Protein 2KK4 (pdb70)

InterPro domains:
  IPR043961 Protein of unknown function DUF5749 [PF19023] (4-81)

Structure (mmCIF, N/CA/C/O backbone):
data_2KK4
#
_entry.id   2KK4
#
loop_
_atom_site.group_PDB
_atom_site.id
_atom_site.type_symbol
_atom_site.label_atom_id
_atom_site.label_alt_id
_atom_site.label_comp_id
_atom_site.label_asym_id
_atom_site.label_entity_id
_atom_site.label_seq_id
_atom_site.pdbx_PDB_ins_code
_atom_site.Cartn_x
_atom_site.Cartn_y
_atom_site.Cartn_z
_atom_site.occupancy
_atom_site.B_iso_or_equiv
_atom_site.auth_seq_id
_atom_site.auth_comp_id
_atom_site.auth_asym_id
_atom_site.auth_atom_id
_atom_site.pdbx_PDB_model_num
ATOM 1 N N . GLN A 1 1 ? 9.341 -7.485 -11.308 1.00 0.00 1 GLN A N 1
ATOM 2 C CA . GLN A 1 1 ? 10.822 -7.416 -11.366 1.00 0.00 1 GLN A CA 1
ATOM 3 C C . GLN A 1 1 ? 11.407 -7.313 -9.944 1.00 0.00 1 GLN A C 1
ATOM 4 O O . GLN A 1 1 ? 10.784 -6.721 -9.052 1.00 0.00 1 GLN A O 1
ATOM 20 N N . GLY A 1 2 ? 12.604 -7.898 -9.751 1.00 0.00 2 GLY A N 1
ATOM 21 C CA . GLY A 1 2 ? 13.260 -7.970 -8.438 1.00 0.00 2 GLY A CA 1
ATOM 22 C C . GLY A 1 2 ? 13.206 -9.381 -7.850 1.00 0.00 2 GLY A C 1
ATOM 23 O O . GLY A 1 2 ? 13.133 -10.362 -8.600 1.00 0.00 2 GLY A O 1
ATOM 27 N N . HIS A 1 3 ? 13.250 -9.480 -6.504 1.00 0.00 3 HIS A N 1
ATOM 28 C CA . HIS A 1 3 ? 13.185 -10.766 -5.761 1.00 0.00 3 HIS A CA 1
ATOM 29 C C . HIS A 1 3 ? 12.418 -10.595 -4.437 1.00 0.00 3 HIS A C 1
ATOM 30 O O . HIS A 1 3 ? 11.989 -9.489 -4.095 1.00 0.00 3 HIS A O 1
ATOM 45 N N . MET A 1 4 ? 12.231 -11.722 -3.716 1.00 0.00 4 MET A N 1
ATOM 46 C CA . MET A 1 4 ? 11.624 -11.747 -2.363 1.00 0.00 4 MET A CA 1
ATOM 47 C C . MET A 1 4 ? 12.724 -11.705 -1.279 1.00 0.00 4 MET A C 1
ATOM 48 O O . MET A 1 4 ? 13.921 -11.694 -1.604 1.00 0.00 4 MET A O 1
ATOM 62 N N . ASP A 1 5 ? 12.288 -11.665 0.008 1.00 0.00 5 ASP A N 1
ATOM 63 C CA . ASP A 1 5 ? 13.169 -11.650 1.212 1.00 0.00 5 ASP A CA 1
ATOM 64 C C . ASP A 1 5 ? 14.181 -10.485 1.166 1.00 0.00 5 ASP A C 1
ATOM 65 O O . ASP A 1 5 ? 15.377 -10.652 1.435 1.00 0.00 5 ASP A O 1
ATOM 74 N N . LEU A 1 6 ? 13.649 -9.295 0.855 1.00 0.00 6 LEU A N 1
ATOM 75 C CA . LEU A 1 6 ? 14.418 -8.038 0.772 1.00 0.00 6 LEU A CA 1
ATOM 76 C C . LEU A 1 6 ? 14.848 -7.551 2.183 1.00 0.00 6 LEU A C 1
ATOM 77 O O . LEU A 1 6 ? 15.732 -6.698 2.312 1.00 0.00 6 LEU A O 1
ATOM 93 N N . ILE A 1 7 ? 14.195 -8.113 3.225 1.00 0.00 7 ILE A N 1
ATOM 94 C CA . ILE A 1 7 ? 14.447 -7.785 4.644 1.00 0.00 7 ILE A CA 1
ATOM 95 C C . ILE A 1 7 ? 15.877 -8.216 5.082 1.00 0.00 7 ILE A C 1
ATOM 96 O O . ILE A 1 7 ? 16.553 -7.488 5.826 1.00 0.00 7 ILE A O 1
ATOM 112 N N . CYS A 1 8 ? 16.331 -9.385 4.580 1.00 0.00 8 CYS A N 1
ATOM 113 C CA . CYS A 1 8 ? 17.660 -9.947 4.883 1.00 0.00 8 CYS A CA 1
ATOM 114 C C . CYS A 1 8 ? 17.962 -11.098 3.904 1.00 0.00 8 CYS A C 1
ATOM 115 O O . CYS A 1 8 ? 17.410 -12.198 4.033 1.00 0.00 8 CYS A O 1
ATOM 123 N N . MET A 1 9 ? 18.797 -10.810 2.892 1.00 0.00 9 MET A N 1
ATOM 124 C CA . MET A 1 9 ? 19.267 -11.810 1.925 1.00 0.00 9 MET A CA 1
ATOM 125 C C . MET A 1 9 ? 20.456 -12.583 2.523 1.00 0.00 9 MET A C 1
ATOM 126 O O . MET A 1 9 ? 21.441 -11.979 2.973 1.00 0.00 9 MET A O 1
ATOM 140 N N . TYR A 1 10 ? 20.353 -13.916 2.523 1.00 0.00 10 TYR A N 1
ATOM 141 C CA . TYR A 1 10 ? 21.362 -14.806 3.121 1.00 0.00 10 TYR A CA 1
ATOM 142 C C . TYR A 1 10 ? 22.589 -14.910 2.199 1.00 0.00 10 TYR A C 1
ATOM 143 O O . TYR A 1 10 ? 22.499 -15.456 1.096 1.00 0.00 10 TYR A O 1
ATOM 161 N N . VAL A 1 11 ? 23.720 -14.355 2.653 1.00 0.00 11 VAL A N 1
ATOM 162 C CA . VAL A 1 11 ? 24.962 -14.318 1.875 1.00 0.00 11 VAL A CA 1
ATOM 163 C C . VAL A 1 11 ? 25.685 -15.680 1.973 1.00 0.00 11 VAL A C 1
ATOM 164 O O . VAL A 1 11 ? 26.131 -16.078 3.050 1.00 0.00 11 VAL A O 1
ATOM 177 N N . PHE A 1 12 ? 25.734 -16.410 0.849 1.00 0.00 12 PHE A N 1
ATOM 178 C CA . PHE A 1 12 ? 26.467 -17.683 0.729 1.00 0.00 12 PHE A CA 1
ATOM 179 C C . PHE A 1 12 ? 27.789 -17.464 -0.030 1.00 0.00 12 PHE A C 1
ATOM 180 O O . PHE A 1 12 ? 27.784 -16.955 -1.150 1.00 0.00 12 PHE A O 1
ATOM 197 N N . LYS A 1 13 ? 28.914 -17.856 0.591 1.00 0.00 13 LYS A N 1
ATOM 198 C CA . LYS A 1 13 ? 30.229 -17.892 -0.060 1.00 0.00 13 LYS A CA 1
ATOM 199 C C . LYS A 1 13 ? 30.289 -19.148 -0.952 1.00 0.00 13 LYS A C 1
ATOM 200 O O . LYS A 1 13 ? 30.700 -20.238 -0.523 1.00 0.00 13 LYS A O 1
ATOM 219 N N . GLY A 1 14 ? 29.776 -18.985 -2.181 1.00 0.00 14 GLY A N 1
ATOM 220 C CA . GLY A 1 14 ? 29.615 -20.083 -3.120 1.00 0.00 14 GLY A CA 1
ATOM 221 C C . GLY A 1 14 ? 28.438 -20.949 -2.709 1.00 0.00 14 GLY A C 1
ATOM 222 O O . GLY A 1 14 ? 27.285 -20.630 -3.023 1.00 0.00 14 GLY A O 1
ATOM 226 N N . GLU A 1 15 ? 28.737 -22.025 -1.964 1.00 0.00 15 GLU A N 1
ATOM 227 C CA . GLU A 1 15 ? 27.732 -22.972 -1.442 1.00 0.00 15 GLU A CA 1
ATOM 228 C C . GLU A 1 15 ? 27.613 -22.849 0.092 1.00 0.00 15 GLU A C 1
ATOM 229 O O . GLU A 1 15 ? 26.540 -23.090 0.653 1.00 0.00 15 GLU A O 1
ATOM 241 N N . GLU A 1 16 ? 28.725 -22.474 0.768 1.00 0.00 16 GLU A N 1
ATOM 242 C CA . GLU A 1 16 ? 28.772 -22.419 2.249 1.00 0.00 16 GLU A CA 1
ATOM 243 C C . GLU A 1 16 ? 28.059 -21.146 2.747 1.00 0.00 16 GLU A C 1
ATOM 244 O O . GLU A 1 16 ? 28.160 -20.087 2.119 1.00 0.00 16 GLU A O 1
ATOM 256 N N . SER A 1 17 ? 27.315 -21.270 3.859 1.00 0.00 17 SER A N 1
ATOM 257 C CA . SER A 1 17 ? 26.623 -20.134 4.484 1.00 0.00 17 SER A CA 1
ATOM 258 C C . SER A 1 17 ? 27.666 -19.199 5.127 1.00 0.00 17 SER A C 1
ATOM 259 O O . SER A 1 17 ? 28.316 -19.574 6.107 1.00 0.00 17 SER A O 1
ATOM 267 N N . PHE A 1 18 ? 27.867 -18.015 4.521 1.00 0.00 18 PHE A N 1
ATOM 268 C CA . PHE A 1 18 ? 28.874 -17.044 4.979 1.00 0.00 18 PHE A CA 1
ATOM 269 C C . PHE A 1 18 ? 28.295 -16.155 6.098 1.00 0.00 18 PHE A C 1
ATOM 270 O O . PHE A 1 18 ? 28.854 -16.091 7.202 1.00 0.00 18 PHE A O 1
ATOM 287 N N . GLY A 1 19 ? 27.161 -15.497 5.802 1.00 0.00 19 GLY A N 1
ATOM 288 C CA . GLY A 1 19 ? 26.526 -14.568 6.734 1.00 0.00 19 GLY A CA 1
ATOM 289 C C . GLY A 1 19 ? 25.195 -14.042 6.209 1.00 0.00 19 GLY A C 1
ATOM 290 O O . GLY A 1 19 ? 24.482 -14.746 5.481 1.00 0.00 19 GLY A O 1
ATOM 294 N N . GLU A 1 20 ? 24.876 -12.782 6.555 1.00 0.00 20 GLU A N 1
ATOM 295 C CA . GLU A 1 20 ? 23.587 -12.141 6.223 1.00 0.00 20 GLU A CA 1
ATOM 296 C C . GLU A 1 20 ? 23.809 -10.669 5.815 1.00 0.00 20 GLU A C 1
ATOM 297 O O . GLU A 1 20 ? 24.711 -10.006 6.342 1.00 0.00 20 GLU A O 1
ATOM 309 N N . SER A 1 21 ? 22.997 -10.171 4.862 1.00 0.00 21 SER A N 1
ATOM 310 C CA . SER A 1 21 ? 23.068 -8.770 4.403 1.00 0.00 21 SER A CA 1
ATOM 311 C C . SER A 1 21 ? 22.401 -7.844 5.442 1.00 0.00 21 SER A C 1
ATOM 312 O O . SER A 1 21 ? 21.183 -7.912 5.661 1.00 0.00 21 SER A O 1
ATOM 320 N N . ILE A 1 22 ? 23.216 -7.014 6.103 1.00 0.00 22 ILE A N 1
ATOM 321 C CA . ILE A 1 22 ? 22.754 -6.087 7.159 1.00 0.00 22 ILE A CA 1
ATOM 322 C C . ILE A 1 22 ? 22.778 -4.629 6.640 1.00 0.00 22 ILE A C 1
ATOM 323 O O . ILE A 1 22 ? 21.840 -3.863 6.898 1.00 0.00 22 ILE A O 1
ATOM 339 N N . ASP A 1 23 ? 23.833 -4.265 5.874 1.00 0.00 23 ASP A N 1
ATOM 340 C CA . ASP A 1 23 ? 24.036 -2.875 5.386 1.00 0.00 23 ASP A CA 1
ATOM 341 C C . ASP A 1 23 ? 24.748 -2.900 4.012 1.00 0.00 23 ASP A C 1
ATOM 342 O O . ASP A 1 23 ? 25.334 -3.923 3.639 1.00 0.00 23 ASP A O 1
ATOM 351 N N . VAL A 1 24 ? 24.655 -1.787 3.247 1.00 0.00 24 VAL A N 1
ATOM 352 C CA . VAL A 1 24 ? 25.352 -1.615 1.949 1.00 0.00 24 VAL A CA 1
ATOM 353 C C . VAL A 1 24 ? 25.883 -0.166 1.875 1.00 0.00 24 VAL A C 1
ATOM 354 O O . VAL A 1 24 ? 25.078 0.774 1.912 1.00 0.00 24 VAL A O 1
ATOM 367 N N . TYR A 1 25 ? 27.210 0.030 1.766 1.00 0.00 25 TYR A N 1
ATOM 368 C CA . TYR A 1 25 ? 27.796 1.387 1.594 1.00 0.00 25 TYR A CA 1
ATOM 369 C C . TYR A 1 25 ? 28.830 1.361 0.444 1.00 0.00 25 TYR A C 1
ATOM 370 O O . TYR A 1 25 ? 29.723 0.502 0.420 1.00 0.00 25 TYR A O 1
ATOM 388 N N . GLY A 1 26 ? 28.664 2.281 -0.530 1.00 0.00 26 GLY A N 1
ATOM 389 C CA . GLY A 1 26 ? 29.602 2.430 -1.650 1.00 0.00 26 GLY A CA 1
ATOM 390 C C . GLY A 1 26 ? 29.736 1.171 -2.503 1.00 0.00 26 GLY A C 1
ATOM 391 O O . GLY A 1 26 ? 28.745 0.671 -3.055 1.00 0.00 26 GLY A O 1
ATOM 395 N N . ASP A 1 27 ? 30.970 0.636 -2.571 1.00 0.00 27 ASP A N 1
ATOM 396 C CA . ASP A 1 27 ? 31.293 -0.578 -3.349 1.00 0.00 27 ASP A CA 1
ATOM 397 C C . ASP A 1 27 ? 31.424 -1.813 -2.434 1.00 0.00 27 ASP A C 1
ATOM 398 O O . ASP A 1 27 ? 32.049 -2.812 -2.822 1.00 0.00 27 ASP A O 1
ATOM 407 N N . TYR A 1 28 ? 30.799 -1.765 -1.237 1.00 0.00 28 TYR A N 1
ATOM 408 C CA . TYR A 1 28 ? 30.905 -2.846 -0.233 1.00 0.00 28 TYR A CA 1
ATOM 409 C C . TYR A 1 28 ? 29.526 -3.219 0.336 1.00 0.00 28 TYR A C 1
ATOM 410 O O . TYR A 1 28 ? 28.790 -2.361 0.834 1.00 0.00 28 TYR A O 1
ATOM 428 N N . LEU A 1 29 ? 29.195 -4.512 0.235 1.00 0.00 29 LEU A N 1
ATOM 429 C CA . LEU A 1 29 ? 28.064 -5.121 0.934 1.00 0.00 29 LEU A CA 1
ATOM 430 C C . LEU A 1 29 ? 28.530 -5.524 2.347 1.00 0.00 29 LEU A C 1
ATOM 431 O O . LEU A 1 29 ? 29.355 -6.435 2.493 1.00 0.00 29 LEU A O 1
ATOM 447 N N . ILE A 1 30 ? 28.040 -4.809 3.372 1.00 0.00 30 ILE A N 1
ATOM 448 C CA . ILE A 1 30 ? 28.309 -5.145 4.778 1.00 0.00 30 ILE A CA 1
ATOM 449 C C . ILE A 1 30 ? 27.543 -6.432 5.133 1.00 0.00 30 ILE A C 1
ATOM 450 O O . ILE A 1 30 ? 26.297 -6.434 5.216 1.00 0.00 30 ILE A O 1
ATOM 466 N N . VAL A 1 31 ? 28.298 -7.529 5.271 1.00 0.00 31 VAL A N 1
ATOM 467 C CA . VAL A 1 31 ? 27.770 -8.834 5.664 1.00 0.00 31 VAL A CA 1
ATOM 468 C C . VAL A 1 31 ? 28.075 -9.080 7.153 1.00 0.00 31 VAL A C 1
ATOM 469 O O . VAL A 1 31 ? 29.242 -9.089 7.560 1.00 0.00 31 VAL A O 1
ATOM 482 N N . LYS A 1 32 ? 27.019 -9.251 7.954 1.00 0.00 32 LYS A N 1
ATOM 483 C CA . LYS A 1 32 ? 27.137 -9.595 9.376 1.00 0.00 32 LYS A CA 1
ATOM 484 C C . LYS A 1 32 ? 27.501 -11.086 9.516 1.00 0.00 32 LYS A C 1
ATOM 485 O O . LYS A 1 32 ? 26.717 -11.963 9.131 1.00 0.00 32 LYS A O 1
ATOM 504 N N . VAL A 1 33 ? 28.719 -11.344 10.027 1.00 0.00 33 VAL A N 1
ATOM 505 C CA . VAL A 1 33 ? 29.253 -12.698 10.245 1.00 0.00 33 VAL A CA 1
ATOM 506 C C . VAL A 1 33 ? 29.693 -12.847 11.717 1.00 0.00 33 VAL A C 1
ATOM 507 O O . VAL A 1 33 ? 30.446 -12.013 12.234 1.00 0.00 33 VAL A O 1
ATOM 520 N N . GLY A 1 34 ? 29.183 -13.892 12.395 1.00 0.00 34 GLY A N 1
ATOM 521 C CA . GLY A 1 34 ? 29.543 -14.192 13.789 1.00 0.00 34 GLY A CA 1
ATOM 522 C C . GLY A 1 34 ? 29.203 -13.057 14.765 1.00 0.00 34 GLY A C 1
ATOM 523 O O . GLY A 1 34 ? 28.085 -12.984 15.283 1.00 0.00 34 GLY A O 1
ATOM 527 N N . THR A 1 35 ? 30.178 -12.157 14.983 1.00 0.00 35 THR A N 1
ATOM 528 C CA . THR A 1 35 ? 30.054 -10.994 15.886 1.00 0.00 35 THR A CA 1
ATOM 529 C C . THR A 1 35 ? 30.387 -9.675 15.135 1.00 0.00 35 THR A C 1
ATOM 530 O O . THR A 1 35 ? 29.897 -8.597 15.498 1.00 0.00 35 THR A O 1
ATOM 541 N N . GLU A 1 36 ? 31.173 -9.791 14.047 1.00 0.00 36 GLU A N 1
ATOM 542 C CA . GLU A 1 36 ? 31.748 -8.633 13.319 1.00 0.00 36 GLU A CA 1
ATOM 543 C C . GLU A 1 36 ? 31.105 -8.471 11.925 1.00 0.00 36 GLU A C 1
ATOM 544 O O . GLU A 1 36 ? 30.226 -9.242 11.534 1.00 0.00 36 GLU A O 1
ATOM 556 N N . PHE A 1 37 ? 31.548 -7.436 11.193 1.00 0.00 37 PHE A N 1
ATOM 557 C CA . PHE A 1 37 ? 30.989 -7.070 9.879 1.00 0.00 37 PHE A CA 1
ATOM 558 C C . PHE A 1 37 ? 32.089 -7.162 8.795 1.00 0.00 37 PHE A C 1
ATOM 559 O O . PHE A 1 37 ? 33.039 -6.372 8.790 1.00 0.00 37 PHE A O 1
ATOM 576 N N . LEU A 1 38 ? 31.953 -8.162 7.907 1.00 0.00 38 LEU A N 1
ATOM 577 C CA . LEU A 1 38 ? 32.834 -8.363 6.738 1.00 0.00 38 LEU A CA 1
ATOM 578 C C . LEU A 1 38 ? 32.238 -7.631 5.526 1.00 0.00 38 LEU A C 1
ATOM 579 O O . LEU A 1 38 ? 31.230 -8.072 4.954 1.00 0.00 38 LEU A O 1
ATOM 595 N N . ALA A 1 39 ? 32.856 -6.497 5.157 1.00 0.00 39 ALA A N 1
ATOM 596 C CA . ALA A 1 39 ? 32.412 -5.670 4.026 1.00 0.00 39 ALA A CA 1
ATOM 597 C C . ALA A 1 39 ? 32.975 -6.234 2.717 1.00 0.00 39 ALA A C 1
ATOM 598 O O . ALA A 1 39 ? 34.094 -5.891 2.312 1.00 0.00 39 ALA A O 1
ATOM 605 N N . VAL A 1 40 ? 32.195 -7.105 2.060 1.00 0.00 40 VAL A N 1
ATOM 606 C CA . VAL A 1 40 ? 32.634 -7.793 0.836 1.00 0.00 40 VAL A CA 1
ATOM 607 C C . VAL A 1 40 ? 32.480 -6.849 -0.384 1.00 0.00 40 VAL A C 1
ATOM 608 O O . VAL A 1 40 ? 31.458 -6.166 -0.505 1.00 0.00 40 VAL A O 1
ATOM 621 N N . PRO A 1 41 ? 33.506 -6.761 -1.291 1.00 0.00 41 PRO A N 1
ATOM 622 C CA . PRO A 1 41 ? 33.416 -5.936 -2.527 1.00 0.00 41 PRO A CA 1
ATOM 623 C C . PRO A 1 41 ? 32.342 -6.482 -3.503 1.00 0.00 41 PRO A C 1
ATOM 624 O O . PRO A 1 41 ? 32.040 -7.679 -3.484 1.00 0.00 41 PRO A O 1
ATOM 635 N N . LYS A 1 42 ? 31.790 -5.595 -4.359 1.00 0.00 42 LYS A N 1
ATOM 636 C CA . LYS A 1 42 ? 30.698 -5.940 -5.314 1.00 0.00 42 LYS A CA 1
ATOM 637 C C . LYS A 1 42 ? 31.155 -6.992 -6.345 1.00 0.00 42 LYS A C 1
ATOM 638 O O . LYS A 1 42 ? 30.340 -7.778 -6.839 1.00 0.00 42 LYS A O 1
ATOM 657 N N . LYS A 1 43 ? 32.473 -7.003 -6.638 1.00 0.00 43 LYS A N 1
ATOM 658 C CA . LYS A 1 43 ? 33.094 -7.975 -7.568 1.00 0.00 43 LYS A CA 1
ATOM 659 C C . LYS A 1 43 ? 33.020 -9.415 -7.017 1.00 0.00 43 LYS A C 1
ATOM 660 O O . LYS A 1 43 ? 33.124 -10.383 -7.782 1.00 0.00 43 LYS A O 1
ATOM 679 N N . SER A 1 44 ? 32.862 -9.544 -5.686 1.00 0.00 44 SER A N 1
ATOM 680 C CA . SER A 1 44 ? 32.680 -10.847 -5.040 1.00 0.00 44 SER A CA 1
ATOM 681 C C . SER A 1 44 ? 31.253 -11.366 -5.315 1.00 0.00 44 SER A C 1
ATOM 682 O O . SER A 1 44 ? 31.090 -12.538 -5.664 1.00 0.00 44 SER A O 1
ATOM 690 N N . ILE A 1 45 ? 30.225 -10.469 -5.200 1.00 0.00 45 ILE A N 1
ATOM 691 C CA . ILE A 1 45 ? 28.807 -10.854 -5.412 1.00 0.00 45 ILE A CA 1
ATOM 692 C C . ILE A 1 45 ? 28.631 -11.349 -6.863 1.00 0.00 45 ILE A C 1
ATOM 693 O O . ILE A 1 45 ? 28.769 -10.573 -7.813 1.00 0.00 45 ILE A O 1
ATOM 709 N N . LYS A 1 46 ? 28.351 -12.649 -6.999 1.00 0.00 46 LYS A N 1
ATOM 710 C CA . LYS A 1 46 ? 28.145 -13.308 -8.288 1.00 0.00 46 LYS A CA 1
ATOM 711 C C . LYS A 1 46 ? 26.734 -13.007 -8.817 1.00 0.00 46 LYS A C 1
ATOM 712 O O . LYS A 1 46 ? 26.572 -12.342 -9.852 1.00 0.00 46 LYS A O 1
ATOM 731 N N . SER A 1 47 ? 25.712 -13.461 -8.074 1.00 0.00 47 SER A N 1
ATOM 732 C CA . SER A 1 47 ? 24.311 -13.333 -8.484 1.00 0.00 47 SER A CA 1
ATOM 733 C C . SER A 1 47 ? 23.419 -13.124 -7.254 1.00 0.00 47 SER A C 1
ATOM 734 O O . SER A 1 47 ? 23.567 -13.824 -6.239 1.00 0.00 47 SER A O 1
ATOM 742 N N . VAL A 1 48 ? 22.516 -12.128 -7.346 1.00 0.00 48 VAL A N 1
ATOM 743 C CA . VAL A 1 48 ? 21.446 -11.938 -6.362 1.00 0.00 48 VAL A CA 1
ATOM 744 C C . VAL A 1 48 ? 20.332 -12.973 -6.643 1.00 0.00 48 VAL A C 1
ATOM 745 O O . VAL A 1 48 ? 19.643 -12.928 -7.677 1.00 0.00 48 VAL A O 1
ATOM 758 N N . GLU A 1 49 ? 20.230 -13.939 -5.731 1.00 0.00 49 GLU A N 1
ATOM 759 C CA . GLU A 1 49 ? 19.228 -15.013 -5.772 1.00 0.00 49 GLU A CA 1
ATOM 760 C C . GLU A 1 49 ? 17.934 -14.527 -5.101 1.00 0.00 49 GLU A C 1
ATOM 761 O O . GLU A 1 49 ? 17.906 -13.428 -4.518 1.00 0.00 49 GLU A O 1
ATOM 773 N N . ASP A 1 50 ? 16.868 -15.343 -5.153 1.00 0.00 50 ASP A N 1
ATOM 774 C CA . ASP A 1 50 ? 15.573 -14.955 -4.572 1.00 0.00 50 ASP A CA 1
ATOM 775 C C . ASP A 1 50 ? 15.643 -15.050 -3.037 1.00 0.00 50 ASP A C 1
ATOM 776 O O . ASP A 1 50 ? 15.356 -16.098 -2.447 1.00 0.00 50 ASP A O 1
ATOM 785 N N . GLY A 1 51 ? 16.110 -13.952 -2.425 1.00 0.00 51 GLY A N 1
ATOM 786 C CA . GLY A 1 51 ? 16.300 -13.863 -0.986 1.00 0.00 51 GLY A CA 1
ATOM 787 C C . GLY A 1 51 ? 17.662 -14.338 -0.513 1.00 0.00 51 GLY A C 1
ATOM 788 O O . GLY A 1 51 ? 17.854 -14.558 0.691 1.00 0.00 51 GLY A O 1
ATOM 792 N N . ARG A 1 52 ? 18.620 -14.515 -1.450 1.00 0.00 52 ARG A N 1
ATOM 793 C CA . ARG A 1 52 ? 20.010 -14.898 -1.116 1.00 0.00 52 ARG A CA 1
ATOM 794 C C . ARG A 1 52 ? 20.995 -14.039 -1.934 1.00 0.00 52 ARG A C 1
ATOM 795 O O . ARG A 1 52 ? 20.620 -13.452 -2.952 1.00 0.00 52 ARG A O 1
ATOM 816 N N . ILE A 1 53 ? 22.247 -13.961 -1.454 1.00 0.00 53 ILE A N 1
ATOM 817 C CA . ILE A 1 53 ? 23.372 -13.343 -2.181 1.00 0.00 53 ILE A CA 1
ATOM 818 C C . ILE A 1 53 ? 24.501 -14.377 -2.297 1.00 0.00 53 ILE A C 1
ATOM 819 O O . ILE A 1 53 ? 25.193 -14.648 -1.312 1.00 0.00 53 ILE A O 1
ATOM 835 N N . VAL A 1 54 ? 24.679 -14.977 -3.483 1.00 0.00 54 VAL A N 1
ATOM 836 C CA . VAL A 1 54 ? 25.858 -15.809 -3.747 1.00 0.00 54 VAL A CA 1
ATOM 837 C C . VAL A 1 54 ? 27.039 -14.881 -4.055 1.00 0.00 54 VAL A C 1
ATOM 838 O O . VAL A 1 54 ? 26.993 -14.111 -5.013 1.00 0.00 54 VAL A O 1
ATOM 851 N N . ILE A 1 55 ? 28.063 -14.924 -3.194 1.00 0.00 55 ILE A N 1
ATOM 852 C CA . ILE A 1 55 ? 29.360 -14.283 -3.441 1.00 0.00 55 ILE A CA 1
ATOM 853 C C . ILE A 1 55 ? 30.377 -15.380 -3.779 1.00 0.00 55 ILE A C 1
ATOM 854 O O . ILE A 1 55 ? 30.124 -16.564 -3.543 1.00 0.00 55 ILE A O 1
ATOM 870 N N . GLY A 1 56 ? 31.510 -14.986 -4.347 1.00 0.00 56 GLY A N 1
ATOM 871 C CA . GLY A 1 56 ? 32.550 -15.925 -4.741 1.00 0.00 56 GLY A CA 1
ATOM 872 C C . GLY A 1 56 ? 33.702 -15.880 -3.768 1.00 0.00 56 GLY A C 1
ATOM 873 O O . GLY A 1 56 ? 33.581 -16.352 -2.628 1.00 0.00 56 GLY A O 1
ATOM 877 N N . GLU A 1 57 ? 34.817 -15.288 -4.212 1.00 0.00 57 GLU A N 1
ATOM 878 C CA . GLU A 1 57 ? 36.028 -15.123 -3.407 1.00 0.00 57 GLU A CA 1
ATOM 879 C C . GLU A 1 57 ? 36.397 -13.637 -3.322 1.00 0.00 57 GLU A C 1
ATOM 880 O O . GLU A 1 57 ? 36.000 -12.834 -4.178 1.00 0.00 57 GLU A O 1
ATOM 892 N N . PHE A 1 58 ? 37.149 -13.301 -2.269 1.00 0.00 58 PHE A N 1
ATOM 893 C CA . PHE A 1 58 ? 37.540 -11.925 -1.923 1.00 0.00 58 PHE A CA 1
ATOM 894 C C . PHE A 1 58 ? 38.651 -11.980 -0.858 1.00 0.00 58 PHE A C 1
ATOM 895 O O . PHE A 1 58 ? 38.825 -13.010 -0.186 1.00 0.00 58 PHE A O 1
ATOM 912 N N . ASP A 1 59 ? 39.405 -10.882 -0.721 1.00 0.00 59 ASP A N 1
ATOM 913 C CA . ASP A 1 59 ? 40.413 -10.735 0.339 1.00 0.00 59 ASP A CA 1
ATOM 914 C C . ASP A 1 59 ? 39.701 -10.463 1.670 1.00 0.00 59 ASP A C 1
ATOM 915 O O . ASP A 1 59 ? 39.274 -9.340 1.937 1.00 0.00 59 ASP A O 1
ATOM 924 N N . GLU A 1 60 ? 39.540 -11.532 2.453 1.00 0.00 60 GLU A N 1
ATOM 925 C CA . GLU A 1 60 ? 38.796 -11.527 3.726 1.00 0.00 60 GLU A CA 1
ATOM 926 C C . GLU A 1 60 ? 39.386 -10.556 4.759 1.00 0.00 60 GLU A C 1
ATOM 927 O O . GLU A 1 60 ? 38.634 -9.830 5.405 1.00 0.00 60 GLU A O 1
ATOM 939 N N . GLU A 1 61 ? 40.728 -10.536 4.889 1.00 0.00 61 GLU A N 1
ATOM 940 C CA . GLU A 1 61 ? 41.418 -9.687 5.883 1.00 0.00 61 GLU A CA 1
ATOM 941 C C . GLU A 1 61 ? 41.266 -8.191 5.525 1.00 0.00 61 GLU A C 1
ATOM 942 O O . GLU A 1 61 ? 41.169 -7.333 6.412 1.00 0.00 61 GLU A O 1
ATOM 954 N N . GLU A 1 62 ? 41.234 -7.896 4.209 1.00 0.00 62 GLU A N 1
ATOM 955 C CA . GLU A 1 62 ? 40.986 -6.533 3.703 1.00 0.00 62 GLU A CA 1
ATOM 956 C C . GLU A 1 62 ? 39.530 -6.122 3.966 1.00 0.00 62 GLU A C 1
ATOM 957 O O . GLU A 1 62 ? 39.282 -5.079 4.554 1.00 0.00 62 GLU A O 1
ATOM 969 N N . ALA A 1 63 ? 38.579 -7.001 3.594 1.00 0.00 63 ALA A N 1
ATOM 970 C CA . ALA A 1 63 ? 37.124 -6.777 3.804 1.00 0.00 63 ALA A CA 1
ATOM 971 C C . ALA A 1 63 ? 36.793 -6.585 5.305 1.00 0.00 63 ALA A C 1
ATOM 972 O O . ALA A 1 63 ? 35.841 -5.889 5.671 1.00 0.00 63 ALA A O 1
ATOM 979 N N . ARG A 1 64 ? 37.627 -7.209 6.147 1.00 0.00 64 ARG A N 1
ATOM 980 C CA . ARG A 1 64 ? 37.524 -7.168 7.611 1.00 0.00 64 ARG A CA 1
ATOM 981 C C . ARG A 1 64 ? 37.993 -5.800 8.158 1.00 0.00 64 ARG A C 1
ATOM 982 O O . ARG A 1 64 ? 37.324 -5.214 9.021 1.00 0.00 64 ARG A O 1
ATOM 1003 N N . GLU A 1 65 ? 39.142 -5.289 7.652 1.00 0.00 65 GLU A N 1
ATOM 1004 C CA . GLU A 1 65 ? 39.745 -4.033 8.167 1.00 0.00 65 GLU A CA 1
ATOM 1005 C C . GLU A 1 65 ? 38.980 -2.794 7.683 1.00 0.00 65 GLU A C 1
ATOM 1006 O O . GLU A 1 65 ? 38.854 -1.817 8.426 1.00 0.00 65 GLU A O 1
ATOM 1018 N N . LEU A 1 66 ? 38.486 -2.820 6.432 1.00 0.00 66 LEU A N 1
ATOM 1019 C CA . LEU A 1 66 ? 37.636 -1.737 5.903 1.00 0.00 66 LEU A CA 1
ATOM 1020 C C . LEU A 1 66 ? 36.182 -1.924 6.361 1.00 0.00 66 LEU A C 1
ATOM 1021 O O . LEU A 1 66 ? 35.367 -1.003 6.270 1.00 0.00 66 LEU A O 1
ATOM 1037 N N . GLY A 1 67 ? 35.885 -3.143 6.854 1.00 0.00 67 GLY A N 1
ATOM 1038 C CA . GLY A 1 67 ? 34.666 -3.414 7.599 1.00 0.00 67 GLY A CA 1
ATOM 1039 C C . GLY A 1 67 ? 34.646 -2.679 8.939 1.00 0.00 67 GLY A C 1
ATOM 1040 O O . GLY A 1 67 ? 33.659 -2.027 9.264 1.00 0.00 67 GLY A O 1
ATOM 1044 N N . ARG A 1 68 ? 35.758 -2.762 9.712 1.00 0.00 68 ARG A N 1
ATOM 1045 C CA . ARG A 1 68 ? 35.877 -2.051 11.018 1.00 0.00 68 ARG A CA 1
ATOM 1046 C C . ARG A 1 68 ? 36.147 -0.543 10.818 1.00 0.00 68 ARG A C 1
ATOM 1047 O O . ARG A 1 68 ? 35.895 0.264 11.720 1.00 0.00 68 ARG A O 1
ATOM 1068 N N . LYS A 1 69 ? 36.666 -0.180 9.634 1.00 0.00 69 LYS A N 1
ATOM 1069 C CA . LYS A 1 69 ? 36.786 1.227 9.203 1.00 0.00 69 LYS A CA 1
ATOM 1070 C C . LYS A 1 69 ? 35.373 1.794 8.966 1.00 0.00 69 LYS A C 1
ATOM 1071 O O . LYS A 1 69 ? 35.117 2.980 9.212 1.00 0.00 69 LYS A O 1
ATOM 1090 N N . TRP A 1 70 ? 34.445 0.917 8.505 1.00 0.00 70 TRP A N 1
ATOM 1091 C CA . TRP A 1 70 ? 33.012 1.246 8.443 1.00 0.00 70 TRP A CA 1
ATOM 1092 C C . TRP A 1 70 ? 32.439 1.399 9.866 1.00 0.00 70 TRP A C 1
ATOM 1093 O O . TRP A 1 70 ? 31.648 2.306 10.112 1.00 0.00 70 TRP A O 1
ATOM 1114 N N . LEU A 1 71 ? 32.859 0.511 10.806 1.00 0.00 71 LEU A N 1
ATOM 1115 C CA . LEU A 1 71 ? 32.463 0.614 12.237 1.00 0.00 71 LEU A CA 1
ATOM 1116 C C . LEU A 1 71 ? 32.883 1.980 12.839 1.00 0.00 71 LEU A C 1
ATOM 1117 O O . LEU A 1 71 ? 32.285 2.425 13.822 1.00 0.00 71 LEU A O 1
ATOM 1133 N N . GLU A 1 72 ? 33.917 2.621 12.262 1.00 0.00 72 GLU A N 1
ATOM 1134 C CA . GLU A 1 72 ? 34.316 3.991 12.647 1.00 0.00 72 GLU A CA 1
ATOM 1135 C C . GLU A 1 72 ? 33.392 5.049 11.991 1.00 0.00 72 GLU A C 1
ATOM 1136 O O . GLU A 1 72 ? 32.857 5.923 12.684 1.00 0.00 72 GLU A O 1
ATOM 1148 N N . GLU A 1 73 ? 33.197 4.949 10.657 1.00 0.00 73 GLU A N 1
ATOM 1149 C CA . GLU A 1 73 ? 32.512 6.003 9.856 1.00 0.00 73 GLU A CA 1
ATOM 1150 C C . GLU A 1 73 ? 30.975 5.994 10.052 1.00 0.00 73 GLU A C 1
ATOM 1151 O O . GLU A 1 73 ? 30.306 6.991 9.759 1.00 0.00 73 GLU A O 1
ATOM 1163 N N . LYS A 1 74 ? 30.424 4.866 10.550 1.00 0.00 74 LYS A N 1
ATOM 1164 C CA . LYS A 1 74 ? 28.957 4.680 10.727 1.00 0.00 74 LYS A CA 1
ATOM 1165 C C . LYS A 1 74 ? 28.372 5.625 11.804 1.00 0.00 74 LYS A C 1
ATOM 1166 O O . LYS A 1 74 ? 27.150 5.751 11.929 1.00 0.00 74 LYS A O 1
ATOM 1185 N N . SER A 1 75 ? 29.273 6.257 12.590 1.00 0.00 75 SER A N 1
ATOM 1186 C CA . SER A 1 75 ? 28.928 7.200 13.670 1.00 0.00 75 SER A CA 1
ATOM 1187 C C . SER A 1 75 ? 28.148 8.440 13.154 1.00 0.00 75 SER A C 1
ATOM 1188 O O . SER A 1 75 ? 27.478 9.136 13.931 1.00 0.00 75 SER A O 1
ATOM 1196 N N . LYS A 1 76 ? 28.277 8.704 11.844 1.00 0.00 76 LYS A N 1
ATOM 1197 C CA . LYS A 1 76 ? 27.530 9.759 11.133 1.00 0.00 76 LYS A CA 1
ATOM 1198 C C . LYS A 1 76 ? 26.009 9.436 11.131 1.00 0.00 76 LYS A C 1
ATOM 1199 O O . LYS A 1 76 ? 25.642 8.255 11.074 1.00 0.00 76 LYS A O 1
ATOM 1218 N N . PRO A 1 77 ? 25.100 10.468 11.193 1.00 0.00 77 PRO A N 1
ATOM 1219 C CA . PRO A 1 77 ? 23.623 10.244 11.205 1.00 0.00 77 PRO A CA 1
ATOM 1220 C C . PRO A 1 77 ? 23.117 9.632 9.879 1.00 0.00 77 PRO A C 1
ATOM 1221 O O . PRO A 1 77 ? 23.717 9.858 8.816 1.00 0.00 77 PRO A O 1
ATOM 1232 N N . VAL A 1 78 ? 22.006 8.874 9.958 1.00 0.00 78 VAL A N 1
ATOM 1233 C CA . VAL A 1 78 ? 21.495 8.074 8.833 1.00 0.00 78 VAL A CA 1
ATOM 1234 C C . VAL A 1 78 ? 20.932 8.965 7.692 1.00 0.00 78 VAL A C 1
ATOM 1235 O O . VAL A 1 78 ? 19.807 9.470 7.749 1.00 0.00 78 VAL A O 1
ATOM 1248 N N . THR A 1 79 ? 21.777 9.202 6.675 1.00 0.00 79 THR A N 1
ATOM 1249 C CA . THR A 1 79 ? 21.388 9.891 5.430 1.00 0.00 79 THR A CA 1
ATOM 1250 C C . THR A 1 79 ? 22.007 9.153 4.207 1.00 0.00 79 THR A C 1
ATOM 1251 O O . THR A 1 79 ? 21.901 9.612 3.061 1.00 0.00 79 THR A O 1
ATOM 1262 N N . LEU A 1 80 ? 22.638 7.978 4.462 1.00 0.00 80 LEU A N 1
ATOM 1263 C CA . LEU A 1 80 ? 23.234 7.128 3.411 1.00 0.00 80 LEU A CA 1
ATOM 1264 C C . LEU A 1 80 ? 22.092 6.513 2.571 1.00 0.00 80 LEU A C 1
ATOM 1265 O O . LEU A 1 80 ? 21.350 5.641 3.043 1.00 0.00 80 LEU A O 1
ATOM 1281 N N . GLU A 1 81 ? 21.964 6.993 1.332 1.00 0.00 81 GLU A N 1
ATOM 1282 C CA . GLU A 1 81 ? 20.842 6.651 0.432 1.00 0.00 81 GLU A CA 1
ATOM 1283 C C . GLU A 1 81 ? 21.238 5.505 -0.520 1.00 0.00 81 GLU A C 1
ATOM 1284 O O . GLU A 1 81 ? 20.385 4.806 -1.069 1.00 0.00 81 GLU A O 1
ATOM 1296 N N . GLU A 1 82 ? 22.556 5.310 -0.656 1.00 0.00 82 GLU A N 1
ATOM 1297 C CA . GLU A 1 82 ? 23.178 4.374 -1.620 1.00 0.00 82 GLU A CA 1
ATOM 1298 C C . GLU A 1 82 ? 22.897 2.899 -1.235 1.00 0.00 82 GLU A C 1
ATOM 1299 O O . GLU A 1 82 ? 23.040 1.993 -2.063 1.00 0.00 82 GLU A O 1
ATOM 1311 N N . LEU A 1 83 ? 22.531 2.689 0.051 1.00 0.00 83 LEU A N 1
ATOM 1312 C CA . LEU A 1 83 ? 22.060 1.385 0.581 1.00 0.00 83 LEU A CA 1
ATOM 1313 C C . LEU A 1 83 ? 20.812 0.939 -0.205 1.00 0.00 83 LEU A C 1
ATOM 1314 O O . LEU A 1 83 ? 20.723 -0.215 -0.651 1.00 0.00 83 LEU A O 1
ATOM 1330 N N . LYS A 1 84 ? 19.866 1.887 -0.370 1.00 0.00 84 LYS A N 1
ATOM 1331 C CA . LYS A 1 84 ? 18.592 1.654 -1.065 1.00 0.00 84 LYS A CA 1
ATOM 1332 C C . LYS A 1 84 ? 18.847 1.340 -2.551 1.00 0.00 84 LYS A C 1
ATOM 1333 O O . LYS A 1 84 ? 19.049 2.238 -3.377 1.00 0.00 84 LYS A O 1
ATOM 1352 N N . SER A 1 85 ? 18.914 0.040 -2.845 1.00 0.00 85 SER A N 1
ATOM 1353 C CA . SER A 1 85 ? 19.014 -0.494 -4.201 1.00 0.00 85 SER A CA 1
ATOM 1354 C C . SER A 1 85 ? 17.778 -1.366 -4.458 1.00 0.00 85 SER A C 1
ATOM 1355 O O . SER A 1 85 ? 17.312 -2.062 -3.544 1.00 0.00 85 SER A O 1
ATOM 1363 N N . TYR A 1 86 ? 17.241 -1.311 -5.685 1.00 0.00 86 TYR A N 1
ATOM 1364 C CA . TYR A 1 86 ? 15.991 -2.014 -6.035 1.00 0.00 86 TYR A CA 1
ATOM 1365 C C . TYR A 1 86 ? 16.187 -3.549 -6.030 1.00 0.00 86 TYR A C 1
ATOM 1366 O O . TYR A 1 86 ? 15.264 -4.302 -5.681 1.00 0.00 86 TYR A O 1
ATOM 1384 N N . GLY A 1 87 ? 17.401 -3.989 -6.390 1.00 0.00 87 GLY A N 1
ATOM 1385 C CA . GLY A 1 87 ? 17.660 -5.396 -6.679 1.00 0.00 87 GLY A CA 1
ATOM 1386 C C . GLY A 1 87 ? 17.169 -5.736 -8.076 1.00 0.00 87 GLY A C 1
ATOM 1387 O O . GLY A 1 87 ? 16.320 -6.615 -8.262 1.00 0.00 87 GLY A O 1
ATOM 1391 N N . PHE A 1 88 ? 17.736 -5.017 -9.069 1.00 0.00 88 PHE A N 1
ATOM 1392 C CA . PHE A 1 88 ? 17.333 -5.103 -10.492 1.00 0.00 88 PHE A CA 1
ATOM 1393 C C . PHE A 1 88 ? 17.801 -6.430 -11.150 1.00 0.00 88 PHE A C 1
ATOM 1394 O O . PHE A 1 88 ? 17.508 -6.683 -12.325 1.00 0.00 88 PHE A O 1
ATOM 1411 N N . GLY A 1 89 ? 18.501 -7.282 -10.368 1.00 0.00 89 GLY A N 1
ATOM 1412 C CA . GLY A 1 89 ? 18.957 -8.588 -10.827 1.00 0.00 89 GLY A CA 1
ATOM 1413 C C . GLY A 1 89 ? 17.790 -9.536 -11.034 1.00 0.00 89 GLY A C 1
ATOM 1414 O O . GLY A 1 89 ? 17.412 -10.278 -10.126 1.00 0.00 89 GLY A O 1
ATOM 1418 N N . GLU A 1 90 ? 17.208 -9.464 -12.242 1.00 0.00 90 GLU A N 1
ATOM 1419 C CA . GLU A 1 90 ? 16.031 -10.251 -12.637 1.00 0.00 90 GLU A CA 1
ATOM 1420 C C . GLU A 1 90 ? 16.392 -11.745 -12.791 1.00 0.00 90 GLU A C 1
ATOM 1421 O O . GLU A 1 90 ? 15.528 -12.624 -12.685 1.00 0.00 90 GLU A O 1
ATOM 1433 N N . GLU A 1 91 ? 17.686 -11.993 -13.050 1.00 0.00 91 GLU A N 1
ATOM 1434 C CA . GLU A 1 91 ? 18.276 -13.335 -13.127 1.00 0.00 91 GLU A CA 1
ATOM 1435 C C . GLU A 1 91 ? 18.539 -13.897 -11.713 1.00 0.00 91 GLU A C 1
ATOM 1436 O O . GLU A 1 91 ? 18.375 -13.194 -10.703 1.00 0.00 91 GLU A O 1
ATOM 1448 N N . GLY A 1 92 ? 18.962 -15.162 -11.659 1.00 0.00 92 GLY A N 1
ATOM 1449 C CA . GLY A 1 92 ? 19.339 -15.802 -10.405 1.00 0.00 92 GLY A CA 1
ATOM 1450 C C . GLY A 1 92 ? 19.156 -17.309 -10.470 1.00 0.00 92 GLY A C 1
ATOM 1451 O O . GLY A 1 92 ? 19.338 -17.911 -11.531 1.00 0.00 92 GLY A O 1
ATOM 1455 N N . GLU A 1 93 ? 18.788 -17.904 -9.323 1.00 0.00 93 GLU A N 1
ATOM 1456 C CA . GLU A 1 93 ? 18.452 -19.345 -9.190 1.00 0.00 93 GLU A CA 1
ATOM 1457 C C . GLU A 1 93 ? 17.300 -19.780 -10.129 1.00 0.00 93 GLU A C 1
ATOM 1458 O O . GLU A 1 93 ? 17.177 -20.965 -10.467 1.00 0.00 93 GLU A O 1
ATOM 1470 N N . GLY A 1 94 ? 16.466 -18.809 -10.521 1.00 0.00 94 GLY A N 1
ATOM 1471 C CA . GLY A 1 94 ? 15.368 -19.032 -11.454 1.00 0.00 94 GLY A CA 1
ATOM 1472 C C . GLY A 1 94 ? 14.873 -17.729 -12.060 1.00 0.00 94 GLY A C 1
ATOM 1473 O O . GLY A 1 94 ? 15.322 -16.646 -11.662 1.00 0.00 94 GLY A O 1
ATOM 1477 N N . SER A 1 95 ? 13.947 -17.835 -13.024 1.00 0.00 95 SER A N 1
ATOM 1478 C CA . SER A 1 95 ? 13.366 -16.673 -13.714 1.00 0.00 95 SER A CA 1
ATOM 1479 C C . SER A 1 95 ? 11.868 -16.960 -13.981 1.00 0.00 95 SER A C 1
ATOM 1480 O O . SER A 1 95 ? 11.544 -17.656 -14.970 1.00 0.00 95 SER A O 1
ATOM 1489 N N . GLN A 1 1 ? 7.263 3.162 11.478 1.00 0.00 1 GLN A N 2
ATOM 1490 C CA . GLN A 1 1 ? 8.722 3.014 11.665 1.00 0.00 1 GLN A CA 2
ATOM 1491 C C . GLN A 1 1 ? 9.035 1.545 11.964 1.00 0.00 1 GLN A C 2
ATOM 1492 O O . GLN A 1 1 ? 8.603 1.016 12.997 1.00 0.00 1 GLN A O 2
ATOM 1508 N N . GLY A 1 2 ? 9.768 0.893 11.046 1.00 0.00 2 GLY A N 2
ATOM 1509 C CA . GLY A 1 2 ? 10.117 -0.516 11.182 1.00 0.00 2 GLY A CA 2
ATOM 1510 C C . GLY A 1 2 ? 11.261 -0.910 10.261 1.00 0.00 2 GLY A C 2
ATOM 1511 O O . GLY A 1 2 ? 11.448 -0.310 9.192 1.00 0.00 2 GLY A O 2
ATOM 1515 N N . HIS A 1 3 ? 12.031 -1.926 10.679 1.00 0.00 3 HIS A N 2
ATOM 1516 C CA . HIS A 1 3 ? 13.165 -2.462 9.911 1.00 0.00 3 HIS A CA 2
ATOM 1517 C C . HIS A 1 3 ? 13.076 -3.999 9.867 1.00 0.00 3 HIS A C 2
ATOM 1518 O O . HIS A 1 3 ? 13.445 -4.697 10.816 1.00 0.00 3 HIS A O 2
ATOM 1533 N N . MET A 1 4 ? 12.489 -4.510 8.774 1.00 0.00 4 MET A N 2
ATOM 1534 C CA . MET A 1 4 ? 12.524 -5.942 8.442 1.00 0.00 4 MET A CA 2
ATOM 1535 C C . MET A 1 4 ? 13.922 -6.247 7.884 1.00 0.00 4 MET A C 2
ATOM 1536 O O . MET A 1 4 ? 14.182 -6.013 6.709 1.00 0.00 4 MET A O 2
ATOM 1550 N N . ASP A 1 5 ? 14.826 -6.722 8.767 1.00 0.00 5 ASP A N 2
ATOM 1551 C CA . ASP A 1 5 ? 16.270 -6.915 8.452 1.00 0.00 5 ASP A CA 2
ATOM 1552 C C . ASP A 1 5 ? 16.514 -8.037 7.425 1.00 0.00 5 ASP A C 2
ATOM 1553 O O . ASP A 1 5 ? 17.633 -8.196 6.931 1.00 0.00 5 ASP A O 2
ATOM 1562 N N . LEU A 1 6 ? 15.452 -8.799 7.109 1.00 0.00 6 LEU A N 2
ATOM 1563 C CA . LEU A 1 6 ? 15.456 -9.810 6.032 1.00 0.00 6 LEU A CA 2
ATOM 1564 C C . LEU A 1 6 ? 15.652 -9.146 4.644 1.00 0.00 6 LEU A C 2
ATOM 1565 O O . LEU A 1 6 ? 16.046 -9.831 3.698 1.00 0.00 6 LEU A O 2
ATOM 1581 N N . ILE A 1 7 ? 15.381 -7.811 4.553 1.00 0.00 7 ILE A N 2
ATOM 1582 C CA . ILE A 1 7 ? 15.665 -6.981 3.343 1.00 0.00 7 ILE A CA 2
ATOM 1583 C C . ILE A 1 7 ? 17.134 -7.157 2.895 1.00 0.00 7 ILE A C 2
ATOM 1584 O O . ILE A 1 7 ? 17.444 -7.130 1.700 1.00 0.00 7 ILE A O 2
ATOM 1600 N N . CYS A 1 8 ? 18.010 -7.334 3.893 1.00 0.00 8 CYS A N 2
ATOM 1601 C CA . CYS A 1 8 ? 19.414 -7.645 3.700 1.00 0.00 8 CYS A CA 2
ATOM 1602 C C . CYS A 1 8 ? 19.553 -9.177 3.568 1.00 0.00 8 CYS A C 2
ATOM 1603 O O . CYS A 1 8 ? 19.511 -9.905 4.568 1.00 0.00 8 CYS A O 2
ATOM 1611 N N . MET A 1 9 ? 19.668 -9.644 2.308 1.00 0.00 9 MET A N 2
ATOM 1612 C CA . MET A 1 9 ? 19.617 -11.077 1.950 1.00 0.00 9 MET A CA 2
ATOM 1613 C C . MET A 1 9 ? 20.756 -11.903 2.609 1.00 0.00 9 MET A C 2
ATOM 1614 O O . MET A 1 9 ? 21.842 -11.383 2.902 1.00 0.00 9 MET A O 2
ATOM 1628 N N . TYR A 1 10 ? 20.481 -13.205 2.798 1.00 0.00 10 TYR A N 2
ATOM 1629 C CA . TYR A 1 10 ? 21.390 -14.160 3.466 1.00 0.00 10 TYR A CA 2
ATOM 1630 C C . TYR A 1 10 ? 22.549 -14.530 2.520 1.00 0.00 10 TYR A C 2
ATOM 1631 O O . TYR A 1 10 ? 22.335 -15.203 1.512 1.00 0.00 10 TYR A O 2
ATOM 1649 N N . VAL A 1 11 ? 23.763 -14.074 2.842 1.00 0.00 11 VAL A N 2
ATOM 1650 C CA . VAL A 1 11 ? 24.937 -14.238 1.967 1.00 0.00 11 VAL A CA 2
ATOM 1651 C C . VAL A 1 11 ? 25.519 -15.663 2.091 1.00 0.00 11 VAL A C 2
ATOM 1652 O O . VAL A 1 11 ? 25.755 -16.143 3.194 1.00 0.00 11 VAL A O 2
ATOM 1665 N N . PHE A 1 12 ? 25.693 -16.334 0.943 1.00 0.00 12 PHE A N 2
ATOM 1666 C CA . PHE A 1 12 ? 26.312 -17.666 0.838 1.00 0.00 12 PHE A CA 2
ATOM 1667 C C . PHE A 1 12 ? 27.682 -17.558 0.144 1.00 0.00 12 PHE A C 2
ATOM 1668 O O . PHE A 1 12 ? 27.800 -16.949 -0.925 1.00 0.00 12 PHE A O 2
ATOM 1685 N N . LYS A 1 13 ? 28.704 -18.156 0.776 1.00 0.00 13 LYS A N 2
ATOM 1686 C CA . LYS A 1 13 ? 30.053 -18.311 0.217 1.00 0.00 13 LYS A CA 2
ATOM 1687 C C . LYS A 1 13 ? 30.020 -19.481 -0.795 1.00 0.00 13 LYS A C 2
ATOM 1688 O O . LYS A 1 13 ? 30.268 -20.645 -0.440 1.00 0.00 13 LYS A O 2
ATOM 1707 N N . GLY A 1 14 ? 29.626 -19.156 -2.041 1.00 0.00 14 GLY A N 2
ATOM 1708 C CA . GLY A 1 14 ? 29.428 -20.154 -3.090 1.00 0.00 14 GLY A CA 2
ATOM 1709 C C . GLY A 1 14 ? 28.241 -21.069 -2.781 1.00 0.00 14 GLY A C 2
ATOM 1710 O O . GLY A 1 14 ? 27.094 -20.692 -3.023 1.00 0.00 14 GLY A O 2
ATOM 1714 N N . GLU A 1 15 ? 28.523 -22.252 -2.200 1.00 0.00 15 GLU A N 2
ATOM 1715 C CA . GLU A 1 15 ? 27.492 -23.241 -1.821 1.00 0.00 15 GLU A CA 2
ATOM 1716 C C . GLU A 1 15 ? 27.095 -23.066 -0.343 1.00 0.00 15 GLU A C 2
ATOM 1717 O O . GLU A 1 15 ? 25.918 -23.151 0.017 1.00 0.00 15 GLU A O 2
ATOM 1729 N N . GLU A 1 16 ? 28.107 -22.814 0.504 1.00 0.00 16 GLU A N 2
ATOM 1730 C CA . GLU A 1 16 ? 27.947 -22.814 1.974 1.00 0.00 16 GLU A CA 2
ATOM 1731 C C . GLU A 1 16 ? 27.417 -21.452 2.443 1.00 0.00 16 GLU A C 2
ATOM 1732 O O . GLU A 1 16 ? 27.660 -20.442 1.793 1.00 0.00 16 GLU A O 2
ATOM 1744 N N . SER A 1 17 ? 26.687 -21.438 3.563 1.00 0.00 17 SER A N 2
ATOM 1745 C CA . SER A 1 17 ? 26.136 -20.205 4.140 1.00 0.00 17 SER A CA 2
ATOM 1746 C C . SER A 1 17 ? 27.261 -19.417 4.837 1.00 0.00 17 SER A C 2
ATOM 1747 O O . SER A 1 17 ? 27.903 -19.927 5.763 1.00 0.00 17 SER A O 2
ATOM 1755 N N . PHE A 1 18 ? 27.508 -18.187 4.354 1.00 0.00 18 PHE A N 2
ATOM 1756 C CA . PHE A 1 18 ? 28.597 -17.324 4.844 1.00 0.00 18 PHE A CA 2
ATOM 1757 C C . PHE A 1 18 ? 28.122 -16.489 6.046 1.00 0.00 18 PHE A C 2
ATOM 1758 O O . PHE A 1 18 ? 28.784 -16.436 7.084 1.00 0.00 18 PHE A O 2
ATOM 1775 N N . GLY A 1 19 ? 26.958 -15.854 5.876 1.00 0.00 19 GLY A N 2
ATOM 1776 C CA . GLY A 1 19 ? 26.371 -14.948 6.862 1.00 0.00 19 GLY A CA 2
ATOM 1777 C C . GLY A 1 19 ? 25.136 -14.276 6.297 1.00 0.00 19 GLY A C 2
ATOM 1778 O O . GLY A 1 19 ? 24.417 -14.869 5.487 1.00 0.00 19 GLY A O 2
ATOM 1782 N N . GLU A 1 20 ? 24.852 -13.054 6.764 1.00 0.00 20 GLU A N 2
ATOM 1783 C CA . GLU A 1 20 ? 23.796 -12.186 6.208 1.00 0.00 20 GLU A CA 2
ATOM 1784 C C . GLU A 1 20 ? 24.424 -10.833 5.893 1.00 0.00 20 GLU A C 2
ATOM 1785 O O . GLU A 1 20 ? 25.317 -10.403 6.625 1.00 0.00 20 GLU A O 2
ATOM 1797 N N . SER A 1 21 ? 23.961 -10.155 4.835 1.00 0.00 21 SER A N 2
ATOM 1798 C CA . SER A 1 21 ? 24.322 -8.743 4.610 1.00 0.00 21 SER A CA 2
ATOM 1799 C C . SER A 1 21 ? 23.615 -7.881 5.675 1.00 0.00 21 SER A C 2
ATOM 1800 O O . SER A 1 21 ? 22.668 -8.349 6.328 1.00 0.00 21 SER A O 2
ATOM 1808 N N . ILE A 1 22 ? 24.072 -6.644 5.871 1.00 0.00 22 ILE A N 2
ATOM 1809 C CA . ILE A 1 22 ? 23.510 -5.744 6.897 1.00 0.00 22 ILE A CA 2
ATOM 1810 C C . ILE A 1 22 ? 23.417 -4.326 6.306 1.00 0.00 22 ILE A C 2
ATOM 1811 O O . ILE A 1 22 ? 22.425 -3.615 6.517 1.00 0.00 22 ILE A O 2
ATOM 1827 N N . ASP A 1 23 ? 24.447 -3.943 5.532 1.00 0.00 23 ASP A N 2
ATOM 1828 C CA . ASP A 1 23 ? 24.517 -2.619 4.894 1.00 0.00 23 ASP A CA 2
ATOM 1829 C C . ASP A 1 23 ? 25.372 -2.704 3.626 1.00 0.00 23 ASP A C 2
ATOM 1830 O O . ASP A 1 23 ? 25.939 -3.758 3.322 1.00 0.00 23 ASP A O 2
ATOM 1839 N N . VAL A 1 24 ? 25.386 -1.618 2.855 1.00 0.00 24 VAL A N 2
ATOM 1840 C CA . VAL A 1 24 ? 26.260 -1.451 1.694 1.00 0.00 24 VAL A CA 2
ATOM 1841 C C . VAL A 1 24 ? 26.530 0.053 1.509 1.00 0.00 24 VAL A C 2
ATOM 1842 O O . VAL A 1 24 ? 25.610 0.872 1.625 1.00 0.00 24 VAL A O 2
ATOM 1855 N N . TYR A 1 25 ? 27.804 0.410 1.291 1.00 0.00 25 TYR A N 2
ATOM 1856 C CA . TYR A 1 25 ? 28.216 1.778 0.939 1.00 0.00 25 TYR A CA 2
ATOM 1857 C C . TYR A 1 25 ? 29.244 1.704 -0.202 1.00 0.00 25 TYR A C 2
ATOM 1858 O O . TYR A 1 25 ? 30.160 0.865 -0.163 1.00 0.00 25 TYR A O 2
ATOM 1876 N N . GLY A 1 26 ? 29.068 2.572 -1.208 1.00 0.00 26 GLY A N 2
ATOM 1877 C CA . GLY A 1 26 ? 29.948 2.625 -2.369 1.00 0.00 26 GLY A CA 2
ATOM 1878 C C . GLY A 1 26 ? 29.970 1.313 -3.153 1.00 0.00 26 GLY A C 2
ATOM 1879 O O . GLY A 1 26 ? 28.988 0.949 -3.800 1.00 0.00 26 GLY A O 2
ATOM 1883 N N . ASP A 1 27 ? 31.086 0.577 -3.040 1.00 0.00 27 ASP A N 2
ATOM 1884 C CA . ASP A 1 27 ? 31.320 -0.683 -3.783 1.00 0.00 27 ASP A CA 2
ATOM 1885 C C . ASP A 1 27 ? 31.435 -1.879 -2.819 1.00 0.00 27 ASP A C 2
ATOM 1886 O O . ASP A 1 27 ? 31.835 -2.970 -3.228 1.00 0.00 27 ASP A O 2
ATOM 1895 N N . TYR A 1 28 ? 31.054 -1.680 -1.542 1.00 0.00 28 TYR A N 2
ATOM 1896 C CA . TYR A 1 28 ? 31.251 -2.682 -0.473 1.00 0.00 28 TYR A CA 2
ATOM 1897 C C . TYR A 1 28 ? 29.923 -3.050 0.202 1.00 0.00 28 TYR A C 2
ATOM 1898 O O . TYR A 1 28 ? 29.335 -2.232 0.921 1.00 0.00 28 TYR A O 2
ATOM 1916 N N . LEU A 1 29 ? 29.455 -4.282 -0.055 1.00 0.00 29 LEU A N 2
ATOM 1917 C CA . LEU A 1 29 ? 28.334 -4.894 0.666 1.00 0.00 29 LEU A CA 2
ATOM 1918 C C . LEU A 1 29 ? 28.852 -5.450 2.010 1.00 0.00 29 LEU A C 2
ATOM 1919 O O . LEU A 1 29 ? 29.580 -6.452 2.040 1.00 0.00 29 LEU A O 2
ATOM 1935 N N . ILE A 1 30 ? 28.500 -4.762 3.102 1.00 0.00 30 ILE A N 2
ATOM 1936 C CA . ILE A 1 30 ? 28.865 -5.159 4.468 1.00 0.00 30 ILE A CA 2
ATOM 1937 C C . ILE A 1 30 ? 28.072 -6.406 4.883 1.00 0.00 30 ILE A C 2
ATOM 1938 O O . ILE A 1 30 ? 26.846 -6.334 5.092 1.00 0.00 30 ILE A O 2
ATOM 1954 N N . VAL A 1 31 ? 28.788 -7.538 4.969 1.00 0.00 31 VAL A N 2
ATOM 1955 C CA . VAL A 1 31 ? 28.233 -8.829 5.369 1.00 0.00 31 VAL A CA 2
ATOM 1956 C C . VAL A 1 31 ? 28.621 -9.127 6.823 1.00 0.00 31 VAL A C 2
ATOM 1957 O O . VAL A 1 31 ? 29.812 -9.207 7.159 1.00 0.00 31 VAL A O 2
ATOM 1970 N N . LYS A 1 32 ? 27.602 -9.275 7.671 1.00 0.00 32 LYS A N 2
ATOM 1971 C CA . LYS A 1 32 ? 27.754 -9.712 9.060 1.00 0.00 32 LYS A CA 2
ATOM 1972 C C . LYS A 1 32 ? 28.022 -11.225 9.047 1.00 0.00 32 LYS A C 2
ATOM 1973 O O . LYS A 1 32 ? 27.194 -11.999 8.557 1.00 0.00 32 LYS A O 2
ATOM 1992 N N . VAL A 1 33 ? 29.191 -11.624 9.561 1.00 0.00 33 VAL A N 2
ATOM 1993 C CA . VAL A 1 33 ? 29.546 -13.032 9.781 1.00 0.00 33 VAL A CA 2
ATOM 1994 C C . VAL A 1 33 ? 29.979 -13.216 11.245 1.00 0.00 33 VAL A C 2
ATOM 1995 O O . VAL A 1 33 ? 30.850 -12.491 11.732 1.00 0.00 33 VAL A O 2
ATOM 2008 N N . GLY A 1 34 ? 29.307 -14.141 11.948 1.00 0.00 34 GLY A N 2
ATOM 2009 C CA . GLY A 1 34 ? 29.656 -14.518 13.321 1.00 0.00 34 GLY A CA 2
ATOM 2010 C C . GLY A 1 34 ? 29.576 -13.371 14.329 1.00 0.00 34 GLY A C 2
ATOM 2011 O O . GLY A 1 34 ? 28.521 -13.126 14.918 1.00 0.00 34 GLY A O 2
ATOM 2015 N N . THR A 1 35 ? 30.706 -12.660 14.506 1.00 0.00 35 THR A N 2
ATOM 2016 C CA . THR A 1 35 ? 30.841 -11.538 15.460 1.00 0.00 35 THR A CA 2
ATOM 2017 C C . THR A 1 35 ? 31.300 -10.242 14.750 1.00 0.00 35 THR A C 2
ATOM 2018 O O . THR A 1 35 ? 31.078 -9.130 15.257 1.00 0.00 35 THR A O 2
ATOM 2029 N N . GLU A 1 36 ? 31.924 -10.391 13.569 1.00 0.00 36 GLU A N 2
ATOM 2030 C CA . GLU A 1 36 ? 32.533 -9.271 12.816 1.00 0.00 36 GLU A CA 2
ATOM 2031 C C . GLU A 1 36 ? 31.745 -8.957 11.530 1.00 0.00 36 GLU A C 2
ATOM 2032 O O . GLU A 1 36 ? 30.810 -9.676 11.152 1.00 0.00 36 GLU A O 2
ATOM 2044 N N . PHE A 1 37 ? 32.130 -7.843 10.884 1.00 0.00 37 PHE A N 2
ATOM 2045 C CA . PHE A 1 37 ? 31.532 -7.366 9.629 1.00 0.00 37 PHE A CA 2
ATOM 2046 C C . PHE A 1 37 ? 32.623 -7.305 8.548 1.00 0.00 37 PHE A C 2
ATOM 2047 O O . PHE A 1 37 ? 33.542 -6.480 8.625 1.00 0.00 37 PHE A O 2
ATOM 2064 N N . LEU A 1 38 ? 32.522 -8.216 7.566 1.00 0.00 38 LEU A N 2
ATOM 2065 C CA . LEU A 1 38 ? 33.460 -8.328 6.436 1.00 0.00 38 LEU A CA 2
ATOM 2066 C C . LEU A 1 38 ? 32.762 -7.804 5.174 1.00 0.00 38 LEU A C 2
ATOM 2067 O O . LEU A 1 38 ? 31.754 -8.369 4.728 1.00 0.00 38 LEU A O 2
ATOM 2083 N N . ALA A 1 39 ? 33.295 -6.701 4.634 1.00 0.00 39 ALA A N 2
ATOM 2084 C CA . ALA A 1 39 ? 32.756 -6.039 3.445 1.00 0.00 39 ALA A CA 2
ATOM 2085 C C . ALA A 1 39 ? 33.196 -6.760 2.168 1.00 0.00 39 ALA A C 2
ATOM 2086 O O . ALA A 1 39 ? 34.360 -6.645 1.757 1.00 0.00 39 ALA A O 2
ATOM 2093 N N . VAL A 1 40 ? 32.279 -7.524 1.566 1.00 0.00 40 VAL A N 2
ATOM 2094 C CA . VAL A 1 40 ? 32.509 -8.130 0.252 1.00 0.00 40 VAL A CA 2
ATOM 2095 C C . VAL A 1 40 ? 32.307 -7.043 -0.839 1.00 0.00 40 VAL A C 2
ATOM 2096 O O . VAL A 1 40 ? 31.339 -6.270 -0.764 1.00 0.00 40 VAL A O 2
ATOM 2109 N N . PRO A 1 41 ? 33.241 -6.906 -1.832 1.00 0.00 41 PRO A N 2
ATOM 2110 C CA . PRO A 1 41 ? 33.028 -5.999 -2.979 1.00 0.00 41 PRO A CA 2
ATOM 2111 C C . PRO A 1 41 ? 31.848 -6.497 -3.844 1.00 0.00 41 PRO A C 2
ATOM 2112 O O . PRO A 1 41 ? 31.578 -7.700 -3.884 1.00 0.00 41 PRO A O 2
ATOM 2123 N N . LYS A 1 42 ? 31.139 -5.568 -4.504 1.00 0.00 42 LYS A N 2
ATOM 2124 C CA . LYS A 1 42 ? 29.937 -5.890 -5.318 1.00 0.00 42 LYS A CA 2
ATOM 2125 C C . LYS A 1 42 ? 30.284 -6.850 -6.484 1.00 0.00 42 LYS A C 2
ATOM 2126 O O . LYS A 1 42 ? 29.455 -7.671 -6.889 1.00 0.00 42 LYS A O 2
ATOM 2145 N N . LYS A 1 43 ? 31.533 -6.747 -6.973 1.00 0.00 43 LYS A N 2
ATOM 2146 C CA . LYS A 1 43 ? 32.076 -7.608 -8.048 1.00 0.00 43 LYS A CA 2
ATOM 2147 C C . LYS A 1 43 ? 32.270 -9.069 -7.575 1.00 0.00 43 LYS A C 2
ATOM 2148 O O . LYS A 1 43 ? 32.298 -9.984 -8.403 1.00 0.00 43 LYS A O 2
ATOM 2167 N N . SER A 1 44 ? 32.405 -9.276 -6.242 1.00 0.00 44 SER A N 2
ATOM 2168 C CA . SER A 1 44 ? 32.542 -10.626 -5.651 1.00 0.00 44 SER A CA 2
ATOM 2169 C C . SER A 1 44 ? 31.226 -11.415 -5.784 1.00 0.00 44 SER A C 2
ATOM 2170 O O . SER A 1 44 ? 31.253 -12.642 -5.901 1.00 0.00 44 SER A O 2
ATOM 2178 N N . ILE A 1 45 ? 30.082 -10.690 -5.789 1.00 0.00 45 ILE A N 2
ATOM 2179 C CA . ILE A 1 45 ? 28.749 -11.308 -5.904 1.00 0.00 45 ILE A CA 2
ATOM 2180 C C . ILE A 1 45 ? 28.631 -12.001 -7.283 1.00 0.00 45 ILE A C 2
ATOM 2181 O O . ILE A 1 45 ? 28.678 -11.343 -8.330 1.00 0.00 45 ILE A O 2
ATOM 2197 N N . LYS A 1 46 ? 28.513 -13.337 -7.246 1.00 0.00 46 LYS A N 2
ATOM 2198 C CA . LYS A 1 46 ? 28.320 -14.186 -8.429 1.00 0.00 46 LYS A CA 2
ATOM 2199 C C . LYS A 1 46 ? 26.899 -13.998 -8.985 1.00 0.00 46 LYS A C 2
ATOM 2200 O O . LYS A 1 46 ? 26.716 -13.810 -10.192 1.00 0.00 46 LYS A O 2
ATOM 2219 N N . SER A 1 47 ? 25.910 -14.018 -8.070 1.00 0.00 47 SER A N 2
ATOM 2220 C CA . SER A 1 47 ? 24.486 -13.906 -8.417 1.00 0.00 47 SER A CA 2
ATOM 2221 C C . SER A 1 47 ? 23.663 -13.397 -7.214 1.00 0.00 47 SER A C 2
ATOM 2222 O O . SER A 1 47 ? 24.072 -13.543 -6.051 1.00 0.00 47 SER A O 2
ATOM 2230 N N . VAL A 1 48 ? 22.510 -12.773 -7.516 1.00 0.00 48 VAL A N 2
ATOM 2231 C CA . VAL A 1 48 ? 21.585 -12.216 -6.507 1.00 0.00 48 VAL A CA 2
ATOM 2232 C C . VAL A 1 48 ? 20.254 -13.010 -6.506 1.00 0.00 48 VAL A C 2
ATOM 2233 O O . VAL A 1 48 ? 19.506 -13.023 -7.492 1.00 0.00 48 VAL A O 2
ATOM 2246 N N . GLU A 1 49 ? 19.992 -13.702 -5.392 1.00 0.00 49 GLU A N 2
ATOM 2247 C CA . GLU A 1 49 ? 18.759 -14.485 -5.184 1.00 0.00 49 GLU A CA 2
ATOM 2248 C C . GLU A 1 49 ? 17.757 -13.642 -4.362 1.00 0.00 49 GLU A C 2
ATOM 2249 O O . GLU A 1 49 ? 18.156 -12.662 -3.708 1.00 0.00 49 GLU A O 2
ATOM 2261 N N . ASP A 1 50 ? 16.474 -14.055 -4.369 1.00 0.00 50 ASP A N 2
ATOM 2262 C CA . ASP A 1 50 ? 15.350 -13.268 -3.794 1.00 0.00 50 ASP A CA 2
ATOM 2263 C C . ASP A 1 50 ? 15.563 -13.004 -2.288 1.00 0.00 50 ASP A C 2
ATOM 2264 O O . ASP A 1 50 ? 15.206 -11.936 -1.770 1.00 0.00 50 ASP A O 2
ATOM 2273 N N . GLY A 1 51 ? 16.160 -14.001 -1.613 1.00 0.00 51 GLY A N 2
ATOM 2274 C CA . GLY A 1 51 ? 16.473 -13.935 -0.186 1.00 0.00 51 GLY A CA 2
ATOM 2275 C C . GLY A 1 51 ? 17.892 -14.390 0.120 1.00 0.00 51 GLY A C 2
ATOM 2276 O O . GLY A 1 51 ? 18.199 -14.714 1.265 1.00 0.00 51 GLY A O 2
ATOM 2280 N N . ARG A 1 52 ? 18.780 -14.399 -0.903 1.00 0.00 52 ARG A N 2
ATOM 2281 C CA . ARG A 1 52 ? 20.195 -14.839 -0.749 1.00 0.00 52 ARG A CA 2
ATOM 2282 C C . ARG A 1 52 ? 21.132 -13.987 -1.624 1.00 0.00 52 ARG A C 2
ATOM 2283 O O . ARG A 1 52 ? 20.703 -13.392 -2.612 1.00 0.00 52 ARG A O 2
ATOM 2304 N N . ILE A 1 53 ? 22.419 -13.923 -1.232 1.00 0.00 53 ILE A N 2
ATOM 2305 C CA . ILE A 1 53 ? 23.486 -13.267 -2.011 1.00 0.00 53 ILE A CA 2
ATOM 2306 C C . ILE A 1 53 ? 24.627 -14.272 -2.206 1.00 0.00 53 ILE A C 2
ATOM 2307 O O . ILE A 1 53 ? 25.377 -14.549 -1.266 1.00 0.00 53 ILE A O 2
ATOM 2323 N N . VAL A 1 54 ? 24.748 -14.838 -3.413 1.00 0.00 54 VAL A N 2
ATOM 2324 C CA . VAL A 1 54 ? 25.819 -15.785 -3.732 1.00 0.00 54 VAL A CA 2
ATOM 2325 C C . VAL A 1 54 ? 27.070 -14.986 -4.106 1.00 0.00 54 VAL A C 2
ATOM 2326 O O . VAL A 1 54 ? 27.052 -14.245 -5.088 1.00 0.00 54 VAL A O 2
ATOM 2339 N N . ILE A 1 55 ? 28.122 -15.103 -3.286 1.00 0.00 55 ILE A N 2
ATOM 2340 C CA . ILE A 1 55 ? 29.432 -14.478 -3.547 1.00 0.00 55 ILE A CA 2
ATOM 2341 C C . ILE A 1 55 ? 30.449 -15.561 -3.929 1.00 0.00 55 ILE A C 2
ATOM 2342 O O . ILE A 1 55 ? 30.219 -16.760 -3.709 1.00 0.00 55 ILE A O 2
ATOM 2358 N N . GLY A 1 56 ? 31.571 -15.118 -4.509 1.00 0.00 56 GLY A N 2
ATOM 2359 C CA . GLY A 1 56 ? 32.675 -15.997 -4.847 1.00 0.00 56 GLY A CA 2
ATOM 2360 C C . GLY A 1 56 ? 33.667 -16.026 -3.721 1.00 0.00 56 GLY A C 2
ATOM 2361 O O . GLY A 1 56 ? 33.558 -16.861 -2.824 1.00 0.00 56 GLY A O 2
ATOM 2365 N N . GLU A 1 57 ? 34.597 -15.065 -3.738 1.00 0.00 57 GLU A N 2
ATOM 2366 C CA . GLU A 1 57 ? 35.627 -14.914 -2.7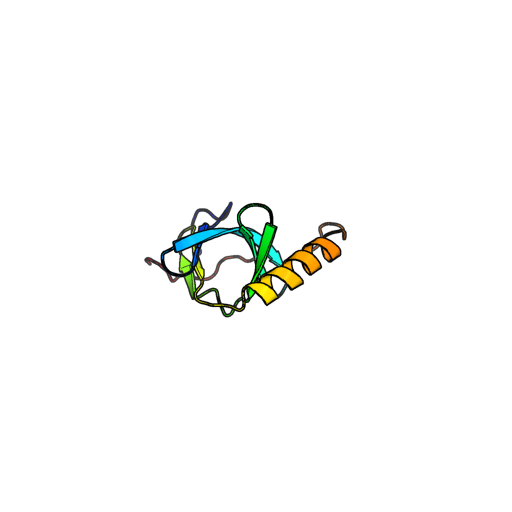03 1.00 0.00 57 GLU A CA 2
ATOM 2367 C C . GLU A 1 57 ? 36.212 -13.493 -2.730 1.00 0.00 57 GLU A C 2
ATOM 2368 O O . GLU A 1 57 ? 35.986 -12.721 -3.677 1.00 0.00 57 GLU A O 2
ATOM 2380 N N . PHE A 1 58 ? 36.975 -13.190 -1.677 1.00 0.00 58 PHE A N 2
ATOM 2381 C CA . PHE A 1 58 ? 37.537 -11.859 -1.400 1.00 0.00 58 PHE A CA 2
ATOM 2382 C C . PHE A 1 58 ? 38.645 -11.996 -0.336 1.00 0.00 58 PHE A C 2
ATOM 2383 O O . PHE A 1 58 ? 38.932 -13.112 0.134 1.00 0.00 58 PHE A O 2
ATOM 2400 N N . ASP A 1 59 ? 39.253 -10.867 0.050 1.00 0.00 59 ASP A N 2
ATOM 2401 C CA . ASP A 1 59 ? 40.264 -10.820 1.114 1.00 0.00 59 ASP A CA 2
ATOM 2402 C C . ASP A 1 59 ? 39.582 -10.491 2.445 1.00 0.00 59 ASP A C 2
ATOM 2403 O O . ASP A 1 59 ? 39.100 -9.372 2.642 1.00 0.00 59 ASP A O 2
ATOM 2412 N N . GLU A 1 60 ? 39.545 -11.497 3.340 1.00 0.00 60 GLU A N 2
ATOM 2413 C CA . GLU A 1 60 ? 38.847 -11.425 4.637 1.00 0.00 60 GLU A CA 2
ATOM 2414 C C . GLU A 1 60 ? 39.477 -10.366 5.562 1.00 0.00 60 GLU A C 2
ATOM 2415 O O . GLU A 1 60 ? 38.757 -9.662 6.275 1.00 0.00 60 GLU A O 2
ATOM 2427 N N . GLU A 1 61 ? 40.820 -10.257 5.504 1.00 0.00 61 GLU A N 2
ATOM 2428 C CA . GLU A 1 61 ? 41.604 -9.332 6.344 1.00 0.00 61 GLU A CA 2
ATOM 2429 C C . GLU A 1 61 ? 41.301 -7.882 5.957 1.00 0.00 61 GLU A C 2
ATOM 2430 O O . GLU A 1 61 ? 40.970 -7.054 6.813 1.00 0.00 61 GLU A O 2
ATOM 2442 N N . GLU A 1 62 ? 41.387 -7.605 4.649 1.00 0.00 62 GLU A N 2
ATOM 2443 C CA . GLU A 1 62 ? 41.129 -6.270 4.103 1.00 0.00 62 GLU A CA 2
ATOM 2444 C C . GLU A 1 62 ? 39.661 -5.853 4.328 1.00 0.00 62 GLU A C 2
ATOM 2445 O O . GLU A 1 62 ? 39.393 -4.706 4.691 1.00 0.00 62 GLU A O 2
ATOM 2457 N N . ALA A 1 63 ? 38.740 -6.818 4.178 1.00 0.00 63 ALA A N 2
ATOM 2458 C CA . ALA A 1 63 ? 37.292 -6.580 4.286 1.00 0.00 63 ALA A CA 2
ATOM 2459 C C . ALA A 1 63 ? 36.877 -6.205 5.718 1.00 0.00 63 ALA A C 2
ATOM 2460 O O . ALA A 1 63 ? 36.016 -5.342 5.909 1.00 0.00 63 ALA A O 2
ATOM 2467 N N . ARG A 1 64 ? 37.474 -6.894 6.717 1.00 0.00 64 ARG A N 2
ATOM 2468 C CA . ARG A 1 64 ? 37.127 -6.688 8.142 1.00 0.00 64 ARG A CA 2
ATOM 2469 C C . ARG A 1 64 ? 37.715 -5.382 8.702 1.00 0.00 64 ARG A C 2
ATOM 2470 O O . ARG A 1 64 ? 37.114 -4.795 9.591 1.00 0.00 64 ARG A O 2
ATOM 2491 N N . GLU A 1 65 ? 38.894 -4.939 8.201 1.00 0.00 65 GLU A N 2
ATOM 2492 C CA . GLU A 1 65 ? 39.562 -3.711 8.724 1.00 0.00 65 GLU A CA 2
ATOM 2493 C C . GLU A 1 65 ? 38.867 -2.434 8.214 1.00 0.00 65 GLU A C 2
ATOM 2494 O O . GLU A 1 65 ? 38.708 -1.465 8.972 1.00 0.00 65 GLU A O 2
ATOM 2506 N N . LEU A 1 66 ? 38.428 -2.436 6.938 1.00 0.00 66 LEU A N 2
ATOM 2507 C CA . LEU A 1 66 ? 37.568 -1.354 6.409 1.00 0.00 66 LEU A CA 2
ATOM 2508 C C . LEU A 1 66 ? 36.098 -1.609 6.811 1.00 0.00 66 LEU A C 2
ATOM 2509 O O . LEU A 1 66 ? 35.233 -0.737 6.667 1.00 0.00 66 LEU A O 2
ATOM 2525 N N . GLY A 1 67 ? 35.839 -2.842 7.287 1.00 0.00 67 GLY A N 2
ATOM 2526 C CA . GLY A 1 67 ? 34.604 -3.181 7.988 1.00 0.00 67 GLY A CA 2
ATOM 2527 C C . GLY A 1 67 ? 34.561 -2.536 9.375 1.00 0.00 67 GLY A C 2
ATOM 2528 O O . GLY A 1 67 ? 33.495 -2.158 9.836 1.00 0.00 67 GLY A O 2
ATOM 2532 N N . ARG A 1 68 ? 35.747 -2.409 10.031 1.00 0.00 68 ARG A N 2
ATOM 2533 C CA . ARG A 1 68 ? 35.900 -1.654 11.312 1.00 0.00 68 ARG A CA 2
ATOM 2534 C C . ARG A 1 68 ? 35.610 -0.167 11.073 1.00 0.00 68 ARG A C 2
ATOM 2535 O O . ARG A 1 68 ? 34.988 0.516 11.910 1.00 0.00 68 ARG A O 2
ATOM 2556 N N . LYS A 1 69 ? 36.101 0.333 9.922 1.00 0.00 69 LYS A N 2
ATOM 2557 C CA . LYS A 1 69 ? 35.747 1.670 9.435 1.00 0.00 69 LYS A CA 2
ATOM 2558 C C . LYS A 1 69 ? 34.218 1.799 9.333 1.00 0.00 69 LYS A C 2
ATOM 2559 O O . LYS A 1 69 ? 33.678 2.824 9.712 1.00 0.00 69 LYS A O 2
ATOM 2578 N N . TRP A 1 70 ? 33.528 0.721 8.869 1.00 0.00 70 TRP A N 2
ATOM 2579 C CA . TRP A 1 70 ? 32.055 0.677 8.832 1.00 0.00 70 TRP A CA 2
ATOM 2580 C C . TRP A 1 70 ? 31.448 0.700 10.251 1.00 0.00 70 TRP A C 2
ATOM 2581 O O . TRP A 1 70 ? 30.374 1.268 10.437 1.00 0.00 70 TRP A O 2
ATOM 2602 N N . LEU A 1 71 ? 32.103 0.070 11.250 1.00 0.00 71 LEU A N 2
ATOM 2603 C CA . LEU A 1 71 ? 31.645 0.166 12.666 1.00 0.00 71 LEU A CA 2
ATOM 2604 C C . LEU A 1 71 ? 31.584 1.649 13.122 1.00 0.00 71 LEU A C 2
ATOM 2605 O O . LEU A 1 71 ? 30.894 1.975 14.085 1.00 0.00 71 LEU A O 2
ATOM 2621 N N . GLU A 1 72 ? 32.339 2.522 12.433 1.00 0.00 72 GLU A N 2
ATOM 2622 C CA . GLU A 1 72 ? 32.160 3.991 12.507 1.00 0.00 72 GLU A CA 2
ATOM 2623 C C . GLU A 1 72 ? 31.064 4.501 11.499 1.00 0.00 72 GLU A C 2
ATOM 2624 O O . GLU A 1 72 ? 30.169 5.263 11.889 1.00 0.00 72 GLU A O 2
ATOM 2636 N N . GLU A 1 73 ? 31.134 4.038 10.217 1.00 0.00 73 GLU A N 2
ATOM 2637 C CA . GLU A 1 73 ? 30.274 4.532 9.082 1.00 0.00 73 GLU A CA 2
ATOM 2638 C C . GLU A 1 73 ? 28.774 4.263 9.285 1.00 0.00 73 GLU A C 2
ATOM 2639 O O . GLU A 1 73 ? 27.947 4.893 8.646 1.00 0.00 73 GLU A O 2
ATOM 2651 N N . LYS A 1 74 ? 28.451 3.297 10.144 1.00 0.00 74 LYS A N 2
ATOM 2652 C CA . LYS A 1 74 ? 27.054 2.909 10.472 1.00 0.00 74 LYS A CA 2
ATOM 2653 C C . LYS A 1 74 ? 26.265 4.084 11.101 1.00 0.00 74 LYS A C 2
ATOM 2654 O O . LYS A 1 74 ? 25.035 4.086 11.103 1.00 0.00 74 LYS A O 2
ATOM 2673 N N . SER A 1 75 ? 27.007 5.070 11.646 1.00 0.00 75 SER A N 2
ATOM 2674 C CA . SER A 1 75 ? 26.443 6.291 12.255 1.00 0.00 75 SER A CA 2
ATOM 2675 C C . SER A 1 75 ? 26.173 7.385 11.184 1.00 0.00 75 SER A C 2
ATOM 2676 O O . SER A 1 75 ? 25.899 8.541 11.535 1.00 0.00 75 SER A O 2
ATOM 2684 N N . LYS A 1 76 ? 26.231 7.000 9.882 1.00 0.00 76 LYS A N 2
ATOM 2685 C CA . LYS A 1 76 ? 25.982 7.915 8.742 1.00 0.00 76 LYS A CA 2
ATOM 2686 C C . LYS A 1 76 ? 24.548 8.500 8.803 1.00 0.00 76 LYS A C 2
ATOM 2687 O O . LYS A 1 76 ? 23.628 7.814 9.272 1.00 0.00 76 LYS A O 2
ATOM 2706 N N . PRO A 1 77 ? 24.332 9.777 8.340 1.00 0.00 77 PRO A N 2
ATOM 2707 C CA . PRO A 1 77 ? 22.989 10.417 8.358 1.00 0.00 77 PRO A CA 2
ATOM 2708 C C . PRO A 1 77 ? 22.003 9.748 7.367 1.00 0.00 77 PRO A C 2
ATOM 2709 O O . PRO A 1 77 ? 22.416 9.016 6.448 1.00 0.00 77 PRO A O 2
ATOM 2720 N N . VAL A 1 78 ? 20.697 10.003 7.587 1.00 0.00 78 VAL A N 2
ATOM 2721 C CA . VAL A 1 78 ? 19.608 9.483 6.739 1.00 0.00 78 VAL A CA 2
ATOM 2722 C C . VAL A 1 78 ? 19.631 10.223 5.383 1.00 0.00 78 VAL A C 2
ATOM 2723 O O . VAL A 1 78 ? 19.014 11.282 5.213 1.00 0.00 78 VAL A O 2
ATOM 2736 N N . THR A 1 79 ? 20.430 9.678 4.453 1.00 0.00 79 THR A N 2
ATOM 2737 C CA . THR A 1 79 ? 20.660 10.254 3.117 1.00 0.00 79 THR A CA 2
ATOM 2738 C C . THR A 1 79 ? 20.855 9.120 2.088 1.00 0.00 79 THR A C 2
ATOM 2739 O O . THR A 1 79 ? 20.340 9.183 0.962 1.00 0.00 79 THR A O 2
ATOM 2750 N N . LEU A 1 80 ? 21.590 8.072 2.508 1.00 0.00 80 LEU A N 2
ATOM 2751 C CA . LEU A 1 80 ? 21.946 6.934 1.646 1.00 0.00 80 LEU A CA 2
ATOM 2752 C C . LEU A 1 80 ? 20.721 6.034 1.387 1.00 0.00 80 LEU A C 2
ATOM 2753 O O . LEU A 1 80 ? 20.030 5.613 2.320 1.00 0.00 80 LEU A O 2
ATOM 2769 N N . GLU A 1 81 ? 20.482 5.760 0.104 1.00 0.00 81 GLU A N 2
ATOM 2770 C CA . GLU A 1 81 ? 19.420 4.852 -0.380 1.00 0.00 81 GLU A CA 2
ATOM 2771 C C . GLU A 1 81 ? 20.068 3.553 -0.932 1.00 0.00 81 GLU A C 2
ATOM 2772 O O . GLU A 1 81 ? 19.372 2.631 -1.373 1.00 0.00 81 GLU A O 2
ATOM 2784 N N . GLU A 1 82 ? 21.415 3.492 -0.845 1.00 0.00 82 GLU A N 2
ATOM 2785 C CA . GLU A 1 82 ? 22.249 2.387 -1.363 1.00 0.00 82 GLU A CA 2
ATOM 2786 C C . GLU A 1 82 ? 21.795 1.009 -0.825 1.00 0.00 82 GLU A C 2
ATOM 2787 O O . GLU A 1 82 ? 21.817 0.010 -1.557 1.00 0.00 82 GLU A O 2
ATOM 2799 N N . LEU A 1 83 ? 21.387 0.973 0.459 1.00 0.00 83 LEU A N 2
ATOM 2800 C CA . LEU A 1 83 ? 20.889 -0.258 1.111 1.00 0.00 83 LEU A CA 2
ATOM 2801 C C . LEU A 1 83 ? 19.483 -0.654 0.598 1.00 0.00 83 LEU A C 2
ATOM 2802 O O . LEU A 1 83 ? 19.202 -1.844 0.398 1.00 0.00 83 LEU A O 2
ATOM 2818 N N . LYS A 1 84 ? 18.618 0.343 0.368 1.00 0.00 84 LYS A N 2
ATOM 2819 C CA . LYS A 1 84 ? 17.210 0.105 -0.006 1.00 0.00 84 LYS A CA 2
ATOM 2820 C C . LYS A 1 84 ? 17.094 -0.282 -1.494 1.00 0.00 84 LYS A C 2
ATOM 2821 O O . LYS A 1 84 ? 17.593 0.430 -2.372 1.00 0.00 84 LYS A O 2
ATOM 2840 N N . SER A 1 85 ? 16.432 -1.419 -1.750 1.00 0.00 85 SER A N 2
ATOM 2841 C CA . SER A 1 85 ? 16.146 -1.937 -3.103 1.00 0.00 85 SER A CA 2
ATOM 2842 C C . SER A 1 85 ? 14.658 -1.664 -3.465 1.00 0.00 85 SER A C 2
ATOM 2843 O O . SER A 1 85 ? 14.026 -0.779 -2.869 1.00 0.00 85 SER A O 2
ATOM 2851 N N . TYR A 1 86 ? 14.104 -2.429 -4.443 1.00 0.00 86 TYR A N 2
ATOM 2852 C CA . TYR A 1 86 ? 12.655 -2.397 -4.779 1.00 0.00 86 TYR A CA 2
ATOM 2853 C C . TYR A 1 86 ? 11.832 -2.987 -3.617 1.00 0.00 86 TYR A C 2
ATOM 2854 O O . TYR A 1 86 ? 10.674 -2.614 -3.400 1.00 0.00 86 TYR A O 2
ATOM 2872 N N . GLY A 1 87 ? 12.459 -3.924 -2.892 1.00 0.00 87 GLY A N 2
ATOM 2873 C CA . GLY A 1 87 ? 11.853 -4.592 -1.741 1.00 0.00 87 GLY A CA 2
ATOM 2874 C C . GLY A 1 87 ? 12.358 -6.021 -1.615 1.00 0.00 87 GLY A C 2
ATOM 2875 O O . GLY A 1 87 ? 12.926 -6.568 -2.573 1.00 0.00 87 GLY A O 2
ATOM 2879 N N . PHE A 1 88 ? 12.172 -6.625 -0.436 1.00 0.00 88 PHE A N 2
ATOM 2880 C CA . PHE A 1 88 ? 12.571 -8.014 -0.179 1.00 0.00 88 PHE A CA 2
ATOM 2881 C C . PHE A 1 88 ? 11.666 -8.982 -0.962 1.00 0.00 88 PHE A C 2
ATOM 2882 O O . PHE A 1 88 ? 10.437 -8.863 -0.917 1.00 0.00 88 PHE A O 2
ATOM 2899 N N . GLY A 1 89 ? 12.294 -9.925 -1.677 1.00 0.00 89 GLY A N 2
ATOM 2900 C CA . GLY A 1 89 ? 11.579 -10.936 -2.431 1.00 0.00 89 GLY A CA 2
ATOM 2901 C C . GLY A 1 89 ? 11.222 -12.085 -1.512 1.00 0.00 89 GLY A C 2
ATOM 2902 O O . GLY A 1 89 ? 12.118 -12.630 -0.849 1.00 0.00 89 GLY A O 2
ATOM 2906 N N . GLU A 1 90 ? 9.918 -12.417 -1.423 1.00 0.00 90 GLU A N 2
ATOM 2907 C CA . GLU A 1 90 ? 9.421 -13.482 -0.536 1.00 0.00 90 GLU A CA 2
ATOM 2908 C C . GLU A 1 90 ? 9.843 -14.854 -1.090 1.00 0.00 90 GLU A C 2
ATOM 2909 O O . GLU A 1 90 ? 9.095 -15.507 -1.828 1.00 0.00 90 GLU A O 2
ATOM 2921 N N . GLU A 1 91 ? 11.089 -15.225 -0.779 1.00 0.00 91 GLU A N 2
ATOM 2922 C CA . GLU A 1 91 ? 11.717 -16.462 -1.251 1.00 0.00 91 GLU A CA 2
ATOM 2923 C C . GLU A 1 91 ? 11.273 -17.643 -0.378 1.00 0.00 91 GLU A C 2
ATOM 2924 O O . GLU A 1 91 ? 11.083 -18.762 -0.865 1.00 0.00 91 GLU A O 2
ATOM 2936 N N . GLY A 1 92 ? 11.112 -17.362 0.924 1.00 0.00 92 GLY A N 2
ATOM 2937 C CA . GLY A 1 92 ? 10.724 -18.360 1.918 1.00 0.00 92 GLY A CA 2
ATOM 2938 C C . GLY A 1 92 ? 11.483 -18.168 3.222 1.00 0.00 92 GLY A C 2
ATOM 2939 O O . GLY A 1 92 ? 11.978 -17.066 3.509 1.00 0.00 92 GLY A O 2
ATOM 2943 N N . GLU A 1 93 ? 11.573 -19.246 4.009 1.00 0.00 93 GLU A N 2
ATOM 2944 C CA . GLU A 1 93 ? 12.308 -19.283 5.271 1.00 0.00 93 GLU A CA 2
ATOM 2945 C C . GLU A 1 93 ? 12.747 -20.733 5.522 1.00 0.00 93 GLU A C 2
ATOM 2946 O O . GLU A 1 93 ? 13.946 -21.023 5.591 1.00 0.00 93 GLU A O 2
ATOM 2958 N N . GLY A 1 94 ? 11.740 -21.632 5.640 1.00 0.00 94 GLY A N 2
ATOM 2959 C CA . GLY A 1 94 ? 11.960 -23.080 5.747 1.00 0.00 94 GLY A CA 2
ATOM 2960 C C . GLY A 1 94 ? 12.681 -23.510 7.022 1.00 0.00 94 GLY A C 2
ATOM 2961 O O . GLY A 1 94 ? 13.352 -24.551 7.038 1.00 0.00 94 GLY A O 2
ATOM 2965 N N . SER A 1 95 ? 12.546 -22.701 8.087 1.00 0.00 95 SER A N 2
ATOM 2966 C CA . SER A 1 95 ? 13.143 -22.988 9.397 1.00 0.00 95 SER A CA 2
ATOM 2967 C C . SER A 1 95 ? 12.174 -23.900 10.203 1.00 0.00 95 SER A C 2
ATOM 2968 O O . SER A 1 95 ? 12.257 -25.143 10.061 1.00 0.00 95 SER A O 2
ATOM 2977 N N . GLN A 1 1 ? 10.509 11.020 5.769 1.00 0.00 1 GLN A N 3
ATOM 2978 C CA . GLN A 1 1 ? 10.862 9.718 5.145 1.00 0.00 1 GLN A CA 3
ATOM 2979 C C . GLN A 1 1 ? 11.947 9.006 5.968 1.00 0.00 1 GLN A C 3
ATOM 2980 O O . GLN A 1 1 ? 12.403 9.523 6.995 1.00 0.00 1 GLN A O 3
ATOM 2996 N N . GLY A 1 2 ? 12.337 7.809 5.506 1.00 0.00 2 GLY A N 3
ATOM 2997 C CA . GLY A 1 2 ? 13.398 7.023 6.132 1.00 0.00 2 GLY A CA 3
ATOM 2998 C C . GLY A 1 2 ? 13.944 5.972 5.176 1.00 0.00 2 GLY A C 3
ATOM 2999 O O . GLY A 1 2 ? 13.416 5.808 4.064 1.00 0.00 2 GLY A O 3
ATOM 3003 N N . HIS A 1 3 ? 15.000 5.252 5.599 1.00 0.00 3 HIS A N 3
ATOM 3004 C CA . HIS A 1 3 ? 15.627 4.198 4.782 1.00 0.00 3 HIS A CA 3
ATOM 3005 C C . HIS A 1 3 ? 14.788 2.906 4.880 1.00 0.00 3 HIS A C 3
ATOM 3006 O O . HIS A 1 3 ? 15.135 1.963 5.603 1.00 0.00 3 HIS A O 3
ATOM 3021 N N . MET A 1 4 ? 13.635 2.919 4.178 1.00 0.00 4 MET A N 3
ATOM 3022 C CA . MET A 1 4 ? 12.688 1.784 4.124 1.00 0.00 4 MET A CA 3
ATOM 3023 C C . MET A 1 4 ? 13.262 0.638 3.284 1.00 0.00 4 MET A C 3
ATOM 3024 O O . MET A 1 4 ? 12.802 -0.507 3.379 1.00 0.00 4 MET A O 3
ATOM 3038 N N . ASP A 1 5 ? 14.254 0.978 2.444 1.00 0.00 5 ASP A N 3
ATOM 3039 C CA . ASP A 1 5 ? 15.122 -0.003 1.791 1.00 0.00 5 ASP A CA 3
ATOM 3040 C C . ASP A 1 5 ? 15.904 -0.777 2.867 1.00 0.00 5 ASP A C 3
ATOM 3041 O O . ASP A 1 5 ? 16.909 -0.299 3.389 1.00 0.00 5 ASP A O 3
ATOM 3050 N N . LEU A 1 6 ? 15.366 -1.933 3.254 1.00 0.00 6 LEU A N 3
ATOM 3051 C CA . LEU A 1 6 ? 16.025 -2.853 4.176 1.00 0.00 6 LEU A CA 3
ATOM 3052 C C . LEU A 1 6 ? 16.818 -3.859 3.341 1.00 0.00 6 LEU A C 3
ATOM 3053 O O . LEU A 1 6 ? 16.312 -4.935 2.983 1.00 0.00 6 LEU A O 3
ATOM 3069 N N . ILE A 1 7 ? 18.025 -3.429 2.931 1.00 0.00 7 ILE A N 3
ATOM 3070 C CA . ILE A 1 7 ? 18.993 -4.273 2.223 1.00 0.00 7 ILE A CA 3
ATOM 3071 C C . ILE A 1 7 ? 19.477 -5.398 3.176 1.00 0.00 7 ILE A C 3
ATOM 3072 O O . ILE A 1 7 ? 20.490 -5.281 3.872 1.00 0.00 7 ILE A O 3
ATOM 3088 N N . CYS A 1 8 ? 18.657 -6.467 3.229 1.00 0.00 8 CYS A N 3
ATOM 3089 C CA . CYS A 1 8 ? 18.843 -7.611 4.122 1.00 0.00 8 CYS A CA 3
ATOM 3090 C C . CYS A 1 8 ? 18.472 -8.899 3.386 1.00 0.00 8 CYS A C 3
ATOM 3091 O O . CYS A 1 8 ? 17.322 -9.079 2.976 1.00 0.00 8 CYS A O 3
ATOM 3099 N N . MET A 1 9 ? 19.470 -9.772 3.190 1.00 0.00 9 MET A N 3
ATOM 3100 C CA . MET A 1 9 ? 19.299 -11.061 2.503 1.00 0.00 9 MET A CA 3
ATOM 3101 C C . MET A 1 9 ? 20.391 -12.032 2.970 1.00 0.00 9 MET A C 3
ATOM 3102 O O . MET A 1 9 ? 21.498 -11.605 3.330 1.00 0.00 9 MET A O 3
ATOM 3116 N N . TYR A 1 10 ? 20.059 -13.337 2.979 1.00 0.00 10 TYR A N 3
ATOM 3117 C CA . TYR A 1 10 ? 20.965 -14.400 3.440 1.00 0.00 10 TYR A CA 3
ATOM 3118 C C . TYR A 1 10 ? 22.130 -14.563 2.443 1.00 0.00 10 TYR A C 3
ATOM 3119 O O . TYR A 1 10 ? 21.940 -15.070 1.336 1.00 0.00 10 TYR A O 3
ATOM 3137 N N . VAL A 1 11 ? 23.322 -14.098 2.835 1.00 0.00 11 VAL A N 3
ATOM 3138 C CA . VAL A 1 11 ? 24.528 -14.173 1.995 1.00 0.00 11 VAL A CA 3
ATOM 3139 C C . VAL A 1 11 ? 25.190 -15.550 2.157 1.00 0.00 11 VAL A C 3
ATOM 3140 O O . VAL A 1 11 ? 25.327 -16.053 3.274 1.00 0.00 11 VAL A O 3
ATOM 3153 N N . PHE A 1 12 ? 25.541 -16.163 1.020 1.00 0.00 12 PHE A N 3
ATOM 3154 C CA . PHE A 1 12 ? 26.217 -17.461 0.944 1.00 0.00 12 PHE A CA 3
ATOM 3155 C C . PHE A 1 12 ? 27.634 -17.293 0.369 1.00 0.00 12 PHE A C 3
ATOM 3156 O O . PHE A 1 12 ? 27.812 -16.692 -0.695 1.00 0.00 12 PHE A O 3
ATOM 3173 N N . LYS A 1 13 ? 28.628 -17.826 1.097 1.00 0.00 13 LYS A N 3
ATOM 3174 C CA . LYS A 1 13 ? 30.014 -17.938 0.633 1.00 0.00 13 LYS A CA 3
ATOM 3175 C C . LYS A 1 13 ? 30.089 -19.117 -0.350 1.00 0.00 13 LYS A C 3
ATOM 3176 O O . LYS A 1 13 ? 30.300 -20.272 0.047 1.00 0.00 13 LYS A O 3
ATOM 3195 N N . GLY A 1 14 ? 29.838 -18.808 -1.632 1.00 0.00 14 GLY A N 3
ATOM 3196 C CA . GLY A 1 14 ? 29.724 -19.825 -2.666 1.00 0.00 14 GLY A CA 3
ATOM 3197 C C . GLY A 1 14 ? 28.431 -20.616 -2.498 1.00 0.00 14 GLY A C 3
ATOM 3198 O O . GLY A 1 14 ? 27.371 -20.159 -2.923 1.00 0.00 14 GLY A O 3
ATOM 3202 N N . GLU A 1 15 ? 28.526 -21.773 -1.816 1.00 0.00 15 GLU A N 3
ATOM 3203 C CA . GLU A 1 15 ? 27.404 -22.718 -1.627 1.00 0.00 15 GLU A CA 3
ATOM 3204 C C . GLU A 1 15 ? 27.089 -22.960 -0.131 1.00 0.00 15 GLU A C 3
ATOM 3205 O O . GLU A 1 15 ? 26.190 -23.741 0.188 1.00 0.00 15 GLU A O 3
ATOM 3217 N N . GLU A 1 16 ? 27.826 -22.287 0.781 1.00 0.00 16 GLU A N 3
ATOM 3218 C CA . GLU A 1 16 ? 27.610 -22.401 2.251 1.00 0.00 16 GLU A CA 3
ATOM 3219 C C . GLU A 1 16 ? 27.188 -21.042 2.840 1.00 0.00 16 GLU A C 3
ATOM 3220 O O . GLU A 1 16 ? 27.556 -20.003 2.310 1.00 0.00 16 GLU A O 3
ATOM 3232 N N . SER A 1 17 ? 26.420 -21.070 3.944 1.00 0.00 17 SER A N 3
ATOM 3233 C CA . SER A 1 17 ? 25.863 -19.863 4.586 1.00 0.00 17 SER A CA 3
ATOM 3234 C C . SER A 1 17 ? 26.979 -18.989 5.205 1.00 0.00 17 SER A C 3
ATOM 3235 O O . SER A 1 17 ? 27.638 -19.399 6.168 1.00 0.00 17 SER A O 3
ATOM 3243 N N . PHE A 1 18 ? 27.183 -17.791 4.628 1.00 0.00 18 PHE A N 3
ATOM 3244 C CA . PHE A 1 18 ? 28.212 -16.837 5.079 1.00 0.00 18 PHE A CA 3
ATOM 3245 C C . PHE A 1 18 ? 27.669 -15.977 6.243 1.00 0.00 18 PHE A C 3
ATOM 3246 O O . PHE A 1 18 ? 28.267 -15.920 7.323 1.00 0.00 18 PHE A O 3
ATOM 3263 N N . GLY A 1 19 ? 26.519 -15.327 5.998 1.00 0.00 19 GLY A N 3
ATOM 3264 C CA . GLY A 1 19 ? 25.871 -14.463 6.987 1.00 0.00 19 GLY A CA 3
ATOM 3265 C C . GLY A 1 19 ? 24.645 -13.761 6.412 1.00 0.00 19 GLY A C 3
ATOM 3266 O O . GLY A 1 19 ? 23.858 -14.375 5.678 1.00 0.00 19 GLY A O 3
ATOM 3270 N N . GLU A 1 20 ? 24.497 -12.469 6.738 1.00 0.00 20 GLU A N 3
ATOM 3271 C CA . GLU A 1 20 ? 23.369 -11.626 6.296 1.00 0.00 20 GLU A CA 3
ATOM 3272 C C . GLU A 1 20 ? 23.889 -10.232 5.893 1.00 0.00 20 GLU A C 3
ATOM 3273 O O . GLU A 1 20 ? 24.742 -9.666 6.584 1.00 0.00 20 GLU A O 3
ATOM 3285 N N . SER A 1 21 ? 23.400 -9.688 4.768 1.00 0.00 21 SER A N 3
ATOM 3286 C CA . SER A 1 21 ? 23.711 -8.313 4.364 1.00 0.00 21 SER A CA 3
ATOM 3287 C C . SER A 1 21 ? 22.959 -7.347 5.301 1.00 0.00 21 SER A C 3
ATOM 3288 O O . SER A 1 21 ? 21.738 -7.329 5.313 1.00 0.00 21 SER A O 3
ATOM 3296 N N . ILE A 1 22 ? 23.699 -6.606 6.136 1.00 0.00 22 ILE A N 3
ATOM 3297 C CA . ILE A 1 22 ? 23.110 -5.693 7.145 1.00 0.00 22 ILE A CA 3
ATOM 3298 C C . ILE A 1 22 ? 23.074 -4.251 6.590 1.00 0.00 22 ILE A C 3
ATOM 3299 O O . ILE A 1 22 ? 22.105 -3.508 6.816 1.00 0.00 22 ILE A O 3
ATOM 3315 N N . ASP A 1 23 ? 24.114 -3.887 5.821 1.00 0.00 23 ASP A N 3
ATOM 3316 C CA . ASP A 1 23 ? 24.316 -2.507 5.330 1.00 0.00 23 ASP A CA 3
ATOM 3317 C C . ASP A 1 23 ? 25.132 -2.545 4.016 1.00 0.00 23 ASP A C 3
ATOM 3318 O O . ASP A 1 23 ? 25.525 -3.625 3.562 1.00 0.00 23 ASP A O 3
ATOM 3327 N N . VAL A 1 24 ? 25.347 -1.373 3.396 1.00 0.00 24 VAL A N 3
ATOM 3328 C CA . VAL A 1 24 ? 26.193 -1.217 2.202 1.00 0.00 24 VAL A CA 3
ATOM 3329 C C . VAL A 1 24 ? 26.692 0.251 2.126 1.00 0.00 24 VAL A C 3
ATOM 3330 O O . VAL A 1 24 ? 25.925 1.180 2.412 1.00 0.00 24 VAL A O 3
ATOM 3343 N N . TYR A 1 25 ? 27.987 0.455 1.802 1.00 0.00 25 TYR A N 3
ATOM 3344 C CA . TYR A 1 25 ? 28.560 1.799 1.559 1.00 0.00 25 TYR A CA 3
ATOM 3345 C C . TYR A 1 25 ? 29.483 1.743 0.320 1.00 0.00 25 TYR A C 3
ATOM 3346 O O . TYR A 1 25 ? 30.355 0.868 0.233 1.00 0.00 25 TYR A O 3
ATOM 3364 N N . GLY A 1 26 ? 29.245 2.654 -0.642 1.00 0.00 26 GLY A N 3
ATOM 3365 C CA . GLY A 1 26 ? 30.079 2.778 -1.839 1.00 0.00 26 GLY A CA 3
ATOM 3366 C C . GLY A 1 26 ? 30.112 1.509 -2.694 1.00 0.00 26 GLY A C 3
ATOM 3367 O O . GLY A 1 26 ? 29.103 1.127 -3.298 1.00 0.00 26 GLY A O 3
ATOM 3371 N N . ASP A 1 27 ? 31.277 0.836 -2.693 1.00 0.00 27 ASP A N 3
ATOM 3372 C CA . ASP A 1 27 ? 31.521 -0.397 -3.471 1.00 0.00 27 ASP A CA 3
ATOM 3373 C C . ASP A 1 27 ? 31.641 -1.631 -2.552 1.00 0.00 27 ASP A C 3
ATOM 3374 O O . ASP A 1 27 ? 32.155 -2.664 -2.980 1.00 0.00 27 ASP A O 3
ATOM 3383 N N . TYR A 1 28 ? 31.137 -1.539 -1.301 1.00 0.00 28 TYR A N 3
ATOM 3384 C CA . TYR A 1 28 ? 31.254 -2.630 -0.304 1.00 0.00 28 TYR A CA 3
ATOM 3385 C C . TYR A 1 28 ? 29.908 -2.926 0.373 1.00 0.00 28 TYR A C 3
ATOM 3386 O O . TYR A 1 28 ? 29.359 -2.075 1.080 1.00 0.00 28 TYR A O 3
ATOM 3404 N N . LEU A 1 29 ? 29.388 -4.140 0.143 1.00 0.00 29 LEU A N 3
ATOM 3405 C CA . LEU A 1 29 ? 28.233 -4.689 0.859 1.00 0.00 29 LEU A CA 3
ATOM 3406 C C . LEU A 1 29 ? 28.684 -5.215 2.241 1.00 0.00 29 LEU A C 3
ATOM 3407 O O . LEU A 1 29 ? 29.463 -6.180 2.319 1.00 0.00 29 LEU A O 3
ATOM 3423 N N . ILE A 1 30 ? 28.206 -4.566 3.318 1.00 0.00 30 ILE A N 3
ATOM 3424 C CA . ILE A 1 30 ? 28.496 -4.978 4.702 1.00 0.00 30 ILE A CA 3
ATOM 3425 C C . ILE A 1 30 ? 27.673 -6.231 5.038 1.00 0.00 30 ILE A C 3
ATOM 3426 O O . ILE A 1 30 ? 26.444 -6.151 5.188 1.00 0.00 30 ILE A O 3
ATOM 3442 N N . VAL A 1 31 ? 28.347 -7.384 5.112 1.00 0.00 31 VAL A N 3
ATOM 3443 C CA . VAL A 1 31 ? 27.722 -8.649 5.498 1.00 0.00 31 VAL A CA 3
ATOM 3444 C C . VAL A 1 31 ? 28.123 -8.998 6.938 1.00 0.00 31 VAL A C 3
ATOM 3445 O O . VAL A 1 31 ? 29.302 -9.262 7.215 1.00 0.00 31 VAL A O 3
ATOM 3458 N N . LYS A 1 32 ? 27.137 -8.984 7.851 1.00 0.00 32 LYS A N 3
ATOM 3459 C CA . LYS A 1 32 ? 27.338 -9.389 9.242 1.00 0.00 32 LYS A CA 3
ATOM 3460 C C . LYS A 1 32 ? 27.403 -10.932 9.294 1.00 0.00 32 LYS A C 3
ATOM 3461 O O . LYS A 1 32 ? 26.406 -11.611 9.043 1.00 0.00 32 LYS A O 3
ATOM 3480 N N . VAL A 1 33 ? 28.604 -11.449 9.565 1.00 0.00 33 VAL A N 3
ATOM 3481 C CA . VAL A 1 33 ? 28.847 -12.866 9.889 1.00 0.00 33 VAL A CA 3
ATOM 3482 C C . VAL A 1 33 ? 28.863 -13.029 11.419 1.00 0.00 33 VAL A C 3
ATOM 3483 O O . VAL A 1 33 ? 29.129 -12.057 12.129 1.00 0.00 33 VAL A O 3
ATOM 3496 N N . GLY A 1 34 ? 28.578 -14.248 11.906 1.00 0.00 34 GLY A N 3
ATOM 3497 C CA . GLY A 1 34 ? 28.428 -14.549 13.349 1.00 0.00 34 GLY A CA 3
ATOM 3498 C C . GLY A 1 34 ? 29.473 -13.929 14.293 1.00 0.00 34 GLY A C 3
ATOM 3499 O O . GLY A 1 34 ? 29.179 -13.685 15.467 1.00 0.00 34 GLY A O 3
ATOM 3503 N N . THR A 1 35 ? 30.688 -13.691 13.779 1.00 0.00 35 THR A N 3
ATOM 3504 C CA . THR A 1 35 ? 31.777 -13.071 14.546 1.00 0.00 35 THR A CA 3
ATOM 3505 C C . THR A 1 35 ? 31.840 -11.539 14.313 1.00 0.00 35 THR A C 3
ATOM 3506 O O . THR A 1 35 ? 31.880 -10.768 15.268 1.00 0.00 35 THR A O 3
ATOM 3517 N N . GLU A 1 36 ? 31.801 -11.109 13.030 1.00 0.00 36 GLU A N 3
ATOM 3518 C CA . GLU A 1 36 ? 32.205 -9.730 12.616 1.00 0.00 36 GLU A CA 3
ATOM 3519 C C . GLU A 1 36 ? 31.275 -9.135 11.541 1.00 0.00 36 GLU A C 3
ATOM 3520 O O . GLU A 1 36 ? 30.289 -9.748 11.135 1.00 0.00 36 GLU A O 3
ATOM 3532 N N . PHE A 1 37 ? 31.596 -7.893 11.123 1.00 0.00 37 PHE A N 3
ATOM 3533 C CA . PHE A 1 37 ? 31.060 -7.280 9.893 1.00 0.00 37 PHE A CA 3
ATOM 3534 C C . PHE A 1 37 ? 32.151 -7.373 8.807 1.00 0.00 37 PHE A C 3
ATOM 3535 O O . PHE A 1 37 ? 33.168 -6.669 8.881 1.00 0.00 37 PHE A O 3
ATOM 3552 N N . LEU A 1 38 ? 31.945 -8.255 7.817 1.00 0.00 38 LEU A N 3
ATOM 3553 C CA . LEU A 1 38 ? 32.873 -8.429 6.686 1.00 0.00 38 LEU A CA 3
ATOM 3554 C C . LEU A 1 38 ? 32.280 -7.762 5.450 1.00 0.00 38 LEU A C 3
ATOM 3555 O O . LEU A 1 38 ? 31.300 -8.248 4.870 1.00 0.00 38 LEU A O 3
ATOM 3571 N N . ALA A 1 39 ? 32.868 -6.618 5.086 1.00 0.00 39 ALA A N 3
ATOM 3572 C CA . ALA A 1 39 ? 32.434 -5.819 3.948 1.00 0.00 39 ALA A CA 3
ATOM 3573 C C . ALA A 1 39 ? 32.983 -6.409 2.645 1.00 0.00 39 ALA A C 3
ATOM 3574 O O . ALA A 1 39 ? 34.139 -6.160 2.276 1.00 0.00 39 ALA A O 3
ATOM 3581 N N . VAL A 1 40 ? 32.161 -7.238 1.986 1.00 0.00 40 VAL A N 3
ATOM 3582 C CA . VAL A 1 40 ? 32.501 -7.847 0.695 1.00 0.00 40 VAL A CA 3
ATOM 3583 C C . VAL A 1 40 ? 32.241 -6.814 -0.430 1.00 0.00 40 VAL A C 3
ATOM 3584 O O . VAL A 1 40 ? 31.215 -6.130 -0.400 1.00 0.00 40 VAL A O 3
ATOM 3597 N N . PRO A 1 41 ? 33.179 -6.633 -1.416 1.00 0.00 41 PRO A N 3
ATOM 3598 C CA . PRO A 1 41 ? 32.960 -5.707 -2.557 1.00 0.00 41 PRO A CA 3
ATOM 3599 C C . PRO A 1 41 ? 31.770 -6.150 -3.444 1.00 0.00 41 PRO A C 3
ATOM 3600 O O . PRO A 1 41 ? 31.379 -7.319 -3.413 1.00 0.00 41 PRO A O 3
ATOM 3611 N N . LYS A 1 42 ? 31.202 -5.209 -4.225 1.00 0.00 42 LYS A N 3
ATOM 3612 C CA . LYS A 1 42 ? 30.038 -5.475 -5.112 1.00 0.00 42 LYS A CA 3
ATOM 3613 C C . LYS A 1 42 ? 30.373 -6.580 -6.140 1.00 0.00 42 LYS A C 3
ATOM 3614 O O . LYS A 1 42 ? 29.518 -7.399 -6.495 1.00 0.00 42 LYS A O 3
ATOM 3633 N N . LYS A 1 43 ? 31.642 -6.584 -6.575 1.00 0.00 43 LYS A N 3
ATOM 3634 C CA . LYS A 1 43 ? 32.187 -7.556 -7.536 1.00 0.00 43 LYS A CA 3
ATOM 3635 C C . LYS A 1 43 ? 32.270 -8.978 -6.943 1.00 0.00 43 LYS A C 3
ATOM 3636 O O . LYS A 1 43 ? 32.211 -9.960 -7.688 1.00 0.00 43 LYS A O 3
ATOM 3655 N N . SER A 1 44 ? 32.403 -9.073 -5.596 1.00 0.00 44 SER A N 3
ATOM 3656 C CA . SER A 1 44 ? 32.440 -10.370 -4.883 1.00 0.00 44 SER A CA 3
ATOM 3657 C C . SER A 1 44 ? 31.143 -11.147 -5.146 1.00 0.00 44 SER A C 3
ATOM 3658 O O . SER A 1 44 ? 31.178 -12.363 -5.365 1.00 0.00 44 SER A O 3
ATOM 3666 N N . ILE A 1 45 ? 30.009 -10.409 -5.187 1.00 0.00 45 ILE A N 3
ATOM 3667 C CA . ILE A 1 45 ? 28.696 -10.993 -5.474 1.00 0.00 45 ILE A CA 3
ATOM 3668 C C . ILE A 1 45 ? 28.699 -11.534 -6.923 1.00 0.00 45 ILE A C 3
ATOM 3669 O O . ILE A 1 45 ? 28.847 -10.783 -7.884 1.00 0.00 45 ILE A O 3
ATOM 3685 N N . LYS A 1 46 ? 28.590 -12.857 -7.029 1.00 0.00 46 LYS A N 3
ATOM 3686 C CA . LYS A 1 46 ? 28.520 -13.586 -8.297 1.00 0.00 46 LYS A CA 3
ATOM 3687 C C . LYS A 1 46 ? 27.102 -13.516 -8.865 1.00 0.00 46 LYS A C 3
ATOM 3688 O O . LYS A 1 46 ? 26.887 -13.096 -10.006 1.00 0.00 46 LYS A O 3
ATOM 3707 N N . SER A 1 47 ? 26.140 -13.917 -8.027 1.00 0.00 47 SER A N 3
ATOM 3708 C CA . SER A 1 47 ? 24.746 -14.091 -8.429 1.00 0.00 47 SER A CA 3
ATOM 3709 C C . SER A 1 47 ? 23.809 -13.695 -7.282 1.00 0.00 47 SER A C 3
ATOM 3710 O O . SER A 1 47 ? 24.099 -13.957 -6.107 1.00 0.00 47 SER A O 3
ATOM 3718 N N . VAL A 1 48 ? 22.696 -13.042 -7.636 1.00 0.00 48 VAL A N 3
ATOM 3719 C CA . VAL A 1 48 ? 21.586 -12.772 -6.714 1.00 0.00 48 VAL A CA 3
ATOM 3720 C C . VAL A 1 48 ? 20.490 -13.829 -6.959 1.00 0.00 48 VAL A C 3
ATOM 3721 O O . VAL A 1 48 ? 19.868 -13.874 -8.027 1.00 0.00 48 VAL A O 3
ATOM 3734 N N . GLU A 1 49 ? 20.315 -14.721 -5.979 1.00 0.00 49 GLU A N 3
ATOM 3735 C CA . GLU A 1 49 ? 19.317 -15.807 -6.033 1.00 0.00 49 GLU A CA 3
ATOM 3736 C C . GLU A 1 49 ? 18.131 -15.471 -5.115 1.00 0.00 49 GLU A C 3
ATOM 3737 O O . GLU A 1 49 ? 18.151 -14.455 -4.398 1.00 0.00 49 GLU A O 3
ATOM 3749 N N . ASP A 1 50 ? 17.090 -16.320 -5.159 1.00 0.00 50 ASP A N 3
ATOM 3750 C CA . ASP A 1 50 ? 15.867 -16.121 -4.365 1.00 0.00 50 ASP A CA 3
ATOM 3751 C C . ASP A 1 50 ? 16.174 -16.292 -2.861 1.00 0.00 50 ASP A C 3
ATOM 3752 O O . ASP A 1 50 ? 16.348 -17.418 -2.376 1.00 0.00 50 ASP A O 3
ATOM 3761 N N . GLY A 1 51 ? 16.290 -15.145 -2.156 1.00 0.00 51 GLY A N 3
ATOM 3762 C CA . GLY A 1 51 ? 16.638 -15.119 -0.731 1.00 0.00 51 GLY A CA 3
ATOM 3763 C C . GLY A 1 51 ? 18.103 -15.465 -0.455 1.00 0.00 51 GLY A C 3
ATOM 3764 O O . GLY A 1 51 ? 18.455 -15.785 0.679 1.00 0.00 51 GLY A O 3
ATOM 3768 N N . ARG A 1 52 ? 18.962 -15.375 -1.496 1.00 0.00 52 ARG A N 3
ATOM 3769 C CA . ARG A 1 52 ? 20.400 -15.711 -1.392 1.00 0.00 52 ARG A CA 3
ATOM 3770 C C . ARG A 1 52 ? 21.250 -14.656 -2.120 1.00 0.00 52 ARG A C 3
ATOM 3771 O O . ARG A 1 52 ? 20.870 -14.178 -3.191 1.00 0.00 52 ARG A O 3
ATOM 3792 N N . ILE A 1 53 ? 22.399 -14.293 -1.522 1.00 0.00 53 ILE A N 3
ATOM 3793 C CA . ILE A 1 53 ? 23.439 -13.496 -2.190 1.00 0.00 53 ILE A CA 3
ATOM 3794 C C . ILE A 1 53 ? 24.712 -14.353 -2.292 1.00 0.00 53 ILE A C 3
ATOM 3795 O O . ILE A 1 53 ? 25.436 -14.523 -1.308 1.00 0.00 53 ILE A O 3
ATOM 3811 N N . VAL A 1 54 ? 24.965 -14.905 -3.484 1.00 0.00 54 VAL A N 3
ATOM 3812 C CA . VAL A 1 54 ? 26.142 -15.746 -3.742 1.00 0.00 54 VAL A CA 3
ATOM 3813 C C . VAL A 1 54 ? 27.361 -14.848 -3.954 1.00 0.00 54 VAL A C 3
ATOM 3814 O O . VAL A 1 54 ? 27.345 -14.006 -4.847 1.00 0.00 54 VAL A O 3
ATOM 3827 N N . ILE A 1 55 ? 28.374 -14.994 -3.091 1.00 0.00 55 ILE A N 3
ATOM 3828 C CA . ILE A 1 55 ? 29.678 -14.327 -3.241 1.00 0.00 55 ILE A CA 3
ATOM 3829 C C . ILE A 1 55 ? 30.759 -15.385 -3.543 1.00 0.00 55 ILE A C 3
ATOM 3830 O O . ILE A 1 55 ? 30.691 -16.517 -3.053 1.00 0.00 55 ILE A O 3
ATOM 3846 N N . GLY A 1 56 ? 31.757 -15.002 -4.350 1.00 0.00 56 GLY A N 3
ATOM 3847 C CA . GLY A 1 56 ? 32.744 -15.943 -4.886 1.00 0.00 56 GLY A CA 3
ATOM 3848 C C . GLY A 1 56 ? 34.079 -15.821 -4.208 1.00 0.00 56 GLY A C 3
ATOM 3849 O O . GLY A 1 56 ? 34.591 -16.791 -3.650 1.00 0.00 56 GLY A O 3
ATOM 3853 N N . GLU A 1 57 ? 34.620 -14.600 -4.245 1.00 0.00 57 GLU A N 3
ATOM 3854 C CA . GLU A 1 57 ? 35.993 -14.304 -3.804 1.00 0.00 57 GLU A CA 3
ATOM 3855 C C . GLU A 1 57 ? 36.092 -12.868 -3.271 1.00 0.00 57 GLU A C 3
ATOM 3856 O O . GLU A 1 57 ? 35.461 -11.947 -3.809 1.00 0.00 57 GLU A O 3
ATOM 3868 N N . PHE A 1 58 ? 36.879 -12.713 -2.202 1.00 0.00 58 PHE A N 3
ATOM 3869 C CA . PHE A 1 58 ? 37.183 -11.423 -1.570 1.00 0.00 58 PHE A CA 3
ATOM 3870 C C . PHE A 1 58 ? 38.314 -11.645 -0.560 1.00 0.00 58 PHE A C 3
ATOM 3871 O O . PHE A 1 58 ? 38.414 -12.730 0.044 1.00 0.00 58 PHE A O 3
ATOM 3888 N N . ASP A 1 59 ? 39.183 -10.642 -0.392 1.00 0.00 59 ASP A N 3
ATOM 3889 C CA . ASP A 1 59 ? 40.205 -10.671 0.657 1.00 0.00 59 ASP A CA 3
ATOM 3890 C C . ASP A 1 59 ? 39.538 -10.378 2.002 1.00 0.00 59 ASP A C 3
ATOM 3891 O O . ASP A 1 59 ? 39.114 -9.253 2.252 1.00 0.00 59 ASP A O 3
ATOM 3900 N N . GLU A 1 60 ? 39.402 -11.429 2.832 1.00 0.00 60 GLU A N 3
ATOM 3901 C CA . GLU A 1 60 ? 38.758 -11.356 4.163 1.00 0.00 60 GLU A CA 3
ATOM 3902 C C . GLU A 1 60 ? 39.540 -10.445 5.124 1.00 0.00 60 GLU A C 3
ATOM 3903 O O . GLU A 1 60 ? 38.948 -9.829 6.017 1.00 0.00 60 GLU A O 3
ATOM 3915 N N . GLU A 1 61 ? 40.866 -10.365 4.919 1.00 0.00 61 GLU A N 3
ATOM 3916 C CA . GLU A 1 61 ? 41.745 -9.475 5.692 1.00 0.00 61 GLU A CA 3
ATOM 3917 C C . GLU A 1 61 ? 41.431 -8.003 5.382 1.00 0.00 61 GLU A C 3
ATOM 3918 O O . GLU A 1 61 ? 41.407 -7.155 6.286 1.00 0.00 61 GLU A O 3
ATOM 3930 N N . GLU A 1 62 ? 41.176 -7.714 4.094 1.00 0.00 62 GLU A N 3
ATOM 3931 C CA . GLU A 1 62 ? 40.720 -6.390 3.668 1.00 0.00 62 GLU A CA 3
ATOM 3932 C C . GLU A 1 62 ? 39.289 -6.128 4.176 1.00 0.00 62 GLU A C 3
ATOM 3933 O O . GLU A 1 62 ? 39.031 -5.079 4.746 1.00 0.00 62 GLU A O 3
ATOM 3945 N N . ALA A 1 63 ? 38.396 -7.118 4.024 1.00 0.00 63 ALA A N 3
ATOM 3946 C CA . ALA A 1 63 ? 36.963 -6.997 4.371 1.00 0.00 63 ALA A CA 3
ATOM 3947 C C . ALA A 1 63 ? 36.760 -6.648 5.859 1.00 0.00 63 ALA A C 3
ATOM 3948 O O . ALA A 1 63 ? 35.837 -5.899 6.205 1.00 0.00 63 ALA A O 3
ATOM 3955 N N . ARG A 1 64 ? 37.628 -7.206 6.732 1.00 0.00 64 ARG A N 3
ATOM 3956 C CA . ARG A 1 64 ? 37.582 -6.942 8.183 1.00 0.00 64 ARG A CA 3
ATOM 3957 C C . ARG A 1 64 ? 38.149 -5.546 8.530 1.00 0.00 64 ARG A C 3
ATOM 3958 O O . ARG A 1 64 ? 37.579 -4.851 9.368 1.00 0.00 64 ARG A O 3
ATOM 3979 N N . GLU A 1 65 ? 39.274 -5.135 7.888 1.00 0.00 65 GLU A N 3
ATOM 3980 C CA . GLU A 1 65 ? 39.941 -3.842 8.216 1.00 0.00 65 GLU A CA 3
ATOM 3981 C C . GLU A 1 65 ? 39.143 -2.630 7.683 1.00 0.00 65 GLU A C 3
ATOM 3982 O O . GLU A 1 65 ? 39.057 -1.595 8.351 1.00 0.00 65 GLU A O 3
ATOM 3994 N N . LEU A 1 66 ? 38.577 -2.757 6.470 1.00 0.00 66 LEU A N 3
ATOM 3995 C CA . LEU A 1 66 ? 37.718 -1.718 5.879 1.00 0.00 66 LEU A CA 3
ATOM 3996 C C . LEU A 1 66 ? 36.269 -1.856 6.397 1.00 0.00 66 LEU A C 3
ATOM 3997 O O . LEU A 1 66 ? 35.468 -0.922 6.270 1.00 0.00 66 LEU A O 3
ATOM 4013 N N . GLY A 1 67 ? 35.956 -3.035 6.975 1.00 0.00 67 GLY A N 3
ATOM 4014 C CA . GLY A 1 67 ? 34.680 -3.271 7.660 1.00 0.00 67 GLY A CA 3
ATOM 4015 C C . GLY A 1 67 ? 34.625 -2.610 9.039 1.00 0.00 67 GLY A C 3
ATOM 4016 O O . GLY A 1 67 ? 33.577 -2.098 9.445 1.00 0.00 67 GLY A O 3
ATOM 4020 N N . ARG A 1 68 ? 35.759 -2.649 9.773 1.00 0.00 68 ARG A N 3
ATOM 4021 C CA . ARG A 1 68 ? 35.908 -1.931 11.060 1.00 0.00 68 ARG A CA 3
ATOM 4022 C C . ARG A 1 68 ? 36.143 -0.427 10.801 1.00 0.00 68 ARG A C 3
ATOM 4023 O O . ARG A 1 68 ? 35.856 0.409 11.668 1.00 0.00 68 ARG A O 3
ATOM 4044 N N . LYS A 1 69 ? 36.683 -0.091 9.604 1.00 0.00 69 LYS A N 3
ATOM 4045 C CA . LYS A 1 69 ? 36.747 1.305 9.122 1.00 0.00 69 LYS A CA 3
ATOM 4046 C C . LYS A 1 69 ? 35.322 1.823 8.887 1.00 0.00 69 LYS A C 3
ATOM 4047 O O . LYS A 1 69 ? 35.033 2.982 9.172 1.00 0.00 69 LYS A O 3
ATOM 4066 N N . TRP A 1 70 ? 34.437 0.937 8.365 1.00 0.00 70 TRP A N 3
ATOM 4067 C CA . TRP A 1 70 ? 33.001 1.228 8.247 1.00 0.00 70 TRP A CA 3
ATOM 4068 C C . TRP A 1 70 ? 32.402 1.485 9.643 1.00 0.00 70 TRP A C 3
ATOM 4069 O O . TRP A 1 70 ? 31.731 2.484 9.829 1.00 0.00 70 TRP A O 3
ATOM 4090 N N . LEU A 1 71 ? 32.675 0.581 10.618 1.00 0.00 71 LEU A N 3
ATOM 4091 C CA . LEU A 1 71 ? 32.203 0.708 12.029 1.00 0.00 71 LEU A CA 3
ATOM 4092 C C . LEU A 1 71 ? 32.534 2.094 12.630 1.00 0.00 71 LEU A C 3
ATOM 4093 O O . LEU A 1 71 ? 31.764 2.642 13.434 1.00 0.00 71 LEU A O 3
ATOM 4109 N N . GLU A 1 72 ? 33.685 2.641 12.223 1.00 0.00 72 GLU A N 3
ATOM 4110 C CA . GLU A 1 72 ? 34.125 3.988 12.606 1.00 0.00 72 GLU A CA 3
ATOM 4111 C C . GLU A 1 72 ? 33.334 5.076 11.829 1.00 0.00 72 GLU A C 3
ATOM 4112 O O . GLU A 1 72 ? 32.658 5.922 12.432 1.00 0.00 72 GLU A O 3
ATOM 4124 N N . GLU A 1 73 ? 33.382 5.005 10.489 1.00 0.00 73 GLU A N 3
ATOM 4125 C CA . GLU A 1 73 ? 32.929 6.100 9.595 1.00 0.00 73 GLU A CA 3
ATOM 4126 C C . GLU A 1 73 ? 31.393 6.188 9.476 1.00 0.00 73 GLU A C 3
ATOM 4127 O O . GLU A 1 73 ? 30.876 7.244 9.118 1.00 0.00 73 GLU A O 3
ATOM 4139 N N . LYS A 1 74 ? 30.673 5.085 9.804 1.00 0.00 74 LYS A N 3
ATOM 4140 C CA . LYS A 1 74 ? 29.204 4.968 9.586 1.00 0.00 74 LYS A CA 3
ATOM 4141 C C . LYS A 1 74 ? 28.408 6.024 10.377 1.00 0.00 74 LYS A C 3
ATOM 4142 O O . LYS A 1 74 ? 27.213 6.221 10.133 1.00 0.00 74 LYS A O 3
ATOM 4161 N N . SER A 1 75 ? 29.085 6.680 11.333 1.00 0.00 75 SER A N 3
ATOM 4162 C CA . SER A 1 75 ? 28.606 7.914 11.956 1.00 0.00 75 SER A CA 3
ATOM 4163 C C . SER A 1 75 ? 28.654 9.052 10.904 1.00 0.00 75 SER A C 3
ATOM 4164 O O . SER A 1 75 ? 29.624 9.819 10.830 1.00 0.00 75 SER A O 3
ATOM 4172 N N . LYS A 1 76 ? 27.627 9.073 10.035 1.00 0.00 76 LYS A N 3
ATOM 4173 C CA . LYS A 1 76 ? 27.515 10.038 8.922 1.00 0.00 76 LYS A CA 3
ATOM 4174 C C . LYS A 1 76 ? 26.706 11.269 9.373 1.00 0.00 76 LYS A C 3
ATOM 4175 O O . LYS A 1 76 ? 25.789 11.133 10.199 1.00 0.00 76 LYS A O 3
ATOM 4194 N N . PRO A 1 77 ? 27.037 12.499 8.863 1.00 0.00 77 PRO A N 3
ATOM 4195 C CA . PRO A 1 77 ? 26.246 13.710 9.156 1.00 0.00 77 PRO A CA 3
ATOM 4196 C C . PRO A 1 77 ? 24.913 13.742 8.370 1.00 0.00 77 PRO A C 3
ATOM 4197 O O . PRO A 1 77 ? 24.709 12.970 7.423 1.00 0.00 77 PRO A O 3
ATOM 4208 N N . VAL A 1 78 ? 24.019 14.650 8.791 1.00 0.00 78 VAL A N 3
ATOM 4209 C CA . VAL A 1 78 ? 22.713 14.900 8.128 1.00 0.00 78 VAL A CA 3
ATOM 4210 C C . VAL A 1 78 ? 22.906 15.454 6.685 1.00 0.00 78 VAL A C 3
ATOM 4211 O O . VAL A 1 78 ? 22.021 15.313 5.832 1.00 0.00 78 VAL A O 3
ATOM 4224 N N . THR A 1 79 ? 24.103 16.029 6.426 1.00 0.00 79 THR A N 3
ATOM 4225 C CA . THR A 1 79 ? 24.465 16.651 5.138 1.00 0.00 79 THR A CA 3
ATOM 4226 C C . THR A 1 79 ? 24.631 15.612 3.996 1.00 0.00 79 THR A C 3
ATOM 4227 O O . THR A 1 79 ? 24.781 16.002 2.831 1.00 0.00 79 THR A O 3
ATOM 4238 N N . LEU A 1 80 ? 24.613 14.298 4.349 1.00 0.00 80 LEU A N 3
ATOM 4239 C CA . LEU A 1 80 ? 24.731 13.178 3.387 1.00 0.00 80 LEU A CA 3
ATOM 4240 C C . LEU A 1 80 ? 23.580 13.263 2.343 1.00 0.00 80 LEU A C 3
ATOM 4241 O O . LEU A 1 80 ? 22.420 12.965 2.657 1.00 0.00 80 LEU A O 3
ATOM 4257 N N . GLU A 1 81 ? 23.931 13.665 1.110 1.00 0.00 81 GLU A N 3
ATOM 4258 C CA . GLU A 1 81 ? 22.948 14.016 0.053 1.00 0.00 81 GLU A CA 3
ATOM 4259 C C . GLU A 1 81 ? 22.512 12.795 -0.785 1.00 0.00 81 GLU A C 3
ATOM 4260 O O . GLU A 1 81 ? 21.416 12.790 -1.355 1.00 0.00 81 GLU A O 3
ATOM 4272 N N . GLU A 1 82 ? 23.376 11.767 -0.842 1.00 0.00 82 GLU A N 3
ATOM 4273 C CA . GLU A 1 82 ? 23.188 10.593 -1.720 1.00 0.00 82 GLU A CA 3
ATOM 4274 C C . GLU A 1 82 ? 22.047 9.686 -1.190 1.00 0.00 82 GLU A C 3
ATOM 4275 O O . GLU A 1 82 ? 21.327 9.052 -1.968 1.00 0.00 82 GLU A O 3
ATOM 4287 N N . LEU A 1 83 ? 21.871 9.675 0.145 1.00 0.00 83 LEU A N 3
ATOM 4288 C CA . LEU A 1 83 ? 20.843 8.852 0.827 1.00 0.00 83 LEU A CA 3
ATOM 4289 C C . LEU A 1 83 ? 19.410 9.378 0.541 1.00 0.00 83 LEU A C 3
ATOM 4290 O O . LEU A 1 83 ? 18.429 8.628 0.656 1.00 0.00 83 LEU A O 3
ATOM 4306 N N . LYS A 1 84 ? 19.310 10.661 0.143 1.00 0.00 84 LYS A N 3
ATOM 4307 C CA . LYS A 1 84 ? 18.018 11.316 -0.159 1.00 0.00 84 LYS A CA 3
ATOM 4308 C C . LYS A 1 84 ? 17.379 10.756 -1.452 1.00 0.00 84 LYS A C 3
ATOM 4309 O O . LYS A 1 84 ? 18.082 10.252 -2.340 1.00 0.00 84 LYS A O 3
ATOM 4328 N N . SER A 1 85 ? 16.042 10.885 -1.545 1.00 0.00 85 SER A N 3
ATOM 4329 C CA . SER A 1 85 ? 15.264 10.438 -2.710 1.00 0.00 85 SER A CA 3
ATOM 4330 C C . SER A 1 85 ? 15.463 11.420 -3.884 1.00 0.00 85 SER A C 3
ATOM 4331 O O . SER A 1 85 ? 14.873 12.509 -3.904 1.00 0.00 85 SER A O 3
ATOM 4339 N N . TYR A 1 86 ? 16.341 11.033 -4.825 1.00 0.00 86 TYR A N 3
ATOM 4340 C CA . TYR A 1 86 ? 16.653 11.828 -6.026 1.00 0.00 86 TYR A CA 3
ATOM 4341 C C . TYR A 1 86 ? 15.510 11.690 -7.054 1.00 0.00 86 TYR A C 3
ATOM 4342 O O . TYR A 1 86 ? 15.011 12.689 -7.592 1.00 0.00 86 TYR A O 3
ATOM 4360 N N . GLY A 1 87 ? 15.114 10.431 -7.313 1.00 0.00 87 GLY A N 3
ATOM 4361 C CA . GLY A 1 87 ? 14.003 10.117 -8.214 1.00 0.00 87 GLY A CA 3
ATOM 4362 C C . GLY A 1 87 ? 14.295 8.889 -9.062 1.00 0.00 87 GLY A C 3
ATOM 4363 O O . GLY A 1 87 ? 13.681 7.827 -8.874 1.00 0.00 87 GLY A O 3
ATOM 4367 N N . PHE A 1 88 ? 15.244 9.045 -10.003 1.00 0.00 88 PHE A N 3
ATOM 4368 C CA . PHE A 1 88 ? 15.664 7.971 -10.921 1.00 0.00 88 PHE A CA 3
ATOM 4369 C C . PHE A 1 88 ? 16.434 6.883 -10.145 1.00 0.00 88 PHE A C 3
ATOM 4370 O O . PHE A 1 88 ? 17.327 7.206 -9.348 1.00 0.00 88 PHE A O 3
ATOM 4387 N N . GLY A 1 89 ? 16.078 5.612 -10.386 1.00 0.00 89 GLY A N 3
ATOM 4388 C CA . GLY A 1 89 ? 16.717 4.483 -9.715 1.00 0.00 89 GLY A CA 3
ATOM 4389 C C . GLY A 1 89 ? 16.077 3.163 -10.118 1.00 0.00 89 GLY A C 3
ATOM 4390 O O . GLY A 1 89 ? 16.492 2.542 -11.099 1.00 0.00 89 GLY A O 3
ATOM 4394 N N . GLU A 1 90 ? 15.035 2.756 -9.375 1.00 0.00 90 GLU A N 3
ATOM 4395 C CA . GLU A 1 90 ? 14.342 1.476 -9.585 1.00 0.00 90 GLU A CA 3
ATOM 4396 C C . GLU A 1 90 ? 13.443 1.550 -10.835 1.00 0.00 90 GLU A C 3
ATOM 4397 O O . GLU A 1 90 ? 12.300 2.023 -10.772 1.00 0.00 90 GLU A O 3
ATOM 4409 N N . GLU A 1 91 ? 13.990 1.115 -11.982 1.00 0.00 91 GLU A N 3
ATOM 4410 C CA . GLU A 1 91 ? 13.303 1.204 -13.285 1.00 0.00 91 GLU A CA 3
ATOM 4411 C C . GLU A 1 91 ? 12.633 -0.137 -13.647 1.00 0.00 91 GLU A C 3
ATOM 4412 O O . GLU A 1 91 ? 12.796 -0.653 -14.759 1.00 0.00 91 GLU A O 3
ATOM 4424 N N . GLY A 1 92 ? 11.852 -0.682 -12.689 1.00 0.00 92 GLY A N 3
ATOM 4425 C CA . GLY A 1 92 ? 11.163 -1.972 -12.857 1.00 0.00 92 GLY A CA 3
ATOM 4426 C C . GLY A 1 92 ? 12.116 -3.168 -12.858 1.00 0.00 92 GLY A C 3
ATOM 4427 O O . GLY A 1 92 ? 11.753 -4.268 -13.295 1.00 0.00 92 GLY A O 3
ATOM 4431 N N . GLU A 1 93 ? 13.338 -2.932 -12.355 1.00 0.00 93 GLU A N 3
ATOM 4432 C CA . GLU A 1 93 ? 14.447 -3.903 -12.374 1.00 0.00 93 GLU A CA 3
ATOM 4433 C C . GLU A 1 93 ? 14.337 -4.899 -11.200 1.00 0.00 93 GLU A C 3
ATOM 4434 O O . GLU A 1 93 ? 14.574 -6.102 -11.372 1.00 0.00 93 GLU A O 3
ATOM 4446 N N . GLY A 1 94 ? 13.970 -4.390 -10.010 1.00 0.00 94 GLY A N 3
ATOM 4447 C CA . GLY A 1 94 ? 13.819 -5.218 -8.812 1.00 0.00 94 GLY A CA 3
ATOM 4448 C C . GLY A 1 94 ? 12.353 -5.534 -8.548 1.00 0.00 94 GLY A C 3
ATOM 4449 O O . GLY A 1 94 ? 11.681 -4.811 -7.806 1.00 0.00 94 GLY A O 3
ATOM 4453 N N . SER A 1 95 ? 11.847 -6.595 -9.190 1.00 0.00 95 SER A N 3
ATOM 4454 C CA . SER A 1 95 ? 10.446 -7.025 -9.062 1.00 0.00 95 SER A CA 3
ATOM 4455 C C . SER A 1 95 ? 10.407 -8.527 -8.680 1.00 0.00 95 SER A C 3
ATOM 4456 O O . SER A 1 95 ? 10.060 -8.854 -7.523 1.00 0.00 95 SER A O 3
ATOM 4465 N N . GLN A 1 1 ? 2.954 -2.141 -5.089 1.00 0.00 1 GLN A N 4
ATOM 4466 C CA . GLN A 1 1 ? 3.901 -2.918 -4.255 1.00 0.00 1 GLN A CA 4
ATOM 4467 C C . GLN A 1 1 ? 4.841 -3.738 -5.150 1.00 0.00 1 GLN A C 4
ATOM 4468 O O . GLN A 1 1 ? 4.390 -4.404 -6.094 1.00 0.00 1 GLN A O 4
ATOM 4484 N N . GLY A 1 2 ? 6.151 -3.673 -4.842 1.00 0.00 2 GLY A N 4
ATOM 4485 C CA . GLY A 1 2 ? 7.165 -4.490 -5.509 1.00 0.00 2 GLY A CA 4
ATOM 4486 C C . GLY A 1 2 ? 7.466 -5.738 -4.692 1.00 0.00 2 GLY A C 4
ATOM 4487 O O . GLY A 1 2 ? 6.540 -6.446 -4.277 1.00 0.00 2 GLY A O 4
ATOM 4491 N N . HIS A 1 3 ? 8.760 -6.004 -4.441 1.00 0.00 3 HIS A N 4
ATOM 4492 C CA . HIS A 1 3 ? 9.199 -7.142 -3.607 1.00 0.00 3 HIS A CA 4
ATOM 4493 C C . HIS A 1 3 ? 9.468 -6.662 -2.175 1.00 0.00 3 HIS A C 4
ATOM 4494 O O . HIS A 1 3 ? 9.890 -5.519 -1.961 1.00 0.00 3 HIS A O 4
ATOM 4509 N N . MET A 1 4 ? 9.217 -7.548 -1.201 1.00 0.00 4 MET A N 4
ATOM 4510 C CA . MET A 1 4 ? 9.433 -7.283 0.239 1.00 0.00 4 MET A CA 4
ATOM 4511 C C . MET A 1 4 ? 10.373 -8.355 0.823 1.00 0.00 4 MET A C 4
ATOM 4512 O O . MET A 1 4 ? 10.667 -9.358 0.155 1.00 0.00 4 MET A O 4
ATOM 4526 N N . ASP A 1 5 ? 10.891 -8.083 2.047 1.00 0.00 5 ASP A N 4
ATOM 4527 C CA . ASP A 1 5 ? 11.761 -9.001 2.849 1.00 0.00 5 ASP A CA 4
ATOM 4528 C C . ASP A 1 5 ? 13.229 -9.045 2.342 1.00 0.00 5 ASP A C 4
ATOM 4529 O O . ASP A 1 5 ? 14.163 -9.278 3.126 1.00 0.00 5 ASP A O 4
ATOM 4538 N N . LEU A 1 6 ? 13.424 -8.761 1.044 1.00 0.00 6 LEU A N 4
ATOM 4539 C CA . LEU A 1 6 ? 14.744 -8.821 0.371 1.00 0.00 6 LEU A CA 4
ATOM 4540 C C . LEU A 1 6 ? 15.688 -7.671 0.818 1.00 0.00 6 LEU A C 4
ATOM 4541 O O . LEU A 1 6 ? 16.849 -7.622 0.395 1.00 0.00 6 LEU A O 4
ATOM 4557 N N . ILE A 1 7 ? 15.152 -6.744 1.653 1.00 0.00 7 ILE A N 4
ATOM 4558 C CA . ILE A 1 7 ? 15.921 -5.639 2.276 1.00 0.00 7 ILE A CA 4
ATOM 4559 C C . ILE A 1 7 ? 17.142 -6.176 3.072 1.00 0.00 7 ILE A C 4
ATOM 4560 O O . ILE A 1 7 ? 18.196 -5.530 3.134 1.00 0.00 7 ILE A O 4
ATOM 4576 N N . CYS A 1 8 ? 16.975 -7.376 3.654 1.00 0.00 8 CYS A N 4
ATOM 4577 C CA . CYS A 1 8 ? 18.017 -8.065 4.418 1.00 0.00 8 CYS A CA 4
ATOM 4578 C C . CYS A 1 8 ? 18.052 -9.550 4.011 1.00 0.00 8 CYS A C 4
ATOM 4579 O O . CYS A 1 8 ? 17.312 -10.377 4.556 1.00 0.00 8 CYS A O 4
ATOM 4587 N N . MET A 1 9 ? 18.887 -9.865 3.008 1.00 0.00 9 MET A N 4
ATOM 4588 C CA . MET A 1 9 ? 19.065 -11.240 2.501 1.00 0.00 9 MET A CA 4
ATOM 4589 C C . MET A 1 9 ? 20.090 -12.007 3.362 1.00 0.00 9 MET A C 4
ATOM 4590 O O . MET A 1 9 ? 20.739 -11.429 4.243 1.00 0.00 9 MET A O 4
ATOM 4604 N N . TYR A 1 10 ? 20.212 -13.317 3.108 1.00 0.00 10 TYR A N 4
ATOM 4605 C CA . TYR A 1 10 ? 21.288 -14.152 3.673 1.00 0.00 10 TYR A CA 4
ATOM 4606 C C . TYR A 1 10 ? 22.357 -14.375 2.603 1.00 0.00 10 TYR A C 4
ATOM 4607 O O . TYR A 1 10 ? 22.037 -14.732 1.462 1.00 0.00 10 TYR A O 4
ATOM 4625 N N . VAL A 1 11 ? 23.620 -14.128 2.973 1.00 0.00 11 VAL A N 4
ATOM 4626 C CA . VAL A 1 11 ? 24.763 -14.234 2.060 1.00 0.00 11 VAL A CA 4
ATOM 4627 C C . VAL A 1 11 ? 25.356 -15.650 2.132 1.00 0.00 11 VAL A C 4
ATOM 4628 O O . VAL A 1 11 ? 25.640 -16.155 3.216 1.00 0.00 11 VAL A O 4
ATOM 4641 N N . PHE A 1 12 ? 25.478 -16.294 0.965 1.00 0.00 12 PHE A N 4
ATOM 4642 C CA . PHE A 1 12 ? 26.053 -17.630 0.805 1.00 0.00 12 PHE A CA 4
ATOM 4643 C C . PHE A 1 12 ? 27.336 -17.528 -0.034 1.00 0.00 12 PHE A C 4
ATOM 4644 O O . PHE A 1 12 ? 27.291 -17.085 -1.179 1.00 0.00 12 PHE A O 4
ATOM 4661 N N . LYS A 1 13 ? 28.480 -17.914 0.548 1.00 0.00 13 LYS A N 4
ATOM 4662 C CA . LYS A 1 13 ? 29.762 -17.953 -0.164 1.00 0.00 13 LYS A CA 4
ATOM 4663 C C . LYS A 1 13 ? 29.815 -19.223 -1.035 1.00 0.00 13 LYS A C 4
ATOM 4664 O O . LYS A 1 13 ? 30.211 -20.297 -0.571 1.00 0.00 13 LYS A O 4
ATOM 4683 N N . GLY A 1 14 ? 29.346 -19.089 -2.287 1.00 0.00 14 GLY A N 4
ATOM 4684 C CA . GLY A 1 14 ? 29.232 -20.216 -3.198 1.00 0.00 14 GLY A CA 4
ATOM 4685 C C . GLY A 1 14 ? 28.092 -21.139 -2.787 1.00 0.00 14 GLY A C 4
ATOM 4686 O O . GLY A 1 14 ? 26.933 -20.862 -3.112 1.00 0.00 14 GLY A O 4
ATOM 4690 N N . GLU A 1 15 ? 28.421 -22.209 -2.027 1.00 0.00 15 GLU A N 4
ATOM 4691 C CA . GLU A 1 15 ? 27.443 -23.226 -1.565 1.00 0.00 15 GLU A CA 4
ATOM 4692 C C . GLU A 1 15 ? 27.399 -23.344 -0.024 1.00 0.00 15 GLU A C 4
ATOM 4693 O O . GLU A 1 15 ? 26.680 -24.199 0.507 1.00 0.00 15 GLU A O 4
ATOM 4705 N N . GLU A 1 16 ? 28.150 -22.489 0.691 1.00 0.00 16 GLU A N 4
ATOM 4706 C CA . GLU A 1 16 ? 28.133 -22.444 2.176 1.00 0.00 16 GLU A CA 4
ATOM 4707 C C . GLU A 1 16 ? 27.499 -21.130 2.646 1.00 0.00 16 GLU A C 4
ATOM 4708 O O . GLU A 1 16 ? 27.633 -20.107 1.975 1.00 0.00 16 GLU A O 4
ATOM 4720 N N . SER A 1 17 ? 26.805 -21.169 3.794 1.00 0.00 17 SER A N 4
ATOM 4721 C CA . SER A 1 17 ? 26.202 -19.978 4.402 1.00 0.00 17 SER A CA 4
ATOM 4722 C C . SER A 1 17 ? 27.318 -19.102 4.997 1.00 0.00 17 SER A C 4
ATOM 4723 O O . SER A 1 17 ? 27.956 -19.489 5.978 1.00 0.00 17 SER A O 4
ATOM 4731 N N . PHE A 1 18 ? 27.579 -17.953 4.355 1.00 0.00 18 PHE A N 4
ATOM 4732 C CA . PHE A 1 18 ? 28.636 -17.017 4.769 1.00 0.00 18 PHE A CA 4
ATOM 4733 C C . PHE A 1 18 ? 28.163 -16.177 5.973 1.00 0.00 18 PHE A C 4
ATOM 4734 O O . PHE A 1 18 ? 28.860 -16.073 6.987 1.00 0.00 18 PHE A O 4
ATOM 4751 N N . GLY A 1 19 ? 26.956 -15.606 5.839 1.00 0.00 19 GLY A N 4
ATOM 4752 C CA . GLY A 1 19 ? 26.362 -14.761 6.870 1.00 0.00 19 GLY A CA 4
ATOM 4753 C C . GLY A 1 19 ? 25.035 -14.170 6.412 1.00 0.00 19 GLY A C 4
ATOM 4754 O O . GLY A 1 19 ? 24.219 -14.860 5.789 1.00 0.00 19 GLY A O 4
ATOM 4758 N N . GLU A 1 20 ? 24.839 -12.877 6.693 1.00 0.00 20 GLU A N 4
ATOM 4759 C CA . GLU A 1 20 ? 23.608 -12.137 6.365 1.00 0.00 20 GLU A CA 4
ATOM 4760 C C . GLU A 1 20 ? 23.971 -10.702 5.928 1.00 0.00 20 GLU A C 4
ATOM 4761 O O . GLU A 1 20 ? 24.849 -10.075 6.532 1.00 0.00 20 GLU A O 4
ATOM 4773 N N . SER A 1 21 ? 23.326 -10.199 4.859 1.00 0.00 21 SER A N 4
ATOM 4774 C CA . SER A 1 21 ? 23.518 -8.813 4.403 1.00 0.00 21 SER A CA 4
ATOM 4775 C C . SER A 1 21 ? 22.847 -7.857 5.410 1.00 0.00 21 SER A C 4
ATOM 4776 O O . SER A 1 21 ? 21.613 -7.791 5.493 1.00 0.00 21 SER A O 4
ATOM 4784 N N . ILE A 1 22 ? 23.677 -7.155 6.200 1.00 0.00 22 ILE A N 4
ATOM 4785 C CA . ILE A 1 22 ? 23.203 -6.258 7.270 1.00 0.00 22 ILE A CA 4
ATOM 4786 C C . ILE A 1 22 ? 23.061 -4.823 6.720 1.00 0.00 22 ILE A C 4
ATOM 4787 O O . ILE A 1 22 ? 22.072 -4.138 7.021 1.00 0.00 22 ILE A O 4
ATOM 4803 N N . ASP A 1 23 ? 24.029 -4.392 5.876 1.00 0.00 23 ASP A N 4
ATOM 4804 C CA . ASP A 1 23 ? 24.055 -3.017 5.336 1.00 0.00 23 ASP A CA 4
ATOM 4805 C C . ASP A 1 23 ? 24.934 -2.939 4.067 1.00 0.00 23 ASP A C 4
ATOM 4806 O O . ASP A 1 23 ? 25.625 -3.900 3.731 1.00 0.00 23 ASP A O 4
ATOM 4815 N N . VAL A 1 24 ? 24.862 -1.802 3.343 1.00 0.00 24 VAL A N 4
ATOM 4816 C CA . VAL A 1 24 ? 25.737 -1.499 2.188 1.00 0.00 24 VAL A CA 4
ATOM 4817 C C . VAL A 1 24 ? 26.619 -0.282 2.529 1.00 0.00 24 VAL A C 4
ATOM 4818 O O . VAL A 1 24 ? 26.148 0.676 3.139 1.00 0.00 24 VAL A O 4
ATOM 4831 N N . TYR A 1 25 ? 27.879 -0.324 2.097 1.00 0.00 25 TYR A N 4
ATOM 4832 C CA . TYR A 1 25 ? 28.878 0.724 2.345 1.00 0.00 25 TYR A CA 4
ATOM 4833 C C . TYR A 1 25 ? 29.694 0.932 1.056 1.00 0.00 25 TYR A C 4
ATOM 4834 O O . TYR A 1 25 ? 30.636 0.174 0.770 1.00 0.00 25 TYR A O 4
ATOM 4852 N N . GLY A 1 26 ? 29.294 1.958 0.284 1.00 0.00 26 GLY A N 4
ATOM 4853 C CA . GLY A 1 26 ? 29.902 2.270 -1.007 1.00 0.00 26 GLY A CA 4
ATOM 4854 C C . GLY A 1 26 ? 29.741 1.140 -2.026 1.00 0.00 26 GLY A C 4
ATOM 4855 O O . GLY A 1 26 ? 28.629 0.867 -2.490 1.00 0.00 26 GLY A O 4
ATOM 4859 N N . ASP A 1 27 ? 30.860 0.462 -2.330 1.00 0.00 27 ASP A N 4
ATOM 4860 C CA . ASP A 1 27 ? 30.915 -0.661 -3.297 1.00 0.00 27 ASP A CA 4
ATOM 4861 C C . ASP A 1 27 ? 31.090 -1.997 -2.556 1.00 0.00 27 ASP A C 4
ATOM 4862 O O . ASP A 1 27 ? 31.465 -3.007 -3.159 1.00 0.00 27 ASP A O 4
ATOM 4871 N N . TYR A 1 28 ? 30.817 -1.997 -1.246 1.00 0.00 28 TYR A N 4
ATOM 4872 C CA . TYR A 1 28 ? 31.037 -3.158 -0.373 1.00 0.00 28 TYR A CA 4
ATOM 4873 C C . TYR A 1 28 ? 29.762 -3.473 0.403 1.00 0.00 28 TYR A C 4
ATOM 4874 O O . TYR A 1 28 ? 29.285 -2.650 1.187 1.00 0.00 28 TYR A O 4
ATOM 4892 N N . LEU A 1 29 ? 29.214 -4.667 0.175 1.00 0.00 29 LEU A N 4
ATOM 4893 C CA . LEU A 1 29 ? 28.089 -5.185 0.943 1.00 0.00 29 LEU A CA 4
ATOM 4894 C C . LEU A 1 29 ? 28.614 -5.666 2.309 1.00 0.00 29 LEU A C 4
ATOM 4895 O O . LEU A 1 29 ? 29.390 -6.633 2.381 1.00 0.00 29 LEU A O 4
ATOM 4911 N N . ILE A 1 30 ? 28.232 -4.938 3.368 1.00 0.00 30 ILE A N 4
ATOM 4912 C CA . ILE A 1 30 ? 28.573 -5.294 4.748 1.00 0.00 30 ILE A CA 4
ATOM 4913 C C . ILE A 1 30 ? 27.764 -6.536 5.144 1.00 0.00 30 ILE A C 4
ATOM 4914 O O . ILE A 1 30 ? 26.521 -6.488 5.212 1.00 0.00 30 ILE A O 4
ATOM 4930 N N . VAL A 1 31 ? 28.472 -7.649 5.348 1.00 0.00 31 VAL A N 4
ATOM 4931 C CA . VAL A 1 31 ? 27.870 -8.918 5.744 1.00 0.00 31 VAL A CA 4
ATOM 4932 C C . VAL A 1 31 ? 28.202 -9.201 7.211 1.00 0.00 31 VAL A C 4
ATOM 4933 O O . VAL A 1 31 ? 29.382 -9.291 7.583 1.00 0.00 31 VAL A O 4
ATOM 4946 N N . LYS A 1 32 ? 27.155 -9.324 8.039 1.00 0.00 32 LYS A N 4
ATOM 4947 C CA . LYS A 1 32 ? 27.290 -9.753 9.433 1.00 0.00 32 LYS A CA 4
ATOM 4948 C C . LYS A 1 32 ? 27.554 -11.272 9.401 1.00 0.00 32 LYS A C 4
ATOM 4949 O O . LYS A 1 32 ? 26.684 -12.051 9.016 1.00 0.00 32 LYS A O 4
ATOM 4968 N N . VAL A 1 33 ? 28.787 -11.651 9.735 1.00 0.00 33 VAL A N 4
ATOM 4969 C CA . VAL A 1 33 ? 29.253 -13.041 9.757 1.00 0.00 33 VAL A CA 4
ATOM 4970 C C . VAL A 1 33 ? 29.490 -13.514 11.210 1.00 0.00 33 VAL A C 4
ATOM 4971 O O . VAL A 1 33 ? 30.579 -13.344 11.786 1.00 0.00 33 VAL A O 4
ATOM 4984 N N . GLY A 1 34 ? 28.426 -14.066 11.816 1.00 0.00 34 GLY A N 4
ATOM 4985 C CA . GLY A 1 34 ? 28.505 -14.665 13.150 1.00 0.00 34 GLY A CA 4
ATOM 4986 C C . GLY A 1 34 ? 28.534 -13.634 14.271 1.00 0.00 34 GLY A C 4
ATOM 4987 O O . GLY A 1 34 ? 27.533 -13.426 14.955 1.00 0.00 34 GLY A O 4
ATOM 4991 N N . THR A 1 35 ? 29.701 -12.992 14.451 1.00 0.00 35 THR A N 4
ATOM 4992 C CA . THR A 1 35 ? 29.931 -11.970 15.486 1.00 0.00 35 THR A CA 4
ATOM 4993 C C . THR A 1 35 ? 30.454 -10.655 14.856 1.00 0.00 35 THR A C 4
ATOM 4994 O O . THR A 1 35 ? 30.172 -9.567 15.368 1.00 0.00 35 THR A O 4
ATOM 5005 N N . GLU A 1 36 ? 31.182 -10.749 13.716 1.00 0.00 36 GLU A N 4
ATOM 5006 C CA . GLU A 1 36 ? 31.877 -9.573 13.114 1.00 0.00 36 GLU A CA 4
ATOM 5007 C C . GLU A 1 36 ? 31.194 -9.158 11.790 1.00 0.00 36 GLU A C 4
ATOM 5008 O O . GLU A 1 36 ? 30.320 -9.866 11.298 1.00 0.00 36 GLU A O 4
ATOM 5020 N N . PHE A 1 37 ? 31.566 -7.979 11.256 1.00 0.00 37 PHE A N 4
ATOM 5021 C CA . PHE A 1 37 ? 31.057 -7.453 9.975 1.00 0.00 37 PHE A CA 4
ATOM 5022 C C . PHE A 1 37 ? 32.204 -7.410 8.945 1.00 0.00 37 PHE A C 4
ATOM 5023 O O . PHE A 1 37 ? 33.126 -6.600 9.086 1.00 0.00 37 PHE A O 4
ATOM 5040 N N . LEU A 1 38 ? 32.149 -8.279 7.922 1.00 0.00 38 LEU A N 4
ATOM 5041 C CA . LEU A 1 38 ? 33.143 -8.304 6.830 1.00 0.00 38 LEU A CA 4
ATOM 5042 C C . LEU A 1 38 ? 32.513 -7.748 5.547 1.00 0.00 38 LEU A C 4
ATOM 5043 O O . LEU A 1 38 ? 31.463 -8.221 5.095 1.00 0.00 38 LEU A O 4
ATOM 5059 N N . ALA A 1 39 ? 33.174 -6.726 4.986 1.00 0.00 39 ALA A N 4
ATOM 5060 C CA . ALA A 1 39 ? 32.689 -5.971 3.827 1.00 0.00 39 ALA A CA 4
ATOM 5061 C C . ALA A 1 39 ? 33.169 -6.607 2.516 1.00 0.00 39 ALA A C 4
ATOM 5062 O O . ALA A 1 39 ? 34.324 -6.419 2.109 1.00 0.00 39 ALA A O 4
ATOM 5069 N N . VAL A 1 40 ? 32.287 -7.385 1.875 1.00 0.00 40 VAL A N 4
ATOM 5070 C CA . VAL A 1 40 ? 32.592 -8.048 0.597 1.00 0.00 40 VAL A CA 4
ATOM 5071 C C . VAL A 1 40 ? 32.281 -7.081 -0.577 1.00 0.00 40 VAL A C 4
ATOM 5072 O O . VAL A 1 40 ? 31.201 -6.481 -0.604 1.00 0.00 40 VAL A O 4
ATOM 5085 N N . PRO A 1 41 ? 33.236 -6.864 -1.542 1.00 0.00 41 PRO A N 4
ATOM 5086 C CA . PRO A 1 41 ? 33.002 -5.970 -2.706 1.00 0.00 41 PRO A CA 4
ATOM 5087 C C . PRO A 1 41 ? 31.915 -6.526 -3.648 1.00 0.00 41 PRO A C 4
ATOM 5088 O O . PRO A 1 41 ? 31.640 -7.726 -3.640 1.00 0.00 41 PRO A O 4
ATOM 5099 N N . LYS A 1 42 ? 31.303 -5.647 -4.459 1.00 0.00 42 LYS A N 4
ATOM 5100 C CA . LYS A 1 42 ? 30.200 -6.018 -5.373 1.00 0.00 42 LYS A CA 4
ATOM 5101 C C . LYS A 1 42 ? 30.658 -7.005 -6.468 1.00 0.00 42 LYS A C 4
ATOM 5102 O O . LYS A 1 42 ? 29.856 -7.818 -6.935 1.00 0.00 42 LYS A O 4
ATOM 5121 N N . LYS A 1 43 ? 31.949 -6.934 -6.864 1.00 0.00 43 LYS A N 4
ATOM 5122 C CA . LYS A 1 43 ? 32.535 -7.903 -7.822 1.00 0.00 43 LYS A CA 4
ATOM 5123 C C . LYS A 1 43 ? 32.749 -9.288 -7.159 1.00 0.00 43 LYS A C 4
ATOM 5124 O O . LYS A 1 43 ? 32.906 -10.289 -7.864 1.00 0.00 43 LYS A O 4
ATOM 5143 N N . SER A 1 44 ? 32.750 -9.346 -5.807 1.00 0.00 44 SER A N 4
ATOM 5144 C CA . SER A 1 44 ? 32.754 -10.631 -5.077 1.00 0.00 44 SER A CA 4
ATOM 5145 C C . SER A 1 44 ? 31.364 -11.287 -5.191 1.00 0.00 44 SER A C 4
ATOM 5146 O O . SER A 1 44 ? 31.277 -12.511 -5.288 1.00 0.00 44 SER A O 4
ATOM 5154 N N . ILE A 1 45 ? 30.283 -10.457 -5.206 1.00 0.00 45 ILE A N 4
ATOM 5155 C CA . ILE A 1 45 ? 28.908 -10.958 -5.439 1.00 0.00 45 ILE A CA 4
ATOM 5156 C C . ILE A 1 45 ? 28.852 -11.610 -6.843 1.00 0.00 45 ILE A C 4
ATOM 5157 O O . ILE A 1 45 ? 29.088 -10.957 -7.866 1.00 0.00 45 ILE A O 4
ATOM 5173 N N . LYS A 1 46 ? 28.607 -12.925 -6.849 1.00 0.00 46 LYS A N 4
ATOM 5174 C CA . LYS A 1 46 ? 28.496 -13.737 -8.064 1.00 0.00 46 LYS A CA 4
ATOM 5175 C C . LYS A 1 46 ? 27.082 -13.599 -8.642 1.00 0.00 46 LYS A C 4
ATOM 5176 O O . LYS A 1 46 ? 26.895 -13.088 -9.745 1.00 0.00 46 LYS A O 4
ATOM 5195 N N . SER A 1 47 ? 26.092 -14.013 -7.847 1.00 0.00 47 SER A N 4
ATOM 5196 C CA . SER A 1 47 ? 24.700 -14.114 -8.285 1.00 0.00 47 SER A CA 4
ATOM 5197 C C . SER A 1 47 ? 23.761 -13.606 -7.183 1.00 0.00 47 SER A C 4
ATOM 5198 O O . SER A 1 47 ? 23.850 -14.052 -6.039 1.00 0.00 47 SER A O 4
ATOM 5206 N N . VAL A 1 48 ? 22.878 -12.658 -7.528 1.00 0.00 48 VAL A N 4
ATOM 5207 C CA . VAL A 1 48 ? 21.802 -12.207 -6.633 1.00 0.00 48 VAL A CA 4
ATOM 5208 C C . VAL A 1 48 ? 20.531 -13.039 -6.925 1.00 0.00 48 VAL A C 4
ATOM 5209 O O . VAL A 1 48 ? 19.919 -12.936 -7.993 1.00 0.00 48 VAL A O 4
ATOM 5222 N N . GLU A 1 49 ? 20.194 -13.907 -5.972 1.00 0.00 49 GLU A N 4
ATOM 5223 C CA . GLU A 1 49 ? 19.024 -14.797 -6.030 1.00 0.00 49 GLU A CA 4
ATOM 5224 C C . GLU A 1 49 ? 17.857 -14.196 -5.223 1.00 0.00 49 GLU A C 4
ATOM 5225 O O . GLU A 1 49 ? 18.005 -13.140 -4.583 1.00 0.00 49 GLU A O 4
ATOM 5237 N N . ASP A 1 50 ? 16.707 -14.887 -5.250 1.00 0.00 50 ASP A N 4
ATOM 5238 C CA . ASP A 1 50 ? 15.487 -14.448 -4.554 1.00 0.00 50 ASP A CA 4
ATOM 5239 C C . ASP A 1 50 ? 15.681 -14.527 -3.021 1.00 0.00 50 ASP A C 4
ATOM 5240 O O . ASP A 1 50 ? 15.479 -15.580 -2.406 1.00 0.00 50 ASP A O 4
ATOM 5249 N N . GLY A 1 51 ? 16.145 -13.409 -2.434 1.00 0.00 51 GLY A N 4
ATOM 5250 C CA . GLY A 1 51 ? 16.392 -13.318 -0.989 1.00 0.00 51 GLY A CA 4
ATOM 5251 C C . GLY A 1 51 ? 17.701 -13.984 -0.555 1.00 0.00 51 GLY A C 4
ATOM 5252 O O . GLY A 1 51 ? 17.900 -14.252 0.639 1.00 0.00 51 GLY A O 4
ATOM 5256 N N . ARG A 1 52 ? 18.613 -14.223 -1.522 1.00 0.00 52 ARG A N 4
ATOM 5257 C CA . ARG A 1 52 ? 19.923 -14.862 -1.270 1.00 0.00 52 ARG A CA 4
ATOM 5258 C C . ARG A 1 52 ? 21.010 -14.122 -2.058 1.00 0.00 52 ARG A C 4
ATOM 5259 O O . ARG A 1 52 ? 20.846 -13.886 -3.247 1.00 0.00 52 ARG A O 4
ATOM 5280 N N . ILE A 1 53 ? 22.109 -13.737 -1.391 1.00 0.00 53 ILE A N 4
ATOM 5281 C CA . ILE A 1 53 ? 23.274 -13.133 -2.063 1.00 0.00 53 ILE A CA 4
ATOM 5282 C C . ILE A 1 53 ? 24.407 -14.166 -2.145 1.00 0.00 53 ILE A C 4
ATOM 5283 O O . ILE A 1 53 ? 25.084 -14.433 -1.151 1.00 0.00 53 ILE A O 4
ATOM 5299 N N . VAL A 1 54 ? 24.608 -14.750 -3.334 1.00 0.00 54 VAL A N 4
ATOM 5300 C CA . VAL A 1 54 ? 25.718 -15.675 -3.580 1.00 0.00 54 VAL A CA 4
ATOM 5301 C C . VAL A 1 54 ? 26.966 -14.853 -3.915 1.00 0.00 54 VAL A C 4
ATOM 5302 O O . VAL A 1 54 ? 26.972 -14.118 -4.903 1.00 0.00 54 VAL A O 4
ATOM 5315 N N . ILE A 1 55 ? 27.991 -14.940 -3.055 1.00 0.00 55 ILE A N 4
ATOM 5316 C CA . ILE A 1 55 ? 29.307 -14.325 -3.298 1.00 0.00 55 ILE A CA 4
ATOM 5317 C C . ILE A 1 55 ? 30.337 -15.423 -3.598 1.00 0.00 55 ILE A C 4
ATOM 5318 O O . ILE A 1 55 ? 30.029 -16.617 -3.537 1.00 0.00 55 ILE A O 4
ATOM 5334 N N . GLY A 1 56 ? 31.551 -14.989 -3.936 1.00 0.00 56 GLY A N 4
ATOM 5335 C CA . GLY A 1 56 ? 32.680 -15.874 -4.168 1.00 0.00 56 GLY A CA 4
ATOM 5336 C C . GLY A 1 56 ? 33.755 -15.599 -3.138 1.00 0.00 56 GLY A C 4
ATOM 5337 O O . GLY A 1 56 ? 33.507 -15.724 -1.938 1.00 0.00 56 GLY A O 4
ATOM 5341 N N . GLU A 1 57 ? 34.934 -15.165 -3.596 1.00 0.00 57 GLU A N 4
ATOM 5342 C CA . GLU A 1 57 ? 36.103 -14.941 -2.731 1.00 0.00 57 GLU A CA 4
ATOM 5343 C C . GLU A 1 57 ? 36.533 -13.472 -2.776 1.00 0.00 57 GLU A C 4
ATOM 5344 O O . GLU A 1 57 ? 36.173 -12.726 -3.695 1.00 0.00 57 GLU A O 4
ATOM 5356 N N . PHE A 1 58 ? 37.289 -13.088 -1.746 1.00 0.00 58 PHE A N 4
ATOM 5357 C CA . PHE A 1 58 ? 37.746 -11.714 -1.498 1.00 0.00 58 PHE A CA 4
ATOM 5358 C C . PHE A 1 58 ? 38.963 -11.767 -0.556 1.00 0.00 58 PHE A C 4
ATOM 5359 O O . PHE A 1 58 ? 39.373 -12.852 -0.131 1.00 0.00 58 PHE A O 4
ATOM 5376 N N . ASP A 1 59 ? 39.534 -10.603 -0.225 1.00 0.00 59 ASP A N 4
ATOM 5377 C CA . ASP A 1 59 ? 40.634 -10.499 0.753 1.00 0.00 59 ASP A CA 4
ATOM 5378 C C . ASP A 1 59 ? 40.053 -10.188 2.133 1.00 0.00 59 ASP A C 4
ATOM 5379 O O . ASP A 1 59 ? 39.469 -9.126 2.337 1.00 0.00 59 ASP A O 4
ATOM 5388 N N . GLU A 1 60 ? 40.208 -11.143 3.063 1.00 0.00 60 GLU A N 4
ATOM 5389 C CA . GLU A 1 60 ? 39.639 -11.067 4.420 1.00 0.00 60 GLU A CA 4
ATOM 5390 C C . GLU A 1 60 ? 40.224 -9.904 5.240 1.00 0.00 60 GLU A C 4
ATOM 5391 O O . GLU A 1 60 ? 39.501 -9.281 6.019 1.00 0.00 60 GLU A O 4
ATOM 5403 N N . GLU A 1 61 ? 41.526 -9.622 5.051 1.00 0.00 61 GLU A N 4
ATOM 5404 C CA . GLU A 1 61 ? 42.230 -8.552 5.782 1.00 0.00 61 GLU A CA 4
ATOM 5405 C C . GLU A 1 61 ? 41.721 -7.177 5.328 1.00 0.00 61 GLU A C 4
ATOM 5406 O O . GLU A 1 61 ? 41.533 -6.280 6.155 1.00 0.00 61 GLU A O 4
ATOM 5418 N N . GLU A 1 62 ? 41.500 -7.026 4.002 1.00 0.00 62 GLU A N 4
ATOM 5419 C CA . GLU A 1 62 ? 40.950 -5.785 3.431 1.00 0.00 62 GLU A CA 4
ATOM 5420 C C . GLU A 1 62 ? 39.483 -5.602 3.862 1.00 0.00 62 GLU A C 4
ATOM 5421 O O . GLU A 1 62 ? 39.108 -4.528 4.311 1.00 0.00 62 GLU A O 4
ATOM 5433 N N . ALA A 1 63 ? 38.688 -6.684 3.785 1.00 0.00 63 ALA A N 4
ATOM 5434 C CA . ALA A 1 63 ? 37.272 -6.688 4.222 1.00 0.00 63 ALA A CA 4
ATOM 5435 C C . ALA A 1 63 ? 37.152 -6.414 5.736 1.00 0.00 63 ALA A C 4
ATOM 5436 O O . ALA A 1 63 ? 36.120 -5.932 6.203 1.00 0.00 63 ALA A O 4
ATOM 5443 N N . ARG A 1 64 ? 38.222 -6.742 6.479 1.00 0.00 64 ARG A N 4
ATOM 5444 C CA . ARG A 1 64 ? 38.328 -6.484 7.923 1.00 0.00 64 ARG A CA 4
ATOM 5445 C C . ARG A 1 64 ? 38.564 -4.991 8.199 1.00 0.00 64 ARG A C 4
ATOM 5446 O O . ARG A 1 64 ? 37.857 -4.392 8.997 1.00 0.00 64 ARG A O 4
ATOM 5467 N N . GLU A 1 65 ? 39.573 -4.410 7.526 1.00 0.00 65 GLU A N 4
ATOM 5468 C CA . GLU A 1 65 ? 40.042 -3.033 7.806 1.00 0.00 65 GLU A CA 4
ATOM 5469 C C . GLU A 1 65 ? 39.066 -1.971 7.253 1.00 0.00 65 GLU A C 4
ATOM 5470 O O . GLU A 1 65 ? 38.801 -0.955 7.909 1.00 0.00 65 GLU A O 4
ATOM 5482 N N . LEU A 1 66 ? 38.532 -2.201 6.045 1.00 0.00 66 LEU A N 4
ATOM 5483 C CA . LEU A 1 66 ? 37.520 -1.309 5.453 1.00 0.00 66 LEU A CA 4
ATOM 5484 C C . LEU A 1 66 ? 36.107 -1.687 5.977 1.00 0.00 66 LEU A C 4
ATOM 5485 O O . LEU A 1 66 ? 35.178 -0.870 5.937 1.00 0.00 66 LEU A O 4
ATOM 5501 N N . GLY A 1 67 ? 35.959 -2.935 6.476 1.00 0.00 67 GLY A N 4
ATOM 5502 C CA . GLY A 1 67 ? 34.748 -3.343 7.196 1.00 0.00 67 GLY A CA 4
ATOM 5503 C C . GLY A 1 67 ? 34.610 -2.610 8.523 1.00 0.00 67 GLY A C 4
ATOM 5504 O O . GLY A 1 67 ? 33.542 -2.103 8.846 1.00 0.00 67 GLY A O 4
ATOM 5508 N N . ARG A 1 68 ? 35.725 -2.521 9.275 1.00 0.00 68 ARG A N 4
ATOM 5509 C CA . ARG A 1 68 ? 35.797 -1.762 10.539 1.00 0.00 68 ARG A CA 4
ATOM 5510 C C . ARG A 1 68 ? 35.861 -0.253 10.255 1.00 0.00 68 ARG A C 4
ATOM 5511 O O . ARG A 1 68 ? 35.732 0.546 11.175 1.00 0.00 68 ARG A O 4
ATOM 5532 N N . LYS A 1 69 ? 36.140 0.126 8.981 1.00 0.00 69 LYS A N 4
ATOM 5533 C CA . LYS A 1 69 ? 35.973 1.518 8.498 1.00 0.00 69 LYS A CA 4
ATOM 5534 C C . LYS A 1 69 ? 34.479 1.884 8.467 1.00 0.00 69 LYS A C 4
ATOM 5535 O O . LYS A 1 69 ? 34.127 3.044 8.619 1.00 0.00 69 LYS A O 4
ATOM 5554 N N . TRP A 1 70 ? 33.619 0.877 8.203 1.00 0.00 70 TRP A N 4
ATOM 5555 C CA . TRP A 1 70 ? 32.155 1.017 8.344 1.00 0.00 70 TRP A CA 4
ATOM 5556 C C . TRP A 1 70 ? 31.752 1.092 9.834 1.00 0.00 70 TRP A C 4
ATOM 5557 O O . TRP A 1 70 ? 30.846 1.849 10.201 1.00 0.00 70 TRP A O 4
ATOM 5578 N N . LEU A 1 71 ? 32.421 0.300 10.698 1.00 0.00 71 LEU A N 4
ATOM 5579 C CA . LEU A 1 71 ? 32.240 0.421 12.169 1.00 0.00 71 LEU A CA 4
ATOM 5580 C C . LEU A 1 71 ? 32.764 1.796 12.661 1.00 0.00 71 LEU A C 4
ATOM 5581 O O . LEU A 1 71 ? 32.267 2.346 13.652 1.00 0.00 71 LEU A O 4
ATOM 5597 N N . GLU A 1 72 ? 33.773 2.333 11.949 1.00 0.00 72 GLU A N 4
ATOM 5598 C CA . GLU A 1 72 ? 34.296 3.691 12.167 1.00 0.00 72 GLU A CA 4
ATOM 5599 C C . GLU A 1 72 ? 33.297 4.713 11.632 1.00 0.00 72 GLU A C 4
ATOM 5600 O O . GLU A 1 72 ? 33.126 5.772 12.214 1.00 0.00 72 GLU A O 4
ATOM 5612 N N . GLU A 1 73 ? 32.635 4.356 10.520 1.00 0.00 73 GLU A N 4
ATOM 5613 C CA . GLU A 1 73 ? 31.615 5.188 9.858 1.00 0.00 73 GLU A CA 4
ATOM 5614 C C . GLU A 1 73 ? 30.396 5.402 10.784 1.00 0.00 73 GLU A C 4
ATOM 5615 O O . GLU A 1 73 ? 29.652 6.370 10.642 1.00 0.00 73 GLU A O 4
ATOM 5627 N N . LYS A 1 74 ? 30.221 4.474 11.731 1.00 0.00 74 LYS A N 4
ATOM 5628 C CA . LYS A 1 74 ? 29.228 4.582 12.812 1.00 0.00 74 LYS A CA 4
ATOM 5629 C C . LYS A 1 74 ? 29.684 5.562 13.930 1.00 0.00 74 LYS A C 4
ATOM 5630 O O . LYS A 1 74 ? 28.849 6.264 14.507 1.00 0.00 74 LYS A O 4
ATOM 5649 N N . SER A 1 75 ? 31.001 5.603 14.230 1.00 0.00 75 SER A N 4
ATOM 5650 C CA . SER A 1 75 ? 31.561 6.471 15.307 1.00 0.00 75 SER A CA 4
ATOM 5651 C C . SER A 1 75 ? 31.834 7.917 14.829 1.00 0.00 75 SER A C 4
ATOM 5652 O O . SER A 1 75 ? 31.805 8.850 15.640 1.00 0.00 75 SER A O 4
ATOM 5660 N N . LYS A 1 76 ? 32.107 8.097 13.530 1.00 0.00 76 LYS A N 4
ATOM 5661 C CA . LYS A 1 76 ? 32.331 9.431 12.909 1.00 0.00 76 LYS A CA 4
ATOM 5662 C C . LYS A 1 76 ? 30.967 10.035 12.483 1.00 0.00 76 LYS A C 4
ATOM 5663 O O . LYS A 1 76 ? 29.946 9.336 12.537 1.00 0.00 76 LYS A O 4
ATOM 5682 N N . PRO A 1 77 ? 30.901 11.350 12.107 1.00 0.00 77 PRO A N 4
ATOM 5683 C CA . PRO A 1 77 ? 29.721 11.913 11.408 1.00 0.00 77 PRO A CA 4
ATOM 5684 C C . PRO A 1 77 ? 29.666 11.483 9.920 1.00 0.00 77 PRO A C 4
ATOM 5685 O O . PRO A 1 77 ? 30.677 11.085 9.334 1.00 0.00 77 PRO A O 4
ATOM 5696 N N . VAL A 1 78 ? 28.475 11.619 9.311 1.00 0.00 78 VAL A N 4
ATOM 5697 C CA . VAL A 1 78 ? 28.223 11.244 7.893 1.00 0.00 78 VAL A CA 4
ATOM 5698 C C . VAL A 1 78 ? 28.673 12.349 6.887 1.00 0.00 78 VAL A C 4
ATOM 5699 O O . VAL A 1 78 ? 28.146 12.427 5.764 1.00 0.00 78 VAL A O 4
ATOM 5712 N N . THR A 1 79 ? 29.681 13.159 7.279 1.00 0.00 79 THR A N 4
ATOM 5713 C CA . THR A 1 79 ? 30.227 14.242 6.446 1.00 0.00 79 THR A CA 4
ATOM 5714 C C . THR A 1 79 ? 30.976 13.658 5.215 1.00 0.00 79 THR A C 4
ATOM 5715 O O . THR A 1 79 ? 32.078 13.107 5.329 1.00 0.00 79 THR A O 4
ATOM 5726 N N . LEU A 1 80 ? 30.313 13.750 4.047 1.00 0.00 80 LEU A N 4
ATOM 5727 C CA . LEU A 1 80 ? 30.800 13.209 2.763 1.00 0.00 80 LEU A CA 4
ATOM 5728 C C . LEU A 1 80 ? 29.909 13.771 1.644 1.00 0.00 80 LEU A C 4
ATOM 5729 O O . LEU A 1 80 ? 30.397 14.238 0.609 1.00 0.00 80 LEU A O 4
ATOM 5745 N N . GLU A 1 81 ? 28.586 13.761 1.903 1.00 0.00 81 GLU A N 4
ATOM 5746 C CA . GLU A 1 81 ? 27.553 14.216 0.944 1.00 0.00 81 GLU A CA 4
ATOM 5747 C C . GLU A 1 81 ? 27.555 15.754 0.760 1.00 0.00 81 GLU A C 4
ATOM 5748 O O . GLU A 1 81 ? 26.774 16.281 -0.040 1.00 0.00 81 GLU A O 4
ATOM 5760 N N . GLU A 1 82 ? 28.431 16.453 1.517 1.00 0.00 82 GLU A N 4
ATOM 5761 C CA . GLU A 1 82 ? 28.714 17.889 1.321 1.00 0.00 82 GLU A CA 4
ATOM 5762 C C . GLU A 1 82 ? 29.291 18.132 -0.100 1.00 0.00 82 GLU A C 4
ATOM 5763 O O . GLU A 1 82 ? 29.005 19.152 -0.733 1.00 0.00 82 GLU A O 4
ATOM 5775 N N . LEU A 1 83 ? 30.101 17.154 -0.571 1.00 0.00 83 LEU A N 4
ATOM 5776 C CA . LEU A 1 83 ? 30.678 17.127 -1.935 1.00 0.00 83 LEU A CA 4
ATOM 5777 C C . LEU A 1 83 ? 29.538 17.121 -2.976 1.00 0.00 83 LEU A C 4
ATOM 5778 O O . LEU A 1 83 ? 29.590 17.834 -3.986 1.00 0.00 83 LEU A O 4
ATOM 5794 N N . LYS A 1 84 ? 28.508 16.305 -2.688 1.00 0.00 84 LYS A N 4
ATOM 5795 C CA . LYS A 1 84 ? 27.314 16.175 -3.526 1.00 0.00 84 LYS A CA 4
ATOM 5796 C C . LYS A 1 84 ? 26.462 17.468 -3.425 1.00 0.00 84 LYS A C 4
ATOM 5797 O O . LYS A 1 84 ? 25.588 17.597 -2.561 1.00 0.00 84 LYS A O 4
ATOM 5816 N N . SER A 1 85 ? 26.797 18.448 -4.283 1.00 0.00 85 SER A N 4
ATOM 5817 C CA . SER A 1 85 ? 26.088 19.738 -4.371 1.00 0.00 85 SER A CA 4
ATOM 5818 C C . SER A 1 85 ? 24.759 19.584 -5.137 1.00 0.00 85 SER A C 4
ATOM 5819 O O . SER A 1 85 ? 23.823 20.371 -4.951 1.00 0.00 85 SER A O 4
ATOM 5827 N N . TYR A 1 86 ? 24.688 18.545 -5.978 1.00 0.00 86 TYR A N 4
ATOM 5828 C CA . TYR A 1 86 ? 23.515 18.236 -6.810 1.00 0.00 86 TYR A CA 4
ATOM 5829 C C . TYR A 1 86 ? 23.259 16.719 -6.763 1.00 0.00 86 TYR A C 4
ATOM 5830 O O . TYR A 1 86 ? 24.212 15.932 -6.680 1.00 0.00 86 TYR A O 4
ATOM 5848 N N . GLY A 1 87 ? 21.981 16.321 -6.813 1.00 0.00 87 GLY A N 4
ATOM 5849 C CA . GLY A 1 87 ? 21.609 14.907 -6.757 1.00 0.00 87 GLY A CA 4
ATOM 5850 C C . GLY A 1 87 ? 20.116 14.703 -6.945 1.00 0.00 87 GLY A C 4
ATOM 5851 O O . GLY A 1 87 ? 19.377 14.513 -5.971 1.00 0.00 87 GLY A O 4
ATOM 5855 N N . PHE A 1 88 ? 19.668 14.745 -8.205 1.00 0.00 88 PHE A N 4
ATOM 5856 C CA . PHE A 1 88 ? 18.263 14.530 -8.587 1.00 0.00 88 PHE A CA 4
ATOM 5857 C C . PHE A 1 88 ? 18.152 13.294 -9.499 1.00 0.00 88 PHE A C 4
ATOM 5858 O O . PHE A 1 88 ? 18.666 13.289 -10.624 1.00 0.00 88 PHE A O 4
ATOM 5875 N N . GLY A 1 89 ? 17.476 12.263 -8.987 1.00 0.00 89 GLY A N 4
ATOM 5876 C CA . GLY A 1 89 ? 17.172 11.044 -9.733 1.00 0.00 89 GLY A CA 4
ATOM 5877 C C . GLY A 1 89 ? 16.038 10.292 -9.063 1.00 0.00 89 GLY A C 4
ATOM 5878 O O . GLY A 1 89 ? 16.072 9.063 -8.935 1.00 0.00 89 GLY A O 4
ATOM 5882 N N . GLU A 1 90 ? 15.027 11.062 -8.620 1.00 0.00 90 GLU A N 4
ATOM 5883 C CA . GLU A 1 90 ? 13.912 10.563 -7.803 1.00 0.00 90 GLU A CA 4
ATOM 5884 C C . GLU A 1 90 ? 12.627 10.526 -8.631 1.00 0.00 90 GLU A C 4
ATOM 5885 O O . GLU A 1 90 ? 11.886 11.516 -8.703 1.00 0.00 90 GLU A O 4
ATOM 5897 N N . GLU A 1 91 ? 12.409 9.395 -9.312 1.00 0.00 91 GLU A N 4
ATOM 5898 C CA . GLU A 1 91 ? 11.178 9.128 -10.069 1.00 0.00 91 GLU A CA 4
ATOM 5899 C C . GLU A 1 91 ? 10.138 8.463 -9.155 1.00 0.00 91 GLU A C 4
ATOM 5900 O O . GLU A 1 91 ? 10.461 8.010 -8.046 1.00 0.00 91 GLU A O 4
ATOM 5912 N N . GLY A 1 92 ? 8.888 8.426 -9.625 1.00 0.00 92 GLY A N 4
ATOM 5913 C CA . GLY A 1 92 ? 7.765 7.908 -8.848 1.00 0.00 92 GLY A CA 4
ATOM 5914 C C . GLY A 1 92 ? 7.283 6.564 -9.366 1.00 0.00 92 GLY A C 4
ATOM 5915 O O . GLY A 1 92 ? 6.964 6.446 -10.552 1.00 0.00 92 GLY A O 4
ATOM 5919 N N . GLU A 1 93 ? 7.269 5.553 -8.468 1.00 0.00 93 GLU A N 4
ATOM 5920 C CA . GLU A 1 93 ? 6.706 4.208 -8.720 1.00 0.00 93 GLU A CA 4
ATOM 5921 C C . GLU A 1 93 ? 7.485 3.458 -9.827 1.00 0.00 93 GLU A C 4
ATOM 5922 O O . GLU A 1 93 ? 7.144 3.529 -11.015 1.00 0.00 93 GLU A O 4
ATOM 5934 N N . GLY A 1 94 ? 8.583 2.800 -9.412 1.00 0.00 94 GLY A N 4
ATOM 5935 C CA . GLY A 1 94 ? 9.364 1.921 -10.285 1.00 0.00 94 GLY A CA 4
ATOM 5936 C C . GLY A 1 94 ? 9.198 0.464 -9.862 1.00 0.00 94 GLY A C 4
ATOM 5937 O O . GLY A 1 94 ? 9.355 0.150 -8.674 1.00 0.00 94 GLY A O 4
ATOM 5941 N N . SER A 1 95 ? 8.869 -0.416 -10.821 1.00 0.00 95 SER A N 4
ATOM 5942 C CA . SER A 1 95 ? 8.586 -1.828 -10.547 1.00 0.00 95 SER A CA 4
ATOM 5943 C C . SER A 1 95 ? 8.734 -2.634 -11.865 1.00 0.00 95 SER A C 4
ATOM 5944 O O . SER A 1 95 ? 7.748 -2.759 -12.631 1.00 0.00 95 SER A O 4
ATOM 5953 N N . GLN A 1 1 ? 3.696 0.136 0.547 1.00 0.00 1 GLN A N 5
ATOM 5954 C CA . GLN A 1 1 ? 3.195 0.118 -0.845 1.00 0.00 1 GLN A CA 5
ATOM 5955 C C . GLN A 1 1 ? 3.793 -1.104 -1.560 1.00 0.00 1 GLN A C 5
ATOM 5956 O O . GLN A 1 1 ? 3.123 -2.131 -1.717 1.00 0.00 1 GLN A O 5
ATOM 5972 N N . GLY A 1 2 ? 5.069 -0.995 -1.958 1.00 0.00 2 GLY A N 5
ATOM 5973 C CA . GLY A 1 2 ? 5.743 -2.033 -2.729 1.00 0.00 2 GLY A CA 5
ATOM 5974 C C . GLY A 1 2 ? 7.030 -2.477 -2.063 1.00 0.00 2 GLY A C 5
ATOM 5975 O O . GLY A 1 2 ? 8.110 -2.416 -2.665 1.00 0.00 2 GLY A O 5
ATOM 5979 N N . HIS A 1 3 ? 6.908 -2.904 -0.793 1.00 0.00 3 HIS A N 5
ATOM 5980 C CA . HIS A 1 3 ? 8.027 -3.445 -0.010 1.00 0.00 3 HIS A CA 5
ATOM 5981 C C . HIS A 1 3 ? 8.502 -4.774 -0.619 1.00 0.00 3 HIS A C 5
ATOM 5982 O O . HIS A 1 3 ? 7.934 -5.841 -0.336 1.00 0.00 3 HIS A O 5
ATOM 5997 N N . MET A 1 4 ? 9.505 -4.692 -1.507 1.00 0.00 4 MET A N 5
ATOM 5998 C CA . MET A 1 4 ? 10.258 -5.872 -1.939 1.00 0.00 4 MET A CA 5
ATOM 5999 C C . MET A 1 4 ? 11.210 -6.218 -0.798 1.00 0.00 4 MET A C 5
ATOM 6000 O O . MET A 1 4 ? 12.144 -5.456 -0.523 1.00 0.00 4 MET A O 5
ATOM 6014 N N . ASP A 1 5 ? 10.924 -7.319 -0.089 1.00 0.00 5 ASP A N 5
ATOM 6015 C CA . ASP A 1 5 ? 11.705 -7.717 1.090 1.00 0.00 5 ASP A CA 5
ATOM 6016 C C . ASP A 1 5 ? 13.094 -8.218 0.643 1.00 0.00 5 ASP A C 5
ATOM 6017 O O . ASP A 1 5 ? 13.269 -9.387 0.290 1.00 0.00 5 ASP A O 5
ATOM 6026 N N . LEU A 1 6 ? 14.035 -7.269 0.571 1.00 0.00 6 LEU A N 5
ATOM 6027 C CA . LEU A 1 6 ? 15.436 -7.501 0.159 1.00 0.00 6 LEU A CA 5
ATOM 6028 C C . LEU A 1 6 ? 16.403 -7.234 1.335 1.00 0.00 6 LEU A C 5
ATOM 6029 O O . LEU A 1 6 ? 17.627 -7.320 1.178 1.00 0.00 6 LEU A O 5
ATOM 6045 N N . ILE A 1 7 ? 15.835 -6.881 2.506 1.00 0.00 7 ILE A N 5
ATOM 6046 C CA . ILE A 1 7 ? 16.598 -6.684 3.748 1.00 0.00 7 ILE A CA 5
ATOM 6047 C C . ILE A 1 7 ? 17.029 -8.058 4.314 1.00 0.00 7 ILE A C 5
ATOM 6048 O O . ILE A 1 7 ? 16.266 -9.031 4.225 1.00 0.00 7 ILE A O 5
ATOM 6064 N N . CYS A 1 8 ? 18.268 -8.121 4.842 1.00 0.00 8 CYS A N 5
ATOM 6065 C CA . CYS A 1 8 ? 18.840 -9.325 5.469 1.00 0.00 8 CYS A CA 5
ATOM 6066 C C . CYS A 1 8 ? 18.906 -10.505 4.474 1.00 0.00 8 CYS A C 5
ATOM 6067 O O . CYS A 1 8 ? 18.439 -11.622 4.765 1.00 0.00 8 CYS A O 5
ATOM 6075 N N . MET A 1 9 ? 19.469 -10.235 3.276 1.00 0.00 9 MET A N 5
ATOM 6076 C CA . MET A 1 9 ? 19.732 -11.285 2.278 1.00 0.00 9 MET A CA 5
ATOM 6077 C C . MET A 1 9 ? 20.829 -12.225 2.800 1.00 0.00 9 MET A C 5
ATOM 6078 O O . MET A 1 9 ? 21.927 -11.775 3.157 1.00 0.00 9 MET A O 5
ATOM 6092 N N . TYR A 1 10 ? 20.507 -13.520 2.846 1.00 0.00 10 TYR A N 5
ATOM 6093 C CA . TYR A 1 10 ? 21.412 -14.560 3.341 1.00 0.00 10 TYR A CA 5
ATOM 6094 C C . TYR A 1 10 ? 22.542 -14.763 2.330 1.00 0.00 10 TYR A C 5
ATOM 6095 O O . TYR A 1 10 ? 22.330 -15.286 1.233 1.00 0.00 10 TYR A O 5
ATOM 6113 N N . VAL A 1 11 ? 23.728 -14.284 2.699 1.00 0.00 11 VAL A N 5
ATOM 6114 C CA . VAL A 1 11 ? 24.907 -14.327 1.846 1.00 0.00 11 VAL A CA 5
ATOM 6115 C C . VAL A 1 11 ? 25.525 -15.732 1.880 1.00 0.00 11 VAL A C 5
ATOM 6116 O O . VAL A 1 11 ? 26.019 -16.173 2.916 1.00 0.00 11 VAL A O 5
ATOM 6129 N N . PHE A 1 12 ? 25.409 -16.448 0.754 1.00 0.00 12 PHE A N 5
ATOM 6130 C CA . PHE A 1 12 ? 26.036 -17.758 0.543 1.00 0.00 12 PHE A CA 5
ATOM 6131 C C . PHE A 1 12 ? 27.346 -17.570 -0.226 1.00 0.00 12 PHE A C 5
ATOM 6132 O O . PHE A 1 12 ? 27.337 -17.034 -1.331 1.00 0.00 12 PHE A O 5
ATOM 6149 N N . LYS A 1 13 ? 28.471 -17.998 0.359 1.00 0.00 13 LYS A N 5
ATOM 6150 C CA . LYS A 1 13 ? 29.759 -18.004 -0.333 1.00 0.00 13 LYS A CA 5
ATOM 6151 C C . LYS A 1 13 ? 29.788 -19.219 -1.273 1.00 0.00 13 LYS A C 5
ATOM 6152 O O . LYS A 1 13 ? 30.174 -20.329 -0.880 1.00 0.00 13 LYS A O 5
ATOM 6171 N N . GLY A 1 14 ? 29.279 -19.007 -2.499 1.00 0.00 14 GLY A N 5
ATOM 6172 C CA . GLY A 1 14 ? 29.119 -20.080 -3.466 1.00 0.00 14 GLY A CA 5
ATOM 6173 C C . GLY A 1 14 ? 27.966 -20.993 -3.075 1.00 0.00 14 GLY A C 5
ATOM 6174 O O . GLY A 1 14 ? 26.805 -20.692 -3.361 1.00 0.00 14 GLY A O 5
ATOM 6178 N N . GLU A 1 15 ? 28.301 -22.097 -2.382 1.00 0.00 15 GLU A N 5
ATOM 6179 C CA . GLU A 1 15 ? 27.326 -23.100 -1.916 1.00 0.00 15 GLU A CA 5
ATOM 6180 C C . GLU A 1 15 ? 27.132 -23.018 -0.390 1.00 0.00 15 GLU A C 5
ATOM 6181 O O . GLU A 1 15 ? 26.052 -23.336 0.113 1.00 0.00 15 GLU A O 5
ATOM 6193 N N . GLU A 1 16 ? 28.182 -22.595 0.344 1.00 0.00 16 GLU A N 5
ATOM 6194 C CA . GLU A 1 16 ? 28.164 -22.577 1.828 1.00 0.00 16 GLU A CA 5
ATOM 6195 C C . GLU A 1 16 ? 27.487 -21.294 2.342 1.00 0.00 16 GLU A C 5
ATOM 6196 O O . GLU A 1 16 ? 27.595 -20.244 1.714 1.00 0.00 16 GLU A O 5
ATOM 6208 N N . SER A 1 17 ? 26.786 -21.391 3.483 1.00 0.00 17 SER A N 5
ATOM 6209 C CA . SER A 1 17 ? 26.141 -20.235 4.131 1.00 0.00 17 SER A CA 5
ATOM 6210 C C . SER A 1 17 ? 27.208 -19.398 4.868 1.00 0.00 17 SER A C 5
ATOM 6211 O O . SER A 1 17 ? 27.722 -19.817 5.913 1.00 0.00 17 SER A O 5
ATOM 6219 N N . PHE A 1 18 ? 27.554 -18.235 4.284 1.00 0.00 18 PHE A N 5
ATOM 6220 C CA . PHE A 1 18 ? 28.605 -17.344 4.805 1.00 0.00 18 PHE A CA 5
ATOM 6221 C C . PHE A 1 18 ? 28.077 -16.484 5.980 1.00 0.00 18 PHE A C 5
ATOM 6222 O O . PHE A 1 18 ? 28.644 -16.518 7.082 1.00 0.00 18 PHE A O 5
ATOM 6239 N N . GLY A 1 19 ? 26.983 -15.738 5.735 1.00 0.00 19 GLY A N 5
ATOM 6240 C CA . GLY A 1 19 ? 26.406 -14.828 6.733 1.00 0.00 19 GLY A CA 5
ATOM 6241 C C . GLY A 1 19 ? 25.163 -14.119 6.222 1.00 0.00 19 GLY A C 5
ATOM 6242 O O . GLY A 1 19 ? 24.418 -14.677 5.416 1.00 0.00 19 GLY A O 5
ATOM 6246 N N . GLU A 1 20 ? 24.948 -12.877 6.687 1.00 0.00 20 GLU A N 5
ATOM 6247 C CA . GLU A 1 20 ? 23.745 -12.080 6.377 1.00 0.00 20 GLU A CA 5
ATOM 6248 C C . GLU A 1 20 ? 24.147 -10.626 6.077 1.00 0.00 20 GLU A C 5
ATOM 6249 O O . GLU A 1 20 ? 24.983 -10.054 6.780 1.00 0.00 20 GLU A O 5
ATOM 6261 N N . SER A 1 21 ? 23.571 -10.042 5.012 1.00 0.00 21 SER A N 5
ATOM 6262 C CA . SER A 1 21 ? 23.830 -8.649 4.631 1.00 0.00 21 SER A CA 5
ATOM 6263 C C . SER A 1 21 ? 23.054 -7.704 5.571 1.00 0.00 21 SER A C 5
ATOM 6264 O O . SER A 1 21 ? 21.814 -7.638 5.527 1.00 0.00 21 SER A O 5
ATOM 6272 N N . ILE A 1 22 ? 23.794 -7.013 6.460 1.00 0.00 22 ILE A N 5
ATOM 6273 C CA . ILE A 1 22 ? 23.219 -6.059 7.425 1.00 0.00 22 ILE A CA 5
ATOM 6274 C C . ILE A 1 22 ? 22.995 -4.699 6.735 1.00 0.00 22 ILE A C 5
ATOM 6275 O O . ILE A 1 22 ? 21.981 -4.033 6.973 1.00 0.00 22 ILE A O 5
ATOM 6291 N N . ASP A 1 23 ? 23.932 -4.317 5.850 1.00 0.00 23 ASP A N 5
ATOM 6292 C CA . ASP A 1 23 ? 23.940 -2.986 5.218 1.00 0.00 23 ASP A CA 5
ATOM 6293 C C . ASP A 1 23 ? 24.807 -3.021 3.940 1.00 0.00 23 ASP A C 5
ATOM 6294 O O . ASP A 1 23 ? 25.357 -4.068 3.596 1.00 0.00 23 ASP A O 5
ATOM 6303 N N . VAL A 1 24 ? 24.882 -1.891 3.221 1.00 0.00 24 VAL A N 5
ATOM 6304 C CA . VAL A 1 24 ? 25.773 -1.711 2.060 1.00 0.00 24 VAL A CA 5
ATOM 6305 C C . VAL A 1 24 ? 26.062 -0.202 1.874 1.00 0.00 24 VAL A C 5
ATOM 6306 O O . VAL A 1 24 ? 25.146 0.623 1.988 1.00 0.00 24 VAL A O 5
ATOM 6319 N N . TYR A 1 25 ? 27.336 0.163 1.634 1.00 0.00 25 TYR A N 5
ATOM 6320 C CA . TYR A 1 25 ? 27.713 1.544 1.264 1.00 0.00 25 TYR A CA 5
ATOM 6321 C C . TYR A 1 25 ? 28.648 1.505 0.050 1.00 0.00 25 TYR A C 5
ATOM 6322 O O . TYR A 1 25 ? 29.603 0.713 0.024 1.00 0.00 25 TYR A O 5
ATOM 6340 N N . GLY A 1 26 ? 28.343 2.340 -0.957 1.00 0.00 26 GLY A N 5
ATOM 6341 C CA . GLY A 1 26 ? 29.168 2.475 -2.150 1.00 0.00 26 GLY A CA 5
ATOM 6342 C C . GLY A 1 26 ? 29.317 1.170 -2.933 1.00 0.00 26 GLY A C 5
ATOM 6343 O O . GLY A 1 26 ? 28.362 0.701 -3.560 1.00 0.00 26 GLY A O 5
ATOM 6347 N N . ASP A 1 27 ? 30.518 0.575 -2.849 1.00 0.00 27 ASP A N 5
ATOM 6348 C CA . ASP A 1 27 ? 30.864 -0.686 -3.535 1.00 0.00 27 ASP A CA 5
ATOM 6349 C C . ASP A 1 27 ? 31.260 -1.785 -2.522 1.00 0.00 27 ASP A C 5
ATOM 6350 O O . ASP A 1 27 ? 32.007 -2.717 -2.863 1.00 0.00 27 ASP A O 5
ATOM 6359 N N . TYR A 1 28 ? 30.718 -1.705 -1.290 1.00 0.00 28 TYR A N 5
ATOM 6360 C CA . TYR A 1 28 ? 31.033 -2.665 -0.203 1.00 0.00 28 TYR A CA 5
ATOM 6361 C C . TYR A 1 28 ? 29.740 -3.134 0.483 1.00 0.00 28 TYR A C 5
ATOM 6362 O O . TYR A 1 28 ? 29.082 -2.352 1.188 1.00 0.00 28 TYR A O 5
ATOM 6380 N N . LEU A 1 29 ? 29.372 -4.411 0.247 1.00 0.00 29 LEU A N 5
ATOM 6381 C CA . LEU A 1 29 ? 28.221 -5.056 0.901 1.00 0.00 29 LEU A CA 5
ATOM 6382 C C . LEU A 1 29 ? 28.634 -5.539 2.303 1.00 0.00 29 LEU A C 5
ATOM 6383 O O . LEU A 1 29 ? 29.458 -6.454 2.429 1.00 0.00 29 LEU A O 5
ATOM 6399 N N . ILE A 1 30 ? 28.053 -4.929 3.343 1.00 0.00 30 ILE A N 5
ATOM 6400 C CA . ILE A 1 30 ? 28.391 -5.229 4.745 1.00 0.00 30 ILE A CA 5
ATOM 6401 C C . ILE A 1 30 ? 27.668 -6.510 5.189 1.00 0.00 30 ILE A C 5
ATOM 6402 O O . ILE A 1 30 ? 26.443 -6.496 5.405 1.00 0.00 30 ILE A O 5
ATOM 6418 N N . VAL A 1 31 ? 28.429 -7.610 5.282 1.00 0.00 31 VAL A N 5
ATOM 6419 C CA . VAL A 1 31 ? 27.918 -8.922 5.691 1.00 0.00 31 VAL A CA 5
ATOM 6420 C C . VAL A 1 31 ? 28.379 -9.238 7.123 1.00 0.00 31 VAL A C 5
ATOM 6421 O O . VAL A 1 31 ? 29.574 -9.412 7.373 1.00 0.00 31 VAL A O 5
ATOM 6434 N N . LYS A 1 32 ? 27.422 -9.303 8.050 1.00 0.00 32 LYS A N 5
ATOM 6435 C CA . LYS A 1 32 ? 27.675 -9.669 9.445 1.00 0.00 32 LYS A CA 5
ATOM 6436 C C . LYS A 1 32 ? 27.896 -11.198 9.550 1.00 0.00 32 LYS A C 5
ATOM 6437 O O . LYS A 1 32 ? 26.996 -11.983 9.210 1.00 0.00 32 LYS A O 5
ATOM 6456 N N . VAL A 1 33 ? 29.113 -11.602 9.979 1.00 0.00 33 VAL A N 5
ATOM 6457 C CA . VAL A 1 33 ? 29.479 -13.021 10.218 1.00 0.00 33 VAL A CA 5
ATOM 6458 C C . VAL A 1 33 ? 30.196 -13.144 11.583 1.00 0.00 33 VAL A C 5
ATOM 6459 O O . VAL A 1 33 ? 30.859 -12.197 12.025 1.00 0.00 33 VAL A O 5
ATOM 6472 N N . GLY A 1 34 ? 30.024 -14.301 12.246 1.00 0.00 34 GLY A N 5
ATOM 6473 C CA . GLY A 1 34 ? 30.692 -14.596 13.518 1.00 0.00 34 GLY A CA 5
ATOM 6474 C C . GLY A 1 34 ? 30.452 -13.523 14.584 1.00 0.00 34 GLY A C 5
ATOM 6475 O O . GLY A 1 34 ? 29.341 -13.398 15.106 1.00 0.00 34 GLY A O 5
ATOM 6479 N N . THR A 1 35 ? 31.486 -12.710 14.850 1.00 0.00 35 THR A N 5
ATOM 6480 C CA . THR A 1 35 ? 31.429 -11.610 15.829 1.00 0.00 35 THR A CA 5
ATOM 6481 C C . THR A 1 35 ? 31.451 -10.232 15.115 1.00 0.00 35 THR A C 5
ATOM 6482 O O . THR A 1 35 ? 30.839 -9.271 15.597 1.00 0.00 35 THR A O 5
ATOM 6493 N N . GLU A 1 36 ? 32.106 -10.154 13.936 1.00 0.00 36 GLU A N 5
ATOM 6494 C CA . GLU A 1 36 ? 32.411 -8.862 13.263 1.00 0.00 36 GLU A CA 5
ATOM 6495 C C . GLU A 1 36 ? 31.699 -8.733 11.903 1.00 0.00 36 GLU A C 5
ATOM 6496 O O . GLU A 1 36 ? 30.997 -9.641 11.452 1.00 0.00 36 GLU A O 5
ATOM 6508 N N . PHE A 1 37 ? 31.866 -7.563 11.267 1.00 0.00 37 PHE A N 5
ATOM 6509 C CA . PHE A 1 37 ? 31.229 -7.243 9.982 1.00 0.00 37 PHE A CA 5
ATOM 6510 C C . PHE A 1 37 ? 32.269 -7.337 8.851 1.00 0.00 37 PHE A C 5
ATOM 6511 O O . PHE A 1 37 ? 33.197 -6.520 8.776 1.00 0.00 37 PHE A O 5
ATOM 6528 N N . LEU A 1 38 ? 32.114 -8.368 8.003 1.00 0.00 38 LEU A N 5
ATOM 6529 C CA . LEU A 1 38 ? 32.942 -8.586 6.804 1.00 0.00 38 LEU A CA 5
ATOM 6530 C C . LEU A 1 38 ? 32.256 -7.915 5.608 1.00 0.00 38 LEU A C 5
ATOM 6531 O O . LEU A 1 38 ? 31.269 -8.437 5.072 1.00 0.00 38 LEU A O 5
ATOM 6547 N N . ALA A 1 39 ? 32.776 -6.750 5.212 1.00 0.00 39 ALA A N 5
ATOM 6548 C CA . ALA A 1 39 ? 32.258 -5.971 4.087 1.00 0.00 39 ALA A CA 5
ATOM 6549 C C . ALA A 1 39 ? 32.870 -6.486 2.784 1.00 0.00 39 ALA A C 5
ATOM 6550 O O . ALA A 1 39 ? 33.982 -6.097 2.408 1.00 0.00 39 ALA A O 5
ATOM 6557 N N . VAL A 1 40 ? 32.147 -7.392 2.115 1.00 0.00 40 VAL A N 5
ATOM 6558 C CA . VAL A 1 40 ? 32.601 -8.005 0.867 1.00 0.00 40 VAL A CA 5
ATOM 6559 C C . VAL A 1 40 ? 32.455 -6.986 -0.302 1.00 0.00 40 VAL A C 5
ATOM 6560 O O . VAL A 1 40 ? 31.399 -6.355 -0.448 1.00 0.00 40 VAL A O 5
ATOM 6573 N N . PRO A 1 41 ? 33.542 -6.757 -1.110 1.00 0.00 41 PRO A N 5
ATOM 6574 C CA . PRO A 1 41 ? 33.486 -5.888 -2.320 1.00 0.00 41 PRO A CA 5
ATOM 6575 C C . PRO A 1 41 ? 32.479 -6.412 -3.369 1.00 0.00 41 PRO A C 5
ATOM 6576 O O . PRO A 1 41 ? 32.089 -7.586 -3.334 1.00 0.00 41 PRO A O 5
ATOM 6587 N N . LYS A 1 42 ? 32.059 -5.535 -4.301 1.00 0.00 42 LYS A N 5
ATOM 6588 C CA . LYS A 1 42 ? 31.091 -5.910 -5.358 1.00 0.00 42 LYS A CA 5
ATOM 6589 C C . LYS A 1 42 ? 31.698 -6.905 -6.367 1.00 0.00 42 LYS A C 5
ATOM 6590 O O . LYS A 1 42 ? 30.959 -7.637 -7.036 1.00 0.00 42 LYS A O 5
ATOM 6609 N N . LYS A 1 43 ? 33.045 -6.951 -6.445 1.00 0.00 43 LYS A N 5
ATOM 6610 C CA . LYS A 1 43 ? 33.764 -7.936 -7.282 1.00 0.00 43 LYS A CA 5
ATOM 6611 C C . LYS A 1 43 ? 33.648 -9.353 -6.690 1.00 0.00 43 LYS A C 5
ATOM 6612 O O . LYS A 1 43 ? 33.935 -10.339 -7.371 1.00 0.00 43 LYS A O 5
ATOM 6631 N N . SER A 1 44 ? 33.271 -9.436 -5.403 1.00 0.00 44 SER A N 5
ATOM 6632 C CA . SER A 1 44 ? 33.025 -10.711 -4.721 1.00 0.00 44 SER A CA 5
ATOM 6633 C C . SER A 1 44 ? 31.619 -11.244 -5.070 1.00 0.00 44 SER A C 5
ATOM 6634 O O . SER A 1 44 ? 31.417 -12.455 -5.112 1.00 0.00 44 SER A O 5
ATOM 6642 N N . ILE A 1 45 ? 30.664 -10.324 -5.354 1.00 0.00 45 ILE A N 5
ATOM 6643 C CA . ILE A 1 45 ? 29.250 -10.686 -5.608 1.00 0.00 45 ILE A CA 5
ATOM 6644 C C . ILE A 1 45 ? 29.123 -11.464 -6.940 1.00 0.00 45 ILE A C 5
ATOM 6645 O O . ILE A 1 45 ? 29.421 -10.917 -8.007 1.00 0.00 45 ILE A O 5
ATOM 6661 N N . LYS A 1 46 ? 28.714 -12.738 -6.861 1.00 0.00 46 LYS A N 5
ATOM 6662 C CA . LYS A 1 46 ? 28.463 -13.589 -8.039 1.00 0.00 46 LYS A CA 5
ATOM 6663 C C . LYS A 1 46 ? 27.048 -13.349 -8.582 1.00 0.00 46 LYS A C 5
ATOM 6664 O O . LYS A 1 46 ? 26.880 -12.813 -9.680 1.00 0.00 46 LYS A O 5
ATOM 6683 N N . SER A 1 47 ? 26.029 -13.731 -7.794 1.00 0.00 47 SER A N 5
ATOM 6684 C CA . SER A 1 47 ? 24.629 -13.724 -8.248 1.00 0.00 47 SER A CA 5
ATOM 6685 C C . SER A 1 47 ? 23.687 -13.315 -7.099 1.00 0.00 47 SER A C 5
ATOM 6686 O O . SER A 1 47 ? 23.738 -13.894 -6.011 1.00 0.00 47 SER A O 5
ATOM 6694 N N . VAL A 1 48 ? 22.845 -12.301 -7.353 1.00 0.00 48 VAL A N 5
ATOM 6695 C CA . VAL A 1 48 ? 21.783 -11.881 -6.424 1.00 0.00 48 VAL A CA 5
ATOM 6696 C C . VAL A 1 48 ? 20.552 -12.786 -6.620 1.00 0.00 48 VAL A C 5
ATOM 6697 O O . VAL A 1 48 ? 19.914 -12.756 -7.683 1.00 0.00 48 VAL A O 5
ATOM 6710 N N . GLU A 1 49 ? 20.264 -13.611 -5.608 1.00 0.00 49 GLU A N 5
ATOM 6711 C CA . GLU A 1 49 ? 19.105 -14.515 -5.595 1.00 0.00 49 GLU A CA 5
ATOM 6712 C C . GLU A 1 49 ? 17.963 -13.895 -4.768 1.00 0.00 49 GLU A C 5
ATOM 6713 O O . GLU A 1 49 ? 18.126 -12.821 -4.161 1.00 0.00 49 GLU A O 5
ATOM 6725 N N . ASP A 1 50 ? 16.812 -14.581 -4.744 1.00 0.00 50 ASP A N 5
ATOM 6726 C CA . ASP A 1 50 ? 15.620 -14.126 -4.011 1.00 0.00 50 ASP A CA 5
ATOM 6727 C C . ASP A 1 50 ? 15.859 -14.239 -2.489 1.00 0.00 50 ASP A C 5
ATOM 6728 O O . ASP A 1 50 ? 15.755 -15.332 -1.911 1.00 0.00 50 ASP A O 5
ATOM 6737 N N . GLY A 1 51 ? 16.240 -13.101 -1.874 1.00 0.00 51 GLY A N 5
ATOM 6738 C CA . GLY A 1 51 ? 16.536 -13.034 -0.438 1.00 0.00 51 GLY A CA 5
ATOM 6739 C C . GLY A 1 51 ? 17.879 -13.664 -0.080 1.00 0.00 51 GLY A C 5
ATOM 6740 O O . GLY A 1 51 ? 18.108 -14.040 1.076 1.00 0.00 51 GLY A O 5
ATOM 6744 N N . ARG A 1 52 ? 18.778 -13.761 -1.085 1.00 0.00 52 ARG A N 5
ATOM 6745 C CA . ARG A 1 52 ? 20.124 -14.349 -0.933 1.00 0.00 52 ARG A CA 5
ATOM 6746 C C . ARG A 1 52 ? 21.142 -13.561 -1.777 1.00 0.00 52 ARG A C 5
ATOM 6747 O O . ARG A 1 52 ? 20.791 -12.978 -2.807 1.00 0.00 52 ARG A O 5
ATOM 6768 N N . ILE A 1 53 ? 22.412 -13.553 -1.321 1.00 0.00 53 ILE A N 5
ATOM 6769 C CA . ILE A 1 53 ? 23.554 -13.020 -2.098 1.00 0.00 53 ILE A CA 5
ATOM 6770 C C . ILE A 1 53 ? 24.625 -14.113 -2.223 1.00 0.00 53 ILE A C 5
ATOM 6771 O O . ILE A 1 53 ? 25.295 -14.443 -1.242 1.00 0.00 53 ILE A O 5
ATOM 6787 N N . VAL A 1 54 ? 24.766 -14.691 -3.418 1.00 0.00 54 VAL A N 5
ATOM 6788 C CA . VAL A 1 54 ? 25.877 -15.598 -3.714 1.00 0.00 54 VAL A CA 5
ATOM 6789 C C . VAL A 1 54 ? 27.136 -14.763 -3.985 1.00 0.00 54 VAL A C 5
ATOM 6790 O O . VAL A 1 54 ? 27.127 -13.934 -4.889 1.00 0.00 54 VAL A O 5
ATOM 6803 N N . ILE A 1 55 ? 28.172 -14.936 -3.147 1.00 0.00 55 ILE A N 5
ATOM 6804 C CA . ILE A 1 55 ? 29.511 -14.355 -3.369 1.00 0.00 55 ILE A CA 5
ATOM 6805 C C . ILE A 1 55 ? 30.503 -15.474 -3.743 1.00 0.00 55 ILE A C 5
ATOM 6806 O O . ILE A 1 55 ? 30.166 -16.660 -3.673 1.00 0.00 55 ILE A O 5
ATOM 6822 N N . GLY A 1 56 ? 31.720 -15.090 -4.149 1.00 0.00 56 GLY A N 5
ATOM 6823 C CA . GLY A 1 56 ? 32.732 -16.037 -4.611 1.00 0.00 56 GLY A CA 5
ATOM 6824 C C . GLY A 1 56 ? 33.975 -15.987 -3.758 1.00 0.00 56 GLY A C 5
ATOM 6825 O O . GLY A 1 56 ? 34.143 -16.805 -2.842 1.00 0.00 56 GLY A O 5
ATOM 6829 N N . GLU A 1 57 ? 34.837 -14.996 -4.037 1.00 0.00 57 GLU A N 5
ATOM 6830 C CA . GLU A 1 57 ? 36.128 -14.835 -3.358 1.00 0.00 57 GLU A CA 5
ATOM 6831 C C . GLU A 1 57 ? 36.410 -13.348 -3.069 1.00 0.00 57 GLU A C 5
ATOM 6832 O O . GLU A 1 57 ? 36.049 -12.449 -3.847 1.00 0.00 57 GLU A O 5
ATOM 6844 N N . PHE A 1 58 ? 37.078 -13.135 -1.942 1.00 0.00 58 PHE A N 5
ATOM 6845 C CA . PHE A 1 58 ? 37.466 -11.825 -1.420 1.00 0.00 58 PHE A CA 5
ATOM 6846 C C . PHE A 1 58 ? 38.601 -12.046 -0.408 1.00 0.00 58 PHE A C 5
ATOM 6847 O O . PHE A 1 58 ? 38.834 -13.174 0.047 1.00 0.00 58 PHE A O 5
ATOM 6864 N N . ASP A 1 59 ? 39.292 -10.975 -0.043 1.00 0.00 59 ASP A N 5
ATOM 6865 C CA . ASP A 1 59 ? 40.357 -11.023 0.968 1.00 0.00 59 ASP A CA 5
ATOM 6866 C C . ASP A 1 59 ? 39.726 -10.660 2.314 1.00 0.00 59 ASP A C 5
ATOM 6867 O O . ASP A 1 59 ? 39.326 -9.517 2.519 1.00 0.00 59 ASP A O 5
ATOM 6876 N N . GLU A 1 60 ? 39.594 -11.666 3.196 1.00 0.00 60 GLU A N 5
ATOM 6877 C CA . GLU A 1 60 ? 38.826 -11.563 4.455 1.00 0.00 60 GLU A CA 5
ATOM 6878 C C . GLU A 1 60 ? 39.399 -10.514 5.423 1.00 0.00 60 GLU A C 5
ATOM 6879 O O . GLU A 1 60 ? 38.648 -9.783 6.054 1.00 0.00 60 GLU A O 5
ATOM 6891 N N . GLU A 1 61 ? 40.735 -10.436 5.500 1.00 0.00 61 GLU A N 5
ATOM 6892 C CA . GLU A 1 61 ? 41.443 -9.482 6.380 1.00 0.00 61 GLU A CA 5
ATOM 6893 C C . GLU A 1 61 ? 41.183 -8.025 5.929 1.00 0.00 61 GLU A C 5
ATOM 6894 O O . GLU A 1 61 ? 41.062 -7.111 6.756 1.00 0.00 61 GLU A O 5
ATOM 6906 N N . GLU A 1 62 ? 41.032 -7.857 4.602 1.00 0.00 62 GLU A N 5
ATOM 6907 C CA . GLU A 1 62 ? 40.750 -6.566 3.970 1.00 0.00 62 GLU A CA 5
ATOM 6908 C C . GLU A 1 62 ? 39.277 -6.187 4.161 1.00 0.00 62 GLU A C 5
ATOM 6909 O O . GLU A 1 62 ? 38.967 -5.065 4.539 1.00 0.00 62 GLU A O 5
ATOM 6921 N N . ALA A 1 63 ? 38.383 -7.159 3.921 1.00 0.00 63 ALA A N 5
ATOM 6922 C CA . ALA A 1 63 ? 36.930 -6.985 4.068 1.00 0.00 63 ALA A CA 5
ATOM 6923 C C . ALA A 1 63 ? 36.561 -6.723 5.536 1.00 0.00 63 ALA A C 5
ATOM 6924 O O . ALA A 1 63 ? 35.546 -6.094 5.826 1.00 0.00 63 ALA A O 5
ATOM 6931 N N . ARG A 1 64 ? 37.408 -7.227 6.446 1.00 0.00 64 ARG A N 5
ATOM 6932 C CA . ARG A 1 64 ? 37.247 -7.046 7.891 1.00 0.00 64 ARG A CA 5
ATOM 6933 C C . ARG A 1 64 ? 37.629 -5.615 8.303 1.00 0.00 64 ARG A C 5
ATOM 6934 O O . ARG A 1 64 ? 36.907 -4.994 9.076 1.00 0.00 64 ARG A O 5
ATOM 6955 N N . GLU A 1 65 ? 38.758 -5.091 7.774 1.00 0.00 65 GLU A N 5
ATOM 6956 C CA . GLU A 1 65 ? 39.241 -3.735 8.143 1.00 0.00 65 GLU A CA 5
ATOM 6957 C C . GLU A 1 65 ? 38.378 -2.632 7.497 1.00 0.00 65 GLU A C 5
ATOM 6958 O O . GLU A 1 65 ? 38.084 -1.620 8.134 1.00 0.00 65 GLU A O 5
ATOM 6970 N N . LEU A 1 66 ? 37.955 -2.820 6.237 1.00 0.00 66 LEU A N 5
ATOM 6971 C CA . LEU A 1 66 ? 37.041 -1.872 5.574 1.00 0.00 66 LEU A CA 5
ATOM 6972 C C . LEU A 1 66 ? 35.576 -2.170 5.986 1.00 0.00 66 LEU A C 5
ATOM 6973 O O . LEU A 1 66 ? 34.658 -1.353 5.778 1.00 0.00 66 LEU A O 5
ATOM 6989 N N . GLY A 1 67 ? 35.377 -3.350 6.596 1.00 0.00 67 GLY A N 5
ATOM 6990 C CA . GLY A 1 67 ? 34.187 -3.621 7.395 1.00 0.00 67 GLY A CA 5
ATOM 6991 C C . GLY A 1 67 ? 34.165 -2.723 8.622 1.00 0.00 67 GLY A C 5
ATOM 6992 O O . GLY A 1 67 ? 33.145 -2.134 8.947 1.00 0.00 67 GLY A O 5
ATOM 6996 N N . ARG A 1 68 ? 35.344 -2.586 9.266 1.00 0.00 68 ARG A N 5
ATOM 6997 C CA . ARG A 1 68 ? 35.559 -1.672 10.407 1.00 0.00 68 ARG A CA 5
ATOM 6998 C C . ARG A 1 68 ? 35.527 -0.190 9.963 1.00 0.00 68 ARG A C 5
ATOM 6999 O O . ARG A 1 68 ? 35.418 0.692 10.806 1.00 0.00 68 ARG A O 5
ATOM 7020 N N . LYS A 1 69 ? 35.666 0.055 8.639 1.00 0.00 69 LYS A N 5
ATOM 7021 C CA . LYS A 1 69 ? 35.465 1.391 8.023 1.00 0.00 69 LYS A CA 5
ATOM 7022 C C . LYS A 1 69 ? 33.979 1.788 8.125 1.00 0.00 69 LYS A C 5
ATOM 7023 O O . LYS A 1 69 ? 33.642 2.957 8.336 1.00 0.00 69 LYS A O 5
ATOM 7042 N N . TRP A 1 70 ? 33.098 0.788 7.930 1.00 0.00 70 TRP A N 5
ATOM 7043 C CA . TRP A 1 70 ? 31.651 0.938 8.196 1.00 0.00 70 TRP A CA 5
ATOM 7044 C C . TRP A 1 70 ? 31.407 1.239 9.699 1.00 0.00 70 TRP A C 5
ATOM 7045 O O . TRP A 1 70 ? 30.648 2.153 10.045 1.00 0.00 70 TRP A O 5
ATOM 7066 N N . LEU A 1 71 ? 32.092 0.483 10.585 1.00 0.00 71 LEU A N 5
ATOM 7067 C CA . LEU A 1 71 ? 32.058 0.738 12.049 1.00 0.00 71 LEU A CA 5
ATOM 7068 C C . LEU A 1 71 ? 32.662 2.130 12.392 1.00 0.00 71 LEU A C 5
ATOM 7069 O O . LEU A 1 71 ? 32.324 2.719 13.420 1.00 0.00 71 LEU A O 5
ATOM 7085 N N . GLU A 1 72 ? 33.556 2.631 11.512 1.00 0.00 72 GLU A N 5
ATOM 7086 C CA . GLU A 1 72 ? 34.239 3.928 11.682 1.00 0.00 72 GLU A CA 5
ATOM 7087 C C . GLU A 1 72 ? 33.288 5.104 11.390 1.00 0.00 72 GLU A C 5
ATOM 7088 O O . GLU A 1 72 ? 33.386 6.155 12.038 1.00 0.00 72 GLU A O 5
ATOM 7100 N N . GLU A 1 73 ? 32.373 4.935 10.399 1.00 0.00 73 GLU A N 5
ATOM 7101 C CA . GLU A 1 73 ? 31.380 5.982 10.073 1.00 0.00 73 GLU A CA 5
ATOM 7102 C C . GLU A 1 73 ? 30.325 6.066 11.197 1.00 0.00 73 GLU A C 5
ATOM 7103 O O . GLU A 1 73 ? 29.734 7.122 11.432 1.00 0.00 73 GLU A O 5
ATOM 7115 N N . LYS A 1 74 ? 30.098 4.917 11.873 1.00 0.00 74 LYS A N 5
ATOM 7116 C CA . LYS A 1 74 ? 29.251 4.829 13.086 1.00 0.00 74 LYS A CA 5
ATOM 7117 C C . LYS A 1 74 ? 29.907 5.541 14.295 1.00 0.00 74 LYS A C 5
ATOM 7118 O O . LYS A 1 74 ? 29.219 5.931 15.249 1.00 0.00 74 LYS A O 5
ATOM 7137 N N . SER A 1 75 ? 31.249 5.667 14.251 1.00 0.00 75 SER A N 5
ATOM 7138 C CA . SER A 1 75 ? 32.040 6.355 15.291 1.00 0.00 75 SER A CA 5
ATOM 7139 C C . SER A 1 75 ? 32.054 7.888 15.059 1.00 0.00 75 SER A C 5
ATOM 7140 O O . SER A 1 75 ? 31.883 8.670 16.004 1.00 0.00 75 SER A O 5
ATOM 7148 N N . LYS A 1 76 ? 32.270 8.299 13.794 1.00 0.00 76 LYS A N 5
ATOM 7149 C CA . LYS A 1 76 ? 32.262 9.725 13.372 1.00 0.00 76 LYS A CA 5
ATOM 7150 C C . LYS A 1 76 ? 30.788 10.193 13.157 1.00 0.00 76 LYS A C 5
ATOM 7151 O O . LYS A 1 76 ? 29.886 9.351 13.228 1.00 0.00 76 LYS A O 5
ATOM 7170 N N . PRO A 1 77 ? 30.492 11.531 12.943 1.00 0.00 77 PRO A N 5
ATOM 7171 C CA . PRO A 1 77 ? 29.116 11.992 12.585 1.00 0.00 77 PRO A CA 5
ATOM 7172 C C . PRO A 1 77 ? 28.595 11.266 11.320 1.00 0.00 77 PRO A C 5
ATOM 7173 O O . PRO A 1 77 ? 29.367 11.038 10.371 1.00 0.00 77 PRO A O 5
ATOM 7184 N N . VAL A 1 78 ? 27.303 10.879 11.342 1.00 0.00 78 VAL A N 5
ATOM 7185 C CA . VAL A 1 78 ? 26.657 10.123 10.252 1.00 0.00 78 VAL A CA 5
ATOM 7186 C C . VAL A 1 78 ? 26.557 11.005 8.988 1.00 0.00 78 VAL A C 5
ATOM 7187 O O . VAL A 1 78 ? 25.604 11.779 8.806 1.00 0.00 78 VAL A O 5
ATOM 7200 N N . THR A 1 79 ? 27.608 10.918 8.163 1.00 0.00 79 THR A N 5
ATOM 7201 C CA . THR A 1 79 ? 27.794 11.727 6.947 1.00 0.00 79 THR A CA 5
ATOM 7202 C C . THR A 1 79 ? 28.145 10.811 5.759 1.00 0.00 79 THR A C 5
ATOM 7203 O O . THR A 1 79 ? 28.813 11.232 4.802 1.00 0.00 79 THR A O 5
ATOM 7214 N N . LEU A 1 80 ? 27.644 9.560 5.823 1.00 0.00 80 LEU A N 5
ATOM 7215 C CA . LEU A 1 80 ? 27.923 8.517 4.828 1.00 0.00 80 LEU A CA 5
ATOM 7216 C C . LEU A 1 80 ? 27.155 8.805 3.520 1.00 0.00 80 LEU A C 5
ATOM 7217 O O . LEU A 1 80 ? 25.980 8.437 3.370 1.00 0.00 80 LEU A O 5
ATOM 7233 N N . GLU A 1 81 ? 27.825 9.518 2.604 1.00 0.00 81 GLU A N 5
ATOM 7234 C CA . GLU A 1 81 ? 27.282 9.859 1.274 1.00 0.00 81 GLU A CA 5
ATOM 7235 C C . GLU A 1 81 ? 27.423 8.672 0.299 1.00 0.00 81 GLU A C 5
ATOM 7236 O O . GLU A 1 81 ? 26.850 8.690 -0.789 1.00 0.00 81 GLU A O 5
ATOM 7248 N N . GLU A 1 82 ? 28.202 7.643 0.716 1.00 0.00 82 GLU A N 5
ATOM 7249 C CA . GLU A 1 82 ? 28.348 6.361 -0.011 1.00 0.00 82 GLU A CA 5
ATOM 7250 C C . GLU A 1 82 ? 26.989 5.629 -0.121 1.00 0.00 82 GLU A C 5
ATOM 7251 O O . GLU A 1 82 ? 26.781 4.818 -1.024 1.00 0.00 82 GLU A O 5
ATOM 7263 N N . LEU A 1 83 ? 26.082 5.930 0.839 1.00 0.00 83 LEU A N 5
ATOM 7264 C CA . LEU A 1 83 ? 24.701 5.400 0.883 1.00 0.00 83 LEU A CA 5
ATOM 7265 C C . LEU A 1 83 ? 23.942 5.774 -0.423 1.00 0.00 83 LEU A C 5
ATOM 7266 O O . LEU A 1 83 ? 23.105 5.006 -0.909 1.00 0.00 83 LEU A O 5
ATOM 7282 N N . LYS A 1 84 ? 24.285 6.951 -0.988 1.00 0.00 84 LYS A N 5
ATOM 7283 C CA . LYS A 1 84 ? 23.646 7.497 -2.200 1.00 0.00 84 LYS A CA 5
ATOM 7284 C C . LYS A 1 84 ? 24.050 6.700 -3.455 1.00 0.00 84 LYS A C 5
ATOM 7285 O O . LYS A 1 84 ? 25.218 6.323 -3.616 1.00 0.00 84 LYS A O 5
ATOM 7304 N N . SER A 1 85 ? 23.057 6.470 -4.330 1.00 0.00 85 SER A N 5
ATOM 7305 C CA . SER A 1 85 ? 23.206 5.762 -5.613 1.00 0.00 85 SER A CA 5
ATOM 7306 C C . SER A 1 85 ? 21.913 5.960 -6.442 1.00 0.00 85 SER A C 5
ATOM 7307 O O . SER A 1 85 ? 20.953 6.581 -5.963 1.00 0.00 85 SER A O 5
ATOM 7315 N N . TYR A 1 86 ? 21.895 5.435 -7.684 1.00 0.00 86 TYR A N 5
ATOM 7316 C CA . TYR A 1 86 ? 20.709 5.482 -8.573 1.00 0.00 86 TYR A CA 5
ATOM 7317 C C . TYR A 1 86 ? 19.600 4.507 -8.098 1.00 0.00 86 TYR A C 5
ATOM 7318 O O . TYR A 1 86 ? 19.766 3.794 -7.100 1.00 0.00 86 TYR A O 5
ATOM 7336 N N . GLY A 1 87 ? 18.475 4.486 -8.836 1.00 0.00 87 GLY A N 5
ATOM 7337 C CA . GLY A 1 87 ? 17.313 3.659 -8.482 1.00 0.00 87 GLY A CA 5
ATOM 7338 C C . GLY A 1 87 ? 16.261 4.450 -7.711 1.00 0.00 87 GLY A C 5
ATOM 7339 O O . GLY A 1 87 ? 15.573 3.901 -6.843 1.00 0.00 87 GLY A O 5
ATOM 7343 N N . PHE A 1 88 ? 16.149 5.752 -8.042 1.00 0.00 88 PHE A N 5
ATOM 7344 C CA . PHE A 1 88 ? 15.190 6.685 -7.422 1.00 0.00 88 PHE A CA 5
ATOM 7345 C C . PHE A 1 88 ? 13.755 6.364 -7.899 1.00 0.00 88 PHE A C 5
ATOM 7346 O O . PHE A 1 88 ? 13.430 6.576 -9.072 1.00 0.00 88 PHE A O 5
ATOM 7363 N N . GLY A 1 89 ? 12.924 5.828 -6.990 1.00 0.00 89 GLY A N 5
ATOM 7364 C CA . GLY A 1 89 ? 11.536 5.458 -7.299 1.00 0.00 89 GLY A CA 5
ATOM 7365 C C . GLY A 1 89 ? 11.276 3.982 -7.036 1.00 0.00 89 GLY A C 5
ATOM 7366 O O . GLY A 1 89 ? 12.219 3.202 -6.834 1.00 0.00 89 GLY A O 5
ATOM 7370 N N . GLU A 1 90 ? 9.988 3.600 -7.032 1.00 0.00 90 GLU A N 5
ATOM 7371 C CA . GLU A 1 90 ? 9.545 2.219 -6.744 1.00 0.00 90 GLU A CA 5
ATOM 7372 C C . GLU A 1 90 ? 8.489 1.752 -7.766 1.00 0.00 90 GLU A C 5
ATOM 7373 O O . GLU A 1 90 ? 7.744 0.805 -7.503 1.00 0.00 90 GLU A O 5
ATOM 7385 N N . GLU A 1 91 ? 8.450 2.398 -8.949 1.00 0.00 91 GLU A N 5
ATOM 7386 C CA . GLU A 1 91 ? 7.511 2.018 -10.023 1.00 0.00 91 GLU A CA 5
ATOM 7387 C C . GLU A 1 91 ? 7.937 0.667 -10.637 1.00 0.00 91 GLU A C 5
ATOM 7388 O O . GLU A 1 91 ? 7.100 -0.196 -10.906 1.00 0.00 91 GLU A O 5
ATOM 7400 N N . GLY A 1 92 ? 9.258 0.506 -10.826 1.00 0.00 92 GLY A N 5
ATOM 7401 C CA . GLY A 1 92 ? 9.847 -0.735 -11.334 1.00 0.00 92 GLY A CA 5
ATOM 7402 C C . GLY A 1 92 ? 10.859 -0.496 -12.453 1.00 0.00 92 GLY A C 5
ATOM 7403 O O . GLY A 1 92 ? 11.289 0.642 -12.691 1.00 0.00 92 GLY A O 5
ATOM 7407 N N . GLU A 1 93 ? 11.241 -1.592 -13.125 1.00 0.00 93 GLU A N 5
ATOM 7408 C CA . GLU A 1 93 ? 12.187 -1.591 -14.254 1.00 0.00 93 GLU A CA 5
ATOM 7409 C C . GLU A 1 93 ? 11.941 -2.860 -15.083 1.00 0.00 93 GLU A C 5
ATOM 7410 O O . GLU A 1 93 ? 11.639 -2.798 -16.282 1.00 0.00 93 GLU A O 5
ATOM 7422 N N . GLY A 1 94 ? 12.047 -4.006 -14.395 1.00 0.00 94 GLY A N 5
ATOM 7423 C CA . GLY A 1 94 ? 11.881 -5.324 -14.996 1.00 0.00 94 GLY A CA 5
ATOM 7424 C C . GLY A 1 94 ? 12.700 -6.371 -14.265 1.00 0.00 94 GLY A C 5
ATOM 7425 O O . GLY A 1 94 ? 13.447 -6.041 -13.332 1.00 0.00 94 GLY A O 5
ATOM 7429 N N . SER A 1 95 ? 12.555 -7.638 -14.676 1.00 0.00 95 SER A N 5
ATOM 7430 C CA . SER A 1 95 ? 13.291 -8.767 -14.097 1.00 0.00 95 SER A CA 5
ATOM 7431 C C . SER A 1 95 ? 13.388 -9.909 -15.146 1.00 0.00 95 SER A C 5
ATOM 7432 O O . SER A 1 95 ? 14.467 -10.063 -15.767 1.00 0.00 95 SER A O 5
ATOM 7441 N N . GLN A 1 1 ? 3.716 -0.835 -2.373 1.00 0.00 1 GLN A N 6
ATOM 7442 C CA . GLN A 1 1 ? 4.340 0.409 -2.890 1.00 0.00 1 GLN A CA 6
ATOM 7443 C C . GLN A 1 1 ? 5.352 0.949 -1.860 1.00 0.00 1 GLN A C 6
ATOM 7444 O O . GLN A 1 1 ? 5.085 0.914 -0.650 1.00 0.00 1 GLN A O 6
ATOM 7460 N N . GLY A 1 2 ? 6.512 1.436 -2.357 1.00 0.00 2 GLY A N 6
ATOM 7461 C CA . GLY A 1 2 ? 7.587 1.972 -1.511 1.00 0.00 2 GLY A CA 6
ATOM 7462 C C . GLY A 1 2 ? 8.706 0.958 -1.274 1.00 0.00 2 GLY A C 6
ATOM 7463 O O . GLY A 1 2 ? 8.477 -0.255 -1.335 1.00 0.00 2 GLY A O 6
ATOM 7467 N N . HIS A 1 3 ? 9.930 1.462 -1.017 1.00 0.00 3 HIS A N 6
ATOM 7468 C CA . HIS A 1 3 ? 11.133 0.635 -0.765 1.00 0.00 3 HIS A CA 6
ATOM 7469 C C . HIS A 1 3 ? 11.436 0.620 0.744 1.00 0.00 3 HIS A C 6
ATOM 7470 O O . HIS A 1 3 ? 11.227 1.623 1.439 1.00 0.00 3 HIS A O 6
ATOM 7485 N N . MET A 1 4 ? 11.930 -0.528 1.234 1.00 0.00 4 MET A N 6
ATOM 7486 C CA . MET A 1 4 ? 12.310 -0.740 2.650 1.00 0.00 4 MET A CA 6
ATOM 7487 C C . MET A 1 4 ? 13.661 -1.485 2.699 1.00 0.00 4 MET A C 6
ATOM 7488 O O . MET A 1 4 ? 14.128 -1.998 1.677 1.00 0.00 4 MET A O 6
ATOM 7502 N N . ASP A 1 5 ? 14.286 -1.542 3.892 1.00 0.00 5 ASP A N 6
ATOM 7503 C CA . ASP A 1 5 ? 15.589 -2.233 4.116 1.00 0.00 5 ASP A CA 6
ATOM 7504 C C . ASP A 1 5 ? 15.417 -3.297 5.216 1.00 0.00 5 ASP A C 6
ATOM 7505 O O . ASP A 1 5 ? 16.267 -3.443 6.110 1.00 0.00 5 ASP A O 6
ATOM 7514 N N . LEU A 1 6 ? 14.321 -4.063 5.124 1.00 0.00 6 LEU A N 6
ATOM 7515 C CA . LEU A 1 6 ? 13.919 -5.025 6.170 1.00 0.00 6 LEU A CA 6
ATOM 7516 C C . LEU A 1 6 ? 14.608 -6.400 5.990 1.00 0.00 6 LEU A C 6
ATOM 7517 O O . LEU A 1 6 ? 15.214 -6.921 6.941 1.00 0.00 6 LEU A O 6
ATOM 7533 N N . ILE A 1 7 ? 14.517 -6.979 4.771 1.00 0.00 7 ILE A N 6
ATOM 7534 C CA . ILE A 1 7 ? 14.963 -8.373 4.516 1.00 0.00 7 ILE A CA 6
ATOM 7535 C C . ILE A 1 7 ? 16.507 -8.508 4.583 1.00 0.00 7 ILE A C 6
ATOM 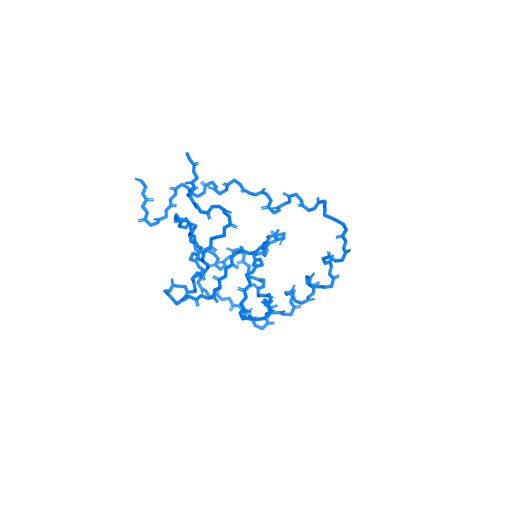7536 O O . ILE A 1 7 ? 17.243 -7.916 3.784 1.00 0.00 7 ILE A O 6
ATOM 7552 N N . CYS A 1 8 ? 16.979 -9.270 5.581 1.00 0.00 8 CYS A N 6
ATOM 7553 C CA . CYS A 1 8 ? 18.399 -9.599 5.745 1.00 0.00 8 CYS A CA 6
ATOM 7554 C C . CYS A 1 8 ? 18.710 -10.860 4.912 1.00 0.00 8 CYS A C 6
ATOM 7555 O O . CYS A 1 8 ? 18.490 -11.992 5.365 1.00 0.00 8 CYS A O 6
ATOM 7563 N N . MET A 1 9 ? 19.167 -10.637 3.667 1.00 0.00 9 MET A N 6
ATOM 7564 C CA . MET A 1 9 ? 19.387 -11.715 2.687 1.00 0.00 9 MET A CA 6
ATOM 7565 C C . MET A 1 9 ? 20.610 -12.565 3.069 1.00 0.00 9 MET A C 6
ATOM 7566 O O . MET A 1 9 ? 21.700 -12.029 3.278 1.00 0.00 9 MET A O 6
ATOM 7580 N N . TYR A 1 10 ? 20.407 -13.889 3.155 1.00 0.00 10 TYR A N 6
ATOM 7581 C CA . TYR A 1 10 ? 21.455 -14.848 3.534 1.00 0.00 10 TYR A CA 6
ATOM 7582 C C . TYR A 1 10 ? 22.555 -14.902 2.456 1.00 0.00 10 TYR A C 6
ATOM 7583 O O . TYR A 1 10 ? 22.302 -15.303 1.315 1.00 0.00 10 TYR A O 6
ATOM 7601 N N . VAL A 1 11 ? 23.757 -14.451 2.831 1.00 0.00 11 VAL A N 6
ATOM 7602 C CA . VAL A 1 11 ? 24.922 -14.419 1.943 1.00 0.00 11 VAL A CA 6
ATOM 7603 C C . VAL A 1 11 ? 25.614 -15.793 1.917 1.00 0.00 11 VAL A C 6
ATOM 7604 O O . VAL A 1 11 ? 25.972 -16.342 2.964 1.00 0.00 11 VAL A O 6
ATOM 7617 N N . PHE A 1 12 ? 25.750 -16.348 0.705 1.00 0.00 12 PHE A N 6
ATOM 7618 C CA . PHE A 1 12 ? 26.455 -17.608 0.451 1.00 0.00 12 PHE A CA 6
ATOM 7619 C C . PHE A 1 12 ? 27.778 -17.316 -0.273 1.00 0.00 12 PHE A C 6
ATOM 7620 O O . PHE A 1 12 ? 27.777 -16.734 -1.355 1.00 0.00 12 PHE A O 6
ATOM 7637 N N . LYS A 1 13 ? 28.897 -17.717 0.343 1.00 0.00 13 LYS A N 6
ATOM 7638 C CA . LYS A 1 13 ? 30.235 -17.598 -0.243 1.00 0.00 13 LYS A CA 6
ATOM 7639 C C . LYS A 1 13 ? 30.407 -18.718 -1.286 1.00 0.00 13 LYS A C 6
ATOM 7640 O O . LYS A 1 13 ? 30.861 -19.824 -0.979 1.00 0.00 13 LYS A O 6
ATOM 7659 N N . GLY A 1 14 ? 29.941 -18.434 -2.511 1.00 0.00 14 GLY A N 6
ATOM 7660 C CA . GLY A 1 14 ? 29.913 -19.416 -3.588 1.00 0.00 14 GLY A CA 6
ATOM 7661 C C . GLY A 1 14 ? 28.795 -20.429 -3.367 1.00 0.00 14 GLY A C 6
ATOM 7662 O O . GLY A 1 14 ? 27.638 -20.180 -3.724 1.00 0.00 14 GLY A O 6
ATOM 7666 N N . GLU A 1 15 ? 29.157 -21.555 -2.737 1.00 0.00 15 GLU A N 6
ATOM 7667 C CA . GLU A 1 15 ? 28.240 -22.675 -2.440 1.00 0.00 15 GLU A CA 6
ATOM 7668 C C . GLU A 1 15 ? 27.971 -22.791 -0.921 1.00 0.00 15 GLU A C 6
ATOM 7669 O O . GLU A 1 15 ? 26.942 -23.345 -0.512 1.00 0.00 15 GLU A O 6
ATOM 7681 N N . GLU A 1 16 ? 28.899 -22.270 -0.093 1.00 0.00 16 GLU A N 6
ATOM 7682 C CA . GLU A 1 16 ? 28.850 -22.430 1.378 1.00 0.00 16 GLU A CA 6
ATOM 7683 C C . GLU A 1 16 ? 28.080 -21.257 2.023 1.00 0.00 16 GLU A C 6
ATOM 7684 O O . GLU A 1 16 ? 28.164 -20.124 1.545 1.00 0.00 16 GLU A O 6
ATOM 7696 N N . SER A 1 17 ? 27.328 -21.545 3.101 1.00 0.00 17 SER A N 6
ATOM 7697 C CA . SER A 1 17 ? 26.591 -20.528 3.871 1.00 0.00 17 SER A CA 6
ATOM 7698 C C . SER A 1 17 ? 27.585 -19.666 4.666 1.00 0.00 17 SER A C 6
ATOM 7699 O O . SER A 1 17 ? 28.251 -20.161 5.587 1.00 0.00 17 SER A O 6
ATOM 7707 N N . PHE A 1 18 ? 27.714 -18.389 4.275 1.00 0.00 18 PHE A N 6
ATOM 7708 C CA . PHE A 1 18 ? 28.705 -17.476 4.856 1.00 0.00 18 PHE A CA 6
ATOM 7709 C C . PHE A 1 18 ? 28.117 -16.705 6.050 1.00 0.00 18 PHE A C 6
ATOM 7710 O O . PHE A 1 18 ? 28.642 -16.783 7.167 1.00 0.00 18 PHE A O 6
ATOM 7727 N N . GLY A 1 19 ? 27.003 -15.992 5.809 1.00 0.00 19 GLY A N 6
ATOM 7728 C CA . GLY A 1 19 ? 26.402 -15.115 6.815 1.00 0.00 19 GLY A CA 6
ATOM 7729 C C . GLY A 1 19 ? 25.142 -14.429 6.313 1.00 0.00 19 GLY A C 6
ATOM 7730 O O . GLY A 1 19 ? 24.347 -15.030 5.587 1.00 0.00 19 GLY A O 6
ATOM 7734 N N . GLU A 1 20 ? 24.978 -13.144 6.675 1.00 0.00 20 GLU A N 6
ATOM 7735 C CA . GLU A 1 20 ? 23.763 -12.361 6.379 1.00 0.00 20 GLU A CA 6
ATOM 7736 C C . GLU A 1 20 ? 24.131 -10.919 5.977 1.00 0.00 20 GLU A C 6
ATOM 7737 O O . GLU A 1 20 ? 25.035 -10.307 6.563 1.00 0.00 20 GLU A O 6
ATOM 7749 N N . SER A 1 21 ? 23.426 -10.397 4.964 1.00 0.00 21 SER A N 6
ATOM 7750 C CA . SER A 1 21 ? 23.601 -9.025 4.473 1.00 0.00 21 SER A CA 6
ATOM 7751 C C . SER A 1 21 ? 22.869 -8.054 5.412 1.00 0.00 21 SER A C 6
ATOM 7752 O O . SER A 1 21 ? 21.632 -8.043 5.458 1.00 0.00 21 SER A O 6
ATOM 7760 N N . ILE A 1 22 ? 23.644 -7.276 6.181 1.00 0.00 22 ILE A N 6
ATOM 7761 C CA . ILE A 1 22 ? 23.104 -6.263 7.106 1.00 0.00 22 ILE A CA 6
ATOM 7762 C C . ILE A 1 22 ? 23.018 -4.902 6.389 1.00 0.00 22 ILE A C 6
ATOM 7763 O O . ILE A 1 22 ? 22.029 -4.171 6.541 1.00 0.00 22 ILE A O 6
ATOM 7779 N N . ASP A 1 23 ? 24.036 -4.589 5.559 1.00 0.00 23 ASP A N 6
ATOM 7780 C CA . ASP A 1 23 ? 24.147 -3.269 4.907 1.00 0.00 23 ASP A CA 6
ATOM 7781 C C . ASP A 1 23 ? 24.953 -3.364 3.596 1.00 0.00 23 ASP A C 6
ATOM 7782 O O . ASP A 1 23 ? 25.555 -4.400 3.299 1.00 0.00 23 ASP A O 6
ATOM 7791 N N . VAL A 1 24 ? 24.923 -2.276 2.810 1.00 0.00 24 VAL A N 6
ATOM 7792 C CA . VAL A 1 24 ? 25.747 -2.100 1.605 1.00 0.00 24 VAL A CA 6
ATOM 7793 C C . VAL A 1 24 ? 26.003 -0.591 1.404 1.00 0.00 24 VAL A C 6
ATOM 7794 O O . VAL A 1 24 ? 25.100 0.235 1.607 1.00 0.00 24 VAL A O 6
ATOM 7807 N N . TYR A 1 25 ? 27.246 -0.236 1.043 1.00 0.00 25 TYR A N 6
ATOM 7808 C CA . TYR A 1 25 ? 27.649 1.156 0.787 1.00 0.00 25 TYR A CA 6
ATOM 7809 C C . TYR A 1 25 ? 28.716 1.172 -0.327 1.00 0.00 25 TYR A C 6
ATOM 7810 O O . TYR A 1 25 ? 29.629 0.333 -0.324 1.00 0.00 25 TYR A O 6
ATOM 7828 N N . GLY A 1 26 ? 28.570 2.097 -1.286 1.00 0.00 26 GLY A N 6
ATOM 7829 C CA . GLY A 1 26 ? 29.562 2.310 -2.339 1.00 0.00 26 GLY A CA 6
ATOM 7830 C C . GLY A 1 26 ? 29.814 1.083 -3.210 1.00 0.00 26 GLY A C 6
ATOM 7831 O O . GLY A 1 26 ? 28.967 0.689 -4.027 1.00 0.00 26 GLY A O 6
ATOM 7835 N N . ASP A 1 27 ? 30.986 0.467 -2.996 1.00 0.00 27 ASP A N 6
ATOM 7836 C CA . ASP A 1 27 ? 31.477 -0.677 -3.790 1.00 0.00 27 ASP A CA 6
ATOM 7837 C C . ASP A 1 27 ? 31.688 -1.917 -2.897 1.00 0.00 27 ASP A C 6
ATOM 7838 O O . ASP A 1 27 ? 32.293 -2.901 -3.331 1.00 0.00 27 ASP A O 6
ATOM 7847 N N . TYR A 1 28 ? 31.161 -1.877 -1.657 1.00 0.00 28 TYR A N 6
ATOM 7848 C CA . TYR A 1 28 ? 31.272 -2.988 -0.686 1.00 0.00 28 TYR A CA 6
ATOM 7849 C C . TYR A 1 28 ? 29.899 -3.329 -0.076 1.00 0.00 28 TYR A C 6
ATOM 7850 O O . TYR A 1 28 ? 29.039 -2.463 0.082 1.00 0.00 28 TYR A O 6
ATOM 7868 N N . LEU A 1 29 ? 29.743 -4.608 0.283 1.00 0.00 29 LEU A N 6
ATOM 7869 C CA . LEU A 1 29 ? 28.529 -5.189 0.866 1.00 0.00 29 LEU A CA 6
ATOM 7870 C C . LEU A 1 29 ? 28.880 -5.690 2.272 1.00 0.00 29 LEU A C 6
ATOM 7871 O O . LEU A 1 29 ? 29.668 -6.628 2.420 1.00 0.00 29 LEU A O 6
ATOM 7887 N N . ILE A 1 30 ? 28.314 -5.039 3.291 1.00 0.00 30 ILE A N 6
ATOM 7888 C CA . ILE A 1 30 ? 28.571 -5.370 4.693 1.00 0.00 30 ILE A CA 6
ATOM 7889 C C . ILE A 1 30 ? 27.795 -6.644 5.078 1.00 0.00 30 ILE A C 6
ATOM 7890 O O . ILE A 1 30 ? 26.552 -6.644 5.139 1.00 0.00 30 ILE A O 6
ATOM 7906 N N . VAL A 1 31 ? 28.546 -7.739 5.276 1.00 0.00 31 VAL A N 6
ATOM 7907 C CA . VAL A 1 31 ? 28.010 -9.037 5.700 1.00 0.00 31 VAL A CA 6
ATOM 7908 C C . VAL A 1 31 ? 28.465 -9.309 7.138 1.00 0.00 31 VAL A C 6
ATOM 7909 O O . VAL A 1 31 ? 29.668 -9.406 7.399 1.00 0.00 31 VAL A O 6
ATOM 7922 N N . LYS A 1 32 ? 27.507 -9.428 8.063 1.00 0.00 32 LYS A N 6
ATOM 7923 C CA . LYS A 1 32 ? 27.804 -9.658 9.485 1.00 0.00 32 LYS A CA 6
ATOM 7924 C C . LYS A 1 32 ? 27.894 -11.173 9.722 1.00 0.00 32 LYS A C 6
ATOM 7925 O O . LYS A 1 32 ? 26.916 -11.894 9.497 1.00 0.00 32 LYS A O 6
ATOM 7944 N N . VAL A 1 33 ? 29.073 -11.647 10.162 1.00 0.00 33 VAL A N 6
ATOM 7945 C CA . VAL A 1 33 ? 29.273 -13.035 10.615 1.00 0.00 33 VAL A CA 6
ATOM 7946 C C . VAL A 1 33 ? 29.814 -13.001 12.062 1.00 0.00 33 VAL A C 6
ATOM 7947 O O . VAL A 1 33 ? 30.770 -12.270 12.358 1.00 0.00 33 VAL A O 6
ATOM 7960 N N . GLY A 1 34 ? 29.163 -13.756 12.967 1.00 0.00 34 GLY A N 6
ATOM 7961 C CA . GLY A 1 34 ? 29.536 -13.786 14.389 1.00 0.00 34 GLY A CA 6
ATOM 7962 C C . GLY A 1 34 ? 29.420 -12.421 15.075 1.00 0.00 34 GLY A C 6
ATOM 7963 O O . GLY A 1 34 ? 28.321 -11.994 15.432 1.00 0.00 34 GLY A O 6
ATOM 7967 N N . THR A 1 35 ? 30.563 -11.728 15.228 1.00 0.00 35 THR A N 6
ATOM 7968 C CA . THR A 1 35 ? 30.646 -10.412 15.902 1.00 0.00 35 THR A CA 6
ATOM 7969 C C . THR A 1 35 ? 31.309 -9.349 14.976 1.00 0.00 35 THR A C 6
ATOM 7970 O O . THR A 1 35 ? 31.336 -8.152 15.298 1.00 0.00 35 THR A O 6
ATOM 7981 N N . GLU A 1 36 ? 31.790 -9.783 13.793 1.00 0.00 36 GLU A N 6
ATOM 7982 C CA . GLU A 1 36 ? 32.572 -8.927 12.871 1.00 0.00 36 GLU A CA 6
ATOM 7983 C C . GLU A 1 36 ? 31.835 -8.730 11.532 1.00 0.00 36 GLU A C 6
ATOM 7984 O O . GLU A 1 36 ? 31.019 -9.564 11.119 1.00 0.00 36 GLU A O 6
ATOM 7996 N N . PHE A 1 37 ? 32.149 -7.601 10.873 1.00 0.00 37 PHE A N 6
ATOM 7997 C CA . PHE A 1 37 ? 31.501 -7.160 9.627 1.00 0.00 37 PHE A CA 6
ATOM 7998 C C . PHE A 1 37 ? 32.519 -7.241 8.471 1.00 0.00 37 PHE A C 6
ATOM 7999 O O . PHE A 1 37 ? 33.485 -6.470 8.422 1.00 0.00 37 PHE A O 6
ATOM 8016 N N . LEU A 1 38 ? 32.297 -8.205 7.566 1.00 0.00 38 LEU A N 6
ATOM 8017 C CA . LEU A 1 38 ? 33.141 -8.447 6.386 1.00 0.00 38 LEU A CA 6
ATOM 8018 C C . LEU A 1 38 ? 32.533 -7.728 5.178 1.00 0.00 38 LEU A C 6
ATOM 8019 O O . LEU A 1 38 ? 31.487 -8.144 4.654 1.00 0.00 38 LEU A O 6
ATOM 8035 N N . ALA A 1 39 ? 33.178 -6.633 4.770 1.00 0.00 39 ALA A N 6
ATOM 8036 C CA . ALA A 1 39 ? 32.770 -5.856 3.598 1.00 0.00 39 ALA A CA 6
ATOM 8037 C C . ALA A 1 39 ? 33.268 -6.537 2.314 1.00 0.00 39 ALA A C 6
ATOM 8038 O O . ALA A 1 39 ? 34.432 -6.372 1.922 1.00 0.00 39 ALA A O 6
ATOM 8045 N N . VAL A 1 40 ? 32.392 -7.348 1.697 1.00 0.00 40 VAL A N 6
ATOM 8046 C CA . VAL A 1 40 ? 32.703 -8.078 0.456 1.00 0.00 40 VAL A CA 6
ATOM 8047 C C . VAL A 1 40 ? 32.386 -7.165 -0.761 1.00 0.00 40 VAL A C 6
ATOM 8048 O O . VAL A 1 40 ? 31.286 -6.628 -0.847 1.00 0.00 40 VAL A O 6
ATOM 8061 N N . PRO A 1 41 ? 33.351 -6.937 -1.711 1.00 0.00 41 PRO A N 6
ATOM 8062 C CA . PRO A 1 41 ? 33.138 -6.016 -2.865 1.00 0.00 41 PRO A CA 6
ATOM 8063 C C . PRO A 1 41 ? 31.988 -6.482 -3.790 1.00 0.00 41 PRO A C 6
ATOM 8064 O O . PRO A 1 41 ? 31.711 -7.678 -3.884 1.00 0.00 41 PRO A O 6
ATOM 8075 N N . LYS A 1 42 ? 31.335 -5.519 -4.471 1.00 0.00 42 LYS A N 6
ATOM 8076 C CA . LYS A 1 42 ? 30.148 -5.779 -5.330 1.00 0.00 42 LYS A CA 6
ATOM 8077 C C . LYS A 1 42 ? 30.502 -6.662 -6.545 1.00 0.00 42 LYS A C 6
ATOM 8078 O O . LYS A 1 42 ? 29.633 -7.326 -7.115 1.00 0.00 42 LYS A O 6
ATOM 8097 N N . LYS A 1 43 ? 31.794 -6.657 -6.921 1.00 0.00 43 LYS A N 6
ATOM 8098 C CA . LYS A 1 43 ? 32.331 -7.509 -8.001 1.00 0.00 43 LYS A CA 6
ATOM 8099 C C . LYS A 1 43 ? 32.373 -8.995 -7.576 1.00 0.00 43 LYS A C 6
ATOM 8100 O O . LYS A 1 43 ? 32.332 -9.890 -8.431 1.00 0.00 43 LYS A O 6
ATOM 8119 N N . SER A 1 44 ? 32.458 -9.241 -6.251 1.00 0.00 44 SER A N 6
ATOM 8120 C CA . SER A 1 44 ? 32.430 -10.598 -5.688 1.00 0.00 44 SER A CA 6
ATOM 8121 C C . SER A 1 44 ? 31.008 -11.185 -5.791 1.00 0.00 44 SER A C 6
ATOM 8122 O O . SER A 1 44 ? 30.858 -12.393 -5.953 1.00 0.00 44 SER A O 6
ATOM 8130 N N . ILE A 1 45 ? 29.964 -10.315 -5.712 1.00 0.00 45 ILE A N 6
ATOM 8131 C CA . ILE A 1 45 ? 28.555 -10.750 -5.843 1.00 0.00 45 ILE A CA 6
ATOM 8132 C C . ILE A 1 45 ? 28.347 -11.358 -7.251 1.00 0.00 45 ILE A C 6
ATOM 8133 O O . ILE A 1 45 ? 28.489 -10.673 -8.269 1.00 0.00 45 ILE A O 6
ATOM 8149 N N . LYS A 1 46 ? 28.056 -12.663 -7.267 1.00 0.00 46 LYS A N 6
ATOM 8150 C CA . LYS A 1 46 ? 27.891 -13.471 -8.483 1.00 0.00 46 LYS A CA 6
ATOM 8151 C C . LYS A 1 46 ? 26.425 -13.471 -8.944 1.00 0.00 46 LYS A C 6
ATOM 8152 O O . LYS A 1 46 ? 26.122 -13.112 -10.088 1.00 0.00 46 LYS A O 6
ATOM 8171 N N . SER A 1 47 ? 25.523 -13.875 -8.036 1.00 0.00 47 SER A N 6
ATOM 8172 C CA . SER A 1 47 ? 24.084 -13.987 -8.320 1.00 0.00 47 SER A CA 6
ATOM 8173 C C . SER A 1 47 ? 23.271 -13.364 -7.178 1.00 0.00 47 SER A C 6
ATOM 8174 O O . SER A 1 47 ? 23.474 -13.698 -6.007 1.00 0.00 47 SER A O 6
ATOM 8182 N N . VAL A 1 48 ? 22.367 -12.438 -7.529 1.00 0.00 48 VAL A N 6
ATOM 8183 C CA . VAL A 1 48 ? 21.393 -11.869 -6.583 1.00 0.00 48 VAL A CA 6
ATOM 8184 C C . VAL A 1 48 ? 20.062 -12.640 -6.716 1.00 0.00 48 VAL A C 6
ATOM 8185 O O . VAL A 1 48 ? 19.373 -12.562 -7.736 1.00 0.00 48 VAL A O 6
ATOM 8198 N N . GLU A 1 49 ? 19.739 -13.426 -5.679 1.00 0.00 49 GLU A N 6
ATOM 8199 C CA . GLU A 1 49 ? 18.530 -14.269 -5.622 1.00 0.00 49 GLU A CA 6
ATOM 8200 C C . GLU A 1 49 ? 17.556 -13.719 -4.562 1.00 0.00 49 GLU A C 6
ATOM 8201 O O . GLU A 1 49 ? 17.925 -12.850 -3.750 1.00 0.00 49 GLU A O 6
ATOM 8213 N N . ASP A 1 50 ? 16.324 -14.244 -4.575 1.00 0.00 50 ASP A N 6
ATOM 8214 C CA . ASP A 1 50 ? 15.264 -13.868 -3.627 1.00 0.00 50 ASP A CA 6
ATOM 8215 C C . ASP A 1 50 ? 15.641 -14.289 -2.185 1.00 0.00 50 ASP A C 6
ATOM 8216 O O . ASP A 1 50 ? 15.526 -15.456 -1.814 1.00 0.00 50 ASP A O 6
ATOM 8225 N N . GLY A 1 51 ? 16.162 -13.322 -1.394 1.00 0.00 51 GLY A N 6
ATOM 8226 C CA . GLY A 1 51 ? 16.560 -13.574 0.000 1.00 0.00 51 GLY A CA 6
ATOM 8227 C C . GLY A 1 51 ? 17.894 -14.307 0.142 1.00 0.00 51 GLY A C 6
ATOM 8228 O O . GLY A 1 51 ? 18.241 -14.764 1.243 1.00 0.00 51 GLY A O 6
ATOM 8232 N N . ARG A 1 52 ? 18.650 -14.409 -0.967 1.00 0.00 52 ARG A N 6
ATOM 8233 C CA . ARG A 1 52 ? 19.980 -15.047 -1.002 1.00 0.00 52 ARG A CA 6
ATOM 8234 C C . ARG A 1 52 ? 20.932 -14.198 -1.852 1.00 0.00 52 ARG A C 6
ATOM 8235 O O . ARG A 1 52 ? 20.602 -13.860 -2.983 1.00 0.00 52 ARG A O 6
ATOM 8256 N N . ILE A 1 53 ? 22.102 -13.839 -1.303 1.00 0.00 53 ILE A N 6
ATOM 8257 C CA . ILE A 1 53 ? 23.163 -13.157 -2.069 1.00 0.00 53 ILE A CA 6
ATOM 8258 C C . ILE A 1 53 ? 24.344 -14.124 -2.255 1.00 0.00 53 ILE A C 6
ATOM 8259 O O . ILE A 1 53 ? 25.118 -14.357 -1.321 1.00 0.00 53 ILE A O 6
ATOM 8275 N N . VAL A 1 54 ? 24.468 -14.698 -3.462 1.00 0.00 54 VAL A N 6
ATOM 8276 C CA . VAL A 1 54 ? 25.600 -15.544 -3.816 1.00 0.00 54 VAL A CA 6
ATOM 8277 C C . VAL A 1 54 ? 26.769 -14.631 -4.191 1.00 0.00 54 VAL A C 6
ATOM 8278 O O . VAL A 1 54 ? 26.684 -13.883 -5.162 1.00 0.00 54 VAL A O 6
ATOM 8291 N N . ILE A 1 55 ? 27.818 -14.662 -3.369 1.00 0.00 55 ILE A N 6
ATOM 8292 C CA . ILE A 1 55 ? 29.077 -13.948 -3.614 1.00 0.00 55 ILE A CA 6
ATOM 8293 C C . ILE A 1 55 ? 30.146 -14.972 -4.016 1.00 0.00 55 ILE A C 6
ATOM 8294 O O . ILE A 1 55 ? 29.859 -16.165 -4.116 1.00 0.00 55 ILE A O 6
ATOM 8310 N N . GLY A 1 56 ? 31.356 -14.492 -4.306 1.00 0.00 56 GLY A N 6
ATOM 8311 C CA . GLY A 1 56 ? 32.490 -15.356 -4.584 1.00 0.00 56 GLY A CA 6
ATOM 8312 C C . GLY A 1 56 ? 33.385 -15.446 -3.371 1.00 0.00 56 GLY A C 6
ATOM 8313 O O . GLY A 1 56 ? 32.941 -15.873 -2.299 1.00 0.00 56 GLY A O 6
ATOM 8317 N N . GLU A 1 57 ? 34.648 -15.022 -3.531 1.00 0.00 57 GLU A N 6
ATOM 8318 C CA . GLU A 1 57 ? 35.640 -14.990 -2.450 1.00 0.00 57 GLU A CA 6
ATOM 8319 C C . GLU A 1 57 ? 36.329 -13.619 -2.439 1.00 0.00 57 GLU A C 6
ATOM 8320 O O . GLU A 1 57 ? 36.206 -12.837 -3.393 1.00 0.00 57 GLU A O 6
ATOM 8332 N N . PHE A 1 58 ? 37.047 -13.349 -1.345 1.00 0.00 58 PHE A N 6
ATOM 8333 C CA . PHE A 1 58 ? 37.585 -12.018 -1.018 1.00 0.00 58 PHE A CA 6
ATOM 8334 C C . PHE A 1 58 ? 38.678 -12.161 0.060 1.00 0.00 58 PHE A C 6
ATOM 8335 O O . PHE A 1 58 ? 38.830 -13.235 0.663 1.00 0.00 58 PHE A O 6
ATOM 8352 N N . ASP A 1 59 ? 39.430 -11.074 0.294 1.00 0.00 59 ASP A N 6
ATOM 8353 C CA . ASP A 1 59 ? 40.445 -11.008 1.357 1.00 0.00 59 ASP A CA 6
ATOM 8354 C C . ASP A 1 59 ? 39.751 -10.693 2.686 1.00 0.00 59 ASP A C 6
ATOM 8355 O O . ASP A 1 59 ? 39.389 -9.545 2.953 1.00 0.00 59 ASP A O 6
ATOM 8364 N N . GLU A 1 60 ? 39.531 -11.746 3.481 1.00 0.00 60 GLU A N 6
ATOM 8365 C CA . GLU A 1 60 ? 38.797 -11.676 4.759 1.00 0.00 60 GLU A CA 6
ATOM 8366 C C . GLU A 1 60 ? 39.513 -10.775 5.784 1.00 0.00 60 GLU A C 6
ATOM 8367 O O . GLU A 1 60 ? 38.864 -10.132 6.615 1.00 0.00 60 GLU A O 6
ATOM 8379 N N . GLU A 1 61 ? 40.851 -10.727 5.687 1.00 0.00 61 GLU A N 6
ATOM 8380 C CA . GLU A 1 61 ? 41.699 -9.864 6.529 1.00 0.00 61 GLU A CA 6
ATOM 8381 C C . GLU A 1 61 ? 41.362 -8.384 6.263 1.00 0.00 61 GLU A C 6
ATOM 8382 O O . GLU A 1 61 ? 41.047 -7.610 7.184 1.00 0.00 61 GLU A O 6
ATOM 8394 N N . GLU A 1 62 ? 41.382 -8.030 4.969 1.00 0.00 62 GLU A N 6
ATOM 8395 C CA . GLU A 1 62 ? 41.123 -6.662 4.504 1.00 0.00 62 GLU A CA 6
ATOM 8396 C C . GLU A 1 62 ? 39.656 -6.254 4.707 1.00 0.00 62 GLU A C 6
ATOM 8397 O O . GLU A 1 62 ? 39.376 -5.103 5.033 1.00 0.00 62 GLU A O 6
ATOM 8409 N N . ALA A 1 63 ? 38.736 -7.211 4.547 1.00 0.00 63 ALA A N 6
ATOM 8410 C CA . ALA A 1 63 ? 37.290 -6.952 4.614 1.00 0.00 63 ALA A CA 6
ATOM 8411 C C . ALA A 1 63 ? 36.831 -6.623 6.050 1.00 0.00 63 ALA A C 6
ATOM 8412 O O . ALA A 1 63 ? 35.899 -5.842 6.226 1.00 0.00 63 ALA A O 6
ATOM 8419 N N . ARG A 1 64 ? 37.461 -7.260 7.069 1.00 0.00 64 ARG A N 6
ATOM 8420 C CA . ARG A 1 64 ? 37.139 -6.991 8.497 1.00 0.00 64 ARG A CA 6
ATOM 8421 C C . ARG A 1 64 ? 37.760 -5.669 9.000 1.00 0.00 64 ARG A C 6
ATOM 8422 O O . ARG A 1 64 ? 37.175 -5.003 9.856 1.00 0.00 64 ARG A O 6
ATOM 8443 N N . GLU A 1 65 ? 38.968 -5.307 8.497 1.00 0.00 65 GLU A N 6
ATOM 8444 C CA . GLU A 1 65 ? 39.651 -4.054 8.917 1.00 0.00 65 GLU A CA 6
ATOM 8445 C C . GLU A 1 65 ? 39.017 -2.821 8.235 1.00 0.00 65 GLU A C 6
ATOM 8446 O O . GLU A 1 65 ? 38.888 -1.756 8.856 1.00 0.00 65 GLU A O 6
ATOM 8458 N N . LEU A 1 66 ? 38.620 -2.953 6.954 1.00 0.00 66 LEU A N 6
ATOM 8459 C CA . LEU A 1 66 ? 37.869 -1.887 6.258 1.00 0.00 66 LEU A CA 6
ATOM 8460 C C . LEU A 1 66 ? 36.364 -1.998 6.607 1.00 0.00 66 LEU A C 6
ATOM 8461 O O . LEU A 1 66 ? 35.594 -1.055 6.397 1.00 0.00 66 LEU A O 6
ATOM 8477 N N . GLY A 1 67 ? 35.971 -3.162 7.164 1.00 0.00 67 GLY A N 6
ATOM 8478 C CA . GLY A 1 67 ? 34.621 -3.379 7.686 1.00 0.00 67 GLY A CA 6
ATOM 8479 C C . GLY A 1 67 ? 34.395 -2.654 9.007 1.00 0.00 67 GLY A C 6
ATOM 8480 O O . GLY A 1 67 ? 33.347 -2.042 9.212 1.00 0.00 67 GLY A O 6
ATOM 8484 N N . ARG A 1 68 ? 35.399 -2.712 9.912 1.00 0.00 68 ARG A N 6
ATOM 8485 C CA . ARG A 1 68 ? 35.374 -1.944 11.180 1.00 0.00 68 ARG A CA 6
ATOM 8486 C C . ARG A 1 68 ? 35.566 -0.451 10.886 1.00 0.00 68 ARG A C 6
ATOM 8487 O O . ARG A 1 68 ? 35.098 0.406 11.642 1.00 0.00 68 ARG A O 6
ATOM 8508 N N . LYS A 1 69 ? 36.257 -0.145 9.760 1.00 0.00 69 LYS A N 6
ATOM 8509 C CA . LYS A 1 69 ? 36.339 1.226 9.240 1.00 0.00 69 LYS A CA 6
ATOM 8510 C C . LYS A 1 69 ? 34.935 1.713 8.835 1.00 0.00 69 LYS A C 6
ATOM 8511 O O . LYS A 1 69 ? 34.631 2.882 9.006 1.00 0.00 69 LYS A O 6
ATOM 8530 N N . TRP A 1 70 ? 34.069 0.794 8.339 1.00 0.00 70 TRP A N 6
ATOM 8531 C CA . TRP A 1 70 ? 32.648 1.112 8.073 1.00 0.00 70 TRP A CA 6
ATOM 8532 C C . TRP A 1 70 ? 31.910 1.446 9.384 1.00 0.00 70 TRP A C 6
ATOM 8533 O O . TRP A 1 70 ? 31.042 2.319 9.387 1.00 0.00 70 TRP A O 6
ATOM 8554 N N . LEU A 1 71 ? 32.237 0.752 10.492 1.00 0.00 71 LEU A N 6
ATOM 8555 C CA . LEU A 1 71 ? 31.682 1.110 11.825 1.00 0.00 71 LEU A CA 6
ATOM 8556 C C . LEU A 1 71 ? 32.109 2.548 12.230 1.00 0.00 71 LEU A C 6
ATOM 8557 O O . LEU A 1 71 ? 31.379 3.244 12.949 1.00 0.00 71 LEU A O 6
ATOM 8573 N N . GLU A 1 72 ? 33.281 2.982 11.747 1.00 0.00 72 GLU A N 6
ATOM 8574 C CA . GLU A 1 72 ? 33.755 4.372 11.897 1.00 0.00 72 GLU A CA 6
ATOM 8575 C C . GLU A 1 72 ? 33.028 5.310 10.897 1.00 0.00 72 GLU A C 6
ATOM 8576 O O . GLU A 1 72 ? 32.754 6.475 11.210 1.00 0.00 72 GLU A O 6
ATOM 8588 N N . GLU A 1 73 ? 32.706 4.776 9.697 1.00 0.00 73 GLU A N 6
ATOM 8589 C CA . GLU A 1 73 ? 32.078 5.546 8.601 1.00 0.00 73 GLU A CA 6
ATOM 8590 C C . GLU A 1 73 ? 30.616 5.885 8.910 1.00 0.00 73 GLU A C 6
ATOM 8591 O O . GLU A 1 73 ? 30.208 7.004 8.719 1.00 0.00 73 GLU A O 6
ATOM 8603 N N . LYS A 1 74 ? 29.835 4.930 9.426 1.00 0.00 74 LYS A N 6
ATOM 8604 C CA . LYS A 1 74 ? 28.423 5.186 9.817 1.00 0.00 74 LYS A CA 6
ATOM 8605 C C . LYS A 1 74 ? 28.348 6.167 11.022 1.00 0.00 74 LYS A C 6
ATOM 8606 O O . LYS A 1 74 ? 27.285 6.704 11.334 1.00 0.00 74 LYS A O 6
ATOM 8625 N N . SER A 1 75 ? 29.504 6.374 11.681 1.00 0.00 75 SER A N 6
ATOM 8626 C CA . SER A 1 75 ? 29.690 7.365 12.746 1.00 0.00 75 SER A CA 6
ATOM 8627 C C . SER A 1 75 ? 30.408 8.627 12.177 1.00 0.00 75 SER A C 6
ATOM 8628 O O . SER A 1 75 ? 31.159 9.308 12.888 1.00 0.00 75 SER A O 6
ATOM 8636 N N . LYS A 1 76 ? 30.157 8.932 10.878 1.00 0.00 76 LYS A N 6
ATOM 8637 C CA . LYS A 1 76 ? 30.775 10.089 10.169 1.00 0.00 76 LYS A CA 6
ATOM 8638 C C . LYS A 1 76 ? 30.315 11.447 10.761 1.00 0.00 76 LYS A C 6
ATOM 8639 O O . LYS A 1 76 ? 29.279 11.499 11.441 1.00 0.00 76 LYS A O 6
ATOM 8658 N N . PRO A 1 77 ? 31.083 12.577 10.521 1.00 0.00 77 PRO A N 6
ATOM 8659 C CA . PRO A 1 77 ? 30.680 13.940 10.974 1.00 0.00 77 PRO A CA 6
ATOM 8660 C C . PRO A 1 77 ? 29.352 14.420 10.349 1.00 0.00 77 PRO A C 6
ATOM 8661 O O . PRO A 1 77 ? 28.731 13.707 9.558 1.00 0.00 77 PRO A O 6
ATOM 8672 N N . VAL A 1 78 ? 28.958 15.664 10.673 1.00 0.00 78 VAL A N 6
ATOM 8673 C CA . VAL A 1 78 ? 27.642 16.235 10.284 1.00 0.00 78 VAL A CA 6
ATOM 8674 C C . VAL A 1 78 ? 27.522 16.571 8.769 1.00 0.00 78 VAL A C 6
ATOM 8675 O O . VAL A 1 78 ? 26.544 17.206 8.350 1.00 0.00 78 VAL A O 6
ATOM 8688 N N . THR A 1 79 ? 28.516 16.148 7.971 1.00 0.00 79 THR A N 6
ATOM 8689 C CA . THR A 1 79 ? 28.441 16.177 6.505 1.00 0.00 79 THR A CA 6
ATOM 8690 C C . THR A 1 79 ? 27.265 15.307 5.996 1.00 0.00 79 THR A C 6
ATOM 8691 O O . THR A 1 79 ? 27.100 14.155 6.415 1.00 0.00 79 THR A O 6
ATOM 8702 N N . LEU A 1 80 ? 26.433 15.894 5.124 1.00 0.00 80 LEU A N 6
ATOM 8703 C CA . LEU A 1 80 ? 25.361 15.159 4.428 1.00 0.00 80 LEU A CA 6
ATOM 8704 C C . LEU A 1 80 ? 25.919 14.454 3.180 1.00 0.00 80 LEU A C 6
ATOM 8705 O O . LEU A 1 80 ? 26.966 14.847 2.642 1.00 0.00 80 LEU A O 6
ATOM 8721 N N . GLU A 1 81 ? 25.220 13.404 2.734 1.00 0.00 81 GLU A N 6
ATOM 8722 C CA . GLU A 1 81 ? 25.586 12.643 1.525 1.00 0.00 81 GLU A CA 6
ATOM 8723 C C . GLU A 1 81 ? 24.668 12.994 0.348 1.00 0.00 81 GLU A C 6
ATOM 8724 O O . GLU A 1 81 ? 24.752 12.385 -0.719 1.00 0.00 81 GLU A O 6
ATOM 8736 N N . GLU A 1 82 ? 23.782 13.983 0.580 1.00 0.00 82 GLU A N 6
ATOM 8737 C CA . GLU A 1 82 ? 22.948 14.613 -0.463 1.00 0.00 82 GLU A CA 6
ATOM 8738 C C . GLU A 1 82 ? 23.824 15.159 -1.625 1.00 0.00 82 GLU A C 6
ATOM 8739 O O . GLU A 1 82 ? 23.428 15.096 -2.791 1.00 0.00 82 GLU A O 6
ATOM 8751 N N . LEU A 1 83 ? 25.022 15.672 -1.278 1.00 0.00 83 LEU A N 6
ATOM 8752 C CA . LEU A 1 83 ? 25.980 16.225 -2.258 1.00 0.00 83 LEU A CA 6
ATOM 8753 C C . LEU A 1 83 ? 26.596 15.092 -3.108 1.00 0.00 83 LEU A C 6
ATOM 8754 O O . LEU A 1 83 ? 26.603 15.158 -4.343 1.00 0.00 83 LEU A O 6
ATOM 8770 N N . LYS A 1 84 ? 27.116 14.052 -2.428 1.00 0.00 84 LYS A N 6
ATOM 8771 C CA . LYS A 1 84 ? 27.820 12.937 -3.096 1.00 0.00 84 LYS A CA 6
ATOM 8772 C C . LYS A 1 84 ? 26.836 11.876 -3.617 1.00 0.00 84 LYS A C 6
ATOM 8773 O O . LYS A 1 84 ? 25.635 11.912 -3.329 1.00 0.00 84 LYS A O 6
ATOM 8792 N N . SER A 1 85 ? 27.378 10.930 -4.396 1.00 0.00 85 SER A N 6
ATOM 8793 C CA . SER A 1 85 ? 26.614 9.823 -4.989 1.00 0.00 85 SER A CA 6
ATOM 8794 C C . SER A 1 85 ? 26.553 8.627 -4.024 1.00 0.00 85 SER A C 6
ATOM 8795 O O . SER A 1 85 ? 27.376 8.511 -3.104 1.00 0.00 85 SER A O 6
ATOM 8803 N N . TYR A 1 86 ? 25.557 7.761 -4.235 1.00 0.00 86 TYR A N 6
ATOM 8804 C CA . TYR A 1 86 ? 25.398 6.502 -3.491 1.00 0.00 86 TYR A CA 6
ATOM 8805 C C . TYR A 1 86 ? 25.817 5.330 -4.392 1.00 0.00 86 TYR A C 6
ATOM 8806 O O . TYR A 1 86 ? 25.761 5.437 -5.626 1.00 0.00 86 TYR A O 6
ATOM 8824 N N . GLY A 1 87 ? 26.213 4.215 -3.762 1.00 0.00 87 GLY A N 6
ATOM 8825 C CA . GLY A 1 87 ? 26.662 3.022 -4.478 1.00 0.00 87 GLY A CA 6
ATOM 8826 C C . GLY A 1 87 ? 25.572 2.385 -5.336 1.00 0.00 87 GLY A C 6
ATOM 8827 O O . GLY A 1 87 ? 24.385 2.426 -4.974 1.00 0.00 87 GLY A O 6
ATOM 8831 N N . PHE A 1 88 ? 25.985 1.825 -6.484 1.00 0.00 88 PHE A N 6
ATOM 8832 C CA . PHE A 1 88 ? 25.078 1.168 -7.440 1.00 0.00 88 PHE A CA 6
ATOM 8833 C C . PHE A 1 88 ? 24.488 -0.115 -6.822 1.00 0.00 88 PHE A C 6
ATOM 8834 O O . PHE A 1 88 ? 25.217 -0.915 -6.213 1.00 0.00 88 PHE A O 6
ATOM 8851 N N . GLY A 1 89 ? 23.167 -0.288 -6.971 1.00 0.00 89 GLY A N 6
ATOM 8852 C CA . GLY A 1 89 ? 22.462 -1.465 -6.487 1.00 0.00 89 GLY A CA 6
ATOM 8853 C C . GLY A 1 89 ? 21.960 -2.304 -7.643 1.00 0.00 89 GLY A C 6
ATOM 8854 O O . GLY A 1 89 ? 22.764 -2.831 -8.430 1.00 0.00 89 GLY A O 6
ATOM 8858 N N . GLU A 1 90 ? 20.630 -2.408 -7.771 1.00 0.00 90 GLU A N 6
ATOM 8859 C CA . GLU A 1 90 ? 19.987 -3.173 -8.842 1.00 0.00 90 GLU A CA 6
ATOM 8860 C C . GLU A 1 90 ? 19.767 -2.266 -10.068 1.00 0.00 90 GLU A C 6
ATOM 8861 O O . GLU A 1 90 ? 18.694 -1.667 -10.238 1.00 0.00 90 GLU A O 6
ATOM 8873 N N . GLU A 1 91 ? 20.826 -2.120 -10.890 1.00 0.00 91 GLU A N 6
ATOM 8874 C CA . GLU A 1 91 ? 20.768 -1.332 -12.128 1.00 0.00 91 GLU A CA 6
ATOM 8875 C C . GLU A 1 91 ? 20.025 -2.136 -13.211 1.00 0.00 91 GLU A C 6
ATOM 8876 O O . GLU A 1 91 ? 20.614 -3.007 -13.869 1.00 0.00 91 GLU A O 6
ATOM 8888 N N . GLY A 1 92 ? 18.724 -1.869 -13.347 1.00 0.00 92 GLY A N 6
ATOM 8889 C CA . GLY A 1 92 ? 17.894 -2.546 -14.333 1.00 0.00 92 GLY A CA 6
ATOM 8890 C C . GLY A 1 92 ? 16.538 -1.886 -14.484 1.00 0.00 92 GLY A C 6
ATOM 8891 O O . GLY A 1 92 ? 16.277 -0.829 -13.887 1.00 0.00 92 GLY A O 6
ATOM 8895 N N . GLU A 1 93 ? 15.672 -2.511 -15.291 1.00 0.00 93 GLU A N 6
ATOM 8896 C CA . GLU A 1 93 ? 14.311 -2.035 -15.552 1.00 0.00 93 GLU A CA 6
ATOM 8897 C C . GLU A 1 93 ? 13.412 -2.386 -14.342 1.00 0.00 93 GLU A C 6
ATOM 8898 O O . GLU A 1 93 ? 12.685 -3.388 -14.351 1.00 0.00 93 GLU A O 6
ATOM 8910 N N . GLY A 1 94 ? 13.542 -1.578 -13.273 1.00 0.00 94 GLY A N 6
ATOM 8911 C CA . GLY A 1 94 ? 12.810 -1.794 -12.024 1.00 0.00 94 GLY A CA 6
ATOM 8912 C C . GLY A 1 94 ? 11.342 -1.410 -12.146 1.00 0.00 94 GLY A C 6
ATOM 8913 O O . GLY A 1 94 ? 11.023 -0.353 -12.701 1.00 0.00 94 GLY A O 6
ATOM 8917 N N . SER A 1 95 ? 10.449 -2.271 -11.641 1.00 0.00 95 SER A N 6
ATOM 8918 C CA . SER A 1 95 ? 8.998 -2.033 -11.663 1.00 0.00 95 SER A CA 6
ATOM 8919 C C . SER A 1 95 ? 8.575 -1.341 -10.346 1.00 0.00 95 SER A C 6
ATOM 8920 O O . SER A 1 95 ? 8.655 -1.993 -9.281 1.00 0.00 95 SER A O 6
ATOM 8929 N N . GLN A 1 1 ? 4.848 -2.662 2.317 1.00 0.00 1 GLN A N 7
ATOM 8930 C CA . GLN A 1 1 ? 6.249 -2.546 1.847 1.00 0.00 1 GLN A CA 7
ATOM 8931 C C . GLN A 1 1 ? 6.290 -2.493 0.312 1.00 0.00 1 GLN A C 7
ATOM 8932 O O . GLN A 1 1 ? 5.297 -2.803 -0.359 1.00 0.00 1 GLN A O 7
ATOM 8948 N N . GLY A 1 2 ? 7.454 -2.107 -0.230 1.00 0.00 2 GLY A N 7
ATOM 8949 C CA . GLY A 1 2 ? 7.690 -2.046 -1.673 1.00 0.00 2 GLY A CA 7
ATOM 8950 C C . GLY A 1 2 ? 9.133 -2.406 -1.979 1.00 0.00 2 GLY A C 7
ATOM 8951 O O . GLY A 1 2 ? 9.511 -3.585 -1.882 1.00 0.00 2 GLY A O 7
ATOM 8955 N N . HIS A 1 3 ? 9.953 -1.394 -2.340 1.00 0.00 3 HIS A N 7
ATOM 8956 C CA . HIS A 1 3 ? 11.407 -1.561 -2.521 1.00 0.00 3 HIS A CA 7
ATOM 8957 C C . HIS A 1 3 ? 12.097 -1.547 -1.151 1.00 0.00 3 HIS A C 7
ATOM 8958 O O . HIS A 1 3 ? 12.506 -0.484 -0.660 1.00 0.00 3 HIS A O 7
ATOM 8973 N N . MET A 1 4 ? 12.169 -2.728 -0.506 1.00 0.00 4 MET A N 7
ATOM 8974 C CA . MET A 1 4 ? 12.942 -2.899 0.730 1.00 0.00 4 MET A CA 7
ATOM 8975 C C . MET A 1 4 ? 14.433 -3.005 0.362 1.00 0.00 4 MET A C 7
ATOM 8976 O O . MET A 1 4 ? 14.939 -4.085 0.052 1.00 0.00 4 MET A O 7
ATOM 8990 N N . ASP A 1 5 ? 15.090 -1.839 0.319 1.00 0.00 5 ASP A N 7
ATOM 8991 C CA . ASP A 1 5 ? 16.529 -1.709 0.000 1.00 0.00 5 ASP A CA 7
ATOM 8992 C C . ASP A 1 5 ? 17.409 -2.079 1.225 1.00 0.00 5 ASP A C 7
ATOM 8993 O O . ASP A 1 5 ? 18.628 -2.249 1.113 1.00 0.00 5 ASP A O 7
ATOM 9002 N N . LEU A 1 6 ? 16.742 -2.275 2.381 1.00 0.00 6 LEU A N 7
ATOM 9003 C CA . LEU A 1 6 ? 17.365 -2.617 3.667 1.00 0.00 6 LEU A CA 7
ATOM 9004 C C . LEU A 1 6 ? 17.415 -4.155 3.765 1.00 0.00 6 LEU A C 7
ATOM 9005 O O . LEU A 1 6 ? 16.893 -4.762 4.711 1.00 0.00 6 LEU A O 7
ATOM 9021 N N . ILE A 1 7 ? 18.029 -4.773 2.741 1.00 0.00 7 ILE A N 7
ATOM 9022 C CA . ILE A 1 7 ? 18.003 -6.222 2.537 1.00 0.00 7 ILE A CA 7
ATOM 9023 C C . ILE A 1 7 ? 18.830 -6.961 3.616 1.00 0.00 7 ILE A C 7
ATOM 9024 O O . ILE A 1 7 ? 19.950 -6.562 3.953 1.00 0.00 7 ILE A O 7
ATOM 9040 N N . CYS A 1 8 ? 18.228 -8.022 4.164 1.00 0.00 8 CYS A N 7
ATOM 9041 C CA . CYS A 1 8 ? 18.839 -8.900 5.181 1.00 0.00 8 CYS A CA 7
ATOM 9042 C C . CYS A 1 8 ? 19.003 -10.320 4.606 1.00 0.00 8 CYS A C 7
ATOM 9043 O O . CYS A 1 8 ? 18.986 -11.319 5.344 1.00 0.00 8 CYS A O 7
ATOM 9051 N N . MET A 1 9 ? 19.202 -10.377 3.272 1.00 0.00 9 MET A N 7
ATOM 9052 C CA . MET A 1 9 ? 19.251 -11.629 2.497 1.00 0.00 9 MET A CA 7
ATOM 9053 C C . MET A 1 9 ? 20.464 -12.478 2.914 1.00 0.00 9 MET A C 7
ATOM 9054 O O . MET A 1 9 ? 21.541 -11.935 3.211 1.00 0.00 9 MET A O 7
ATOM 9068 N N . TYR A 1 10 ? 20.266 -13.805 2.938 1.00 0.00 10 TYR A N 7
ATOM 9069 C CA . TYR A 1 10 ? 21.258 -14.769 3.438 1.00 0.00 10 TYR A CA 7
ATOM 9070 C C . TYR A 1 10 ? 22.426 -14.886 2.440 1.00 0.00 10 TYR A C 7
ATOM 9071 O O . TYR A 1 10 ? 22.265 -15.435 1.348 1.00 0.00 10 TYR A O 7
ATOM 9089 N N . VAL A 1 11 ? 23.587 -14.332 2.811 1.00 0.00 11 VAL A N 7
ATOM 9090 C CA . VAL A 1 11 ? 24.774 -14.314 1.948 1.00 0.00 11 VAL A CA 7
ATOM 9091 C C . VAL A 1 11 ? 25.514 -15.667 2.042 1.00 0.00 11 VAL A C 7
ATOM 9092 O O . VAL A 1 11 ? 25.969 -16.061 3.114 1.00 0.00 11 VAL A O 7
ATOM 9105 N N . PHE A 1 12 ? 25.572 -16.389 0.913 1.00 0.00 12 PHE A N 7
ATOM 9106 C CA . PHE A 1 12 ? 26.310 -17.661 0.777 1.00 0.00 12 PHE A CA 7
ATOM 9107 C C . PHE A 1 12 ? 27.516 -17.450 -0.147 1.00 0.00 12 PHE A C 7
ATOM 9108 O O . PHE A 1 12 ? 27.362 -16.905 -1.236 1.00 0.00 12 PHE A O 7
ATOM 9125 N N . LYS A 1 13 ? 28.714 -17.871 0.291 1.00 0.00 13 LYS A N 7
ATOM 9126 C CA . LYS A 1 13 ? 29.898 -17.896 -0.573 1.00 0.00 13 LYS A CA 7
ATOM 9127 C C . LYS A 1 13 ? 29.881 -19.225 -1.355 1.00 0.00 13 LYS A C 7
ATOM 9128 O O . LYS A 1 13 ? 30.331 -20.262 -0.848 1.00 0.00 13 LYS A O 7
ATOM 9147 N N . GLY A 1 14 ? 29.277 -19.184 -2.563 1.00 0.00 14 GLY A N 7
ATOM 9148 C CA . GLY A 1 14 ? 29.068 -20.381 -3.382 1.00 0.00 14 GLY A CA 7
ATOM 9149 C C . GLY A 1 14 ? 28.044 -21.330 -2.759 1.00 0.00 14 GLY A C 7
ATOM 9150 O O . GLY A 1 14 ? 26.832 -21.142 -2.924 1.00 0.00 14 GLY A O 7
ATOM 9154 N N . GLU A 1 15 ? 28.540 -22.334 -2.018 1.00 0.00 15 GLU A N 7
ATOM 9155 C CA . GLU A 1 15 ? 27.702 -23.348 -1.352 1.00 0.00 15 GLU A CA 7
ATOM 9156 C C . GLU A 1 15 ? 27.607 -23.094 0.162 1.00 0.00 15 GLU A C 7
ATOM 9157 O O . GLU A 1 15 ? 26.582 -23.409 0.784 1.00 0.00 15 GLU A O 7
ATOM 9169 N N . GLU A 1 16 ? 28.682 -22.534 0.753 1.00 0.00 16 GLU A N 7
ATOM 9170 C CA . GLU A 1 16 ? 28.790 -22.386 2.220 1.00 0.00 16 GLU A CA 7
ATOM 9171 C C . GLU A 1 16 ? 28.062 -21.123 2.698 1.00 0.00 16 GLU A C 7
ATOM 9172 O O . GLU A 1 16 ? 28.045 -20.103 2.000 1.00 0.00 16 GLU A O 7
ATOM 9184 N N . SER A 1 17 ? 27.446 -21.220 3.884 1.00 0.00 17 SER A N 7
ATOM 9185 C CA . SER A 1 17 ? 26.782 -20.096 4.545 1.00 0.00 17 SER A CA 7
ATOM 9186 C C . SER A 1 17 ? 27.840 -19.124 5.080 1.00 0.00 17 SER A C 7
ATOM 9187 O O . SER A 1 17 ? 28.598 -19.469 6.000 1.00 0.00 17 SER A O 7
ATOM 9195 N N . PHE A 1 18 ? 27.919 -17.931 4.472 1.00 0.00 18 PHE A N 7
ATOM 9196 C CA . PHE A 1 18 ? 28.862 -16.893 4.892 1.00 0.00 18 PHE A CA 7
ATOM 9197 C C . PHE A 1 18 ? 28.243 -16.077 6.048 1.00 0.00 18 PHE A C 7
ATOM 9198 O O . PHE A 1 18 ? 28.806 -16.034 7.145 1.00 0.00 18 PHE A O 7
ATOM 9215 N N . GLY A 1 19 ? 27.056 -15.489 5.806 1.00 0.00 19 GLY A N 7
ATOM 9216 C CA . GLY A 1 19 ? 26.362 -14.682 6.811 1.00 0.00 19 GLY A CA 7
ATOM 9217 C C . GLY A 1 19 ? 25.064 -14.089 6.285 1.00 0.00 19 GLY A C 7
ATOM 9218 O O . GLY A 1 19 ? 24.298 -14.764 5.592 1.00 0.00 19 GLY A O 7
ATOM 9222 N N . GLU A 1 20 ? 24.843 -12.806 6.597 1.00 0.00 20 GLU A N 7
ATOM 9223 C CA . GLU A 1 20 ? 23.598 -12.081 6.290 1.00 0.00 20 GLU A CA 7
ATOM 9224 C C . GLU A 1 20 ? 23.917 -10.604 5.996 1.00 0.00 20 GLU A C 7
ATOM 9225 O O . GLU A 1 20 ? 24.768 -9.999 6.659 1.00 0.00 20 GLU A O 7
ATOM 9237 N N . SER A 1 21 ? 23.246 -10.038 4.980 1.00 0.00 21 SER A N 7
ATOM 9238 C CA . SER A 1 21 ? 23.398 -8.618 4.606 1.00 0.00 21 SER A CA 7
ATOM 9239 C C . SER A 1 21 ? 22.806 -7.725 5.722 1.00 0.00 21 SER A C 7
ATOM 9240 O O . SER A 1 21 ? 21.757 -8.052 6.285 1.00 0.00 21 SER A O 7
ATOM 9248 N N . ILE A 1 22 ? 23.492 -6.622 6.057 1.00 0.00 22 ILE A N 7
ATOM 9249 C CA . ILE A 1 22 ? 23.044 -5.686 7.116 1.00 0.00 22 ILE A CA 7
ATOM 9250 C C . ILE A 1 22 ? 23.047 -4.248 6.568 1.00 0.00 22 ILE A C 7
ATOM 9251 O O . ILE A 1 22 ? 22.133 -3.463 6.855 1.00 0.00 22 ILE A O 7
ATOM 9267 N N . ASP A 1 23 ? 24.059 -3.921 5.737 1.00 0.00 23 ASP A N 7
ATOM 9268 C CA . ASP A 1 23 ? 24.239 -2.557 5.194 1.00 0.00 23 ASP A CA 7
ATOM 9269 C C . ASP A 1 23 ? 25.047 -2.613 3.882 1.00 0.00 23 ASP A C 7
ATOM 9270 O O . ASP A 1 23 ? 25.640 -3.643 3.566 1.00 0.00 23 ASP A O 7
ATOM 9279 N N . VAL A 1 24 ? 25.026 -1.518 3.103 1.00 0.00 24 VAL A N 7
ATOM 9280 C CA . VAL A 1 24 ? 25.863 -1.365 1.891 1.00 0.00 24 VAL A CA 7
ATOM 9281 C C . VAL A 1 24 ? 26.758 -0.115 2.061 1.00 0.00 24 VAL A C 7
ATOM 9282 O O . VAL A 1 24 ? 26.298 0.932 2.526 1.00 0.00 24 VAL A O 7
ATOM 9295 N N . TYR A 1 25 ? 28.038 -0.245 1.689 1.00 0.00 25 TYR A N 7
ATOM 9296 C CA . TYR A 1 25 ? 29.066 0.784 1.907 1.00 0.00 25 TYR A CA 7
ATOM 9297 C C . TYR A 1 25 ? 29.938 0.923 0.638 1.00 0.00 25 TYR A C 7
ATOM 9298 O O . TYR A 1 25 ? 30.822 0.101 0.386 1.00 0.00 25 TYR A O 7
ATOM 9316 N N . GLY A 1 26 ? 29.653 1.977 -0.157 1.00 0.00 26 GLY A N 7
ATOM 9317 C CA . GLY A 1 26 ? 30.457 2.338 -1.330 1.00 0.00 26 GLY A CA 7
ATOM 9318 C C . GLY A 1 26 ? 30.483 1.253 -2.406 1.00 0.00 26 GLY A C 7
ATOM 9319 O O . GLY A 1 26 ? 29.456 0.951 -3.015 1.00 0.00 26 GLY A O 7
ATOM 9323 N N . ASP A 1 27 ? 31.673 0.654 -2.613 1.00 0.00 27 ASP A N 7
ATOM 9324 C CA . ASP A 1 27 ? 31.886 -0.466 -3.568 1.00 0.00 27 ASP A CA 7
ATOM 9325 C C . ASP A 1 27 ? 31.881 -1.817 -2.837 1.00 0.00 27 ASP A C 7
ATOM 9326 O O . ASP A 1 27 ? 32.396 -2.822 -3.356 1.00 0.00 27 ASP A O 7
ATOM 9335 N N . TYR A 1 28 ? 31.272 -1.842 -1.648 1.00 0.00 28 TYR A N 7
ATOM 9336 C CA . TYR A 1 28 ? 31.253 -3.012 -0.757 1.00 0.00 28 TYR A CA 7
ATOM 9337 C C . TYR A 1 28 ? 29.839 -3.217 -0.199 1.00 0.00 28 TYR A C 7
ATOM 9338 O O . TYR A 1 28 ? 29.000 -2.313 -0.241 1.00 0.00 28 TYR A O 7
ATOM 9356 N N . LEU A 1 29 ? 29.604 -4.425 0.309 1.00 0.00 29 LEU A N 7
ATOM 9357 C CA . LEU A 1 29 ? 28.360 -4.830 0.966 1.00 0.00 29 LEU A CA 7
ATOM 9358 C C . LEU A 1 29 ? 28.734 -5.332 2.366 1.00 0.00 29 LEU A C 7
ATOM 9359 O O . LEU A 1 29 ? 29.453 -6.334 2.491 1.00 0.00 29 LEU A O 7
ATOM 9375 N N . ILE A 1 30 ? 28.304 -4.593 3.402 1.00 0.00 30 ILE A N 7
ATOM 9376 C CA . ILE A 1 30 ? 28.559 -4.958 4.802 1.00 0.00 30 ILE A CA 7
ATOM 9377 C C . ILE A 1 30 ? 27.710 -6.198 5.141 1.00 0.00 30 ILE A C 7
ATOM 9378 O O . ILE A 1 30 ? 26.475 -6.118 5.217 1.00 0.00 30 ILE A O 7
ATOM 9394 N N . VAL A 1 31 ? 28.384 -7.351 5.259 1.00 0.00 31 VAL A N 7
ATOM 9395 C CA . VAL A 1 31 ? 27.752 -8.627 5.609 1.00 0.00 31 VAL A CA 7
ATOM 9396 C C . VAL A 1 31 ? 28.155 -9.008 7.040 1.00 0.00 31 VAL A C 7
ATOM 9397 O O . VAL A 1 31 ? 29.341 -9.198 7.332 1.00 0.00 31 VAL A O 7
ATOM 9410 N N . LYS A 1 32 ? 27.152 -9.096 7.923 1.00 0.00 32 LYS A N 7
ATOM 9411 C CA . LYS A 1 32 ? 27.342 -9.531 9.309 1.00 0.00 32 LYS A CA 7
ATOM 9412 C C . LYS A 1 32 ? 27.516 -11.060 9.286 1.00 0.00 32 LYS A C 7
ATOM 9413 O O . LYS A 1 32 ? 26.604 -11.776 8.870 1.00 0.00 32 LYS A O 7
ATOM 9432 N N . VAL A 1 33 ? 28.704 -11.552 9.689 1.00 0.00 33 VAL A N 7
ATOM 9433 C CA . VAL A 1 33 ? 28.988 -12.998 9.796 1.00 0.00 33 VAL A CA 7
ATOM 9434 C C . VAL A 1 33 ? 29.441 -13.305 11.240 1.00 0.00 33 VAL A C 7
ATOM 9435 O O . VAL A 1 33 ? 30.391 -12.696 11.746 1.00 0.00 33 VAL A O 7
ATOM 9448 N N . GLY A 1 34 ? 28.701 -14.199 11.920 1.00 0.00 34 GLY A N 7
ATOM 9449 C CA . GLY A 1 34 ? 29.028 -14.625 13.286 1.00 0.00 34 GLY A CA 7
ATOM 9450 C C . GLY A 1 34 ? 28.950 -13.492 14.314 1.00 0.00 34 GLY A C 7
ATOM 9451 O O . GLY A 1 34 ? 27.917 -13.284 14.943 1.00 0.00 34 GLY A O 7
ATOM 9455 N N . THR A 1 35 ? 30.066 -12.757 14.465 1.00 0.00 35 THR A N 7
ATOM 9456 C CA . THR A 1 35 ? 30.217 -11.645 15.427 1.00 0.00 35 THR A CA 7
ATOM 9457 C C . THR A 1 35 ? 30.651 -10.347 14.699 1.00 0.00 35 THR A C 7
ATOM 9458 O O . THR A 1 35 ? 30.332 -9.238 15.145 1.00 0.00 35 THR A O 7
ATOM 9469 N N . GLU A 1 36 ? 31.321 -10.499 13.538 1.00 0.00 36 GLU A N 7
ATOM 9470 C CA . GLU A 1 36 ? 32.036 -9.395 12.853 1.00 0.00 36 GLU A CA 7
ATOM 9471 C C . GLU A 1 36 ? 31.276 -8.935 11.590 1.00 0.00 36 GLU A C 7
ATOM 9472 O O . GLU A 1 36 ? 30.390 -9.636 11.098 1.00 0.00 36 GLU A O 7
ATOM 9484 N N . PHE A 1 37 ? 31.641 -7.742 11.091 1.00 0.00 37 PHE A N 7
ATOM 9485 C CA . PHE A 1 37 ? 31.081 -7.153 9.862 1.00 0.00 37 PHE A CA 7
ATOM 9486 C C . PHE A 1 37 ? 32.171 -7.141 8.778 1.00 0.00 37 PHE A C 7
ATOM 9487 O O . PHE A 1 37 ? 33.144 -6.382 8.869 1.00 0.00 37 PHE A O 7
ATOM 9504 N N . LEU A 1 38 ? 32.000 -8.006 7.769 1.00 0.00 38 LEU A N 7
ATOM 9505 C CA . LEU A 1 38 ? 32.939 -8.180 6.651 1.00 0.00 38 LEU A CA 7
ATOM 9506 C C . LEU A 1 38 ? 32.341 -7.536 5.399 1.00 0.00 38 LEU A C 7
ATOM 9507 O O . LEU A 1 38 ? 31.321 -8.009 4.873 1.00 0.00 38 LEU A O 7
ATOM 9523 N N . ALA A 1 39 ? 32.970 -6.446 4.952 1.00 0.00 39 ALA A N 7
ATOM 9524 C CA . ALA A 1 39 ? 32.546 -5.707 3.766 1.00 0.00 39 ALA A CA 7
ATOM 9525 C C . ALA A 1 39 ? 33.102 -6.373 2.499 1.00 0.00 39 ALA A C 7
ATOM 9526 O O . ALA A 1 39 ? 34.254 -6.132 2.114 1.00 0.00 39 ALA A O 7
ATOM 9533 N N . VAL A 1 40 ? 32.287 -7.242 1.880 1.00 0.00 40 VAL A N 7
ATOM 9534 C CA . VAL A 1 40 ? 32.664 -7.950 0.644 1.00 0.00 40 VAL A CA 7
ATOM 9535 C C . VAL A 1 40 ? 32.438 -7.027 -0.572 1.00 0.00 40 VAL A C 7
ATOM 9536 O O . VAL A 1 40 ? 31.375 -6.413 -0.679 1.00 0.00 40 VAL A O 7
ATOM 9549 N N . PRO A 1 41 ? 33.437 -6.887 -1.504 1.00 0.00 41 PRO A N 7
ATOM 9550 C CA . PRO A 1 41 ? 33.284 -6.030 -2.709 1.00 0.00 41 PRO A CA 7
ATOM 9551 C C . PRO A 1 41 ? 32.119 -6.505 -3.603 1.00 0.00 41 PRO A C 7
ATOM 9552 O O . PRO A 1 41 ? 31.761 -7.682 -3.578 1.00 0.00 41 PRO A O 7
ATOM 9563 N N . LYS A 1 42 ? 31.530 -5.575 -4.371 1.00 0.00 42 LYS A N 7
ATOM 9564 C CA . LYS A 1 42 ? 30.378 -5.856 -5.263 1.00 0.00 42 LYS A CA 7
ATOM 9565 C C . LYS A 1 42 ? 30.756 -6.859 -6.372 1.00 0.00 42 LYS A C 7
ATOM 9566 O O . LYS A 1 42 ? 29.903 -7.595 -6.867 1.00 0.00 42 LYS A O 7
ATOM 9585 N N . LYS A 1 43 ? 32.056 -6.876 -6.728 1.00 0.00 43 LYS A N 7
ATOM 9586 C CA . LYS A 1 43 ? 32.626 -7.827 -7.708 1.00 0.00 43 LYS A CA 7
ATOM 9587 C C . LYS A 1 43 ? 32.614 -9.280 -7.173 1.00 0.00 43 LYS A C 7
ATOM 9588 O O . LYS A 1 43 ? 32.679 -10.233 -7.962 1.00 0.00 43 LYS A O 7
ATOM 9607 N N . SER A 1 44 ? 32.546 -9.438 -5.833 1.00 0.00 44 SER A N 7
ATOM 9608 C CA . SER A 1 44 ? 32.423 -10.755 -5.192 1.00 0.00 44 SER A CA 7
ATOM 9609 C C . SER A 1 44 ? 31.023 -11.323 -5.472 1.00 0.00 44 SER A C 7
ATOM 9610 O O . SER A 1 44 ? 30.898 -12.502 -5.826 1.00 0.00 44 SER A O 7
ATOM 9618 N N . ILE A 1 45 ? 29.980 -10.452 -5.356 1.00 0.00 45 ILE A N 7
ATOM 9619 C CA . ILE A 1 45 ? 28.577 -10.853 -5.588 1.00 0.00 45 ILE A CA 7
ATOM 9620 C C . ILE A 1 45 ? 28.439 -11.344 -7.047 1.00 0.00 45 ILE A C 7
ATOM 9621 O O . ILE A 1 45 ? 28.624 -10.572 -7.994 1.00 0.00 45 ILE A O 7
ATOM 9637 N N . LYS A 1 46 ? 28.155 -12.644 -7.193 1.00 0.00 46 LYS A N 7
ATOM 9638 C CA . LYS A 1 46 ? 27.963 -13.295 -8.487 1.00 0.00 46 LYS A CA 7
ATOM 9639 C C . LYS A 1 46 ? 26.550 -12.988 -9.009 1.00 0.00 46 LYS A C 7
ATOM 9640 O O . LYS A 1 46 ? 26.386 -12.396 -10.081 1.00 0.00 46 LYS A O 7
ATOM 9659 N N . SER A 1 47 ? 25.533 -13.373 -8.213 1.00 0.00 47 SER A N 7
ATOM 9660 C CA . SER A 1 47 ? 24.116 -13.169 -8.554 1.00 0.00 47 SER A CA 7
ATOM 9661 C C . SER A 1 47 ? 23.257 -13.104 -7.281 1.00 0.00 47 SER A C 7
ATOM 9662 O O . SER A 1 47 ? 23.639 -13.612 -6.218 1.00 0.00 47 SER A O 7
ATOM 9670 N N . VAL A 1 48 ? 22.097 -12.458 -7.424 1.00 0.00 48 VAL A N 7
ATOM 9671 C CA . VAL A 1 48 ? 21.073 -12.367 -6.380 1.00 0.00 48 VAL A CA 7
ATOM 9672 C C . VAL A 1 48 ? 20.058 -13.510 -6.578 1.00 0.00 48 VAL A C 7
ATOM 9673 O O . VAL A 1 48 ? 19.333 -13.531 -7.585 1.00 0.00 48 VAL A O 7
ATOM 9686 N N . GLU A 1 49 ? 20.049 -14.469 -5.642 1.00 0.00 49 GLU A N 7
ATOM 9687 C CA . GLU A 1 49 ? 19.085 -15.585 -5.634 1.00 0.00 49 GLU A CA 7
ATOM 9688 C C . GLU A 1 49 ? 17.804 -15.148 -4.899 1.00 0.00 49 GLU A C 7
ATOM 9689 O O . GLU A 1 49 ? 17.804 -14.119 -4.207 1.00 0.00 49 GLU A O 7
ATOM 9701 N N . ASP A 1 50 ? 16.727 -15.937 -5.023 1.00 0.00 50 ASP A N 7
ATOM 9702 C CA . ASP A 1 50 ? 15.471 -15.661 -4.308 1.00 0.00 50 ASP A CA 7
ATOM 9703 C C . ASP A 1 50 ? 15.672 -15.895 -2.796 1.00 0.00 50 ASP A C 7
ATOM 9704 O O . ASP A 1 50 ? 15.592 -17.034 -2.316 1.00 0.00 50 ASP A O 7
ATOM 9713 N N . GLY A 1 51 ? 16.001 -14.806 -2.078 1.00 0.00 51 GLY A N 7
ATOM 9714 C CA . GLY A 1 51 ? 16.220 -14.830 -0.626 1.00 0.00 51 GLY A CA 7
ATOM 9715 C C . GLY A 1 51 ? 17.688 -14.953 -0.225 1.00 0.00 51 GLY A C 7
ATOM 9716 O O . GLY A 1 51 ? 18.013 -14.838 0.964 1.00 0.00 51 GLY A O 7
ATOM 9720 N N . ARG A 1 52 ? 18.584 -15.165 -1.215 1.00 0.00 52 ARG A N 7
ATOM 9721 C CA . ARG A 1 52 ? 20.031 -15.376 -0.964 1.00 0.00 52 ARG A CA 7
ATOM 9722 C C . ARG A 1 52 ? 20.884 -14.439 -1.839 1.00 0.00 52 ARG A C 7
ATOM 9723 O O . ARG A 1 52 ? 20.422 -13.935 -2.860 1.00 0.00 52 ARG A O 7
ATOM 9744 N N . ILE A 1 53 ? 22.138 -14.223 -1.400 1.00 0.00 53 ILE A N 7
ATOM 9745 C CA . ILE A 1 53 ? 23.165 -13.481 -2.156 1.00 0.00 53 ILE A CA 7
ATOM 9746 C C . ILE A 1 53 ? 24.394 -14.394 -2.312 1.00 0.00 53 ILE A C 7
ATOM 9747 O O . ILE A 1 53 ? 25.125 -14.616 -1.341 1.00 0.00 53 ILE A O 7
ATOM 9763 N N . VAL A 1 54 ? 24.598 -14.959 -3.517 1.00 0.00 54 VAL A N 7
ATOM 9764 C CA . VAL A 1 54 ? 25.806 -15.752 -3.805 1.00 0.00 54 VAL A CA 7
ATOM 9765 C C . VAL A 1 54 ? 26.972 -14.801 -4.109 1.00 0.00 54 VAL A C 7
ATOM 9766 O O . VAL A 1 54 ? 26.894 -13.996 -5.034 1.00 0.00 54 VAL A O 7
ATOM 9779 N N . ILE A 1 55 ? 28.022 -14.879 -3.278 1.00 0.00 55 ILE A N 7
ATOM 9780 C CA . ILE A 1 55 ? 29.289 -14.169 -3.491 1.00 0.00 55 ILE A CA 7
ATOM 9781 C C . ILE A 1 55 ? 30.381 -15.181 -3.880 1.00 0.00 55 ILE A C 7
ATOM 9782 O O . ILE A 1 55 ? 30.154 -16.399 -3.853 1.00 0.00 55 ILE A O 7
ATOM 9798 N N . GLY A 1 56 ? 31.568 -14.666 -4.227 1.00 0.00 56 GLY A N 7
ATOM 9799 C CA . GLY A 1 56 ? 32.652 -15.482 -4.752 1.00 0.00 56 GLY A CA 7
ATOM 9800 C C . GLY A 1 56 ? 33.983 -15.136 -4.118 1.00 0.00 56 GLY A C 7
ATOM 9801 O O . GLY A 1 56 ? 34.329 -15.692 -3.080 1.00 0.00 56 GLY A O 7
ATOM 9805 N N . GLU A 1 57 ? 34.717 -14.184 -4.720 1.00 0.00 57 GLU A N 7
ATOM 9806 C CA . GLU A 1 57 ? 36.125 -13.913 -4.362 1.00 0.00 57 GLU A CA 7
ATOM 9807 C C . GLU A 1 57 ? 36.277 -12.585 -3.591 1.00 0.00 57 GLU A C 7
ATOM 9808 O O . GLU A 1 57 ? 35.742 -11.547 -3.996 1.00 0.00 57 GLU A O 7
ATOM 9820 N N . PHE A 1 58 ? 36.993 -12.660 -2.462 1.00 0.00 58 PHE A N 7
ATOM 9821 C CA . PHE A 1 58 ? 37.352 -11.500 -1.629 1.00 0.00 58 PHE A CA 7
ATOM 9822 C C . PHE A 1 58 ? 38.486 -11.912 -0.666 1.00 0.00 58 PHE A C 7
ATOM 9823 O O . PHE A 1 58 ? 38.985 -13.045 -0.735 1.00 0.00 58 PHE A O 7
ATOM 9840 N N . ASP A 1 59 ? 38.885 -10.990 0.220 1.00 0.00 59 ASP A N 7
ATOM 9841 C CA . ASP A 1 59 ? 39.851 -11.264 1.300 1.00 0.00 59 ASP A CA 7
ATOM 9842 C C . ASP A 1 59 ? 39.231 -10.776 2.619 1.00 0.00 59 ASP A C 7
ATOM 9843 O O . ASP A 1 59 ? 38.874 -9.604 2.721 1.00 0.00 59 ASP A O 7
ATOM 9852 N N . GLU A 1 60 ? 39.096 -11.684 3.613 1.00 0.00 60 GLU A N 7
ATOM 9853 C CA . GLU A 1 60 ? 38.397 -11.383 4.884 1.00 0.00 60 GLU A CA 7
ATOM 9854 C C . GLU A 1 60 ? 39.201 -10.414 5.773 1.00 0.00 60 GLU A C 7
ATOM 9855 O O . GLU A 1 60 ? 38.614 -9.630 6.506 1.00 0.00 60 GLU A O 7
ATOM 9867 N N . GLU A 1 61 ? 40.541 -10.490 5.714 1.00 0.00 61 GLU A N 7
ATOM 9868 C CA . GLU A 1 61 ? 41.420 -9.621 6.522 1.00 0.00 61 GLU A CA 7
ATOM 9869 C C . GLU A 1 61 ? 41.377 -8.184 5.976 1.00 0.00 61 GLU A C 7
ATOM 9870 O O . GLU A 1 61 ? 41.417 -7.211 6.746 1.00 0.00 61 GLU A O 7
ATOM 9882 N N . GLU A 1 62 ? 41.247 -8.060 4.645 1.00 0.00 62 GLU A N 7
ATOM 9883 C CA . GLU A 1 62 ? 41.020 -6.767 3.996 1.00 0.00 62 GLU A CA 7
ATOM 9884 C C . GLU A 1 62 ? 39.580 -6.276 4.264 1.00 0.00 62 GLU A C 7
ATOM 9885 O O . GLU A 1 62 ? 39.365 -5.092 4.527 1.00 0.00 62 GLU A 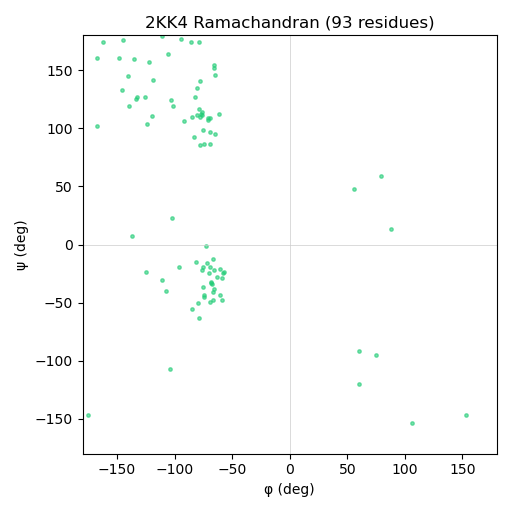O 7
ATOM 9897 N N . ALA A 1 63 ? 38.606 -7.205 4.254 1.00 0.00 63 ALA A N 7
ATOM 9898 C CA . ALA A 1 63 ? 37.181 -6.875 4.447 1.00 0.00 63 ALA A CA 7
ATOM 9899 C C . ALA A 1 63 ? 36.889 -6.437 5.902 1.00 0.00 63 ALA A C 7
ATOM 9900 O O . ALA A 1 63 ? 35.942 -5.683 6.134 1.00 0.00 63 ALA A O 7
ATOM 9907 N N . ARG A 1 64 ? 37.691 -6.947 6.875 1.00 0.00 64 ARG A N 7
ATOM 9908 C CA . ARG A 1 64 ? 37.556 -6.583 8.310 1.00 0.00 64 ARG A CA 7
ATOM 9909 C C . ARG A 1 64 ? 38.188 -5.207 8.621 1.00 0.00 64 ARG A C 7
ATOM 9910 O O . ARG A 1 64 ? 37.682 -4.483 9.477 1.00 0.00 64 ARG A O 7
ATOM 9931 N N . GLU A 1 65 ? 39.324 -4.872 7.953 1.00 0.00 65 GLU A N 7
ATOM 9932 C CA . GLU A 1 65 ? 40.038 -3.584 8.192 1.00 0.00 65 GLU A CA 7
ATOM 9933 C C . GLU A 1 65 ? 39.275 -2.404 7.548 1.00 0.00 65 GLU A C 7
ATOM 9934 O O . GLU A 1 65 ? 39.129 -1.337 8.155 1.00 0.00 65 GLU A O 7
ATOM 9946 N N . LEU A 1 66 ? 38.762 -2.600 6.323 1.00 0.00 66 LEU A N 7
ATOM 9947 C CA . LEU A 1 66 ? 37.937 -1.576 5.652 1.00 0.00 66 LEU A CA 7
ATOM 9948 C C . LEU A 1 66 ? 36.484 -1.657 6.176 1.00 0.00 66 LEU A C 7
ATOM 9949 O O . LEU A 1 66 ? 35.711 -0.684 6.089 1.00 0.00 66 LEU A O 7
ATOM 9965 N N . GLY A 1 67 ? 36.141 -2.833 6.735 1.00 0.00 67 GLY A N 7
ATOM 9966 C CA . GLY A 1 67 ? 34.888 -3.037 7.453 1.00 0.00 67 GLY A CA 7
ATOM 9967 C C . GLY A 1 67 ? 34.847 -2.258 8.757 1.00 0.00 67 GLY A C 7
ATOM 9968 O O . GLY A 1 67 ? 33.827 -1.665 9.078 1.00 0.00 67 GLY A O 7
ATOM 9972 N N . ARG A 1 68 ? 35.979 -2.237 9.507 1.00 0.00 68 ARG A N 7
ATOM 9973 C CA . ARG A 1 68 ? 36.082 -1.466 10.771 1.00 0.00 68 ARG A CA 7
ATOM 9974 C C . ARG A 1 68 ? 36.184 0.040 10.491 1.00 0.00 68 ARG A C 7
ATOM 9975 O O . ARG A 1 68 ? 35.911 0.855 11.390 1.00 0.00 68 ARG A O 7
ATOM 9996 N N . LYS A 1 69 ? 36.602 0.412 9.253 1.00 0.00 69 LYS A N 7
ATOM 9997 C CA . LYS A 1 69 ? 36.463 1.801 8.766 1.00 0.00 69 LYS A CA 7
ATOM 9998 C C . LYS A 1 69 ? 34.970 2.190 8.819 1.00 0.00 69 LYS A C 7
ATOM 9999 O O . LYS A 1 69 ? 34.615 3.258 9.330 1.00 0.00 69 LYS A O 7
ATOM 10018 N N . TRP A 1 70 ? 34.105 1.276 8.306 1.00 0.00 70 TRP A N 7
ATOM 10019 C CA . TRP A 1 70 ? 32.636 1.425 8.385 1.00 0.00 70 TRP A CA 7
ATOM 10020 C C . TRP A 1 70 ? 32.154 1.439 9.860 1.00 0.00 70 TRP A C 7
ATOM 10021 O O . TRP A 1 70 ? 31.306 2.250 10.204 1.00 0.00 70 TRP A O 7
ATOM 10042 N N . LEU A 1 71 ? 32.709 0.541 10.723 1.00 0.00 71 LEU A N 7
ATOM 10043 C CA . LEU A 1 71 ? 32.369 0.476 12.189 1.00 0.00 71 LEU A CA 7
ATOM 10044 C C . LEU A 1 71 ? 32.569 1.843 12.889 1.00 0.00 71 LEU A C 7
ATOM 10045 O O . LEU A 1 71 ? 31.857 2.168 13.845 1.00 0.00 71 LEU A O 7
ATOM 10061 N N . GLU A 1 72 ? 33.537 2.621 12.410 1.00 0.00 72 GLU A N 7
ATOM 10062 C CA . GLU A 1 72 ? 33.838 3.948 12.958 1.00 0.00 72 GLU A CA 7
ATOM 10063 C C . GLU A 1 72 ? 32.835 4.990 12.399 1.00 0.00 72 GLU A C 7
ATOM 10064 O O . GLU A 1 72 ? 32.147 5.674 13.170 1.00 0.00 72 GLU A O 7
ATOM 10076 N N . GLU A 1 73 ? 32.731 5.054 11.056 1.00 0.00 73 GLU A N 7
ATOM 10077 C CA . GLU A 1 73 ? 31.973 6.114 10.336 1.00 0.00 73 GLU A CA 7
ATOM 10078 C C . GLU A 1 73 ? 30.434 5.919 10.391 1.00 0.00 73 GLU A C 7
ATOM 10079 O O . GLU A 1 73 ? 29.690 6.868 10.122 1.00 0.00 73 GLU A O 7
ATOM 10091 N N . LYS A 1 74 ? 29.961 4.694 10.739 1.00 0.00 74 LYS A N 7
ATOM 10092 C CA . LYS A 1 74 ? 28.503 4.360 10.814 1.00 0.00 74 LYS A CA 7
ATOM 10093 C C . LYS A 1 74 ? 27.768 5.229 11.860 1.00 0.00 74 LYS A C 7
ATOM 10094 O O . LYS A 1 74 ? 26.551 5.425 11.770 1.00 0.00 74 LYS A O 7
ATOM 10113 N N . SER A 1 75 ? 28.530 5.717 12.865 1.00 0.00 75 SER A N 7
ATOM 10114 C CA . SER A 1 75 ? 28.016 6.589 13.941 1.00 0.00 75 SER A CA 7
ATOM 10115 C C . SER A 1 75 ? 27.421 7.894 13.372 1.00 0.00 75 SER A C 7
ATOM 10116 O O . SER A 1 75 ? 26.547 8.521 13.988 1.00 0.00 75 SER A O 7
ATOM 10124 N N . LYS A 1 76 ? 27.923 8.291 12.193 1.00 0.00 76 LYS A N 7
ATOM 10125 C CA . LYS A 1 76 ? 27.422 9.438 11.432 1.00 0.00 76 LYS A CA 7
ATOM 10126 C C . LYS A 1 76 ? 26.290 8.972 10.479 1.00 0.00 76 LYS A C 7
ATOM 10127 O O . LYS A 1 76 ? 26.528 8.100 9.629 1.00 0.00 76 LYS A O 7
ATOM 10146 N N . PRO A 1 77 ? 25.036 9.525 10.613 1.00 0.00 77 PRO A N 7
ATOM 10147 C CA . PRO A 1 77 ? 23.897 9.163 9.722 1.00 0.00 77 PRO A CA 7
ATOM 10148 C C . PRO A 1 77 ? 24.099 9.676 8.273 1.00 0.00 77 PRO A C 7
ATOM 10149 O O . PRO A 1 77 ? 24.649 10.771 8.064 1.00 0.00 77 PRO A O 7
ATOM 10160 N N . VAL A 1 78 ? 23.652 8.870 7.289 1.00 0.00 78 VAL A N 7
ATOM 10161 C CA . VAL A 1 78 ? 23.825 9.165 5.852 1.00 0.00 78 VAL A CA 7
ATOM 10162 C C . VAL A 1 78 ? 22.940 10.369 5.412 1.00 0.00 78 VAL A C 7
ATOM 10163 O O . VAL A 1 78 ? 21.719 10.249 5.249 1.00 0.00 78 VAL A O 7
ATOM 10176 N N . THR A 1 79 ? 23.577 11.545 5.275 1.00 0.00 79 THR A N 7
ATOM 10177 C CA . THR A 1 79 ? 22.910 12.777 4.823 1.00 0.00 79 THR A CA 7
ATOM 10178 C C . THR A 1 79 ? 22.674 12.726 3.293 1.00 0.00 79 THR A C 7
ATOM 10179 O O . THR A 1 79 ? 23.598 12.903 2.487 1.00 0.00 79 THR A O 7
ATOM 10190 N N . LEU A 1 80 ? 21.414 12.430 2.918 1.00 0.00 80 LEU A N 7
ATOM 10191 C CA . LEU A 1 80 ? 20.997 12.251 1.517 1.00 0.00 80 LEU A CA 7
ATOM 10192 C C . LEU A 1 80 ? 21.088 13.581 0.740 1.00 0.00 80 LEU A C 7
ATOM 10193 O O . LEU A 1 80 ? 21.448 13.600 -0.438 1.00 0.00 80 LEU A O 7
ATOM 10209 N N . GLU A 1 81 ? 20.784 14.688 1.436 1.00 0.00 81 GLU A N 7
ATOM 10210 C CA . GLU A 1 81 ? 20.780 16.049 0.853 1.00 0.00 81 GLU A CA 7
ATOM 10211 C C . GLU A 1 81 ? 22.183 16.468 0.358 1.00 0.00 81 GLU A C 7
ATOM 10212 O O . GLU A 1 81 ? 22.321 17.091 -0.707 1.00 0.00 81 GLU A O 7
ATOM 10224 N N . GLU A 1 82 ? 23.221 16.087 1.116 1.00 0.00 82 GLU A N 7
ATOM 10225 C CA . GLU A 1 82 ? 24.620 16.393 0.768 1.00 0.00 82 GLU A CA 7
ATOM 10226 C C . GLU A 1 82 ? 25.172 15.369 -0.236 1.00 0.00 82 GLU A C 7
ATOM 10227 O O . GLU A 1 82 ? 26.131 15.658 -0.961 1.00 0.00 82 GLU A O 7
ATOM 10239 N N . LEU A 1 83 ? 24.546 14.176 -0.269 1.00 0.00 83 LEU A N 7
ATOM 10240 C CA . LEU A 1 83 ? 24.882 13.104 -1.226 1.00 0.00 83 LEU A CA 7
ATOM 10241 C C . LEU A 1 83 ? 24.544 13.539 -2.679 1.00 0.00 83 LEU A C 7
ATOM 10242 O O . LEU A 1 83 ? 25.233 13.158 -3.632 1.00 0.00 83 LEU A O 7
ATOM 10258 N N . LYS A 1 84 ? 23.481 14.361 -2.830 1.00 0.00 84 LYS A N 7
ATOM 10259 C CA . LYS A 1 84 ? 23.098 14.962 -4.131 1.00 0.00 84 LYS A CA 7
ATOM 10260 C C . LYS A 1 84 ? 24.055 16.121 -4.479 1.00 0.00 84 LYS A C 7
ATOM 10261 O O . LYS A 1 84 ? 23.880 17.249 -4.004 1.00 0.00 84 LYS A O 7
ATOM 10280 N N . SER A 1 85 ? 25.080 15.813 -5.293 1.00 0.00 85 SER A N 7
ATOM 10281 C CA . SER A 1 85 ? 26.061 16.793 -5.790 1.00 0.00 85 SER A CA 7
ATOM 10282 C C . SER A 1 85 ? 26.659 16.291 -7.126 1.00 0.00 85 SER A C 7
ATOM 10283 O O . SER A 1 85 ? 26.987 15.104 -7.253 1.00 0.00 85 SER A O 7
ATOM 10291 N N . TYR A 1 86 ? 26.779 17.196 -8.123 1.00 0.00 86 TYR A N 7
ATOM 10292 C CA . TYR A 1 86 ? 27.301 16.867 -9.470 1.00 0.00 86 TYR A CA 7
ATOM 10293 C C . TYR A 1 86 ? 28.837 16.756 -9.458 1.00 0.00 86 TYR A C 7
ATOM 10294 O O . TYR A 1 86 ? 29.521 17.593 -8.860 1.00 0.00 86 TYR A O 7
ATOM 10312 N N . GLY A 1 87 ? 29.355 15.722 -10.148 1.00 0.00 87 GLY A N 7
ATOM 10313 C CA . GLY A 1 87 ? 30.796 15.479 -10.281 1.00 0.00 87 GLY A CA 7
ATOM 10314 C C . GLY A 1 87 ? 31.456 16.351 -11.346 1.00 0.00 87 GLY A C 7
ATOM 10315 O O . GLY A 1 87 ? 30.815 17.241 -11.920 1.00 0.00 87 GLY A O 7
ATOM 10319 N N . PHE A 1 88 ? 32.740 16.071 -11.629 1.00 0.00 88 PHE A N 7
ATOM 10320 C CA . PHE A 1 88 ? 33.574 16.894 -12.527 1.00 0.00 88 PHE A CA 7
ATOM 10321 C C . PHE A 1 88 ? 33.348 16.513 -14.008 1.00 0.00 88 PHE A C 7
ATOM 10322 O O . PHE A 1 88 ? 33.924 15.535 -14.507 1.00 0.00 88 PHE A O 7
ATOM 10339 N N . GLY A 1 89 ? 32.485 17.285 -14.692 1.00 0.00 89 GLY A N 7
ATOM 10340 C CA . GLY A 1 89 ? 32.230 17.110 -16.127 1.00 0.00 89 GLY A CA 7
ATOM 10341 C C . GLY A 1 89 ? 32.998 18.136 -16.946 1.00 0.00 89 GLY A C 7
ATOM 10342 O O . GLY A 1 89 ? 32.518 19.251 -17.141 1.00 0.00 89 GLY A O 7
ATOM 10346 N N . GLU A 1 90 ? 34.218 17.767 -17.386 1.00 0.00 90 GLU A N 7
ATOM 10347 C CA . GLU A 1 90 ? 35.088 18.642 -18.220 1.00 0.00 90 GLU A CA 7
ATOM 10348 C C . GLU A 1 90 ? 34.528 18.793 -19.646 1.00 0.00 90 GLU A C 7
ATOM 10349 O O . GLU A 1 90 ? 34.882 19.738 -20.358 1.00 0.00 90 GLU A O 7
ATOM 10361 N N . GLU A 1 91 ? 33.671 17.838 -20.044 1.00 0.00 91 GLU A N 7
ATOM 10362 C CA . GLU A 1 91 ? 32.938 17.873 -21.321 1.00 0.00 91 GLU A CA 7
ATOM 10363 C C . GLU A 1 91 ? 32.000 19.104 -21.366 1.00 0.00 91 GLU A C 7
ATOM 10364 O O . GLU A 1 91 ? 31.314 19.414 -20.382 1.00 0.00 91 GLU A O 7
ATOM 10376 N N . GLY A 1 92 ? 32.011 19.811 -22.509 1.00 0.00 92 GLY A N 7
ATOM 10377 C CA . GLY A 1 92 ? 31.257 21.050 -22.690 1.00 0.00 92 GLY A CA 7
ATOM 10378 C C . GLY A 1 92 ? 31.900 21.929 -23.746 1.00 0.00 92 GLY A C 7
ATOM 10379 O O . GLY A 1 92 ? 32.677 22.833 -23.423 1.00 0.00 92 GLY A O 7
ATOM 10383 N N . GLU A 1 93 ? 31.593 21.643 -25.022 1.00 0.00 93 GLU A N 7
ATOM 10384 C CA . GLU A 1 93 ? 32.171 22.360 -26.177 1.00 0.00 93 GLU A CA 7
ATOM 10385 C C . GLU A 1 93 ? 31.343 23.625 -26.522 1.00 0.00 93 GLU A C 7
ATOM 10386 O O . GLU A 1 93 ? 31.857 24.563 -27.153 1.00 0.00 93 GLU A O 7
ATOM 10398 N N . GLY A 1 94 ? 30.073 23.656 -26.075 1.00 0.00 94 GLY A N 7
ATOM 10399 C CA . GLY A 1 94 ? 29.174 24.784 -26.331 1.00 0.00 94 GLY A CA 7
ATOM 10400 C C . GLY A 1 94 ? 28.317 24.566 -27.570 1.00 0.00 94 GLY A C 7
ATOM 10401 O O . GLY A 1 94 ? 27.289 23.891 -27.495 1.00 0.00 94 GLY A O 7
ATOM 10405 N N . SER A 1 95 ? 28.750 25.117 -28.716 1.00 0.00 95 SER A N 7
ATOM 10406 C CA . SER A 1 95 ? 28.018 25.009 -29.990 1.00 0.00 95 SER A CA 7
ATOM 10407 C C . SER A 1 95 ? 29.004 25.262 -31.157 1.00 0.00 95 SER A C 7
ATOM 10408 O O . SER A 1 95 ? 29.411 24.291 -31.828 1.00 0.00 95 SER A O 7
ATOM 10417 N N . GLN A 1 1 ? 6.002 2.669 2.359 1.00 0.00 1 GLN A N 8
ATOM 10418 C CA . GLN A 1 1 ? 5.133 2.216 3.470 1.00 0.00 1 GLN A CA 8
ATOM 10419 C C . GLN A 1 1 ? 4.887 0.708 3.371 1.00 0.00 1 GLN A C 8
ATOM 10420 O O . GLN A 1 1 ? 5.124 0.096 2.319 1.00 0.00 1 GLN A O 8
ATOM 10436 N N . GLY A 1 2 ? 4.401 0.120 4.480 1.00 0.00 2 GLY A N 8
ATOM 10437 C CA . GLY A 1 2 ? 4.268 -1.330 4.611 1.00 0.00 2 GLY A CA 8
ATOM 10438 C C . GLY A 1 2 ? 5.542 -1.980 5.148 1.00 0.00 2 GLY A C 8
ATOM 10439 O O . GLY A 1 2 ? 6.600 -1.336 5.215 1.00 0.00 2 GLY A O 8
ATOM 10443 N N . HIS A 1 3 ? 5.445 -3.264 5.529 1.00 0.00 3 HIS A N 8
ATOM 10444 C CA . HIS A 1 3 ? 6.584 -4.032 6.056 1.00 0.00 3 HIS A CA 8
ATOM 10445 C C . HIS A 1 3 ? 7.476 -4.543 4.908 1.00 0.00 3 HIS A C 8
ATOM 10446 O O . HIS A 1 3 ? 7.282 -5.648 4.391 1.00 0.00 3 HIS A O 8
ATOM 10461 N N . MET A 1 4 ? 8.433 -3.696 4.488 1.00 0.00 4 MET A N 8
ATOM 10462 C CA . MET A 1 4 ? 9.485 -4.076 3.514 1.00 0.00 4 MET A CA 8
ATOM 10463 C C . MET A 1 4 ? 10.814 -4.372 4.264 1.00 0.00 4 MET A C 8
ATOM 10464 O O . MET A 1 4 ? 11.889 -4.512 3.655 1.00 0.00 4 MET A O 8
ATOM 10478 N N . ASP A 1 5 ? 10.711 -4.552 5.594 1.00 0.00 5 ASP A N 8
ATOM 10479 C CA . ASP A 1 5 ? 11.865 -4.785 6.491 1.00 0.00 5 ASP A CA 8
ATOM 10480 C C . ASP A 1 5 ? 12.264 -6.282 6.542 1.00 0.00 5 ASP A C 8
ATOM 10481 O O . ASP A 1 5 ? 12.553 -6.841 7.609 1.00 0.00 5 ASP A O 8
ATOM 10490 N N . LEU A 1 6 ? 12.324 -6.914 5.352 1.00 0.00 6 LEU A N 8
ATOM 10491 C CA . LEU A 1 6 ? 12.858 -8.281 5.173 1.00 0.00 6 LEU A CA 8
ATOM 10492 C C . LEU A 1 6 ? 13.995 -8.264 4.122 1.00 0.00 6 LEU A C 8
ATOM 10493 O O . LEU A 1 6 ? 14.526 -9.319 3.745 1.00 0.00 6 LEU A O 8
ATOM 10509 N N . ILE A 1 7 ? 14.386 -7.045 3.673 1.00 0.00 7 ILE A N 8
ATOM 10510 C CA . ILE A 1 7 ? 15.436 -6.856 2.665 1.00 0.00 7 ILE A CA 8
ATOM 10511 C C . ILE A 1 7 ? 16.824 -6.976 3.358 1.00 0.00 7 ILE A C 8
ATOM 10512 O O . ILE A 1 7 ? 17.381 -6.008 3.891 1.00 0.00 7 ILE A O 8
ATOM 10528 N N . CYS A 1 8 ? 17.314 -8.226 3.399 1.00 0.00 8 CYS A N 8
ATOM 10529 C CA . CYS A 1 8 ? 18.585 -8.614 4.026 1.00 0.00 8 CYS A CA 8
ATOM 10530 C C . CYS A 1 8 ? 18.919 -10.043 3.551 1.00 0.00 8 CYS A C 8
ATOM 10531 O O . CYS A 1 8 ? 18.628 -11.038 4.233 1.00 0.00 8 CYS A O 8
ATOM 10539 N N . MET A 1 9 ? 19.447 -10.117 2.324 1.00 0.00 9 MET A N 8
ATOM 10540 C CA . MET A 1 9 ? 19.746 -11.383 1.637 1.00 0.00 9 MET A CA 8
ATOM 10541 C C . MET A 1 9 ? 20.868 -12.165 2.346 1.00 0.00 9 MET A C 8
ATOM 10542 O O . MET A 1 9 ? 21.898 -11.593 2.728 1.00 0.00 9 MET A O 8
ATOM 10556 N N . TYR A 1 10 ? 20.628 -13.473 2.513 1.00 0.00 10 TYR A N 8
ATOM 10557 C CA . TYR A 1 10 ? 21.567 -14.414 3.133 1.00 0.00 10 TYR A CA 8
ATOM 10558 C C . TYR A 1 10 ? 22.712 -14.715 2.170 1.00 0.00 10 TYR A C 8
ATOM 10559 O O . TYR A 1 10 ? 22.523 -15.373 1.146 1.00 0.00 10 TYR A O 8
ATOM 10577 N N . VAL A 1 11 ? 23.889 -14.185 2.497 1.00 0.00 11 VAL A N 8
ATOM 10578 C CA . VAL A 1 11 ? 25.078 -14.302 1.668 1.00 0.00 11 VAL A CA 8
ATOM 10579 C C . VAL A 1 11 ? 25.731 -15.682 1.878 1.00 0.00 11 VAL A C 8
ATOM 10580 O O . VAL A 1 11 ? 26.006 -16.071 3.004 1.00 0.00 11 VAL A O 8
ATOM 10593 N N . PHE A 1 12 ? 25.909 -16.436 0.783 1.00 0.00 12 PHE A N 8
ATOM 10594 C CA . PHE A 1 12 ? 26.582 -17.745 0.782 1.00 0.00 12 PHE A CA 8
ATOM 10595 C C . PHE A 1 12 ? 27.979 -17.613 0.153 1.00 0.00 12 PHE A C 8
ATOM 10596 O O . PHE A 1 12 ? 28.099 -17.182 -0.992 1.00 0.00 12 PHE A O 8
ATOM 10613 N N . LYS A 1 13 ? 29.028 -17.990 0.906 1.00 0.00 13 LYS A N 8
ATOM 10614 C CA . LYS A 1 13 ? 30.408 -18.053 0.403 1.00 0.00 13 LYS A CA 8
ATOM 10615 C C . LYS A 1 13 ? 30.568 -19.350 -0.413 1.00 0.00 13 LYS A C 8
ATOM 10616 O O . LYS A 1 13 ? 31.012 -20.385 0.107 1.00 0.00 13 LYS A O 8
ATOM 10635 N N . GLY A 1 14 ? 30.107 -19.294 -1.670 1.00 0.00 14 GLY A N 8
ATOM 10636 C CA . GLY A 1 14 ? 30.146 -20.435 -2.579 1.00 0.00 14 GLY A CA 8
ATOM 10637 C C . GLY A 1 14 ? 29.194 -21.559 -2.161 1.00 0.00 14 GLY A C 8
ATOM 10638 O O . GLY A 1 14 ? 27.998 -21.510 -2.463 1.00 0.00 14 GLY A O 8
ATOM 10642 N N . GLU A 1 15 ? 29.732 -22.556 -1.432 1.00 0.00 15 GLU A N 8
ATOM 10643 C CA . GLU A 1 15 ? 28.999 -23.787 -1.048 1.00 0.00 15 GLU A CA 8
ATOM 10644 C C . GLU A 1 15 ? 28.568 -23.769 0.438 1.00 0.00 15 GLU A C 8
ATOM 10645 O O . GLU A 1 15 ? 27.960 -24.737 0.926 1.00 0.00 15 GLU A O 8
ATOM 10657 N N . GLU A 1 16 ? 28.896 -22.678 1.153 1.00 0.00 16 GLU A N 8
ATOM 10658 C CA . GLU A 1 16 ? 28.634 -22.553 2.604 1.00 0.00 16 GLU A CA 8
ATOM 10659 C C . GLU A 1 16 ? 27.961 -21.212 2.912 1.00 0.00 16 GLU A C 8
ATOM 10660 O O . GLU A 1 16 ? 28.182 -20.227 2.209 1.00 0.00 16 GLU A O 8
ATOM 10672 N N . SER A 1 17 ? 27.125 -21.192 3.965 1.00 0.00 17 SER A N 8
ATOM 10673 C CA . SER A 1 17 ? 26.443 -19.975 4.436 1.00 0.00 17 SER A CA 8
ATOM 10674 C C . SER A 1 17 ? 27.460 -19.037 5.113 1.00 0.00 17 SER A C 8
ATOM 10675 O O . SER A 1 17 ? 28.007 -19.360 6.176 1.00 0.00 17 SER A O 8
ATOM 10683 N N . PHE A 1 18 ? 27.724 -17.894 4.467 1.00 0.00 18 PHE A N 8
ATOM 10684 C CA . PHE A 1 18 ? 28.678 -16.892 4.958 1.00 0.00 18 PHE A CA 8
ATOM 10685 C C . PHE A 1 18 ? 28.025 -16.080 6.098 1.00 0.00 18 PHE A C 8
ATOM 10686 O O . PHE A 1 18 ? 28.533 -16.048 7.221 1.00 0.00 18 PHE A O 8
ATOM 10703 N N . GLY A 1 19 ? 26.868 -15.483 5.793 1.00 0.00 19 GLY A N 8
ATOM 10704 C CA . GLY A 1 19 ? 26.115 -14.665 6.742 1.00 0.00 19 GLY A CA 8
ATOM 10705 C C . GLY A 1 19 ? 24.892 -14.067 6.077 1.00 0.00 19 GLY A C 8
ATOM 10706 O O . GLY A 1 19 ? 24.261 -14.721 5.243 1.00 0.00 19 GLY A O 8
ATOM 10710 N N . GLU A 1 20 ? 24.556 -12.820 6.443 1.00 0.00 20 GLU A N 8
ATOM 10711 C CA . GLU A 1 20 ? 23.502 -12.035 5.778 1.00 0.00 20 GLU A CA 8
ATOM 10712 C C . GLU A 1 20 ? 23.857 -10.539 5.830 1.00 0.00 20 GLU A C 8
ATOM 10713 O O . GLU A 1 20 ? 24.567 -10.079 6.738 1.00 0.00 20 GLU A O 8
ATOM 10725 N N . SER A 1 21 ? 23.367 -9.803 4.824 1.00 0.00 21 SER A N 8
ATOM 10726 C CA . SER A 1 21 ? 23.623 -8.367 4.662 1.00 0.00 21 SER A CA 8
ATOM 10727 C C . SER A 1 21 ? 22.862 -7.547 5.726 1.00 0.00 21 SER A C 8
ATOM 10728 O O . SER A 1 21 ? 21.756 -7.918 6.128 1.00 0.00 21 SER A O 8
ATOM 10736 N N . ILE A 1 22 ? 23.467 -6.426 6.153 1.00 0.00 22 ILE A N 8
ATOM 10737 C CA . ILE A 1 22 ? 22.906 -5.521 7.179 1.00 0.00 22 ILE A CA 8
ATOM 10738 C C . ILE A 1 22 ? 22.906 -4.072 6.641 1.00 0.00 22 ILE A C 8
ATOM 10739 O O . ILE A 1 22 ? 21.946 -3.315 6.872 1.00 0.00 22 ILE A O 8
ATOM 10755 N N . ASP A 1 23 ? 23.967 -3.705 5.889 1.00 0.00 23 ASP A N 8
ATOM 10756 C CA . ASP A 1 23 ? 24.172 -2.316 5.415 1.00 0.00 23 ASP A CA 8
ATOM 10757 C C . ASP A 1 23 ? 24.949 -2.332 4.078 1.00 0.00 23 ASP A C 8
ATOM 10758 O O . ASP A 1 23 ? 25.371 -3.403 3.621 1.00 0.00 23 ASP A O 8
ATOM 10767 N N . VAL A 1 24 ? 25.098 -1.160 3.439 1.00 0.00 24 VAL A N 8
ATOM 10768 C CA . VAL A 1 24 ? 25.956 -0.981 2.261 1.00 0.00 24 VAL A CA 8
ATOM 10769 C C . VAL A 1 24 ? 26.376 0.501 2.149 1.00 0.00 24 VAL A C 8
ATOM 10770 O O . VAL A 1 24 ? 25.543 1.403 2.317 1.00 0.00 24 VAL A O 8
ATOM 10783 N N . TYR A 1 25 ? 27.674 0.745 1.898 1.00 0.00 25 TYR A N 8
ATOM 10784 C CA . TYR A 1 25 ? 28.200 2.090 1.605 1.00 0.00 25 TYR A CA 8
ATOM 10785 C C . TYR A 1 25 ? 29.138 1.998 0.382 1.00 0.00 25 TYR A C 8
ATOM 10786 O O . TYR A 1 25 ? 30.073 1.176 0.361 1.00 0.00 25 TYR A O 8
ATOM 10804 N N . GLY A 1 26 ? 28.853 2.816 -0.646 1.00 0.00 26 GLY A N 8
ATOM 10805 C CA . GLY A 1 26 ? 29.647 2.852 -1.879 1.00 0.00 26 GLY A CA 8
ATOM 10806 C C . GLY A 1 26 ? 29.682 1.512 -2.619 1.00 0.00 26 GLY A C 8
ATOM 10807 O O . GLY A 1 26 ? 28.671 1.078 -3.183 1.00 0.00 26 GLY A O 8
ATOM 10811 N N . ASP A 1 27 ? 30.844 0.840 -2.554 1.00 0.00 27 ASP A N 8
ATOM 10812 C CA . ASP A 1 27 ? 31.102 -0.434 -3.256 1.00 0.00 27 ASP A CA 8
ATOM 10813 C C . ASP A 1 27 ? 31.027 -1.638 -2.294 1.00 0.00 27 ASP A C 8
ATOM 10814 O O . ASP A 1 27 ? 31.036 -2.797 -2.727 1.00 0.00 27 ASP A O 8
ATOM 10823 N N . TYR A 1 28 ? 30.944 -1.375 -0.986 1.00 0.00 28 TYR A N 8
ATOM 10824 C CA . TYR A 1 28 ? 31.093 -2.420 0.035 1.00 0.00 28 TYR A CA 8
ATOM 10825 C C . TYR A 1 28 ? 29.763 -2.744 0.722 1.00 0.00 28 TYR A C 8
ATOM 10826 O O . TYR A 1 28 ? 29.230 -1.941 1.498 1.00 0.00 28 TYR A O 8
ATOM 10844 N N . LEU A 1 29 ? 29.241 -3.939 0.393 1.00 0.00 29 LEU A N 8
ATOM 10845 C CA . LEU A 1 29 ? 28.055 -4.526 1.015 1.00 0.00 29 LEU A CA 8
ATOM 10846 C C . LEU A 1 29 ? 28.458 -5.098 2.380 1.00 0.00 29 LEU A C 8
ATOM 10847 O O . LEU A 1 29 ? 29.210 -6.084 2.446 1.00 0.00 29 LEU A O 8
ATOM 10863 N N . ILE A 1 30 ? 28.002 -4.443 3.459 1.00 0.00 30 ILE A N 8
ATOM 10864 C CA . ILE A 1 30 ? 28.307 -4.867 4.833 1.00 0.00 30 ILE A CA 8
ATOM 10865 C C . ILE A 1 30 ? 27.524 -6.149 5.151 1.00 0.00 30 ILE A C 8
ATOM 10866 O O . ILE A 1 30 ? 26.309 -6.099 5.400 1.00 0.00 30 ILE A O 8
ATOM 10882 N N . VAL A 1 31 ? 28.220 -7.291 5.054 1.00 0.00 31 VAL A N 8
ATOM 10883 C CA . VAL A 1 31 ? 27.693 -8.601 5.432 1.00 0.00 31 VAL A CA 8
ATOM 10884 C C . VAL A 1 31 ? 28.148 -8.914 6.862 1.00 0.00 31 VAL A C 8
ATOM 10885 O O . VAL A 1 31 ? 29.346 -9.097 7.106 1.00 0.00 31 VAL A O 8
ATOM 10898 N N . LYS A 1 32 ? 27.203 -8.963 7.804 1.00 0.00 32 LYS A N 8
ATOM 10899 C CA . LYS A 1 32 ? 27.510 -9.254 9.213 1.00 0.00 32 LYS A CA 8
ATOM 10900 C C . LYS A 1 32 ? 27.529 -10.775 9.382 1.00 0.00 32 LYS A C 8
ATOM 10901 O O . LYS A 1 32 ? 26.488 -11.425 9.239 1.00 0.00 32 LYS A O 8
ATOM 10920 N N . VAL A 1 33 ? 28.708 -11.337 9.684 1.00 0.00 33 VAL A N 8
ATOM 10921 C CA . VAL A 1 33 ? 28.893 -12.783 9.847 1.00 0.00 33 VAL A CA 8
ATOM 10922 C C . VAL A 1 33 ? 29.106 -13.140 11.345 1.00 0.00 33 VAL A C 8
ATOM 10923 O O . VAL A 1 33 ? 30.232 -13.172 11.862 1.00 0.00 33 VAL A O 8
ATOM 10936 N N . GLY A 1 34 ? 27.971 -13.344 12.045 1.00 0.00 34 GLY A N 8
ATOM 10937 C CA . GLY A 1 34 ? 27.958 -13.749 13.457 1.00 0.00 34 GLY A CA 8
ATOM 10938 C C . GLY A 1 34 ? 28.417 -12.644 14.410 1.00 0.00 34 GLY A C 8
ATOM 10939 O O . GLY A 1 34 ? 27.598 -11.859 14.897 1.00 0.00 34 GLY A O 8
ATOM 10943 N N . THR A 1 35 ? 29.730 -12.585 14.672 1.00 0.00 35 THR A N 8
ATOM 10944 C CA . THR A 1 35 ? 30.337 -11.572 15.558 1.00 0.00 35 THR A CA 8
ATOM 10945 C C . THR A 1 35 ? 31.005 -10.450 14.736 1.00 0.00 35 THR A C 8
ATOM 10946 O O . THR A 1 35 ? 31.216 -9.347 15.239 1.00 0.00 35 THR A O 8
ATOM 10957 N N . GLU A 1 36 ? 31.249 -10.711 13.436 1.00 0.00 36 GLU A N 8
ATOM 10958 C CA . GLU A 1 36 ? 32.118 -9.866 12.582 1.00 0.00 36 GLU A CA 8
ATOM 10959 C C . GLU A 1 36 ? 31.293 -9.098 11.541 1.00 0.00 36 GLU A C 8
ATOM 10960 O O . GLU A 1 36 ? 30.136 -9.432 11.280 1.00 0.00 36 GLU A O 8
ATOM 10972 N N . PHE A 1 37 ? 31.907 -8.052 10.966 1.00 0.00 37 PHE A N 8
ATOM 10973 C CA . PHE A 1 37 ? 31.363 -7.311 9.817 1.00 0.00 37 PHE A CA 8
ATOM 10974 C C . PHE A 1 37 ? 32.385 -7.388 8.671 1.00 0.00 37 PHE A C 8
ATOM 10975 O O . PHE A 1 37 ? 33.469 -6.793 8.744 1.00 0.00 37 PHE A O 8
ATOM 10992 N N . LEU A 1 38 ? 32.042 -8.164 7.636 1.00 0.00 38 LEU A N 8
ATOM 10993 C CA . LEU A 1 38 ? 32.855 -8.345 6.427 1.00 0.00 38 LEU A CA 8
ATOM 10994 C C . LEU A 1 38 ? 32.208 -7.570 5.279 1.00 0.00 38 LEU A C 8
ATOM 10995 O O . LEU A 1 38 ? 31.152 -7.961 4.764 1.00 0.00 38 LEU A O 8
ATOM 11011 N N . ALA A 1 39 ? 32.837 -6.451 4.912 1.00 0.00 39 ALA A N 8
ATOM 11012 C CA . ALA A 1 39 ? 32.343 -5.568 3.860 1.00 0.00 39 ALA A CA 8
ATOM 11013 C C . ALA A 1 39 ? 32.869 -6.045 2.500 1.00 0.00 39 ALA A C 8
ATOM 11014 O O . ALA A 1 39 ? 33.999 -5.722 2.107 1.00 0.00 39 ALA A O 8
ATOM 11021 N N . VAL A 1 40 ? 32.047 -6.853 1.805 1.00 0.00 40 VAL A N 8
ATOM 11022 C CA . VAL A 1 40 ? 32.425 -7.472 0.524 1.00 0.00 40 VAL A CA 8
ATOM 11023 C C . VAL A 1 40 ? 32.294 -6.448 -0.635 1.00 0.00 40 VAL A C 8
ATOM 11024 O O . VAL A 1 40 ? 31.357 -5.645 -0.638 1.00 0.00 40 VAL A O 8
ATOM 11037 N N . PRO A 1 41 ? 33.252 -6.431 -1.621 1.00 0.00 41 PRO A N 8
ATOM 11038 C CA . PRO A 1 41 ? 33.119 -5.604 -2.855 1.00 0.00 41 PRO A CA 8
ATOM 11039 C C . PRO A 1 41 ? 31.963 -6.126 -3.744 1.00 0.00 41 PRO A C 8
ATOM 11040 O O . PRO A 1 41 ? 31.615 -7.309 -3.669 1.00 0.00 41 PRO A O 8
ATOM 11051 N N . LYS A 1 42 ? 31.381 -5.249 -4.584 1.00 0.00 42 LYS A N 8
ATOM 11052 C CA . LYS A 1 42 ? 30.225 -5.622 -5.445 1.00 0.00 42 LYS A CA 8
ATOM 11053 C C . LYS A 1 42 ? 30.595 -6.699 -6.501 1.00 0.00 42 LYS A C 8
ATOM 11054 O O . LYS A 1 42 ? 29.722 -7.435 -6.979 1.00 0.00 42 LYS A O 8
ATOM 11073 N N . LYS A 1 43 ? 31.898 -6.801 -6.837 1.00 0.00 43 LYS A N 8
ATOM 11074 C CA . LYS A 1 43 ? 32.411 -7.789 -7.821 1.00 0.00 43 LYS A CA 8
ATOM 11075 C C . LYS A 1 43 ? 32.494 -9.214 -7.220 1.00 0.00 43 LYS A C 8
ATOM 11076 O O . LYS A 1 43 ? 32.590 -10.201 -7.967 1.00 0.00 43 LYS A O 8
ATOM 11095 N N . SER A 1 44 ? 32.456 -9.305 -5.870 1.00 0.00 44 SER A N 8
ATOM 11096 C CA . SER A 1 44 ? 32.474 -10.594 -5.142 1.00 0.00 44 SER A CA 8
ATOM 11097 C C . SER A 1 44 ? 31.181 -11.391 -5.411 1.00 0.00 44 SER A C 8
ATOM 11098 O O . SER A 1 44 ? 31.194 -12.629 -5.429 1.00 0.00 44 SER A O 8
ATOM 11106 N N . ILE A 1 45 ? 30.078 -10.653 -5.645 1.00 0.00 45 ILE A N 8
ATOM 11107 C CA . ILE A 1 45 ? 28.743 -11.227 -5.860 1.00 0.00 45 ILE A CA 8
ATOM 11108 C C . ILE A 1 45 ? 28.681 -11.895 -7.248 1.00 0.00 45 ILE A C 8
ATOM 11109 O O . ILE A 1 45 ? 28.842 -11.231 -8.276 1.00 0.00 45 ILE A O 8
ATOM 11125 N N . LYS A 1 46 ? 28.497 -13.226 -7.247 1.00 0.00 46 LYS A N 8
ATOM 11126 C CA . LYS A 1 46 ? 28.322 -14.029 -8.469 1.00 0.00 46 LYS A CA 8
ATOM 11127 C C . LYS A 1 46 ? 26.843 -14.035 -8.893 1.00 0.00 46 LYS A C 8
ATOM 11128 O O . LYS A 1 46 ? 26.518 -13.868 -10.080 1.00 0.00 46 LYS A O 8
ATOM 11147 N N . SER A 1 47 ? 25.949 -14.226 -7.900 1.00 0.00 47 SER A N 8
ATOM 11148 C CA . SER A 1 47 ? 24.505 -14.414 -8.129 1.00 0.00 47 SER A CA 8
ATOM 11149 C C . SER A 1 47 ? 23.666 -13.658 -7.082 1.00 0.00 47 SER A C 8
ATOM 11150 O O . SER A 1 47 ? 23.955 -13.712 -5.878 1.00 0.00 47 SER A O 8
ATOM 11158 N N . VAL A 1 48 ? 22.638 -12.937 -7.566 1.00 0.00 48 VAL A N 8
ATOM 11159 C CA . VAL A 1 48 ? 21.599 -12.313 -6.729 1.00 0.00 48 VAL A CA 8
ATOM 11160 C C . VAL A 1 48 ? 20.313 -13.147 -6.862 1.00 0.00 48 VAL A C 8
ATOM 11161 O O . VAL A 1 48 ? 19.691 -13.195 -7.933 1.00 0.00 48 VAL A O 8
ATOM 11174 N N . GLU A 1 49 ? 19.952 -13.830 -5.770 1.00 0.00 49 GLU A N 8
ATOM 11175 C CA . GLU A 1 49 ? 18.783 -14.727 -5.708 1.00 0.00 49 GLU A CA 8
ATOM 11176 C C . GLU A 1 49 ? 17.690 -14.130 -4.788 1.00 0.00 49 GLU A C 8
ATOM 11177 O O . GLU A 1 49 ? 17.939 -13.115 -4.114 1.00 0.00 49 GLU A O 8
ATOM 11189 N N . ASP A 1 50 ? 16.523 -14.829 -4.731 1.00 0.00 50 ASP A N 8
ATOM 11190 C CA . ASP A 1 50 ? 15.264 -14.373 -4.059 1.00 0.00 50 ASP A CA 8
ATOM 11191 C C . ASP A 1 50 ? 15.522 -13.665 -2.707 1.00 0.00 50 ASP A C 8
ATOM 11192 O O . ASP A 1 50 ? 15.130 -12.514 -2.503 1.00 0.00 50 ASP A O 8
ATOM 11201 N N . GLY A 1 51 ? 16.205 -14.383 -1.811 1.00 0.00 51 GLY A N 8
ATOM 11202 C CA . GLY A 1 51 ? 16.652 -13.847 -0.522 1.00 0.00 51 GLY A CA 8
ATOM 11203 C C . GLY A 1 51 ? 18.049 -14.355 -0.190 1.00 0.00 51 GLY A C 8
ATOM 11204 O O . GLY A 1 51 ? 18.365 -14.626 0.971 1.00 0.00 51 GLY A O 8
ATOM 11208 N N . ARG A 1 52 ? 18.893 -14.500 -1.240 1.00 0.00 52 ARG A N 8
ATOM 11209 C CA . ARG A 1 52 ? 20.262 -15.053 -1.119 1.00 0.00 52 ARG A CA 8
ATOM 11210 C C . ARG A 1 52 ? 21.235 -14.219 -1.982 1.00 0.00 52 ARG A C 8
ATOM 11211 O O . ARG A 1 52 ? 20.821 -13.626 -2.977 1.00 0.00 52 ARG A O 8
ATOM 11232 N N . ILE A 1 53 ? 22.518 -14.165 -1.578 1.00 0.00 53 ILE A N 8
ATOM 11233 C CA . ILE A 1 53 ? 23.622 -13.554 -2.360 1.00 0.00 53 ILE A CA 8
ATOM 11234 C C . ILE A 1 53 ? 24.804 -14.536 -2.381 1.00 0.00 53 ILE A C 8
ATOM 11235 O O . ILE A 1 53 ? 25.507 -14.676 -1.388 1.00 0.00 53 ILE A O 8
ATOM 11251 N N . VAL A 1 54 ? 25.024 -15.228 -3.504 1.00 0.00 54 VAL A N 8
ATOM 11252 C CA . VAL A 1 54 ? 26.168 -16.146 -3.633 1.00 0.00 54 VAL A CA 8
ATOM 11253 C C . VAL A 1 54 ? 27.408 -15.350 -4.054 1.00 0.00 54 VAL A C 8
ATOM 11254 O O . VAL A 1 54 ? 27.420 -14.752 -5.127 1.00 0.00 54 VAL A O 8
ATOM 11267 N N . ILE A 1 55 ? 28.426 -15.315 -3.180 1.00 0.00 55 ILE A N 8
ATOM 11268 C CA . ILE A 1 55 ? 29.734 -14.710 -3.475 1.00 0.00 55 ILE A CA 8
ATOM 11269 C C . ILE A 1 55 ? 30.786 -15.823 -3.664 1.00 0.00 55 ILE A C 8
ATOM 11270 O O . ILE A 1 55 ? 30.758 -16.836 -2.957 1.00 0.00 55 ILE A O 8
ATOM 11286 N N . GLY A 1 56 ? 31.699 -15.628 -4.632 1.00 0.00 56 GLY A N 8
ATOM 11287 C CA . GLY A 1 56 ? 32.709 -16.638 -4.965 1.00 0.00 56 GLY A CA 8
ATOM 11288 C C . GLY A 1 56 ? 33.930 -16.546 -4.069 1.00 0.00 56 GLY A C 8
ATOM 11289 O O . GLY A 1 56 ? 34.245 -17.481 -3.319 1.00 0.00 56 GLY A O 8
ATOM 11293 N N . GLU A 1 57 ? 34.597 -15.387 -4.139 1.00 0.00 57 GLU A N 8
ATOM 11294 C CA . GLU A 1 57 ? 35.821 -15.101 -3.380 1.00 0.00 57 GLU A CA 8
ATOM 11295 C C . GLU A 1 57 ? 35.983 -13.584 -3.225 1.00 0.00 57 GLU A C 8
ATOM 11296 O O . GLU A 1 57 ? 35.346 -12.807 -3.952 1.00 0.00 57 GLU A O 8
ATOM 11308 N N . PHE A 1 58 ? 36.834 -13.181 -2.267 1.00 0.00 58 PHE A N 8
ATOM 11309 C CA . PHE A 1 58 ? 37.166 -11.767 -2.007 1.00 0.00 58 PHE A CA 8
ATOM 11310 C C . PHE A 1 58 ? 38.327 -11.677 -1.006 1.00 0.00 58 PHE A C 8
ATOM 11311 O O . PHE A 1 58 ? 38.637 -12.658 -0.310 1.00 0.00 58 PHE A O 8
ATOM 11328 N N . ASP A 1 59 ? 38.966 -10.498 -0.950 1.00 0.00 59 ASP A N 8
ATOM 11329 C CA . ASP A 1 59 ? 40.028 -10.202 0.022 1.00 0.00 59 ASP A CA 8
ATOM 11330 C C . ASP A 1 59 ? 39.391 -10.044 1.413 1.00 0.00 59 ASP A C 8
ATOM 11331 O O . ASP A 1 59 ? 38.989 -8.952 1.797 1.00 0.00 59 ASP A O 8
ATOM 11340 N N . GLU A 1 60 ? 39.234 -11.178 2.110 1.00 0.00 60 GLU A N 8
ATOM 11341 C CA . GLU A 1 60 ? 38.474 -11.272 3.377 1.00 0.00 60 GLU A CA 8
ATOM 11342 C C . GLU A 1 60 ? 39.189 -10.602 4.566 1.00 0.00 60 GLU A C 8
ATOM 11343 O O . GLU A 1 60 ? 38.544 -9.986 5.412 1.00 0.00 60 GLU A O 8
ATOM 11355 N N . GLU A 1 61 ? 40.523 -10.707 4.608 1.00 0.00 61 GLU A N 8
ATOM 11356 C CA . GLU A 1 61 ? 41.343 -10.086 5.673 1.00 0.00 61 GLU A CA 8
ATOM 11357 C C . GLU A 1 61 ? 41.284 -8.543 5.527 1.00 0.00 61 GLU A C 8
ATOM 11358 O O . GLU A 1 61 ? 41.170 -7.799 6.520 1.00 0.00 61 GLU A O 8
ATOM 11370 N N . GLU A 1 62 ? 41.291 -8.091 4.259 1.00 0.00 62 GLU A N 8
ATOM 11371 C CA . GLU A 1 62 ? 41.157 -6.664 3.904 1.00 0.00 62 GLU A CA 8
ATOM 11372 C C . GLU A 1 62 ? 39.709 -6.160 4.087 1.00 0.00 62 GLU A C 8
ATOM 11373 O O . GLU A 1 62 ? 39.497 -5.023 4.488 1.00 0.00 62 GLU A O 8
ATOM 11385 N N . ALA A 1 63 ? 38.717 -7.022 3.821 1.00 0.00 63 ALA A N 8
ATOM 11386 C CA . ALA A 1 63 ? 37.282 -6.679 3.999 1.00 0.00 63 ALA A CA 8
ATOM 11387 C C . ALA A 1 63 ? 36.926 -6.558 5.491 1.00 0.00 63 ALA A C 8
ATOM 11388 O O . ALA A 1 63 ? 35.948 -5.899 5.857 1.00 0.00 63 ALA A O 8
ATOM 11395 N N . ARG A 1 64 ? 37.721 -7.243 6.330 1.00 0.00 64 ARG A N 8
ATOM 11396 C CA . ARG A 1 64 ? 37.590 -7.219 7.791 1.00 0.00 64 ARG A CA 8
ATOM 11397 C C . ARG A 1 64 ? 38.112 -5.869 8.353 1.00 0.00 64 ARG A C 8
ATOM 11398 O O . ARG A 1 64 ? 37.455 -5.264 9.210 1.00 0.00 64 ARG A O 8
ATOM 11419 N N . GLU A 1 65 ? 39.284 -5.398 7.858 1.00 0.00 65 GLU A N 8
ATOM 11420 C CA . GLU A 1 65 ? 39.883 -4.114 8.324 1.00 0.00 65 GLU A CA 8
ATOM 11421 C C . GLU A 1 65 ? 39.064 -2.890 7.846 1.00 0.00 65 GLU A C 8
ATOM 11422 O O . GLU A 1 65 ? 38.925 -1.903 8.579 1.00 0.00 65 GLU A O 8
ATOM 11434 N N . LEU A 1 66 ? 38.543 -2.938 6.604 1.00 0.00 66 LEU A N 8
ATOM 11435 C CA . LEU A 1 66 ? 37.667 -1.868 6.082 1.00 0.00 66 LEU A CA 8
ATOM 11436 C C . LEU A 1 66 ? 36.209 -2.079 6.552 1.00 0.00 66 LEU A C 8
ATOM 11437 O O . LEU A 1 66 ? 35.374 -1.167 6.470 1.00 0.00 66 LEU A O 8
ATOM 11453 N N . GLY A 1 67 ? 35.940 -3.289 7.080 1.00 0.00 67 GLY A N 8
ATOM 11454 C CA . GLY A 1 67 ? 34.689 -3.597 7.773 1.00 0.00 67 GLY A CA 8
ATOM 11455 C C . GLY A 1 67 ? 34.605 -2.917 9.139 1.00 0.00 67 GLY A C 8
ATOM 11456 O O . GLY A 1 67 ? 33.571 -2.341 9.487 1.00 0.00 67 GLY A O 8
ATOM 11460 N N . ARG A 1 68 ? 35.721 -2.956 9.911 1.00 0.00 68 ARG A N 8
ATOM 11461 C CA . ARG A 1 68 ? 35.816 -2.239 11.206 1.00 0.00 68 ARG A CA 8
ATOM 11462 C C . ARG A 1 68 ? 35.968 -0.724 10.975 1.00 0.00 68 ARG A C 8
ATOM 11463 O O . ARG A 1 68 ? 35.656 0.079 11.866 1.00 0.00 68 ARG A O 8
ATOM 11484 N N . LYS A 1 69 ? 36.452 -0.336 9.775 1.00 0.00 69 LYS A N 8
ATOM 11485 C CA . LYS A 1 69 ? 36.429 1.071 9.342 1.00 0.00 69 LYS A CA 8
ATOM 11486 C C . LYS A 1 69 ? 34.971 1.543 9.185 1.00 0.00 69 LYS A C 8
ATOM 11487 O O . LYS A 1 69 ? 34.667 2.694 9.464 1.00 0.00 69 LYS A O 8
ATOM 11506 N N . TRP A 1 70 ? 34.065 0.633 8.756 1.00 0.00 70 TRP A N 8
ATOM 11507 C CA . TRP A 1 70 ? 32.613 0.915 8.762 1.00 0.00 70 TRP A CA 8
ATOM 11508 C C . TRP A 1 70 ? 32.085 1.056 10.212 1.00 0.00 70 TRP A C 8
ATOM 11509 O O . TRP A 1 70 ? 31.191 1.861 10.457 1.00 0.00 70 TRP A O 8
ATOM 11530 N N . LEU A 1 71 ? 32.628 0.267 11.174 1.00 0.00 71 LEU A N 8
ATOM 11531 C CA . LEU A 1 71 ? 32.284 0.436 12.622 1.00 0.00 71 LEU A CA 8
ATOM 11532 C C . LEU A 1 71 ? 32.688 1.839 13.139 1.00 0.00 71 LEU A C 8
ATOM 11533 O O . LEU A 1 71 ? 32.158 2.317 14.144 1.00 0.00 71 LEU A O 8
ATOM 11549 N N . GLU A 1 72 ? 33.648 2.471 12.458 1.00 0.00 72 GLU A N 8
ATOM 11550 C CA . GLU A 1 72 ? 33.994 3.884 12.673 1.00 0.00 72 GLU A CA 8
ATOM 11551 C C . GLU A 1 72 ? 32.942 4.813 11.992 1.00 0.00 72 GLU A C 8
ATOM 11552 O O . GLU A 1 72 ? 32.531 5.826 12.574 1.00 0.00 72 GLU A O 8
ATOM 11564 N N . GLU A 1 73 ? 32.484 4.432 10.777 1.00 0.00 73 GLU A N 8
ATOM 11565 C CA . GLU A 1 73 ? 31.570 5.271 9.938 1.00 0.00 73 GLU A CA 8
ATOM 11566 C C . GLU A 1 73 ? 30.112 5.285 10.437 1.00 0.00 73 GLU A C 8
ATOM 11567 O O . GLU A 1 73 ? 29.393 6.267 10.215 1.00 0.00 73 GLU A O 8
ATOM 11579 N N . LYS A 1 74 ? 29.678 4.193 11.088 1.00 0.00 74 LYS A N 8
ATOM 11580 C CA . LYS A 1 74 ? 28.284 4.070 11.609 1.00 0.00 74 LYS A CA 8
ATOM 11581 C C . LYS A 1 74 ? 27.987 5.109 12.716 1.00 0.00 74 LYS A C 8
ATOM 11582 O O . LYS A 1 74 ? 26.825 5.420 12.998 1.00 0.00 74 LYS A O 8
ATOM 11601 N N . SER A 1 75 ? 29.063 5.617 13.348 1.00 0.00 75 SER A N 8
ATOM 11602 C CA . SER A 1 75 ? 28.971 6.623 14.421 1.00 0.00 75 SER A CA 8
ATOM 11603 C C . SER A 1 75 ? 28.641 8.027 13.863 1.00 0.00 75 SER A C 8
ATOM 11604 O O . SER A 1 75 ? 28.356 8.954 14.627 1.00 0.00 75 SER A O 8
ATOM 11612 N N . LYS A 1 76 ? 28.713 8.175 12.528 1.00 0.00 76 LYS A N 8
ATOM 11613 C CA . LYS A 1 76 ? 28.229 9.374 11.819 1.00 0.00 76 LYS A CA 8
ATOM 11614 C C . LYS A 1 76 ? 26.737 9.161 11.441 1.00 0.00 76 LYS A C 8
ATOM 11615 O O . LYS A 1 76 ? 26.340 8.021 11.156 1.00 0.00 76 LYS A O 8
ATOM 11634 N N . PRO A 1 77 ? 25.876 10.237 11.466 1.00 0.00 77 PRO A N 8
ATOM 11635 C CA . PRO A 1 77 ? 24.484 10.183 10.924 1.00 0.00 77 PRO A CA 8
ATOM 11636 C C . PRO A 1 77 ? 24.443 9.821 9.414 1.00 0.00 77 PRO A C 8
ATOM 11637 O O . PRO A 1 77 ? 25.484 9.819 8.735 1.00 0.00 77 PRO A O 8
ATOM 11648 N N . VAL A 1 78 ? 23.229 9.518 8.904 1.00 0.00 78 VAL A N 8
ATOM 11649 C CA . VAL A 1 78 ? 23.013 9.176 7.481 1.00 0.00 78 VAL A CA 8
ATOM 11650 C C . VAL A 1 78 ? 23.135 10.458 6.633 1.00 0.00 78 VAL A C 8
ATOM 11651 O O . VAL A 1 78 ? 22.138 11.133 6.329 1.00 0.00 78 VAL A O 8
ATOM 11664 N N . THR A 1 79 ? 24.389 10.832 6.357 1.00 0.00 79 THR A N 8
ATOM 11665 C CA . THR A 1 79 ? 24.728 11.973 5.508 1.00 0.00 79 THR A CA 8
ATOM 11666 C C . THR A 1 79 ? 24.879 11.485 4.052 1.00 0.00 79 THR A C 8
ATOM 11667 O O . THR A 1 79 ? 24.614 12.228 3.097 1.00 0.00 79 THR A O 8
ATOM 11678 N N . LEU A 1 80 ? 25.295 10.207 3.908 1.00 0.00 80 LEU A N 8
ATOM 11679 C CA . LEU A 1 80 ? 25.344 9.515 2.620 1.00 0.00 80 LEU A CA 8
ATOM 11680 C C . LEU A 1 80 ? 23.911 9.144 2.215 1.00 0.00 80 LEU A C 8
ATOM 11681 O O . LEU A 1 80 ? 23.334 8.186 2.741 1.00 0.00 80 LEU A O 8
ATOM 11697 N N . GLU A 1 81 ? 23.327 9.955 1.324 1.00 0.00 81 GLU A N 8
ATOM 11698 C CA . GLU A 1 81 ? 21.965 9.729 0.800 1.00 0.00 81 GLU A CA 8
ATOM 11699 C C . GLU A 1 81 ? 21.968 8.493 -0.138 1.00 0.00 81 GLU A C 8
ATOM 11700 O O . GLU A 1 81 ? 20.951 7.821 -0.294 1.00 0.00 81 GLU A O 8
ATOM 11712 N N . GLU A 1 82 ? 23.149 8.178 -0.718 1.00 0.00 82 GLU A N 8
ATOM 11713 C CA . GLU A 1 82 ? 23.358 6.985 -1.577 1.00 0.00 82 GLU A CA 8
ATOM 11714 C C . GLU A 1 82 ? 23.172 5.657 -0.796 1.00 0.00 82 GLU A C 8
ATOM 11715 O O . GLU A 1 82 ? 23.002 4.600 -1.409 1.00 0.00 82 GLU A O 8
ATOM 11727 N N . LEU A 1 83 ? 23.243 5.726 0.555 1.00 0.00 83 LEU A N 8
ATOM 11728 C CA . LEU A 1 83 ? 23.012 4.562 1.461 1.00 0.00 83 LEU A CA 8
ATOM 11729 C C . LEU A 1 83 ? 21.560 4.013 1.279 1.00 0.00 83 LEU A C 8
ATOM 11730 O O . LEU A 1 83 ? 21.294 2.837 1.551 1.00 0.00 83 LEU A O 8
ATOM 11746 N N . LYS A 1 84 ? 20.646 4.897 0.814 1.00 0.00 84 LYS A N 8
ATOM 11747 C CA . LYS A 1 84 ? 19.236 4.563 0.504 1.00 0.00 84 LYS A CA 8
ATOM 11748 C C . LYS A 1 84 ? 19.168 3.378 -0.489 1.00 0.00 84 LYS A C 8
ATOM 11749 O O . LYS A 1 84 ? 19.513 3.527 -1.670 1.00 0.00 84 LYS A O 8
ATOM 11768 N N . SER A 1 85 ? 18.762 2.202 0.019 1.00 0.00 85 SER A N 8
ATOM 11769 C CA . SER A 1 85 ? 18.764 0.941 -0.737 1.00 0.00 85 SER A CA 8
ATOM 11770 C C . SER A 1 85 ? 17.460 0.159 -0.491 1.00 0.00 85 SER A C 8
ATOM 11771 O O . SER A 1 85 ? 17.056 -0.048 0.660 1.00 0.00 85 SER A O 8
ATOM 11779 N N . TYR A 1 86 ? 16.788 -0.236 -1.593 1.00 0.00 86 TYR A N 8
ATOM 11780 C CA . TYR A 1 86 ? 15.564 -1.060 -1.566 1.00 0.00 86 TYR A CA 8
ATOM 11781 C C . TYR A 1 86 ? 15.675 -2.159 -2.638 1.00 0.00 86 TYR A C 8
ATOM 11782 O O . TYR A 1 86 ? 15.764 -1.857 -3.837 1.00 0.00 86 TYR A O 8
ATOM 11800 N N . GLY A 1 87 ? 15.682 -3.425 -2.195 1.00 0.00 87 GLY A N 8
ATOM 11801 C CA . GLY A 1 87 ? 15.753 -4.588 -3.090 1.00 0.00 87 GLY A CA 8
ATOM 11802 C C . GLY A 1 87 ? 14.371 -5.050 -3.533 1.00 0.00 87 GLY A C 8
ATOM 11803 O O . GLY A 1 87 ? 13.883 -6.100 -3.096 1.00 0.00 87 GLY A O 8
ATOM 11807 N N . PHE A 1 88 ? 13.724 -4.227 -4.381 1.00 0.00 88 PHE A N 8
ATOM 11808 C CA . PHE A 1 88 ? 12.403 -4.531 -4.973 1.00 0.00 88 PHE A CA 8
ATOM 11809 C C . PHE A 1 88 ? 12.583 -5.207 -6.347 1.00 0.00 88 PHE A C 8
ATOM 11810 O O . PHE A 1 88 ? 13.710 -5.534 -6.738 1.00 0.00 88 PHE A O 8
ATOM 11827 N N . GLY A 1 89 ? 11.460 -5.424 -7.065 1.00 0.00 89 GLY A N 8
ATOM 11828 C CA . GLY A 1 89 ? 11.487 -6.070 -8.385 1.00 0.00 89 GLY A CA 8
ATOM 11829 C C . GLY A 1 89 ? 11.936 -7.524 -8.287 1.00 0.00 89 GLY A C 8
ATOM 11830 O O . GLY A 1 89 ? 12.520 -8.072 -9.227 1.00 0.00 89 GLY A O 8
ATOM 11834 N N . GLU A 1 90 ? 11.642 -8.117 -7.109 1.00 0.00 90 GLU A N 8
ATOM 11835 C CA . GLU A 1 90 ? 12.007 -9.493 -6.738 1.00 0.00 90 GLU A CA 8
ATOM 11836 C C . GLU A 1 90 ? 11.456 -10.518 -7.765 1.00 0.00 90 GLU A C 8
ATOM 11837 O O . GLU A 1 90 ? 10.285 -10.918 -7.735 1.00 0.00 90 GLU A O 8
ATOM 11849 N N . GLU A 1 91 ? 12.329 -10.871 -8.714 1.00 0.00 91 GLU A N 8
ATOM 11850 C CA . GLU A 1 91 ? 12.016 -11.742 -9.852 1.00 0.00 91 GLU A CA 8
ATOM 11851 C C . GLU A 1 91 ? 13.307 -12.441 -10.300 1.00 0.00 91 GLU A C 8
ATOM 11852 O O . GLU A 1 91 ? 14.381 -11.818 -10.328 1.00 0.00 91 GLU A O 8
ATOM 11864 N N . GLY A 1 92 ? 13.198 -13.723 -10.653 1.00 0.00 92 GLY A N 8
ATOM 11865 C CA . GLY A 1 92 ? 14.345 -14.523 -11.076 1.00 0.00 92 GLY A CA 8
ATOM 11866 C C . GLY A 1 92 ? 14.600 -15.676 -10.122 1.00 0.00 92 GLY A C 8
ATOM 11867 O O . GLY A 1 92 ? 14.399 -15.540 -8.906 1.00 0.00 92 GLY A O 8
ATOM 11871 N N . GLU A 1 93 ? 15.051 -16.807 -10.676 1.00 0.00 93 GLU A N 8
ATOM 11872 C CA . GLU A 1 93 ? 15.152 -18.081 -9.955 1.00 0.00 93 GLU A CA 8
ATOM 11873 C C . GLU A 1 93 ? 16.294 -18.935 -10.528 1.00 0.00 93 GLU A C 8
ATOM 11874 O O . GLU A 1 93 ? 16.802 -18.662 -11.632 1.00 0.00 93 GLU A O 8
ATOM 11886 N N . GLY A 1 94 ? 16.678 -19.979 -9.777 1.00 0.00 94 GLY A N 8
ATOM 11887 C CA . GLY A 1 94 ? 17.738 -20.905 -10.176 1.00 0.00 94 GLY A CA 8
ATOM 11888 C C . GLY A 1 94 ? 17.367 -22.337 -9.827 1.00 0.00 94 GLY A C 8
ATOM 11889 O O . GLY A 1 94 ? 17.443 -22.724 -8.655 1.00 0.00 94 GLY A O 8
ATOM 11893 N N . SER A 1 95 ? 16.939 -23.105 -10.842 1.00 0.00 95 SER A N 8
ATOM 11894 C CA . SER A 1 95 ? 16.497 -24.502 -10.696 1.00 0.00 95 SER A CA 8
ATOM 11895 C C . SER A 1 95 ? 17.663 -25.418 -10.213 1.00 0.00 95 SER A C 8
ATOM 11896 O O . SER A 1 95 ? 17.655 -25.837 -9.033 1.00 0.00 95 SER A O 8
ATOM 11905 N N . GLN A 1 1 ? 3.191 -1.727 -0.730 1.00 0.00 1 GLN A N 9
ATOM 11906 C CA . GLN A 1 1 ? 4.008 -0.564 -1.113 1.00 0.00 1 GLN A CA 9
ATOM 11907 C C . GLN A 1 1 ? 5.491 -0.967 -1.099 1.00 0.00 1 GLN A C 9
ATOM 11908 O O . GLN A 1 1 ? 6.126 -0.984 -0.033 1.00 0.00 1 GLN A O 9
ATOM 11924 N N . GLY A 1 2 ? 6.027 -1.341 -2.274 1.00 0.00 2 GLY A N 9
ATOM 11925 C CA . GLY A 1 2 ? 7.440 -1.685 -2.394 1.00 0.00 2 GLY A CA 9
ATOM 11926 C C . GLY A 1 2 ? 7.788 -2.407 -3.687 1.00 0.00 2 GLY A C 9
ATOM 11927 O O . GLY A 1 2 ? 6.924 -3.026 -4.316 1.00 0.00 2 GLY A O 9
ATOM 11931 N N . HIS A 1 3 ? 9.075 -2.307 -4.062 1.00 0.00 3 HIS A N 9
ATOM 11932 C CA . HIS A 1 3 ? 9.685 -3.027 -5.191 1.00 0.00 3 HIS A CA 9
ATOM 11933 C C . HIS A 1 3 ? 11.220 -2.969 -5.049 1.00 0.00 3 HIS A C 9
ATOM 11934 O O . HIS A 1 3 ? 11.789 -1.888 -4.852 1.00 0.00 3 HIS A O 9
ATOM 11949 N N . MET A 1 4 ? 11.863 -4.160 -5.091 1.00 0.00 4 MET A N 9
ATOM 11950 C CA . MET A 1 4 ? 13.341 -4.329 -5.079 1.00 0.00 4 MET A CA 9
ATOM 11951 C C . MET A 1 4 ? 13.994 -3.778 -3.785 1.00 0.00 4 MET A C 9
ATOM 11952 O O . MET A 1 4 ? 15.167 -3.402 -3.784 1.00 0.00 4 MET A O 9
ATOM 11966 N N . ASP A 1 5 ? 13.229 -3.786 -2.675 1.00 0.00 5 ASP A N 9
ATOM 11967 C CA . ASP A 1 5 ? 13.710 -3.354 -1.329 1.00 0.00 5 ASP A CA 9
ATOM 11968 C C . ASP A 1 5 ? 14.661 -4.400 -0.716 1.00 0.00 5 ASP A C 9
ATOM 11969 O O . ASP A 1 5 ? 15.270 -4.158 0.334 1.00 0.00 5 ASP A O 9
ATOM 11978 N N . LEU A 1 6 ? 14.747 -5.565 -1.378 1.00 0.00 6 LEU A N 9
ATOM 11979 C CA . LEU A 1 6 ? 15.536 -6.714 -0.933 1.00 0.00 6 LEU A CA 9
ATOM 11980 C C . LEU A 1 6 ? 17.047 -6.419 -1.049 1.00 0.00 6 LEU A C 9
ATOM 11981 O O . LEU A 1 6 ? 17.632 -6.514 -2.134 1.00 0.00 6 LEU A O 9
ATOM 11997 N N . ILE A 1 7 ? 17.638 -5.993 0.073 1.00 0.00 7 ILE A N 9
ATOM 11998 C CA . ILE A 1 7 ? 19.093 -5.757 0.213 1.00 0.00 7 ILE A CA 9
ATOM 11999 C C . ILE A 1 7 ? 19.637 -6.701 1.309 1.00 0.00 7 ILE A C 9
ATOM 12000 O O . ILE A 1 7 ? 20.695 -7.318 1.136 1.00 0.00 7 ILE A O 9
ATOM 12016 N N . CYS A 1 8 ? 18.881 -6.818 2.421 1.00 0.00 8 CYS A N 9
ATOM 12017 C CA . CYS A 1 8 ? 19.219 -7.697 3.550 1.00 0.00 8 CYS A CA 9
ATOM 12018 C C . CYS A 1 8 ? 18.876 -9.151 3.192 1.00 0.00 8 CYS A C 9
ATOM 12019 O O . CYS A 1 8 ? 17.700 -9.544 3.200 1.00 0.00 8 CYS A O 9
ATOM 12027 N N . MET A 1 9 ? 19.911 -9.916 2.811 1.00 0.00 9 MET A N 9
ATOM 12028 C CA . MET A 1 9 ? 19.786 -11.301 2.329 1.00 0.00 9 MET A CA 9
ATOM 12029 C C . MET A 1 9 ? 20.846 -12.184 2.996 1.00 0.00 9 MET A C 9
ATOM 12030 O O . MET A 1 9 ? 21.859 -11.683 3.491 1.00 0.00 9 MET A O 9
ATOM 12044 N N . TYR A 1 10 ? 20.614 -13.503 2.961 1.00 0.00 10 TYR A N 9
ATOM 12045 C CA . TYR A 1 10 ? 21.560 -14.508 3.473 1.00 0.00 10 TYR A CA 9
ATOM 12046 C C . TYR A 1 10 ? 22.670 -14.724 2.435 1.00 0.00 10 TYR A C 9
ATOM 12047 O O . TYR A 1 10 ? 22.418 -15.235 1.346 1.00 0.00 10 TYR A O 9
ATOM 12065 N N . VAL A 1 11 ? 23.886 -14.287 2.777 1.00 0.00 11 VAL A N 9
ATOM 12066 C CA . VAL A 1 11 ? 25.045 -14.322 1.880 1.00 0.00 11 VAL A CA 9
ATOM 12067 C C . VAL A 1 11 ? 25.767 -15.681 1.972 1.00 0.00 11 VAL A C 9
ATOM 12068 O O . VAL A 1 11 ? 26.067 -16.167 3.059 1.00 0.00 11 VAL A O 9
ATOM 12081 N N . PHE A 1 12 ? 25.977 -16.291 0.804 1.00 0.00 12 PHE A N 9
ATOM 12082 C CA . PHE A 1 12 ? 26.724 -17.536 0.622 1.00 0.00 12 PHE A CA 9
ATOM 12083 C C . PHE A 1 12 ? 28.060 -17.226 -0.069 1.00 0.00 12 PHE A C 9
ATOM 12084 O O . PHE A 1 12 ? 28.065 -16.639 -1.154 1.00 0.00 12 PHE A O 9
ATOM 12101 N N . LYS A 1 13 ? 29.192 -17.603 0.560 1.00 0.00 13 LYS A N 9
ATOM 12102 C CA . LYS A 1 13 ? 30.513 -17.504 -0.079 1.00 0.00 13 LYS A CA 9
ATOM 12103 C C . LYS A 1 13 ? 30.697 -18.719 -1.002 1.00 0.00 13 LYS A C 9
ATOM 12104 O O . LYS A 1 13 ? 31.142 -19.789 -0.568 1.00 0.00 13 LYS A O 9
ATOM 12123 N N . GLY A 1 14 ? 30.279 -18.554 -2.267 1.00 0.00 14 GLY A N 9
ATOM 12124 C CA . GLY A 1 14 ? 30.255 -19.647 -3.226 1.00 0.00 14 GLY A CA 9
ATOM 12125 C C . GLY A 1 14 ? 29.155 -20.649 -2.897 1.00 0.00 14 GLY A C 9
ATOM 12126 O O . GLY A 1 14 ? 27.989 -20.436 -3.253 1.00 0.00 14 GLY A O 9
ATOM 12130 N N . GLU A 1 15 ? 29.529 -21.723 -2.175 1.00 0.00 15 GLU A N 9
ATOM 12131 C CA . GLU A 1 15 ? 28.624 -22.842 -1.830 1.00 0.00 15 GLU A CA 9
ATOM 12132 C C . GLU A 1 15 ? 28.432 -22.978 -0.301 1.00 0.00 15 GLU A C 9
ATOM 12133 O O . GLU A 1 15 ? 27.558 -23.735 0.149 1.00 0.00 15 GLU A O 9
ATOM 12145 N N . GLU A 1 16 ? 29.245 -22.249 0.497 1.00 0.00 16 GLU A N 9
ATOM 12146 C CA . GLU A 1 16 ? 29.116 -22.231 1.973 1.00 0.00 16 GLU A CA 9
ATOM 12147 C C . GLU A 1 16 ? 28.173 -21.087 2.388 1.00 0.00 16 GLU A C 9
ATOM 12148 O O . GLU A 1 16 ? 28.143 -20.049 1.727 1.00 0.00 16 GLU A O 9
ATOM 12160 N N . SER A 1 17 ? 27.403 -21.278 3.470 1.00 0.00 17 SER A N 9
ATOM 12161 C CA . SER A 1 17 ? 26.541 -20.223 4.023 1.00 0.00 17 SER A CA 9
ATOM 12162 C C . SER A 1 17 ? 27.398 -19.295 4.906 1.00 0.00 17 SER A C 9
ATOM 12163 O O . SER A 1 17 ? 27.762 -19.659 6.028 1.00 0.00 17 SER A O 9
ATOM 12171 N N . PHE A 1 18 ? 27.753 -18.117 4.367 1.00 0.00 18 PHE A N 9
ATOM 12172 C CA . PHE A 1 18 ? 28.701 -17.186 5.003 1.00 0.00 18 PHE A CA 9
ATOM 12173 C C . PHE A 1 18 ? 28.033 -16.422 6.176 1.00 0.00 18 PHE A C 9
ATOM 12174 O O . PHE A 1 18 ? 28.523 -16.483 7.307 1.00 0.00 18 PHE A O 9
ATOM 12191 N N . GLY A 1 19 ? 26.908 -15.736 5.899 1.00 0.00 19 GLY A N 9
ATOM 12192 C CA . GLY A 1 19 ? 26.215 -14.920 6.906 1.00 0.00 19 GLY A CA 9
ATOM 12193 C C . GLY A 1 19 ? 24.988 -14.220 6.344 1.00 0.00 19 GLY A C 9
ATOM 12194 O O . GLY A 1 19 ? 24.214 -14.830 5.603 1.00 0.00 19 GLY A O 9
ATOM 12198 N N . GLU A 1 20 ? 24.807 -12.935 6.709 1.00 0.00 20 GLU A N 9
ATOM 12199 C CA . GLU A 1 20 ? 23.693 -12.089 6.234 1.00 0.00 20 GLU A CA 9
ATOM 12200 C C . GLU A 1 20 ? 24.177 -10.636 6.074 1.00 0.00 20 GLU A C 9
ATOM 12201 O O . GLU A 1 20 ? 24.893 -10.119 6.939 1.00 0.00 20 GLU A O 9
ATOM 12213 N N . SER A 1 21 ? 23.785 -9.989 4.965 1.00 0.00 21 SER A N 9
ATOM 12214 C CA . SER A 1 21 ? 24.083 -8.579 4.697 1.00 0.00 21 SER A CA 9
ATOM 12215 C C . SER A 1 21 ? 23.155 -7.673 5.528 1.00 0.00 21 SER A C 9
ATOM 12216 O O . SER A 1 21 ? 21.931 -7.732 5.388 1.00 0.00 21 SER A O 9
ATOM 12224 N N . ILE A 1 22 ? 23.758 -6.866 6.411 1.00 0.00 22 ILE A N 9
ATOM 12225 C CA . ILE A 1 22 ? 23.041 -5.916 7.283 1.00 0.00 22 ILE A CA 9
ATOM 12226 C C . ILE A 1 22 ? 22.951 -4.533 6.591 1.00 0.00 22 ILE A C 9
ATOM 12227 O O . ILE A 1 22 ? 21.928 -3.841 6.699 1.00 0.00 22 ILE A O 9
ATOM 12243 N N . ASP A 1 23 ? 24.009 -4.163 5.830 1.00 0.00 23 ASP A N 9
ATOM 12244 C CA . ASP A 1 23 ? 24.137 -2.815 5.228 1.00 0.00 23 ASP A CA 9
ATOM 12245 C C . ASP A 1 23 ? 24.939 -2.887 3.905 1.00 0.00 23 ASP A C 9
ATOM 12246 O O . ASP A 1 23 ? 25.401 -3.961 3.516 1.00 0.00 23 ASP A O 9
ATOM 12255 N N . VAL A 1 24 ? 25.047 -1.743 3.202 1.00 0.00 24 VAL A N 9
ATOM 12256 C CA . VAL A 1 24 ? 25.909 -1.568 2.020 1.00 0.00 24 VAL A CA 9
ATOM 12257 C C . VAL A 1 24 ? 26.306 -0.078 1.910 1.00 0.00 24 VAL A C 9
ATOM 12258 O O . VAL A 1 24 ? 25.481 0.809 2.165 1.00 0.00 24 VAL A O 9
ATOM 12271 N N . TYR A 1 25 ? 27.580 0.192 1.557 1.00 0.00 25 TYR A N 9
ATOM 12272 C CA . TYR A 1 25 ? 28.082 1.554 1.294 1.00 0.00 25 TYR A CA 9
ATOM 12273 C C . TYR A 1 25 ? 29.065 1.502 0.102 1.00 0.00 25 TYR A C 9
ATOM 12274 O O . TYR A 1 25 ? 29.996 0.681 0.093 1.00 0.00 25 TYR A O 9
ATOM 12292 N N . GLY A 1 26 ? 28.816 2.351 -0.907 1.00 0.00 26 GLY A N 9
ATOM 12293 C CA . GLY A 1 26 ? 29.682 2.475 -2.082 1.00 0.00 26 GLY A CA 9
ATOM 12294 C C . GLY A 1 26 ? 29.829 1.176 -2.879 1.00 0.00 26 GLY A C 9
ATOM 12295 O O . GLY A 1 26 ? 28.892 0.740 -3.556 1.00 0.00 26 GLY A O 9
ATOM 12299 N N . ASP A 1 27 ? 31.013 0.548 -2.755 1.00 0.00 27 ASP A N 9
ATOM 12300 C CA . ASP A 1 27 ? 31.373 -0.693 -3.472 1.00 0.00 27 ASP A CA 9
ATOM 12301 C C . ASP A 1 27 ? 31.453 -1.898 -2.519 1.00 0.00 27 ASP A C 9
ATOM 12302 O O . ASP A 1 27 ? 31.990 -2.937 -2.902 1.00 0.00 27 ASP A O 9
ATOM 12311 N N . TYR A 1 28 ? 30.910 -1.779 -1.292 1.00 0.00 28 TYR A N 9
ATOM 12312 C CA . TYR A 1 28 ? 31.082 -2.812 -0.240 1.00 0.00 28 TYR A CA 9
ATOM 12313 C C . TYR A 1 28 ? 29.755 -3.124 0.482 1.00 0.00 28 TYR A C 9
ATOM 12314 O O . TYR A 1 28 ? 29.201 -2.274 1.176 1.00 0.00 28 TYR A O 9
ATOM 12332 N N . LEU A 1 29 ? 29.268 -4.360 0.293 1.00 0.00 29 LEU A N 9
ATOM 12333 C CA . LEU A 1 29 ? 28.114 -4.928 1.006 1.00 0.00 29 LEU A CA 9
ATOM 12334 C C . LEU A 1 29 ? 28.563 -5.417 2.398 1.00 0.00 29 LEU A C 9
ATOM 12335 O O . LEU A 1 29 ? 29.341 -6.371 2.499 1.00 0.00 29 LEU A O 9
ATOM 12351 N N . ILE A 1 30 ? 28.092 -4.738 3.458 1.00 0.00 30 ILE A N 9
ATOM 12352 C CA . ILE A 1 30 ? 28.403 -5.098 4.856 1.00 0.00 30 ILE A CA 9
ATOM 12353 C C . ILE A 1 30 ? 27.660 -6.393 5.237 1.00 0.00 30 ILE A C 9
ATOM 12354 O O . ILE A 1 30 ? 26.458 -6.370 5.520 1.00 0.00 30 ILE A O 9
ATOM 12370 N N . VAL A 1 31 ? 28.383 -7.518 5.184 1.00 0.00 31 VAL A N 9
ATOM 12371 C CA . VAL A 1 31 ? 27.874 -8.833 5.584 1.00 0.00 31 VAL A CA 9
ATOM 12372 C C . VAL A 1 31 ? 28.383 -9.159 6.990 1.00 0.00 31 VAL A C 9
ATOM 12373 O O . VAL A 1 31 ? 29.576 -9.373 7.187 1.00 0.00 31 VAL A O 9
ATOM 12386 N N . LYS A 1 32 ? 27.465 -9.205 7.955 1.00 0.00 32 LYS A N 9
ATOM 12387 C CA . LYS A 1 32 ? 27.796 -9.473 9.354 1.00 0.00 32 LYS A CA 9
ATOM 12388 C C . LYS A 1 32 ? 27.744 -10.996 9.558 1.00 0.00 32 LYS A C 9
ATOM 12389 O O . LYS A 1 32 ? 26.724 -11.622 9.256 1.00 0.00 32 LYS A O 9
ATOM 12408 N N . VAL A 1 33 ? 28.863 -11.593 10.027 1.00 0.00 33 VAL A N 9
ATOM 12409 C CA . VAL A 1 33 ? 28.915 -13.028 10.404 1.00 0.00 33 VAL A CA 9
ATOM 12410 C C . VAL A 1 33 ? 29.497 -13.124 11.831 1.00 0.00 33 VAL A C 9
ATOM 12411 O O . VAL A 1 33 ? 30.479 -12.435 12.147 1.00 0.00 33 VAL A O 9
ATOM 12424 N N . GLY A 1 34 ? 28.846 -13.926 12.695 1.00 0.00 34 GLY A N 9
ATOM 12425 C CA . GLY A 1 34 ? 29.319 -14.192 14.065 1.00 0.00 34 GLY A CA 9
ATOM 12426 C C . GLY A 1 34 ? 29.416 -12.939 14.940 1.00 0.00 34 GLY A C 9
ATOM 12427 O O . GLY A 1 34 ? 28.430 -12.534 15.564 1.00 0.00 34 GLY A O 9
ATOM 12431 N N . THR A 1 35 ? 30.607 -12.311 14.941 1.00 0.00 35 THR A N 9
ATOM 12432 C CA . THR A 1 35 ? 30.922 -11.120 15.763 1.00 0.00 35 THR A CA 9
ATOM 12433 C C . THR A 1 35 ? 31.441 -9.941 14.903 1.00 0.00 35 THR A C 9
ATOM 12434 O O . THR A 1 35 ? 31.509 -8.801 15.383 1.00 0.00 35 THR A O 9
ATOM 12445 N N . GLU A 1 36 ? 31.796 -10.215 13.631 1.00 0.00 36 GLU A N 9
ATOM 12446 C CA . GLU A 1 36 ? 32.489 -9.235 12.757 1.00 0.00 36 GLU A CA 9
ATOM 12447 C C . GLU A 1 36 ? 31.601 -8.740 11.604 1.00 0.00 36 GLU A C 9
ATOM 12448 O O . GLU A 1 36 ? 30.649 -9.414 11.199 1.00 0.00 36 GLU A O 9
ATOM 12460 N N . PHE A 1 37 ? 31.941 -7.538 11.097 1.00 0.00 37 PHE A N 9
ATOM 12461 C CA . PHE A 1 37 ? 31.335 -6.944 9.895 1.00 0.00 37 PHE A CA 9
ATOM 12462 C C . PHE A 1 37 ? 32.343 -7.079 8.737 1.00 0.00 37 PHE A C 9
ATOM 12463 O O . PHE A 1 37 ? 33.388 -6.417 8.732 1.00 0.00 37 PHE A O 9
ATOM 12480 N N . LEU A 1 38 ? 32.028 -7.967 7.783 1.00 0.00 38 LEU A N 9
ATOM 12481 C CA . LEU A 1 38 ? 32.875 -8.263 6.619 1.00 0.00 38 LEU A CA 9
ATOM 12482 C C . LEU A 1 38 ? 32.271 -7.560 5.405 1.00 0.00 38 LEU A C 9
ATOM 12483 O O . LEU A 1 38 ? 31.246 -8.007 4.869 1.00 0.00 38 LEU A O 9
ATOM 12499 N N . ALA A 1 39 ? 32.893 -6.461 4.989 1.00 0.00 39 ALA A N 9
ATOM 12500 C CA . ALA A 1 39 ? 32.416 -5.667 3.858 1.00 0.00 39 ALA A CA 9
ATOM 12501 C C . ALA A 1 39 ? 32.923 -6.279 2.546 1.00 0.00 39 ALA A C 9
ATOM 12502 O O . ALA A 1 39 ? 34.055 -6.010 2.117 1.00 0.00 39 ALA A O 9
ATOM 12509 N N . VAL A 1 40 ? 32.085 -7.138 1.939 1.00 0.00 40 VAL A N 9
ATOM 12510 C CA . VAL A 1 40 ? 32.419 -7.843 0.693 1.00 0.00 40 VAL A CA 9
ATOM 12511 C C . VAL A 1 40 ? 32.249 -6.869 -0.503 1.00 0.00 40 VAL A C 9
ATOM 12512 O O . VAL A 1 40 ? 31.289 -6.099 -0.522 1.00 0.00 40 VAL A O 9
ATOM 12525 N N . PRO A 1 41 ? 33.186 -6.848 -1.500 1.00 0.00 41 PRO A N 9
ATOM 12526 C CA . PRO A 1 41 ? 33.026 -6.016 -2.721 1.00 0.00 41 PRO A CA 9
ATOM 12527 C C . PRO A 1 41 ? 31.778 -6.447 -3.537 1.00 0.00 41 PRO A C 9
ATOM 12528 O O . PRO A 1 41 ? 31.513 -7.645 -3.671 1.00 0.00 41 PRO A O 9
ATOM 12539 N N . LYS A 1 42 ? 31.016 -5.456 -4.057 1.00 0.00 42 LYS A N 9
ATOM 12540 C CA . LYS A 1 42 ? 29.761 -5.695 -4.822 1.00 0.00 42 LYS A CA 9
ATOM 12541 C C . LYS A 1 42 ? 30.030 -6.486 -6.117 1.00 0.00 42 LYS A C 9
ATOM 12542 O O . LYS A 1 42 ? 29.180 -7.250 -6.582 1.00 0.00 42 LYS A O 9
ATOM 12561 N N . LYS A 1 43 ? 31.233 -6.295 -6.666 1.00 0.00 43 LYS A N 9
ATOM 12562 C CA . LYS A 1 43 ? 31.698 -6.972 -7.890 1.00 0.00 43 LYS A CA 9
ATOM 12563 C C . LYS A 1 43 ? 31.974 -8.479 -7.658 1.00 0.00 43 LYS A C 9
ATOM 12564 O O . LYS A 1 43 ? 32.032 -9.248 -8.625 1.00 0.00 43 LYS A O 9
ATOM 12583 N N . SER A 1 44 ? 32.135 -8.893 -6.381 1.00 0.00 44 SER A N 9
ATOM 12584 C CA . SER A 1 44 ? 32.369 -10.308 -6.018 1.00 0.00 44 SER A CA 9
ATOM 12585 C C . SER A 1 44 ? 31.087 -11.147 -6.191 1.00 0.00 44 SER A C 9
ATOM 12586 O O . SER A 1 44 ? 31.171 -12.351 -6.444 1.00 0.00 44 SER A O 9
ATOM 12594 N N . ILE A 1 45 ? 29.906 -10.495 -6.069 1.00 0.00 45 ILE A N 9
ATOM 12595 C CA . ILE A 1 45 ? 28.600 -11.185 -6.130 1.00 0.00 45 ILE A CA 9
ATOM 12596 C C . ILE A 1 45 ? 28.412 -11.855 -7.513 1.00 0.00 45 ILE A C 9
ATOM 12597 O O . ILE A 1 45 ? 28.366 -11.174 -8.540 1.00 0.00 45 ILE A O 9
ATOM 12613 N N . LYS A 1 46 ? 28.339 -13.195 -7.502 1.00 0.00 46 LYS A N 9
ATOM 12614 C CA . LYS A 1 46 ? 28.086 -14.021 -8.691 1.00 0.00 46 LYS A CA 9
ATOM 12615 C C . LYS A 1 46 ? 26.601 -13.969 -9.079 1.00 0.00 46 LYS A C 9
ATOM 12616 O O . LYS A 1 46 ? 26.265 -13.762 -10.246 1.00 0.00 46 LYS A O 9
ATOM 12635 N N . SER A 1 47 ? 25.720 -14.155 -8.081 1.00 0.00 47 SER A N 9
ATOM 12636 C CA . SER A 1 47 ? 24.273 -14.269 -8.299 1.00 0.00 47 SER A CA 9
ATOM 12637 C C . SER A 1 47 ? 23.498 -13.596 -7.157 1.00 0.00 47 SER A C 9
ATOM 12638 O O . SER A 1 47 ? 23.716 -13.911 -5.980 1.00 0.00 47 SER A O 9
ATOM 12646 N N . VAL A 1 48 ? 22.614 -12.650 -7.517 1.00 0.00 48 VAL A N 9
ATOM 12647 C CA . VAL A 1 48 ? 21.595 -12.115 -6.604 1.00 0.00 48 VAL A CA 9
ATOM 12648 C C . VAL A 1 48 ? 20.309 -12.929 -6.803 1.00 0.00 48 VAL A C 9
ATOM 12649 O O . VAL A 1 48 ? 19.656 -12.848 -7.850 1.00 0.00 48 VAL A O 9
ATOM 12662 N N . GLU A 1 49 ? 19.998 -13.733 -5.797 1.00 0.00 49 GLU A N 9
ATOM 12663 C CA . GLU A 1 49 ? 18.770 -14.530 -5.702 1.00 0.00 49 GLU A CA 9
ATOM 12664 C C . GLU A 1 49 ? 17.864 -13.912 -4.613 1.00 0.00 49 GLU A C 9
ATOM 12665 O O . GLU A 1 49 ? 18.323 -13.084 -3.812 1.00 0.00 49 GLU A O 9
ATOM 12677 N N . ASP A 1 50 ? 16.585 -14.316 -4.582 1.00 0.00 50 ASP A N 9
ATOM 12678 C CA . ASP A 1 50 ? 15.605 -13.806 -3.594 1.00 0.00 50 ASP A CA 9
ATOM 12679 C C . ASP A 1 50 ? 15.949 -14.317 -2.181 1.00 0.00 50 ASP A C 9
ATOM 12680 O O . ASP A 1 50 ? 15.676 -15.480 -1.851 1.00 0.00 50 ASP A O 9
ATOM 12689 N N . GLY A 1 51 ? 16.608 -13.454 -1.381 1.00 0.00 51 GLY A N 9
ATOM 12690 C CA . GLY A 1 51 ? 17.002 -13.784 -0.001 1.00 0.00 51 GLY A CA 9
ATOM 12691 C C . GLY A 1 51 ? 18.318 -14.556 0.081 1.00 0.00 51 GLY A C 9
ATOM 12692 O O . GLY A 1 51 ? 18.660 -15.095 1.141 1.00 0.00 51 GLY A O 9
ATOM 12696 N N . ARG A 1 52 ? 19.073 -14.573 -1.034 1.00 0.00 52 ARG A N 9
ATOM 12697 C CA . ARG A 1 52 ? 20.325 -15.345 -1.177 1.00 0.00 52 ARG A CA 9
ATOM 12698 C C . ARG A 1 52 ? 21.322 -14.521 -2.010 1.00 0.00 52 ARG A C 9
ATOM 12699 O O . ARG A 1 52 ? 20.985 -14.095 -3.108 1.00 0.00 52 ARG A O 9
ATOM 12720 N N . ILE A 1 53 ? 22.534 -14.287 -1.485 1.00 0.00 53 ILE A N 9
ATOM 12721 C CA . ILE A 1 53 ? 23.605 -13.570 -2.214 1.00 0.00 53 ILE A CA 9
ATOM 12722 C C . ILE A 1 53 ? 24.809 -14.505 -2.381 1.00 0.00 53 ILE A C 9
ATOM 12723 O O . ILE A 1 53 ? 25.586 -14.696 -1.454 1.00 0.00 53 ILE A O 9
ATOM 12739 N N . VAL A 1 54 ? 24.956 -15.084 -3.577 1.00 0.00 54 VAL A N 9
ATOM 12740 C CA . VAL A 1 54 ? 26.106 -15.927 -3.917 1.00 0.00 54 VAL A CA 9
ATOM 12741 C C . VAL A 1 54 ? 27.252 -15.019 -4.372 1.00 0.00 54 VAL A C 9
ATOM 12742 O O . VAL A 1 54 ? 27.097 -14.284 -5.339 1.00 0.00 54 VAL A O 9
ATOM 12755 N N . ILE A 1 55 ? 28.370 -15.037 -3.633 1.00 0.00 55 ILE A N 9
ATOM 12756 C CA . ILE A 1 55 ? 29.591 -14.280 -3.970 1.00 0.00 55 ILE A CA 9
ATOM 12757 C C . ILE A 1 55 ? 30.698 -15.253 -4.409 1.00 0.00 55 ILE A C 9
ATOM 12758 O O . ILE A 1 55 ? 30.592 -16.468 -4.192 1.00 0.00 55 ILE A O 9
ATOM 12774 N N . GLY A 1 56 ? 31.746 -14.713 -5.044 1.00 0.00 56 GLY A N 9
ATOM 12775 C CA . GLY A 1 56 ? 32.804 -15.524 -5.639 1.00 0.00 56 GLY A CA 9
ATOM 12776 C C . GLY A 1 56 ? 33.929 -15.783 -4.664 1.00 0.00 56 GLY A C 9
ATOM 12777 O O . GLY A 1 56 ? 33.914 -16.776 -3.923 1.00 0.00 56 GLY A O 9
ATOM 12781 N N . GLU A 1 57 ? 34.884 -14.850 -4.641 1.00 0.00 57 GLU A N 9
ATOM 12782 C CA . GLU A 1 57 ? 36.079 -14.918 -3.796 1.00 0.00 57 GLU A CA 9
ATOM 12783 C C . GLU A 1 57 ? 36.419 -13.509 -3.301 1.00 0.00 57 GLU A C 9
ATOM 12784 O O . GLU A 1 57 ? 36.205 -12.522 -4.020 1.00 0.00 57 GLU A O 9
ATOM 12796 N N . PHE A 1 58 ? 36.912 -13.439 -2.064 1.00 0.00 58 PHE A N 9
ATOM 12797 C CA . PHE A 1 58 ? 37.316 -12.188 -1.403 1.00 0.00 58 PHE A CA 9
ATOM 12798 C C . PHE A 1 58 ? 38.119 -12.549 -0.141 1.00 0.00 58 PHE A C 9
ATOM 12799 O O . PHE A 1 58 ? 37.910 -13.624 0.450 1.00 0.00 58 PHE A O 9
ATOM 12816 N N . ASP A 1 59 ? 39.041 -11.671 0.251 1.00 0.00 59 ASP A N 9
ATOM 12817 C CA . ASP A 1 59 ? 39.790 -11.815 1.502 1.00 0.00 59 ASP A CA 9
ATOM 12818 C C . ASP A 1 59 ? 38.986 -11.165 2.636 1.00 0.00 59 ASP A C 9
ATOM 12819 O O . ASP A 1 59 ? 38.964 -9.938 2.766 1.00 0.00 59 ASP A O 9
ATOM 12828 N N . GLU A 1 60 ? 38.282 -12.018 3.403 1.00 0.00 60 GLU A N 9
ATOM 12829 C CA . GLU A 1 60 ? 37.408 -11.602 4.523 1.00 0.00 60 GLU A CA 9
ATOM 12830 C C . GLU A 1 60 ? 38.172 -10.861 5.626 1.00 0.00 60 GLU A C 9
ATOM 12831 O O . GLU A 1 60 ? 37.589 -10.019 6.304 1.00 0.00 60 GLU A O 9
ATOM 12843 N N . GLU A 1 61 ? 39.465 -11.181 5.802 1.00 0.00 61 GLU A N 9
ATOM 12844 C CA . GLU A 1 61 ? 40.321 -10.495 6.792 1.00 0.00 61 GLU A CA 9
ATOM 12845 C C . GLU A 1 61 ? 40.537 -9.021 6.380 1.00 0.00 61 GLU A C 9
ATOM 12846 O O . GLU A 1 61 ? 40.453 -8.107 7.213 1.00 0.00 61 GLU A O 9
ATOM 12858 N N . GLU A 1 62 ? 40.784 -8.796 5.076 1.00 0.00 62 GLU A N 9
ATOM 12859 C CA . GLU A 1 62 ? 40.912 -7.437 4.511 1.00 0.00 62 GLU A CA 9
ATOM 12860 C C . GLU A 1 62 ? 39.543 -6.720 4.565 1.00 0.00 62 GLU A C 9
ATOM 12861 O O . GLU A 1 62 ? 39.463 -5.528 4.863 1.00 0.00 62 GLU A O 9
ATOM 12873 N N . ALA A 1 63 ? 38.467 -7.493 4.318 1.00 0.00 63 ALA A N 9
ATOM 12874 C CA . ALA A 1 63 ? 37.069 -7.011 4.379 1.00 0.00 63 ALA A CA 9
ATOM 12875 C C . ALA A 1 63 ? 36.659 -6.649 5.829 1.00 0.00 63 ALA A C 9
ATOM 12876 O O . ALA A 1 63 ? 35.745 -5.853 6.037 1.00 0.00 63 ALA A O 9
ATOM 12883 N N . ARG A 1 64 ? 37.346 -7.268 6.810 1.00 0.00 64 ARG A N 9
ATOM 12884 C CA . ARG A 1 64 ? 37.113 -7.060 8.252 1.00 0.00 64 ARG A CA 9
ATOM 12885 C C . ARG A 1 64 ? 37.681 -5.702 8.691 1.00 0.00 64 ARG A C 9
ATOM 12886 O O . ARG A 1 64 ? 37.014 -4.956 9.413 1.00 0.00 64 ARG A O 9
ATOM 12907 N N . GLU A 1 65 ? 38.930 -5.398 8.261 1.00 0.00 65 GLU A N 9
ATOM 12908 C CA . GLU A 1 65 ? 39.617 -4.139 8.648 1.00 0.00 65 GLU A CA 9
ATOM 12909 C C . GLU A 1 65 ? 38.967 -2.917 7.971 1.00 0.00 65 GLU A C 9
ATOM 12910 O O . GLU A 1 65 ? 38.848 -1.847 8.585 1.00 0.00 65 GLU A O 9
ATOM 12922 N N . LEU A 1 66 ? 38.541 -3.070 6.702 1.00 0.00 66 LEU A N 9
ATOM 12923 C CA . LEU A 1 66 ? 37.820 -1.999 5.987 1.00 0.00 66 LEU A CA 9
ATOM 12924 C C . LEU A 1 66 ? 36.316 -2.012 6.366 1.00 0.00 66 LEU A C 9
ATOM 12925 O O . LEU A 1 66 ? 35.596 -1.035 6.124 1.00 0.00 66 LEU A O 9
ATOM 12941 N N . GLY A 1 67 ? 35.868 -3.138 6.962 1.00 0.00 67 GLY A N 9
ATOM 12942 C CA . GLY A 1 67 ? 34.515 -3.267 7.508 1.00 0.00 67 GLY A CA 9
ATOM 12943 C C . GLY A 1 67 ? 34.349 -2.547 8.846 1.00 0.00 67 GLY A C 9
ATOM 12944 O O . GLY A 1 67 ? 33.277 -2.002 9.140 1.00 0.00 67 GLY A O 9
ATOM 12948 N N . ARG A 1 68 ? 35.412 -2.566 9.681 1.00 0.00 68 ARG A N 9
ATOM 12949 C CA . ARG A 1 68 ? 35.454 -1.779 10.932 1.00 0.00 68 ARG A CA 9
ATOM 12950 C C . ARG A 1 68 ? 35.763 -0.302 10.619 1.00 0.00 68 ARG A C 9
ATOM 12951 O O . ARG A 1 68 ? 35.476 0.579 11.432 1.00 0.00 68 ARG A O 9
ATOM 12972 N N . LYS A 1 69 ? 36.377 -0.044 9.438 1.00 0.00 69 LYS A N 9
ATOM 12973 C CA . LYS A 1 69 ? 36.524 1.322 8.901 1.00 0.00 69 LYS A CA 9
ATOM 12974 C C . LYS A 1 69 ? 35.132 1.901 8.580 1.00 0.00 69 LYS A C 9
ATOM 12975 O O . LYS A 1 69 ? 34.904 3.098 8.760 1.00 0.00 69 LYS A O 9
ATOM 12994 N N . TRP A 1 70 ? 34.206 1.026 8.106 1.00 0.00 70 TRP A N 9
ATOM 12995 C CA . TRP A 1 70 ? 32.780 1.381 7.958 1.00 0.00 70 TRP A CA 9
ATOM 12996 C C . TRP A 1 70 ? 32.194 1.774 9.326 1.00 0.00 70 TRP A C 9
ATOM 12997 O O . TRP A 1 70 ? 31.606 2.841 9.440 1.00 0.00 70 TRP A O 9
ATOM 13018 N N . LEU A 1 71 ? 32.389 0.903 10.356 1.00 0.00 71 LEU A N 9
ATOM 13019 C CA . LEU A 1 71 ? 31.944 1.168 11.762 1.00 0.00 71 LEU A CA 9
ATOM 13020 C C . LEU A 1 71 ? 32.393 2.564 12.244 1.00 0.00 71 LEU A C 9
ATOM 13021 O O . LEU A 1 71 ? 31.637 3.268 12.908 1.00 0.00 71 LEU A O 9
ATOM 13037 N N . GLU A 1 72 ? 33.615 2.940 11.844 1.00 0.00 72 GLU A N 9
ATOM 13038 C CA . GLU A 1 72 ? 34.244 4.226 12.181 1.00 0.00 72 GLU A CA 9
ATOM 13039 C C . GLU A 1 72 ? 33.575 5.403 11.427 1.00 0.00 72 GLU A C 9
ATOM 13040 O O . GLU A 1 72 ? 33.154 6.387 12.049 1.00 0.00 72 GLU A O 9
ATOM 13052 N N . GLU A 1 73 ? 33.464 5.278 10.086 1.00 0.00 73 GLU A N 9
ATOM 13053 C CA . GLU A 1 73 ? 33.029 6.389 9.199 1.00 0.00 73 GLU A CA 9
ATOM 13054 C C . GLU A 1 73 ? 31.505 6.627 9.260 1.00 0.00 73 GLU A C 9
ATOM 13055 O O . GLU A 1 73 ? 31.037 7.717 8.935 1.00 0.00 73 GLU A O 9
ATOM 13067 N N . LYS A 1 74 ? 30.734 5.599 9.667 1.00 0.00 74 LYS A N 9
ATOM 13068 C CA . LYS A 1 74 ? 29.268 5.709 9.820 1.00 0.00 74 LYS A CA 9
ATOM 13069 C C . LYS A 1 74 ? 28.934 6.208 11.241 1.00 0.00 74 LYS A C 9
ATOM 13070 O O . LYS A 1 74 ? 27.858 6.777 11.465 1.00 0.00 74 LYS A O 9
ATOM 13089 N N . SER A 1 75 ? 29.875 5.982 12.196 1.00 0.00 75 SER A N 9
ATOM 13090 C CA . SER A 1 75 ? 29.759 6.471 13.580 1.00 0.00 75 SER A CA 9
ATOM 13091 C C . SER A 1 75 ? 30.067 7.979 13.611 1.00 0.00 75 SER A C 9
ATOM 13092 O O . SER A 1 75 ? 31.187 8.408 13.902 1.00 0.00 75 SER A O 9
ATOM 13100 N N . LYS A 1 76 ? 29.055 8.756 13.228 1.00 0.00 76 LYS A N 9
ATOM 13101 C CA . LYS A 1 76 ? 29.119 10.215 13.163 1.00 0.00 76 LYS A CA 9
ATOM 13102 C C . LYS A 1 76 ? 28.898 10.829 14.566 1.00 0.00 76 LYS A C 9
ATOM 13103 O O . LYS A 1 76 ? 28.156 10.254 15.378 1.00 0.00 76 LYS A O 9
ATOM 13122 N N . PRO A 1 77 ? 29.556 11.997 14.875 1.00 0.00 77 PRO A N 9
ATOM 13123 C CA . PRO A 1 77 ? 29.332 12.737 16.144 1.00 0.00 77 PRO A CA 9
ATOM 13124 C C . PRO A 1 77 ? 27.947 13.425 16.183 1.00 0.00 77 PRO A C 9
ATOM 13125 O O . PRO A 1 77 ? 27.082 13.142 15.343 1.00 0.00 77 PRO A O 9
ATOM 13136 N N . VAL A 1 78 ? 27.749 14.323 17.168 1.00 0.00 78 VAL A N 9
ATOM 13137 C CA . VAL A 1 78 ? 26.460 15.017 17.382 1.00 0.00 78 VAL A CA 9
ATOM 13138 C C . VAL A 1 78 ? 26.053 15.874 16.161 1.00 0.00 78 VAL A C 9
ATOM 13139 O O . VAL A 1 78 ? 24.855 15.983 15.869 1.00 0.00 78 VAL A O 9
ATOM 13152 N N . THR A 1 79 ? 27.056 16.456 15.441 1.00 0.00 79 THR A N 9
ATOM 13153 C CA . THR A 1 79 ? 26.804 17.278 14.239 1.00 0.00 79 THR A CA 9
ATOM 13154 C C . THR A 1 79 ? 26.215 16.397 13.107 1.00 0.00 79 THR A C 9
ATOM 13155 O O . THR A 1 79 ? 26.929 15.801 12.287 1.00 0.00 79 THR A O 9
ATOM 13166 N N . LEU A 1 80 ? 24.877 16.269 13.132 1.00 0.00 80 LEU A N 9
ATOM 13167 C CA . LEU A 1 80 ? 24.129 15.400 12.227 1.00 0.00 80 LEU A CA 9
ATOM 13168 C C . LEU A 1 80 ? 22.870 16.103 11.726 1.00 0.00 80 LEU A C 9
ATOM 13169 O O . LEU A 1 80 ? 21.982 16.461 12.505 1.00 0.00 80 LEU A O 9
ATOM 13185 N N . GLU A 1 81 ? 22.843 16.303 10.408 1.00 0.00 81 GLU A N 9
ATOM 13186 C CA . GLU A 1 81 ? 21.639 16.630 9.638 1.00 0.00 81 GLU A CA 9
ATOM 13187 C C . GLU A 1 81 ? 20.634 15.446 9.686 1.00 0.00 81 GLU A C 9
ATOM 13188 O O . GLU A 1 81 ? 19.445 15.606 9.394 1.00 0.00 81 GLU A O 9
ATOM 13200 N N . GLU A 1 82 ? 21.162 14.253 10.048 1.00 0.00 82 GLU A N 9
ATOM 13201 C CA . GLU A 1 82 ? 20.369 13.047 10.342 1.00 0.00 82 GLU A CA 9
ATOM 13202 C C . GLU A 1 82 ? 19.521 13.255 11.620 1.00 0.00 82 GLU A C 9
ATOM 13203 O O . GLU A 1 82 ? 18.320 12.971 11.627 1.00 0.00 82 GLU A O 9
ATOM 13215 N N . LEU A 1 83 ? 20.164 13.764 12.690 1.00 0.00 83 LEU A N 9
ATOM 13216 C CA . LEU A 1 83 ? 19.490 14.052 13.976 1.00 0.00 83 LEU A CA 9
ATOM 13217 C C . LEU A 1 83 ? 18.509 15.218 13.785 1.00 0.00 83 LEU A C 9
ATOM 13218 O O . LEU A 1 83 ? 17.360 15.172 14.248 1.00 0.00 83 LEU A O 9
ATOM 13234 N N . LYS A 1 84 ? 18.980 16.260 13.085 1.00 0.00 84 LYS A N 9
ATOM 13235 C CA . LYS A 1 84 ? 18.181 17.445 12.764 1.00 0.00 84 LYS A CA 9
ATOM 13236 C C . LYS A 1 84 ? 17.288 17.144 11.539 1.00 0.00 84 LYS A C 9
ATOM 13237 O O . LYS A 1 84 ? 17.606 17.523 10.404 1.00 0.00 84 LYS A O 9
ATOM 13256 N N . SER A 1 85 ? 16.205 16.391 11.776 1.00 0.00 85 SER A N 9
ATOM 13257 C CA . SER A 1 85 ? 15.234 15.993 10.742 1.00 0.00 85 SER A CA 9
ATOM 13258 C C . SER A 1 85 ? 13.815 16.132 11.290 1.00 0.00 85 SER A C 9
ATOM 13259 O O . SER A 1 85 ? 13.593 15.966 12.498 1.00 0.00 85 SER A O 9
ATOM 13267 N N . TYR A 1 86 ? 12.866 16.462 10.401 1.00 0.00 86 TYR A N 9
ATOM 13268 C CA . TYR A 1 86 ? 11.447 16.518 10.743 1.00 0.00 86 TYR A CA 9
ATOM 13269 C C . TYR A 1 86 ? 10.920 15.074 10.807 1.00 0.00 86 TYR A C 9
ATOM 13270 O O . TYR A 1 86 ? 10.547 14.492 9.780 1.00 0.00 86 TYR A O 9
ATOM 13288 N N . GLY A 1 87 ? 10.956 14.496 12.016 1.00 0.00 87 GLY A N 9
ATOM 13289 C CA . GLY A 1 87 ? 10.599 13.094 12.238 1.00 0.00 87 GLY A CA 9
ATOM 13290 C C . GLY A 1 87 ? 11.786 12.168 11.982 1.00 0.00 87 GLY A C 9
ATOM 13291 O O . GLY A 1 87 ? 12.918 12.494 12.365 1.00 0.00 87 GLY A O 9
ATOM 13295 N N . PHE A 1 88 ? 11.506 11.003 11.352 1.00 0.00 88 PHE A N 9
ATOM 13296 C CA . PHE A 1 88 ? 12.515 9.990 10.932 1.00 0.00 88 PHE A CA 9
ATOM 13297 C C . PHE A 1 88 ? 13.162 9.228 12.112 1.00 0.00 88 PHE A C 9
ATOM 13298 O O . PHE A 1 88 ? 14.041 8.377 11.896 1.00 0.00 88 PHE A O 9
ATOM 13315 N N . GLY A 1 89 ? 12.693 9.499 13.343 1.00 0.00 89 GLY A N 9
ATOM 13316 C CA . GLY A 1 89 ? 13.139 8.794 14.546 1.00 0.00 89 GLY A CA 9
ATOM 13317 C C . GLY A 1 89 ? 11.985 8.590 15.505 1.00 0.00 89 GLY A C 9
ATOM 13318 O O . GLY A 1 89 ? 12.173 8.566 16.724 1.00 0.00 89 GLY A O 9
ATOM 13322 N N . GLU A 1 90 ? 10.773 8.458 14.928 1.00 0.00 90 GLU A N 9
ATOM 13323 C CA . GLU A 1 90 ? 9.514 8.295 15.677 1.00 0.00 90 GLU A CA 9
ATOM 13324 C C . GLU A 1 90 ? 9.378 6.828 16.147 1.00 0.00 90 GLU A C 9
ATOM 13325 O O . GLU A 1 90 ? 8.565 6.043 15.648 1.00 0.00 90 GLU A O 9
ATOM 13337 N N . GLU A 1 91 ? 10.239 6.476 17.114 1.00 0.00 91 GLU A N 9
ATOM 13338 C CA . GLU A 1 91 ? 10.397 5.115 17.638 1.00 0.00 91 GLU A CA 9
ATOM 13339 C C . GLU A 1 91 ? 11.128 5.157 18.987 1.00 0.00 91 GLU A C 9
ATOM 13340 O O . GLU A 1 91 ? 11.687 6.198 19.378 1.00 0.00 91 GLU A O 9
ATOM 13352 N N . GLY A 1 92 ? 11.129 4.014 19.682 1.00 0.00 92 GLY A N 9
ATOM 13353 C CA . GLY A 1 92 ? 11.755 3.882 20.994 1.00 0.00 92 GLY A CA 9
ATOM 13354 C C . GLY A 1 92 ? 12.425 2.533 21.142 1.00 0.00 92 GLY A C 9
ATOM 13355 O O . GLY A 1 92 ? 11.782 1.558 21.531 1.00 0.00 92 GLY A O 9
ATOM 13359 N N . GLU A 1 93 ? 13.709 2.462 20.769 1.00 0.00 93 GLU A N 9
ATOM 13360 C CA . GLU A 1 93 ? 14.525 1.254 20.958 1.00 0.00 93 GLU A CA 9
ATOM 13361 C C . GLU A 1 93 ? 14.944 1.122 22.437 1.00 0.00 93 GLU A C 9
ATOM 13362 O O . GLU A 1 93 ? 15.102 0.017 22.961 1.00 0.00 93 GLU A O 9
ATOM 13374 N N . GLY A 1 94 ? 15.077 2.276 23.097 1.00 0.00 94 GLY A N 9
ATOM 13375 C CA . GLY A 1 94 ? 15.554 2.363 24.475 1.00 0.00 94 GLY A CA 9
ATOM 13376 C C . GLY A 1 94 ? 16.391 3.615 24.659 1.00 0.00 94 GLY A C 9
ATOM 13377 O O . GLY A 1 94 ? 16.379 4.241 25.720 1.00 0.00 94 GLY A O 9
ATOM 13381 N N . SER A 1 95 ? 17.132 3.959 23.595 1.00 0.00 95 SER A N 9
ATOM 13382 C CA . SER A 1 95 ? 17.914 5.194 23.482 1.00 0.00 95 SER A CA 9
ATOM 13383 C C . SER A 1 95 ? 17.562 5.868 22.135 1.00 0.00 95 SER A C 9
ATOM 13384 O O . SER A 1 95 ? 16.971 6.964 22.135 1.00 0.00 95 SER A O 9
ATOM 13393 N N . GLN A 1 1 ? 6.632 5.845 1.618 1.00 0.00 1 GLN A N 10
ATOM 13394 C CA . GLN A 1 1 ? 6.730 4.840 2.697 1.00 0.00 1 GLN A CA 10
ATOM 13395 C C . GLN A 1 1 ? 6.592 3.436 2.100 1.00 0.00 1 GLN A C 10
ATOM 13396 O O . GLN A 1 1 ? 5.563 3.110 1.489 1.00 0.00 1 GLN A O 10
ATOM 13412 N N . GLY A 1 2 ? 7.642 2.615 2.269 1.00 0.00 2 GLY A N 10
ATOM 13413 C CA . GLY A 1 2 ? 7.664 1.245 1.764 1.00 0.00 2 GLY A CA 10
ATOM 13414 C C . GLY A 1 2 ? 8.610 0.371 2.560 1.00 0.00 2 GLY A C 10
ATOM 13415 O O . GLY A 1 2 ? 8.755 0.561 3.775 1.00 0.00 2 GLY A O 10
ATOM 13419 N N . HIS A 1 3 ? 9.262 -0.582 1.880 1.00 0.00 3 HIS A N 10
ATOM 13420 C CA . HIS A 1 3 ? 10.195 -1.524 2.510 1.00 0.00 3 HIS A CA 10
ATOM 13421 C C . HIS A 1 3 ? 11.156 -2.088 1.443 1.00 0.00 3 HIS A C 10
ATOM 13422 O O . HIS A 1 3 ? 10.759 -2.866 0.564 1.00 0.00 3 HIS A O 10
ATOM 13437 N N . MET A 1 4 ? 12.419 -1.647 1.505 1.00 0.00 4 MET A N 10
ATOM 13438 C CA . MET A 1 4 ? 13.506 -2.159 0.661 1.00 0.00 4 MET A CA 10
ATOM 13439 C C . MET A 1 4 ? 14.328 -3.166 1.495 1.00 0.00 4 MET A C 10
ATOM 13440 O O . MET A 1 4 ? 15.547 -3.059 1.638 1.00 0.00 4 MET A O 10
ATOM 13454 N N . ASP A 1 5 ? 13.611 -4.177 2.026 1.00 0.00 5 ASP A N 10
ATOM 13455 C CA . ASP A 1 5 ? 14.181 -5.248 2.881 1.00 0.00 5 ASP A CA 10
ATOM 13456 C C . ASP A 1 5 ? 14.972 -6.284 2.045 1.00 0.00 5 ASP A C 10
ATOM 13457 O O . ASP A 1 5 ? 15.547 -7.231 2.594 1.00 0.00 5 ASP A O 10
ATOM 13466 N N . LEU A 1 6 ? 14.984 -6.074 0.715 1.00 0.00 6 LEU A N 10
ATOM 13467 C CA . LEU A 1 6 ? 15.726 -6.902 -0.256 1.00 0.00 6 LEU A CA 10
ATOM 13468 C C . LEU A 1 6 ? 17.248 -6.802 -0.003 1.00 0.00 6 LEU A C 10
ATOM 13469 O O . LEU A 1 6 ? 18.007 -7.703 -0.383 1.00 0.00 6 LEU A O 10
ATOM 13485 N N . ILE A 1 7 ? 17.675 -5.688 0.640 1.00 0.00 7 ILE A N 10
ATOM 13486 C CA . ILE A 1 7 ? 19.072 -5.490 1.074 1.00 0.00 7 ILE A CA 10
ATOM 13487 C C . ILE A 1 7 ? 19.437 -6.471 2.211 1.00 0.00 7 ILE A C 10
ATOM 13488 O O . ILE A 1 7 ? 20.564 -6.946 2.284 1.00 0.00 7 ILE A O 10
ATOM 13504 N N . CYS A 1 8 ? 18.448 -6.797 3.071 1.00 0.00 8 CYS A N 10
ATOM 13505 C CA . CYS A 1 8 ? 18.638 -7.695 4.224 1.00 0.00 8 CYS A CA 10
ATOM 13506 C C . CYS A 1 8 ? 18.409 -9.162 3.797 1.00 0.00 8 CYS A C 10
ATOM 13507 O O . CYS A 1 8 ? 17.550 -9.867 4.338 1.00 0.00 8 CYS A O 10
ATOM 13515 N N . MET A 1 9 ? 19.200 -9.599 2.804 1.00 0.00 9 MET A N 10
ATOM 13516 C CA . MET A 1 9 ? 19.154 -10.960 2.243 1.00 0.00 9 MET A CA 10
ATOM 13517 C C . MET A 1 9 ? 20.309 -11.780 2.847 1.00 0.00 9 MET A C 10
ATOM 13518 O O . MET A 1 9 ? 21.376 -11.222 3.116 1.00 0.00 9 MET A O 10
ATOM 13532 N N . TYR A 1 10 ? 20.105 -13.093 3.041 1.00 0.00 10 TYR A N 10
ATOM 13533 C CA . TYR A 1 10 ? 21.128 -13.979 3.634 1.00 0.00 10 TYR A CA 10
ATOM 13534 C C . TYR A 1 10 ? 22.290 -14.159 2.637 1.00 0.00 10 TYR A C 10
ATOM 13535 O O . TYR A 1 10 ? 22.053 -14.468 1.468 1.00 0.00 10 TYR A O 10
ATOM 13553 N N . VAL A 1 11 ? 23.531 -13.939 3.095 1.00 0.00 11 VAL A N 10
ATOM 13554 C CA . VAL A 1 11 ? 24.733 -14.021 2.244 1.00 0.00 11 VAL A CA 10
ATOM 13555 C C . VAL A 1 11 ? 25.442 -15.368 2.451 1.00 0.00 11 VAL A C 10
ATOM 13556 O O . VAL A 1 11 ? 25.526 -15.881 3.569 1.00 0.00 11 VAL A O 10
ATOM 13569 N N . PHE A 1 12 ? 25.908 -15.941 1.337 1.00 0.00 12 PHE A N 10
ATOM 13570 C CA . PHE A 1 12 ? 26.541 -17.261 1.267 1.00 0.00 12 PHE A CA 10
ATOM 13571 C C . PHE A 1 12 ? 27.864 -17.138 0.495 1.00 0.00 12 PHE A C 10
ATOM 13572 O O . PHE A 1 12 ? 27.884 -16.599 -0.614 1.00 0.00 12 PHE A O 10
ATOM 13589 N N . LYS A 1 13 ? 28.966 -17.627 1.089 1.00 0.00 13 LYS A N 10
ATOM 13590 C CA . LYS A 1 13 ? 30.274 -17.694 0.426 1.00 0.00 13 LYS A CA 10
ATOM 13591 C C . LYS A 1 13 ? 30.248 -18.881 -0.545 1.00 0.00 13 LYS A C 10
ATOM 13592 O O . LYS A 1 13 ? 30.423 -20.037 -0.139 1.00 0.00 13 LYS A O 10
ATOM 13611 N N . GLY A 1 14 ? 29.957 -18.580 -1.822 1.00 0.00 14 GLY A N 10
ATOM 13612 C CA . GLY A 1 14 ? 29.660 -19.603 -2.805 1.00 0.00 14 GLY A CA 10
ATOM 13613 C C . GLY A 1 14 ? 28.326 -20.279 -2.476 1.00 0.00 14 GLY A C 10
ATOM 13614 O O . GLY A 1 14 ? 27.258 -19.751 -2.817 1.00 0.00 14 GLY A O 10
ATOM 13618 N N . GLU A 1 15 ? 28.393 -21.422 -1.764 1.00 0.00 15 GLU A N 10
ATOM 13619 C CA . GLU A 1 15 ? 27.208 -22.192 -1.335 1.00 0.00 15 GLU A CA 10
ATOM 13620 C C . GLU A 1 15 ? 27.099 -22.267 0.209 1.00 0.00 15 GLU A C 10
ATOM 13621 O O . GLU A 1 15 ? 25.998 -22.480 0.733 1.00 0.00 15 GLU A O 10
ATOM 13633 N N . GLU A 1 16 ? 28.232 -22.102 0.934 1.00 0.00 16 GLU A N 10
ATOM 13634 C CA . GLU A 1 16 ? 28.242 -22.193 2.422 1.00 0.00 16 GLU A CA 10
ATOM 13635 C C . GLU A 1 16 ? 27.738 -20.870 3.025 1.00 0.00 16 GLU A C 10
ATOM 13636 O O . GLU A 1 16 ? 27.998 -19.806 2.466 1.00 0.00 16 GLU A O 10
ATOM 13648 N N . SER A 1 17 ? 27.018 -20.938 4.160 1.00 0.00 17 SER A N 10
ATOM 13649 C CA . SER A 1 17 ? 26.400 -19.748 4.773 1.00 0.00 17 SER A CA 10
ATOM 13650 C C . SER A 1 17 ? 27.478 -18.837 5.396 1.00 0.00 17 SER A C 10
ATOM 13651 O O . SER A 1 17 ? 28.126 -19.205 6.383 1.00 0.00 17 SER A O 10
ATOM 13659 N N . PHE A 1 18 ? 27.679 -17.655 4.785 1.00 0.00 18 PHE A N 10
ATOM 13660 C CA . PHE A 1 18 ? 28.683 -16.676 5.229 1.00 0.00 18 PHE A CA 10
ATOM 13661 C C . PHE A 1 18 ? 28.100 -15.811 6.364 1.00 0.00 18 PHE A C 10
ATOM 13662 O O . PHE A 1 18 ? 28.661 -15.750 7.461 1.00 0.00 18 PHE A O 10
ATOM 13679 N N . GLY A 1 19 ? 26.950 -15.175 6.077 1.00 0.00 19 GLY A N 10
ATOM 13680 C CA . GLY A 1 19 ? 26.241 -14.341 7.046 1.00 0.00 19 GLY A CA 10
ATOM 13681 C C . GLY A 1 19 ? 24.908 -13.835 6.493 1.00 0.00 19 GLY A C 10
ATOM 13682 O O . GLY A 1 19 ? 24.124 -14.604 5.922 1.00 0.00 19 GLY A O 10
ATOM 13686 N N . GLU A 1 20 ? 24.689 -12.526 6.645 1.00 0.00 20 GLU A N 10
ATOM 13687 C CA . GLU A 1 20 ? 23.490 -11.810 6.191 1.00 0.00 20 GLU A CA 10
ATOM 13688 C C . GLU A 1 20 ? 23.903 -10.376 5.824 1.00 0.00 20 GLU A C 10
ATOM 13689 O O . GLU A 1 20 ? 24.705 -9.766 6.527 1.00 0.00 20 GLU A O 10
ATOM 13701 N N . SER A 1 21 ? 23.398 -9.853 4.711 1.00 0.00 21 SER A N 10
ATOM 13702 C CA . SER A 1 21 ? 23.632 -8.458 4.321 1.00 0.00 21 SER A CA 10
ATOM 13703 C C . SER A 1 21 ? 22.783 -7.539 5.221 1.00 0.00 21 SER A C 10
ATOM 13704 O O . SER A 1 21 ? 21.612 -7.828 5.479 1.00 0.00 21 SER A O 10
ATOM 13712 N N . ILE A 1 22 ? 23.399 -6.455 5.710 1.00 0.00 22 ILE A N 10
ATOM 13713 C CA . ILE A 1 22 ? 22.764 -5.500 6.645 1.00 0.00 22 ILE A CA 10
ATOM 13714 C C . ILE A 1 22 ? 22.776 -4.086 6.026 1.00 0.00 22 ILE A C 10
ATOM 13715 O O . ILE A 1 22 ? 21.811 -3.319 6.173 1.00 0.00 22 ILE A O 10
ATOM 13731 N N . ASP A 1 23 ? 23.858 -3.774 5.282 1.00 0.00 23 ASP A N 10
ATOM 13732 C CA . ASP A 1 23 ? 24.104 -2.426 4.738 1.00 0.00 23 ASP A CA 10
ATOM 13733 C C . ASP A 1 23 ? 24.927 -2.519 3.433 1.00 0.00 23 ASP A C 10
ATOM 13734 O O . ASP A 1 23 ? 25.448 -3.583 3.094 1.00 0.00 23 ASP A O 10
ATOM 13743 N N . VAL A 1 24 ? 24.970 -1.407 2.681 1.00 0.00 24 VAL A N 10
ATOM 13744 C CA . VAL A 1 24 ? 25.866 -1.225 1.525 1.00 0.00 24 VAL A CA 10
ATOM 13745 C C . VAL A 1 24 ? 26.245 0.267 1.431 1.00 0.00 24 VAL A C 10
ATOM 13746 O O . VAL A 1 24 ? 25.375 1.139 1.547 1.00 0.00 24 VAL A O 10
ATOM 13759 N N . TYR A 1 25 ? 27.547 0.558 1.261 1.00 0.00 25 TYR A N 10
ATOM 13760 C CA . TYR A 1 25 ? 28.048 1.940 1.104 1.00 0.00 25 TYR A CA 10
ATOM 13761 C C . TYR A 1 25 ? 29.172 1.947 0.052 1.00 0.00 25 TYR A C 10
ATOM 13762 O O . TYR A 1 25 ? 30.009 1.031 0.036 1.00 0.00 25 TYR A O 10
ATOM 13780 N N . GLY A 1 26 ? 29.183 2.968 -0.818 1.00 0.00 26 GLY A N 10
ATOM 13781 C CA . GLY A 1 26 ? 30.197 3.084 -1.866 1.00 0.00 26 GLY A CA 10
ATOM 13782 C C . GLY A 1 26 ? 30.149 1.923 -2.858 1.00 0.00 26 GLY A C 10
ATOM 13783 O O . GLY A 1 26 ? 29.243 1.844 -3.690 1.00 0.00 26 GLY A O 10
ATOM 13787 N N . ASP A 1 27 ? 31.131 1.006 -2.739 1.00 0.00 27 ASP A N 10
ATOM 13788 C CA . ASP A 1 27 ? 31.228 -0.210 -3.582 1.00 0.00 27 ASP A CA 10
ATOM 13789 C C . ASP A 1 27 ? 31.178 -1.499 -2.731 1.00 0.00 27 ASP A C 10
ATOM 13790 O O . ASP A 1 27 ? 31.321 -2.599 -3.264 1.00 0.00 27 ASP A O 10
ATOM 13799 N N . TYR A 1 28 ? 30.950 -1.364 -1.410 1.00 0.00 28 TYR A N 10
ATOM 13800 C CA . TYR A 1 28 ? 31.104 -2.477 -0.442 1.00 0.00 28 TYR A CA 10
ATOM 13801 C C . TYR A 1 28 ? 29.763 -2.849 0.207 1.00 0.00 28 TYR A C 10
ATOM 13802 O O . TYR A 1 28 ? 29.132 -2.017 0.872 1.00 0.00 28 TYR A O 10
ATOM 13820 N N . LEU A 1 29 ? 29.342 -4.108 -0.003 1.00 0.00 29 LEU A N 10
ATOM 13821 C CA . LEU A 1 29 ? 28.190 -4.711 0.681 1.00 0.00 29 LEU A CA 10
ATOM 13822 C C . LEU A 1 29 ? 28.620 -5.151 2.085 1.00 0.00 29 LEU A C 10
ATOM 13823 O O . LEU A 1 29 ? 29.404 -6.099 2.229 1.00 0.00 29 LEU A O 10
ATOM 13839 N N . ILE A 1 30 ? 28.134 -4.439 3.102 1.00 0.00 30 ILE A N 10
ATOM 13840 C CA . ILE A 1 30 ? 28.391 -4.778 4.505 1.00 0.00 30 ILE A CA 10
ATOM 13841 C C . ILE A 1 30 ? 27.568 -6.017 4.890 1.00 0.00 30 ILE A C 10
ATOM 13842 O O . ILE A 1 30 ? 26.338 -5.945 5.052 1.00 0.00 30 ILE A O 10
ATOM 13858 N N . VAL A 1 31 ? 28.261 -7.156 4.982 1.00 0.00 31 VAL A N 10
ATOM 13859 C CA . VAL A 1 31 ? 27.679 -8.433 5.371 1.00 0.00 31 VAL A CA 10
ATOM 13860 C C . VAL A 1 31 ? 27.973 -8.707 6.853 1.00 0.00 31 VAL A C 10
ATOM 13861 O O . VAL A 1 31 ? 29.127 -8.913 7.244 1.00 0.00 31 VAL A O 10
ATOM 13874 N N . LYS A 1 32 ? 26.916 -8.695 7.662 1.00 0.00 32 LYS A N 10
ATOM 13875 C CA . LYS A 1 32 ? 26.967 -9.090 9.066 1.00 0.00 32 LYS A CA 10
ATOM 13876 C C . LYS A 1 32 ? 27.037 -10.628 9.158 1.00 0.00 32 LYS A C 10
ATOM 13877 O O . LYS A 1 32 ? 26.066 -11.323 8.866 1.00 0.00 32 LYS A O 10
ATOM 13896 N N . VAL A 1 33 ? 28.210 -11.141 9.520 1.00 0.00 33 VAL A N 10
ATOM 13897 C CA . VAL A 1 33 ? 28.383 -12.545 9.919 1.00 0.00 33 VAL A CA 10
ATOM 13898 C C . VAL A 1 33 ? 28.211 -12.619 11.447 1.00 0.00 33 VAL A C 10
ATOM 13899 O O . VAL A 1 33 ? 28.400 -11.608 12.134 1.00 0.00 33 VAL A O 10
ATOM 13912 N N . GLY A 1 34 ? 27.839 -13.797 11.961 1.00 0.00 34 GLY A N 10
ATOM 13913 C CA . GLY A 1 34 ? 27.484 -13.998 13.385 1.00 0.00 34 GLY A CA 10
ATOM 13914 C C . GLY A 1 34 ? 28.424 -13.350 14.420 1.00 0.00 34 GLY A C 10
ATOM 13915 O O . GLY A 1 34 ? 27.994 -13.004 15.528 1.00 0.00 34 GLY A O 10
ATOM 13919 N N . THR A 1 35 ? 29.707 -13.194 14.050 1.00 0.00 35 THR A N 10
ATOM 13920 C CA . THR A 1 35 ? 30.730 -12.569 14.901 1.00 0.00 35 THR A CA 10
ATOM 13921 C C . THR A 1 35 ? 30.930 -11.065 14.575 1.00 0.00 35 THR A C 10
ATOM 13922 O O . THR A 1 35 ? 30.944 -10.221 15.482 1.00 0.00 35 THR A O 10
ATOM 13933 N N . GLU A 1 36 ? 31.065 -10.732 13.268 1.00 0.00 36 GLU A N 10
ATOM 13934 C CA . GLU A 1 36 ? 31.595 -9.408 12.807 1.00 0.00 36 GLU A CA 10
ATOM 13935 C C . GLU A 1 36 ? 30.865 -8.910 11.534 1.00 0.00 36 GLU A C 10
ATOM 13936 O O . GLU A 1 36 ? 29.897 -9.517 11.081 1.00 0.00 36 GLU A O 10
ATOM 13948 N N . PHE A 1 37 ? 31.341 -7.773 10.980 1.00 0.00 37 PHE A N 10
ATOM 13949 C CA . PHE A 1 37 ? 30.848 -7.201 9.711 1.00 0.00 37 PHE A CA 10
ATOM 13950 C C . PHE A 1 37 ? 31.991 -7.236 8.672 1.00 0.00 37 PHE A C 10
ATOM 13951 O O . PHE A 1 37 ? 32.985 -6.511 8.807 1.00 0.00 37 PHE A O 10
ATOM 13968 N N . LEU A 1 38 ? 31.846 -8.108 7.664 1.00 0.00 38 LEU A N 10
ATOM 13969 C CA . LEU A 1 38 ? 32.788 -8.239 6.538 1.00 0.00 38 LEU A CA 10
ATOM 13970 C C . LEU A 1 38 ? 32.239 -7.440 5.350 1.00 0.00 38 LEU A C 10
ATOM 13971 O O . LEU A 1 38 ? 31.169 -7.768 4.821 1.00 0.00 38 LEU A O 10
ATOM 13987 N N . ALA A 1 39 ? 32.963 -6.384 4.954 1.00 0.00 39 ALA A N 10
ATOM 13988 C CA . ALA A 1 39 ? 32.576 -5.540 3.822 1.00 0.00 39 ALA A CA 10
ATOM 13989 C C . ALA A 1 39 ? 33.026 -6.195 2.508 1.00 0.00 39 ALA A C 10
ATOM 13990 O O . ALA A 1 39 ? 34.171 -6.030 2.063 1.00 0.00 39 ALA A O 10
ATOM 13997 N N . VAL A 1 40 ? 32.107 -6.970 1.922 1.00 0.00 40 VAL A N 10
ATOM 13998 C CA . VAL A 1 40 ? 32.330 -7.712 0.674 1.00 0.00 40 VAL A CA 10
ATOM 13999 C C . VAL A 1 40 ? 32.031 -6.792 -0.527 1.00 0.00 40 VAL A C 10
ATOM 14000 O O . VAL A 1 40 ? 30.894 -6.342 -0.665 1.00 0.00 40 VAL A O 10
ATOM 14013 N N . PRO A 1 41 ? 33.032 -6.494 -1.423 1.00 0.00 41 PRO A N 10
ATOM 14014 C CA . PRO A 1 41 ? 32.805 -5.614 -2.604 1.00 0.00 41 PRO A CA 10
ATOM 14015 C C . PRO A 1 41 ? 31.750 -6.217 -3.572 1.00 0.00 41 PRO A C 10
ATOM 14016 O O . PRO A 1 41 ? 31.640 -7.441 -3.678 1.00 0.00 41 PRO A O 10
ATOM 14027 N N . LYS A 1 42 ? 30.980 -5.353 -4.273 1.00 0.00 42 LYS A N 10
ATOM 14028 C CA . LYS A 1 42 ? 29.855 -5.779 -5.153 1.00 0.00 42 LYS A CA 10
ATOM 14029 C C . LYS A 1 42 ? 30.347 -6.584 -6.372 1.00 0.00 42 LYS A C 10
ATOM 14030 O O . LYS A 1 42 ? 29.605 -7.401 -6.932 1.00 0.00 42 LYS A O 10
ATOM 14049 N N . LYS A 1 43 ? 31.610 -6.344 -6.750 1.00 0.00 43 LYS A N 10
ATOM 14050 C CA . LYS A 1 43 ? 32.305 -7.089 -7.816 1.00 0.00 43 LYS A CA 10
ATOM 14051 C C . LYS A 1 43 ? 32.540 -8.566 -7.414 1.00 0.00 43 LYS A C 10
ATOM 14052 O O . LYS A 1 43 ? 32.722 -9.431 -8.278 1.00 0.00 43 LYS A O 10
ATOM 14071 N N . SER A 1 44 ? 32.558 -8.831 -6.089 1.00 0.00 44 SER A N 10
ATOM 14072 C CA . SER A 1 44 ? 32.693 -10.191 -5.545 1.00 0.00 44 SER A CA 10
ATOM 14073 C C . SER A 1 44 ? 31.324 -10.897 -5.524 1.00 0.00 44 SER A C 10
ATOM 14074 O O . SER A 1 44 ? 31.275 -12.118 -5.648 1.00 0.00 44 SER A O 10
ATOM 14082 N N . ILE A 1 45 ? 30.211 -10.123 -5.364 1.00 0.00 45 ILE A N 10
ATOM 14083 C CA . ILE A 1 45 ? 28.846 -10.697 -5.453 1.00 0.00 45 ILE A CA 10
ATOM 14084 C C . ILE A 1 45 ? 28.656 -11.249 -6.888 1.00 0.00 45 ILE A C 10
ATOM 14085 O O . ILE A 1 45 ? 28.677 -10.493 -7.866 1.00 0.00 45 ILE A O 10
ATOM 14101 N N . LYS A 1 46 ? 28.520 -12.576 -6.977 1.00 0.00 46 LYS A N 10
ATOM 14102 C CA . LYS A 1 46 ? 28.418 -13.318 -8.244 1.00 0.00 46 LYS A CA 10
ATOM 14103 C C . LYS A 1 46 ? 26.964 -13.347 -8.723 1.00 0.00 46 LYS A C 10
ATOM 14104 O O . LYS A 1 46 ? 26.665 -12.972 -9.863 1.00 0.00 46 LYS A O 10
ATOM 14123 N N . SER A 1 47 ? 26.064 -13.775 -7.822 1.00 0.00 47 SER A N 10
ATOM 14124 C CA . SER A 1 47 ? 24.646 -13.990 -8.142 1.00 0.00 47 SER A CA 10
ATOM 14125 C C . SER A 1 47 ? 23.748 -13.608 -6.955 1.00 0.00 47 SER A C 10
ATOM 14126 O O . SER A 1 47 ? 24.173 -13.649 -5.792 1.00 0.00 47 SER A O 10
ATOM 14134 N N . VAL A 1 48 ? 22.497 -13.249 -7.278 1.00 0.00 48 VAL A N 10
ATOM 14135 C CA . VAL A 1 48 ? 21.434 -12.960 -6.299 1.00 0.00 48 VAL A CA 10
ATOM 14136 C C . VAL A 1 48 ? 20.293 -13.986 -6.482 1.00 0.00 48 VAL A C 10
ATOM 14137 O O . VAL A 1 48 ? 19.580 -13.994 -7.496 1.00 0.00 48 VAL A O 10
ATOM 14150 N N . GLU A 1 49 ? 20.170 -14.886 -5.500 1.00 0.00 49 GLU A N 10
ATOM 14151 C CA . GLU A 1 49 ? 19.144 -15.938 -5.469 1.00 0.00 49 GLU A CA 10
ATOM 14152 C C . GLU A 1 49 ? 18.023 -15.540 -4.488 1.00 0.00 49 GLU A C 10
ATOM 14153 O O . GLU A 1 49 ? 18.168 -14.576 -3.715 1.00 0.00 49 GLU A O 10
ATOM 14165 N N . ASP A 1 50 ? 16.920 -16.294 -4.511 1.00 0.00 50 ASP A N 10
ATOM 14166 C CA . ASP A 1 50 ? 15.773 -16.065 -3.613 1.00 0.00 50 ASP A CA 10
ATOM 14167 C C . ASP A 1 50 ? 16.141 -16.482 -2.176 1.00 0.00 50 ASP A C 10
ATOM 14168 O O . ASP A 1 50 ? 16.069 -17.664 -1.821 1.00 0.00 50 ASP A O 10
ATOM 14177 N N . GLY A 1 51 ? 16.610 -15.503 -1.378 1.00 0.00 51 GLY A N 10
ATOM 14178 C CA . GLY A 1 51 ? 17.012 -15.742 0.012 1.00 0.00 51 GLY A CA 10
ATOM 14179 C C . GLY A 1 51 ? 18.500 -16.040 0.166 1.00 0.00 51 GLY A C 10
ATOM 14180 O O . GLY A 1 51 ? 18.965 -16.306 1.279 1.00 0.00 51 GLY A O 10
ATOM 14184 N N . ARG A 1 52 ? 19.260 -15.992 -0.952 1.00 0.00 52 ARG A N 10
ATOM 14185 C CA . ARG A 1 52 ? 20.715 -16.256 -0.958 1.00 0.00 52 ARG A CA 10
ATOM 14186 C C . ARG A 1 52 ? 21.446 -15.177 -1.773 1.00 0.00 52 ARG A C 10
ATOM 14187 O O . ARG A 1 52 ? 20.937 -14.716 -2.785 1.00 0.00 52 ARG A O 10
ATOM 14208 N N . ILE A 1 53 ? 22.628 -14.757 -1.292 1.00 0.00 53 ILE A N 10
ATOM 14209 C CA . ILE A 1 53 ? 23.565 -13.912 -2.058 1.00 0.00 53 ILE A CA 10
ATOM 14210 C C . ILE A 1 53 ? 24.872 -14.693 -2.246 1.00 0.00 53 ILE A C 10
ATOM 14211 O O . ILE A 1 53 ? 25.661 -14.818 -1.306 1.00 0.00 53 ILE A O 10
ATOM 14227 N N . VAL A 1 54 ? 25.088 -15.228 -3.456 1.00 0.00 54 VAL A N 10
ATOM 14228 C CA . VAL A 1 54 ? 26.313 -15.961 -3.788 1.00 0.00 54 VAL A CA 10
ATOM 14229 C C . VAL A 1 54 ? 27.444 -14.947 -4.014 1.00 0.00 54 VAL A C 10
ATOM 14230 O O . VAL A 1 54 ? 27.363 -14.132 -4.934 1.00 0.00 54 VAL A O 10
ATOM 14243 N N . ILE A 1 55 ? 28.453 -14.964 -3.127 1.00 0.00 55 ILE A N 10
ATOM 14244 C CA . ILE A 1 55 ? 29.658 -14.123 -3.255 1.00 0.00 55 ILE A CA 10
ATOM 14245 C C . ILE A 1 55 ? 30.864 -15.006 -3.614 1.00 0.00 55 ILE A C 10
ATOM 14246 O O . ILE A 1 55 ? 30.875 -16.213 -3.333 1.00 0.00 55 ILE A O 10
ATOM 14262 N N . GLY A 1 56 ? 31.883 -14.385 -4.219 1.00 0.00 56 GLY A N 10
ATOM 14263 C CA . GLY A 1 56 ? 33.001 -15.098 -4.840 1.00 0.00 56 GLY A CA 10
ATOM 14264 C C . GLY A 1 56 ? 34.322 -14.797 -4.166 1.00 0.00 56 GLY A C 10
ATOM 14265 O O . GLY A 1 56 ? 34.383 -14.686 -2.938 1.00 0.00 56 GLY A O 10
ATOM 14269 N N . GLU A 1 57 ? 35.384 -14.650 -4.979 1.00 0.00 57 GLU A N 10
ATOM 14270 C CA . GLU A 1 57 ? 36.749 -14.416 -4.491 1.00 0.00 57 GLU A CA 10
ATOM 14271 C C . GLU A 1 57 ? 36.948 -12.943 -4.076 1.00 0.00 57 GLU A C 10
ATOM 14272 O O . GLU A 1 57 ? 36.688 -12.014 -4.853 1.00 0.00 57 GLU A O 10
ATOM 14284 N N . PHE A 1 58 ? 37.348 -12.767 -2.810 1.00 0.00 58 PHE A N 10
ATOM 14285 C CA . PHE A 1 58 ? 37.694 -11.477 -2.207 1.00 0.00 58 PHE A CA 10
ATOM 14286 C C . PHE A 1 58 ? 38.578 -11.747 -0.982 1.00 0.00 58 PHE A C 10
ATOM 14287 O O . PHE A 1 58 ? 38.429 -12.793 -0.326 1.00 0.00 58 PHE A O 10
ATOM 14304 N N . ASP A 1 59 ? 39.498 -10.821 -0.677 1.00 0.00 59 ASP A N 10
ATOM 14305 C CA . ASP A 1 59 ? 40.321 -10.902 0.537 1.00 0.00 59 ASP A CA 10
ATOM 14306 C C . ASP A 1 59 ? 39.448 -10.590 1.755 1.00 0.00 59 ASP A C 10
ATOM 14307 O O . ASP A 1 59 ? 39.113 -9.437 1.992 1.00 0.00 59 ASP A O 10
ATOM 14316 N N . GLU A 1 60 ? 39.043 -11.647 2.471 1.00 0.00 60 GLU A N 10
ATOM 14317 C CA . GLU A 1 60 ? 38.147 -11.555 3.637 1.00 0.00 60 GLU A CA 10
ATOM 14318 C C . GLU A 1 60 ? 38.844 -10.922 4.857 1.00 0.00 60 GLU A C 10
ATOM 14319 O O . GLU A 1 60 ? 38.189 -10.276 5.673 1.00 0.00 60 GLU A O 10
ATOM 14331 N N . GLU A 1 61 ? 40.171 -11.091 4.959 1.00 0.00 61 GLU A N 10
ATOM 14332 C CA . GLU A 1 61 ? 40.972 -10.480 6.038 1.00 0.00 61 GLU A CA 10
ATOM 14333 C C . GLU A 1 61 ? 41.096 -8.960 5.810 1.00 0.00 61 GLU A C 10
ATOM 14334 O O . GLU A 1 61 ? 41.015 -8.151 6.747 1.00 0.00 61 GLU A O 10
ATOM 14346 N N . GLU A 1 62 ? 41.270 -8.585 4.534 1.00 0.00 62 GLU A N 10
ATOM 14347 C CA . GLU A 1 62 ? 41.308 -7.178 4.106 1.00 0.00 62 GLU A CA 10
ATOM 14348 C C . GLU A 1 62 ? 39.896 -6.556 4.123 1.00 0.00 62 GLU A C 10
ATOM 14349 O O . GLU A 1 62 ? 39.744 -5.365 4.391 1.00 0.00 62 GLU A O 10
ATOM 14361 N N . ALA A 1 63 ? 38.866 -7.380 3.871 1.00 0.00 63 ALA A N 10
ATOM 14362 C CA . ALA A 1 63 ? 37.449 -6.972 4.001 1.00 0.00 63 ALA A CA 10
ATOM 14363 C C . ALA A 1 63 ? 37.091 -6.755 5.484 1.00 0.00 63 ALA A C 10
ATOM 14364 O O . ALA A 1 63 ? 36.156 -6.018 5.801 1.00 0.00 63 ALA A O 10
ATOM 14371 N N . ARG A 1 64 ? 37.846 -7.433 6.379 1.00 0.00 64 ARG A N 10
ATOM 14372 C CA . ARG A 1 64 ? 37.688 -7.306 7.833 1.00 0.00 64 ARG A CA 10
ATOM 14373 C C . ARG A 1 64 ? 38.262 -5.963 8.309 1.00 0.00 64 ARG A C 10
ATOM 14374 O O . ARG A 1 64 ? 37.653 -5.325 9.158 1.00 0.00 64 ARG A O 10
ATOM 14395 N N . GLU A 1 65 ? 39.431 -5.537 7.764 1.00 0.00 65 GLU A N 10
ATOM 14396 C CA . GLU A 1 65 ? 40.081 -4.278 8.213 1.00 0.00 65 GLU A CA 10
ATOM 14397 C C . GLU A 1 65 ? 39.294 -3.038 7.744 1.00 0.00 65 GLU A C 10
ATOM 14398 O O . GLU A 1 65 ? 39.094 -2.097 8.519 1.00 0.00 65 GLU A O 10
ATOM 14410 N N . LEU A 1 66 ? 38.816 -3.045 6.488 1.00 0.00 66 LEU A N 10
ATOM 14411 C CA . LEU A 1 66 ? 37.990 -1.937 5.966 1.00 0.00 66 LEU A CA 10
ATOM 14412 C C . LEU A 1 66 ? 36.518 -2.108 6.413 1.00 0.00 66 LEU A C 10
ATOM 14413 O O . LEU A 1 66 ? 35.722 -1.162 6.351 1.00 0.00 66 LEU A O 10
ATOM 14429 N N . GLY A 1 67 ? 36.191 -3.324 6.899 1.00 0.00 67 GLY A N 10
ATOM 14430 C CA . GLY A 1 67 ? 34.903 -3.610 7.528 1.00 0.00 67 GLY A CA 10
ATOM 14431 C C . GLY A 1 67 ? 34.802 -3.034 8.942 1.00 0.00 67 GLY A C 10
ATOM 14432 O O . GLY A 1 67 ? 33.796 -2.429 9.291 1.00 0.00 67 GLY A O 10
ATOM 14436 N N . ARG A 1 68 ? 35.869 -3.200 9.758 1.00 0.00 68 ARG A N 10
ATOM 14437 C CA . ARG A 1 68 ? 35.924 -2.647 11.135 1.00 0.00 68 ARG A CA 10
ATOM 14438 C C . ARG A 1 68 ? 36.096 -1.120 11.074 1.00 0.00 68 ARG A C 10
ATOM 14439 O O . ARG A 1 68 ? 35.659 -0.392 11.977 1.00 0.00 68 ARG A O 10
ATOM 14460 N N . LYS A 1 69 ? 36.743 -0.649 9.981 1.00 0.00 69 LYS A N 10
ATOM 14461 C CA . LYS A 1 69 ? 36.834 0.785 9.641 1.00 0.00 69 LYS A CA 10
ATOM 14462 C C . LYS A 1 69 ? 35.422 1.356 9.429 1.00 0.00 69 LYS A C 10
ATOM 14463 O O . LYS A 1 69 ? 35.135 2.491 9.831 1.00 0.00 69 LYS A O 10
ATOM 14482 N N . TRP A 1 70 ? 34.557 0.547 8.776 1.00 0.00 70 TRP A N 10
ATOM 14483 C CA . TRP A 1 70 ? 33.147 0.892 8.583 1.00 0.00 70 TRP A CA 10
ATOM 14484 C C . TRP A 1 70 ? 32.447 1.089 9.942 1.00 0.00 70 TRP A C 10
ATOM 14485 O O . TRP A 1 70 ? 31.725 2.059 10.111 1.00 0.00 70 TRP A O 10
ATOM 14506 N N . LEU A 1 71 ? 32.692 0.176 10.912 1.00 0.00 71 LEU A N 10
ATOM 14507 C CA . LEU A 1 71 ? 32.128 0.308 12.288 1.00 0.00 71 LEU A CA 10
ATOM 14508 C C . LEU A 1 71 ? 32.573 1.620 12.970 1.00 0.00 71 LEU A C 10
ATOM 14509 O O . LEU A 1 71 ? 31.820 2.192 13.773 1.00 0.00 71 LEU A O 10
ATOM 14525 N N . GLU A 1 72 ? 33.787 2.081 12.645 1.00 0.00 72 GLU A N 10
ATOM 14526 C CA . GLU A 1 72 ? 34.333 3.336 13.182 1.00 0.00 72 GLU A CA 10
ATOM 14527 C C . GLU A 1 72 ? 33.624 4.550 12.540 1.00 0.00 72 GLU A C 10
ATOM 14528 O O . GLU A 1 72 ? 33.196 5.472 13.246 1.00 0.00 72 GLU A O 10
ATOM 14540 N N . GLU A 1 73 ? 33.485 4.524 11.196 1.00 0.00 73 GLU A N 10
ATOM 14541 C CA . GLU A 1 73 ? 32.962 5.667 10.415 1.00 0.00 73 GLU A CA 10
ATOM 14542 C C . GLU A 1 73 ? 31.422 5.793 10.500 1.00 0.00 73 GLU A C 10
ATOM 14543 O O . GLU A 1 73 ? 30.912 6.907 10.503 1.00 0.00 73 GLU A O 10
ATOM 14555 N N . LYS A 1 74 ? 30.686 4.656 10.646 1.00 0.00 74 LYS A N 10
ATOM 14556 C CA . LYS A 1 74 ? 29.196 4.606 10.457 1.00 0.00 74 LYS A CA 10
ATOM 14557 C C . LYS A 1 74 ? 28.397 5.418 11.505 1.00 0.00 74 LYS A C 10
ATOM 14558 O O . LYS A 1 74 ? 27.163 5.480 11.435 1.00 0.00 74 LYS A O 10
ATOM 14577 N N . SER A 1 75 ? 29.106 6.045 12.457 1.00 0.00 75 SER A N 10
ATOM 14578 C CA . SER A 1 75 ? 28.507 6.944 13.454 1.00 0.00 75 SER A CA 10
ATOM 14579 C C . SER A 1 75 ? 28.065 8.292 12.813 1.00 0.00 75 SER A C 10
ATOM 14580 O O . SER A 1 75 ? 27.495 9.146 13.502 1.00 0.00 75 SER A O 10
ATOM 14588 N N . LYS A 1 76 ? 28.355 8.485 11.500 1.00 0.00 76 LYS A N 10
ATOM 14589 C CA . LYS A 1 76 ? 27.794 9.611 10.712 1.00 0.00 76 LYS A CA 10
ATOM 14590 C C . LYS A 1 76 ? 26.251 9.447 10.635 1.00 0.00 76 LYS A C 10
ATOM 14591 O O . LYS A 1 76 ? 25.764 8.302 10.611 1.00 0.00 76 LYS A O 10
ATOM 14610 N N . PRO A 1 77 ? 25.453 10.559 10.579 1.00 0.00 77 PRO A N 10
ATOM 14611 C CA . PRO A 1 77 ? 23.979 10.462 10.481 1.00 0.00 77 PRO A CA 10
ATOM 14612 C C . PRO A 1 77 ? 23.529 9.804 9.154 1.00 0.00 77 PRO A C 10
ATOM 14613 O O . PRO A 1 77 ? 24.107 10.072 8.094 1.00 0.00 77 PRO A O 10
ATOM 14624 N N . VAL A 1 78 ? 22.495 8.942 9.242 1.00 0.00 78 VAL A N 10
ATOM 14625 C CA . VAL A 1 78 ? 21.850 8.328 8.055 1.00 0.00 78 VAL A CA 10
ATOM 14626 C C . VAL A 1 78 ? 21.080 9.414 7.252 1.00 0.00 78 VAL A C 10
ATOM 14627 O O . VAL A 1 78 ? 20.803 9.243 6.058 1.00 0.00 78 VAL A O 10
ATOM 14640 N N . THR A 1 79 ? 20.760 10.529 7.963 1.00 0.00 79 THR A N 10
ATOM 14641 C CA . THR A 1 79 ? 20.049 11.724 7.464 1.00 0.00 79 THR A CA 10
ATOM 14642 C C . THR A 1 79 ? 18.599 11.406 7.047 1.00 0.00 79 THR A C 10
ATOM 14643 O O . THR A 1 79 ? 18.177 10.240 7.033 1.00 0.00 79 THR A O 10
ATOM 14654 N N . LEU A 1 80 ? 17.824 12.460 6.733 1.00 0.00 80 LEU A N 10
ATOM 14655 C CA . LEU A 1 80 ? 16.378 12.336 6.473 1.00 0.00 80 LEU A CA 10
ATOM 14656 C C . LEU A 1 80 ? 15.856 13.518 5.630 1.00 0.00 80 LEU A C 10
ATOM 14657 O O . LEU A 1 80 ? 16.624 14.416 5.272 1.00 0.00 80 LEU A O 10
ATOM 14673 N N . GLU A 1 81 ? 14.537 13.504 5.328 1.00 0.00 81 GLU A N 10
ATOM 14674 C CA . GLU A 1 81 ? 13.878 14.540 4.491 1.00 0.00 81 GLU A CA 10
ATOM 14675 C C . GLU A 1 81 ? 13.797 15.910 5.206 1.00 0.00 81 GLU A C 10
ATOM 14676 O O . GLU A 1 81 ? 13.702 16.943 4.544 1.00 0.00 81 GLU A O 10
ATOM 14688 N N . GLU A 1 82 ? 13.835 15.897 6.551 1.00 0.00 82 GLU A N 10
ATOM 14689 C CA . GLU A 1 82 ? 13.731 17.115 7.403 1.00 0.00 82 GLU A CA 10
ATOM 14690 C C . GLU A 1 82 ? 14.816 18.171 7.071 1.00 0.00 82 GLU A C 10
ATOM 14691 O O . GLU A 1 82 ? 14.532 19.372 7.046 1.00 0.00 82 GLU A O 10
ATOM 14703 N N . LEU A 1 83 ? 16.054 17.713 6.804 1.00 0.00 83 LEU A N 10
ATOM 14704 C CA . LEU A 1 83 ? 17.208 18.618 6.581 1.00 0.00 83 LEU A CA 10
ATOM 14705 C C . LEU A 1 83 ? 17.326 19.087 5.115 1.00 0.00 83 LEU A C 10
ATOM 14706 O O . LEU A 1 83 ? 18.264 19.813 4.771 1.00 0.00 83 LEU A O 10
ATOM 14722 N N . LYS A 1 84 ? 16.375 18.672 4.263 1.00 0.00 84 LYS A N 10
ATOM 14723 C CA . LYS A 1 84 ? 16.368 19.021 2.830 1.00 0.00 84 LYS A CA 10
ATOM 14724 C C . LYS A 1 84 ? 14.974 19.560 2.429 1.00 0.00 84 LYS A C 10
ATOM 14725 O O . LYS A 1 84 ? 14.141 19.853 3.300 1.00 0.00 84 LYS A O 10
ATOM 14744 N N . SER A 1 85 ? 14.744 19.726 1.113 1.00 0.00 85 SER A N 10
ATOM 14745 C CA . SER A 1 85 ? 13.425 20.089 0.569 1.00 0.00 85 SER A CA 10
ATOM 14746 C C . SER A 1 85 ? 12.455 18.895 0.727 1.00 0.00 85 SER A C 10
ATOM 14747 O O . SER A 1 85 ? 12.799 17.765 0.352 1.00 0.00 85 SER A O 10
ATOM 14755 N N . TYR A 1 86 ? 11.257 19.146 1.296 1.00 0.00 86 TYR A N 10
ATOM 14756 C CA . TYR A 1 86 ? 10.270 18.088 1.575 1.00 0.00 86 TYR A CA 10
ATOM 14757 C C . TYR A 1 86 ? 9.604 17.642 0.260 1.00 0.00 86 TYR A C 10
ATOM 14758 O O . TYR A 1 86 ? 8.628 18.253 -0.198 1.00 0.00 86 TYR A O 10
ATOM 14776 N N . GLY A 1 87 ? 10.190 16.618 -0.368 1.00 0.00 87 GLY A N 10
ATOM 14777 C CA . GLY A 1 87 ? 9.677 16.070 -1.612 1.00 0.00 87 GLY A CA 10
ATOM 14778 C C . GLY A 1 87 ? 10.602 15.012 -2.178 1.00 0.00 87 GLY A C 10
ATOM 14779 O O . GLY A 1 87 ? 11.829 15.165 -2.125 1.00 0.00 87 GLY A O 10
ATOM 14783 N N . PHE A 1 88 ? 10.012 13.942 -2.718 1.00 0.00 88 PHE A N 10
ATOM 14784 C CA . PHE A 1 88 ? 10.747 12.830 -3.336 1.00 0.00 88 PHE A CA 10
ATOM 14785 C C . PHE A 1 88 ? 9.795 12.058 -4.263 1.00 0.00 88 PHE A C 10
ATOM 14786 O O . PHE A 1 88 ? 10.165 11.675 -5.388 1.00 0.00 88 PHE A O 10
ATOM 14803 N N . GLY A 1 89 ? 8.558 11.850 -3.769 1.00 0.00 89 GLY A N 10
ATOM 14804 C CA . GLY A 1 89 ? 7.556 11.050 -4.464 1.00 0.00 89 GLY A CA 10
ATOM 14805 C C . GLY A 1 89 ? 7.902 9.568 -4.392 1.00 0.00 89 GLY A C 10
ATOM 14806 O O . GLY A 1 89 ? 8.206 8.946 -5.414 1.00 0.00 89 GLY A O 10
ATOM 14810 N N . GLU A 1 90 ? 7.882 9.021 -3.158 1.00 0.00 90 GLU A N 10
ATOM 14811 C CA . GLU A 1 90 ? 8.278 7.628 -2.869 1.00 0.00 90 GLU A CA 10
ATOM 14812 C C . GLU A 1 90 ? 7.428 6.620 -3.669 1.00 0.00 90 GLU A C 10
ATOM 14813 O O . GLU A 1 90 ? 6.215 6.518 -3.455 1.00 0.00 90 GLU A O 10
ATOM 14825 N N . GLU A 1 91 ? 8.072 5.922 -4.615 1.00 0.00 91 GLU A N 10
ATOM 14826 C CA . GLU A 1 91 ? 7.440 4.879 -5.432 1.00 0.00 91 GLU A CA 10
ATOM 14827 C C . GLU A 1 91 ? 7.974 3.495 -5.029 1.00 0.00 91 GLU A C 10
ATOM 14828 O O . GLU A 1 91 ? 9.027 3.050 -5.510 1.00 0.00 91 GLU A O 10
ATOM 14840 N N . GLY A 1 92 ? 7.264 2.853 -4.088 1.00 0.00 92 GLY A N 10
ATOM 14841 C CA . GLY A 1 92 ? 7.545 1.479 -3.683 1.00 0.00 92 GLY A CA 10
ATOM 14842 C C . GLY A 1 92 ? 6.892 0.498 -4.646 1.00 0.00 92 GLY A C 10
ATOM 14843 O O . GLY A 1 92 ? 5.718 0.145 -4.463 1.00 0.00 92 GLY A O 10
ATOM 14847 N N . GLU A 1 93 ? 7.636 0.118 -5.709 1.00 0.00 93 GLU A N 10
ATOM 14848 C CA . GLU A 1 93 ? 7.145 -0.805 -6.752 1.00 0.00 93 GLU A CA 10
ATOM 14849 C C . GLU A 1 93 ? 6.833 -2.189 -6.147 1.00 0.00 93 GLU A C 10
ATOM 14850 O O . GLU A 1 93 ? 7.728 -2.854 -5.607 1.00 0.00 93 GLU A O 10
ATOM 14862 N N . GLY A 1 94 ? 5.564 -2.605 -6.259 1.00 0.00 94 GLY A N 10
ATOM 14863 C CA . GLY A 1 94 ? 5.052 -3.808 -5.610 1.00 0.00 94 GLY A CA 10
ATOM 14864 C C . GLY A 1 94 ? 4.064 -3.445 -4.509 1.00 0.00 94 GLY A C 10
ATOM 14865 O O . GLY A 1 94 ? 3.205 -2.575 -4.707 1.00 0.00 94 GLY A O 10
ATOM 14869 N N . SER A 1 95 ? 4.183 -4.100 -3.350 1.00 0.00 95 SER A N 10
ATOM 14870 C CA . SER A 1 95 ? 3.341 -3.842 -2.169 1.00 0.00 95 SER A CA 10
ATOM 14871 C C . SER A 1 95 ? 4.204 -4.023 -0.895 1.00 0.00 95 SER A C 10
ATOM 14872 O O . SER A 1 95 ? 4.622 -3.011 -0.288 1.00 0.00 95 SER A O 10
ATOM 14881 N N . GLN A 1 1 ? 13.263 -18.300 17.656 1.00 0.00 1 GLN A N 11
ATOM 14882 C CA . GLN A 1 1 ? 12.775 -16.944 18.010 1.00 0.00 1 GLN A CA 11
ATOM 14883 C C . GLN A 1 1 ? 12.273 -16.235 16.741 1.00 0.00 1 GLN A C 11
ATOM 14884 O O . GLN A 1 1 ? 12.649 -16.627 15.628 1.00 0.00 1 GLN A O 11
ATOM 14900 N N . GLY A 1 2 ? 11.398 -15.225 16.910 1.00 0.00 2 GLY A N 11
ATOM 14901 C CA . GLY A 1 2 ? 10.918 -14.413 15.791 1.00 0.00 2 GLY A CA 11
ATOM 14902 C C . GLY A 1 2 ? 12.051 -13.679 15.082 1.00 0.00 2 GLY A C 11
ATOM 14903 O O . GLY A 1 2 ? 12.515 -12.639 15.566 1.00 0.00 2 GLY A O 11
ATOM 14907 N N . HIS A 1 3 ? 12.520 -14.257 13.955 1.00 0.00 3 HIS A N 11
ATOM 14908 C CA . HIS A 1 3 ? 13.642 -13.716 13.169 1.00 0.00 3 HIS A CA 11
ATOM 14909 C C . HIS A 1 3 ? 13.276 -12.329 12.604 1.00 0.00 3 HIS A C 11
ATOM 14910 O O . HIS A 1 3 ? 12.527 -12.223 11.624 1.00 0.00 3 HIS A O 11
ATOM 14925 N N . MET A 1 4 ? 13.784 -11.281 13.261 1.00 0.00 4 MET A N 11
ATOM 14926 C CA . MET A 1 4 ? 13.616 -9.897 12.821 1.00 0.00 4 MET A CA 11
ATOM 14927 C C . MET A 1 4 ? 14.705 -9.577 11.791 1.00 0.00 4 MET A C 11
ATOM 14928 O O . MET A 1 4 ? 15.884 -9.461 12.147 1.00 0.00 4 MET A O 11
ATOM 14942 N N . ASP A 1 5 ? 14.309 -9.503 10.505 1.00 0.00 5 ASP A N 11
ATOM 14943 C CA . ASP A 1 5 ? 15.220 -9.150 9.404 1.00 0.00 5 ASP A CA 11
ATOM 14944 C C . ASP A 1 5 ? 15.616 -7.664 9.493 1.00 0.00 5 ASP A C 11
ATOM 14945 O O . ASP A 1 5 ? 14.973 -6.789 8.900 1.00 0.00 5 ASP A O 11
ATOM 14954 N N . LEU A 1 6 ? 16.641 -7.399 10.318 1.00 0.00 6 LEU A N 11
ATOM 14955 C CA . LEU A 1 6 ? 17.339 -6.098 10.359 1.00 0.00 6 LEU A CA 11
ATOM 14956 C C . LEU A 1 6 ? 18.301 -6.019 9.149 1.00 0.00 6 LEU A C 11
ATOM 14957 O O . LEU A 1 6 ? 18.758 -4.944 8.746 1.00 0.00 6 LEU A O 11
ATOM 14973 N N . ILE A 1 7 ? 18.594 -7.213 8.614 1.00 0.00 7 ILE A N 11
ATOM 14974 C CA . ILE A 1 7 ? 19.359 -7.433 7.390 1.00 0.00 7 ILE A CA 11
ATOM 14975 C C . ILE A 1 7 ? 18.471 -7.202 6.152 1.00 0.00 7 ILE A C 11
ATOM 14976 O O . ILE A 1 7 ? 17.236 -7.293 6.240 1.00 0.00 7 ILE A O 11
ATOM 14992 N N . CYS A 1 8 ? 19.104 -6.910 5.009 1.00 0.00 8 CYS A N 11
ATOM 14993 C CA . CYS A 1 8 ? 18.405 -6.787 3.719 1.00 0.00 8 CYS A CA 11
ATOM 14994 C C . CYS A 1 8 ? 18.137 -8.184 3.129 1.00 0.00 8 CYS A C 11
ATOM 14995 O O . CYS A 1 8 ? 17.076 -8.423 2.533 1.00 0.00 8 CYS A O 11
ATOM 15003 N N . MET A 1 9 ? 19.106 -9.102 3.331 1.00 0.00 9 MET A N 11
ATOM 15004 C CA . MET A 1 9 ? 19.076 -10.458 2.746 1.00 0.00 9 MET A CA 11
ATOM 15005 C C . MET A 1 9 ? 20.146 -11.349 3.430 1.00 0.00 9 MET A C 11
ATOM 15006 O O . MET A 1 9 ? 21.012 -10.841 4.158 1.00 0.00 9 MET A O 11
ATOM 15020 N N . TYR A 1 10 ? 20.049 -12.681 3.239 1.00 0.00 10 TYR A N 11
ATOM 15021 C CA . TYR A 1 10 ? 21.099 -13.636 3.653 1.00 0.00 10 TYR A CA 11
ATOM 15022 C C . TYR A 1 10 ? 22.199 -13.699 2.576 1.00 0.00 10 TYR A C 11
ATOM 15023 O O . TYR A 1 10 ? 21.951 -13.390 1.414 1.00 0.00 10 TYR A O 11
ATOM 15041 N N . VAL A 1 11 ? 23.416 -14.099 2.977 1.00 0.00 11 VAL A N 11
ATOM 15042 C CA . VAL A 1 11 ? 24.574 -14.253 2.073 1.00 0.00 11 VAL A CA 11
ATOM 15043 C C . VAL A 1 11 ? 25.095 -15.689 2.132 1.00 0.00 11 VAL A C 11
ATOM 15044 O O . VAL A 1 11 ? 25.314 -16.242 3.213 1.00 0.00 11 VAL A O 11
ATOM 15057 N N . PHE A 1 12 ? 25.265 -16.282 0.947 1.00 0.00 12 PHE A N 11
ATOM 15058 C CA . PHE A 1 12 ? 25.814 -17.621 0.757 1.00 0.00 12 PHE A CA 11
ATOM 15059 C C . PHE A 1 12 ? 27.085 -17.516 -0.100 1.00 0.00 12 PHE A C 11
ATOM 15060 O O . PHE A 1 12 ? 27.035 -17.004 -1.215 1.00 0.00 12 PHE A O 11
ATOM 15077 N N . LYS A 1 13 ? 28.228 -17.979 0.434 1.00 0.00 13 LYS A N 11
ATOM 15078 C CA . LYS A 1 13 ? 29.498 -18.009 -0.306 1.00 0.00 13 LYS A CA 11
ATOM 15079 C C . LYS A 1 13 ? 29.489 -19.219 -1.256 1.00 0.00 13 LYS A C 11
ATOM 15080 O O . LYS A 1 13 ? 29.903 -20.329 -0.897 1.00 0.00 13 LYS A O 11
ATOM 15099 N N . GLY A 1 14 ? 28.923 -18.983 -2.451 1.00 0.00 14 GLY A N 11
ATOM 15100 C CA . GLY A 1 14 ? 28.733 -20.017 -3.451 1.00 0.00 14 GLY A CA 11
ATOM 15101 C C . GLY A 1 14 ? 27.644 -21.000 -3.050 1.00 0.00 14 GLY A C 11
ATOM 15102 O O . GLY A 1 14 ? 26.451 -20.728 -3.247 1.00 0.00 14 GLY A O 11
ATOM 15106 N N . GLU A 1 15 ? 28.061 -22.133 -2.462 1.00 0.00 15 GLU A N 11
ATOM 15107 C CA . GLU A 1 15 ? 27.157 -23.234 -2.075 1.00 0.00 15 GLU A CA 11
ATOM 15108 C C . GLU A 1 15 ? 26.940 -23.280 -0.548 1.00 0.00 15 GLU A C 11
ATOM 15109 O O . GLU A 1 15 ? 25.967 -23.877 -0.078 1.00 0.00 15 GLU A O 11
ATOM 15121 N N . GLU A 1 16 ? 27.840 -22.637 0.223 1.00 0.00 16 GLU A N 11
ATOM 15122 C CA . GLU A 1 16 ? 27.763 -22.619 1.705 1.00 0.00 16 GLU A CA 11
ATOM 15123 C C . GLU A 1 16 ? 27.110 -21.315 2.190 1.00 0.00 16 GLU A C 11
ATOM 15124 O O . GLU A 1 16 ? 27.141 -20.315 1.481 1.00 0.00 16 GLU A O 11
ATOM 15136 N N . SER A 1 17 ? 26.531 -21.331 3.403 1.00 0.00 17 SER A N 11
ATOM 15137 C CA . SER A 1 17 ? 25.989 -20.125 4.045 1.00 0.00 17 SER A CA 11
ATOM 15138 C C . SER A 1 17 ? 27.141 -19.353 4.710 1.00 0.00 17 SER A C 11
ATOM 15139 O O . SER A 1 17 ? 27.834 -19.890 5.585 1.00 0.00 17 SER A O 11
ATOM 15147 N N . PHE A 1 18 ? 27.348 -18.102 4.267 1.00 0.00 18 PHE A N 11
ATOM 15148 C CA . PHE A 1 18 ? 28.488 -17.274 4.691 1.00 0.00 18 PHE A CA 11
ATOM 15149 C C . PHE A 1 18 ? 28.102 -16.384 5.883 1.00 0.00 18 PHE A C 11
ATOM 15150 O O . PHE A 1 18 ? 28.744 -16.422 6.941 1.00 0.00 18 PHE A O 11
ATOM 15167 N N . GLY A 1 19 ? 27.041 -15.595 5.682 1.00 0.00 19 GLY A N 11
ATOM 15168 C CA . GLY A 1 19 ? 26.574 -14.626 6.666 1.00 0.00 19 GLY A CA 11
ATOM 15169 C C . GLY A 1 19 ? 25.255 -14.020 6.252 1.00 0.00 19 GLY A C 11
ATOM 15170 O O . GLY A 1 19 ? 24.460 -14.677 5.585 1.00 0.00 19 GLY A O 11
ATOM 15174 N N . GLU A 1 20 ? 24.996 -12.776 6.684 1.00 0.00 20 GLU A N 11
ATOM 15175 C CA . GLU A 1 20 ? 23.770 -12.034 6.336 1.00 0.00 20 GLU A CA 11
ATOM 15176 C C . GLU A 1 20 ? 24.139 -10.588 5.944 1.00 0.00 20 GLU A C 11
ATOM 15177 O O . GLU A 1 20 ? 24.748 -9.877 6.746 1.00 0.00 20 GLU A O 11
ATOM 15189 N N . SER A 1 21 ? 23.757 -10.152 4.730 1.00 0.00 21 SER A N 11
ATOM 15190 C CA . SER A 1 21 ? 23.980 -8.771 4.274 1.00 0.00 21 SER A CA 11
ATOM 15191 C C . SER A 1 21 ? 23.042 -7.826 5.042 1.00 0.00 21 SER A C 11
ATOM 15192 O O . SER A 1 21 ? 21.824 -7.856 4.845 1.00 0.00 21 SER A O 11
ATOM 15200 N N . ILE A 1 22 ? 23.625 -7.031 5.950 1.00 0.00 22 ILE A N 11
ATOM 15201 C CA . ILE A 1 22 ? 22.880 -6.104 6.815 1.00 0.00 22 ILE A CA 11
ATOM 15202 C C . ILE A 1 22 ? 22.825 -4.706 6.156 1.00 0.00 22 ILE A C 11
ATOM 15203 O O . ILE A 1 22 ? 21.781 -4.045 6.173 1.00 0.00 22 ILE A O 11
ATOM 15219 N N . ASP A 1 23 ? 23.939 -4.294 5.526 1.00 0.00 23 ASP A N 11
ATOM 15220 C CA . ASP A 1 23 ? 24.088 -2.948 4.927 1.00 0.00 23 ASP A CA 11
ATOM 15221 C C . ASP A 1 23 ? 24.898 -3.051 3.619 1.00 0.00 23 ASP A C 11
ATOM 15222 O O . ASP A 1 23 ? 25.486 -4.096 3.333 1.00 0.00 23 ASP A O 11
ATOM 15231 N N . VAL A 1 24 ? 24.879 -1.977 2.812 1.00 0.00 24 VAL A N 11
ATOM 15232 C CA . VAL A 1 24 ? 25.702 -1.850 1.600 1.00 0.00 24 VAL A CA 11
ATOM 15233 C C . VAL A 1 24 ? 25.971 -0.352 1.335 1.00 0.00 24 VAL A C 11
ATOM 15234 O O . VAL A 1 24 ? 25.046 0.470 1.373 1.00 0.00 24 VAL A O 11
ATOM 15247 N N . TYR A 1 25 ? 27.248 0.007 1.111 1.00 0.00 25 TYR A N 11
ATOM 15248 C CA . TYR A 1 25 ? 27.656 1.395 0.810 1.00 0.00 25 TYR A CA 11
ATOM 15249 C C . TYR A 1 25 ? 28.786 1.374 -0.242 1.00 0.00 25 TYR A C 11
ATOM 15250 O O . TYR A 1 25 ? 29.724 0.574 -0.130 1.00 0.00 25 TYR A O 11
ATOM 15268 N N . GLY A 1 26 ? 28.670 2.241 -1.262 1.00 0.00 26 GLY A N 11
ATOM 15269 C CA . GLY A 1 26 ? 29.678 2.361 -2.321 1.00 0.00 26 GLY A CA 11
ATOM 15270 C C . GLY A 1 26 ? 29.874 1.069 -3.119 1.00 0.00 26 GLY A C 11
ATOM 15271 O O . GLY A 1 26 ? 29.009 0.684 -3.913 1.00 0.00 26 GLY A O 11
ATOM 15275 N N . ASP A 1 27 ? 31.014 0.391 -2.878 1.00 0.00 27 ASP A N 11
ATOM 15276 C CA . ASP A 1 27 ? 31.364 -0.895 -3.533 1.00 0.00 27 ASP A CA 11
ATOM 15277 C C . ASP A 1 27 ? 31.540 -2.018 -2.497 1.00 0.00 27 ASP A C 11
ATOM 15278 O O . ASP A 1 27 ? 32.116 -3.070 -2.807 1.00 0.00 27 ASP A O 11
ATOM 15287 N N . TYR A 1 28 ? 31.012 -1.817 -1.277 1.00 0.00 28 TYR A N 11
ATOM 15288 C CA . TYR A 1 28 ? 31.184 -2.769 -0.161 1.00 0.00 28 TYR A CA 11
ATOM 15289 C C . TYR A 1 28 ? 29.828 -3.180 0.433 1.00 0.00 28 TYR A C 11
ATOM 15290 O O . TYR A 1 28 ? 29.113 -2.355 1.012 1.00 0.00 28 TYR A O 11
ATOM 15308 N N . LEU A 1 29 ? 29.484 -4.460 0.256 1.00 0.00 29 LEU A N 11
ATOM 15309 C CA . LEU A 1 29 ? 28.332 -5.094 0.898 1.00 0.00 29 LEU A CA 11
ATOM 15310 C C . LEU A 1 29 ? 28.722 -5.530 2.323 1.00 0.00 29 LEU A C 11
ATOM 15311 O O . LEU A 1 29 ? 29.501 -6.475 2.495 1.00 0.00 29 LEU A O 11
ATOM 15327 N N . ILE A 1 30 ? 28.198 -4.822 3.333 1.00 0.00 30 ILE A N 11
ATOM 15328 C CA . ILE A 1 30 ? 28.439 -5.148 4.747 1.00 0.00 30 ILE A CA 11
ATOM 15329 C C . ILE A 1 30 ? 27.680 -6.437 5.119 1.00 0.00 30 ILE A C 11
ATOM 15330 O O . ILE A 1 30 ? 26.443 -6.434 5.243 1.00 0.00 30 ILE A O 11
ATOM 15346 N N . VAL A 1 31 ? 28.436 -7.536 5.269 1.00 0.00 31 VAL A N 11
ATOM 15347 C CA . VAL A 1 31 ? 27.894 -8.850 5.625 1.00 0.00 31 VAL A CA 11
ATOM 15348 C C . VAL A 1 31 ? 28.300 -9.210 7.061 1.00 0.00 31 VAL A C 11
ATOM 15349 O O . VAL A 1 31 ? 29.493 -9.289 7.388 1.00 0.00 31 VAL A O 11
ATOM 15362 N N . LYS A 1 32 ? 27.285 -9.407 7.911 1.00 0.00 32 LYS A N 11
ATOM 15363 C CA . LYS A 1 32 ? 27.454 -9.889 9.278 1.00 0.00 32 LYS A CA 11
ATOM 15364 C C . LYS A 1 32 ? 27.781 -11.394 9.250 1.00 0.00 32 LYS A C 11
ATOM 15365 O O . LYS A 1 32 ? 26.931 -12.220 8.911 1.00 0.00 32 LYS A O 11
ATOM 15384 N N . VAL A 1 33 ? 29.036 -11.717 9.584 1.00 0.00 33 VAL A N 11
ATOM 15385 C CA . VAL A 1 33 ? 29.563 -13.089 9.615 1.00 0.00 33 VAL A CA 11
ATOM 15386 C C . VAL A 1 33 ? 29.967 -13.484 11.052 1.00 0.00 33 VAL A C 11
ATOM 15387 O O . VAL A 1 33 ? 30.989 -13.024 11.582 1.00 0.00 33 VAL A O 11
ATOM 15400 N N . GLY A 1 34 ? 29.105 -14.294 11.685 1.00 0.00 34 GLY A N 11
ATOM 15401 C CA . GLY A 1 34 ? 29.357 -14.870 13.007 1.00 0.00 34 GLY A CA 11
ATOM 15402 C C . GLY A 1 34 ? 29.501 -13.831 14.118 1.00 0.00 34 GLY A C 11
ATOM 15403 O O . GLY A 1 34 ? 28.514 -13.437 14.752 1.00 0.00 34 GLY A O 11
ATOM 15407 N N . THR A 1 35 ? 30.746 -13.371 14.319 1.00 0.00 35 THR A N 11
ATOM 15408 C CA . THR A 1 35 ? 31.123 -12.455 15.403 1.00 0.00 35 THR A CA 11
ATOM 15409 C C . THR A 1 35 ? 30.895 -10.979 15.015 1.00 0.00 35 THR A C 11
ATOM 15410 O O . THR A 1 35 ? 30.385 -10.189 15.826 1.00 0.00 35 THR A O 11
ATOM 15421 N N . GLU A 1 36 ? 31.238 -10.622 13.763 1.00 0.00 36 GLU A N 11
ATOM 15422 C CA . GLU A 1 36 ? 31.368 -9.204 13.350 1.00 0.00 36 GLU A CA 11
ATOM 15423 C C . GLU A 1 36 ? 31.036 -8.991 11.858 1.00 0.00 36 GLU A C 11
ATOM 15424 O O . GLU A 1 36 ? 30.630 -9.921 11.163 1.00 0.00 36 GLU A O 11
ATOM 15436 N N . PHE A 1 37 ? 31.226 -7.742 11.393 1.00 0.00 37 PHE A N 11
ATOM 15437 C CA . PHE A 1 37 ? 30.830 -7.283 10.049 1.00 0.00 37 PHE A CA 11
ATOM 15438 C C . PHE A 1 37 ? 32.063 -7.167 9.127 1.00 0.00 37 PHE A C 11
ATOM 15439 O O . PHE A 1 37 ? 32.932 -6.316 9.353 1.00 0.00 37 PHE A O 11
ATOM 15456 N N . LEU A 1 38 ? 32.149 -8.045 8.113 1.00 0.00 38 LEU A N 11
ATOM 15457 C CA . LEU A 1 38 ? 33.172 -7.964 7.047 1.00 0.00 38 LEU A CA 11
ATOM 15458 C C . LEU A 1 38 ? 32.512 -7.429 5.765 1.00 0.00 38 LEU A C 11
ATOM 15459 O O . LEU A 1 38 ? 31.481 -7.952 5.313 1.00 0.00 38 LEU A O 11
ATOM 15475 N N . ALA A 1 39 ? 33.115 -6.374 5.199 1.00 0.00 39 ALA A N 11
ATOM 15476 C CA . ALA A 1 39 ? 32.577 -5.665 4.033 1.00 0.00 39 ALA A CA 11
ATOM 15477 C C . ALA A 1 39 ? 33.026 -6.335 2.726 1.00 0.00 39 ALA A C 11
ATOM 15478 O O . ALA A 1 39 ? 34.113 -6.054 2.205 1.00 0.00 39 ALA A O 11
ATOM 15485 N N . VAL A 1 40 ? 32.174 -7.235 2.225 1.00 0.00 40 VAL A N 11
ATOM 15486 C CA . VAL A 1 40 ? 32.423 -8.005 0.998 1.00 0.00 40 VAL A CA 11
ATOM 15487 C C . VAL A 1 40 ? 32.299 -7.093 -0.254 1.00 0.00 40 VAL A C 11
ATOM 15488 O O . VAL A 1 40 ? 31.207 -6.585 -0.524 1.00 0.00 40 VAL A O 11
ATOM 15501 N N . PRO A 1 41 ? 33.412 -6.867 -1.035 1.00 0.00 41 PRO A N 11
ATOM 15502 C CA . PRO A 1 41 ? 33.376 -6.030 -2.262 1.00 0.00 41 PRO A CA 11
ATOM 15503 C C . PRO A 1 41 ? 32.439 -6.620 -3.341 1.00 0.00 41 PRO A C 11
ATOM 15504 O O . PRO A 1 41 ? 32.285 -7.841 -3.432 1.00 0.00 41 PRO A O 11
ATOM 15515 N N . LYS A 1 42 ? 31.840 -5.741 -4.170 1.00 0.00 42 LYS A N 11
ATOM 15516 C CA . LYS A 1 42 ? 30.805 -6.128 -5.161 1.00 0.00 42 LYS A CA 11
ATOM 15517 C C . LYS A 1 42 ? 31.360 -7.016 -6.296 1.00 0.00 42 LYS A C 11
ATOM 15518 O O . LYS A 1 42 ? 30.584 -7.668 -7.007 1.00 0.00 42 LYS A O 11
ATOM 15537 N N . LYS A 1 43 ? 32.698 -7.034 -6.453 1.00 0.00 43 LYS A N 11
ATOM 15538 C CA . LYS A 1 43 ? 33.390 -7.952 -7.386 1.00 0.00 43 LYS A CA 11
ATOM 15539 C C . LYS A 1 43 ? 33.219 -9.423 -6.938 1.00 0.00 43 LYS A C 11
ATOM 15540 O O . LYS A 1 43 ? 33.173 -10.338 -7.768 1.00 0.00 43 LYS A O 11
ATOM 15559 N N . SER A 1 44 ? 33.109 -9.621 -5.610 1.00 0.00 44 SER A N 11
ATOM 15560 C CA . SER A 1 44 ? 32.890 -10.941 -5.007 1.00 0.00 44 SER A CA 11
ATOM 15561 C C . SER A 1 44 ? 31.425 -11.376 -5.172 1.00 0.00 44 SER A C 11
ATOM 15562 O O . SER A 1 44 ? 31.159 -12.569 -5.296 1.00 0.00 44 SER A O 11
ATOM 15570 N N . ILE A 1 45 ? 30.478 -10.402 -5.160 1.00 0.00 45 ILE A N 11
ATOM 15571 C CA . ILE A 1 45 ? 29.048 -10.694 -5.392 1.00 0.00 45 ILE A CA 11
ATOM 15572 C C . ILE A 1 45 ? 28.885 -11.238 -6.833 1.00 0.00 45 ILE A C 11
ATOM 15573 O O . ILE A 1 45 ? 29.155 -10.543 -7.821 1.00 0.00 45 ILE A O 11
ATOM 15589 N N . LYS A 1 46 ? 28.478 -12.508 -6.914 1.00 0.00 46 LYS A N 11
ATOM 15590 C CA . LYS A 1 46 ? 28.399 -13.275 -8.164 1.00 0.00 46 LYS A CA 11
ATOM 15591 C C . LYS A 1 46 ? 26.979 -13.227 -8.743 1.00 0.00 46 LYS A C 11
ATOM 15592 O O . LYS A 1 46 ? 26.780 -12.843 -9.902 1.00 0.00 46 LYS A O 11
ATOM 15611 N N . SER A 1 47 ? 25.993 -13.595 -7.915 1.00 0.00 47 SER A N 11
ATOM 15612 C CA . SER A 1 47 ? 24.599 -13.738 -8.347 1.00 0.00 47 SER A CA 11
ATOM 15613 C C . SER A 1 47 ? 23.651 -13.429 -7.176 1.00 0.00 47 SER A C 11
ATOM 15614 O O . SER A 1 47 ? 23.871 -13.893 -6.058 1.00 0.00 47 SER A O 11
ATOM 15622 N N . VAL A 1 48 ? 22.607 -12.629 -7.440 1.00 0.00 48 VAL A N 11
ATOM 15623 C CA . VAL A 1 48 ? 21.575 -12.289 -6.439 1.00 0.00 48 VAL A CA 11
ATOM 15624 C C . VAL A 1 48 ? 20.329 -13.183 -6.633 1.00 0.00 48 VAL A C 11
ATOM 15625 O O . VAL A 1 48 ? 19.628 -13.100 -7.645 1.00 0.00 48 VAL A O 11
ATOM 15638 N N . GLU A 1 49 ? 20.099 -14.068 -5.657 1.00 0.00 49 GLU A N 11
ATOM 15639 C CA . GLU A 1 49 ? 18.966 -15.009 -5.644 1.00 0.00 49 GLU A CA 11
ATOM 15640 C C . GLU A 1 49 ? 17.871 -14.544 -4.665 1.00 0.00 49 GLU A C 11
ATOM 15641 O O . GLU A 1 49 ? 18.048 -13.568 -3.922 1.00 0.00 49 GLU A O 11
ATOM 15653 N N . ASP A 1 50 ? 16.731 -15.258 -4.686 1.00 0.00 50 ASP A N 11
ATOM 15654 C CA . ASP A 1 50 ? 15.586 -14.985 -3.800 1.00 0.00 50 ASP A CA 11
ATOM 15655 C C . ASP A 1 50 ? 15.943 -15.345 -2.345 1.00 0.00 50 ASP A C 11
ATOM 15656 O O . ASP A 1 50 ? 15.980 -16.526 -1.978 1.00 0.00 50 ASP A O 11
ATOM 15665 N N . GLY A 1 51 ? 16.267 -14.309 -1.545 1.00 0.00 51 GLY A N 11
ATOM 15666 C CA . GLY A 1 51 ? 16.637 -14.480 -0.137 1.00 0.00 51 GLY A CA 11
ATOM 15667 C C . GLY A 1 51 ? 18.083 -14.930 0.061 1.00 0.00 51 GLY A C 11
ATOM 15668 O O . GLY A 1 51 ? 18.469 -15.302 1.174 1.00 0.00 51 GLY A O 11
ATOM 15672 N N . ARG A 1 52 ? 18.902 -14.863 -1.015 1.00 0.00 52 ARG A N 11
ATOM 15673 C CA . ARG A 1 52 ? 20.317 -15.305 -0.999 1.00 0.00 52 ARG A CA 11
ATOM 15674 C C . ARG A 1 52 ? 21.180 -14.342 -1.834 1.00 0.00 52 ARG A C 11
ATOM 15675 O O . ARG A 1 52 ? 20.779 -13.946 -2.922 1.00 0.00 52 ARG A O 11
ATOM 15696 N N . ILE A 1 53 ? 22.356 -13.958 -1.311 1.00 0.00 53 ILE A N 11
ATOM 15697 C CA . ILE A 1 53 ? 23.398 -13.271 -2.091 1.00 0.00 53 ILE A CA 11
ATOM 15698 C C . ILE A 1 53 ? 24.552 -14.263 -2.285 1.00 0.00 53 ILE A C 11
ATOM 15699 O O . ILE A 1 53 ? 25.320 -14.518 -1.348 1.00 0.00 53 ILE A O 11
ATOM 15715 N N . VAL A 1 54 ? 24.653 -14.845 -3.489 1.00 0.00 54 VAL A N 11
ATOM 15716 C CA . VAL A 1 54 ? 25.734 -15.769 -3.823 1.00 0.00 54 VAL A CA 11
ATOM 15717 C C . VAL A 1 54 ? 26.992 -14.953 -4.125 1.00 0.00 54 VAL A C 11
ATOM 15718 O O . VAL A 1 54 ? 27.022 -14.195 -5.093 1.00 0.00 54 VAL A O 11
ATOM 15731 N N . ILE A 1 55 ? 27.996 -15.068 -3.247 1.00 0.00 55 ILE A N 11
ATOM 15732 C CA . ILE A 1 55 ? 29.312 -14.435 -3.426 1.00 0.00 55 ILE A CA 11
ATOM 15733 C C . ILE A 1 55 ? 30.382 -15.514 -3.662 1.00 0.00 55 ILE A C 11
ATOM 15734 O O . ILE A 1 55 ? 30.085 -16.715 -3.662 1.00 0.00 55 ILE A O 11
ATOM 15750 N N . GLY A 1 56 ? 31.621 -15.065 -3.888 1.00 0.00 56 GLY A N 11
ATOM 15751 C CA . GLY A 1 56 ? 32.781 -15.944 -3.967 1.00 0.00 56 GLY A CA 11
ATOM 15752 C C . GLY A 1 56 ? 33.812 -15.568 -2.923 1.00 0.00 56 GLY A C 11
ATOM 15753 O O . GLY A 1 56 ? 33.455 -15.139 -1.816 1.00 0.00 56 GLY A O 11
ATOM 15757 N N . GLU A 1 57 ? 35.096 -15.738 -3.263 1.00 0.00 57 GLU A N 11
ATOM 15758 C CA . GLU A 1 57 ? 36.214 -15.276 -2.429 1.00 0.00 57 GLU A CA 11
ATOM 15759 C C . GLU A 1 57 ? 36.460 -13.774 -2.660 1.00 0.00 57 GLU A C 11
ATOM 15760 O O . GLU A 1 57 ? 35.939 -13.178 -3.611 1.00 0.00 57 GLU A O 11
ATOM 15772 N N . PHE A 1 58 ? 37.240 -13.174 -1.764 1.00 0.00 58 PHE A N 11
ATOM 15773 C CA . PHE A 1 58 ? 37.533 -11.734 -1.767 1.00 0.00 58 PHE A CA 11
ATOM 15774 C C . PHE A 1 58 ? 38.694 -11.456 -0.817 1.00 0.00 58 PHE A C 11
ATOM 15775 O O . PHE A 1 58 ? 39.154 -12.363 -0.104 1.00 0.00 58 PHE A O 11
ATOM 15792 N N . ASP A 1 59 ? 39.159 -10.202 -0.805 1.00 0.00 59 ASP A N 11
ATOM 15793 C CA . ASP A 1 59 ? 40.188 -9.748 0.134 1.00 0.00 59 ASP A CA 11
ATOM 15794 C C . ASP A 1 59 ? 39.551 -9.625 1.533 1.00 0.00 59 ASP A C 11
ATOM 15795 O O . ASP A 1 59 ? 39.034 -8.572 1.904 1.00 0.00 59 ASP A O 11
ATOM 15804 N N . GLU A 1 60 ? 39.540 -10.753 2.255 1.00 0.00 60 GLU A N 11
ATOM 15805 C CA . GLU A 1 60 ? 38.825 -10.922 3.537 1.00 0.00 60 GLU A CA 11
ATOM 15806 C C . GLU A 1 60 ? 39.482 -10.135 4.683 1.00 0.00 60 GLU A C 11
ATOM 15807 O O . GLU A 1 60 ? 38.782 -9.579 5.539 1.00 0.00 60 GLU A O 11
ATOM 15819 N N . GLU A 1 61 ? 40.824 -10.073 4.670 1.00 0.00 61 GLU A N 11
ATOM 15820 C CA . GLU A 1 61 ? 41.605 -9.314 5.668 1.00 0.00 61 GLU A CA 11
ATOM 15821 C C . GLU A 1 61 ? 41.429 -7.799 5.440 1.00 0.00 61 GLU A C 11
ATOM 15822 O O . GLU A 1 61 ? 41.402 -7.009 6.397 1.00 0.00 61 GLU A O 11
ATOM 15834 N N . GLU A 1 62 ? 41.285 -7.415 4.160 1.00 0.00 62 GLU A N 11
ATOM 15835 C CA . GLU A 1 62 ? 41.012 -6.027 3.762 1.00 0.00 62 GLU A CA 11
ATOM 15836 C C . GLU A 1 62 ? 39.571 -5.642 4.141 1.00 0.00 62 GLU A C 11
ATOM 15837 O O . GLU A 1 62 ? 39.324 -4.547 4.634 1.00 0.00 62 GLU A O 11
ATOM 15849 N N . ALA A 1 63 ? 38.635 -6.583 3.933 1.00 0.00 63 ALA A N 11
ATOM 15850 C CA . ALA A 1 63 ? 37.203 -6.412 4.274 1.00 0.00 63 ALA A CA 11
ATOM 15851 C C . ALA A 1 63 ? 37.005 -6.249 5.793 1.00 0.00 63 ALA A C 11
ATOM 15852 O O . ALA A 1 63 ? 36.036 -5.637 6.241 1.00 0.00 63 ALA A O 11
ATOM 15859 N N . ARG A 1 64 ? 37.933 -6.842 6.558 1.00 0.00 64 ARG A N 11
ATOM 15860 C CA . ARG A 1 64 ? 37.929 -6.823 8.025 1.00 0.00 64 ARG A CA 11
ATOM 15861 C C . ARG A 1 64 ? 38.384 -5.437 8.549 1.00 0.00 64 ARG A C 11
ATOM 15862 O O . ARG A 1 64 ? 37.716 -4.841 9.408 1.00 0.00 64 ARG A O 11
ATOM 15883 N N . GLU A 1 65 ? 39.518 -4.928 8.012 1.00 0.00 65 GLU A N 11
ATOM 15884 C CA . GLU A 1 65 ? 40.077 -3.614 8.419 1.00 0.00 65 GLU A CA 11
ATOM 15885 C C . GLU A 1 65 ? 39.180 -2.445 7.950 1.00 0.00 65 GLU A C 11
ATOM 15886 O O . GLU A 1 65 ? 38.983 -1.477 8.691 1.00 0.00 65 GLU A O 11
ATOM 15898 N N . LEU A 1 66 ? 38.636 -2.530 6.721 1.00 0.00 66 LEU A N 11
ATOM 15899 C CA . LEU A 1 66 ? 37.749 -1.476 6.182 1.00 0.00 66 LEU A CA 11
ATOM 15900 C C . LEU A 1 66 ? 36.304 -1.672 6.695 1.00 0.00 66 LEU A C 11
ATOM 15901 O O . LEU A 1 66 ? 35.489 -0.751 6.623 1.00 0.00 66 LEU A O 11
ATOM 15917 N N . GLY A 1 67 ? 36.008 -2.886 7.203 1.00 0.00 67 GLY A N 11
ATOM 15918 C CA . GLY A 1 67 ? 34.718 -3.189 7.835 1.00 0.00 67 GLY A CA 11
ATOM 15919 C C . GLY A 1 67 ? 34.570 -2.524 9.200 1.00 0.00 67 GLY A C 11
ATOM 15920 O O . GLY A 1 67 ? 33.516 -1.949 9.516 1.00 0.00 67 GLY A O 11
ATOM 15924 N N . ARG A 1 68 ? 35.649 -2.595 10.014 1.00 0.00 68 ARG A N 11
ATOM 15925 C CA . ARG A 1 68 ? 35.720 -1.878 11.303 1.00 0.00 68 ARG A CA 11
ATOM 15926 C C . ARG A 1 68 ? 35.863 -0.366 11.054 1.00 0.00 68 ARG A C 11
ATOM 15927 O O . ARG A 1 68 ? 35.391 0.450 11.853 1.00 0.00 68 ARG A O 11
ATOM 15948 N N . LYS A 1 69 ? 36.517 -0.003 9.927 1.00 0.00 69 LYS A N 11
ATOM 15949 C CA . LYS A 1 69 ? 36.633 1.397 9.495 1.00 0.00 69 LYS A CA 11
ATOM 15950 C C . LYS A 1 69 ? 35.235 1.957 9.220 1.00 0.00 69 LYS A C 11
ATOM 15951 O O . LYS A 1 69 ? 34.944 3.068 9.626 1.00 0.00 69 LYS A O 11
ATOM 15970 N N . TRP A 1 70 ? 34.378 1.148 8.559 1.00 0.00 70 TRP A N 11
ATOM 15971 C CA . TRP A 1 70 ? 32.971 1.504 8.284 1.00 0.00 70 TRP A CA 11
ATOM 15972 C C . TRP A 1 70 ? 32.217 1.789 9.594 1.00 0.00 70 TRP A C 11
ATOM 15973 O O . TRP A 1 70 ? 31.481 2.773 9.693 1.00 0.00 70 TRP A O 11
ATOM 15994 N N . LEU A 1 71 ? 32.423 0.913 10.592 1.00 0.00 71 LEU A N 11
ATOM 15995 C CA . LEU A 1 71 ? 31.844 1.071 11.943 1.00 0.00 71 LEU A CA 11
ATOM 15996 C C . LEU A 1 71 ? 32.260 2.414 12.590 1.00 0.00 71 LEU A C 11
ATOM 15997 O O . LEU A 1 71 ? 31.520 2.979 13.408 1.00 0.00 71 LEU A O 11
ATOM 16013 N N . GLU A 1 72 ? 33.444 2.915 12.199 1.00 0.00 72 GLU A N 11
ATOM 16014 C CA . GLU A 1 72 ? 33.923 4.252 12.596 1.00 0.00 72 GLU A CA 11
ATOM 16015 C C . GLU A 1 72 ? 33.329 5.360 11.677 1.00 0.00 72 GLU A C 11
ATOM 16016 O O . GLU A 1 72 ? 33.011 6.439 12.159 1.00 0.00 72 GLU A O 11
ATOM 16028 N N . GLU A 1 73 ? 33.155 5.059 10.363 1.00 0.00 73 GLU A N 11
ATOM 16029 C CA . GLU A 1 73 ? 32.631 6.017 9.336 1.00 0.00 73 GLU A CA 11
ATOM 16030 C C . GLU A 1 73 ? 31.167 6.390 9.619 1.00 0.00 73 GLU A C 11
ATOM 16031 O O . GLU A 1 73 ? 30.673 7.427 9.164 1.00 0.00 73 GLU A O 11
ATOM 16043 N N . LYS A 1 74 ? 30.490 5.508 10.359 1.00 0.00 74 LYS A N 11
ATOM 16044 C CA . LYS A 1 74 ? 29.130 5.741 10.876 1.00 0.00 74 LYS A CA 11
ATOM 16045 C C . LYS A 1 74 ? 29.130 6.901 11.893 1.00 0.00 74 LYS A C 11
ATOM 16046 O O . LYS A 1 74 ? 28.211 7.729 11.911 1.00 0.00 74 LYS A O 11
ATOM 16065 N N . SER A 1 75 ? 30.189 6.957 12.718 1.00 0.00 75 SER A N 11
ATOM 16066 C CA . SER A 1 75 ? 30.372 7.997 13.748 1.00 0.00 75 SER A CA 11
ATOM 16067 C C . SER A 1 75 ? 31.038 9.263 13.152 1.00 0.00 75 SER A C 11
ATOM 16068 O O . SER A 1 75 ? 30.797 10.382 13.621 1.00 0.00 75 SER A O 11
ATOM 16076 N N . LYS A 1 76 ? 31.874 9.064 12.116 1.00 0.00 76 LYS A N 11
ATOM 16077 C CA . LYS A 1 76 ? 32.617 10.147 11.436 1.00 0.00 76 LYS A CA 11
ATOM 16078 C C . LYS A 1 76 ? 31.739 10.817 10.354 1.00 0.00 76 LYS A C 11
ATOM 16079 O O . LYS A 1 76 ? 30.802 10.194 9.847 1.00 0.00 76 LYS A O 11
ATOM 16098 N N . PRO A 1 77 ? 32.006 12.116 9.995 1.00 0.00 77 PRO A N 11
ATOM 16099 C CA . PRO A 1 77 ? 31.477 12.708 8.748 1.00 0.00 77 PRO A CA 11
ATOM 16100 C C . PRO A 1 77 ? 32.164 12.055 7.522 1.00 0.00 77 PRO A C 11
ATOM 16101 O O . PRO A 1 77 ? 33.387 11.834 7.541 1.00 0.00 77 PRO A O 11
ATOM 16112 N N . VAL A 1 78 ? 31.365 11.719 6.492 1.00 0.00 78 VAL A N 11
ATOM 16113 C CA . VAL A 1 78 ? 31.863 11.078 5.260 1.00 0.00 78 VAL A CA 11
ATOM 16114 C C . VAL A 1 78 ? 32.816 12.046 4.510 1.00 0.00 78 VAL A C 11
ATOM 16115 O O . VAL A 1 78 ? 32.388 12.936 3.762 1.00 0.00 78 VAL A O 11
ATOM 16128 N N . THR A 1 79 ? 34.120 11.896 4.806 1.00 0.00 79 THR A N 11
ATOM 16129 C CA . THR A 1 79 ? 35.193 12.710 4.221 1.00 0.00 79 THR A CA 11
ATOM 16130 C C . THR A 1 79 ? 35.549 12.175 2.812 1.00 0.00 79 THR A C 11
ATOM 16131 O O . THR A 1 79 ? 36.540 11.460 2.606 1.00 0.00 79 THR A O 11
ATOM 16142 N N . LEU A 1 80 ? 34.676 12.506 1.843 1.00 0.00 80 LEU A N 11
ATOM 16143 C CA . LEU A 1 80 ? 34.818 12.075 0.447 1.00 0.00 80 LEU A CA 11
ATOM 16144 C C . LEU A 1 80 ? 34.171 13.114 -0.480 1.00 0.00 80 LEU A C 11
ATOM 16145 O O . LEU A 1 80 ? 33.101 13.647 -0.173 1.00 0.00 80 LEU A O 11
ATOM 16161 N N . GLU A 1 81 ? 34.853 13.410 -1.596 1.00 0.00 81 GLU A N 11
ATOM 16162 C CA . GLU A 1 81 ? 34.368 14.333 -2.645 1.00 0.00 81 GLU A CA 11
ATOM 16163 C C . GLU A 1 81 ? 34.372 13.653 -4.029 1.00 0.00 81 GLU A C 11
ATOM 16164 O O . GLU A 1 81 ? 34.009 14.284 -5.020 1.00 0.00 81 GLU A O 11
ATOM 16176 N N . GLU A 1 82 ? 34.779 12.361 -4.084 1.00 0.00 82 GLU A N 11
ATOM 16177 C CA . GLU A 1 82 ? 34.844 11.588 -5.350 1.00 0.00 82 GLU A CA 11
ATOM 16178 C C . GLU A 1 82 ? 33.431 11.353 -5.942 1.00 0.00 82 GLU A C 11
ATOM 16179 O O . GLU A 1 82 ? 33.271 11.257 -7.163 1.00 0.00 82 GLU A O 11
ATOM 16191 N N . LEU A 1 83 ? 32.416 11.257 -5.063 1.00 0.00 83 LEU A N 11
ATOM 16192 C CA . LEU A 1 83 ? 30.996 11.177 -5.488 1.00 0.00 83 LEU A CA 11
ATOM 16193 C C . LEU A 1 83 ? 30.552 12.503 -6.157 1.00 0.00 83 LEU A C 11
ATOM 16194 O O . LEU A 1 83 ? 29.680 12.498 -7.039 1.00 0.00 83 LEU A O 11
ATOM 16210 N N . LYS A 1 84 ? 31.168 13.628 -5.696 1.00 0.00 84 LYS A N 11
ATOM 16211 C CA . LYS A 1 84 ? 31.025 14.984 -6.290 1.00 0.00 84 LYS A CA 11
ATOM 16212 C C . LYS A 1 84 ? 29.543 15.441 -6.296 1.00 0.00 84 LYS A C 11
ATOM 16213 O O . LYS A 1 84 ? 29.108 16.249 -7.122 1.00 0.00 84 LYS A O 11
ATOM 16232 N N . SER A 1 85 ? 28.801 14.950 -5.301 1.00 0.00 85 SER A N 11
ATOM 16233 C CA . SER A 1 85 ? 27.347 15.068 -5.228 1.00 0.00 85 SER A CA 11
ATOM 16234 C C . SER A 1 85 ? 26.947 16.377 -4.518 1.00 0.00 85 SER A C 11
ATOM 16235 O O . SER A 1 85 ? 26.995 16.460 -3.286 1.00 0.00 85 SER A O 11
ATOM 16243 N N . TYR A 1 86 ? 26.615 17.410 -5.312 1.00 0.00 86 TYR A N 11
ATOM 16244 C CA . TYR A 1 86 ? 26.119 18.697 -4.795 1.00 0.00 86 TYR A CA 11
ATOM 16245 C C . TYR A 1 86 ? 24.574 18.716 -4.827 1.00 0.00 86 TYR A C 11
ATOM 16246 O O . TYR A 1 86 ? 23.923 18.819 -3.779 1.00 0.00 86 TYR A O 11
ATOM 16264 N N . GLY A 1 87 ? 24.002 18.585 -6.039 1.00 0.00 87 GLY A N 11
ATOM 16265 C CA . GLY A 1 87 ? 22.550 18.631 -6.231 1.00 0.00 87 GLY A CA 11
ATOM 16266 C C . GLY A 1 87 ? 22.031 17.481 -7.084 1.00 0.00 87 GLY A C 11
ATOM 16267 O O . GLY A 1 87 ? 21.174 16.710 -6.630 1.00 0.00 87 GLY A O 11
ATOM 16271 N N . PHE A 1 88 ? 22.548 17.376 -8.336 1.00 0.00 88 PHE A N 11
ATOM 16272 C CA . PHE A 1 88 ? 22.040 16.422 -9.369 1.00 0.00 88 PHE A CA 11
ATOM 16273 C C . PHE A 1 88 ? 20.545 16.677 -9.699 1.00 0.00 88 PHE A C 11
ATOM 16274 O O . PHE A 1 88 ? 19.866 15.826 -10.283 1.00 0.00 88 PHE A O 11
ATOM 16291 N N . GLY A 1 89 ? 20.076 17.887 -9.355 1.00 0.00 89 GLY A N 11
ATOM 16292 C CA . GLY A 1 89 ? 18.715 18.345 -9.629 1.00 0.00 89 GLY A CA 11
ATOM 16293 C C . GLY A 1 89 ? 18.745 19.799 -10.051 1.00 0.00 89 GLY A C 11
ATOM 16294 O O . GLY A 1 89 ? 17.867 20.600 -9.704 1.00 0.00 89 GLY A O 11
ATOM 16298 N N . GLU A 1 90 ? 19.788 20.117 -10.827 1.00 0.00 90 GLU A N 11
ATOM 16299 C CA . GLU A 1 90 ? 20.165 21.484 -11.192 1.00 0.00 90 GLU A CA 11
ATOM 16300 C C . GLU A 1 90 ? 20.336 21.587 -12.721 1.00 0.00 90 GLU A C 11
ATOM 16301 O O . GLU A 1 90 ? 21.292 21.053 -13.299 1.00 0.00 90 GLU A O 11
ATOM 16313 N N . GLU A 1 91 ? 19.366 22.242 -13.374 1.00 0.00 91 GLU A N 11
ATOM 16314 C CA . GLU A 1 91 ? 19.351 22.416 -14.827 1.00 0.00 91 GLU A CA 11
ATOM 16315 C C . GLU A 1 91 ? 20.109 23.709 -15.181 1.00 0.00 91 GLU A C 11
ATOM 16316 O O . GLU A 1 91 ? 19.538 24.810 -15.173 1.00 0.00 91 GLU A O 11
ATOM 16328 N N . GLY A 1 92 ? 21.420 23.557 -15.413 1.00 0.00 92 GLY A N 11
ATOM 16329 C CA . GLY A 1 92 ? 22.301 24.665 -15.771 1.00 0.00 92 GLY A CA 11
ATOM 16330 C C . GLY A 1 92 ? 23.607 24.133 -16.326 1.00 0.00 92 GLY A C 11
ATOM 16331 O O . GLY A 1 92 ? 24.607 24.023 -15.601 1.00 0.00 92 GLY A O 11
ATOM 16335 N N . GLU A 1 93 ? 23.571 23.764 -17.618 1.00 0.00 93 GLU A N 11
ATOM 16336 C CA . GLU A 1 93 ? 24.717 23.183 -18.336 1.00 0.00 93 GLU A CA 11
ATOM 16337 C C . GLU A 1 93 ? 25.870 24.202 -18.412 1.00 0.00 93 GLU A C 11
ATOM 16338 O O . GLU A 1 93 ? 26.969 23.960 -17.895 1.00 0.00 93 GLU A O 11
ATOM 16350 N N . GLY A 1 94 ? 25.576 25.354 -19.041 1.00 0.00 94 GLY A N 11
ATOM 16351 C CA . GLY A 1 94 ? 26.528 26.451 -19.170 1.00 0.00 94 GLY A CA 11
ATOM 16352 C C . GLY A 1 94 ? 26.456 27.384 -17.970 1.00 0.00 94 GLY A C 11
ATOM 16353 O O . GLY A 1 94 ? 25.899 28.478 -18.059 1.00 0.00 94 GLY A O 11
ATOM 16357 N N . SER A 1 95 ? 26.985 26.920 -16.829 1.00 0.00 95 SER A N 11
ATOM 16358 C CA . SER A 1 95 ? 27.026 27.690 -15.577 1.00 0.00 95 SER A CA 11
ATOM 16359 C C . SER A 1 95 ? 28.466 27.634 -15.002 1.00 0.00 95 SER A C 11
ATOM 16360 O O . SER A 1 95 ? 28.787 26.705 -14.224 1.00 0.00 95 SER A O 11
ATOM 16369 N N . GLN A 1 1 ? 13.105 -8.388 -11.165 1.00 0.00 1 GLN A N 12
ATOM 16370 C CA . GLN A 1 1 ? 14.019 -9.013 -10.182 1.00 0.00 1 GLN A CA 12
ATOM 16371 C C . GLN A 1 1 ? 14.286 -8.054 -9.004 1.00 0.00 1 GLN A C 12
ATOM 16372 O O . GLN A 1 1 ? 14.066 -6.840 -9.116 1.00 0.00 1 GLN A O 12
ATOM 16388 N N . GLY A 1 2 ? 14.754 -8.617 -7.877 1.00 0.00 2 GLY A N 12
ATOM 16389 C CA . GLY A 1 2 ? 15.124 -7.833 -6.692 1.00 0.00 2 GLY A CA 12
ATOM 16390 C C . GLY A 1 2 ? 13.965 -7.614 -5.732 1.00 0.00 2 GLY A C 12
ATOM 16391 O O . GLY A 1 2 ? 12.878 -8.175 -5.912 1.00 0.00 2 GLY A O 12
ATOM 16395 N N . HIS A 1 3 ? 14.203 -6.794 -4.696 1.00 0.00 3 HIS A N 12
ATOM 16396 C CA . HIS A 1 3 ? 13.233 -6.526 -3.608 1.00 0.00 3 HIS A CA 12
ATOM 16397 C C . HIS A 1 3 ? 13.292 -5.041 -3.216 1.00 0.00 3 HIS A C 12
ATOM 16398 O O . HIS A 1 3 ? 13.877 -4.221 -3.936 1.00 0.00 3 HIS A O 12
ATOM 16413 N N . MET A 1 4 ? 12.665 -4.706 -2.072 1.00 0.00 4 MET A N 12
ATOM 16414 C CA . MET A 1 4 ? 12.777 -3.377 -1.446 1.00 0.00 4 MET A CA 12
ATOM 16415 C C . MET A 1 4 ? 14.158 -3.205 -0.761 1.00 0.00 4 MET A C 12
ATOM 16416 O O . MET A 1 4 ? 15.002 -4.107 -0.790 1.00 0.00 4 MET A O 12
ATOM 16430 N N . ASP A 1 5 ? 14.375 -2.038 -0.136 1.00 0.00 5 ASP A N 12
ATOM 16431 C CA . ASP A 1 5 ? 15.701 -1.641 0.388 1.00 0.00 5 ASP A CA 12
ATOM 16432 C C . ASP A 1 5 ? 15.926 -2.095 1.846 1.00 0.00 5 ASP A C 12
ATOM 16433 O O . ASP A 1 5 ? 17.071 -2.138 2.308 1.00 0.00 5 ASP A O 12
ATOM 16442 N N . LEU A 1 6 ? 14.841 -2.425 2.569 1.00 0.00 6 LEU A N 12
ATOM 16443 C CA . LEU A 1 6 ? 14.902 -2.736 4.020 1.00 0.00 6 LEU A CA 12
ATOM 16444 C C . LEU A 1 6 ? 15.205 -4.233 4.278 1.00 0.00 6 LEU A C 12
ATOM 16445 O O . LEU A 1 6 ? 15.644 -4.596 5.379 1.00 0.00 6 LEU A O 12
ATOM 16461 N N . ILE A 1 7 ? 14.957 -5.088 3.265 1.00 0.00 7 ILE A N 12
ATOM 16462 C CA . ILE A 1 7 ? 15.122 -6.554 3.377 1.00 0.00 7 ILE A CA 12
ATOM 16463 C C . ILE A 1 7 ? 16.612 -6.934 3.539 1.00 0.00 7 ILE A C 12
ATOM 16464 O O . ILE A 1 7 ? 17.490 -6.359 2.880 1.00 0.00 7 ILE A O 12
ATOM 16480 N N . CYS A 1 8 ? 16.882 -7.885 4.444 1.00 0.00 8 CYS A N 12
ATOM 16481 C CA . CYS A 1 8 ? 18.239 -8.339 4.772 1.00 0.00 8 CYS A CA 12
ATOM 16482 C C . CYS A 1 8 ? 18.413 -9.811 4.339 1.00 0.00 8 CYS A C 12
ATOM 16483 O O . CYS A 1 8 ? 18.246 -10.738 5.148 1.00 0.00 8 CYS A O 12
ATOM 16491 N N . MET A 1 9 ? 18.694 -10.005 3.034 1.00 0.00 9 MET A N 12
ATOM 16492 C CA . MET A 1 9 ? 18.892 -11.337 2.425 1.00 0.00 9 MET A CA 12
ATOM 16493 C C . MET A 1 9 ? 20.214 -11.963 2.911 1.00 0.00 9 MET A C 12
ATOM 16494 O O . MET A 1 9 ? 21.144 -11.246 3.284 1.00 0.00 9 MET A O 12
ATOM 16508 N N . TYR A 1 10 ? 20.294 -13.298 2.905 1.00 0.00 10 TYR A N 12
ATOM 16509 C CA . TYR A 1 10 ? 21.445 -14.031 3.471 1.00 0.00 10 TYR A CA 12
ATOM 16510 C C . TYR A 1 10 ? 22.525 -14.274 2.407 1.00 0.00 10 TYR A C 12
ATOM 16511 O O . TYR A 1 10 ? 22.224 -14.640 1.268 1.00 0.00 10 TYR A O 12
ATOM 16529 N N . VAL A 1 11 ? 23.787 -14.045 2.802 1.00 0.00 11 VAL A N 12
ATOM 16530 C CA . VAL A 1 11 ? 24.954 -14.168 1.917 1.00 0.00 11 VAL A CA 12
ATOM 16531 C C . VAL A 1 11 ? 25.528 -15.589 2.011 1.00 0.00 11 VAL A C 12
ATOM 16532 O O . VAL A 1 11 ? 25.717 -16.121 3.108 1.00 0.00 11 VAL A O 12
ATOM 16545 N N . PHE A 1 12 ? 25.752 -16.207 0.846 1.00 0.00 12 PHE A N 12
ATOM 16546 C CA . PHE A 1 12 ? 26.294 -17.561 0.712 1.00 0.00 12 PHE A CA 12
ATOM 16547 C C . PHE A 1 12 ? 27.628 -17.508 -0.041 1.00 0.00 12 PHE A C 12
ATOM 16548 O O . PHE A 1 12 ? 27.714 -16.924 -1.121 1.00 0.00 12 PHE A O 12
ATOM 16565 N N . LYS A 1 13 ? 28.662 -18.108 0.555 1.00 0.00 13 LYS A N 12
ATOM 16566 C CA . LYS A 1 13 ? 29.962 -18.304 -0.077 1.00 0.00 13 LYS A CA 12
ATOM 16567 C C . LYS A 1 13 ? 29.829 -19.503 -1.038 1.00 0.00 13 LYS A C 12
ATOM 16568 O O . LYS A 1 13 ? 29.959 -20.659 -0.632 1.00 0.00 13 LYS A O 12
ATOM 16587 N N . GLY A 1 14 ? 29.482 -19.211 -2.301 1.00 0.00 14 GLY A N 12
ATOM 16588 C CA . GLY A 1 14 ? 29.139 -20.250 -3.266 1.00 0.00 14 GLY A CA 12
ATOM 16589 C C . GLY A 1 14 ? 27.780 -20.861 -2.936 1.00 0.00 14 GLY A C 12
ATOM 16590 O O . GLY A 1 14 ? 26.741 -20.292 -3.300 1.00 0.00 14 GLY A O 12
ATOM 16594 N N . GLU A 1 15 ? 27.783 -21.993 -2.209 1.00 0.00 15 GLU A N 12
ATOM 16595 C CA . GLU A 1 15 ? 26.549 -22.674 -1.755 1.00 0.00 15 GLU A CA 12
ATOM 16596 C C . GLU A 1 15 ? 26.491 -22.730 -0.212 1.00 0.00 15 GLU A C 12
ATOM 16597 O O . GLU A 1 15 ? 25.406 -22.879 0.362 1.00 0.00 15 GLU A O 12
ATOM 16609 N N . GLU A 1 16 ? 27.660 -22.604 0.461 1.00 0.00 16 GLU A N 12
ATOM 16610 C CA . GLU A 1 16 ? 27.727 -22.656 1.940 1.00 0.00 16 GLU A CA 12
ATOM 16611 C C . GLU A 1 16 ? 27.299 -21.291 2.517 1.00 0.00 16 GLU A C 12
ATOM 16612 O O . GLU A 1 16 ? 27.578 -20.251 1.914 1.00 0.00 16 GLU A O 12
ATOM 16624 N N . SER A 1 17 ? 26.606 -21.301 3.667 1.00 0.00 17 SER A N 12
ATOM 16625 C CA . SER A 1 17 ? 26.112 -20.070 4.313 1.00 0.00 17 SER A CA 12
ATOM 16626 C C . SER A 1 17 ? 27.290 -19.257 4.890 1.00 0.00 17 SER A C 12
ATOM 16627 O O . SER A 1 17 ? 27.947 -19.694 5.847 1.00 0.00 17 SER A O 12
ATOM 16635 N N . PHE A 1 18 ? 27.564 -18.088 4.280 1.00 0.00 18 PHE A N 12
ATOM 16636 C CA . PHE A 1 18 ? 28.668 -17.208 4.690 1.00 0.00 18 PHE A CA 12
ATOM 16637 C C . PHE A 1 18 ? 28.246 -16.333 5.883 1.00 0.00 18 PHE A C 12
ATOM 16638 O O . PHE A 1 18 ? 28.949 -16.275 6.898 1.00 0.00 18 PHE A O 12
ATOM 16655 N N . GLY A 1 19 ? 27.093 -15.660 5.738 1.00 0.00 19 GLY A N 12
ATOM 16656 C CA . GLY A 1 19 ? 26.587 -14.744 6.755 1.00 0.00 19 GLY A CA 12
ATOM 16657 C C . GLY A 1 19 ? 25.260 -14.122 6.348 1.00 0.00 19 GLY A C 12
ATOM 16658 O O . GLY A 1 19 ? 24.428 -14.774 5.701 1.00 0.00 19 GLY A O 12
ATOM 16662 N N . GLU A 1 20 ? 25.074 -12.842 6.702 1.00 0.00 20 GLU A N 12
ATOM 16663 C CA . GLU A 1 20 ? 23.832 -12.096 6.446 1.00 0.00 20 GLU A CA 12
ATOM 16664 C C . GLU A 1 20 ? 24.164 -10.681 5.940 1.00 0.00 20 GLU A C 12
ATOM 16665 O O . GLU A 1 20 ? 25.040 -10.005 6.494 1.00 0.00 20 GLU A O 12
ATOM 16677 N N . SER A 1 21 ? 23.479 -10.251 4.867 1.00 0.00 21 SER A N 12
ATOM 16678 C CA . SER A 1 21 ? 23.571 -8.874 4.367 1.00 0.00 21 SER A CA 12
ATOM 16679 C C . SER A 1 21 ? 22.775 -7.962 5.309 1.00 0.00 21 SER A C 12
ATOM 16680 O O . SER A 1 21 ? 21.546 -7.993 5.307 1.00 0.00 21 SER A O 12
ATOM 16688 N N . ILE A 1 22 ? 23.490 -7.170 6.119 1.00 0.00 22 ILE A N 12
ATOM 16689 C CA . ILE A 1 22 ? 22.879 -6.269 7.120 1.00 0.00 22 ILE A CA 12
ATOM 16690 C C . ILE A 1 22 ? 22.781 -4.846 6.533 1.00 0.00 22 ILE A C 12
ATOM 16691 O O . ILE A 1 22 ? 21.753 -4.168 6.684 1.00 0.00 22 ILE A O 12
ATOM 16707 N N . ASP A 1 23 ? 23.840 -4.428 5.817 1.00 0.00 23 ASP A N 12
ATOM 16708 C CA . ASP A 1 23 ? 23.999 -3.044 5.338 1.00 0.00 23 ASP A CA 12
ATOM 16709 C C . ASP A 1 23 ? 24.787 -3.037 4.009 1.00 0.00 23 ASP A C 12
ATOM 16710 O O . ASP A 1 23 ? 25.277 -4.080 3.564 1.00 0.00 23 ASP A O 12
ATOM 16719 N N . VAL A 1 24 ? 24.870 -1.860 3.370 1.00 0.00 24 VAL A N 12
ATOM 16720 C CA . VAL A 1 24 ? 25.711 -1.615 2.189 1.00 0.00 24 VAL A CA 12
ATOM 16721 C C . VAL A 1 24 ? 26.102 -0.121 2.166 1.00 0.00 24 VAL A C 12
ATOM 16722 O O . VAL A 1 24 ? 25.319 0.736 2.602 1.00 0.00 24 VAL A O 12
ATOM 16735 N N . TYR A 1 25 ? 27.326 0.181 1.697 1.00 0.00 25 TYR A N 12
ATOM 16736 C CA . TYR A 1 25 ? 27.776 1.564 1.444 1.00 0.00 25 TYR A CA 12
ATOM 16737 C C . TYR A 1 25 ? 28.662 1.563 0.180 1.00 0.00 25 TYR A C 12
ATOM 16738 O O . TYR A 1 25 ? 29.612 0.766 0.078 1.00 0.00 25 TYR A O 12
ATOM 16756 N N . GLY A 1 26 ? 28.322 2.435 -0.783 1.00 0.00 26 GLY A N 12
ATOM 16757 C CA . GLY A 1 26 ? 29.035 2.523 -2.058 1.00 0.00 26 GLY A CA 12
ATOM 16758 C C . GLY A 1 26 ? 28.993 1.217 -2.849 1.00 0.00 26 GLY A C 12
ATOM 16759 O O . GLY A 1 26 ? 27.940 0.837 -3.369 1.00 0.00 26 GLY A O 12
ATOM 16763 N N . ASP A 1 27 ? 30.141 0.514 -2.889 1.00 0.00 27 ASP A N 12
ATOM 16764 C CA . ASP A 1 27 ? 30.296 -0.784 -3.588 1.00 0.00 27 ASP A CA 12
ATOM 16765 C C . ASP A 1 27 ? 30.393 -1.952 -2.579 1.00 0.00 27 ASP A C 12
ATOM 16766 O O . ASP A 1 27 ? 30.249 -3.123 -2.944 1.00 0.00 27 ASP A O 12
ATOM 16775 N N . TYR A 1 28 ? 30.641 -1.633 -1.300 1.00 0.00 28 TYR A N 12
ATOM 16776 C CA . TYR A 1 28 ? 30.933 -2.646 -0.276 1.00 0.00 28 TYR A CA 12
ATOM 16777 C C . TYR A 1 28 ? 29.677 -2.998 0.529 1.00 0.00 28 TYR A C 12
ATOM 16778 O O . TYR A 1 28 ? 29.186 -2.205 1.344 1.00 0.00 28 TYR A O 12
ATOM 16796 N N . LEU A 1 29 ? 29.172 -4.209 0.253 1.00 0.00 29 LEU A N 12
ATOM 16797 C CA . LEU A 1 29 ? 28.050 -4.824 0.955 1.00 0.00 29 LEU A CA 12
ATOM 16798 C C . LEU A 1 29 ? 28.537 -5.341 2.319 1.00 0.00 29 LEU A C 12
ATOM 16799 O O . LEU A 1 29 ? 29.375 -6.248 2.389 1.00 0.00 29 LEU A O 12
ATOM 16815 N N . ILE A 1 30 ? 28.035 -4.719 3.388 1.00 0.00 30 ILE A N 12
ATOM 16816 C CA . ILE A 1 30 ? 28.380 -5.082 4.766 1.00 0.00 30 ILE A CA 12
ATOM 16817 C C . ILE A 1 30 ? 27.658 -6.382 5.165 1.00 0.00 30 ILE A C 12
ATOM 16818 O O . ILE A 1 30 ? 26.427 -6.407 5.333 1.00 0.00 30 ILE A O 12
ATOM 16834 N N . VAL A 1 31 ? 28.443 -7.468 5.262 1.00 0.00 31 VAL A N 12
ATOM 16835 C CA . VAL A 1 31 ? 27.963 -8.791 5.660 1.00 0.00 31 VAL A CA 12
ATOM 16836 C C . VAL A 1 31 ? 28.378 -9.066 7.112 1.00 0.00 31 VAL A C 12
ATOM 16837 O O . VAL A 1 31 ? 29.572 -9.175 7.419 1.00 0.00 31 VAL A O 12
ATOM 16850 N N . LYS A 1 32 ? 27.379 -9.154 7.998 1.00 0.00 32 LYS A N 12
ATOM 16851 C CA . LYS A 1 32 ? 27.584 -9.492 9.406 1.00 0.00 32 LYS A CA 12
ATOM 16852 C C . LYS A 1 32 ? 27.850 -11.002 9.518 1.00 0.00 32 LYS A C 12
ATOM 16853 O O . LYS A 1 32 ? 26.992 -11.814 9.155 1.00 0.00 32 LYS A O 12
ATOM 16872 N N . VAL A 1 33 ? 29.065 -11.362 9.952 1.00 0.00 33 VAL A N 12
ATOM 16873 C CA . VAL A 1 33 ? 29.477 -12.760 10.183 1.00 0.00 33 VAL A CA 12
ATOM 16874 C C . VAL A 1 33 ? 30.053 -12.895 11.610 1.00 0.00 33 VAL A C 12
ATOM 16875 O O . VAL A 1 33 ? 30.897 -12.090 12.029 1.00 0.00 33 VAL A O 12
ATOM 16888 N N . GLY A 1 34 ? 29.554 -13.897 12.358 1.00 0.00 34 GLY A N 12
ATOM 16889 C CA . GLY A 1 34 ? 29.985 -14.153 13.737 1.00 0.00 34 GLY A CA 12
ATOM 16890 C C . GLY A 1 34 ? 29.687 -12.988 14.677 1.00 0.00 34 GLY A C 12
ATOM 16891 O O . GLY A 1 34 ? 28.546 -12.821 15.120 1.00 0.00 34 GLY A O 12
ATOM 16895 N N . THR A 1 35 ? 30.720 -12.171 14.960 1.00 0.00 35 THR A N 12
ATOM 16896 C CA . THR A 1 35 ? 30.630 -10.995 15.853 1.00 0.00 35 THR A CA 12
ATOM 16897 C C . THR A 1 35 ? 31.135 -9.703 15.164 1.00 0.00 35 THR A C 12
ATOM 16898 O O . THR A 1 35 ? 31.201 -8.642 15.802 1.00 0.00 35 THR A O 12
ATOM 16909 N N . GLU A 1 36 ? 31.475 -9.785 13.856 1.00 0.00 36 GLU A N 12
ATOM 16910 C CA . GLU A 1 36 ? 32.103 -8.664 13.107 1.00 0.00 36 GLU A CA 12
ATOM 16911 C C . GLU A 1 36 ? 31.446 -8.444 11.732 1.00 0.00 36 GLU A C 12
ATOM 16912 O O . GLU A 1 36 ? 30.634 -9.251 11.276 1.00 0.00 36 GLU A O 12
ATOM 16924 N N . PHE A 1 37 ? 31.814 -7.316 11.094 1.00 0.00 37 PHE A N 12
ATOM 16925 C CA . PHE A 1 37 ? 31.287 -6.891 9.785 1.00 0.00 37 PHE A CA 12
ATOM 16926 C C . PHE A 1 37 ? 32.412 -6.949 8.736 1.00 0.00 37 PHE A C 12
ATOM 16927 O O . PHE A 1 37 ? 33.473 -6.346 8.929 1.00 0.00 37 PHE A O 12
ATOM 16944 N N . LEU A 1 38 ? 32.181 -7.704 7.646 1.00 0.00 38 LEU A N 12
ATOM 16945 C CA . LEU A 1 38 ? 33.101 -7.794 6.495 1.00 0.00 38 LEU A CA 12
ATOM 16946 C C . LEU A 1 38 ? 32.493 -7.028 5.306 1.00 0.00 38 LEU A C 12
ATOM 16947 O O . LEU A 1 38 ? 31.420 -7.394 4.804 1.00 0.00 38 LEU A O 12
ATOM 16963 N N . ALA A 1 39 ? 33.178 -5.949 4.890 1.00 0.00 39 ALA A N 12
ATOM 16964 C CA . ALA A 1 39 ? 32.785 -5.126 3.739 1.00 0.00 39 ALA A CA 12
ATOM 16965 C C . ALA A 1 39 ? 33.205 -5.822 2.437 1.00 0.00 39 ALA A C 12
ATOM 16966 O O . ALA A 1 39 ? 34.348 -5.683 1.993 1.00 0.00 39 ALA A O 12
ATOM 16973 N N . VAL A 1 40 ? 32.280 -6.599 1.848 1.00 0.00 40 VAL A N 12
ATOM 16974 C CA . VAL A 1 40 ? 32.550 -7.389 0.630 1.00 0.00 40 VAL A CA 12
ATOM 16975 C C . VAL A 1 40 ? 32.244 -6.525 -0.624 1.00 0.00 40 VAL A C 12
ATOM 16976 O O . VAL A 1 40 ? 31.220 -5.843 -0.656 1.00 0.00 40 VAL A O 12
ATOM 16989 N N . PRO A 1 41 ? 33.132 -6.505 -1.668 1.00 0.00 41 PRO A N 12
ATOM 16990 C CA . PRO A 1 41 ? 32.885 -5.715 -2.907 1.00 0.00 41 PRO A CA 12
ATOM 16991 C C . PRO A 1 41 ? 31.798 -6.372 -3.781 1.00 0.00 41 PRO A C 12
ATOM 16992 O O . PRO A 1 41 ? 31.622 -7.589 -3.720 1.00 0.00 41 PRO A O 12
ATOM 17003 N N . LYS A 1 42 ? 31.073 -5.578 -4.597 1.00 0.00 42 LYS A N 12
ATOM 17004 C CA . LYS A 1 42 ? 29.998 -6.122 -5.471 1.00 0.00 42 LYS A CA 12
ATOM 17005 C C . LYS A 1 42 ? 30.552 -7.058 -6.560 1.00 0.00 42 LYS A C 12
ATOM 17006 O O . LYS A 1 42 ? 29.826 -7.923 -7.052 1.00 0.00 42 LYS A O 12
ATOM 17025 N N . LYS A 1 43 ? 31.837 -6.883 -6.917 1.00 0.00 43 LYS A N 12
ATOM 17026 C CA . LYS A 1 43 ? 32.539 -7.793 -7.848 1.00 0.00 43 LYS A CA 12
ATOM 17027 C C . LYS A 1 43 ? 32.712 -9.205 -7.234 1.00 0.00 43 LYS A C 12
ATOM 17028 O O . LYS A 1 43 ? 32.816 -10.198 -7.973 1.00 0.00 43 LYS A O 12
ATOM 17047 N N . SER A 1 44 ? 32.735 -9.281 -5.883 1.00 0.00 44 SER A N 12
ATOM 17048 C CA . SER A 1 44 ? 32.740 -10.567 -5.160 1.00 0.00 44 SER A CA 12
ATOM 17049 C C . SER A 1 44 ? 31.382 -11.262 -5.333 1.00 0.00 44 SER A C 12
ATOM 17050 O O . SER A 1 44 ? 31.332 -12.484 -5.539 1.00 0.00 44 SER A O 12
ATOM 17058 N N . ILE A 1 45 ? 30.279 -10.470 -5.257 1.00 0.00 45 ILE A N 12
ATOM 17059 C CA . ILE A 1 45 ? 28.923 -10.987 -5.499 1.00 0.00 45 ILE A CA 12
ATOM 17060 C C . ILE A 1 45 ? 28.815 -11.390 -6.982 1.00 0.00 45 ILE A C 12
ATOM 17061 O O . ILE A 1 45 ? 28.914 -10.547 -7.885 1.00 0.00 45 ILE A O 12
ATOM 17077 N N . LYS A 1 46 ? 28.643 -12.693 -7.199 1.00 0.00 46 LYS A N 12
ATOM 17078 C CA . LYS A 1 46 ? 28.529 -13.289 -8.524 1.00 0.00 46 LYS A CA 12
ATOM 17079 C C . LYS A 1 46 ? 27.122 -13.077 -9.087 1.00 0.00 46 LYS A C 12
ATOM 17080 O O . LYS A 1 46 ? 26.958 -12.597 -10.218 1.00 0.00 46 LYS A O 12
ATOM 17099 N N . SER A 1 47 ? 26.111 -13.390 -8.265 1.00 0.00 47 SER A N 12
ATOM 17100 C CA . SER A 1 47 ? 24.713 -13.306 -8.672 1.00 0.00 47 SER A CA 12
ATOM 17101 C C . SER A 1 47 ? 23.805 -13.195 -7.439 1.00 0.00 47 SER A C 12
ATOM 17102 O O . SER A 1 47 ? 24.050 -13.842 -6.407 1.00 0.00 47 SER A O 12
ATOM 17110 N N . VAL A 1 48 ? 22.779 -12.335 -7.558 1.00 0.00 48 VAL A N 12
ATOM 17111 C CA . VAL A 1 48 ? 21.665 -12.268 -6.602 1.00 0.00 48 VAL A CA 12
ATOM 17112 C C . VAL A 1 48 ? 20.701 -13.441 -6.894 1.00 0.00 48 VAL A C 12
ATOM 17113 O O . VAL A 1 48 ? 20.394 -13.728 -8.062 1.00 0.00 48 VAL A O 12
ATOM 17126 N N . GLU A 1 49 ? 20.293 -14.150 -5.834 1.00 0.00 49 GLU A N 12
ATOM 17127 C CA . GLU A 1 49 ? 19.383 -15.317 -5.913 1.00 0.00 49 GLU A CA 12
ATOM 17128 C C . GLU A 1 49 ? 18.069 -15.012 -5.173 1.00 0.00 49 GLU A C 12
ATOM 17129 O O . GLU A 1 49 ? 17.922 -13.942 -4.559 1.00 0.00 49 GLU A O 12
ATOM 17141 N N . ASP A 1 50 ? 17.138 -15.979 -5.217 1.00 0.00 50 ASP A N 12
ATOM 17142 C CA . ASP A 1 50 ? 15.874 -15.934 -4.467 1.00 0.00 50 ASP A CA 12
ATOM 17143 C C . ASP A 1 50 ? 16.148 -15.953 -2.942 1.00 0.00 50 ASP A C 12
ATOM 17144 O O . ASP A 1 50 ? 16.344 -17.011 -2.327 1.00 0.00 50 ASP A O 12
ATOM 17153 N N . GLY A 1 51 ? 16.230 -14.736 -2.364 1.00 0.00 51 GLY A N 12
ATOM 17154 C CA . GLY A 1 51 ? 16.483 -14.539 -0.933 1.00 0.00 51 GLY A CA 12
ATOM 17155 C C . GLY A 1 51 ? 17.951 -14.698 -0.527 1.00 0.00 51 GLY A C 12
ATOM 17156 O O . GLY A 1 51 ? 18.277 -14.639 0.671 1.00 0.00 51 GLY A O 12
ATOM 17160 N N . ARG A 1 52 ? 18.848 -14.877 -1.520 1.00 0.00 52 ARG A N 12
ATOM 17161 C CA . ARG A 1 52 ? 20.278 -15.167 -1.274 1.00 0.00 52 ARG A CA 12
ATOM 17162 C C . ARG A 1 52 ? 21.171 -14.188 -2.046 1.00 0.00 52 ARG A C 12
ATOM 17163 O O . ARG A 1 52 ? 20.718 -13.524 -2.984 1.00 0.00 52 ARG A O 12
ATOM 17184 N N . ILE A 1 53 ? 22.442 -14.113 -1.618 1.00 0.00 53 ILE A N 12
ATOM 17185 C CA . ILE A 1 53 ? 23.498 -13.330 -2.279 1.00 0.00 53 ILE A CA 12
ATOM 17186 C C . ILE A 1 53 ? 24.751 -14.222 -2.395 1.00 0.00 53 ILE A C 12
ATOM 17187 O O . ILE A 1 53 ? 25.445 -14.442 -1.404 1.00 0.00 53 ILE A O 12
ATOM 17203 N N . VAL A 1 54 ? 25.026 -14.756 -3.600 1.00 0.00 54 VAL A N 12
ATOM 17204 C CA . VAL A 1 54 ? 26.189 -15.633 -3.828 1.00 0.00 54 VAL A CA 12
ATOM 17205 C C . VAL A 1 54 ? 27.442 -14.785 -4.075 1.00 0.00 54 VAL A C 12
ATOM 17206 O O . VAL A 1 54 ? 27.467 -13.961 -4.985 1.00 0.00 54 VAL A O 12
ATOM 17219 N N . ILE A 1 55 ? 28.455 -14.974 -3.214 1.00 0.00 55 ILE A N 12
ATOM 17220 C CA . ILE A 1 55 ? 29.803 -14.422 -3.400 1.00 0.00 55 ILE A CA 12
ATOM 17221 C C . ILE A 1 55 ? 30.777 -15.568 -3.741 1.00 0.00 55 ILE A C 12
ATOM 17222 O O . ILE A 1 55 ? 30.620 -16.692 -3.251 1.00 0.00 55 ILE A O 12
ATOM 17238 N N . GLY A 1 56 ? 31.767 -15.276 -4.596 1.00 0.00 56 GLY A N 12
ATOM 17239 C CA . GLY A 1 56 ? 32.747 -16.276 -5.031 1.00 0.00 56 GLY A CA 12
ATOM 17240 C C . GLY A 1 56 ? 33.972 -16.300 -4.140 1.00 0.00 56 GLY A C 12
ATOM 17241 O O . GLY A 1 56 ? 34.330 -17.350 -3.599 1.00 0.00 56 GLY A O 12
ATOM 17245 N N . GLU A 1 57 ? 34.609 -15.116 -3.988 1.00 0.00 57 GLU A N 12
ATOM 17246 C CA . GLU A 1 57 ? 35.833 -14.933 -3.171 1.00 0.00 57 GLU A CA 12
ATOM 17247 C C . GLU A 1 57 ? 36.211 -13.445 -3.091 1.00 0.00 57 GLU A C 12
ATOM 17248 O O . GLU A 1 57 ? 35.780 -12.643 -3.925 1.00 0.00 57 GLU A O 12
ATOM 17260 N N . PHE A 1 58 ? 37.007 -13.090 -2.068 1.00 0.00 58 PHE A N 12
ATOM 17261 C CA . PHE A 1 58 ? 37.436 -11.696 -1.813 1.00 0.00 58 PHE A CA 12
ATOM 17262 C C . PHE A 1 58 ? 38.512 -11.648 -0.710 1.00 0.00 58 PHE A C 12
ATOM 17263 O O . PHE A 1 58 ? 38.824 -12.668 -0.079 1.00 0.00 58 PHE A O 12
ATOM 17280 N N . ASP A 1 59 ? 39.062 -10.443 -0.482 1.00 0.00 59 ASP A N 12
ATOM 17281 C CA . ASP A 1 59 ? 39.986 -10.170 0.628 1.00 0.00 59 ASP A CA 12
ATOM 17282 C C . ASP A 1 59 ? 39.196 -10.106 1.951 1.00 0.00 59 ASP A C 12
ATOM 17283 O O . ASP A 1 59 ? 38.728 -9.054 2.351 1.00 0.00 59 ASP A O 12
ATOM 17292 N N . GLU A 1 60 ? 38.988 -11.276 2.587 1.00 0.00 60 GLU A N 12
ATOM 17293 C CA . GLU A 1 60 ? 38.145 -11.404 3.806 1.00 0.00 60 GLU A CA 12
ATOM 17294 C C . GLU A 1 60 ? 38.802 -10.777 5.051 1.00 0.00 60 GLU A C 12
ATOM 17295 O O . GLU A 1 60 ? 38.114 -10.144 5.869 1.00 0.00 60 GLU A O 12
ATOM 17307 N N . GLU A 1 61 ? 40.127 -10.948 5.170 1.00 0.00 61 GLU A N 12
ATOM 17308 C CA . GLU A 1 61 ? 40.931 -10.363 6.267 1.00 0.00 61 GLU A CA 12
ATOM 17309 C C . GLU A 1 61 ? 40.937 -8.820 6.181 1.00 0.00 61 GLU A C 12
ATOM 17310 O O . GLU A 1 61 ? 40.860 -8.118 7.201 1.00 0.00 61 GLU A O 12
ATOM 17322 N N . GLU A 1 62 ? 40.999 -8.309 4.939 1.00 0.00 62 GLU A N 12
ATOM 17323 C CA . GLU A 1 62 ? 41.051 -6.872 4.664 1.00 0.00 62 GLU A CA 12
ATOM 17324 C C . GLU A 1 62 ? 39.646 -6.252 4.731 1.00 0.00 62 GLU A C 12
ATOM 17325 O O . GLU A 1 62 ? 39.494 -5.113 5.140 1.00 0.00 62 GLU A O 12
ATOM 17337 N N . ALA A 1 63 ? 38.624 -7.035 4.342 1.00 0.00 63 ALA A N 12
ATOM 17338 C CA . ALA A 1 63 ? 37.204 -6.635 4.460 1.00 0.00 63 ALA A CA 12
ATOM 17339 C C . ALA A 1 63 ? 36.793 -6.527 5.938 1.00 0.00 63 ALA A C 12
ATOM 17340 O O . ALA A 1 63 ? 35.866 -5.805 6.277 1.00 0.00 63 ALA A O 12
ATOM 17347 N N . ARG A 1 64 ? 37.494 -7.285 6.787 1.00 0.00 64 ARG A N 12
ATOM 17348 C CA . ARG A 1 64 ? 37.303 -7.288 8.243 1.00 0.00 64 ARG A CA 12
ATOM 17349 C C . ARG A 1 64 ? 37.854 -5.993 8.881 1.00 0.00 64 ARG A C 12
ATOM 17350 O O . ARG A 1 64 ? 37.147 -5.317 9.638 1.00 0.00 64 ARG A O 12
ATOM 17371 N N . GLU A 1 65 ? 39.125 -5.662 8.564 1.00 0.00 65 GLU A N 12
ATOM 17372 C CA . GLU A 1 65 ? 39.808 -4.461 9.116 1.00 0.00 65 GLU A CA 12
ATOM 17373 C C . GLU A 1 65 ? 39.199 -3.169 8.535 1.00 0.00 65 GLU A C 12
ATOM 17374 O O . GLU A 1 65 ? 39.115 -2.140 9.210 1.00 0.00 65 GLU A O 12
ATOM 17386 N N . LEU A 1 66 ? 38.803 -3.228 7.258 1.00 0.00 66 LEU A N 12
ATOM 17387 C CA . LEU A 1 66 ? 38.122 -2.121 6.571 1.00 0.00 66 LEU A CA 12
ATOM 17388 C C . LEU A 1 66 ? 36.599 -2.172 6.903 1.00 0.00 66 LEU A C 12
ATOM 17389 O O . LEU A 1 66 ? 35.867 -1.206 6.676 1.00 0.00 66 LEU A O 12
ATOM 17405 N N . GLY A 1 67 ? 36.145 -3.306 7.468 1.00 0.00 67 GLY A N 12
ATOM 17406 C CA . GLY A 1 67 ? 34.828 -3.393 8.118 1.00 0.00 67 GLY A CA 12
ATOM 17407 C C . GLY A 1 67 ? 34.814 -2.654 9.455 1.00 0.00 67 GLY A C 12
ATOM 17408 O O . GLY A 1 67 ? 33.768 -2.180 9.911 1.00 0.00 67 GLY A O 12
ATOM 17412 N N . ARG A 1 68 ? 36.007 -2.569 10.088 1.00 0.00 68 ARG A N 12
ATOM 17413 C CA . ARG A 1 68 ? 36.266 -1.680 11.234 1.00 0.00 68 ARG A CA 12
ATOM 17414 C C . ARG A 1 68 ? 36.267 -0.213 10.739 1.00 0.00 68 ARG A C 12
ATOM 17415 O O . ARG A 1 68 ? 35.788 0.658 11.450 1.00 0.00 68 ARG A O 12
ATOM 17436 N N . LYS A 1 69 ? 36.809 0.039 9.520 1.00 0.00 69 LYS A N 12
ATOM 17437 C CA . LYS A 1 69 ? 36.744 1.378 8.865 1.00 0.00 69 LYS A CA 12
ATOM 17438 C C . LYS A 1 69 ? 35.278 1.817 8.654 1.00 0.00 69 LYS A C 12
ATOM 17439 O O . LYS A 1 69 ? 34.960 3.005 8.766 1.00 0.00 69 LYS A O 12
ATOM 17458 N N . TRP A 1 70 ? 34.401 0.845 8.332 1.00 0.00 70 TRP A N 12
ATOM 17459 C CA . TRP A 1 70 ? 32.952 1.086 8.246 1.00 0.00 70 TRP A CA 12
ATOM 17460 C C . TRP A 1 70 ? 32.422 1.550 9.617 1.00 0.00 70 TRP A C 12
ATOM 17461 O O . TRP A 1 70 ? 31.828 2.615 9.719 1.00 0.00 70 TRP A O 12
ATOM 17482 N N . LEU A 1 71 ? 32.697 0.752 10.671 1.00 0.00 71 LEU A N 12
ATOM 17483 C CA . LEU A 1 71 ? 32.338 1.093 12.075 1.00 0.00 71 LEU A CA 12
ATOM 17484 C C . LEU A 1 71 ? 32.908 2.473 12.486 1.00 0.00 71 LEU A C 12
ATOM 17485 O O . LEU A 1 71 ? 32.264 3.253 13.187 1.00 0.00 71 LEU A O 12
ATOM 17501 N N . GLU A 1 72 ? 34.089 2.775 11.967 1.00 0.00 72 GLU A N 12
ATOM 17502 C CA . GLU A 1 72 ? 34.838 3.997 12.277 1.00 0.00 72 GLU A CA 12
ATOM 17503 C C . GLU A 1 72 ? 34.179 5.221 11.600 1.00 0.00 72 GLU A C 12
ATOM 17504 O O . GLU A 1 72 ? 34.143 6.312 12.181 1.00 0.00 72 GLU A O 12
ATOM 17516 N N . GLU A 1 73 ? 33.623 5.018 10.380 1.00 0.00 73 GLU A N 12
ATOM 17517 C CA . GLU A 1 73 ? 32.871 6.067 9.657 1.00 0.00 73 GLU A CA 12
ATOM 17518 C C . GLU A 1 73 ? 31.456 6.213 10.265 1.00 0.00 73 GLU A C 12
ATOM 17519 O O . GLU A 1 73 ? 30.835 7.275 10.154 1.00 0.00 73 GLU A O 12
ATOM 17531 N N . LYS A 1 74 ? 30.954 5.131 10.935 1.00 0.00 74 LYS A N 12
ATOM 17532 C CA . LYS A 1 74 ? 29.686 5.184 11.717 1.00 0.00 74 LYS A CA 12
ATOM 17533 C C . LYS A 1 74 ? 29.846 6.068 12.980 1.00 0.00 74 LYS A C 12
ATOM 17534 O O . LYS A 1 74 ? 28.872 6.284 13.717 1.00 0.00 74 LYS A O 12
ATOM 17553 N N . SER A 1 75 ? 31.097 6.523 13.225 1.00 0.00 75 SER A N 12
ATOM 17554 C CA . SER A 1 75 ? 31.464 7.430 14.320 1.00 0.00 75 SER A CA 12
ATOM 17555 C C . SER A 1 75 ? 31.355 6.704 15.672 1.00 0.00 75 SER A C 12
ATOM 17556 O O . SER A 1 75 ? 30.894 7.274 16.673 1.00 0.00 75 SER A O 12
ATOM 17564 N N . LYS A 1 76 ? 31.792 5.421 15.677 1.00 0.00 76 LYS A N 12
ATOM 17565 C CA . LYS A 1 76 ? 31.892 4.611 16.896 1.00 0.00 76 LYS A CA 12
ATOM 17566 C C . LYS A 1 76 ? 32.860 5.280 17.899 1.00 0.00 76 LYS A C 12
ATOM 17567 O O . LYS A 1 76 ? 33.957 5.695 17.505 1.00 0.00 76 LYS A O 12
ATOM 17586 N N . PRO A 1 77 ? 32.457 5.414 19.199 1.00 0.00 77 PRO A N 12
ATOM 17587 C CA . PRO A 1 77 ? 33.277 6.107 20.219 1.00 0.00 77 PRO A CA 12
ATOM 17588 C C . PRO A 1 77 ? 34.626 5.401 20.484 1.00 0.00 77 PRO A C 12
ATOM 17589 O O . PRO A 1 77 ? 34.691 4.170 20.592 1.00 0.00 77 PRO A O 12
ATOM 17600 N N . VAL A 1 78 ? 35.687 6.215 20.630 1.00 0.00 78 VAL A N 12
ATOM 17601 C CA . VAL A 1 78 ? 37.064 5.745 20.887 1.00 0.00 78 VAL A CA 12
ATOM 17602 C C . VAL A 1 78 ? 37.272 5.303 22.362 1.00 0.00 78 VAL A C 12
ATOM 17603 O O . VAL A 1 78 ? 38.412 5.069 22.783 1.00 0.00 78 VAL A O 12
ATOM 17616 N N . THR A 1 79 ? 36.159 5.200 23.130 1.00 0.00 79 THR A N 12
ATOM 17617 C CA . THR A 1 79 ? 36.151 4.727 24.526 1.00 0.00 79 THR A CA 12
ATOM 17618 C C . THR A 1 79 ? 36.877 3.371 24.671 1.00 0.00 79 THR A C 12
ATOM 17619 O O . THR A 1 79 ? 37.674 3.174 25.603 1.00 0.00 79 THR A O 12
ATOM 17630 N N . LEU A 1 80 ? 36.612 2.460 23.718 1.00 0.00 80 LEU A N 12
ATOM 17631 C CA . LEU A 1 80 ? 37.349 1.195 23.596 1.00 0.00 80 LEU A CA 12
ATOM 17632 C C . LEU A 1 80 ? 38.771 1.503 23.103 1.00 0.00 80 LEU A C 12
ATOM 17633 O O . LEU A 1 80 ? 38.946 2.297 22.173 1.00 0.00 80 LEU A O 12
ATOM 17649 N N . GLU A 1 81 ? 39.771 0.867 23.730 1.00 0.00 81 GLU A N 12
ATOM 17650 C CA . GLU A 1 81 ? 41.199 1.165 23.469 1.00 0.00 81 GLU A CA 12
ATOM 17651 C C . GLU A 1 81 ? 41.593 0.762 22.034 1.00 0.00 81 GLU A C 12
ATOM 17652 O O . GLU A 1 81 ? 42.310 1.492 21.347 1.00 0.00 81 GLU A O 12
ATOM 17664 N N . GLU A 1 82 ? 41.067 -0.389 21.593 1.00 0.00 82 GLU A N 12
ATOM 17665 C CA . GLU A 1 82 ? 41.276 -0.916 20.230 1.00 0.00 82 GLU A CA 12
ATOM 17666 C C . GLU A 1 82 ? 40.697 0.041 19.172 1.00 0.00 82 GLU A C 12
ATOM 17667 O O . GLU A 1 82 ? 41.285 0.247 18.112 1.00 0.00 82 GLU A O 12
ATOM 17679 N N . LEU A 1 83 ? 39.554 0.650 19.514 1.00 0.00 83 LEU A N 12
ATOM 17680 C CA . LEU A 1 83 ? 38.800 1.550 18.621 1.00 0.00 83 LEU A CA 12
ATOM 17681 C C . LEU A 1 83 ? 39.475 2.946 18.573 1.00 0.00 83 LEU A C 12
ATOM 17682 O O . LEU A 1 83 ? 39.334 3.684 17.597 1.00 0.00 83 LEU A O 12
ATOM 17698 N N . LYS A 1 84 ? 40.262 3.259 19.628 1.00 0.00 84 LYS A N 12
ATOM 17699 C CA . LYS A 1 84 ? 40.921 4.571 19.799 1.00 0.00 84 LYS A CA 12
ATOM 17700 C C . LYS A 1 84 ? 42.096 4.775 18.811 1.00 0.00 84 LYS A C 12
ATOM 17701 O O . LYS A 1 84 ? 42.612 5.895 18.682 1.00 0.00 84 LYS A O 12
ATOM 17720 N N . SER A 1 85 ? 42.500 3.692 18.112 1.00 0.00 85 SER A N 12
ATOM 17721 C CA . SER A 1 85 ? 43.583 3.735 17.120 1.00 0.00 85 SER A CA 12
ATOM 17722 C C . SER A 1 85 ? 43.212 4.661 15.935 1.00 0.00 85 SER A C 12
ATOM 17723 O O . SER A 1 85 ? 42.526 4.250 14.994 1.00 0.00 85 SER A O 12
ATOM 17731 N N . TYR A 1 86 ? 43.610 5.943 16.059 1.00 0.00 86 TYR A N 12
ATOM 17732 C CA . TYR A 1 86 ? 43.447 6.964 15.011 1.00 0.00 86 TYR A CA 12
ATOM 17733 C C . TYR A 1 86 ? 44.470 6.699 13.893 1.00 0.00 86 TYR A C 12
ATOM 17734 O O . TYR A 1 86 ? 45.672 6.615 14.166 1.00 0.00 86 TYR A O 12
ATOM 17752 N N . GLY A 1 87 ? 43.984 6.548 12.654 1.00 0.00 87 GLY A N 12
ATOM 17753 C CA . GLY A 1 87 ? 44.832 6.213 11.517 1.00 0.00 87 GLY A CA 12
ATOM 17754 C C . GLY A 1 87 ? 45.535 7.439 10.943 1.00 0.00 87 GLY A C 12
ATOM 17755 O O . GLY A 1 87 ? 46.714 7.674 11.231 1.00 0.00 87 GLY A O 12
ATOM 17759 N N . PHE A 1 88 ? 44.796 8.239 10.147 1.00 0.00 88 PHE A N 12
ATOM 17760 C CA . PHE A 1 88 ? 45.359 9.361 9.359 1.00 0.00 88 PHE A CA 12
ATOM 17761 C C . PHE A 1 88 ? 44.426 10.586 9.408 1.00 0.00 88 PHE A C 12
ATOM 17762 O O . PHE A 1 88 ? 44.818 11.674 9.863 1.00 0.00 88 PHE A O 12
ATOM 17779 N N . GLY A 1 89 ? 43.189 10.388 8.935 1.00 0.00 89 GLY A N 12
ATOM 17780 C CA . GLY A 1 89 ? 42.225 11.473 8.790 1.00 0.00 89 GLY A CA 12
ATOM 17781 C C . GLY A 1 89 ? 40.855 10.931 8.445 1.00 0.00 89 GLY A C 12
ATOM 17782 O O . GLY A 1 89 ? 40.310 11.202 7.369 1.00 0.00 89 GLY A O 12
ATOM 17786 N N . GLU A 1 90 ? 40.310 10.137 9.366 1.00 0.00 90 GLU A N 12
ATOM 17787 C CA . GLU A 1 90 ? 39.002 9.470 9.200 1.00 0.00 90 GLU A CA 12
ATOM 17788 C C . GLU A 1 90 ? 37.880 10.280 9.871 1.00 0.00 90 GLU A C 12
ATOM 17789 O O . GLU A 1 90 ? 36.694 9.979 9.687 1.00 0.00 90 GLU A O 12
ATOM 17801 N N . GLU A 1 91 ? 38.258 11.315 10.644 1.00 0.00 91 GLU A N 12
ATOM 17802 C CA . GLU A 1 91 ? 37.310 12.264 11.242 1.00 0.00 91 GLU A CA 12
ATOM 17803 C C . GLU A 1 91 ? 37.686 13.688 10.794 1.00 0.00 91 GLU A C 12
ATOM 17804 O O . GLU A 1 91 ? 38.824 14.126 11.012 1.00 0.00 91 GLU A O 12
ATOM 17816 N N . GLY A 1 92 ? 36.736 14.381 10.150 1.00 0.00 92 GLY A N 12
ATOM 17817 C CA . GLY A 1 92 ? 36.925 15.756 9.696 1.00 0.00 92 GLY A CA 12
ATOM 17818 C C . GLY A 1 92 ? 35.693 16.238 8.944 1.00 0.00 92 GLY A C 12
ATOM 17819 O O . GLY A 1 92 ? 34.730 16.708 9.567 1.00 0.00 92 GLY A O 12
ATOM 17823 N N . GLU A 1 93 ? 35.711 16.070 7.604 1.00 0.00 93 GLU A N 12
ATOM 17824 C CA . GLU A 1 93 ? 34.599 16.446 6.691 1.00 0.00 93 GLU A CA 12
ATOM 17825 C C . GLU A 1 93 ? 34.247 17.947 6.775 1.00 0.00 93 GLU A C 12
ATOM 17826 O O . GLU A 1 93 ? 33.110 18.353 6.487 1.00 0.00 93 GLU A O 12
ATOM 17838 N N . GLY A 1 94 ? 35.260 18.766 7.123 1.00 0.00 94 GLY A N 12
ATOM 17839 C CA . GLY A 1 94 ? 35.097 20.214 7.278 1.00 0.00 94 GLY A CA 12
ATOM 17840 C C . GLY A 1 94 ? 35.121 20.968 5.950 1.00 0.00 94 GLY A C 12
ATOM 17841 O O . GLY A 1 94 ? 34.861 20.385 4.889 1.00 0.00 94 GLY A O 12
ATOM 17845 N N . SER A 1 95 ? 35.427 22.271 6.016 1.00 0.00 95 SER A N 12
ATOM 17846 C CA . SER A 1 95 ? 35.530 23.129 4.830 1.00 0.00 95 SER A CA 12
ATOM 17847 C C . SER A 1 95 ? 36.825 22.799 4.039 1.00 0.00 95 SER A C 12
ATOM 17848 O O . SER A 1 95 ? 36.736 22.168 2.963 1.00 0.00 95 SER A O 12
ATOM 17857 N N . GLN A 1 1 ? 1.769 -11.030 -6.529 1.00 0.00 1 GLN A N 13
ATOM 17858 C CA . GLN A 1 1 ? 2.359 -10.100 -5.528 1.00 0.00 1 GLN A CA 13
ATOM 17859 C C . GLN A 1 1 ? 2.731 -10.845 -4.231 1.00 0.00 1 GLN A C 13
ATOM 17860 O O . GLN A 1 1 ? 2.521 -12.057 -4.118 1.00 0.00 1 GLN A O 13
ATOM 17876 N N . GLY A 1 2 ? 3.308 -10.104 -3.262 1.00 0.00 2 GLY A N 13
ATOM 17877 C CA . GLY A 1 2 ? 3.645 -10.652 -1.938 1.00 0.00 2 GLY A CA 13
ATOM 17878 C C . GLY A 1 2 ? 5.052 -11.242 -1.859 1.00 0.00 2 GLY A C 13
ATOM 17879 O O . GLY A 1 2 ? 5.357 -12.019 -0.944 1.00 0.00 2 GLY A O 13
ATOM 17883 N N . HIS A 1 3 ? 5.916 -10.862 -2.815 1.00 0.00 3 HIS A N 13
ATOM 17884 C CA . HIS A 1 3 ? 7.326 -11.296 -2.862 1.00 0.00 3 HIS A CA 13
ATOM 17885 C C . HIS A 1 3 ? 8.232 -10.094 -2.538 1.00 0.00 3 HIS A C 13
ATOM 17886 O O . HIS A 1 3 ? 8.506 -9.259 -3.408 1.00 0.00 3 HIS A O 13
ATOM 17901 N N . MET A 1 4 ? 8.639 -9.987 -1.261 1.00 0.00 4 MET A N 13
ATOM 17902 C CA . MET A 1 4 ? 9.507 -8.901 -0.770 1.00 0.00 4 MET A CA 13
ATOM 17903 C C . MET A 1 4 ? 10.981 -9.235 -1.088 1.00 0.00 4 MET A C 13
ATOM 17904 O O . MET A 1 4 ? 11.631 -9.991 -0.359 1.00 0.00 4 MET A O 13
ATOM 17918 N N . ASP A 1 5 ? 11.475 -8.700 -2.219 1.00 0.00 5 ASP A N 13
ATOM 17919 C CA . ASP A 1 5 ? 12.884 -8.852 -2.651 1.00 0.00 5 ASP A CA 13
ATOM 17920 C C . ASP A 1 5 ? 13.804 -7.827 -1.943 1.00 0.00 5 ASP A C 13
ATOM 17921 O O . ASP A 1 5 ? 15.027 -7.875 -2.087 1.00 0.00 5 ASP A O 13
ATOM 17930 N N . LEU A 1 6 ? 13.198 -6.912 -1.162 1.00 0.00 6 LEU A N 13
ATOM 17931 C CA . LEU A 1 6 ? 13.926 -5.937 -0.312 1.00 0.00 6 LEU A CA 13
ATOM 17932 C C . LEU A 1 6 ? 14.233 -6.551 1.084 1.00 0.00 6 LEU A C 13
ATOM 17933 O O . LEU A 1 6 ? 14.633 -5.835 2.012 1.00 0.00 6 LEU A O 13
ATOM 17949 N N . ILE A 1 7 ? 14.057 -7.886 1.209 1.00 0.00 7 ILE A N 13
ATOM 17950 C CA . ILE A 1 7 ? 14.322 -8.638 2.453 1.00 0.00 7 ILE A CA 13
ATOM 17951 C C . ILE A 1 7 ? 15.853 -8.753 2.711 1.00 0.00 7 ILE A C 13
ATOM 17952 O O . ILE A 1 7 ? 16.659 -8.656 1.771 1.00 0.00 7 ILE A O 13
ATOM 17968 N N . CYS A 1 8 ? 16.242 -8.922 3.995 1.00 0.00 8 CYS A N 13
ATOM 17969 C CA . CYS A 1 8 ? 17.642 -9.167 4.389 1.00 0.00 8 CYS A CA 13
ATOM 17970 C C . CYS A 1 8 ? 18.087 -10.557 3.885 1.00 0.00 8 CYS A C 13
ATOM 17971 O O . CYS A 1 8 ? 17.907 -11.576 4.571 1.00 0.00 8 CYS A O 13
ATOM 17979 N N . MET A 1 9 ? 18.605 -10.581 2.646 1.00 0.00 9 MET A N 13
ATOM 17980 C CA . MET A 1 9 ? 19.058 -11.809 1.982 1.00 0.00 9 MET A CA 13
ATOM 17981 C C . MET A 1 9 ? 20.343 -12.327 2.649 1.00 0.00 9 MET A C 13
ATOM 17982 O O . MET A 1 9 ? 21.203 -11.542 3.051 1.00 0.00 9 MET A O 13
ATOM 17996 N N . TYR A 1 10 ? 20.450 -13.649 2.774 1.00 0.00 10 TYR A N 13
ATOM 17997 C CA . TYR A 1 10 ? 21.603 -14.312 3.400 1.00 0.00 10 TYR A CA 13
ATOM 17998 C C . TYR A 1 10 ? 22.719 -14.482 2.364 1.00 0.00 10 TYR A C 13
ATOM 17999 O O . TYR A 1 10 ? 22.469 -14.942 1.250 1.00 0.00 10 TYR A O 13
ATOM 18017 N N . VAL A 1 11 ? 23.934 -14.075 2.732 1.00 0.00 11 VAL A N 13
ATOM 18018 C CA . VAL A 1 11 ? 25.099 -14.122 1.840 1.00 0.00 11 VAL A CA 13
ATOM 18019 C C . VAL A 1 11 ? 25.770 -15.501 1.927 1.00 0.00 11 VAL A C 13
ATOM 18020 O O . VAL A 1 11 ? 26.236 -15.902 2.988 1.00 0.00 11 VAL A O 13
ATOM 18033 N N . PHE A 1 12 ? 25.743 -16.234 0.810 1.00 0.00 12 PHE A N 13
ATOM 18034 C CA . PHE A 1 12 ? 26.387 -17.542 0.670 1.00 0.00 12 PHE A CA 13
ATOM 18035 C C . PHE A 1 12 ? 27.707 -17.389 -0.098 1.00 0.00 12 PHE A C 13
ATOM 18036 O O . PHE A 1 12 ? 27.708 -16.962 -1.252 1.00 0.00 12 PHE A O 13
ATOM 18053 N N . LYS A 1 13 ? 28.832 -17.719 0.557 1.00 0.00 13 LYS A N 13
ATOM 18054 C CA . LYS A 1 13 ? 30.142 -17.749 -0.095 1.00 0.00 13 LYS A CA 13
ATOM 18055 C C . LYS A 1 13 ? 30.247 -19.041 -0.916 1.00 0.00 13 LYS A C 13
ATOM 18056 O O . LYS A 1 13 ? 30.563 -20.111 -0.379 1.00 0.00 13 LYS A O 13
ATOM 18075 N N . GLY A 1 14 ? 29.908 -18.932 -2.212 1.00 0.00 14 GLY A N 13
ATOM 18076 C CA . GLY A 1 14 ? 29.835 -20.090 -3.088 1.00 0.00 14 GLY A CA 13
ATOM 18077 C C . GLY A 1 14 ? 28.645 -20.964 -2.714 1.00 0.00 14 GLY A C 13
ATOM 18078 O O . GLY A 1 14 ? 27.515 -20.704 -3.139 1.00 0.00 14 GLY A O 13
ATOM 18082 N N . GLU A 1 15 ? 28.910 -21.983 -1.884 1.00 0.00 15 GLU A N 13
ATOM 18083 C CA . GLU A 1 15 ? 27.887 -22.905 -1.371 1.00 0.00 15 GLU A CA 13
ATOM 18084 C C . GLU A 1 15 ? 27.518 -22.559 0.078 1.00 0.00 15 GLU A C 13
ATOM 18085 O O . GLU A 1 15 ? 26.338 -22.538 0.443 1.00 0.00 15 GLU A O 13
ATOM 18097 N N . GLU A 1 16 ? 28.542 -22.261 0.893 1.00 0.00 16 GLU A N 13
ATOM 18098 C CA . GLU A 1 16 ? 28.398 -22.158 2.362 1.00 0.00 16 GLU A CA 13
ATOM 18099 C C . GLU A 1 16 ? 27.742 -20.827 2.757 1.00 0.00 16 GLU A C 13
ATOM 18100 O O . GLU A 1 16 ? 27.969 -19.813 2.101 1.00 0.00 16 GLU A O 13
ATOM 18112 N N . SER A 1 17 ? 26.927 -20.843 3.825 1.00 0.00 17 SER A N 13
ATOM 18113 C CA . SER A 1 17 ? 26.347 -19.619 4.396 1.00 0.00 17 SER A CA 13
ATOM 18114 C C . SER A 1 17 ? 27.464 -18.800 5.068 1.00 0.00 17 SER A C 13
ATOM 18115 O O . SER A 1 17 ? 27.968 -19.173 6.133 1.00 0.00 17 SER A O 13
ATOM 18123 N N . PHE A 1 18 ? 27.874 -17.717 4.403 1.00 0.00 18 PHE A N 13
ATOM 18124 C CA . PHE A 1 18 ? 28.927 -16.830 4.897 1.00 0.00 18 PHE A CA 13
ATOM 18125 C C . PHE A 1 18 ? 28.377 -15.958 6.044 1.00 0.00 18 PHE A C 13
ATOM 18126 O O . PHE A 1 18 ? 28.969 -15.895 7.124 1.00 0.00 18 PHE A O 13
ATOM 18143 N N . GLY A 1 19 ? 27.220 -15.325 5.793 1.00 0.00 19 GLY A N 13
ATOM 18144 C CA . GLY A 1 19 ? 26.570 -14.450 6.763 1.00 0.00 19 GLY A CA 13
ATOM 18145 C C . GLY A 1 19 ? 25.238 -13.929 6.250 1.00 0.00 19 GLY A C 13
ATOM 18146 O O . GLY A 1 19 ? 24.503 -14.655 5.571 1.00 0.00 19 GLY A O 13
ATOM 18150 N N . GLU A 1 20 ? 24.940 -12.655 6.546 1.00 0.00 20 GLU A N 13
ATOM 18151 C CA . GLU A 1 20 ? 23.670 -12.015 6.176 1.00 0.00 20 GLU A CA 13
ATOM 18152 C C . GLU A 1 20 ? 23.918 -10.566 5.717 1.00 0.00 20 GLU A C 13
ATOM 18153 O O . GLU A 1 20 ? 24.623 -9.807 6.391 1.00 0.00 20 GLU A O 13
ATOM 18165 N N . SER A 1 21 ? 23.342 -10.216 4.554 1.00 0.00 21 SER A N 13
ATOM 18166 C CA . SER A 1 21 ? 23.351 -8.849 4.005 1.00 0.00 21 SER A CA 13
ATOM 18167 C C . SER A 1 21 ? 22.487 -7.930 4.894 1.00 0.00 21 SER A C 13
ATOM 18168 O O . SER A 1 21 ? 21.258 -8.074 4.924 1.00 0.00 21 SER A O 13
ATOM 18176 N N . ILE A 1 22 ? 23.135 -7.003 5.627 1.00 0.00 22 ILE A N 13
ATOM 18177 C CA . ILE A 1 22 ? 22.440 -6.055 6.525 1.00 0.00 22 ILE A CA 13
ATOM 18178 C C . ILE A 1 22 ? 22.519 -4.626 5.942 1.00 0.00 22 ILE A C 13
ATOM 18179 O O . ILE A 1 22 ? 21.508 -3.915 5.893 1.00 0.00 22 ILE A O 13
ATOM 18195 N N . ASP A 1 23 ? 23.705 -4.228 5.444 1.00 0.00 23 ASP A N 13
ATOM 18196 C CA . ASP A 1 23 ? 23.973 -2.830 5.033 1.00 0.00 23 ASP A CA 13
ATOM 18197 C C . ASP A 1 23 ? 24.878 -2.799 3.780 1.00 0.00 23 ASP A C 13
ATOM 18198 O O . ASP A 1 23 ? 25.413 -3.834 3.375 1.00 0.00 23 ASP A O 13
ATOM 18207 N N . VAL A 1 24 ? 24.999 -1.614 3.137 1.00 0.00 24 VAL A N 13
ATOM 18208 C CA . VAL A 1 24 ? 25.920 -1.367 1.996 1.00 0.00 24 VAL A CA 13
ATOM 18209 C C . VAL A 1 24 ? 26.546 0.033 2.178 1.00 0.00 24 VAL A C 13
ATOM 18210 O O . VAL A 1 24 ? 25.847 0.961 2.604 1.00 0.00 24 VAL A O 13
ATOM 18223 N N . TYR A 1 25 ? 27.847 0.183 1.858 1.00 0.00 25 TYR A N 13
ATOM 18224 C CA . TYR A 1 25 ? 28.500 1.507 1.766 1.00 0.00 25 TYR A CA 13
ATOM 18225 C C . TYR A 1 25 ? 29.488 1.504 0.574 1.00 0.00 25 TYR A C 13
ATOM 18226 O O . TYR A 1 25 ? 30.288 0.570 0.432 1.00 0.00 25 TYR A O 13
ATOM 18244 N N . GLY A 1 26 ? 29.387 2.532 -0.295 1.00 0.00 26 GLY A N 13
ATOM 18245 C CA . GLY A 1 26 ? 30.298 2.708 -1.431 1.00 0.00 26 GLY A CA 13
ATOM 18246 C C . GLY A 1 26 ? 30.269 1.540 -2.414 1.00 0.00 26 GLY A C 13
ATOM 18247 O O . GLY A 1 26 ? 29.284 1.356 -3.134 1.00 0.00 26 GLY A O 13
ATOM 18251 N N . ASP A 1 27 ? 31.347 0.732 -2.406 1.00 0.00 27 ASP A N 13
ATOM 18252 C CA . ASP A 1 27 ? 31.496 -0.446 -3.297 1.00 0.00 27 ASP A CA 13
ATOM 18253 C C . ASP A 1 27 ? 31.629 -1.742 -2.477 1.00 0.00 27 ASP A C 13
ATOM 18254 O O . ASP A 1 27 ? 32.160 -2.750 -2.967 1.00 0.00 27 ASP A O 13
ATOM 18263 N N . TYR A 1 28 ? 31.104 -1.727 -1.241 1.00 0.00 28 TYR A N 13
ATOM 18264 C CA . TYR A 1 28 ? 31.189 -2.869 -0.313 1.00 0.00 28 TYR A CA 13
ATOM 18265 C C . TYR A 1 28 ? 29.827 -3.163 0.341 1.00 0.00 28 TYR A C 13
ATOM 18266 O O . TYR A 1 28 ? 29.212 -2.281 0.947 1.00 0.00 28 TYR A O 13
ATOM 18284 N N . LEU A 1 29 ? 29.377 -4.415 0.196 1.00 0.00 29 LEU A N 13
ATOM 18285 C CA . LEU A 1 29 ? 28.215 -4.965 0.902 1.00 0.00 29 LEU A CA 13
ATOM 18286 C C . LEU A 1 29 ? 28.628 -5.381 2.334 1.00 0.00 29 LEU A C 13
ATOM 18287 O O . LEU A 1 29 ? 29.442 -6.297 2.504 1.00 0.00 29 LEU A O 13
ATOM 18303 N N . ILE A 1 30 ? 28.080 -4.689 3.346 1.00 0.00 30 ILE A N 13
ATOM 18304 C CA . ILE A 1 30 ? 28.298 -5.023 4.763 1.00 0.00 30 ILE A CA 13
ATOM 18305 C C . ILE A 1 30 ? 27.520 -6.306 5.115 1.00 0.00 30 ILE A C 13
ATOM 18306 O O . ILE A 1 30 ? 26.274 -6.300 5.204 1.00 0.00 30 ILE A O 13
ATOM 18322 N N . VAL A 1 31 ? 28.270 -7.405 5.267 1.00 0.00 31 VAL A N 13
ATOM 18323 C CA . VAL A 1 31 ? 27.730 -8.710 5.644 1.00 0.00 31 VAL A CA 13
ATOM 18324 C C . VAL A 1 31 ? 28.038 -8.974 7.127 1.00 0.00 31 VAL A C 13
ATOM 18325 O O . VAL A 1 31 ? 29.211 -9.013 7.521 1.00 0.00 31 VAL A O 13
ATOM 18338 N N . LYS A 1 32 ? 26.982 -9.127 7.942 1.00 0.00 32 LYS A N 13
ATOM 18339 C CA . LYS A 1 32 ? 27.121 -9.489 9.362 1.00 0.00 32 LYS A CA 13
ATOM 18340 C C . LYS A 1 32 ? 27.478 -10.988 9.431 1.00 0.00 32 LYS A C 13
ATOM 18341 O O . LYS A 1 32 ? 26.694 -11.838 8.991 1.00 0.00 32 LYS A O 13
ATOM 18360 N N . VAL A 1 33 ? 28.676 -11.284 9.963 1.00 0.00 33 VAL A N 13
ATOM 18361 C CA . VAL A 1 33 ? 29.217 -12.651 10.063 1.00 0.00 33 VAL A CA 13
ATOM 18362 C C . VAL A 1 33 ? 29.626 -12.971 11.525 1.00 0.00 33 VAL A C 13
ATOM 18363 O O . VAL A 1 33 ? 30.689 -12.553 12.007 1.00 0.00 33 VAL A O 13
ATOM 18376 N N . GLY A 1 34 ? 28.744 -13.686 12.241 1.00 0.00 34 GLY A N 13
ATOM 18377 C CA . GLY A 1 34 ? 29.008 -14.119 13.615 1.00 0.00 34 GLY A CA 13
ATOM 18378 C C . GLY A 1 34 ? 29.123 -12.949 14.596 1.00 0.00 34 GLY A C 13
ATOM 18379 O O . GLY A 1 34 ? 28.119 -12.508 15.155 1.00 0.00 34 GLY A O 13
ATOM 18383 N N . THR A 1 35 ? 30.356 -12.424 14.764 1.00 0.00 35 THR A N 13
ATOM 18384 C CA . THR A 1 35 ? 30.669 -11.330 15.704 1.00 0.00 35 THR A CA 13
ATOM 18385 C C . THR A 1 35 ? 31.125 -10.057 14.952 1.00 0.00 35 THR A C 13
ATOM 18386 O O . THR A 1 35 ? 31.020 -8.942 15.482 1.00 0.00 35 THR A O 13
ATOM 18397 N N . GLU A 1 36 ? 31.606 -10.236 13.701 1.00 0.00 36 GLU A N 13
ATOM 18398 C CA . GLU A 1 36 ? 32.231 -9.155 12.904 1.00 0.00 36 GLU A CA 13
ATOM 18399 C C . GLU A 1 36 ? 31.327 -8.724 11.740 1.00 0.00 36 GLU A C 13
ATOM 18400 O O . GLU A 1 36 ? 30.260 -9.301 11.499 1.00 0.00 36 GLU A O 13
ATOM 18412 N N . PHE A 1 37 ? 31.774 -7.665 11.039 1.00 0.00 37 PHE A N 13
ATOM 18413 C CA . PHE A 1 37 ? 31.152 -7.176 9.806 1.00 0.00 37 PHE A CA 13
ATOM 18414 C C . PHE A 1 37 ? 32.200 -7.228 8.686 1.00 0.00 37 PHE A C 13
ATOM 18415 O O . PHE A 1 37 ? 33.164 -6.453 8.683 1.00 0.00 37 PHE A O 13
ATOM 18432 N N . LEU A 1 38 ? 32.007 -8.174 7.759 1.00 0.00 38 LEU A N 13
ATOM 18433 C CA . LEU A 1 38 ? 32.871 -8.371 6.588 1.00 0.00 38 LEU A CA 13
ATOM 18434 C C . LEU A 1 38 ? 32.234 -7.653 5.401 1.00 0.00 38 LEU A C 13
ATOM 18435 O O . LEU A 1 38 ? 31.211 -8.098 4.866 1.00 0.00 38 LEU A O 13
ATOM 18451 N N . ALA A 1 39 ? 32.834 -6.520 5.033 1.00 0.00 39 ALA A N 13
ATOM 18452 C CA . ALA A 1 39 ? 32.390 -5.715 3.901 1.00 0.00 39 ALA A CA 13
ATOM 18453 C C . ALA A 1 39 ? 32.971 -6.295 2.609 1.00 0.00 39 ALA A C 13
ATOM 18454 O O . ALA A 1 39 ? 34.112 -5.989 2.234 1.00 0.00 39 ALA A O 13
ATOM 18461 N N . VAL A 1 40 ? 32.191 -7.169 1.960 1.00 0.00 40 VAL A N 13
ATOM 18462 C CA . VAL A 1 40 ? 32.608 -7.852 0.726 1.00 0.00 40 VAL A CA 13
ATOM 18463 C C . VAL A 1 40 ? 32.478 -6.875 -0.468 1.00 0.00 40 VAL A C 13
ATOM 18464 O O . VAL A 1 40 ? 31.497 -6.130 -0.535 1.00 0.00 40 VAL A O 13
ATOM 18477 N N . PRO A 1 41 ? 33.477 -6.815 -1.408 1.00 0.00 41 PRO A N 13
ATOM 18478 C CA . PRO A 1 41 ? 33.368 -5.957 -2.616 1.00 0.00 41 PRO A CA 13
ATOM 18479 C C . PRO A 1 41 ? 32.184 -6.392 -3.508 1.00 0.00 41 PRO A C 13
ATOM 18480 O O . PRO A 1 41 ? 31.823 -7.571 -3.531 1.00 0.00 41 PRO A O 13
ATOM 18491 N N . LYS A 1 42 ? 31.577 -5.429 -4.223 1.00 0.00 42 LYS A N 13
ATOM 18492 C CA . LYS A 1 42 ? 30.403 -5.686 -5.091 1.00 0.00 42 LYS A CA 13
ATOM 18493 C C . LYS A 1 42 ? 30.749 -6.646 -6.258 1.00 0.00 42 LYS A C 13
ATOM 18494 O O . LYS A 1 42 ? 29.880 -7.364 -6.763 1.00 0.00 42 LYS A O 13
ATOM 18513 N N . LYS A 1 43 ? 32.039 -6.657 -6.647 1.00 0.00 43 LYS A N 13
ATOM 18514 C CA . LYS A 1 43 ? 32.576 -7.569 -7.677 1.00 0.00 43 LYS A CA 13
ATOM 18515 C C . LYS A 1 43 ? 32.562 -9.039 -7.194 1.00 0.00 43 LYS A C 13
ATOM 18516 O O . LYS A 1 43 ? 32.539 -9.960 -8.012 1.00 0.00 43 LYS A O 13
ATOM 18535 N N . SER A 1 44 ? 32.561 -9.242 -5.860 1.00 0.00 44 SER A N 13
ATOM 18536 C CA . SER A 1 44 ? 32.520 -10.585 -5.258 1.00 0.00 44 SER A CA 13
ATOM 18537 C C . SER A 1 44 ? 31.121 -11.216 -5.431 1.00 0.00 44 SER A C 13
ATOM 18538 O O . SER A 1 44 ? 31.018 -12.437 -5.502 1.00 0.00 44 SER A O 13
ATOM 18546 N N . ILE A 1 45 ? 30.051 -10.380 -5.533 1.00 0.00 45 ILE A N 13
ATOM 18547 C CA . ILE A 1 45 ? 28.670 -10.887 -5.743 1.00 0.00 45 ILE A CA 13
ATOM 18548 C C . ILE A 1 45 ? 28.577 -11.508 -7.158 1.00 0.00 45 ILE A C 13
ATOM 18549 O O . ILE A 1 45 ? 28.770 -10.821 -8.162 1.00 0.00 45 ILE A O 13
ATOM 18565 N N . LYS A 1 46 ? 28.333 -12.826 -7.203 1.00 0.00 46 LYS A N 13
ATOM 18566 C CA . LYS A 1 46 ? 28.236 -13.612 -8.451 1.00 0.00 46 LYS A CA 13
ATOM 18567 C C . LYS A 1 46 ? 26.780 -13.684 -8.945 1.00 0.00 46 LYS A C 13
ATOM 18568 O O . LYS A 1 46 ? 26.494 -13.417 -10.118 1.00 0.00 46 LYS A O 13
ATOM 18587 N N . SER A 1 47 ? 25.870 -14.024 -8.021 1.00 0.00 47 SER A N 13
ATOM 18588 C CA . SER A 1 47 ? 24.451 -14.244 -8.328 1.00 0.00 47 SER A CA 13
ATOM 18589 C C . SER A 1 47 ? 23.567 -13.624 -7.241 1.00 0.00 47 SER A C 13
ATOM 18590 O O . SER A 1 47 ? 23.940 -13.581 -6.057 1.00 0.00 47 SER A O 13
ATOM 18598 N N . VAL A 1 48 ? 22.387 -13.153 -7.667 1.00 0.00 48 VAL A N 13
ATOM 18599 C CA . VAL A 1 48 ? 21.355 -12.571 -6.786 1.00 0.00 48 VAL A CA 13
ATOM 18600 C C . VAL A 1 48 ? 20.042 -13.373 -6.946 1.00 0.00 48 VAL A C 13
ATOM 18601 O O . VAL A 1 48 ? 19.550 -13.585 -8.065 1.00 0.00 48 VAL A O 13
ATOM 18614 N N . GLU A 1 49 ? 19.504 -13.852 -5.809 1.00 0.00 49 GLU A N 13
ATOM 18615 C CA . GLU A 1 49 ? 18.303 -14.717 -5.754 1.00 0.00 49 GLU A CA 13
ATOM 18616 C C . GLU A 1 49 ? 17.397 -14.267 -4.593 1.00 0.00 49 GLU A C 13
ATOM 18617 O O . GLU A 1 49 ? 17.817 -13.471 -3.741 1.00 0.00 49 GLU A O 13
ATOM 18629 N N . ASP A 1 50 ? 16.162 -14.797 -4.560 1.00 0.00 50 ASP A N 13
ATOM 18630 C CA . ASP A 1 50 ? 15.205 -14.547 -3.462 1.00 0.00 50 ASP A CA 13
ATOM 18631 C C . ASP A 1 50 ? 15.748 -15.116 -2.134 1.00 0.00 50 ASP A C 13
ATOM 18632 O O . ASP A 1 50 ? 15.707 -16.331 -1.903 1.00 0.00 50 ASP A O 13
ATOM 18641 N N . GLY A 1 51 ? 16.318 -14.225 -1.302 1.00 0.00 51 GLY A N 13
ATOM 18642 C CA . GLY A 1 51 ? 16.828 -14.594 0.022 1.00 0.00 51 GLY A CA 13
ATOM 18643 C C . GLY A 1 51 ? 18.257 -15.138 -0.001 1.00 0.00 51 GLY A C 13
ATOM 18644 O O . GLY A 1 51 ? 18.798 -15.481 1.057 1.00 0.00 51 GLY A O 13
ATOM 18648 N N . ARG A 1 52 ? 18.885 -15.197 -1.200 1.00 0.00 52 ARG A N 13
ATOM 18649 C CA . ARG A 1 52 ? 20.252 -15.738 -1.369 1.00 0.00 52 ARG A CA 13
ATOM 18650 C C . ARG A 1 52 ? 21.113 -14.764 -2.190 1.00 0.00 52 ARG A C 13
ATOM 18651 O O . ARG A 1 52 ? 20.736 -14.381 -3.293 1.00 0.00 52 ARG A O 13
ATOM 18672 N N . ILE A 1 53 ? 22.266 -14.364 -1.625 1.00 0.00 53 ILE A N 13
ATOM 18673 C CA . ILE A 1 53 ? 23.302 -13.591 -2.335 1.00 0.00 53 ILE A CA 13
ATOM 18674 C C . ILE A 1 53 ? 24.547 -14.469 -2.427 1.00 0.00 53 ILE A C 13
ATOM 18675 O O . ILE A 1 53 ? 25.279 -14.622 -1.446 1.00 0.00 53 ILE A O 13
ATOM 18691 N N . VAL A 1 54 ? 24.774 -15.056 -3.603 1.00 0.00 54 VAL A N 13
ATOM 18692 C CA . VAL A 1 54 ? 25.916 -15.931 -3.832 1.00 0.00 54 VAL A CA 13
ATOM 18693 C C . VAL A 1 54 ? 27.109 -15.069 -4.230 1.00 0.00 54 VAL A C 13
ATOM 18694 O O . VAL A 1 54 ? 27.060 -14.390 -5.249 1.00 0.00 54 VAL A O 13
ATOM 18707 N N . ILE A 1 55 ? 28.140 -15.060 -3.384 1.00 0.00 55 ILE A N 13
ATOM 18708 C CA . ILE A 1 55 ? 29.410 -14.385 -3.662 1.00 0.00 55 ILE A CA 13
ATOM 18709 C C . ILE A 1 55 ? 30.491 -15.437 -3.965 1.00 0.00 55 ILE A C 13
ATOM 18710 O O . ILE A 1 55 ? 30.237 -16.645 -3.896 1.00 0.00 55 ILE A O 13
ATOM 18726 N N . GLY A 1 56 ? 31.680 -14.966 -4.336 1.00 0.00 56 GLY A N 13
ATOM 18727 C CA . GLY A 1 56 ? 32.822 -15.834 -4.611 1.00 0.00 56 GLY A CA 13
ATOM 18728 C C . GLY A 1 56 ? 33.921 -15.614 -3.593 1.00 0.00 56 GLY A C 13
ATOM 18729 O O . GLY A 1 56 ? 33.647 -15.382 -2.406 1.00 0.00 56 GLY A O 13
ATOM 18733 N N . GLU A 1 57 ? 35.168 -15.679 -4.069 1.00 0.00 57 GLU A N 13
ATOM 18734 C CA . GLU A 1 57 ? 36.355 -15.387 -3.264 1.00 0.00 57 GLU A CA 13
ATOM 18735 C C . GLU A 1 57 ? 36.558 -13.870 -3.210 1.00 0.00 57 GLU A C 13
ATOM 18736 O O . GLU A 1 57 ? 36.075 -13.137 -4.085 1.00 0.00 57 GLU A O 13
ATOM 18748 N N . PHE A 1 58 ? 37.267 -13.424 -2.176 1.00 0.00 58 PHE A N 13
ATOM 18749 C CA . PHE A 1 58 ? 37.579 -12.007 -1.947 1.00 0.00 58 PHE A CA 13
ATOM 18750 C C . PHE A 1 58 ? 38.657 -11.897 -0.863 1.00 0.00 58 PHE A C 13
ATOM 18751 O O . PHE A 1 58 ? 39.006 -12.894 -0.209 1.00 0.00 58 PHE A O 13
ATOM 18768 N N . ASP A 1 59 ? 39.183 -10.681 -0.683 1.00 0.00 59 ASP A N 13
ATOM 18769 C CA . ASP A 1 59 ? 40.204 -10.390 0.336 1.00 0.00 59 ASP A CA 13
ATOM 18770 C C . ASP A 1 59 ? 39.511 -10.199 1.691 1.00 0.00 59 ASP A C 13
ATOM 18771 O O . ASP A 1 59 ? 39.021 -9.118 1.994 1.00 0.00 59 ASP A O 13
ATOM 18780 N N . GLU A 1 60 ? 39.427 -11.295 2.461 1.00 0.00 60 GLU A N 13
ATOM 18781 C CA . GLU A 1 60 ? 38.653 -11.367 3.714 1.00 0.00 60 GLU A CA 13
ATOM 18782 C C . GLU A 1 60 ? 39.294 -10.558 4.857 1.00 0.00 60 GLU A C 13
ATOM 18783 O O . GLU A 1 60 ? 38.587 -9.905 5.628 1.00 0.00 60 GLU A O 13
ATOM 18795 N N . GLU A 1 61 ? 40.631 -10.608 4.960 1.00 0.00 61 GLU A N 13
ATOM 18796 C CA . GLU A 1 61 ? 41.380 -9.825 5.964 1.00 0.00 61 GLU A CA 13
ATOM 18797 C C . GLU A 1 61 ? 41.240 -8.323 5.687 1.00 0.00 61 GLU A C 13
ATOM 18798 O O . GLU A 1 61 ? 41.111 -7.512 6.615 1.00 0.00 61 GLU A O 13
ATOM 18810 N N . GLU A 1 62 ? 41.241 -7.967 4.397 1.00 0.00 62 GLU A N 13
ATOM 18811 C CA . GLU A 1 62 ? 41.023 -6.584 3.977 1.00 0.00 62 GLU A CA 13
ATOM 18812 C C . GLU A 1 62 ? 39.544 -6.179 4.186 1.00 0.00 62 GLU A C 13
ATOM 18813 O O . GLU A 1 62 ? 39.264 -5.072 4.638 1.00 0.00 62 GLU A O 13
ATOM 18825 N N . ALA A 1 63 ? 38.619 -7.122 3.929 1.00 0.00 63 ALA A N 13
ATOM 18826 C CA . ALA A 1 63 ? 37.162 -6.881 4.013 1.00 0.00 63 ALA A CA 13
ATOM 18827 C C . ALA A 1 63 ? 36.720 -6.621 5.465 1.00 0.00 63 ALA A C 13
ATOM 18828 O O . ALA A 1 63 ? 35.793 -5.833 5.700 1.00 0.00 63 ALA A O 13
ATOM 18835 N N . ARG A 1 64 ? 37.381 -7.293 6.440 1.00 0.00 64 ARG A N 13
ATOM 18836 C CA . ARG A 1 64 ? 37.088 -7.076 7.871 1.00 0.00 64 ARG A CA 13
ATOM 18837 C C . ARG A 1 64 ? 37.658 -5.742 8.355 1.00 0.00 64 ARG A C 13
ATOM 18838 O O . ARG A 1 64 ? 36.966 -5.018 9.038 1.00 0.00 64 ARG A O 13
ATOM 18859 N N . GLU A 1 65 ? 38.916 -5.412 7.987 1.00 0.00 65 GLU A N 13
ATOM 18860 C CA . GLU A 1 65 ? 39.578 -4.178 8.485 1.00 0.00 65 GLU A CA 13
ATOM 18861 C C . GLU A 1 65 ? 38.878 -2.906 7.960 1.00 0.00 65 GLU A C 13
ATOM 18862 O O . GLU A 1 65 ? 38.743 -1.916 8.694 1.00 0.00 65 GLU A O 13
ATOM 18874 N N . LEU A 1 66 ? 38.415 -2.947 6.693 1.00 0.00 66 LEU A N 13
ATOM 18875 C CA . LEU A 1 66 ? 37.658 -1.834 6.090 1.00 0.00 66 LEU A CA 13
ATOM 18876 C C . LEU A 1 66 ? 36.173 -1.899 6.516 1.00 0.00 66 LEU A C 13
ATOM 18877 O O . LEU A 1 66 ? 35.459 -0.891 6.460 1.00 0.00 66 LEU A O 13
ATOM 18893 N N . GLY A 1 67 ? 35.733 -3.104 6.940 1.00 0.00 67 GLY A N 13
ATOM 18894 C CA . GLY A 1 67 ? 34.424 -3.298 7.574 1.00 0.00 67 GLY A CA 13
ATOM 18895 C C . GLY A 1 67 ? 34.369 -2.687 8.978 1.00 0.00 67 GLY A C 13
ATOM 18896 O O . GLY A 1 67 ? 33.321 -2.210 9.422 1.00 0.00 67 GLY A O 13
ATOM 18900 N N . ARG A 1 68 ? 35.518 -2.731 9.680 1.00 0.00 68 ARG A N 13
ATOM 18901 C CA . ARG A 1 68 ? 35.708 -2.112 11.009 1.00 0.00 68 ARG A CA 13
ATOM 18902 C C . ARG A 1 68 ? 35.901 -0.590 10.855 1.00 0.00 68 ARG A C 13
ATOM 18903 O O . ARG A 1 68 ? 35.530 0.193 11.741 1.00 0.00 68 ARG A O 13
ATOM 18924 N N . LYS A 1 69 ? 36.486 -0.182 9.716 1.00 0.00 69 LYS A N 13
ATOM 18925 C CA . LYS A 1 69 ? 36.570 1.236 9.315 1.00 0.00 69 LYS A CA 13
ATOM 18926 C C . LYS A 1 69 ? 35.154 1.799 9.098 1.00 0.00 69 LYS A C 13
ATOM 18927 O O . LYS A 1 69 ? 34.865 2.932 9.490 1.00 0.00 69 LYS A O 13
ATOM 18946 N N . TRP A 1 70 ? 34.269 0.971 8.494 1.00 0.00 70 TRP A N 13
ATOM 18947 C CA . TRP A 1 70 ? 32.828 1.283 8.372 1.00 0.00 70 TRP A CA 13
ATOM 18948 C C . TRP A 1 70 ? 32.205 1.446 9.774 1.00 0.00 70 TRP A C 13
ATOM 18949 O O . TRP A 1 70 ? 31.466 2.399 10.027 1.00 0.00 70 TRP A O 13
ATOM 18970 N N . LEU A 1 71 ? 32.542 0.507 10.679 1.00 0.00 71 LEU A N 13
ATOM 18971 C CA . LEU A 1 71 ? 32.092 0.524 12.092 1.00 0.00 71 LEU A CA 13
ATOM 18972 C C . LEU A 1 71 ? 32.521 1.809 12.834 1.00 0.00 71 LEU A C 13
ATOM 18973 O O . LEU A 1 71 ? 31.905 2.175 13.836 1.00 0.00 71 LEU A O 13
ATOM 18989 N N . GLU A 1 72 ? 33.579 2.472 12.350 1.00 0.00 72 GLU A N 13
ATOM 18990 C CA . GLU A 1 72 ? 34.023 3.770 12.893 1.00 0.00 72 GLU A CA 13
ATOM 18991 C C . GLU A 1 72 ? 33.210 4.936 12.265 1.00 0.00 72 GLU A C 13
ATOM 18992 O O . GLU A 1 72 ? 32.598 5.737 12.979 1.00 0.00 72 GLU A O 13
ATOM 19004 N N . GLU A 1 73 ? 33.180 4.982 10.914 1.00 0.00 73 GLU A N 13
ATOM 19005 C CA . GLU A 1 73 ? 32.622 6.125 10.129 1.00 0.00 73 GLU A CA 13
ATOM 19006 C C . GLU A 1 73 ? 31.076 6.159 10.109 1.00 0.00 73 GLU A C 13
ATOM 19007 O O . GLU A 1 73 ? 30.487 7.181 9.728 1.00 0.00 73 GLU A O 13
ATOM 19019 N N . LYS A 1 74 ? 30.427 5.035 10.496 1.00 0.00 74 LYS A N 13
ATOM 19020 C CA . LYS A 1 74 ? 28.938 4.907 10.571 1.00 0.00 74 LYS A CA 13
ATOM 19021 C C . LYS A 1 74 ? 28.288 5.960 11.500 1.00 0.00 74 LYS A C 13
ATOM 19022 O O . LYS A 1 74 ? 27.072 6.166 11.466 1.00 0.00 74 LYS A O 13
ATOM 19041 N N . SER A 1 75 ? 29.124 6.616 12.318 1.00 0.00 75 SER A N 13
ATOM 19042 C CA . SER A 1 75 ? 28.723 7.623 13.315 1.00 0.00 75 SER A CA 13
ATOM 19043 C C . SER A 1 75 ? 28.104 8.911 12.712 1.00 0.00 75 SER A C 13
ATOM 19044 O O . SER A 1 75 ? 27.845 9.873 13.455 1.00 0.00 75 SER A O 13
ATOM 19052 N N . LYS A 1 76 ? 27.897 8.956 11.375 1.00 0.00 76 LYS A N 13
ATOM 19053 C CA . LYS A 1 76 ? 27.152 10.059 10.744 1.00 0.00 76 LYS A CA 13
ATOM 19054 C C . LYS A 1 76 ? 25.660 9.965 11.158 1.00 0.00 76 LYS A C 13
ATOM 19055 O O . LYS A 1 76 ? 25.144 8.848 11.332 1.00 0.00 76 LYS A O 13
ATOM 19074 N N . PRO A 1 77 ? 24.940 11.119 11.339 1.00 0.00 77 PRO A N 13
ATOM 19075 C CA . PRO A 1 77 ? 23.489 11.103 11.642 1.00 0.00 77 PRO A CA 13
ATOM 19076 C C . PRO A 1 77 ? 22.685 10.489 10.474 1.00 0.00 77 PRO A C 13
ATOM 19077 O O . PRO A 1 77 ? 22.987 10.748 9.296 1.00 0.00 77 PRO A O 13
ATOM 19088 N N . VAL A 1 78 ? 21.692 9.640 10.811 1.00 0.00 78 VAL A N 13
ATOM 19089 C CA . VAL A 1 78 ? 20.816 8.980 9.828 1.00 0.00 78 VAL A CA 13
ATOM 19090 C C . VAL A 1 78 ? 19.709 9.962 9.356 1.00 0.00 78 VAL A C 13
ATOM 19091 O O . VAL A 1 78 ? 18.504 9.798 9.604 1.00 0.00 78 VAL A O 13
ATOM 19104 N N . THR A 1 79 ? 20.174 11.025 8.689 1.00 0.00 79 THR A N 13
ATOM 19105 C CA . THR A 1 79 ? 19.324 12.068 8.102 1.00 0.00 79 THR A CA 13
ATOM 19106 C C . THR A 1 79 ? 18.910 11.678 6.674 1.00 0.00 79 THR A C 13
ATOM 19107 O O . THR A 1 79 ? 18.022 12.303 6.083 1.00 0.00 79 THR A O 13
ATOM 19118 N N . LEU A 1 80 ? 19.560 10.621 6.136 1.00 0.00 80 LEU A N 13
ATOM 19119 C CA . LEU A 1 80 ? 19.308 10.126 4.781 1.00 0.00 80 LEU A CA 13
ATOM 19120 C C . LEU A 1 80 ? 18.017 9.267 4.792 1.00 0.00 80 LEU A C 13
ATOM 19121 O O . LEU A 1 80 ? 18.062 8.035 4.918 1.00 0.00 80 LEU A O 13
ATOM 19137 N N . GLU A 1 81 ? 16.873 9.974 4.726 1.00 0.00 81 GLU A N 13
ATOM 19138 C CA . GLU A 1 81 ? 15.517 9.385 4.704 1.00 0.00 81 GLU A CA 13
ATOM 19139 C C . GLU A 1 81 ? 15.229 8.713 3.344 1.00 0.00 81 GLU A C 13
ATOM 19140 O O . GLU A 1 81 ? 14.387 7.810 3.248 1.00 0.00 81 GLU A O 13
ATOM 19152 N N . GLU A 1 82 ? 15.941 9.178 2.298 1.00 0.00 82 GLU A N 13
ATOM 19153 C CA . GLU A 1 82 ? 15.874 8.586 0.948 1.00 0.00 82 GLU A CA 13
ATOM 19154 C C . GLU A 1 82 ? 16.494 7.170 0.934 1.00 0.00 82 GLU A C 13
ATOM 19155 O O . GLU A 1 82 ? 16.112 6.328 0.126 1.00 0.00 82 GLU A O 13
ATOM 19167 N N . LEU A 1 83 ? 17.471 6.937 1.833 1.00 0.00 83 LEU A N 13
ATOM 19168 C CA . LEU A 1 83 ? 18.126 5.622 2.001 1.00 0.00 83 LEU A CA 13
ATOM 19169 C C . LEU A 1 83 ? 17.122 4.637 2.632 1.00 0.00 83 LEU A C 13
ATOM 19170 O O . LEU A 1 83 ? 17.075 3.462 2.252 1.00 0.00 83 LEU A O 13
ATOM 19186 N N . LYS A 1 84 ? 16.319 5.151 3.592 1.00 0.00 84 LYS A N 13
ATOM 19187 C CA . LYS A 1 84 ? 15.264 4.377 4.266 1.00 0.00 84 LYS A CA 13
ATOM 19188 C C . LYS A 1 84 ? 14.223 3.896 3.233 1.00 0.00 84 LYS A C 13
ATOM 19189 O O . LYS A 1 84 ? 14.179 2.715 2.882 1.00 0.00 84 LYS A O 13
ATOM 19208 N N . SER A 1 85 ? 13.435 4.846 2.706 1.00 0.00 85 SER A N 13
ATOM 19209 C CA . SER A 1 85 ? 12.369 4.568 1.734 1.00 0.00 85 SER A CA 13
ATOM 19210 C C . SER A 1 85 ? 12.921 4.725 0.306 1.00 0.00 85 SER A C 13
ATOM 19211 O O . SER A 1 85 ? 12.481 5.595 -0.461 1.00 0.00 85 SER A O 13
ATOM 19219 N N . TYR A 1 86 ? 13.913 3.880 -0.026 1.00 0.00 86 TYR A N 13
ATOM 19220 C CA . TYR A 1 86 ? 14.667 3.979 -1.285 1.00 0.00 86 TYR A CA 13
ATOM 19221 C C . TYR A 1 86 ? 13.817 3.562 -2.504 1.00 0.00 86 TYR A C 13
ATOM 19222 O O . TYR A 1 86 ? 13.232 2.467 -2.531 1.00 0.00 86 TYR A O 13
ATOM 19240 N N . GLY A 1 87 ? 13.776 4.462 -3.510 1.00 0.00 87 GLY A N 13
ATOM 19241 C CA . GLY A 1 87 ? 13.018 4.263 -4.742 1.00 0.00 87 GLY A CA 13
ATOM 19242 C C . GLY A 1 87 ? 13.687 3.267 -5.678 1.00 0.00 87 GLY A C 13
ATOM 19243 O O . GLY A 1 87 ? 14.373 3.651 -6.627 1.00 0.00 87 GLY A O 13
ATOM 19247 N N . PHE A 1 88 ? 13.498 1.982 -5.380 1.00 0.00 88 PHE A N 13
ATOM 19248 C CA . PHE A 1 88 ? 14.026 0.852 -6.171 1.00 0.00 88 PHE A CA 13
ATOM 19249 C C . PHE A 1 88 ? 12.899 -0.170 -6.356 1.00 0.00 88 PHE A C 13
ATOM 19250 O O . PHE A 1 88 ? 12.617 -0.634 -7.471 1.00 0.00 88 PHE A O 13
ATOM 19267 N N . GLY A 1 89 ? 12.258 -0.504 -5.226 1.00 0.00 89 GLY A N 13
ATOM 19268 C CA . GLY A 1 89 ? 11.079 -1.357 -5.196 1.00 0.00 89 GLY A CA 13
ATOM 19269 C C . GLY A 1 89 ? 9.981 -0.727 -4.358 1.00 0.00 89 GLY A C 13
ATOM 19270 O O . GLY A 1 89 ? 10.265 -0.187 -3.280 1.00 0.00 89 GLY A O 13
ATOM 19274 N N . GLU A 1 90 ? 8.730 -0.776 -4.862 1.00 0.00 90 GLU A N 13
ATOM 19275 C CA . GLU A 1 90 ? 7.563 -0.240 -4.155 1.00 0.00 90 GLU A CA 13
ATOM 19276 C C . GLU A 1 90 ? 7.305 -1.067 -2.888 1.00 0.00 90 GLU A C 13
ATOM 19277 O O . GLU A 1 90 ? 7.022 -2.275 -2.968 1.00 0.00 90 GLU A O 13
ATOM 19289 N N . GLU A 1 91 ? 7.457 -0.413 -1.733 1.00 0.00 91 GLU A N 13
ATOM 19290 C CA . GLU A 1 91 ? 7.183 -1.011 -0.432 1.00 0.00 91 GLU A CA 13
ATOM 19291 C C . GLU A 1 91 ? 5.672 -1.307 -0.284 1.00 0.00 91 GLU A C 13
ATOM 19292 O O . GLU A 1 91 ? 4.858 -0.377 -0.227 1.00 0.00 91 GLU A O 13
ATOM 19304 N N . GLY A 1 92 ? 5.317 -2.601 -0.249 1.00 0.00 92 GLY A N 13
ATOM 19305 C CA . GLY A 1 92 ? 3.941 -3.027 0.015 1.00 0.00 92 GLY A CA 13
ATOM 19306 C C . GLY A 1 92 ? 3.578 -2.879 1.489 1.00 0.00 92 GLY A C 13
ATOM 19307 O O . GLY A 1 92 ? 2.443 -2.541 1.833 1.00 0.00 92 GLY A O 13
ATOM 19311 N N . GLU A 1 93 ? 4.578 -3.119 2.355 1.00 0.00 93 GLU A N 13
ATOM 19312 C CA . GLU A 1 93 ? 4.434 -3.076 3.822 1.00 0.00 93 GLU A CA 13
ATOM 19313 C C . GLU A 1 93 ? 5.274 -1.920 4.415 1.00 0.00 93 GLU A C 13
ATOM 19314 O O . GLU A 1 93 ? 5.694 -1.979 5.577 1.00 0.00 93 GLU A O 13
ATOM 19326 N N . GLY A 1 94 ? 5.482 -0.857 3.615 1.00 0.00 94 GLY A N 13
ATOM 19327 C CA . GLY A 1 94 ? 6.357 0.259 3.993 1.00 0.00 94 GLY A CA 13
ATOM 19328 C C . GLY A 1 94 ? 5.738 1.205 5.012 1.00 0.00 94 GLY A C 13
ATOM 19329 O O . GLY A 1 94 ? 5.212 2.257 4.649 1.00 0.00 94 GLY A O 13
ATOM 19333 N N . SER A 1 95 ? 5.784 0.800 6.289 1.00 0.00 95 SER A N 13
ATOM 19334 C CA . SER A 1 95 ? 5.354 1.611 7.436 1.00 0.00 95 SER A CA 13
ATOM 19335 C C . SER A 1 95 ? 6.245 1.229 8.647 1.00 0.00 95 SER A C 13
ATOM 19336 O O . SER A 1 95 ? 5.929 0.242 9.343 1.00 0.00 95 SER A O 13
ATOM 19345 N N . GLN A 1 1 ? 6.636 11.069 3.151 1.00 0.00 1 GLN A N 14
ATOM 19346 C CA . GLN A 1 1 ? 7.858 10.326 2.738 1.00 0.00 1 GLN A CA 14
ATOM 19347 C C . GLN A 1 1 ? 8.380 9.477 3.911 1.00 0.00 1 GLN A C 14
ATOM 19348 O O . GLN A 1 1 ? 7.931 9.647 5.054 1.00 0.00 1 GLN A O 14
ATOM 19364 N N . GLY A 1 2 ? 9.325 8.558 3.617 1.00 0.00 2 GLY A N 14
ATOM 19365 C CA . GLY A 1 2 ? 9.988 7.773 4.659 1.00 0.00 2 GLY A CA 14
ATOM 19366 C C . GLY A 1 2 ? 11.060 6.849 4.099 1.00 0.00 2 GLY A C 14
ATOM 19367 O O . GLY A 1 2 ? 10.868 6.241 3.038 1.00 0.00 2 GLY A O 14
ATOM 19371 N N . HIS A 1 3 ? 12.204 6.770 4.807 1.00 0.00 3 HIS A N 14
ATOM 19372 C CA . HIS A 1 3 ? 13.275 5.805 4.503 1.00 0.00 3 HIS A CA 14
ATOM 19373 C C . HIS A 1 3 ? 12.909 4.439 5.124 1.00 0.00 3 HIS A C 14
ATOM 19374 O O . HIS A 1 3 ? 12.969 4.273 6.352 1.00 0.00 3 HIS A O 14
ATOM 19389 N N . MET A 1 4 ? 12.515 3.482 4.267 1.00 0.00 4 MET A N 14
ATOM 19390 C CA . MET A 1 4 ? 12.060 2.145 4.690 1.00 0.00 4 MET A CA 14
ATOM 19391 C C . MET A 1 4 ? 13.264 1.286 5.125 1.00 0.00 4 MET A C 14
ATOM 19392 O O . MET A 1 4 ? 13.947 0.684 4.287 1.00 0.00 4 MET A O 14
ATOM 19406 N N . ASP A 1 5 ? 13.534 1.261 6.439 1.00 0.00 5 ASP A N 14
ATOM 19407 C CA . ASP A 1 5 ? 14.696 0.557 7.017 1.00 0.00 5 ASP A CA 14
ATOM 19408 C C . ASP A 1 5 ? 14.303 -0.889 7.390 1.00 0.00 5 ASP A C 14
ATOM 19409 O O . ASP A 1 5 ? 14.259 -1.265 8.566 1.00 0.00 5 ASP A O 14
ATOM 19418 N N . LEU A 1 6 ? 13.920 -1.673 6.366 1.00 0.00 6 LEU A N 14
ATOM 19419 C CA . LEU A 1 6 ? 13.636 -3.122 6.500 1.00 0.00 6 LEU A CA 14
ATOM 19420 C C . LEU A 1 6 ? 14.597 -3.922 5.593 1.00 0.00 6 LEU A C 14
ATOM 19421 O O . LEU A 1 6 ? 14.533 -5.160 5.545 1.00 0.00 6 LEU A O 14
ATOM 19437 N N . ILE A 1 7 ? 15.485 -3.197 4.874 1.00 0.00 7 ILE A N 14
ATOM 19438 C CA . ILE A 1 7 ? 16.385 -3.782 3.866 1.00 0.00 7 ILE A CA 14
ATOM 19439 C C . ILE A 1 7 ? 17.469 -4.674 4.528 1.00 0.00 7 ILE A C 14
ATOM 19440 O O . ILE A 1 7 ? 18.237 -4.220 5.390 1.00 0.00 7 ILE A O 14
ATOM 19456 N N . CYS A 1 8 ? 17.468 -5.947 4.131 1.00 0.00 8 CYS A N 14
ATOM 19457 C CA . CYS A 1 8 ? 18.420 -6.971 4.581 1.00 0.00 8 CYS A CA 14
ATOM 19458 C C . CYS A 1 8 ? 18.201 -8.218 3.727 1.00 0.00 8 CYS A C 14
ATOM 19459 O O . CYS A 1 8 ? 17.057 -8.520 3.358 1.00 0.00 8 CYS A O 14
ATOM 19467 N N . MET A 1 9 ? 19.287 -8.927 3.399 1.00 0.00 9 MET A N 14
ATOM 19468 C CA . MET A 1 9 ? 19.223 -10.123 2.529 1.00 0.00 9 MET A CA 14
ATOM 19469 C C . MET A 1 9 ? 20.325 -11.115 2.924 1.00 0.00 9 MET A C 14
ATOM 19470 O O . MET A 1 9 ? 21.443 -10.707 3.241 1.00 0.00 9 MET A O 14
ATOM 19484 N N . TYR A 1 10 ? 20.006 -12.421 2.907 1.00 0.00 10 TYR A N 14
ATOM 19485 C CA . TYR A 1 10 ? 20.943 -13.474 3.346 1.00 0.00 10 TYR A CA 14
ATOM 19486 C C . TYR A 1 10 ? 22.054 -13.640 2.287 1.00 0.00 10 TYR A C 14
ATOM 19487 O O . TYR A 1 10 ? 21.784 -13.555 1.088 1.00 0.00 10 TYR A O 14
ATOM 19505 N N . VAL A 1 11 ? 23.293 -13.860 2.748 1.00 0.00 11 VAL A N 14
ATOM 19506 C CA . VAL A 1 11 ? 24.471 -14.014 1.877 1.00 0.00 11 VAL A CA 14
ATOM 19507 C C . VAL A 1 11 ? 25.105 -15.405 2.087 1.00 0.00 11 VAL A C 14
ATOM 19508 O O . VAL A 1 11 ? 25.354 -15.813 3.223 1.00 0.00 11 VAL A O 14
ATOM 19521 N N . PHE A 1 12 ? 25.311 -16.135 0.982 1.00 0.00 12 PHE A N 14
ATOM 19522 C CA . PHE A 1 12 ? 26.058 -17.407 0.955 1.00 0.00 12 PHE A CA 14
ATOM 19523 C C . PHE A 1 12 ? 27.396 -17.187 0.235 1.00 0.00 12 PHE A C 14
ATOM 19524 O O . PHE A 1 12 ? 27.430 -16.573 -0.829 1.00 0.00 12 PHE A O 14
ATOM 19541 N N . LYS A 1 13 ? 28.492 -17.676 0.827 1.00 0.00 13 LYS A N 14
ATOM 19542 C CA . LYS A 1 13 ? 29.815 -17.642 0.202 1.00 0.00 13 LYS A CA 14
ATOM 19543 C C . LYS A 1 13 ? 29.945 -18.861 -0.736 1.00 0.00 13 LYS A C 14
ATOM 19544 O O . LYS A 1 13 ? 30.457 -19.922 -0.359 1.00 0.00 13 LYS A O 14
ATOM 19563 N N . GLY A 1 14 ? 29.396 -18.701 -1.952 1.00 0.00 14 GLY A N 14
ATOM 19564 C CA . GLY A 1 14 ? 29.378 -19.754 -2.952 1.00 0.00 14 GLY A CA 14
ATOM 19565 C C . GLY A 1 14 ? 28.419 -20.866 -2.563 1.00 0.00 14 GLY A C 14
ATOM 19566 O O . GLY A 1 14 ? 27.201 -20.733 -2.733 1.00 0.00 14 GLY A O 14
ATOM 19570 N N . GLU A 1 15 ? 28.976 -21.957 -2.030 1.00 0.00 15 GLU A N 14
ATOM 19571 C CA . GLU A 1 15 ? 28.217 -23.151 -1.627 1.00 0.00 15 GLU A CA 14
ATOM 19572 C C . GLU A 1 15 ? 27.914 -23.125 -0.118 1.00 0.00 15 GLU A C 14
ATOM 19573 O O . GLU A 1 15 ? 26.919 -23.715 0.334 1.00 0.00 15 GLU A O 14
ATOM 19585 N N . GLU A 1 16 ? 28.787 -22.459 0.664 1.00 0.00 16 GLU A N 14
ATOM 19586 C CA . GLU A 1 16 ? 28.672 -22.417 2.141 1.00 0.00 16 GLU A CA 14
ATOM 19587 C C . GLU A 1 16 ? 27.859 -21.187 2.573 1.00 0.00 16 GLU A C 14
ATOM 19588 O O . GLU A 1 16 ? 27.828 -20.172 1.868 1.00 0.00 16 GLU A O 14
ATOM 19600 N N . SER A 1 17 ? 27.192 -21.288 3.731 1.00 0.00 17 SER A N 14
ATOM 19601 C CA . SER A 1 17 ? 26.449 -20.173 4.334 1.00 0.00 17 SER A CA 14
ATOM 19602 C C . SER A 1 17 ? 27.441 -19.166 4.934 1.00 0.00 17 SER A C 14
ATOM 19603 O O . SER A 1 17 ? 28.298 -19.546 5.739 1.00 0.00 17 SER A O 14
ATOM 19611 N N . PHE A 1 18 ? 27.339 -17.887 4.525 1.00 0.00 18 PHE A N 14
ATOM 19612 C CA . PHE A 1 18 ? 28.309 -16.858 4.935 1.00 0.00 18 PHE A CA 14
ATOM 19613 C C . PHE A 1 18 ? 27.765 -16.031 6.112 1.00 0.00 18 PHE A C 14
ATOM 19614 O O . PHE A 1 18 ? 28.351 -16.042 7.196 1.00 0.00 18 PHE A O 14
ATOM 19631 N N . GLY A 1 19 ? 26.603 -15.387 5.905 1.00 0.00 19 GLY A N 14
ATOM 19632 C CA . GLY A 1 19 ? 26.030 -14.453 6.882 1.00 0.00 19 GLY A CA 14
ATOM 19633 C C . GLY A 1 19 ? 24.811 -13.727 6.336 1.00 0.00 19 GLY A C 14
ATOM 19634 O O . GLY A 1 19 ? 24.010 -14.316 5.610 1.00 0.00 19 GLY A O 14
ATOM 19638 N N . GLU A 1 20 ? 24.682 -12.435 6.670 1.00 0.00 20 GLU A N 14
ATOM 19639 C CA . GLU A 1 20 ? 23.555 -11.586 6.244 1.00 0.00 20 GLU A CA 14
ATOM 19640 C C . GLU A 1 20 ? 24.041 -10.148 5.992 1.00 0.00 20 GLU A C 14
ATOM 19641 O O . GLU A 1 20 ? 24.855 -9.625 6.757 1.00 0.00 20 GLU A O 14
ATOM 19653 N N . SER A 1 21 ? 23.558 -9.522 4.909 1.00 0.00 21 SER A N 14
ATOM 19654 C CA . SER A 1 21 ? 23.854 -8.118 4.605 1.00 0.00 21 SER A CA 14
ATOM 19655 C C . SER A 1 21 ? 23.066 -7.201 5.565 1.00 0.00 21 SER A C 14
ATOM 19656 O O . SER A 1 21 ? 21.825 -7.244 5.608 1.00 0.00 21 SER A O 14
ATOM 19664 N N . ILE A 1 22 ? 23.800 -6.413 6.368 1.00 0.00 22 ILE A N 14
ATOM 19665 C CA . ILE A 1 22 ? 23.217 -5.448 7.319 1.00 0.00 22 ILE A CA 14
ATOM 19666 C C . ILE A 1 22 ? 23.162 -4.054 6.653 1.00 0.00 22 ILE A C 14
ATOM 19667 O O . ILE A 1 22 ? 22.176 -3.316 6.817 1.00 0.00 22 ILE A O 14
ATOM 19683 N N . ASP A 1 23 ? 24.204 -3.723 5.862 1.00 0.00 23 ASP A N 14
ATOM 19684 C CA . ASP A 1 23 ? 24.342 -2.393 5.225 1.00 0.00 23 ASP A CA 14
ATOM 19685 C C . ASP A 1 23 ? 25.241 -2.476 3.966 1.00 0.00 23 ASP A C 14
ATOM 19686 O O . ASP A 1 23 ? 25.741 -3.548 3.627 1.00 0.00 23 ASP A O 14
ATOM 19695 N N . VAL A 1 24 ? 25.390 -1.338 3.258 1.00 0.00 24 VAL A N 14
ATOM 19696 C CA . VAL A 1 24 ? 26.340 -1.167 2.145 1.00 0.00 24 VAL A CA 14
ATOM 19697 C C . VAL A 1 24 ? 26.780 0.315 2.086 1.00 0.00 24 VAL A C 14
ATOM 19698 O O . VAL A 1 24 ? 25.954 1.216 2.290 1.00 0.00 24 VAL A O 14
ATOM 19711 N N . TYR A 1 25 ? 28.083 0.561 1.853 1.00 0.00 25 TYR A N 14
ATOM 19712 C CA . TYR A 1 25 ? 28.625 1.916 1.620 1.00 0.00 25 TYR A CA 14
ATOM 19713 C C . TYR A 1 25 ? 29.615 1.850 0.440 1.00 0.00 25 TYR A C 14
ATOM 19714 O O . TYR A 1 25 ? 30.449 0.934 0.385 1.00 0.00 25 TYR A O 14
ATOM 19732 N N . GLY A 1 26 ? 29.497 2.801 -0.500 1.00 0.00 26 GLY A N 14
ATOM 19733 C CA . GLY A 1 26 ? 30.400 2.888 -1.648 1.00 0.00 26 GLY A CA 14
ATOM 19734 C C . GLY A 1 26 ? 30.360 1.660 -2.559 1.00 0.00 26 GLY A C 14
ATOM 19735 O O . GLY A 1 26 ? 29.387 1.450 -3.287 1.00 0.00 26 GLY A O 14
ATOM 19739 N N . ASP A 1 27 ? 31.421 0.841 -2.492 1.00 0.00 27 ASP A N 14
ATOM 19740 C CA . ASP A 1 27 ? 31.568 -0.388 -3.304 1.00 0.00 27 ASP A CA 14
ATOM 19741 C C . ASP A 1 27 ? 31.624 -1.640 -2.407 1.00 0.00 27 ASP A C 14
ATOM 19742 O O . ASP A 1 27 ? 31.936 -2.734 -2.887 1.00 0.00 27 ASP A O 14
ATOM 19751 N N . TYR A 1 28 ? 31.299 -1.489 -1.110 1.00 0.00 28 TYR A N 14
ATOM 19752 C CA . TYR A 1 28 ? 31.449 -2.564 -0.114 1.00 0.00 28 TYR A CA 14
ATOM 19753 C C . TYR A 1 28 ? 30.127 -2.840 0.623 1.00 0.00 28 TYR A C 14
ATOM 19754 O O . TYR A 1 28 ? 29.640 -2.007 1.397 1.00 0.00 28 TYR A O 14
ATOM 19772 N N . LEU A 1 29 ? 29.560 -4.025 0.353 1.00 0.00 29 LEU A N 14
ATOM 19773 C CA . LEU A 1 29 ? 28.381 -4.559 1.044 1.00 0.00 29 LEU A CA 14
ATOM 19774 C C . LEU A 1 29 ? 28.800 -5.117 2.421 1.00 0.00 29 LEU A C 14
ATOM 19775 O O . LEU A 1 29 ? 29.514 -6.125 2.498 1.00 0.00 29 LEU A O 14
ATOM 19791 N N . ILE A 1 30 ? 28.379 -4.428 3.493 1.00 0.00 30 ILE A N 14
ATOM 19792 C CA . ILE A 1 30 ? 28.659 -4.840 4.879 1.00 0.00 30 ILE A CA 14
ATOM 19793 C C . ILE A 1 30 ? 27.813 -6.086 5.231 1.00 0.00 30 ILE A C 14
ATOM 19794 O O . ILE A 1 30 ? 26.605 -5.976 5.493 1.00 0.00 30 ILE A O 14
ATOM 19810 N N . VAL A 1 31 ? 28.446 -7.269 5.175 1.00 0.00 31 VAL A N 14
ATOM 19811 C CA . VAL A 1 31 ? 27.812 -8.543 5.534 1.00 0.00 31 VAL A CA 14
ATOM 19812 C C . VAL A 1 31 ? 28.271 -8.976 6.937 1.00 0.00 31 VAL A C 14
ATOM 19813 O O . VAL A 1 31 ? 29.452 -9.281 7.152 1.00 0.00 31 VAL A O 14
ATOM 19826 N N . LYS A 1 32 ? 27.326 -8.981 7.885 1.00 0.00 32 LYS A N 14
ATOM 19827 C CA . LYS A 1 32 ? 27.555 -9.437 9.256 1.00 0.00 32 LYS A CA 14
ATOM 19828 C C . LYS A 1 32 ? 27.598 -10.982 9.296 1.00 0.00 32 LYS A C 14
ATOM 19829 O O . LYS A 1 32 ? 26.628 -11.642 8.905 1.00 0.00 32 LYS A O 14
ATOM 19848 N N . VAL A 1 33 ? 28.743 -11.546 9.745 1.00 0.00 33 VAL A N 14
ATOM 19849 C CA . VAL A 1 33 ? 28.927 -13.006 9.926 1.00 0.00 33 VAL A CA 14
ATOM 19850 C C . VAL A 1 33 ? 29.555 -13.254 11.319 1.00 0.00 33 VAL A C 14
ATOM 19851 O O . VAL A 1 33 ? 30.398 -12.470 11.761 1.00 0.00 33 VAL A O 14
ATOM 19864 N N . GLY A 1 34 ? 29.121 -14.334 11.999 1.00 0.00 34 GLY A N 14
ATOM 19865 C CA . GLY A 1 34 ? 29.675 -14.738 13.304 1.00 0.00 34 GLY A CA 14
ATOM 19866 C C . GLY A 1 34 ? 29.639 -13.629 14.368 1.00 0.00 34 GLY A C 14
ATOM 19867 O O . GLY A 1 34 ? 28.610 -13.412 15.018 1.00 0.00 34 GLY A O 14
ATOM 19871 N N . THR A 1 35 ? 30.772 -12.919 14.510 1.00 0.00 35 THR A N 14
ATOM 19872 C CA . THR A 1 35 ? 30.952 -11.811 15.475 1.00 0.00 35 THR A CA 14
ATOM 19873 C C . THR A 1 35 ? 31.408 -10.507 14.751 1.00 0.00 35 THR A C 14
ATOM 19874 O O . THR A 1 35 ? 31.275 -9.399 15.290 1.00 0.00 35 THR A O 14
ATOM 19885 N N . GLU A 1 36 ? 31.890 -10.648 13.497 1.00 0.00 36 GLU A N 14
ATOM 19886 C CA . GLU A 1 36 ? 32.552 -9.557 12.735 1.00 0.00 36 GLU A CA 14
ATOM 19887 C C . GLU A 1 36 ? 31.736 -9.138 11.487 1.00 0.00 36 GLU A C 14
ATOM 19888 O O . GLU A 1 36 ? 30.807 -9.832 11.069 1.00 0.00 36 GLU A O 14
ATOM 19900 N N . PHE A 1 37 ? 32.113 -7.990 10.901 1.00 0.00 37 PHE A N 14
ATOM 19901 C CA . PHE A 1 37 ? 31.474 -7.424 9.696 1.00 0.00 37 PHE A CA 14
ATOM 19902 C C . PHE A 1 37 ? 32.469 -7.446 8.520 1.00 0.00 37 PHE A C 14
ATOM 19903 O O . PHE A 1 37 ? 33.488 -6.732 8.548 1.00 0.00 37 PHE A O 14
ATOM 19920 N N . LEU A 1 38 ? 32.181 -8.281 7.507 1.00 0.00 38 LEU A N 14
ATOM 19921 C CA . LEU A 1 38 ? 32.981 -8.383 6.270 1.00 0.00 38 LEU A CA 14
ATOM 19922 C C . LEU A 1 38 ? 32.369 -7.478 5.200 1.00 0.00 38 LEU A C 14
ATOM 19923 O O . LEU A 1 38 ? 31.306 -7.785 4.646 1.00 0.00 38 LEU A O 14
ATOM 19939 N N . ALA A 1 39 ? 33.037 -6.354 4.940 1.00 0.00 39 ALA A N 14
ATOM 19940 C CA . ALA A 1 39 ? 32.682 -5.452 3.849 1.00 0.00 39 ALA A CA 14
ATOM 19941 C C . ALA A 1 39 ? 33.192 -6.042 2.523 1.00 0.00 39 ALA A C 14
ATOM 19942 O O . ALA A 1 39 ? 34.353 -5.837 2.141 1.00 0.00 39 ALA A O 14
ATOM 19949 N N . VAL A 1 40 ? 32.321 -6.811 1.852 1.00 0.00 40 VAL A N 14
ATOM 19950 C CA . VAL A 1 40 ? 32.661 -7.515 0.605 1.00 0.00 40 VAL A CA 14
ATOM 19951 C C . VAL A 1 40 ? 32.442 -6.571 -0.602 1.00 0.00 40 VAL A C 14
ATOM 19952 O O . VAL A 1 40 ? 31.445 -5.844 -0.629 1.00 0.00 40 VAL A O 14
ATOM 19965 N N . PRO A 1 41 ? 33.380 -6.528 -1.606 1.00 0.00 41 PRO A N 14
ATOM 19966 C CA . PRO A 1 41 ? 33.187 -5.719 -2.835 1.00 0.00 41 PRO A CA 14
ATOM 19967 C C . PRO A 1 41 ? 31.973 -6.218 -3.653 1.00 0.00 41 PRO A C 14
ATOM 19968 O O . PRO A 1 41 ? 31.626 -7.402 -3.598 1.00 0.00 41 PRO A O 14
ATOM 19979 N N . LYS A 1 42 ? 31.327 -5.307 -4.402 1.00 0.00 42 LYS A N 14
ATOM 19980 C CA . LYS A 1 42 ? 30.108 -5.625 -5.187 1.00 0.00 42 LYS A CA 14
ATOM 19981 C C . LYS A 1 42 ? 30.422 -6.595 -6.353 1.00 0.00 42 LYS A C 14
ATOM 19982 O O . LYS A 1 42 ? 29.537 -7.312 -6.834 1.00 0.00 42 LYS A O 14
ATOM 20001 N N . LYS A 1 43 ? 31.699 -6.609 -6.780 1.00 0.00 43 LYS A N 14
ATOM 20002 C CA . LYS A 1 43 ? 32.212 -7.547 -7.802 1.00 0.00 43 LYS A CA 14
ATOM 20003 C C . LYS A 1 43 ? 32.267 -8.997 -7.263 1.00 0.00 43 LYS A C 14
ATOM 20004 O O . LYS A 1 43 ? 32.174 -9.956 -8.039 1.00 0.00 43 LYS A O 14
ATOM 20023 N N . SER A 1 44 ? 32.405 -9.139 -5.923 1.00 0.00 44 SER A N 14
ATOM 20024 C CA . SER A 1 44 ? 32.413 -10.452 -5.243 1.00 0.00 44 SER A CA 14
ATOM 20025 C C . SER A 1 44 ? 31.042 -11.144 -5.383 1.00 0.00 44 SER A C 14
ATOM 20026 O O . SER A 1 44 ? 30.977 -12.374 -5.441 1.00 0.00 44 SER A O 14
ATOM 20034 N N . ILE A 1 45 ? 29.956 -10.337 -5.450 1.00 0.00 45 ILE A N 14
ATOM 20035 C CA . ILE A 1 45 ? 28.595 -10.853 -5.680 1.00 0.00 45 ILE A CA 14
ATOM 20036 C C . ILE A 1 45 ? 28.537 -11.478 -7.091 1.00 0.00 45 ILE A C 14
ATOM 20037 O O . ILE A 1 45 ? 28.749 -10.800 -8.101 1.00 0.00 45 ILE A O 14
ATOM 20053 N N . LYS A 1 46 ? 28.293 -12.791 -7.128 1.00 0.00 46 LYS A N 14
ATOM 20054 C CA . LYS A 1 46 ? 28.254 -13.586 -8.358 1.00 0.00 46 LYS A CA 14
ATOM 20055 C C . LYS A 1 46 ? 26.831 -13.666 -8.912 1.00 0.00 46 LYS A C 14
ATOM 20056 O O . LYS A 1 46 ? 26.591 -13.343 -10.080 1.00 0.00 46 LYS A O 14
ATOM 20075 N N . SER A 1 47 ? 25.886 -14.067 -8.050 1.00 0.00 47 SER A N 14
ATOM 20076 C CA . SER A 1 47 ? 24.512 -14.366 -8.470 1.00 0.00 47 SER A CA 14
ATOM 20077 C C . SER A 1 47 ? 23.519 -14.043 -7.340 1.00 0.00 47 SER A C 14
ATOM 20078 O O . SER A 1 47 ? 23.800 -14.284 -6.164 1.00 0.00 47 SER A O 14
ATOM 20086 N N . VAL A 1 48 ? 22.363 -13.468 -7.708 1.00 0.00 48 VAL A N 14
ATOM 20087 C CA . VAL A 1 48 ? 21.249 -13.217 -6.776 1.00 0.00 48 VAL A CA 14
ATOM 20088 C C . VAL A 1 48 ? 20.168 -14.285 -7.015 1.00 0.00 48 VAL A C 14
ATOM 20089 O O . VAL A 1 48 ? 19.515 -14.285 -8.066 1.00 0.00 48 VAL A O 14
ATOM 20102 N N . GLU A 1 49 ? 19.982 -15.202 -6.047 1.00 0.00 49 GLU A N 14
ATOM 20103 C CA . GLU A 1 49 ? 19.070 -16.368 -6.217 1.00 0.00 49 GLU A CA 14
ATOM 20104 C C . GLU A 1 49 ? 18.307 -16.694 -4.924 1.00 0.00 49 GLU A C 14
ATOM 20105 O O . GLU A 1 49 ? 18.912 -16.795 -3.874 1.00 0.00 49 GLU A O 14
ATOM 20117 N N . ASP A 1 50 ? 16.974 -16.858 -5.038 1.00 0.00 50 ASP A N 14
ATOM 20118 C CA . ASP A 1 50 ? 16.105 -17.444 -3.981 1.00 0.00 50 ASP A CA 14
ATOM 20119 C C . ASP A 1 50 ? 16.080 -16.600 -2.684 1.00 0.00 50 ASP A C 14
ATOM 20120 O O . ASP A 1 50 ? 15.932 -17.147 -1.581 1.00 0.00 50 ASP A O 14
ATOM 20129 N N . GLY A 1 51 ? 16.175 -15.262 -2.838 1.00 0.00 51 GLY A N 14
ATOM 20130 C CA . GLY A 1 51 ? 16.226 -14.341 -1.689 1.00 0.00 51 GLY A CA 14
ATOM 20131 C C . GLY A 1 51 ? 17.586 -14.359 -0.990 1.00 0.00 51 GLY A C 14
ATOM 20132 O O . GLY A 1 51 ? 17.736 -13.872 0.134 1.00 0.00 51 GLY A O 14
ATOM 20136 N N . ARG A 1 52 ? 18.584 -14.915 -1.694 1.00 0.00 52 ARG A N 14
ATOM 20137 C CA . ARG A 1 52 ? 19.944 -15.131 -1.187 1.00 0.00 52 ARG A CA 14
ATOM 20138 C C . ARG A 1 52 ? 20.947 -14.468 -2.143 1.00 0.00 52 ARG A C 14
ATOM 20139 O O . ARG A 1 52 ? 20.635 -14.225 -3.318 1.00 0.00 52 ARG A O 14
ATOM 20160 N N . ILE A 1 53 ? 22.151 -14.174 -1.627 1.00 0.00 53 ILE A N 14
ATOM 20161 C CA . ILE A 1 53 ? 23.233 -13.531 -2.394 1.00 0.00 53 ILE A CA 14
ATOM 20162 C C . ILE A 1 53 ? 24.466 -14.450 -2.414 1.00 0.00 53 ILE A C 14
ATOM 20163 O O . ILE A 1 53 ? 25.166 -14.585 -1.405 1.00 0.00 53 ILE A O 14
ATOM 20179 N N . VAL A 1 54 ? 24.703 -15.097 -3.562 1.00 0.00 54 VAL A N 14
ATOM 20180 C CA . VAL A 1 54 ? 25.877 -15.942 -3.778 1.00 0.00 54 VAL A CA 14
ATOM 20181 C C . VAL A 1 54 ? 27.083 -15.052 -4.106 1.00 0.00 54 VAL A C 14
ATOM 20182 O O . VAL A 1 54 ? 27.075 -14.373 -5.134 1.00 0.00 54 VAL A O 14
ATOM 20195 N N . ILE A 1 55 ? 28.075 -15.014 -3.203 1.00 0.00 55 ILE A N 14
ATOM 20196 C CA . ILE A 1 55 ? 29.368 -14.342 -3.435 1.00 0.00 55 ILE A CA 14
ATOM 20197 C C . ILE A 1 55 ? 30.460 -15.418 -3.583 1.00 0.00 55 ILE A C 14
ATOM 20198 O O . ILE A 1 55 ? 30.414 -16.443 -2.914 1.00 0.00 55 ILE A O 14
ATOM 20214 N N . GLY A 1 56 ? 31.426 -15.189 -4.478 1.00 0.00 56 GLY A N 14
ATOM 20215 C CA . GLY A 1 56 ? 32.458 -16.186 -4.773 1.00 0.00 56 GLY A CA 14
ATOM 20216 C C . GLY A 1 56 ? 33.587 -16.147 -3.767 1.00 0.00 56 GLY A C 14
ATOM 20217 O O . GLY A 1 56 ? 33.687 -17.009 -2.883 1.00 0.00 56 GLY A O 14
ATOM 20221 N N . GLU A 1 57 ? 34.420 -15.116 -3.896 1.00 0.00 57 GLU A N 14
ATOM 20222 C CA . GLU A 1 57 ? 35.610 -14.924 -3.061 1.00 0.00 57 GLU A CA 14
ATOM 20223 C C . GLU A 1 57 ? 35.941 -13.426 -2.968 1.00 0.00 57 GLU A C 14
ATOM 20224 O O . GLU A 1 57 ? 35.429 -12.611 -3.742 1.00 0.00 57 GLU A O 14
ATOM 20236 N N . PHE A 1 58 ? 36.783 -13.090 -1.991 1.00 0.00 58 PHE A N 14
ATOM 20237 C CA . PHE A 1 58 ? 37.155 -11.705 -1.653 1.00 0.00 58 PHE A CA 14
ATOM 20238 C C . PHE A 1 58 ? 38.312 -11.749 -0.646 1.00 0.00 58 PHE A C 14
ATOM 20239 O O . PHE A 1 58 ? 38.571 -12.802 -0.034 1.00 0.00 58 PHE A O 14
ATOM 20256 N N . ASP A 1 59 ? 39.009 -10.620 -0.466 1.00 0.00 59 ASP A N 14
ATOM 20257 C CA . ASP A 1 59 ? 40.064 -10.492 0.550 1.00 0.00 59 ASP A CA 14
ATOM 20258 C C . ASP A 1 59 ? 39.411 -10.296 1.923 1.00 0.00 59 ASP A C 14
ATOM 20259 O O . ASP A 1 59 ? 38.994 -9.193 2.259 1.00 0.00 59 ASP A O 14
ATOM 20268 N N . G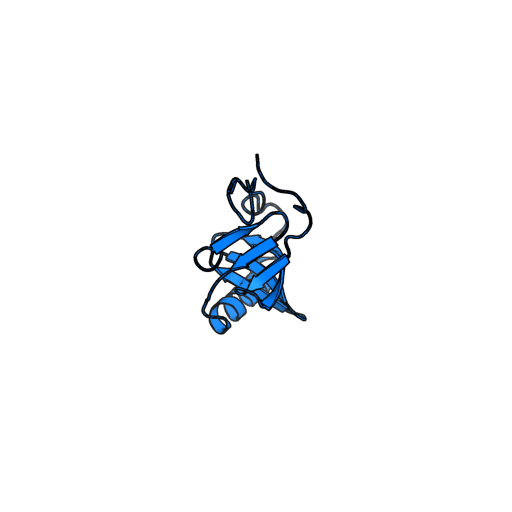LU A 1 60 ? 39.282 -11.404 2.678 1.00 0.00 60 GLU A N 14
ATOM 20269 C CA . GLU A 1 60 ? 38.579 -11.431 3.972 1.00 0.00 60 GLU A CA 14
ATOM 20270 C C . GLU A 1 60 ? 39.286 -10.573 5.028 1.00 0.00 60 GLU A C 14
ATOM 20271 O O . GLU A 1 60 ? 38.622 -9.928 5.840 1.00 0.00 60 GLU A O 14
ATOM 20283 N N . GLU A 1 61 ? 40.628 -10.559 4.985 1.00 0.00 61 GLU A N 14
ATOM 20284 C CA . GLU A 1 61 ? 41.456 -9.755 5.899 1.00 0.00 61 GLU A CA 14
ATOM 20285 C C . GLU A 1 61 ? 41.175 -8.260 5.703 1.00 0.00 61 GLU A C 14
ATOM 20286 O O . GLU A 1 61 ? 40.986 -7.515 6.678 1.00 0.00 61 GLU A O 14
ATOM 20298 N N . GLU A 1 62 ? 41.123 -7.836 4.432 1.00 0.00 62 GLU A N 14
ATOM 20299 C CA . GLU A 1 62 ? 40.814 -6.450 4.084 1.00 0.00 62 GLU A CA 14
ATOM 20300 C C . GLU A 1 62 ? 39.338 -6.127 4.376 1.00 0.00 62 GLU A C 14
ATOM 20301 O O . GLU A 1 62 ? 39.037 -5.062 4.893 1.00 0.00 62 GLU A O 14
ATOM 20313 N N . ALA A 1 63 ? 38.443 -7.087 4.104 1.00 0.00 63 ALA A N 14
ATOM 20314 C CA . ALA A 1 63 ? 36.987 -6.914 4.265 1.00 0.00 63 ALA A CA 14
ATOM 20315 C C . ALA A 1 63 ? 36.608 -6.685 5.744 1.00 0.00 63 ALA A C 14
ATOM 20316 O O . ALA A 1 63 ? 35.727 -5.875 6.036 1.00 0.00 63 ALA A O 14
ATOM 20323 N N . ARG A 1 64 ? 37.285 -7.396 6.670 1.00 0.00 64 ARG A N 14
ATOM 20324 C CA . ARG A 1 64 ? 37.029 -7.252 8.123 1.00 0.00 64 ARG A CA 14
ATOM 20325 C C . ARG A 1 64 ? 37.613 -5.936 8.674 1.00 0.00 64 ARG A C 14
ATOM 20326 O O . ARG A 1 64 ? 36.989 -5.301 9.524 1.00 0.00 64 ARG A O 14
ATOM 20347 N N . GLU A 1 65 ? 38.808 -5.523 8.192 1.00 0.00 65 GLU A N 14
ATOM 20348 C CA . GLU A 1 65 ? 39.489 -4.313 8.717 1.00 0.00 65 GLU A CA 14
ATOM 20349 C C . GLU A 1 65 ? 38.851 -3.011 8.178 1.00 0.00 65 GLU A C 14
ATOM 20350 O O . GLU A 1 65 ? 38.692 -2.039 8.927 1.00 0.00 65 GLU A O 14
ATOM 20362 N N . LEU A 1 66 ? 38.488 -2.992 6.876 1.00 0.00 66 LEU A N 14
ATOM 20363 C CA . LEU A 1 66 ? 37.756 -1.856 6.272 1.00 0.00 66 LEU A CA 14
ATOM 20364 C C . LEU A 1 66 ? 36.249 -1.986 6.563 1.00 0.00 66 LEU A C 14
ATOM 20365 O O . LEU A 1 66 ? 35.476 -1.047 6.347 1.00 0.00 66 LEU A O 14
ATOM 20381 N N . GLY A 1 67 ? 35.853 -3.180 7.037 1.00 0.00 67 GLY A N 14
ATOM 20382 C CA . GLY A 1 67 ? 34.572 -3.361 7.708 1.00 0.00 67 GLY A CA 14
ATOM 20383 C C . GLY A 1 67 ? 34.530 -2.555 9.001 1.00 0.00 67 GLY A C 14
ATOM 20384 O O . GLY A 1 67 ? 33.587 -1.804 9.236 1.00 0.00 67 GLY A O 14
ATOM 20388 N N . ARG A 1 68 ? 35.604 -2.692 9.813 1.00 0.00 68 ARG A N 14
ATOM 20389 C CA . ARG A 1 68 ? 35.798 -1.921 11.066 1.00 0.00 68 ARG A CA 14
ATOM 20390 C C . ARG A 1 68 ? 35.930 -0.412 10.786 1.00 0.00 68 ARG A C 14
ATOM 20391 O O . ARG A 1 68 ? 35.548 0.414 11.621 1.00 0.00 68 ARG A O 14
ATOM 20412 N N . LYS A 1 69 ? 36.504 -0.074 9.618 1.00 0.00 69 LYS A N 14
ATOM 20413 C CA . LYS A 1 69 ? 36.556 1.310 9.118 1.00 0.00 69 LYS A CA 14
ATOM 20414 C C . LYS A 1 69 ? 35.127 1.885 9.044 1.00 0.00 69 LYS A C 14
ATOM 20415 O O . LYS A 1 69 ? 34.866 2.962 9.571 1.00 0.00 69 LYS A O 14
ATOM 20434 N N . TRP A 1 70 ? 34.199 1.112 8.434 1.00 0.00 70 TRP A N 14
ATOM 20435 C CA . TRP A 1 70 ? 32.772 1.477 8.391 1.00 0.00 70 TRP A CA 14
ATOM 20436 C C . TRP A 1 70 ? 32.195 1.591 9.820 1.00 0.00 70 TRP A C 14
ATOM 20437 O O . TRP A 1 70 ? 31.447 2.525 10.104 1.00 0.00 70 TRP A O 14
ATOM 20458 N N . LEU A 1 71 ? 32.555 0.636 10.716 1.00 0.00 71 LEU A N 14
ATOM 20459 C CA . LEU A 1 71 ? 32.106 0.657 12.142 1.00 0.00 71 LEU A CA 14
ATOM 20460 C C . LEU A 1 71 ? 32.505 1.963 12.854 1.00 0.00 71 LEU A C 14
ATOM 20461 O O . LEU A 1 71 ? 31.839 2.388 13.806 1.00 0.00 71 LEU A O 14
ATOM 20477 N N . GLU A 1 72 ? 33.606 2.565 12.408 1.00 0.00 72 GLU A N 14
ATOM 20478 C CA . GLU A 1 72 ? 34.075 3.847 12.925 1.00 0.00 72 GLU A CA 14
ATOM 20479 C C . GLU A 1 72 ? 33.242 5.006 12.323 1.00 0.00 72 GLU A C 14
ATOM 20480 O O . GLU A 1 72 ? 32.625 5.793 13.051 1.00 0.00 72 GLU A O 14
ATOM 20492 N N . GLU A 1 73 ? 33.189 5.039 10.977 1.00 0.00 73 GLU A N 14
ATOM 20493 C CA . GLU A 1 73 ? 32.669 6.182 10.184 1.00 0.00 73 GLU A CA 14
ATOM 20494 C C . GLU A 1 73 ? 31.131 6.262 10.179 1.00 0.00 73 GLU A C 14
ATOM 20495 O O . GLU A 1 73 ? 30.565 7.309 9.859 1.00 0.00 73 GLU A O 14
ATOM 20507 N N . LYS A 1 74 ? 30.462 5.150 10.530 1.00 0.00 74 LYS A N 14
ATOM 20508 C CA . LYS A 1 74 ? 28.978 5.063 10.557 1.00 0.00 74 LYS A CA 14
ATOM 20509 C C . LYS A 1 74 ? 28.349 6.065 11.559 1.00 0.00 74 LYS A C 14
ATOM 20510 O O . LYS A 1 74 ? 27.151 6.356 11.467 1.00 0.00 74 LYS A O 14
ATOM 20529 N N . SER A 1 75 ? 29.176 6.551 12.514 1.00 0.00 75 SER A N 14
ATOM 20530 C CA . SER A 1 75 ? 28.758 7.467 13.588 1.00 0.00 75 SER A CA 14
ATOM 20531 C C . SER A 1 75 ? 28.341 8.850 13.041 1.00 0.00 75 SER A C 14
ATOM 20532 O O . SER A 1 75 ? 29.160 9.771 12.937 1.00 0.00 75 SER A O 14
ATOM 20540 N N . LYS A 1 76 ? 27.081 8.946 12.596 1.00 0.00 76 LYS A N 14
ATOM 20541 C CA . LYS A 1 76 ? 26.421 10.227 12.298 1.00 0.00 76 LYS A CA 14
ATOM 20542 C C . LYS A 1 76 ? 25.587 10.665 13.524 1.00 0.00 76 LYS A C 14
ATOM 20543 O O . LYS A 1 76 ? 25.012 9.811 14.212 1.00 0.00 76 LYS A O 14
ATOM 20562 N N . PRO A 1 77 ? 25.515 11.998 13.832 1.00 0.00 77 PRO A N 14
ATOM 20563 C CA . PRO A 1 77 ? 24.849 12.508 15.059 1.00 0.00 77 PRO A CA 14
ATOM 20564 C C . PRO A 1 77 ? 23.304 12.586 14.926 1.00 0.00 77 PRO A C 14
ATOM 20565 O O . PRO A 1 77 ? 22.719 11.924 14.055 1.00 0.00 77 PRO A O 14
ATOM 20576 N N . VAL A 1 78 ? 22.652 13.377 15.817 1.00 0.00 78 VAL A N 14
ATOM 20577 C CA . VAL A 1 78 ? 21.181 13.599 15.790 1.00 0.00 78 VAL A CA 14
ATOM 20578 C C . VAL A 1 78 ? 20.766 14.331 14.492 1.00 0.00 78 VAL A C 14
ATOM 20579 O O . VAL A 1 78 ? 19.653 14.146 13.990 1.00 0.00 78 VAL A O 14
ATOM 20592 N N . THR A 1 79 ? 21.679 15.161 13.960 1.00 0.00 79 THR A N 14
ATOM 20593 C CA . THR A 1 79 ? 21.532 15.732 12.620 1.00 0.00 79 THR A CA 14
ATOM 20594 C C . THR A 1 79 ? 21.881 14.654 11.571 1.00 0.00 79 THR A C 14
ATOM 20595 O O . THR A 1 79 ? 23.058 14.447 11.238 1.00 0.00 79 THR A O 14
ATOM 20606 N N . LEU A 1 80 ? 20.855 13.918 11.113 1.00 0.00 80 LEU A N 14
ATOM 20607 C CA . LEU A 1 80 ? 20.995 12.924 10.032 1.00 0.00 80 LEU A CA 14
ATOM 20608 C C . LEU A 1 80 ? 19.736 12.941 9.141 1.00 0.00 80 LEU A C 14
ATOM 20609 O O . LEU A 1 80 ? 19.432 11.982 8.450 1.00 0.00 80 LEU A O 14
ATOM 20625 N N . GLU A 1 81 ? 19.052 14.102 9.115 1.00 0.00 81 GLU A N 14
ATOM 20626 C CA . GLU A 1 81 ? 17.843 14.375 8.283 1.00 0.00 81 GLU A CA 14
ATOM 20627 C C . GLU A 1 81 ? 18.064 14.181 6.752 1.00 0.00 81 GLU A C 14
ATOM 20628 O O . GLU A 1 81 ? 17.117 14.286 5.967 1.00 0.00 81 GLU A O 14
ATOM 20640 N N . GLU A 1 82 ? 19.308 13.890 6.361 1.00 0.00 82 GLU A N 14
ATOM 20641 C CA . GLU A 1 82 ? 19.711 13.542 4.982 1.00 0.00 82 GLU A CA 14
ATOM 20642 C C . GLU A 1 82 ? 18.813 12.435 4.337 1.00 0.00 82 GLU A C 14
ATOM 20643 O O . GLU A 1 82 ? 18.361 12.588 3.196 1.00 0.00 82 GLU A O 14
ATOM 20655 N N . LEU A 1 83 ? 18.531 11.340 5.085 1.00 0.00 83 LEU A N 14
ATOM 20656 C CA . LEU A 1 83 ? 17.776 10.170 4.551 1.00 0.00 83 LEU A CA 14
ATOM 20657 C C . LEU A 1 83 ? 16.251 10.398 4.659 1.00 0.00 83 LEU A C 14
ATOM 20658 O O . LEU A 1 83 ? 15.457 9.660 4.063 1.00 0.00 83 LEU A O 14
ATOM 20674 N N . LYS A 1 84 ? 15.860 11.437 5.428 1.00 0.00 84 LYS A N 14
ATOM 20675 C CA . LYS A 1 84 ? 14.462 11.906 5.516 1.00 0.00 84 LYS A CA 14
ATOM 20676 C C . LYS A 1 84 ? 14.085 12.676 4.235 1.00 0.00 84 LYS A C 14
ATOM 20677 O O . LYS A 1 84 ? 12.905 12.810 3.904 1.00 0.00 84 LYS A O 14
ATOM 20696 N N . SER A 1 85 ? 15.110 13.208 3.539 1.00 0.00 85 SER A N 14
ATOM 20697 C CA . SER A 1 85 ? 14.945 13.803 2.214 1.00 0.00 85 SER A CA 14
ATOM 20698 C C . SER A 1 85 ? 14.869 12.658 1.180 1.00 0.00 85 SER A C 14
ATOM 20699 O O . SER A 1 85 ? 15.888 12.196 0.652 1.00 0.00 85 SER A O 14
ATOM 20707 N N . TYR A 1 86 ? 13.639 12.168 0.963 1.00 0.00 86 TYR A N 14
ATOM 20708 C CA . TYR A 1 86 ? 13.347 10.998 0.114 1.00 0.00 86 TYR A CA 14
ATOM 20709 C C . TYR A 1 86 ? 12.750 11.439 -1.240 1.00 0.00 86 TYR A C 14
ATOM 20710 O O . TYR A 1 86 ? 13.063 10.849 -2.283 1.00 0.00 86 TYR A O 14
ATOM 20728 N N . GLY A 1 87 ? 11.892 12.473 -1.210 1.00 0.00 87 GLY A N 14
ATOM 20729 C CA . GLY A 1 87 ? 11.290 13.035 -2.426 1.00 0.00 87 GLY A CA 14
ATOM 20730 C C . GLY A 1 87 ? 9.770 13.023 -2.375 1.00 0.00 87 GLY A C 14
ATOM 20731 O O . GLY A 1 87 ? 9.117 12.328 -3.166 1.00 0.00 87 GLY A O 14
ATOM 20735 N N . PHE A 1 88 ? 9.202 13.800 -1.435 1.00 0.00 88 PHE A N 14
ATOM 20736 C CA . PHE A 1 88 ? 7.744 13.953 -1.296 1.00 0.00 88 PHE A CA 14
ATOM 20737 C C . PHE A 1 88 ? 7.236 15.024 -2.290 1.00 0.00 88 PHE A C 14
ATOM 20738 O O . PHE A 1 88 ? 7.200 16.223 -1.982 1.00 0.00 88 PHE A O 14
ATOM 20755 N N . GLY A 1 89 ? 6.909 14.582 -3.516 1.00 0.00 89 GLY A N 14
ATOM 20756 C CA . GLY A 1 89 ? 6.396 15.475 -4.555 1.00 0.00 89 GLY A CA 14
ATOM 20757 C C . GLY A 1 89 ? 6.262 14.776 -5.898 1.00 0.00 89 GLY A C 14
ATOM 20758 O O . GLY A 1 89 ? 5.157 14.369 -6.279 1.00 0.00 89 GLY A O 14
ATOM 20762 N N . GLU A 1 90 ? 7.404 14.620 -6.610 1.00 0.00 90 GLU A N 14
ATOM 20763 C CA . GLU A 1 90 ? 7.456 13.980 -7.946 1.00 0.00 90 GLU A CA 14
ATOM 20764 C C . GLU A 1 90 ? 7.031 12.508 -7.869 1.00 0.00 90 GLU A C 14
ATOM 20765 O O . GLU A 1 90 ? 6.419 11.977 -8.801 1.00 0.00 90 GLU A O 14
ATOM 20777 N N . GLU A 1 91 ? 7.381 11.853 -6.751 1.00 0.00 91 GLU A N 14
ATOM 20778 C CA . GLU A 1 91 ? 6.879 10.515 -6.437 1.00 0.00 91 GLU A CA 14
ATOM 20779 C C . GLU A 1 91 ? 5.397 10.633 -6.022 1.00 0.00 91 GLU A C 14
ATOM 20780 O O . GLU A 1 91 ? 5.078 11.141 -4.935 1.00 0.00 91 GLU A O 14
ATOM 20792 N N . GLY A 1 92 ? 4.513 10.202 -6.926 1.00 0.00 92 GLY A N 14
ATOM 20793 C CA . GLY A 1 92 ? 3.071 10.249 -6.719 1.00 0.00 92 GLY A CA 14
ATOM 20794 C C . GLY A 1 92 ? 2.328 9.678 -7.912 1.00 0.00 92 GLY A C 14
ATOM 20795 O O . GLY A 1 92 ? 2.954 9.219 -8.880 1.00 0.00 92 GLY A O 14
ATOM 20799 N N . GLU A 1 93 ? 0.992 9.699 -7.850 1.00 0.00 93 GLU A N 14
ATOM 20800 C CA . GLU A 1 93 ? 0.130 9.266 -8.970 1.00 0.00 93 GLU A CA 14
ATOM 20801 C C . GLU A 1 93 ? 0.198 10.282 -10.129 1.00 0.00 93 GLU A C 14
ATOM 20802 O O . GLU A 1 93 ? 0.116 9.908 -11.305 1.00 0.00 93 GLU A O 14
ATOM 20814 N N . GLY A 1 94 ? 0.371 11.559 -9.761 1.00 0.00 94 GLY A N 14
ATOM 20815 C CA . GLY A 1 94 ? 0.461 12.663 -10.707 1.00 0.00 94 GLY A CA 14
ATOM 20816 C C . GLY A 1 94 ? 0.144 13.988 -10.026 1.00 0.00 94 GLY A C 14
ATOM 20817 O O . GLY A 1 94 ? 0.860 14.401 -9.103 1.00 0.00 94 GLY A O 14
ATOM 20821 N N . SER A 1 95 ? -0.944 14.639 -10.457 1.00 0.00 95 SER A N 14
ATOM 20822 C CA . SER A 1 95 ? -1.435 15.904 -9.882 1.00 0.00 95 SER A CA 14
ATOM 20823 C C . SER A 1 95 ? -2.981 15.911 -9.958 1.00 0.00 95 SER A C 14
ATOM 20824 O O . SER A 1 95 ? -3.551 16.376 -10.963 1.00 0.00 95 SER A O 14
ATOM 20833 N N . GLN A 1 1 ? 13.531 2.772 -0.106 1.00 0.00 1 GLN A N 15
ATOM 20834 C CA . GLN A 1 1 ? 12.093 2.608 0.210 1.00 0.00 1 GLN A CA 15
ATOM 20835 C C . GLN A 1 1 ? 11.896 1.387 1.123 1.00 0.00 1 GLN A C 15
ATOM 20836 O O . GLN A 1 1 ? 12.742 0.479 1.147 1.00 0.00 1 GLN A O 15
ATOM 20852 N N . GLY A 1 2 ? 10.776 1.369 1.869 1.00 0.00 2 GLY A N 15
ATOM 20853 C CA . GLY A 1 2 ? 10.481 0.294 2.828 1.00 0.00 2 GLY A CA 15
ATOM 20854 C C . GLY A 1 2 ? 9.475 -0.714 2.287 1.00 0.00 2 GLY A C 15
ATOM 20855 O O . GLY A 1 2 ? 8.585 -1.166 3.012 1.00 0.00 2 GLY A O 15
ATOM 20859 N N . HIS A 1 3 ? 9.624 -1.061 0.999 1.00 0.00 3 HIS A N 15
ATOM 20860 C CA . HIS A 1 3 ? 8.715 -1.986 0.295 1.00 0.00 3 HIS A CA 15
ATOM 20861 C C . HIS A 1 3 ? 9.293 -3.407 0.295 1.00 0.00 3 HIS A C 15
ATOM 20862 O O . HIS A 1 3 ? 8.586 -4.381 0.581 1.00 0.00 3 HIS A O 15
ATOM 20877 N N . MET A 1 4 ? 10.596 -3.512 -0.016 1.00 0.00 4 MET A N 15
ATOM 20878 C CA . MET A 1 4 ? 11.310 -4.795 -0.054 1.00 0.00 4 MET A CA 15
ATOM 20879 C C . MET A 1 4 ? 11.967 -5.044 1.313 1.00 0.00 4 MET A C 15
ATOM 20880 O O . MET A 1 4 ? 13.053 -4.529 1.605 1.00 0.00 4 MET A O 15
ATOM 20894 N N . ASP A 1 5 ? 11.252 -5.807 2.163 1.00 0.00 5 ASP A N 15
ATOM 20895 C CA . ASP A 1 5 ? 11.720 -6.240 3.500 1.00 0.00 5 ASP A CA 15
ATOM 20896 C C . ASP A 1 5 ? 12.933 -7.195 3.378 1.00 0.00 5 ASP A C 15
ATOM 20897 O O . ASP A 1 5 ? 13.732 -7.343 4.314 1.00 0.00 5 ASP A O 15
ATOM 20906 N N . LEU A 1 6 ? 13.083 -7.800 2.180 1.00 0.00 6 LEU A N 15
ATOM 20907 C CA . LEU A 1 6 ? 14.190 -8.719 1.843 1.00 0.00 6 LEU A CA 15
ATOM 20908 C C . LEU A 1 6 ? 15.476 -7.942 1.448 1.00 0.00 6 LEU A C 15
ATOM 20909 O O . LEU A 1 6 ? 16.251 -8.400 0.599 1.00 0.00 6 LEU A O 15
ATOM 20925 N N . ILE A 1 7 ? 15.700 -6.766 2.065 1.00 0.00 7 ILE A N 15
ATOM 20926 C CA . ILE A 1 7 ? 16.984 -6.034 1.968 1.00 0.00 7 ILE A CA 15
ATOM 20927 C C . ILE A 1 7 ? 18.096 -6.874 2.644 1.00 0.00 7 ILE A C 15
ATOM 20928 O O . ILE A 1 7 ? 19.229 -6.943 2.147 1.00 0.00 7 ILE A O 15
ATOM 20944 N N . CYS A 1 8 ? 17.730 -7.547 3.753 1.00 0.00 8 CYS A N 15
ATOM 20945 C CA . CYS A 1 8 ? 18.626 -8.449 4.490 1.00 0.00 8 CYS A CA 15
ATOM 20946 C C . CYS A 1 8 ? 18.493 -9.885 3.943 1.00 0.00 8 CYS A C 15
ATOM 20947 O O . CYS A 1 8 ? 17.706 -10.690 4.455 1.00 0.00 8 CYS A O 15
ATOM 20955 N N . MET A 1 9 ? 19.210 -10.161 2.838 1.00 0.00 9 MET A N 15
ATOM 20956 C CA . MET A 1 9 ? 19.282 -11.509 2.233 1.00 0.00 9 MET A CA 15
ATOM 20957 C C . MET A 1 9 ? 20.521 -12.245 2.749 1.00 0.00 9 MET A C 15
ATOM 20958 O O . MET A 1 9 ? 21.583 -11.637 2.942 1.00 0.00 9 MET A O 15
ATOM 20972 N N . TYR A 1 10 ? 20.375 -13.562 2.948 1.00 0.00 10 TYR A N 15
ATOM 20973 C CA . TYR A 1 10 ? 21.439 -14.415 3.489 1.00 0.00 10 TYR A CA 15
ATOM 20974 C C . TYR A 1 10 ? 22.549 -14.606 2.448 1.00 0.00 10 TYR A C 15
ATOM 20975 O O . TYR A 1 10 ? 22.345 -15.237 1.410 1.00 0.00 10 TYR A O 15
ATOM 20993 N N . VAL A 1 11 ? 23.708 -14.011 2.736 1.00 0.00 11 VAL A N 15
ATOM 20994 C CA . VAL A 1 11 ? 24.892 -14.087 1.884 1.00 0.00 11 VAL A CA 15
ATOM 20995 C C . VAL A 1 11 ? 25.607 -15.438 2.101 1.00 0.00 11 VAL A C 15
ATOM 20996 O O . VAL A 1 11 ? 25.901 -15.808 3.234 1.00 0.00 11 VAL A O 15
ATOM 21009 N N . PHE A 1 12 ? 25.817 -16.189 1.009 1.00 0.00 12 PHE A N 15
ATOM 21010 C CA . PHE A 1 12 ? 26.564 -17.461 1.013 1.00 0.00 12 PHE A CA 15
ATOM 21011 C C . PHE A 1 12 ? 27.856 -17.285 0.205 1.00 0.00 12 PHE A C 15
ATOM 21012 O O . PHE A 1 12 ? 27.801 -16.922 -0.971 1.00 0.00 12 PHE A O 15
ATOM 21029 N N . LYS A 1 13 ? 29.013 -17.526 0.838 1.00 0.00 13 LYS A N 15
ATOM 21030 C CA . LYS A 1 13 ? 30.316 -17.483 0.164 1.00 0.00 13 LYS A CA 15
ATOM 21031 C C . LYS A 1 13 ? 30.590 -18.838 -0.521 1.00 0.00 13 LYS A C 15
ATOM 21032 O O . LYS A 1 13 ? 31.271 -19.712 0.022 1.00 0.00 13 LYS A O 15
ATOM 21051 N N . GLY A 1 14 ? 29.961 -19.011 -1.694 1.00 0.00 14 GLY A N 15
ATOM 21052 C CA . GLY A 1 14 ? 30.150 -20.184 -2.533 1.00 0.00 14 GLY A CA 15
ATOM 21053 C C . GLY A 1 14 ? 29.551 -21.447 -1.927 1.00 0.00 14 GLY A C 15
ATOM 21054 O O . GLY A 1 14 ? 28.361 -21.723 -2.107 1.00 0.00 14 GLY A O 15
ATOM 21058 N N . GLU A 1 15 ? 30.387 -22.213 -1.209 1.00 0.00 15 GLU A N 15
ATOM 21059 C CA . GLU A 1 15 ? 30.002 -23.502 -0.607 1.00 0.00 15 GLU A CA 15
ATOM 21060 C C . GLU A 1 15 ? 29.610 -23.341 0.880 1.00 0.00 15 GLU A C 15
ATOM 21061 O O . GLU A 1 15 ? 29.027 -24.256 1.474 1.00 0.00 15 GLU A O 15
ATOM 21073 N N . GLU A 1 16 ? 29.927 -22.175 1.474 1.00 0.00 16 GLU A N 15
ATOM 21074 C CA . GLU A 1 16 ? 29.703 -21.902 2.913 1.00 0.00 16 GLU A CA 15
ATOM 21075 C C . GLU A 1 16 ? 28.685 -20.764 3.069 1.00 0.00 16 GLU A C 15
ATOM 21076 O O . GLU A 1 16 ? 28.540 -19.926 2.173 1.00 0.00 16 GLU A O 15
ATOM 21088 N N . SER A 1 17 ? 27.971 -20.747 4.203 1.00 0.00 17 SER A N 15
ATOM 21089 C CA . SER A 1 17 ? 27.056 -19.655 4.545 1.00 0.00 17 SER A CA 15
ATOM 21090 C C . SER A 1 17 ? 27.869 -18.544 5.219 1.00 0.00 17 SER A C 15
ATOM 21091 O O . SER A 1 17 ? 28.405 -18.744 6.312 1.00 0.00 17 SER A O 15
ATOM 21099 N N . PHE A 1 18 ? 27.989 -17.389 4.545 1.00 0.00 18 PHE A N 15
ATOM 21100 C CA . PHE A 1 18 ? 28.870 -16.301 4.992 1.00 0.00 18 PHE A CA 15
ATOM 21101 C C . PHE A 1 18 ? 28.190 -15.477 6.110 1.00 0.00 18 PHE A C 15
ATOM 21102 O O . PHE A 1 18 ? 28.714 -15.387 7.224 1.00 0.00 18 PHE A O 15
ATOM 21119 N N . GLY A 1 19 ? 26.996 -14.939 5.811 1.00 0.00 19 GLY A N 15
ATOM 21120 C CA . GLY A 1 19 ? 26.247 -14.091 6.748 1.00 0.00 19 GLY A CA 15
ATOM 21121 C C . GLY A 1 19 ? 24.945 -13.576 6.142 1.00 0.00 19 GLY A C 15
ATOM 21122 O O . GLY A 1 19 ? 24.209 -14.345 5.514 1.00 0.00 19 GLY A O 15
ATOM 21126 N N . GLU A 1 20 ? 24.661 -12.274 6.339 1.00 0.00 20 GLU A N 15
ATOM 21127 C CA . GLU A 1 20 ? 23.465 -11.596 5.791 1.00 0.00 20 GLU A CA 15
ATOM 21128 C C . GLU A 1 20 ? 23.784 -10.110 5.506 1.00 0.00 20 GLU A C 15
ATOM 21129 O O . GLU A 1 20 ? 24.522 -9.480 6.260 1.00 0.00 20 GLU A O 15
ATOM 21141 N N . SER A 1 21 ? 23.231 -9.564 4.415 1.00 0.00 21 SER A N 15
ATOM 21142 C CA . SER A 1 21 ? 23.472 -8.173 3.990 1.00 0.00 21 SER A CA 15
ATOM 21143 C C . SER A 1 21 ? 22.704 -7.181 4.901 1.00 0.00 21 SER A C 15
ATOM 21144 O O . SER A 1 21 ? 21.479 -7.095 4.834 1.00 0.00 21 SER A O 15
ATOM 21152 N N . ILE A 1 22 ? 23.436 -6.443 5.758 1.00 0.00 22 ILE A N 15
ATOM 21153 C CA . ILE A 1 22 ? 22.835 -5.493 6.735 1.00 0.00 22 ILE A CA 15
ATOM 21154 C C . ILE A 1 22 ? 22.859 -4.055 6.163 1.00 0.00 22 ILE A C 15
ATOM 21155 O O . ILE A 1 22 ? 21.885 -3.300 6.305 1.00 0.00 22 ILE A O 15
ATOM 21171 N N . ASP A 1 23 ? 23.956 -3.707 5.467 1.00 0.00 23 ASP A N 15
ATOM 21172 C CA . ASP A 1 23 ? 24.213 -2.331 4.986 1.00 0.00 23 ASP A CA 15
ATOM 21173 C C . ASP A 1 23 ? 25.121 -2.372 3.736 1.00 0.00 23 ASP A C 15
ATOM 21174 O O . ASP A 1 23 ? 25.592 -3.440 3.348 1.00 0.00 23 ASP A O 15
ATOM 21183 N N . VAL A 1 24 ? 25.317 -1.210 3.088 1.00 0.00 24 VAL A N 15
ATOM 21184 C CA . VAL A 1 24 ? 26.265 -1.041 1.973 1.00 0.00 24 VAL A CA 15
ATOM 21185 C C . VAL A 1 24 ? 26.682 0.443 1.886 1.00 0.00 24 VAL A C 15
ATOM 21186 O O . VAL A 1 24 ? 25.824 1.331 1.971 1.00 0.00 24 VAL A O 15
ATOM 21199 N N . TYR A 1 25 ? 27.999 0.710 1.764 1.00 0.00 25 TYR A N 15
ATOM 21200 C CA . TYR A 1 25 ? 28.534 2.077 1.559 1.00 0.00 25 TYR A CA 15
ATOM 21201 C C . TYR A 1 25 ? 29.617 2.032 0.462 1.00 0.00 25 TYR A C 15
ATO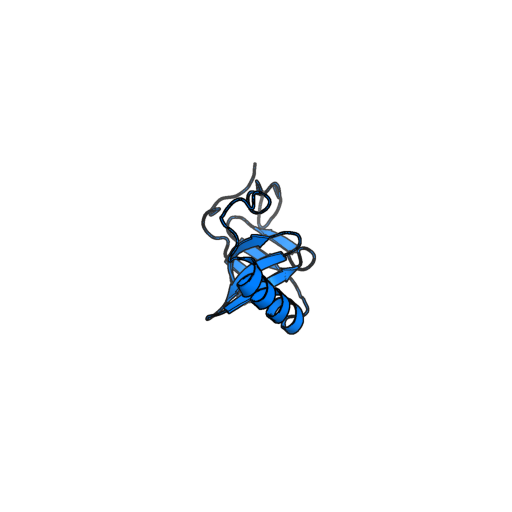M 21202 O O . TYR A 1 25 ? 30.486 1.147 0.473 1.00 0.00 25 TYR A O 15
ATOM 21220 N N . GLY A 1 26 ? 29.546 2.981 -0.490 1.00 0.00 26 GLY A N 15
ATOM 21221 C CA . GLY A 1 26 ? 30.450 3.004 -1.640 1.00 0.00 26 GLY A CA 15
ATOM 21222 C C . GLY A 1 26 ? 30.238 1.801 -2.556 1.00 0.00 26 GLY A C 15
ATOM 21223 O O . GLY A 1 26 ? 29.235 1.724 -3.264 1.00 0.00 26 GLY A O 15
ATOM 21227 N N . ASP A 1 27 ? 31.174 0.839 -2.500 1.00 0.00 27 ASP A N 15
ATOM 21228 C CA . ASP A 1 27 ? 31.121 -0.410 -3.293 1.00 0.00 27 ASP A CA 15
ATOM 21229 C C . ASP A 1 27 ? 31.033 -1.634 -2.351 1.00 0.00 27 ASP A C 15
ATOM 21230 O O . ASP A 1 27 ? 30.947 -2.785 -2.790 1.00 0.00 27 ASP A O 15
ATOM 21239 N N . TYR A 1 28 ? 31.038 -1.370 -1.041 1.00 0.00 28 TYR A N 15
ATOM 21240 C CA . TYR A 1 28 ? 31.240 -2.407 -0.021 1.00 0.00 28 TYR A CA 15
ATOM 21241 C C . TYR A 1 28 ? 29.918 -2.766 0.653 1.00 0.00 28 TYR A C 15
ATOM 21242 O O . TYR A 1 28 ? 29.383 -1.990 1.459 1.00 0.00 28 TYR A O 15
ATOM 21260 N N . LEU A 1 29 ? 29.398 -3.949 0.300 1.00 0.00 29 LEU A N 15
ATOM 21261 C CA . LEU A 1 29 ? 28.217 -4.534 0.930 1.00 0.00 29 LEU A CA 15
ATOM 21262 C C . LEU A 1 29 ? 28.619 -5.092 2.302 1.00 0.00 29 LEU A C 15
ATOM 21263 O O . LEU A 1 29 ? 29.317 -6.115 2.394 1.00 0.00 29 LEU A O 15
ATOM 21279 N N . ILE A 1 30 ? 28.212 -4.367 3.353 1.00 0.00 30 ILE A N 15
ATOM 21280 C CA . ILE A 1 30 ? 28.437 -4.762 4.747 1.00 0.00 30 ILE A CA 15
ATOM 21281 C C . ILE A 1 30 ? 27.586 -5.998 5.056 1.00 0.00 30 ILE A C 15
ATOM 21282 O O . ILE A 1 30 ? 26.347 -5.915 5.133 1.00 0.00 30 ILE A O 15
ATOM 21298 N N . VAL A 1 31 ? 28.253 -7.147 5.163 1.00 0.00 31 VAL A N 15
ATOM 21299 C CA . VAL A 1 31 ? 27.612 -8.409 5.507 1.00 0.00 31 VAL A CA 15
ATOM 21300 C C . VAL A 1 31 ? 27.835 -8.696 7.001 1.00 0.00 31 VAL A C 15
ATOM 21301 O O . VAL A 1 31 ? 28.976 -8.860 7.453 1.00 0.00 31 VAL A O 15
ATOM 21314 N N . LYS A 1 32 ? 26.724 -8.728 7.749 1.00 0.00 32 LYS A N 15
ATOM 21315 C CA . LYS A 1 32 ? 26.699 -9.092 9.167 1.00 0.00 32 LYS A CA 15
ATOM 21316 C C . LYS A 1 32 ? 26.927 -10.614 9.275 1.00 0.00 32 LYS A C 15
ATOM 21317 O O . LYS A 1 32 ? 26.067 -11.417 8.900 1.00 0.00 32 LYS A O 15
ATOM 21336 N N . VAL A 1 33 ? 28.132 -10.975 9.748 1.00 0.00 33 VAL A N 15
ATOM 21337 C CA . VAL A 1 33 ? 28.620 -12.360 9.809 1.00 0.00 33 VAL A CA 15
ATOM 21338 C C . VAL A 1 33 ? 28.784 -12.815 11.280 1.00 0.00 33 VAL A C 15
ATOM 21339 O O . VAL A 1 33 ? 29.864 -12.714 11.878 1.00 0.00 33 VAL A O 15
ATOM 21352 N N . GLY A 1 34 ? 27.657 -13.264 11.868 1.00 0.00 34 GLY A N 15
ATOM 21353 C CA . GLY A 1 34 ? 27.625 -13.801 13.232 1.00 0.00 34 GLY A CA 15
ATOM 21354 C C . GLY A 1 34 ? 27.808 -12.737 14.313 1.00 0.00 34 GLY A C 15
ATOM 21355 O O . GLY A 1 34 ? 26.832 -12.259 14.890 1.00 0.00 34 GLY A O 15
ATOM 21359 N N . THR A 1 35 ? 29.072 -12.369 14.581 1.00 0.00 35 THR A N 15
ATOM 21360 C CA . THR A 1 35 ? 29.438 -11.359 15.597 1.00 0.00 35 THR A CA 15
ATOM 21361 C C . THR A 1 35 ? 30.247 -10.208 14.961 1.00 0.00 35 THR A C 15
ATOM 21362 O O . THR A 1 35 ? 30.460 -9.166 15.595 1.00 0.00 35 THR A O 15
ATOM 21373 N N . GLU A 1 36 ? 30.682 -10.402 13.701 1.00 0.00 36 GLU A N 15
ATOM 21374 C CA . GLU A 1 36 ? 31.498 -9.421 12.958 1.00 0.00 36 GLU A CA 15
ATOM 21375 C C . GLU A 1 36 ? 30.691 -8.818 11.794 1.00 0.00 36 GLU A C 15
ATOM 21376 O O . GLU A 1 36 ? 29.523 -9.173 11.575 1.00 0.00 36 GLU A O 15
ATOM 21388 N N . PHE A 1 37 ? 31.327 -7.875 11.073 1.00 0.00 37 PHE A N 15
ATOM 21389 C CA . PHE A 1 37 ? 30.821 -7.330 9.800 1.00 0.00 37 PHE A CA 15
ATOM 21390 C C . PHE A 1 37 ? 31.999 -7.298 8.808 1.00 0.00 37 PHE A C 15
ATOM 21391 O O . PHE A 1 37 ? 32.954 -6.531 9.006 1.00 0.00 37 PHE A O 15
ATOM 21408 N N . LEU A 1 38 ? 31.959 -8.152 7.772 1.00 0.00 38 LEU A N 15
ATOM 21409 C CA . LEU A 1 38 ? 32.952 -8.138 6.675 1.00 0.00 38 LEU A CA 15
ATOM 21410 C C . LEU A 1 38 ? 32.294 -7.529 5.431 1.00 0.00 38 LEU A C 15
ATOM 21411 O O . LEU A 1 38 ? 31.219 -7.968 5.002 1.00 0.00 38 LEU A O 15
ATOM 21427 N N . ALA A 1 39 ? 32.958 -6.511 4.874 1.00 0.00 39 ALA A N 15
ATOM 21428 C CA . ALA A 1 39 ? 32.436 -5.698 3.773 1.00 0.00 39 ALA A CA 15
ATOM 21429 C C . ALA A 1 39 ? 32.946 -6.227 2.427 1.00 0.00 39 ALA A C 15
ATOM 21430 O O . ALA A 1 39 ? 34.098 -5.975 2.050 1.00 0.00 39 ALA A O 15
ATOM 21437 N N . VAL A 1 40 ? 32.091 -6.979 1.722 1.00 0.00 40 VAL A N 15
ATOM 21438 C CA . VAL A 1 40 ? 32.435 -7.577 0.423 1.00 0.00 40 VAL A CA 15
ATOM 21439 C C . VAL A 1 40 ? 32.179 -6.554 -0.713 1.00 0.00 40 VAL A C 15
ATOM 21440 O O . VAL A 1 40 ? 31.175 -5.840 -0.672 1.00 0.00 40 VAL A O 15
ATOM 21453 N N . PRO A 1 41 ? 33.098 -6.431 -1.723 1.00 0.00 41 PRO A N 15
ATOM 21454 C CA . PRO A 1 41 ? 32.862 -5.573 -2.915 1.00 0.00 41 PRO A CA 15
ATOM 21455 C C . PRO A 1 41 ? 31.686 -6.099 -3.770 1.00 0.00 41 PRO A C 15
ATOM 21456 O O . PRO A 1 41 ? 31.311 -7.274 -3.665 1.00 0.00 41 PRO A O 15
ATOM 21467 N N . LYS A 1 42 ? 31.114 -5.228 -4.622 1.00 0.00 42 LYS A N 15
ATOM 21468 C CA . LYS A 1 42 ? 29.950 -5.589 -5.470 1.00 0.00 42 LYS A CA 15
ATOM 21469 C C . LYS A 1 42 ? 30.327 -6.644 -6.540 1.00 0.00 42 LYS A C 15
ATOM 21470 O O . LYS A 1 42 ? 29.462 -7.388 -7.012 1.00 0.00 42 LYS A O 15
ATOM 21489 N N . LYS A 1 43 ? 31.627 -6.714 -6.894 1.00 0.00 43 LYS A N 15
ATOM 21490 C CA . LYS A 1 43 ? 32.160 -7.728 -7.835 1.00 0.00 43 LYS A CA 15
ATOM 21491 C C . LYS A 1 43 ? 32.173 -9.142 -7.213 1.00 0.00 43 LYS A C 15
ATOM 21492 O O . LYS A 1 43 ? 32.189 -10.143 -7.942 1.00 0.00 43 LYS A O 15
ATOM 21511 N N . SER A 1 44 ? 32.182 -9.208 -5.862 1.00 0.00 44 SER A N 15
ATOM 21512 C CA . SER A 1 44 ? 32.222 -10.482 -5.118 1.00 0.00 44 SER A CA 15
ATOM 21513 C C . SER A 1 44 ? 30.947 -11.312 -5.377 1.00 0.00 44 SER A C 15
ATOM 21514 O O . SER A 1 44 ? 31.009 -12.548 -5.414 1.00 0.00 44 SER A O 15
ATOM 21522 N N . ILE A 1 45 ? 29.808 -10.608 -5.589 1.00 0.00 45 ILE A N 15
ATOM 21523 C CA . ILE A 1 45 ? 28.500 -11.243 -5.812 1.00 0.00 45 ILE A CA 15
ATOM 21524 C C . ILE A 1 45 ? 28.516 -11.967 -7.178 1.00 0.00 45 ILE A C 15
ATOM 21525 O O . ILE A 1 45 ? 28.635 -11.337 -8.232 1.00 0.00 45 ILE A O 15
ATOM 21541 N N . LYS A 1 46 ? 28.420 -13.298 -7.113 1.00 0.00 46 LYS A N 15
ATOM 21542 C CA . LYS A 1 46 ? 28.418 -14.190 -8.276 1.00 0.00 46 LYS A CA 15
ATOM 21543 C C . LYS A 1 46 ? 26.998 -14.373 -8.836 1.00 0.00 46 LYS A C 15
ATOM 21544 O O . LYS A 1 46 ? 26.801 -14.402 -10.052 1.00 0.00 46 LYS A O 15
ATOM 21563 N N . SER A 1 47 ? 26.022 -14.518 -7.929 1.00 0.00 47 SER A N 15
ATOM 21564 C CA . SER A 1 47 ? 24.611 -14.732 -8.282 1.00 0.00 47 SER A CA 15
ATOM 21565 C C . SER A 1 47 ? 23.690 -14.135 -7.210 1.00 0.00 47 SER A C 15
ATOM 21566 O O . SER A 1 47 ? 24.041 -14.096 -6.026 1.00 0.00 47 SER A O 15
ATOM 21574 N N . VAL A 1 48 ? 22.515 -13.657 -7.647 1.00 0.00 48 VAL A N 15
ATOM 21575 C CA . VAL A 1 48 ? 21.449 -13.168 -6.753 1.00 0.00 48 VAL A CA 15
ATOM 21576 C C . VAL A 1 48 ? 20.255 -14.146 -6.791 1.00 0.00 48 VAL A C 15
ATOM 21577 O O . VAL A 1 48 ? 19.649 -14.387 -7.846 1.00 0.00 48 VAL A O 15
ATOM 21590 N N . GLU A 1 49 ? 19.963 -14.752 -5.634 1.00 0.00 49 GLU A N 15
ATOM 21591 C CA . GLU A 1 49 ? 18.839 -15.690 -5.473 1.00 0.00 49 GLU A CA 15
ATOM 21592 C C . GLU A 1 49 ? 17.644 -14.946 -4.845 1.00 0.00 49 GLU A C 15
ATOM 21593 O O . GLU A 1 49 ? 17.811 -13.847 -4.299 1.00 0.00 49 GLU A O 15
ATOM 21605 N N . ASP A 1 50 ? 16.459 -15.582 -4.884 1.00 0.00 50 ASP A N 15
ATOM 21606 C CA . ASP A 1 50 ? 15.172 -14.980 -4.443 1.00 0.00 50 ASP A CA 15
ATOM 21607 C C . ASP A 1 50 ? 15.210 -14.440 -2.987 1.00 0.00 50 ASP A C 15
ATOM 21608 O O . ASP A 1 50 ? 14.465 -13.514 -2.645 1.00 0.00 50 ASP A O 15
ATOM 21617 N N . GLY A 1 51 ? 16.081 -15.027 -2.149 1.00 0.00 51 GLY A N 15
ATOM 21618 C CA . GLY A 1 51 ? 16.281 -14.574 -0.765 1.00 0.00 51 GLY A CA 15
ATOM 21619 C C . GLY A 1 51 ? 17.705 -14.822 -0.279 1.00 0.00 51 GLY A C 15
ATOM 21620 O O . GLY A 1 51 ? 17.959 -14.885 0.937 1.00 0.00 51 GLY A O 15
ATOM 21624 N N . ARG A 1 52 ? 18.649 -14.952 -1.238 1.00 0.00 52 ARG A N 15
ATOM 21625 C CA . ARG A 1 52 ? 20.078 -15.215 -0.947 1.00 0.00 52 ARG A CA 15
ATOM 21626 C C . ARG A 1 52 ? 20.961 -14.327 -1.835 1.00 0.00 52 ARG A C 15
ATOM 21627 O O . ARG A 1 52 ? 20.522 -13.848 -2.884 1.00 0.00 52 ARG A O 15
ATOM 21648 N N . ILE A 1 53 ? 22.216 -14.129 -1.400 1.00 0.00 53 ILE A N 15
ATOM 21649 C CA . ILE A 1 53 ? 23.259 -13.453 -2.188 1.00 0.00 53 ILE A CA 15
ATOM 21650 C C . ILE A 1 53 ? 24.485 -14.381 -2.249 1.00 0.00 53 ILE A C 15
ATOM 21651 O O . ILE A 1 53 ? 25.219 -14.504 -1.264 1.00 0.00 53 ILE A O 15
ATOM 21667 N N . VAL A 1 54 ? 24.695 -15.057 -3.394 1.00 0.00 54 VAL A N 15
ATOM 21668 C CA . VAL A 1 54 ? 25.853 -15.927 -3.584 1.00 0.00 54 VAL A CA 15
ATOM 21669 C C . VAL A 1 54 ? 27.035 -15.051 -3.977 1.00 0.00 54 VAL A C 15
ATOM 21670 O O . VAL A 1 54 ? 27.007 -14.410 -5.020 1.00 0.00 54 VAL A O 15
ATOM 21683 N N . ILE A 1 55 ? 28.025 -14.978 -3.092 1.00 0.00 55 ILE A N 15
ATOM 21684 C CA . ILE A 1 55 ? 29.335 -14.397 -3.388 1.00 0.00 55 ILE A CA 15
ATOM 21685 C C . ILE A 1 55 ? 30.326 -15.559 -3.506 1.00 0.00 55 ILE A C 15
ATOM 21686 O O . ILE A 1 55 ? 30.026 -16.673 -3.076 1.00 0.00 55 ILE A O 15
ATOM 21702 N N . GLY A 1 56 ? 31.483 -15.322 -4.116 1.00 0.00 56 GLY A N 15
ATOM 21703 C CA . GLY A 1 56 ? 32.466 -16.389 -4.323 1.00 0.00 56 GLY A CA 15
ATOM 21704 C C . GLY A 1 56 ? 33.796 -16.038 -3.718 1.00 0.00 56 GLY A C 15
ATOM 21705 O O . GLY A 1 56 ? 34.245 -16.660 -2.748 1.00 0.00 56 GLY A O 15
ATOM 21709 N N . GLU A 1 57 ? 34.412 -14.995 -4.280 1.00 0.00 57 GLU A N 15
ATOM 21710 C CA . GLU A 1 57 ? 35.799 -14.620 -3.982 1.00 0.00 57 GLU A CA 15
ATOM 21711 C C . GLU A 1 57 ? 35.876 -13.136 -3.607 1.00 0.00 57 GLU A C 15
ATOM 21712 O O . GLU A 1 57 ? 35.135 -12.314 -4.152 1.00 0.00 57 GLU A O 15
ATOM 21724 N N . PHE A 1 58 ? 36.757 -12.839 -2.651 1.00 0.00 58 PHE A N 15
ATOM 21725 C CA . PHE A 1 58 ? 37.112 -11.485 -2.207 1.00 0.00 58 PHE A CA 15
ATOM 21726 C C . PHE A 1 58 ? 38.269 -11.624 -1.207 1.00 0.00 58 PHE A C 15
ATOM 21727 O O . PHE A 1 58 ? 38.378 -12.659 -0.521 1.00 0.00 58 PHE A O 15
ATOM 21744 N 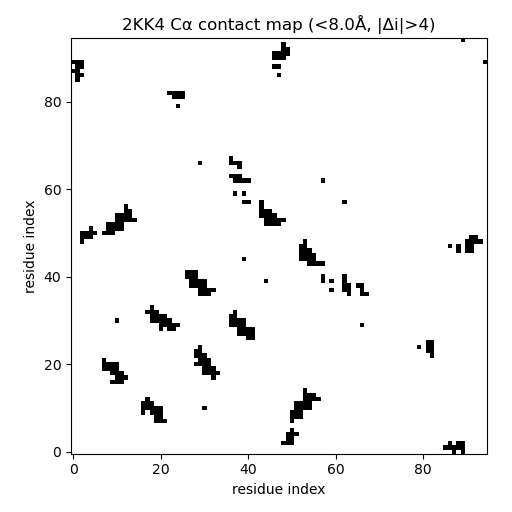N . ASP A 1 59 ? 39.132 -10.607 -1.120 1.00 0.00 59 ASP A N 15
ATOM 21745 C CA . ASP A 1 59 ? 40.211 -10.576 -0.122 1.00 0.00 59 ASP A CA 15
ATOM 21746 C C . ASP A 1 59 ? 39.603 -10.338 1.268 1.00 0.00 59 ASP A C 15
ATOM 21747 O O . ASP A 1 59 ? 39.139 -9.238 1.575 1.00 0.00 59 ASP A O 15
ATOM 21756 N N . GLU A 1 60 ? 39.578 -11.411 2.073 1.00 0.00 60 GLU A N 15
ATOM 21757 C CA . GLU A 1 60 ? 38.840 -11.471 3.346 1.00 0.00 60 GLU A CA 15
ATOM 21758 C C . GLU A 1 60 ? 39.468 -10.582 4.430 1.00 0.00 60 GLU A C 15
ATOM 21759 O O . GLU A 1 60 ? 38.747 -10.003 5.243 1.00 0.00 60 GLU A O 15
ATOM 21771 N N . GLU A 1 61 ? 40.810 -10.490 4.433 1.00 0.00 61 GLU A N 15
ATOM 21772 C CA . GLU A 1 61 ? 41.554 -9.620 5.367 1.00 0.00 61 GLU A CA 15
ATOM 21773 C C . GLU A 1 61 ? 41.320 -8.136 5.033 1.00 0.00 61 GLU A C 15
ATOM 21774 O O . GLU A 1 61 ? 41.236 -7.295 5.935 1.00 0.00 61 GLU A O 15
ATOM 21786 N N . GLU A 1 62 ? 41.207 -7.832 3.727 1.00 0.00 62 GLU A N 15
ATOM 21787 C CA . GLU A 1 62 ? 40.894 -6.472 3.254 1.00 0.00 62 GLU A CA 15
ATOM 21788 C C . GLU A 1 62 ? 39.453 -6.086 3.649 1.00 0.00 62 GLU A C 15
ATOM 21789 O O . GLU A 1 62 ? 39.207 -4.980 4.137 1.00 0.00 62 GLU A O 15
ATOM 21801 N N . ALA A 1 63 ? 38.523 -7.039 3.474 1.00 0.00 63 ALA A N 15
ATOM 21802 C CA . ALA A 1 63 ? 37.108 -6.888 3.877 1.00 0.00 63 ALA A CA 15
ATOM 21803 C C . ALA A 1 63 ? 36.972 -6.808 5.411 1.00 0.00 63 ALA A C 15
ATOM 21804 O O . ALA A 1 63 ? 36.001 -6.245 5.931 1.00 0.00 63 ALA A O 15
ATOM 21811 N N . ARG A 1 64 ? 37.957 -7.399 6.117 1.00 0.00 64 ARG A N 15
ATOM 21812 C CA . ARG A 1 64 ? 38.019 -7.399 7.584 1.00 0.00 64 ARG A CA 15
ATOM 21813 C C . ARG A 1 64 ? 38.439 -6.003 8.076 1.00 0.00 64 ARG A C 15
ATOM 21814 O O . ARG A 1 64 ? 37.791 -5.450 8.958 1.00 0.00 64 ARG A O 15
ATOM 21835 N N . GLU A 1 65 ? 39.518 -5.441 7.492 1.00 0.00 65 GLU A N 15
ATOM 21836 C CA . GLU A 1 65 ? 40.107 -4.163 7.957 1.00 0.00 65 GLU A CA 15
ATOM 21837 C C . GLU A 1 65 ? 39.217 -2.957 7.591 1.00 0.00 65 GLU A C 15
ATOM 21838 O O . GLU A 1 65 ? 39.043 -2.043 8.409 1.00 0.00 65 GLU A O 15
ATOM 21850 N N . LEU A 1 66 ? 38.642 -2.953 6.365 1.00 0.00 66 LEU A N 15
ATOM 21851 C CA . LEU A 1 66 ? 37.707 -1.885 5.945 1.00 0.00 66 LEU A CA 15
ATOM 21852 C C . LEU A 1 66 ? 36.282 -2.179 6.479 1.00 0.00 66 LEU A C 15
ATOM 21853 O O . LEU A 1 66 ? 35.417 -1.287 6.514 1.00 0.00 66 LEU A O 15
ATOM 21869 N N . GLY A 1 67 ? 36.063 -3.439 6.906 1.00 0.00 67 GLY A N 15
ATOM 21870 C CA . GLY A 1 67 ? 34.852 -3.826 7.629 1.00 0.00 67 GLY A CA 15
ATOM 21871 C C . GLY A 1 67 ? 34.810 -3.224 9.030 1.00 0.00 67 GLY A C 15
ATOM 21872 O O . GLY A 1 67 ? 33.862 -2.529 9.379 1.00 0.00 67 GLY A O 15
ATOM 21876 N N . ARG A 1 68 ? 35.880 -3.462 9.823 1.00 0.00 68 ARG A N 15
ATOM 21877 C CA . ARG A 1 68 ? 36.010 -2.931 11.205 1.00 0.00 68 ARG A CA 15
ATOM 21878 C C . ARG A 1 68 ? 36.181 -1.404 11.191 1.00 0.00 68 ARG A C 15
ATOM 21879 O O . ARG A 1 68 ? 35.935 -0.730 12.196 1.00 0.00 68 ARG A O 15
ATOM 21900 N N . LYS A 1 69 ? 36.659 -0.885 10.051 1.00 0.00 69 LYS A N 15
ATOM 21901 C CA . LYS A 1 69 ? 36.668 0.554 9.744 1.00 0.00 69 LYS A CA 15
ATOM 21902 C C . LYS A 1 69 ? 35.234 1.114 9.804 1.00 0.00 69 LYS A C 15
ATOM 21903 O O . LYS A 1 69 ? 34.987 2.109 10.481 1.00 0.00 69 LYS A O 15
ATOM 21922 N N . TRP A 1 70 ? 34.291 0.418 9.130 1.00 0.00 70 TRP A N 15
ATOM 21923 C CA . TRP A 1 70 ? 32.847 0.746 9.183 1.00 0.00 70 TRP A CA 15
ATOM 21924 C C . TRP A 1 70 ? 32.300 0.650 10.636 1.00 0.00 70 TRP A C 15
ATOM 21925 O O . TRP A 1 70 ? 31.431 1.438 11.027 1.00 0.00 70 TRP A O 15
ATOM 21946 N N . LEU A 1 71 ? 32.816 -0.325 11.430 1.00 0.00 71 LEU A N 15
ATOM 21947 C CA . LEU A 1 71 ? 32.468 -0.465 12.877 1.00 0.00 71 LEU A CA 15
ATOM 21948 C C . LEU A 1 71 ? 32.920 0.763 13.692 1.00 0.00 71 LEU A C 15
ATOM 21949 O O . LEU A 1 71 ? 32.309 1.098 14.711 1.00 0.00 71 LEU A O 15
ATOM 21965 N N . GLU A 1 72 ? 34.005 1.409 13.258 1.00 0.00 72 GLU A N 15
ATOM 21966 C CA . GLU A 1 72 ? 34.502 2.635 13.897 1.00 0.00 72 GLU A CA 15
ATOM 21967 C C . GLU A 1 72 ? 33.650 3.848 13.447 1.00 0.00 72 GLU A C 15
ATOM 21968 O O . GLU A 1 72 ? 33.318 4.722 14.259 1.00 0.00 72 GLU A O 15
ATOM 21980 N N . GLU A 1 73 ? 33.274 3.856 12.148 1.00 0.00 73 GLU A N 15
ATOM 21981 C CA . GLU A 1 73 ? 32.545 4.978 11.506 1.00 0.00 73 GLU A CA 15
ATOM 21982 C C . GLU A 1 73 ? 31.089 5.085 11.997 1.00 0.00 73 GLU A C 15
ATOM 21983 O O . GLU A 1 73 ? 30.573 6.192 12.160 1.00 0.00 73 GLU A O 15
ATOM 21995 N N . LYS A 1 74 ? 30.441 3.928 12.235 1.00 0.00 74 LYS A N 15
ATOM 21996 C CA . LYS A 1 74 ? 29.031 3.876 12.702 1.00 0.00 74 LYS A CA 15
ATOM 21997 C C . LYS A 1 74 ? 28.889 4.571 14.078 1.00 0.00 74 LYS A C 15
ATOM 21998 O O . LYS A 1 74 ? 27.849 5.161 14.391 1.00 0.00 74 LYS A O 15
ATOM 22017 N N . SER A 1 75 ? 29.962 4.479 14.889 1.00 0.00 75 SER A N 15
ATOM 22018 C CA . SER A 1 75 ? 30.070 5.171 16.175 1.00 0.00 75 SER A CA 15
ATOM 22019 C C . SER A 1 75 ? 30.570 6.599 15.915 1.00 0.00 75 SER A C 15
ATOM 22020 O O . SER A 1 75 ? 31.780 6.856 15.886 1.00 0.00 75 SER A O 15
ATOM 22028 N N . LYS A 1 76 ? 29.621 7.506 15.641 1.00 0.00 76 LYS A N 15
ATOM 22029 C CA . LYS A 1 76 ? 29.920 8.917 15.358 1.00 0.00 76 LYS A CA 15
ATOM 22030 C C . LYS A 1 76 ? 30.331 9.657 16.656 1.00 0.00 76 LYS A C 15
ATOM 22031 O O . LYS A 1 76 ? 29.677 9.466 17.694 1.00 0.00 76 LYS A O 15
ATOM 22050 N N . PRO A 1 77 ? 31.413 10.521 16.594 1.00 0.00 77 PRO A N 15
ATOM 22051 C CA . PRO A 1 77 ? 32.071 11.133 17.781 1.00 0.00 77 PRO A CA 15
ATOM 22052 C C . PRO A 1 77 ? 31.104 11.732 18.828 1.00 0.00 77 PRO A C 15
ATOM 22053 O O . PRO A 1 77 ? 31.231 11.453 20.028 1.00 0.00 77 PRO A O 15
ATOM 22064 N N . VAL A 1 78 ? 30.125 12.523 18.363 1.00 0.00 78 VAL A N 15
ATOM 22065 C CA . VAL A 1 78 ? 29.169 13.218 19.258 1.00 0.00 78 VAL A CA 15
ATOM 22066 C C . VAL A 1 78 ? 27.787 13.394 18.586 1.00 0.00 78 VAL A C 15
ATOM 22067 O O . VAL A 1 78 ? 26.752 13.292 19.259 1.00 0.00 78 VAL A O 15
ATOM 22080 N N . THR A 1 79 ? 27.786 13.606 17.250 1.00 0.00 79 THR A N 15
ATOM 22081 C CA . THR A 1 79 ? 26.561 13.910 16.466 1.00 0.00 79 THR A CA 15
ATOM 22082 C C . THR A 1 79 ? 25.490 12.794 16.568 1.00 0.00 79 THR A C 15
ATOM 22083 O O . THR A 1 79 ? 24.284 13.070 16.491 1.00 0.00 79 THR A O 15
ATOM 22094 N N . LEU A 1 80 ? 25.933 11.538 16.747 1.00 0.00 80 LEU A N 15
ATOM 22095 C CA . LEU A 1 80 ? 25.028 10.395 16.954 1.00 0.00 80 LEU A CA 15
ATOM 22096 C C . LEU A 1 80 ? 25.008 10.025 18.444 1.00 0.00 80 LEU A C 15
ATOM 22097 O O . LEU A 1 80 ? 25.986 9.491 18.986 1.00 0.00 80 LEU A O 15
ATOM 22113 N N . GLU A 1 81 ? 23.888 10.352 19.092 1.00 0.00 81 GLU A N 15
ATOM 22114 C CA . GLU A 1 81 ? 23.627 10.039 20.515 1.00 0.00 81 GLU A CA 15
ATOM 22115 C C . GLU A 1 81 ? 23.143 8.578 20.680 1.00 0.00 81 GLU A C 15
ATOM 22116 O O . GLU A 1 81 ? 23.173 8.036 21.784 1.00 0.00 81 GLU A O 15
ATOM 22128 N N . GLU A 1 82 ? 22.701 7.959 19.559 1.00 0.00 82 GLU A N 15
ATOM 22129 C CA . GLU A 1 82 ? 22.152 6.585 19.533 1.00 0.00 82 GLU A CA 15
ATOM 22130 C C . GLU A 1 82 ? 23.214 5.526 19.904 1.00 0.00 82 GLU A C 15
ATOM 22131 O O . GLU A 1 82 ? 22.902 4.520 20.544 1.00 0.00 82 GLU A O 15
ATOM 22143 N N . LEU A 1 83 ? 24.470 5.765 19.493 1.00 0.00 83 LEU A N 15
ATOM 22144 C CA . LEU A 1 83 ? 25.597 4.837 19.759 1.00 0.00 83 LEU A CA 15
ATOM 22145 C C . LEU A 1 83 ? 26.326 5.178 21.077 1.00 0.00 83 LEU A C 15
ATOM 22146 O O . LEU A 1 83 ? 27.375 4.597 21.375 1.00 0.00 83 LEU A O 15
ATOM 22162 N N . LYS A 1 84 ? 25.757 6.092 21.872 1.00 0.00 84 LYS A N 15
ATOM 22163 C CA . LYS A 1 84 ? 26.306 6.449 23.186 1.00 0.00 84 LYS A CA 15
ATOM 22164 C C . LYS A 1 84 ? 25.683 5.547 24.266 1.00 0.00 84 LYS A C 15
ATOM 22165 O O . LYS A 1 84 ? 24.599 5.836 24.780 1.00 0.00 84 LYS A O 15
ATOM 22184 N N . SER A 1 85 ? 26.367 4.435 24.575 1.00 0.00 85 SER A N 15
ATOM 22185 C CA . SER A 1 85 ? 25.901 3.452 25.566 1.00 0.00 85 SER A CA 15
ATOM 22186 C C . SER A 1 85 ? 27.066 3.018 26.469 1.00 0.00 85 SER A C 15
ATOM 22187 O O . SER A 1 85 ? 28.217 2.930 26.022 1.00 0.00 85 SER A O 15
ATOM 22195 N N . TYR A 1 86 ? 26.741 2.743 27.741 1.00 0.00 86 TYR A N 15
ATOM 22196 C CA . TYR A 1 86 ? 27.708 2.288 28.757 1.00 0.00 86 TYR A CA 15
ATOM 22197 C C . TYR A 1 86 ? 27.800 0.750 28.784 1.00 0.00 86 TYR A C 15
ATOM 22198 O O . TYR A 1 86 ? 27.061 0.057 28.067 1.00 0.00 86 TYR A O 15
ATOM 22216 N N . GLY A 1 87 ? 28.707 0.233 29.630 1.00 0.00 87 GLY A N 15
ATOM 22217 C CA . GLY A 1 87 ? 28.993 -1.202 29.714 1.00 0.00 87 GLY A CA 15
ATOM 22218 C C . GLY A 1 87 ? 30.072 -1.608 28.715 1.00 0.00 87 GLY A C 15
ATOM 22219 O O . GLY A 1 87 ? 31.249 -1.752 29.078 1.00 0.00 87 GLY A O 15
ATOM 22223 N N . PHE A 1 88 ? 29.669 -1.748 27.439 1.00 0.00 88 PHE A N 15
ATOM 22224 C CA . PHE A 1 88 ? 30.581 -2.083 26.334 1.00 0.00 88 PHE A CA 15
ATOM 22225 C C . PHE A 1 88 ? 31.235 -0.787 25.812 1.00 0.00 88 PHE A C 15
ATOM 22226 O O . PHE A 1 88 ? 30.565 0.048 25.186 1.00 0.00 88 PHE A O 15
ATOM 22243 N N . GLY A 1 89 ? 32.534 -0.620 26.116 1.00 0.00 89 GLY A N 15
ATOM 22244 C CA . GLY A 1 89 ? 33.294 0.591 25.782 1.00 0.00 89 GLY A CA 15
ATOM 22245 C C . GLY A 1 89 ? 34.179 0.995 26.954 1.00 0.00 89 GLY A C 15
ATOM 22246 O O . GLY A 1 89 ? 33.875 1.954 27.674 1.00 0.00 89 GLY A O 15
ATOM 22250 N N . GLU A 1 90 ? 35.274 0.239 27.151 1.00 0.00 90 GLU A N 15
ATOM 22251 C CA . GLU A 1 90 ? 36.144 0.341 28.342 1.00 0.00 90 GLU A CA 15
ATOM 22252 C C . GLU A 1 90 ? 37.619 0.112 27.954 1.00 0.00 90 GLU A C 15
ATOM 22253 O O . GLU A 1 90 ? 38.396 -0.480 28.720 1.00 0.00 90 GLU A O 15
ATOM 22265 N N . GLU A 1 91 ? 38.004 0.622 26.765 1.00 0.00 91 GLU A N 15
ATOM 22266 C CA . GLU A 1 91 ? 39.390 0.527 26.259 1.00 0.00 91 GLU A CA 15
ATOM 22267 C C . GLU A 1 91 ? 40.279 1.516 27.046 1.00 0.00 91 GLU A C 15
ATOM 22268 O O . GLU A 1 91 ? 40.576 2.619 26.575 1.00 0.00 91 GLU A O 15
ATOM 22280 N N . GLY A 1 92 ? 40.648 1.130 28.281 1.00 0.00 92 GLY A N 15
ATOM 22281 C CA . GLY A 1 92 ? 41.387 2.001 29.199 1.00 0.00 92 GLY A CA 15
ATOM 22282 C C . GLY A 1 92 ? 42.614 1.317 29.769 1.00 0.00 92 GLY A C 15
ATOM 22283 O O . GLY A 1 92 ? 42.998 1.561 30.920 1.00 0.00 92 GLY A O 15
ATOM 22287 N N . GLU A 1 93 ? 43.240 0.459 28.939 1.00 0.00 93 GLU A N 15
ATOM 22288 C CA . GLU A 1 93 ? 44.432 -0.315 29.325 1.00 0.00 93 GLU A CA 15
ATOM 22289 C C . GLU A 1 93 ? 45.718 0.535 29.259 1.00 0.00 93 GLU A C 15
ATOM 22290 O O . GLU A 1 93 ? 46.779 0.082 29.712 1.00 0.00 93 GLU A O 15
ATOM 22302 N N . GLY A 1 94 ? 45.613 1.752 28.687 1.00 0.00 94 GLY A N 15
ATOM 22303 C CA . GLY A 1 94 ? 46.732 2.694 28.625 1.00 0.00 94 GLY A CA 15
ATOM 22304 C C . GLY A 1 94 ? 47.119 3.209 30.008 1.00 0.00 94 GLY A C 15
ATOM 22305 O O . GLY A 1 94 ? 46.687 4.290 30.418 1.00 0.00 94 GLY A O 15
ATOM 22309 N N . SER A 1 95 ? 47.934 2.399 30.714 1.00 0.00 95 SER A N 15
ATOM 22310 C CA . SER A 1 95 ? 48.312 2.605 32.125 1.00 0.00 95 SER A CA 15
ATOM 22311 C C . SER A 1 95 ? 49.032 3.965 32.326 1.00 0.00 95 SER A C 15
ATOM 22312 O O . SER A 1 95 ? 48.499 4.836 33.042 1.00 0.00 95 SER A O 15
ATOM 22321 N N . GLN A 1 1 ? 8.521 -12.245 -12.143 1.00 0.00 1 GLN A N 16
ATOM 22322 C CA . GLN A 1 1 ? 9.182 -11.663 -10.947 1.00 0.00 1 GLN A CA 16
ATOM 22323 C C . GLN A 1 1 ? 8.845 -10.170 -10.811 1.00 0.00 1 GLN A C 16
ATOM 22324 O O . GLN A 1 1 ? 8.471 -9.514 -11.790 1.00 0.00 1 GLN A O 16
ATOM 22340 N N . GLY A 1 2 ? 9.003 -9.646 -9.585 1.00 0.00 2 GLY A N 16
ATOM 22341 C CA . GLY A 1 2 ? 8.755 -8.241 -9.276 1.00 0.00 2 GLY A CA 16
ATOM 22342 C C . GLY A 1 2 ? 9.566 -7.801 -8.069 1.00 0.00 2 GLY A C 16
ATOM 22343 O O . GLY A 1 2 ? 10.421 -6.911 -8.168 1.00 0.00 2 GLY A O 16
ATOM 22347 N N . HIS A 1 3 ? 9.311 -8.451 -6.921 1.00 0.00 3 HIS A N 16
ATOM 22348 C CA . HIS A 1 3 ? 10.034 -8.183 -5.673 1.00 0.00 3 HIS A CA 16
ATOM 22349 C C . HIS A 1 3 ? 11.345 -8.991 -5.627 1.00 0.00 3 HIS A C 16
ATOM 22350 O O . HIS A 1 3 ? 11.326 -10.206 -5.393 1.00 0.00 3 HIS A O 16
ATOM 22365 N N . MET A 1 4 ? 12.469 -8.309 -5.903 1.00 0.00 4 MET A N 16
ATOM 22366 C CA . MET A 1 4 ? 13.820 -8.850 -5.656 1.00 0.00 4 MET A CA 16
ATOM 22367 C C . MET A 1 4 ? 14.050 -8.900 -4.137 1.00 0.00 4 MET A C 16
ATOM 22368 O O . MET A 1 4 ? 14.501 -9.918 -3.598 1.00 0.00 4 MET A O 16
ATOM 22382 N N . ASP A 1 5 ? 13.696 -7.765 -3.484 1.00 0.00 5 ASP A N 16
ATOM 22383 C CA . ASP A 1 5 ? 13.628 -7.606 -2.023 1.00 0.00 5 ASP A CA 16
ATOM 22384 C C . ASP A 1 5 ? 14.994 -7.868 -1.350 1.00 0.00 5 ASP A C 16
ATOM 22385 O O . ASP A 1 5 ? 15.347 -9.014 -1.053 1.00 0.00 5 ASP A O 16
ATOM 22394 N N . LEU A 1 6 ? 15.759 -6.788 -1.118 1.00 0.00 6 LEU A N 16
ATOM 22395 C CA . LEU A 1 6 ? 17.164 -6.873 -0.648 1.00 0.00 6 LEU A CA 16
ATOM 22396 C C . LEU A 1 6 ? 17.285 -6.663 0.882 1.00 0.00 6 LEU A C 16
ATOM 22397 O O . LEU A 1 6 ? 18.404 -6.572 1.395 1.00 0.00 6 LEU A O 16
ATOM 22413 N N . ILE A 1 7 ? 16.141 -6.622 1.604 1.00 0.00 7 ILE A N 16
ATOM 22414 C CA . ILE A 1 7 ? 16.112 -6.265 3.048 1.00 0.00 7 ILE A CA 16
ATOM 22415 C C . ILE A 1 7 ? 16.813 -7.326 3.942 1.00 0.00 7 ILE A C 16
ATOM 22416 O O . ILE A 1 7 ? 17.629 -6.974 4.790 1.00 0.00 7 ILE A O 16
ATOM 22432 N N . CYS A 1 8 ? 16.501 -8.613 3.725 1.00 0.00 8 CYS A N 16
ATOM 22433 C CA . CYS A 1 8 ? 16.943 -9.731 4.599 1.00 0.00 8 CYS A CA 16
ATOM 22434 C C . CYS A 1 8 ? 17.692 -10.810 3.791 1.00 0.00 8 CYS A C 16
ATOM 22435 O O . CYS A 1 8 ? 17.611 -12.005 4.102 1.00 0.00 8 CYS A O 16
ATOM 22443 N N . MET A 1 9 ? 18.441 -10.357 2.771 1.00 0.00 9 MET A N 16
ATOM 22444 C CA . MET A 1 9 ? 19.244 -11.233 1.887 1.00 0.00 9 MET A CA 16
ATOM 22445 C C . MET A 1 9 ? 20.330 -11.984 2.684 1.00 0.00 9 MET A C 16
ATOM 22446 O O . MET A 1 9 ? 21.196 -11.358 3.299 1.00 0.00 9 MET A O 16
ATOM 22460 N N . TYR A 1 10 ? 20.251 -13.322 2.682 1.00 0.00 10 TYR A N 16
ATOM 22461 C CA . TYR A 1 10 ? 21.242 -14.196 3.332 1.00 0.00 10 TYR A CA 16
ATOM 22462 C C . TYR A 1 10 ? 22.409 -14.454 2.363 1.00 0.00 10 TYR A C 16
ATOM 22463 O O . TYR A 1 10 ? 22.200 -14.957 1.261 1.00 0.00 10 TYR A O 16
ATOM 22481 N N . VAL A 1 11 ? 23.625 -14.086 2.775 1.00 0.00 11 VAL A N 16
ATOM 22482 C CA . VAL A 1 11 ? 24.829 -14.190 1.933 1.00 0.00 11 VAL A CA 16
ATOM 22483 C C . VAL A 1 11 ? 25.458 -15.594 2.053 1.00 0.00 11 VAL A C 16
ATOM 22484 O O . VAL A 1 11 ? 25.745 -16.058 3.157 1.00 0.00 11 VAL A O 16
ATOM 22497 N N . PHE A 1 12 ? 25.635 -16.257 0.902 1.00 0.00 12 PHE A N 16
ATOM 22498 C CA . PHE A 1 12 ? 26.225 -17.600 0.801 1.00 0.00 12 PHE A CA 16
ATOM 22499 C C . PHE A 1 12 ? 27.534 -17.548 -0.009 1.00 0.00 12 PHE A C 16
ATOM 22500 O O . PHE A 1 12 ? 27.543 -17.077 -1.147 1.00 0.00 12 PHE A O 16
ATOM 22517 N N . LYS A 1 13 ? 28.640 -18.029 0.593 1.00 0.00 13 LYS A N 16
ATOM 22518 C CA . LYS A 1 13 ? 29.944 -18.120 -0.083 1.00 0.00 13 LYS A CA 16
ATOM 22519 C C . LYS A 1 13 ? 29.962 -19.413 -0.913 1.00 0.00 13 LYS A C 16
ATOM 22520 O O . LYS A 1 13 ? 30.231 -20.502 -0.400 1.00 0.00 13 LYS A O 16
ATOM 22539 N N . GLY A 1 14 ? 29.596 -19.271 -2.194 1.00 0.00 14 GLY A N 16
ATOM 22540 C CA . GLY A 1 14 ? 29.300 -20.407 -3.047 1.00 0.00 14 GLY A CA 16
ATOM 22541 C C . GLY A 1 14 ? 27.934 -20.965 -2.687 1.00 0.00 14 GLY A C 16
ATOM 22542 O O . GLY A 1 14 ? 26.914 -20.373 -3.046 1.00 0.00 14 GLY A O 16
ATOM 22546 N N . GLU A 1 15 ? 27.917 -22.063 -1.910 1.00 0.00 15 GLU A N 16
ATOM 22547 C CA . GLU A 1 15 ? 26.675 -22.694 -1.417 1.00 0.00 15 GLU A CA 16
ATOM 22548 C C . GLU A 1 15 ? 26.648 -22.776 0.127 1.00 0.00 15 GLU A C 16
ATOM 22549 O O . GLU A 1 15 ? 25.660 -23.258 0.693 1.00 0.00 15 GLU A O 16
ATOM 22561 N N . GLU A 1 16 ? 27.718 -22.313 0.823 1.00 0.00 16 GLU A N 16
ATOM 22562 C CA . GLU A 1 16 ? 27.780 -22.390 2.309 1.00 0.00 16 GLU A CA 16
ATOM 22563 C C . GLU A 1 16 ? 27.193 -21.123 2.951 1.00 0.00 16 GLU A C 16
ATOM 22564 O O . GLU A 1 16 ? 27.292 -20.033 2.384 1.00 0.00 16 GLU A O 16
ATOM 22576 N N . SER A 1 17 ? 26.593 -21.289 4.141 1.00 0.00 17 SER A N 16
ATOM 22577 C CA . SER A 1 17 ? 26.035 -20.187 4.937 1.00 0.00 17 SER A CA 16
ATOM 22578 C C . SER A 1 17 ? 27.174 -19.283 5.442 1.00 0.00 17 SER A C 16
ATOM 22579 O O . SER A 1 17 ? 27.846 -19.611 6.425 1.00 0.00 17 SER A O 16
ATOM 22587 N N . PHE A 1 18 ? 27.418 -18.170 4.729 1.00 0.00 18 PHE A N 16
ATOM 22588 C CA . PHE A 1 18 ? 28.527 -17.259 5.038 1.00 0.00 18 PHE A CA 16
ATOM 22589 C C . PHE A 1 18 ? 28.099 -16.245 6.106 1.00 0.00 18 PHE A C 16
ATOM 22590 O O . PHE A 1 18 ? 28.756 -16.108 7.145 1.00 0.00 18 PHE A O 16
ATOM 22607 N N . GLY A 1 19 ? 26.977 -15.558 5.839 1.00 0.00 19 GLY A N 16
ATOM 22608 C CA . GLY A 1 19 ? 26.485 -14.486 6.698 1.00 0.00 19 GLY A CA 16
ATOM 22609 C C . GLY A 1 19 ? 25.168 -13.910 6.206 1.00 0.00 19 GLY A C 16
ATOM 22610 O O . GLY A 1 19 ? 24.400 -14.593 5.525 1.00 0.00 19 GLY A O 16
ATOM 22614 N N . GLU A 1 20 ? 24.920 -12.633 6.528 1.00 0.00 20 GLU A N 16
ATOM 22615 C CA . GLU A 1 20 ? 23.668 -11.933 6.195 1.00 0.00 20 GLU A CA 16
ATOM 22616 C C . GLU A 1 20 ? 23.973 -10.476 5.804 1.00 0.00 20 GLU A C 16
ATOM 22617 O O . GLU A 1 20 ? 24.775 -9.804 6.465 1.00 0.00 20 GLU A O 16
ATOM 22629 N N . SER A 1 21 ? 23.363 -10.014 4.705 1.00 0.00 21 SER A N 16
ATOM 22630 C CA . SER A 1 21 ? 23.449 -8.618 4.265 1.00 0.00 21 SER A CA 16
ATOM 22631 C C . SER A 1 21 ? 22.726 -7.734 5.299 1.00 0.00 21 SER A C 16
ATOM 22632 O O . SER A 1 21 ? 21.499 -7.739 5.372 1.00 0.00 21 SER A O 16
ATOM 22640 N N . ILE A 1 22 ? 23.512 -7.007 6.108 1.00 0.00 22 ILE A N 16
ATOM 22641 C CA . ILE A 1 22 ? 22.997 -6.164 7.207 1.00 0.00 22 ILE A CA 16
ATOM 22642 C C . ILE A 1 22 ? 23.002 -4.684 6.770 1.00 0.00 22 ILE A C 16
ATOM 22643 O O . ILE A 1 22 ? 22.105 -3.920 7.140 1.00 0.00 22 ILE A O 16
ATOM 22659 N N . ASP A 1 23 ? 24.003 -4.298 5.955 1.00 0.00 23 ASP A N 16
ATOM 22660 C CA . ASP A 1 23 ? 24.157 -2.908 5.478 1.00 0.00 23 ASP A CA 16
ATOM 22661 C C . ASP A 1 23 ? 25.011 -2.893 4.194 1.00 0.00 23 ASP A C 16
ATOM 22662 O O . ASP A 1 23 ? 25.442 -3.951 3.719 1.00 0.00 23 ASP A O 16
ATOM 22671 N N . VAL A 1 24 ? 25.212 -1.698 3.613 1.00 0.00 24 VAL A N 16
ATOM 22672 C CA . VAL A 1 24 ? 26.103 -1.489 2.468 1.00 0.00 24 VAL A CA 16
ATOM 22673 C C . VAL A 1 24 ? 26.570 -0.023 2.451 1.00 0.00 24 VAL A C 16
ATOM 22674 O O . VAL A 1 24 ? 25.802 0.882 2.798 1.00 0.00 24 VAL A O 16
ATOM 22687 N N . TYR A 1 25 ? 27.841 0.203 2.081 1.00 0.00 25 TYR A N 16
ATOM 22688 C CA . TYR A 1 25 ? 28.401 1.556 1.892 1.00 0.00 25 TYR A CA 16
ATOM 22689 C C . TYR A 1 25 ? 29.318 1.530 0.641 1.00 0.00 25 TYR A C 16
ATOM 22690 O O . TYR A 1 25 ? 30.174 0.642 0.516 1.00 0.00 25 TYR A O 16
ATOM 22708 N N . GLY A 1 26 ? 29.086 2.473 -0.288 1.00 0.00 26 GLY A N 16
ATOM 22709 C CA . GLY A 1 26 ? 29.891 2.598 -1.506 1.00 0.00 26 GLY A CA 16
ATOM 22710 C C . GLY A 1 26 ? 29.855 1.356 -2.400 1.00 0.00 26 GLY A C 16
ATOM 22711 O O . GLY A 1 26 ? 28.843 1.076 -3.045 1.00 0.00 26 GLY A O 16
ATOM 22715 N N . ASP A 1 27 ? 30.968 0.591 -2.393 1.00 0.00 27 ASP A N 16
ATOM 22716 C CA . ASP A 1 27 ? 31.159 -0.614 -3.242 1.00 0.00 27 ASP A CA 16
ATOM 22717 C C . ASP A 1 27 ? 31.316 -1.888 -2.395 1.00 0.00 27 ASP A C 16
ATOM 22718 O O . ASP A 1 27 ? 31.687 -2.938 -2.927 1.00 0.00 27 ASP A O 16
ATOM 22727 N N . TYR A 1 28 ? 31.032 -1.810 -1.082 1.00 0.00 28 TYR A N 16
ATOM 22728 C CA . TYR A 1 28 ? 31.225 -2.944 -0.154 1.00 0.00 28 TYR A CA 16
ATOM 22729 C C . TYR A 1 28 ? 29.923 -3.251 0.595 1.00 0.00 28 TYR A C 16
ATOM 22730 O O . TYR A 1 28 ? 29.415 -2.414 1.357 1.00 0.00 28 TYR A O 16
ATOM 22748 N N . LEU A 1 29 ? 29.384 -4.451 0.350 1.00 0.00 29 LEU A N 16
ATOM 22749 C CA . LEU A 1 29 ? 28.204 -4.982 1.038 1.00 0.00 29 LEU A CA 16
ATOM 22750 C C . LEU A 1 29 ? 28.618 -5.506 2.425 1.00 0.00 29 LEU A C 16
ATOM 22751 O O . LEU A 1 29 ? 29.355 -6.498 2.522 1.00 0.00 29 LEU A O 16
ATOM 22767 N N . ILE A 1 30 ? 28.162 -4.820 3.482 1.00 0.00 30 ILE A N 16
ATOM 22768 C CA . ILE A 1 30 ? 28.436 -5.211 4.871 1.00 0.00 30 ILE A CA 16
ATOM 22769 C C . ILE A 1 30 ? 27.645 -6.479 5.215 1.00 0.00 30 ILE A C 16
ATOM 22770 O O . ILE A 1 30 ? 26.405 -6.458 5.296 1.00 0.00 30 ILE A O 16
ATOM 22786 N N . VAL A 1 31 ? 28.380 -7.585 5.361 1.00 0.00 31 VAL A N 16
ATOM 22787 C CA . VAL A 1 31 ? 27.827 -8.892 5.697 1.00 0.00 31 VAL A CA 16
ATOM 22788 C C . VAL A 1 31 ? 28.188 -9.238 7.149 1.00 0.00 31 VAL A C 16
ATOM 22789 O O . VAL A 1 31 ? 29.374 -9.393 7.488 1.00 0.00 31 VAL A O 16
ATOM 22802 N N . LYS A 1 32 ? 27.157 -9.329 8.007 1.00 0.00 32 LYS A N 16
ATOM 22803 C CA . LYS A 1 32 ? 27.316 -9.760 9.399 1.00 0.00 32 LYS A CA 16
ATOM 22804 C C . LYS A 1 32 ? 27.538 -11.283 9.429 1.00 0.00 32 LYS A C 16
ATOM 22805 O O . LYS A 1 32 ? 26.637 -12.059 9.106 1.00 0.00 32 LYS A O 16
ATOM 22824 N N . VAL A 1 33 ? 28.770 -11.680 9.766 1.00 0.00 33 VAL A N 16
ATOM 22825 C CA . VAL A 1 33 ? 29.191 -13.084 9.877 1.00 0.00 33 VAL A CA 16
ATOM 22826 C C . VAL A 1 33 ? 29.372 -13.480 11.367 1.00 0.00 33 VAL A C 16
ATOM 22827 O O . VAL A 1 33 ? 30.463 -13.366 11.940 1.00 0.00 33 VAL A O 16
ATOM 22840 N N . GLY A 1 34 ? 28.256 -13.883 12.005 1.00 0.00 34 GLY A N 16
ATOM 22841 C CA . GLY A 1 34 ? 28.262 -14.354 13.397 1.00 0.00 34 GLY A CA 16
ATOM 22842 C C . GLY A 1 34 ? 28.535 -13.239 14.410 1.00 0.00 34 GLY A C 16
ATOM 22843 O O . GLY A 1 34 ? 27.601 -12.668 14.986 1.00 0.00 34 GLY A O 16
ATOM 22847 N N . THR A 1 35 ? 29.833 -12.929 14.614 1.00 0.00 35 THR A N 16
ATOM 22848 C CA . THR A 1 35 ? 30.304 -11.942 15.603 1.00 0.00 35 THR A CA 16
ATOM 22849 C C . THR A 1 35 ? 30.875 -10.673 14.925 1.00 0.00 35 THR A C 16
ATOM 22850 O O . THR A 1 35 ? 30.825 -9.582 15.509 1.00 0.00 35 THR A O 16
ATOM 22861 N N . GLU A 1 36 ? 31.399 -10.813 13.687 1.00 0.00 36 GLU A N 16
ATOM 22862 C CA . GLU A 1 36 ? 32.105 -9.714 12.974 1.00 0.00 36 GLU A CA 16
ATOM 22863 C C . GLU A 1 36 ? 31.295 -9.219 11.769 1.00 0.00 36 GLU A C 16
ATOM 22864 O O . GLU A 1 36 ? 30.389 -9.905 11.301 1.00 0.00 36 GLU A O 16
ATOM 22876 N N . PHE A 1 37 ? 31.640 -8.011 11.281 1.00 0.00 37 PHE A N 16
ATOM 22877 C CA . PHE A 1 37 ? 31.112 -7.457 10.022 1.00 0.00 37 PHE A CA 16
ATOM 22878 C C . PHE A 1 37 ? 32.252 -7.470 8.983 1.00 0.00 37 PHE A C 16
ATOM 22879 O O . PHE A 1 37 ? 33.218 -6.708 9.116 1.00 0.00 37 PHE A O 16
ATOM 22896 N N . LEU A 1 38 ? 32.146 -8.357 7.976 1.00 0.00 38 LEU A N 16
ATOM 22897 C CA . LEU A 1 38 ? 33.097 -8.418 6.846 1.00 0.00 38 LEU A CA 16
ATOM 22898 C C . LEU A 1 38 ? 32.421 -7.824 5.605 1.00 0.00 38 LEU A C 16
ATOM 22899 O O . LEU A 1 38 ? 31.382 -8.320 5.150 1.00 0.00 38 LEU A O 16
ATOM 22915 N N . ALA A 1 39 ? 33.019 -6.745 5.092 1.00 0.00 39 ALA A N 16
ATOM 22916 C CA . ALA A 1 39 ? 32.500 -5.997 3.948 1.00 0.00 39 ALA A CA 16
ATOM 22917 C C . ALA A 1 39 ? 32.928 -6.657 2.633 1.00 0.00 39 ALA A C 16
ATOM 22918 O O . ALA A 1 39 ? 34.062 -6.471 2.173 1.00 0.00 39 ALA A O 16
ATOM 22925 N N . VAL A 1 40 ? 32.021 -7.467 2.069 1.00 0.00 40 VAL A N 16
ATOM 22926 C CA . VAL A 1 40 ? 32.241 -8.160 0.793 1.00 0.00 40 VAL A CA 16
ATOM 22927 C C . VAL A 1 40 ? 32.024 -7.182 -0.391 1.00 0.00 40 VAL A C 16
ATOM 22928 O O . VAL A 1 40 ? 30.901 -6.688 -0.562 1.00 0.00 40 VAL A O 16
ATOM 22941 N N . PRO A 1 41 ? 33.091 -6.875 -1.209 1.00 0.00 41 PRO A N 16
ATOM 22942 C CA . PRO A 1 41 ? 32.961 -6.038 -2.428 1.00 0.00 41 PRO A CA 16
ATOM 22943 C C . PRO A 1 41 ? 31.871 -6.560 -3.402 1.00 0.00 41 PRO A C 16
ATOM 22944 O O . PRO A 1 41 ? 31.656 -7.775 -3.522 1.00 0.00 41 PRO A O 16
ATOM 22955 N N . LYS A 1 42 ? 31.191 -5.618 -4.078 1.00 0.00 42 LYS A N 16
ATOM 22956 C CA . LYS A 1 42 ? 30.099 -5.912 -5.033 1.00 0.00 42 LYS A CA 16
ATOM 22957 C C . LYS A 1 42 ? 30.619 -6.603 -6.313 1.00 0.00 42 LYS A C 16
ATOM 22958 O O . LYS A 1 42 ? 29.853 -7.251 -7.027 1.00 0.00 42 LYS A O 16
ATOM 22977 N N . LYS A 1 43 ? 31.922 -6.448 -6.592 1.00 0.00 43 LYS A N 16
ATOM 22978 C CA . LYS A 1 43 ? 32.594 -7.140 -7.710 1.00 0.00 43 LYS A CA 16
ATOM 22979 C C . LYS A 1 43 ? 32.830 -8.639 -7.395 1.00 0.00 43 LYS A C 16
ATOM 22980 O O . LYS A 1 43 ? 33.171 -9.423 -8.286 1.00 0.00 43 LYS A O 16
ATOM 22999 N N . SER A 1 44 ? 32.671 -9.011 -6.112 1.00 0.00 44 SER A N 16
ATOM 23000 C CA . SER A 1 44 ? 32.853 -10.389 -5.622 1.00 0.00 44 SER A CA 16
ATOM 23001 C C . SER A 1 44 ? 31.518 -11.164 -5.566 1.00 0.00 44 SER A C 16
ATOM 23002 O O . SER A 1 44 ? 31.498 -12.317 -5.119 1.00 0.00 44 SER A O 16
ATOM 23010 N N . ILE A 1 45 ? 30.410 -10.536 -6.023 1.00 0.00 45 ILE A N 16
ATOM 23011 C CA . ILE A 1 45 ? 29.086 -11.194 -6.066 1.00 0.00 45 ILE A CA 16
ATOM 23012 C C . ILE A 1 45 ? 28.994 -12.057 -7.343 1.00 0.00 45 ILE A C 16
ATOM 23013 O O . ILE A 1 45 ? 29.190 -11.544 -8.454 1.00 0.00 45 ILE A O 16
ATOM 23029 N N . LYS A 1 46 ? 28.731 -13.365 -7.167 1.00 0.00 46 LYS A N 16
ATOM 23030 C CA . LYS A 1 46 ? 28.486 -14.307 -8.279 1.00 0.00 46 LYS A CA 16
ATOM 23031 C C . LYS A 1 46 ? 27.098 -14.041 -8.903 1.00 0.00 46 LYS A C 16
ATOM 23032 O O . LYS A 1 46 ? 26.980 -13.879 -10.120 1.00 0.00 46 LYS A O 16
ATOM 23051 N N . SER A 1 47 ? 26.062 -13.989 -8.037 1.00 0.00 47 SER A N 16
ATOM 23052 C CA . SER A 1 47 ? 24.665 -13.769 -8.454 1.00 0.00 47 SER A CA 16
ATOM 23053 C C . SER A 1 47 ? 23.790 -13.418 -7.235 1.00 0.00 47 SER A C 16
ATOM 23054 O O . SER A 1 47 ? 24.061 -13.861 -6.112 1.00 0.00 47 SER A O 16
ATOM 23062 N N . VAL A 1 48 ? 22.751 -12.605 -7.473 1.00 0.00 48 VAL A N 16
ATOM 23063 C CA . VAL A 1 48 ? 21.704 -12.305 -6.484 1.00 0.00 48 VAL A CA 16
ATOM 23064 C C . VAL A 1 48 ? 20.491 -13.217 -6.756 1.00 0.00 48 VAL A C 16
ATOM 23065 O O . VAL A 1 48 ? 19.828 -13.075 -7.792 1.00 0.00 48 VAL A O 16
ATOM 23078 N N . GLU A 1 49 ? 20.229 -14.169 -5.844 1.00 0.00 49 GLU A N 16
ATOM 23079 C CA . GLU A 1 49 ? 19.057 -15.071 -5.931 1.00 0.00 49 GLU A CA 16
ATOM 23080 C C . GLU A 1 49 ? 17.856 -14.477 -5.169 1.00 0.00 49 GLU A C 16
ATOM 23081 O O . GLU A 1 49 ? 17.976 -13.419 -4.548 1.00 0.00 49 GLU A O 16
ATOM 23093 N N . ASP A 1 50 ? 16.727 -15.223 -5.206 1.00 0.00 50 ASP A N 16
ATOM 23094 C CA . ASP A 1 50 ? 15.411 -14.839 -4.627 1.00 0.00 50 ASP A CA 16
ATOM 23095 C C . ASP A 1 50 ? 15.525 -14.133 -3.255 1.00 0.00 50 ASP A C 16
ATOM 23096 O O . ASP A 1 50 ? 15.002 -13.031 -3.075 1.00 0.00 50 ASP A O 16
ATOM 23105 N N . GLY A 1 51 ? 16.232 -14.777 -2.311 1.00 0.00 51 GLY A N 16
ATOM 23106 C CA . GLY A 1 51 ? 16.525 -14.186 -0.996 1.00 0.00 51 GLY A CA 16
ATOM 23107 C C . GLY A 1 51 ? 17.938 -14.516 -0.549 1.00 0.00 51 GLY A C 16
ATOM 23108 O O . GLY A 1 51 ? 18.206 -14.676 0.650 1.00 0.00 51 GLY A O 16
ATOM 23112 N N . ARG A 1 52 ? 18.857 -14.614 -1.540 1.00 0.00 52 ARG A N 16
ATOM 23113 C CA . ARG A 1 52 ? 20.258 -15.028 -1.314 1.00 0.00 52 ARG A CA 16
ATOM 23114 C C . ARG A 1 52 ? 21.211 -14.108 -2.085 1.00 0.00 52 ARG A C 16
ATOM 23115 O O . ARG A 1 52 ? 20.861 -13.599 -3.152 1.00 0.00 52 ARG A O 16
ATOM 23136 N N . ILE A 1 53 ? 22.411 -13.882 -1.522 1.00 0.00 53 ILE A N 16
ATOM 23137 C CA . ILE A 1 53 ? 23.518 -13.236 -2.239 1.00 0.00 53 ILE A CA 16
ATOM 23138 C C . ILE A 1 53 ? 24.658 -14.256 -2.343 1.00 0.00 53 ILE A C 16
ATOM 23139 O O . ILE A 1 53 ? 25.382 -14.492 -1.365 1.00 0.00 53 ILE A O 16
ATOM 23155 N N . VAL A 1 54 ? 24.798 -14.873 -3.521 1.00 0.00 54 VAL A N 16
ATOM 23156 C CA 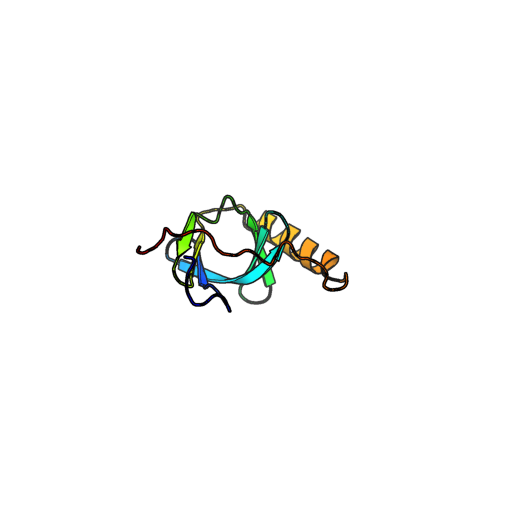. VAL A 1 54 ? 25.886 -15.818 -3.794 1.00 0.00 54 VAL A CA 16
ATOM 23157 C C . VAL A 1 54 ? 27.142 -15.012 -4.119 1.00 0.00 54 VAL A C 16
ATOM 23158 O O . VAL A 1 54 ? 27.156 -14.258 -5.087 1.00 0.00 54 VAL A O 16
ATOM 23171 N N . ILE A 1 55 ? 28.156 -15.127 -3.256 1.00 0.00 55 ILE A N 16
ATOM 23172 C CA . ILE A 1 55 ? 29.472 -14.504 -3.451 1.00 0.00 55 ILE A CA 16
ATOM 23173 C C . ILE A 1 55 ? 30.508 -15.596 -3.753 1.00 0.00 55 ILE A C 16
ATOM 23174 O O . ILE A 1 55 ? 30.286 -16.779 -3.460 1.00 0.00 55 ILE A O 16
ATOM 23190 N N . GLY A 1 56 ? 31.626 -15.197 -4.363 1.00 0.00 56 GLY A N 16
ATOM 23191 C CA . GLY A 1 56 ? 32.728 -16.111 -4.632 1.00 0.00 56 GLY A CA 16
ATOM 23192 C C . GLY A 1 56 ? 33.711 -16.125 -3.488 1.00 0.00 56 GLY A C 16
ATOM 23193 O O . GLY A 1 56 ? 33.659 -17.001 -2.609 1.00 0.00 56 GLY A O 16
ATOM 23197 N N . GLU A 1 57 ? 34.589 -15.127 -3.494 1.00 0.00 57 GLU A N 16
ATOM 23198 C CA . GLU A 1 57 ? 35.584 -14.903 -2.442 1.00 0.00 57 GLU A CA 16
ATOM 23199 C C . GLU A 1 57 ? 36.062 -13.452 -2.499 1.00 0.00 57 GLU A C 16
ATOM 23200 O O . GLU A 1 57 ? 35.664 -12.682 -3.384 1.00 0.00 57 GLU A O 16
ATOM 23212 N N . PHE A 1 58 ? 36.909 -13.109 -1.543 1.00 0.00 58 PHE A N 16
ATOM 23213 C CA . PHE A 1 58 ? 37.471 -11.768 -1.370 1.00 0.00 58 PHE A CA 16
ATOM 23214 C C . PHE A 1 58 ? 38.672 -11.873 -0.428 1.00 0.00 58 PHE A C 16
ATOM 23215 O O . PHE A 1 58 ? 38.847 -12.901 0.262 1.00 0.00 58 PHE A O 16
ATOM 23232 N N . ASP A 1 59 ? 39.489 -10.818 -0.390 1.00 0.00 59 ASP A N 16
ATOM 23233 C CA . ASP A 1 59 ? 40.632 -10.739 0.527 1.00 0.00 59 ASP A CA 16
ATOM 23234 C C . ASP A 1 59 ? 40.124 -10.277 1.902 1.00 0.00 59 ASP A C 16
ATOM 23235 O O . ASP A 1 59 ? 39.717 -9.117 2.072 1.00 0.00 59 ASP A O 16
ATOM 23244 N N . GLU A 1 60 ? 40.120 -11.216 2.867 1.00 0.00 60 GLU A N 16
ATOM 23245 C CA . GLU A 1 60 ? 39.544 -11.001 4.212 1.00 0.00 60 GLU A CA 16
ATOM 23246 C C . GLU A 1 60 ? 40.335 -9.976 5.044 1.00 0.00 60 GLU A C 16
ATOM 23247 O O . GLU A 1 60 ? 39.788 -9.422 5.999 1.00 0.00 60 GLU A O 16
ATOM 23259 N N . GLU A 1 61 ? 41.609 -9.733 4.679 1.00 0.00 61 GLU A N 16
ATOM 23260 C CA . GLU A 1 61 ? 42.449 -8.720 5.342 1.00 0.00 61 GLU A CA 16
ATOM 23261 C C . GLU A 1 61 ? 41.918 -7.306 5.004 1.00 0.00 61 GLU A C 16
ATOM 23262 O O . GLU A 1 61 ? 41.817 -6.437 5.884 1.00 0.00 61 GLU A O 16
ATOM 23274 N N . GLU A 1 62 ? 41.576 -7.100 3.706 1.00 0.00 62 GLU A N 16
ATOM 23275 C CA . GLU A 1 62 ? 40.969 -5.843 3.229 1.00 0.00 62 GLU A CA 16
ATOM 23276 C C . GLU A 1 62 ? 39.592 -5.650 3.878 1.00 0.00 62 GLU A C 16
ATOM 23277 O O . GLU A 1 62 ? 39.371 -4.665 4.574 1.00 0.00 62 GLU A O 16
ATOM 23289 N N . ALA A 1 63 ? 38.705 -6.652 3.707 1.00 0.00 63 ALA A N 16
ATOM 23290 C CA . ALA A 1 63 ? 37.305 -6.606 4.207 1.00 0.00 63 ALA A CA 16
ATOM 23291 C C . ALA A 1 63 ? 37.229 -6.385 5.728 1.00 0.00 63 ALA A C 16
ATOM 23292 O O . ALA A 1 63 ? 36.217 -5.898 6.244 1.00 0.00 63 ALA A O 16
ATOM 23299 N N . ARG A 1 64 ? 38.303 -6.779 6.427 1.00 0.00 64 ARG A N 16
ATOM 23300 C CA . ARG A 1 64 ? 38.467 -6.560 7.871 1.00 0.00 64 ARG A CA 16
ATOM 23301 C C . ARG A 1 64 ? 38.702 -5.071 8.176 1.00 0.00 64 ARG A C 16
ATOM 23302 O O . ARG A 1 64 ? 37.993 -4.484 8.994 1.00 0.00 64 ARG A O 16
ATOM 23323 N N . GLU A 1 65 ? 39.698 -4.465 7.492 1.00 0.00 65 GLU A N 16
ATOM 23324 C CA . GLU A 1 65 ? 40.159 -3.093 7.803 1.00 0.00 65 GLU A CA 16
ATOM 23325 C C . GLU A 1 65 ? 39.184 -2.012 7.277 1.00 0.00 65 GLU A C 16
ATOM 23326 O O . GLU A 1 65 ? 38.956 -0.999 7.952 1.00 0.00 65 GLU A O 16
ATOM 23338 N N . LEU A 1 66 ? 38.604 -2.225 6.088 1.00 0.00 66 LEU A N 16
ATOM 23339 C CA . LEU A 1 66 ? 37.568 -1.323 5.548 1.00 0.00 66 LEU A CA 16
ATOM 23340 C C . LEU A 1 66 ? 36.187 -1.661 6.155 1.00 0.00 66 LEU A C 16
ATOM 23341 O O . LEU A 1 66 ? 35.320 -0.786 6.254 1.00 0.00 66 LEU A O 16
ATOM 23357 N N . GLY A 1 67 ? 36.015 -2.924 6.596 1.00 0.00 67 GLY A N 16
ATOM 23358 C CA . GLY A 1 67 ? 34.827 -3.331 7.341 1.00 0.00 67 GLY A CA 16
ATOM 23359 C C . GLY A 1 67 ? 34.728 -2.628 8.695 1.00 0.00 67 GLY A C 16
ATOM 23360 O O . GLY A 1 67 ? 33.667 -2.121 9.052 1.00 0.00 67 GLY A O 16
ATOM 23364 N N . ARG A 1 68 ? 35.861 -2.561 9.426 1.00 0.00 68 ARG A N 16
ATOM 23365 C CA . ARG A 1 68 ? 35.945 -1.881 10.745 1.00 0.00 68 ARG A CA 16
ATOM 23366 C C . ARG A 1 68 ? 35.948 -0.352 10.567 1.00 0.00 68 ARG A C 16
ATOM 23367 O O . ARG A 1 68 ? 35.647 0.392 11.512 1.00 0.00 68 ARG A O 16
ATOM 23388 N N . LYS A 1 69 ? 36.317 0.107 9.356 1.00 0.00 69 LYS A N 16
ATOM 23389 C CA . LYS A 1 69 ? 36.161 1.516 8.952 1.00 0.00 69 LYS A CA 16
ATOM 23390 C C . LYS A 1 69 ? 34.657 1.859 8.828 1.00 0.00 69 LYS A C 16
ATOM 23391 O O . LYS A 1 69 ? 34.257 2.989 9.103 1.00 0.00 69 LYS A O 16
ATOM 23410 N N . TRP A 1 70 ? 33.832 0.860 8.435 1.00 0.00 70 TRP A N 16
ATOM 23411 C CA . TRP A 1 70 ? 32.360 0.997 8.463 1.00 0.00 70 TRP A CA 16
ATOM 23412 C C . TRP A 1 70 ? 31.858 1.031 9.916 1.00 0.00 70 TRP A C 16
ATOM 23413 O O . TRP A 1 70 ? 30.892 1.744 10.220 1.00 0.00 70 TRP A O 16
ATOM 23434 N N . LEU A 1 71 ? 32.489 0.243 10.813 1.00 0.00 71 LEU A N 16
ATOM 23435 C CA . LEU A 1 71 ? 32.199 0.326 12.263 1.00 0.00 71 LEU A CA 16
ATOM 23436 C C . LEU A 1 71 ? 32.495 1.762 12.780 1.00 0.00 71 LEU A C 16
ATOM 23437 O O . LEU A 1 71 ? 31.848 2.242 13.716 1.00 0.00 71 LEU A O 16
ATOM 23453 N N . GLU A 1 72 ? 33.465 2.454 12.143 1.00 0.00 72 GLU A N 16
ATOM 23454 C CA . GLU A 1 72 ? 33.768 3.873 12.432 1.00 0.00 72 GLU A CA 16
ATOM 23455 C C . GLU A 1 72 ? 32.688 4.803 11.812 1.00 0.00 72 GLU A C 16
ATOM 23456 O O . GLU A 1 72 ? 32.370 5.857 12.376 1.00 0.00 72 GLU A O 16
ATOM 23468 N N . GLU A 1 73 ? 32.127 4.398 10.648 1.00 0.00 73 GLU A N 16
ATOM 23469 C CA . GLU A 1 73 ? 31.043 5.146 9.952 1.00 0.00 73 GLU A CA 16
ATOM 23470 C C . GLU A 1 73 ? 29.740 5.153 10.773 1.00 0.00 73 GLU A C 16
ATOM 23471 O O . GLU A 1 73 ? 29.010 6.147 10.787 1.00 0.00 73 GLU A O 16
ATOM 23483 N N . LYS A 1 74 ? 29.453 4.035 11.460 1.00 0.00 74 LYS A N 16
ATOM 23484 C CA . LYS A 1 74 ? 28.283 3.929 12.363 1.00 0.00 74 LYS A CA 16
ATOM 23485 C C . LYS A 1 74 ? 28.588 4.558 13.750 1.00 0.00 74 LYS A C 16
ATOM 23486 O O . LYS A 1 74 ? 27.737 4.518 14.654 1.00 0.00 74 LYS A O 16
ATOM 23505 N N . SER A 1 75 ? 29.824 5.101 13.885 1.00 0.00 75 SER A N 16
ATOM 23506 C CA . SER A 1 75 ? 30.328 5.823 15.065 1.00 0.00 75 SER A CA 16
ATOM 23507 C C . SER A 1 75 ? 30.704 4.845 16.186 1.00 0.00 75 SER A C 16
ATOM 23508 O O . SER A 1 75 ? 29.847 4.407 16.959 1.00 0.00 75 SER A O 16
ATOM 23516 N N . LYS A 1 76 ? 31.991 4.453 16.218 1.00 0.00 76 LYS A N 16
ATOM 23517 C CA . LYS A 1 76 ? 32.581 3.749 17.379 1.00 0.00 76 LYS A CA 16
ATOM 23518 C C . LYS A 1 76 ? 32.713 4.720 18.578 1.00 0.00 76 LYS A C 16
ATOM 23519 O O . LYS A 1 76 ? 32.906 5.927 18.377 1.00 0.00 76 LYS A O 16
ATOM 23538 N N . PRO A 1 77 ? 32.595 4.210 19.855 1.00 0.00 77 PRO A N 16
ATOM 23539 C CA . PRO A 1 77 ? 32.909 5.001 21.076 1.00 0.00 77 PRO A CA 16
ATOM 23540 C C . PRO A 1 77 ? 34.439 5.239 21.237 1.00 0.00 77 PRO A C 16
ATOM 23541 O O . PRO A 1 77 ? 35.211 5.081 20.286 1.00 0.00 77 PRO A O 16
ATOM 23552 N N . VAL A 1 78 ? 34.869 5.593 22.464 1.00 0.00 78 VAL A N 16
ATOM 23553 C CA . VAL A 1 78 ? 36.305 5.759 22.816 1.00 0.00 78 VAL A CA 16
ATOM 23554 C C . VAL A 1 78 ? 36.965 4.399 23.183 1.00 0.00 78 VAL A C 16
ATOM 23555 O O . VAL A 1 78 ? 37.830 4.324 24.072 1.00 0.00 78 VAL A O 16
ATOM 23568 N N . THR A 1 79 ? 36.600 3.354 22.423 1.00 0.00 79 THR A N 16
ATOM 23569 C CA . THR A 1 79 ? 37.012 1.967 22.669 1.00 0.00 79 THR A CA 16
ATOM 23570 C C . THR A 1 79 ? 38.535 1.786 22.489 1.00 0.00 79 THR A C 16
ATOM 23571 O O . THR A 1 79 ? 39.221 1.275 23.384 1.00 0.00 79 THR A O 16
ATOM 23582 N N . LEU A 1 80 ? 39.054 2.253 21.341 1.00 0.00 80 LEU A N 16
ATOM 23583 C CA . LEU A 1 80 ? 40.479 2.105 20.988 1.00 0.00 80 LEU A CA 16
ATOM 23584 C C . LEU A 1 80 ? 41.067 3.413 20.431 1.00 0.00 80 LEU A C 16
ATOM 23585 O O . LEU A 1 80 ? 40.366 4.226 19.812 1.00 0.00 80 LEU A O 16
ATOM 23601 N N . GLU A 1 81 ? 42.371 3.583 20.673 1.00 0.00 81 GLU A N 16
ATOM 23602 C CA . GLU A 1 81 ? 43.185 4.690 20.149 1.00 0.00 81 GLU A CA 16
ATOM 23603 C C . GLU A 1 81 ? 43.827 4.299 18.803 1.00 0.00 81 GLU A C 16
ATOM 23604 O O . GLU A 1 81 ? 44.211 5.164 18.008 1.00 0.00 81 GLU A O 16
ATOM 23616 N N . GLU A 1 82 ? 43.923 2.976 18.589 1.00 0.00 82 GLU A N 16
ATOM 23617 C CA . GLU A 1 82 ? 44.729 2.336 17.534 1.00 0.00 82 GLU A CA 16
ATOM 23618 C C . GLU A 1 82 ? 44.344 2.773 16.099 1.00 0.00 82 GLU A C 16
ATOM 23619 O O . GLU A 1 82 ? 45.233 2.983 15.268 1.00 0.00 82 GLU A O 16
ATOM 23631 N N . LEU A 1 83 ? 43.034 2.920 15.811 1.00 0.00 83 LEU A N 16
ATOM 23632 C CA . LEU A 1 83 ? 42.555 3.273 14.446 1.00 0.00 83 LEU A CA 16
ATOM 23633 C C . LEU A 1 83 ? 42.800 4.779 14.148 1.00 0.00 83 LEU A C 16
ATOM 23634 O O . LEU A 1 83 ? 43.059 5.136 12.993 1.00 0.00 83 LEU A O 16
ATOM 23650 N N . LYS A 1 84 ? 42.777 5.632 15.205 1.00 0.00 84 LYS A N 16
ATOM 23651 C CA . LYS A 1 84 ? 42.833 7.113 15.064 1.00 0.00 84 LYS A CA 16
ATOM 23652 C C . LYS A 1 84 ? 44.168 7.575 14.427 1.00 0.00 84 LYS A C 16
ATOM 23653 O O . LYS A 1 84 ? 45.168 7.774 15.130 1.00 0.00 84 LYS A O 16
ATOM 23672 N N . SER A 1 85 ? 44.180 7.697 13.095 1.00 0.00 85 SER A N 16
ATOM 23673 C CA . SER A 1 85 ? 45.348 8.156 12.328 1.00 0.00 85 SER A CA 16
ATOM 23674 C C . SER A 1 85 ? 44.857 8.919 11.085 1.00 0.00 85 SER A C 16
ATOM 23675 O O . SER A 1 85 ? 44.958 10.152 11.025 1.00 0.00 85 SER A O 16
ATOM 23683 N N . TYR A 1 86 ? 44.289 8.184 10.111 1.00 0.00 86 TYR A N 16
ATOM 23684 C CA . TYR A 1 86 ? 43.776 8.752 8.845 1.00 0.00 86 TYR A CA 16
ATOM 23685 C C . TYR A 1 86 ? 42.492 8.023 8.430 1.00 0.00 86 TYR A C 16
ATOM 23686 O O . TYR A 1 86 ? 42.340 6.824 8.692 1.00 0.00 86 TYR A O 16
ATOM 23704 N N . GLY A 1 87 ? 41.594 8.757 7.756 1.00 0.00 87 GLY A N 16
ATOM 23705 C CA . GLY A 1 87 ? 40.305 8.234 7.311 1.00 0.00 87 GLY A CA 16
ATOM 23706 C C . GLY A 1 87 ? 39.904 8.848 5.981 1.00 0.00 87 GLY A C 16
ATOM 23707 O O . GLY A 1 87 ? 38.999 9.680 5.918 1.00 0.00 87 GLY A O 16
ATOM 23711 N N . PHE A 1 88 ? 40.626 8.458 4.917 1.00 0.00 88 PHE A N 16
ATOM 23712 C CA . PHE A 1 88 ? 40.371 8.927 3.544 1.00 0.00 88 PHE A CA 16
ATOM 23713 C C . PHE A 1 88 ? 39.095 8.258 2.998 1.00 0.00 88 PHE A C 16
ATOM 23714 O O . PHE A 1 88 ? 39.080 7.043 2.748 1.00 0.00 88 PHE A O 16
ATOM 23731 N N . GLY A 1 89 ? 38.033 9.061 2.841 1.00 0.00 89 GLY A N 16
ATOM 23732 C CA . GLY A 1 89 ? 36.730 8.560 2.412 1.00 0.00 89 GLY A CA 16
ATOM 23733 C C . GLY A 1 89 ? 35.789 9.672 2.002 1.00 0.00 89 GLY A C 16
ATOM 23734 O O . GLY A 1 89 ? 34.960 9.486 1.107 1.00 0.00 89 GLY A O 16
ATOM 23738 N N . GLU A 1 90 ? 35.918 10.837 2.661 1.00 0.00 90 GLU A N 16
ATOM 23739 C CA . GLU A 1 90 ? 35.149 12.049 2.316 1.00 0.00 90 GLU A CA 16
ATOM 23740 C C . GLU A 1 90 ? 35.516 12.510 0.889 1.00 0.00 90 GLU A C 16
ATOM 23741 O O . GLU A 1 90 ? 36.566 13.134 0.685 1.00 0.00 90 GLU A O 16
ATOM 23753 N N . GLU A 1 91 ? 34.676 12.122 -0.089 1.00 0.00 91 GLU A N 16
ATOM 23754 C CA . GLU A 1 91 ? 34.915 12.367 -1.521 1.00 0.00 91 GLU A CA 16
ATOM 23755 C C . GLU A 1 91 ? 33.593 12.253 -2.301 1.00 0.00 91 GLU A C 16
ATOM 23756 O O . GLU A 1 91 ? 32.765 11.388 -1.999 1.00 0.00 91 GLU A O 16
ATOM 23768 N N . GLY A 1 92 ? 33.419 13.130 -3.307 1.00 0.00 92 GLY A N 16
ATOM 23769 C CA . GLY A 1 92 ? 32.249 13.107 -4.192 1.00 0.00 92 GLY A CA 16
ATOM 23770 C C . GLY A 1 92 ? 31.669 14.505 -4.356 1.00 0.00 92 GLY A C 16
ATOM 23771 O O . GLY A 1 92 ? 31.010 15.006 -3.436 1.00 0.00 92 GLY A O 16
ATOM 23775 N N . GLU A 1 93 ? 31.921 15.135 -5.514 1.00 0.00 93 GLU A N 16
ATOM 23776 C CA . GLU A 1 93 ? 31.505 16.519 -5.799 1.00 0.00 93 GLU A CA 16
ATOM 23777 C C . GLU A 1 93 ? 30.005 16.590 -6.143 1.00 0.00 93 GLU A C 16
ATOM 23778 O O . GLU A 1 93 ? 29.518 15.826 -6.985 1.00 0.00 93 GLU A O 16
ATOM 23790 N N . GLY A 1 94 ? 29.303 17.516 -5.476 1.00 0.00 94 GLY A N 16
ATOM 23791 C CA . GLY A 1 94 ? 27.881 17.743 -5.693 1.00 0.00 94 GLY A CA 16
ATOM 23792 C C . GLY A 1 94 ? 27.347 18.838 -4.770 1.00 0.00 94 GLY A C 16
ATOM 23793 O O . GLY A 1 94 ? 27.626 18.819 -3.565 1.00 0.00 94 GLY A O 16
ATOM 23797 N N . SER A 1 95 ? 26.597 19.795 -5.342 1.00 0.00 95 SER A N 16
ATOM 23798 C CA . SER A 1 95 ? 25.980 20.906 -4.596 1.00 0.00 95 SER A CA 16
ATOM 23799 C C . SER A 1 95 ? 24.556 20.505 -4.128 1.00 0.00 95 SER A C 16
ATOM 23800 O O . SER A 1 95 ? 23.652 20.372 -4.980 1.00 0.00 95 SER A O 16
ATOM 23809 N N . GLN A 1 1 ? 20.161 -4.246 -13.132 1.00 0.00 1 GLN A N 17
ATOM 23810 C CA . GLN A 1 1 ? 20.037 -3.124 -12.174 1.00 0.00 1 GLN A CA 17
ATOM 23811 C C . GLN A 1 1 ? 19.373 -3.606 -10.867 1.00 0.00 1 GLN A C 17
ATOM 23812 O O . GLN A 1 1 ? 18.183 -3.947 -10.843 1.00 0.00 1 GLN A O 17
ATOM 23828 N N . GLY A 1 2 ? 20.183 -3.697 -9.796 1.00 0.00 2 GLY A N 17
ATOM 23829 C CA . GLY A 1 2 ? 19.682 -3.992 -8.458 1.00 0.00 2 GLY A CA 17
ATOM 23830 C C . GLY A 1 2 ? 19.175 -2.719 -7.791 1.00 0.00 2 GLY A C 17
ATOM 23831 O O . GLY A 1 2 ? 17.970 -2.432 -7.836 1.00 0.00 2 GLY A O 17
ATOM 23835 N N . HIS A 1 3 ? 20.116 -1.959 -7.174 1.00 0.00 3 HIS A N 17
ATOM 23836 C CA . HIS A 1 3 ? 19.855 -0.627 -6.555 1.00 0.00 3 HIS A CA 17
ATOM 23837 C C . HIS A 1 3 ? 18.838 -0.721 -5.381 1.00 0.00 3 HIS A C 17
ATOM 23838 O O . HIS A 1 3 ? 18.292 0.289 -4.925 1.00 0.00 3 HIS A O 17
ATOM 23853 N N . MET A 1 4 ? 18.628 -1.950 -4.873 1.00 0.00 4 MET A N 17
ATOM 23854 C CA . MET A 1 4 ? 17.690 -2.237 -3.766 1.00 0.00 4 MET A CA 17
ATOM 23855 C C . MET A 1 4 ? 18.429 -2.256 -2.418 1.00 0.00 4 MET A C 17
ATOM 23856 O O . MET A 1 4 ? 19.654 -2.105 -2.370 1.00 0.00 4 MET A O 17
ATOM 23870 N N . ASP A 1 5 ? 17.660 -2.468 -1.334 1.00 0.00 5 ASP A N 17
ATOM 23871 C CA . ASP A 1 5 ? 18.174 -2.471 0.053 1.00 0.00 5 ASP A CA 17
ATOM 23872 C C . ASP A 1 5 ? 19.278 -3.532 0.255 1.00 0.00 5 ASP A C 17
ATOM 23873 O O . ASP A 1 5 ? 20.333 -3.238 0.827 1.00 0.00 5 ASP A O 17
ATOM 23882 N N . LEU A 1 6 ? 18.979 -4.767 -0.207 1.00 0.00 6 LEU A N 17
ATOM 23883 C CA . LEU A 1 6 ? 19.886 -5.951 -0.149 1.00 0.00 6 LEU A CA 17
ATOM 23884 C C . LEU A 1 6 ? 20.179 -6.408 1.308 1.00 0.00 6 LEU A C 17
ATOM 23885 O O . LEU A 1 6 ? 20.974 -7.326 1.517 1.00 0.00 6 LEU A O 17
ATOM 23901 N N . ILE A 1 7 ? 19.481 -5.793 2.288 1.00 0.00 7 ILE A N 17
ATOM 23902 C CA . ILE A 1 7 ? 19.700 -6.014 3.736 1.00 0.00 7 ILE A CA 17
ATOM 23903 C C . ILE A 1 7 ? 19.076 -7.349 4.197 1.00 0.00 7 ILE A C 17
ATOM 23904 O O . ILE A 1 7 ? 19.682 -8.110 4.959 1.00 0.00 7 ILE A O 17
ATOM 23920 N N . CYS A 1 8 ? 17.870 -7.638 3.682 1.00 0.00 8 CYS A N 17
ATOM 23921 C CA . CYS A 1 8 ? 17.079 -8.829 4.047 1.00 0.00 8 CYS A CA 17
ATOM 23922 C C . CYS A 1 8 ? 17.411 -10.001 3.103 1.00 0.00 8 CYS A C 17
ATOM 23923 O O . CYS A 1 8 ? 16.516 -10.652 2.549 1.00 0.00 8 CYS A O 17
ATOM 23931 N N . MET A 1 9 ? 18.721 -10.261 2.927 1.00 0.00 9 MET A N 17
ATOM 23932 C CA . MET A 1 9 ? 19.236 -11.335 2.060 1.00 0.00 9 MET A CA 17
ATOM 23933 C C . MET A 1 9 ? 20.393 -12.060 2.772 1.00 0.00 9 MET A C 17
ATOM 23934 O O . MET A 1 9 ? 21.289 -11.421 3.338 1.00 0.00 9 MET A O 17
ATOM 23948 N N . TYR A 1 10 ? 20.343 -13.400 2.750 1.00 0.00 10 TYR A N 17
ATOM 23949 C CA . TYR A 1 10 ? 21.365 -14.267 3.360 1.00 0.00 10 TYR A CA 17
ATOM 23950 C C . TYR A 1 10 ? 22.539 -14.458 2.387 1.00 0.00 10 TYR A C 17
ATOM 23951 O O . TYR A 1 10 ? 22.347 -14.901 1.248 1.00 0.00 10 TYR A O 17
ATOM 23969 N N . VAL A 1 11 ? 23.746 -14.118 2.845 1.00 0.00 11 VAL A N 17
ATOM 23970 C CA . VAL A 1 11 ? 24.959 -14.148 2.021 1.00 0.00 11 VAL A CA 17
ATOM 23971 C C . VAL A 1 11 ? 25.580 -15.561 2.023 1.00 0.00 11 VAL A C 17
ATOM 23972 O O . VAL A 1 11 ? 26.147 -16.007 3.027 1.00 0.00 11 VAL A O 17
ATOM 23985 N N . PHE A 1 12 ? 25.411 -16.269 0.898 1.00 0.00 12 PHE A N 17
ATOM 23986 C CA . PHE A 1 12 ? 26.006 -17.592 0.667 1.00 0.00 12 PHE A CA 17
ATOM 23987 C C . PHE A 1 12 ? 27.256 -17.456 -0.210 1.00 0.00 12 PHE A C 17
ATOM 23988 O O . PHE A 1 12 ? 27.186 -16.915 -1.311 1.00 0.00 12 PHE A O 17
ATOM 24005 N N . LYS A 1 13 ? 28.392 -17.949 0.286 1.00 0.00 13 LYS A N 17
ATOM 24006 C CA . LYS A 1 13 ? 29.625 -18.071 -0.491 1.00 0.00 13 LYS A CA 17
ATOM 24007 C C . LYS A 1 13 ? 29.503 -19.316 -1.395 1.00 0.00 13 LYS A C 17
ATOM 24008 O O . LYS A 1 13 ? 29.818 -20.445 -0.990 1.00 0.00 13 LYS A O 17
ATOM 24027 N N . GLY A 1 14 ? 28.960 -19.089 -2.605 1.00 0.00 14 GLY A N 17
ATOM 24028 C CA . GLY A 1 14 ? 28.591 -20.166 -3.512 1.00 0.00 14 GLY A CA 17
ATOM 24029 C C . GLY A 1 14 ? 27.378 -20.928 -2.984 1.00 0.00 14 GLY A C 17
ATOM 24030 O O . GLY A 1 14 ? 26.236 -20.490 -3.170 1.00 0.00 14 GLY A O 17
ATOM 24034 N N . GLU A 1 15 ? 27.637 -22.058 -2.302 1.00 0.00 15 GLU A N 17
ATOM 24035 C CA . GLU A 1 15 ? 26.599 -22.891 -1.666 1.00 0.00 15 GLU A CA 17
ATOM 24036 C C . GLU A 1 15 ? 26.650 -22.748 -0.133 1.00 0.00 15 GLU A C 17
ATOM 24037 O O . GLU A 1 15 ? 25.604 -22.832 0.529 1.00 0.00 15 GLU A O 17
ATOM 24049 N N . GLU A 1 16 ? 27.865 -22.528 0.427 1.00 0.00 16 GLU A N 17
ATOM 24050 C CA . GLU A 1 16 ? 28.060 -22.485 1.897 1.00 0.00 16 GLU A CA 17
ATOM 24051 C C . GLU A 1 16 ? 27.512 -21.163 2.466 1.00 0.00 16 GLU A C 17
ATOM 24052 O O . GLU A 1 16 ? 27.636 -20.115 1.828 1.00 0.00 16 GLU A O 17
ATOM 24064 N N . SER A 1 17 ? 26.896 -21.217 3.659 1.00 0.00 17 SER A N 17
ATOM 24065 C CA . SER A 1 17 ? 26.366 -20.023 4.335 1.00 0.00 17 SER A CA 17
ATOM 24066 C C . SER A 1 17 ? 27.539 -19.234 4.955 1.00 0.00 17 SER A C 17
ATOM 24067 O O . SER A 1 17 ? 28.117 -19.656 5.967 1.00 0.00 17 SER A O 17
ATOM 24075 N N . PHE A 1 18 ? 27.914 -18.114 4.307 1.00 0.00 18 PHE A N 17
ATOM 24076 C CA . PHE A 1 18 ? 29.021 -17.259 4.763 1.00 0.00 18 PHE A CA 17
ATOM 24077 C C . PHE A 1 18 ? 28.563 -16.420 5.968 1.00 0.00 18 PHE A C 17
ATOM 24078 O O . PHE A 1 18 ? 29.193 -16.444 7.033 1.00 0.00 18 PHE A O 17
ATOM 24095 N N . GLY A 1 19 ? 27.446 -15.708 5.779 1.00 0.00 19 GLY A N 17
ATOM 24096 C CA . GLY A 1 19 ? 26.878 -14.843 6.808 1.00 0.00 19 GLY A CA 17
ATOM 24097 C C . GLY A 1 19 ? 25.575 -14.218 6.354 1.00 0.00 19 GLY A C 17
ATOM 24098 O O . GLY A 1 19 ? 24.971 -14.675 5.380 1.00 0.00 19 GLY A O 17
ATOM 24102 N N . GLU A 1 20 ? 25.142 -13.165 7.045 1.00 0.00 20 GLU A N 17
ATOM 24103 C CA . GLU A 1 20 ? 23.894 -12.450 6.731 1.00 0.00 20 GLU A CA 17
ATOM 24104 C C . GLU A 1 20 ? 24.220 -10.984 6.412 1.00 0.00 20 GLU A C 17
ATOM 24105 O O . GLU A 1 20 ? 25.136 -10.412 7.003 1.00 0.00 20 GLU A O 17
ATOM 24117 N N . SER A 1 21 ? 23.485 -10.383 5.460 1.00 0.00 21 SER A N 17
ATOM 24118 C CA . SER A 1 21 ? 23.646 -8.959 5.123 1.00 0.00 21 SER A CA 17
ATOM 24119 C C . SER A 1 21 ? 23.011 -8.089 6.218 1.00 0.00 21 SER A C 17
ATOM 24120 O O . SER A 1 21 ? 22.020 -8.487 6.850 1.00 0.00 21 SER A O 17
ATOM 24128 N N . ILE A 1 22 ? 23.603 -6.913 6.444 1.00 0.00 22 ILE A N 17
ATOM 24129 C CA . ILE A 1 22 ? 23.115 -5.931 7.431 1.00 0.00 22 ILE A CA 17
ATOM 24130 C C . ILE A 1 22 ? 23.027 -4.548 6.749 1.00 0.00 22 ILE A C 17
ATOM 24131 O O . ILE A 1 22 ? 22.140 -3.749 7.070 1.00 0.00 22 ILE A O 17
ATOM 24147 N N . ASP A 1 23 ? 23.936 -4.287 5.782 1.00 0.00 23 ASP A N 17
ATOM 24148 C CA . ASP A 1 23 ? 23.986 -2.999 5.056 1.00 0.00 23 ASP A CA 17
ATOM 24149 C C . ASP A 1 23 ? 24.849 -3.133 3.782 1.00 0.00 23 ASP A C 17
ATOM 24150 O O . ASP A 1 23 ? 25.511 -4.149 3.579 1.00 0.00 23 ASP A O 17
ATOM 24159 N N . VAL A 1 24 ? 24.791 -2.112 2.911 1.00 0.00 24 VAL A N 17
ATOM 24160 C CA . VAL A 1 24 ? 25.650 -1.985 1.721 1.00 0.00 24 VAL A CA 17
ATOM 24161 C C . VAL A 1 24 ? 25.854 -0.488 1.410 1.00 0.00 24 VAL A C 17
ATOM 24162 O O . VAL A 1 24 ? 24.925 0.317 1.576 1.00 0.00 24 VAL A O 17
ATOM 24175 N N . TYR A 1 25 ? 27.087 -0.117 1.014 1.00 0.00 25 TYR A N 17
ATOM 24176 C CA . TYR A 1 25 ? 27.426 1.242 0.557 1.00 0.00 25 TYR A CA 17
ATOM 24177 C C . TYR A 1 25 ? 28.503 1.164 -0.546 1.00 0.00 25 TYR A C 17
ATOM 24178 O O . TYR A 1 25 ? 29.464 0.386 -0.429 1.00 0.00 25 TYR A O 17
ATOM 24196 N N . GLY A 1 26 ? 28.311 1.961 -1.611 1.00 0.00 26 GLY A N 17
ATOM 24197 C CA . GLY A 1 26 ? 29.255 2.063 -2.723 1.00 0.00 26 GLY A CA 17
ATOM 24198 C C . GLY A 1 26 ? 29.503 0.743 -3.448 1.00 0.00 26 GLY A C 17
ATOM 24199 O O . GLY A 1 26 ? 28.634 0.238 -4.167 1.00 0.00 26 GLY A O 17
ATOM 24203 N N . ASP A 1 27 ? 30.698 0.177 -3.217 1.00 0.00 27 ASP A N 17
ATOM 24204 C CA . ASP A 1 27 ? 31.156 -1.070 -3.857 1.00 0.00 27 ASP A CA 17
ATOM 24205 C C . ASP A 1 27 ? 31.350 -2.179 -2.809 1.00 0.00 27 ASP A C 17
ATOM 24206 O O . ASP A 1 27 ? 32.045 -3.161 -3.076 1.00 0.00 27 ASP A O 17
ATOM 24215 N N . TYR A 1 28 ? 30.732 -2.039 -1.615 1.00 0.00 28 TYR A N 17
ATOM 24216 C CA . TYR A 1 28 ? 30.968 -2.959 -0.476 1.00 0.00 28 TYR A CA 17
ATOM 24217 C C . TYR A 1 28 ? 29.662 -3.317 0.248 1.00 0.00 28 TYR A C 17
ATOM 24218 O O . TYR A 1 28 ? 28.975 -2.442 0.782 1.00 0.00 28 TYR A O 17
ATOM 24236 N N . LEU A 1 29 ? 29.333 -4.619 0.243 1.00 0.00 29 LEU A N 17
ATOM 24237 C CA . LEU A 1 29 ? 28.223 -5.190 1.012 1.00 0.00 29 LEU A CA 17
ATOM 24238 C C . LEU A 1 29 ? 28.721 -5.581 2.416 1.00 0.00 29 LEU A C 17
ATOM 24239 O O . LEU A 1 29 ? 29.588 -6.451 2.546 1.00 0.00 29 LEU A O 17
ATOM 24255 N N . ILE A 1 30 ? 28.176 -4.933 3.452 1.00 0.00 30 ILE A N 17
ATOM 24256 C CA . ILE A 1 30 ? 28.501 -5.242 4.851 1.00 0.00 30 ILE A CA 17
ATOM 24257 C C . ILE A 1 30 ? 27.736 -6.501 5.300 1.00 0.00 30 ILE A C 17
ATOM 24258 O O . ILE A 1 30 ? 26.490 -6.488 5.416 1.00 0.00 30 ILE A O 17
ATOM 24274 N N . VAL A 1 31 ? 28.505 -7.580 5.533 1.00 0.00 31 VAL A N 17
ATOM 24275 C CA . VAL A 1 31 ? 27.998 -8.890 5.951 1.00 0.00 31 VAL A CA 17
ATOM 24276 C C . VAL A 1 31 ? 28.427 -9.178 7.400 1.00 0.00 31 VAL A C 17
ATOM 24277 O O . VAL A 1 31 ? 29.619 -9.124 7.717 1.00 0.00 31 VAL A O 17
ATOM 24290 N N . LYS A 1 32 ? 27.450 -9.474 8.268 1.00 0.00 32 LYS A N 17
ATOM 24291 C CA . LYS A 1 32 ? 27.701 -9.977 9.628 1.00 0.00 32 LYS A CA 17
ATOM 24292 C C . LYS A 1 32 ? 28.143 -11.453 9.558 1.00 0.00 32 LYS A C 17
ATOM 24293 O O . LYS A 1 32 ? 27.454 -12.293 8.969 1.00 0.00 32 LYS A O 17
ATOM 24312 N N . VAL A 1 33 ? 29.316 -11.725 10.158 1.00 0.00 33 VAL A N 17
ATOM 24313 C CA . VAL A 1 33 ? 29.908 -13.063 10.299 1.00 0.00 33 VAL A CA 17
ATOM 24314 C C . VAL A 1 33 ? 30.442 -13.227 11.744 1.00 0.00 33 VAL A C 17
ATOM 24315 O O . VAL A 1 33 ? 31.430 -12.591 12.135 1.00 0.00 33 VAL A O 17
ATOM 24328 N N . GLY A 1 34 ? 29.737 -14.050 12.546 1.00 0.00 34 GLY A N 17
ATOM 24329 C CA . GLY A 1 34 ? 30.079 -14.266 13.959 1.00 0.00 34 GLY A CA 17
ATOM 24330 C C . GLY A 1 34 ? 29.793 -13.037 14.827 1.00 0.00 34 GLY A C 17
ATOM 24331 O O . GLY A 1 34 ? 28.630 -12.743 15.129 1.00 0.00 34 GLY A O 17
ATOM 24335 N N . THR A 1 35 ? 30.864 -12.319 15.220 1.00 0.00 35 THR A N 17
ATOM 24336 C CA . THR A 1 35 ? 30.783 -11.066 16.008 1.00 0.00 35 THR A CA 17
ATOM 24337 C C . THR A 1 35 ? 31.198 -9.851 15.151 1.00 0.00 35 THR A C 17
ATOM 24338 O O . THR A 1 35 ? 31.059 -8.698 15.577 1.00 0.00 35 THR A O 17
ATOM 24349 N N . GLU A 1 36 ? 31.664 -10.127 13.920 1.00 0.00 36 GLU A N 17
ATOM 24350 C CA . GLU A 1 36 ? 32.363 -9.148 13.071 1.00 0.00 36 GLU A CA 17
ATOM 24351 C C . GLU A 1 36 ? 31.489 -8.737 11.876 1.00 0.00 36 GLU A C 17
ATOM 24352 O O . GLU A 1 36 ? 30.485 -9.386 11.570 1.00 0.00 36 GLU A O 17
ATOM 24364 N N . PHE A 1 37 ? 31.892 -7.640 11.217 1.00 0.00 37 PHE A N 17
ATOM 24365 C CA . PHE A 1 37 ? 31.275 -7.153 9.976 1.00 0.00 37 PHE A CA 17
ATOM 24366 C C . PHE A 1 37 ? 32.368 -7.063 8.899 1.00 0.00 37 PHE A C 17
ATOM 24367 O O . PHE A 1 37 ? 33.283 -6.236 9.003 1.00 0.00 37 PHE A O 17
ATOM 24384 N N . LEU A 1 38 ? 32.282 -7.948 7.899 1.00 0.00 38 LEU A N 17
ATOM 24385 C CA . LEU A 1 38 ? 33.201 -7.992 6.747 1.00 0.00 38 LEU A CA 17
ATOM 24386 C C . LEU A 1 38 ? 32.510 -7.378 5.518 1.00 0.00 38 LEU A C 17
ATOM 24387 O O . LEU A 1 38 ? 31.476 -7.884 5.059 1.00 0.00 38 LEU A O 17
ATOM 24403 N N . ALA A 1 39 ? 33.086 -6.271 5.017 1.00 0.00 39 ALA A N 17
ATOM 24404 C CA . ALA A 1 39 ? 32.618 -5.596 3.805 1.00 0.00 39 ALA A CA 17
ATOM 24405 C C . ALA A 1 39 ? 33.090 -6.361 2.564 1.00 0.00 39 ALA A C 17
ATOM 24406 O O . ALA A 1 39 ? 34.195 -6.126 2.055 1.00 0.00 39 ALA A O 17
ATOM 24413 N N . VAL A 1 40 ? 32.246 -7.286 2.104 1.00 0.00 40 VAL A N 17
ATOM 24414 C CA . VAL A 1 40 ? 32.513 -8.095 0.913 1.00 0.00 40 VAL A CA 17
ATOM 24415 C C . VAL A 1 40 ? 32.305 -7.224 -0.347 1.00 0.00 40 VAL A C 17
ATOM 24416 O O . VAL A 1 40 ? 31.193 -6.718 -0.555 1.00 0.00 40 VAL A O 17
ATOM 24429 N N . PRO A 1 41 ? 33.371 -7.013 -1.195 1.00 0.00 41 PRO A N 17
ATOM 24430 C CA . PRO A 1 41 ? 33.266 -6.173 -2.413 1.00 0.00 41 PRO A CA 17
ATOM 24431 C C . PRO A 1 41 ? 32.220 -6.731 -3.402 1.00 0.00 41 PRO A C 17
ATOM 24432 O O . PRO A 1 41 ? 32.075 -7.946 -3.529 1.00 0.00 41 PRO A O 17
ATOM 24443 N N . LYS A 1 42 ? 31.515 -5.823 -4.103 1.00 0.00 42 LYS A N 17
ATOM 24444 C CA . LYS A 1 42 ? 30.426 -6.163 -5.046 1.00 0.00 42 LYS A CA 17
ATOM 24445 C C . LYS A 1 42 ? 30.922 -7.030 -6.221 1.00 0.00 42 LYS A C 17
ATOM 24446 O O . LYS A 1 42 ? 30.145 -7.765 -6.823 1.00 0.00 42 LYS A O 17
ATOM 24465 N N . LYS A 1 43 ? 32.224 -6.938 -6.519 1.00 0.00 43 LYS A N 17
ATOM 24466 C CA . LYS A 1 43 ? 32.883 -7.752 -7.560 1.00 0.00 43 LYS A CA 17
ATOM 24467 C C . LYS A 1 43 ? 33.056 -9.227 -7.116 1.00 0.00 43 LYS A C 17
ATOM 24468 O O . LYS A 1 43 ? 33.243 -10.111 -7.952 1.00 0.00 43 LYS A O 17
ATOM 24487 N N . SER A 1 44 ? 33.028 -9.470 -5.791 1.00 0.00 44 SER A N 17
ATOM 24488 C CA . SER A 1 44 ? 33.034 -10.834 -5.221 1.00 0.00 44 SER A CA 17
ATOM 24489 C C . SER A 1 44 ? 31.630 -11.466 -5.318 1.00 0.00 44 SER A C 17
ATOM 24490 O O . SER A 1 44 ? 31.508 -12.695 -5.401 1.00 0.00 44 SER A O 17
ATOM 24498 N N . ILE A 1 45 ? 30.579 -10.608 -5.310 1.00 0.00 45 ILE A N 17
ATOM 24499 C CA . ILE A 1 45 ? 29.184 -11.049 -5.500 1.00 0.00 45 ILE A CA 17
ATOM 24500 C C . ILE A 1 45 ? 29.046 -11.610 -6.933 1.00 0.00 45 ILE A C 17
ATOM 24501 O O . ILE A 1 45 ? 29.249 -10.886 -7.919 1.00 0.00 45 ILE A O 17
ATOM 24517 N N . LYS A 1 46 ? 28.766 -12.919 -7.020 1.00 0.00 46 LYS A N 17
ATOM 24518 C CA . LYS A 1 46 ? 28.508 -13.622 -8.286 1.00 0.00 46 LYS A CA 17
ATOM 24519 C C . LYS A 1 46 ? 27.171 -13.149 -8.881 1.00 0.00 46 LYS A C 17
ATOM 24520 O O . LYS A 1 46 ? 27.120 -12.697 -10.030 1.00 0.00 46 LYS A O 17
ATOM 24539 N N . SER A 1 47 ? 26.106 -13.234 -8.059 1.00 0.00 47 SER A N 17
ATOM 24540 C CA . SER A 1 47 ? 24.738 -12.864 -8.455 1.00 0.00 47 SER A CA 17
ATOM 24541 C C . SER A 1 47 ? 23.868 -12.576 -7.217 1.00 0.00 47 SER A C 17
ATOM 24542 O O . SER A 1 47 ? 24.025 -13.219 -6.167 1.00 0.00 47 SER A O 17
ATOM 24550 N N . VAL A 1 48 ? 22.973 -11.580 -7.350 1.00 0.00 48 VAL A N 17
ATOM 24551 C CA . VAL A 1 48 ? 21.900 -11.317 -6.372 1.00 0.00 48 VAL A CA 17
ATOM 24552 C C . VAL A 1 48 ? 20.677 -12.206 -6.716 1.00 0.00 48 VAL A C 17
ATOM 24553 O O . VAL A 1 48 ? 20.087 -12.098 -7.799 1.00 0.00 48 VAL A O 17
ATOM 24566 N N . GLU A 1 49 ? 20.352 -13.122 -5.794 1.00 0.00 49 GLU A N 17
ATOM 24567 C CA . GLU A 1 49 ? 19.278 -14.124 -5.963 1.00 0.00 49 GLU A CA 17
ATOM 24568 C C . GLU A 1 49 ? 18.064 -13.777 -5.074 1.00 0.00 49 GLU A C 17
ATOM 24569 O O . GLU A 1 49 ? 18.091 -12.786 -4.325 1.00 0.00 49 GLU A O 17
ATOM 24581 N N . ASP A 1 50 ? 17.002 -14.608 -5.161 1.00 0.00 50 ASP A N 17
ATOM 24582 C CA . ASP A 1 50 ? 15.766 -14.431 -4.365 1.00 0.00 50 ASP A CA 17
ATOM 24583 C C . ASP A 1 50 ? 16.060 -14.654 -2.871 1.00 0.00 50 ASP A C 17
ATOM 24584 O O . ASP A 1 50 ? 16.106 -15.796 -2.407 1.00 0.00 50 ASP A O 17
ATOM 24593 N N . GLY A 1 51 ? 16.313 -13.552 -2.142 1.00 0.00 51 GLY A N 17
ATOM 24594 C CA . GLY A 1 51 ? 16.611 -13.609 -0.706 1.00 0.00 51 GLY A CA 17
ATOM 24595 C C . GLY A 1 51 ? 18.016 -14.125 -0.399 1.00 0.00 51 GLY A C 17
ATOM 24596 O O . GLY A 1 51 ? 18.323 -14.459 0.752 1.00 0.00 51 GLY A O 17
ATOM 24600 N N . ARG A 1 52 ? 18.871 -14.178 -1.437 1.00 0.00 52 ARG A N 17
ATOM 24601 C CA . ARG A 1 52 ? 20.264 -14.632 -1.319 1.00 0.00 52 ARG A CA 17
ATOM 24602 C C . ARG A 1 52 ? 21.205 -13.620 -1.969 1.00 0.00 52 ARG A C 17
ATOM 24603 O O . ARG A 1 52 ? 20.835 -12.925 -2.920 1.00 0.00 52 ARG A O 17
ATOM 24624 N N . ILE A 1 53 ? 22.420 -13.547 -1.425 1.00 0.00 53 ILE A N 17
ATOM 24625 C CA . ILE A 1 53 ? 23.560 -12.903 -2.064 1.00 0.00 53 ILE A CA 17
ATOM 24626 C C . ILE A 1 53 ? 24.643 -13.977 -2.245 1.00 0.00 53 ILE A C 17
ATOM 24627 O O . ILE A 1 53 ? 25.292 -14.385 -1.270 1.00 0.00 53 ILE A O 17
ATOM 24643 N N . VAL A 1 54 ? 24.807 -14.468 -3.481 1.00 0.00 54 VAL A N 17
ATOM 24644 C CA . VAL A 1 54 ? 25.853 -15.447 -3.792 1.00 0.00 54 VAL A CA 17
ATOM 24645 C C . VAL A 1 54 ? 27.161 -14.700 -4.062 1.00 0.00 54 VAL A C 17
ATOM 24646 O O . VAL A 1 54 ? 27.238 -13.921 -5.004 1.00 0.00 54 VAL A O 17
ATOM 24659 N N . ILE A 1 55 ? 28.144 -14.892 -3.169 1.00 0.00 55 ILE A N 17
ATOM 24660 C CA . ILE A 1 55 ? 29.516 -14.364 -3.308 1.00 0.00 55 ILE A CA 17
ATOM 24661 C C . ILE A 1 55 ? 30.486 -15.526 -3.589 1.00 0.00 55 ILE A C 17
ATOM 24662 O O . ILE A 1 55 ? 30.059 -16.682 -3.673 1.00 0.00 55 ILE A O 17
ATOM 24678 N N . GLY A 1 56 ? 31.781 -15.214 -3.762 1.00 0.00 56 GLY A N 17
ATOM 24679 C CA . GLY A 1 56 ? 32.807 -16.249 -3.910 1.00 0.00 56 GLY A CA 17
ATOM 24680 C C . GLY A 1 56 ? 34.119 -15.850 -3.262 1.00 0.00 56 GLY A C 17
ATOM 24681 O O . GLY A 1 56 ? 34.193 -15.725 -2.032 1.00 0.00 56 GLY A O 17
ATOM 24685 N N . GLU A 1 57 ? 35.151 -15.635 -4.094 1.00 0.00 57 GLU A N 17
ATOM 24686 C CA . GLU A 1 57 ? 36.523 -15.401 -3.636 1.00 0.00 57 GLU A CA 17
ATOM 24687 C C . GLU A 1 57 ? 36.768 -13.900 -3.402 1.00 0.00 57 GLU A C 17
ATOM 24688 O O . GLU A 1 57 ? 36.361 -13.051 -4.208 1.00 0.00 57 GLU A O 17
ATOM 24700 N N . PHE A 1 58 ? 37.428 -13.606 -2.281 1.00 0.00 58 PHE A N 17
ATOM 24701 C CA . PHE A 1 58 ? 37.848 -12.254 -1.884 1.00 0.00 58 PHE A CA 17
ATOM 24702 C C . PHE A 1 58 ? 38.847 -12.383 -0.720 1.00 0.00 58 PHE A C 17
ATOM 24703 O O . PHE A 1 58 ? 39.073 -13.492 -0.202 1.00 0.00 58 PHE A O 17
ATOM 24720 N N . ASP A 1 59 ? 39.432 -11.255 -0.301 1.00 0.00 59 ASP A N 17
ATOM 24721 C CA . ASP A 1 59 ? 40.356 -11.221 0.848 1.00 0.00 59 ASP A CA 17
ATOM 24722 C C . ASP A 1 59 ? 39.582 -10.722 2.083 1.00 0.00 59 ASP A C 17
ATOM 24723 O O . ASP A 1 59 ? 39.057 -9.598 2.082 1.00 0.00 59 ASP A O 17
ATOM 24732 N N . GLU A 1 60 ? 39.519 -11.575 3.125 1.00 0.00 60 GLU A N 17
ATOM 24733 C CA . GLU A 1 60 ? 38.732 -11.318 4.349 1.00 0.00 60 GLU A CA 17
ATOM 24734 C C . GLU A 1 60 ? 39.320 -10.157 5.175 1.00 0.00 60 GLU A C 17
ATOM 24735 O O . GLU A 1 60 ? 38.574 -9.481 5.874 1.00 0.00 60 GLU A O 17
ATOM 24747 N N . GLU A 1 61 ? 40.652 -9.937 5.071 1.00 0.00 61 GLU A N 17
ATOM 24748 C CA . GLU A 1 61 ? 41.355 -8.900 5.860 1.00 0.00 61 GLU A CA 17
ATOM 24749 C C . GLU A 1 61 ? 41.046 -7.503 5.313 1.00 0.00 61 GLU A C 17
ATOM 24750 O O . GLU A 1 61 ? 40.912 -6.556 6.088 1.00 0.00 61 GLU A O 17
ATOM 24762 N N . GLU A 1 62 ? 40.938 -7.394 3.968 1.00 0.00 62 GLU A N 17
ATOM 24763 C CA . GLU A 1 62 ? 40.463 -6.164 3.293 1.00 0.00 62 GLU A CA 17
ATOM 24764 C C . GLU A 1 62 ? 39.057 -5.830 3.806 1.00 0.00 62 GLU A C 17
ATOM 24765 O O . GLU A 1 62 ? 38.784 -4.717 4.269 1.00 0.00 62 GLU A O 17
ATOM 24777 N N . ALA A 1 63 ? 38.202 -6.859 3.760 1.00 0.00 63 ALA A N 17
ATOM 24778 C CA . ALA A 1 63 ? 36.805 -6.784 4.187 1.00 0.00 63 ALA A CA 17
ATOM 24779 C C . ALA A 1 63 ? 36.688 -6.496 5.701 1.00 0.00 63 ALA A C 17
ATOM 24780 O O . ALA A 1 63 ? 35.743 -5.848 6.134 1.00 0.00 63 ALA A O 17
ATOM 24787 N N . ARG A 1 64 ? 37.664 -6.979 6.488 1.00 0.00 64 ARG A N 17
ATOM 24788 C CA . ARG A 1 64 ? 37.657 -6.843 7.957 1.00 0.00 64 ARG A CA 17
ATOM 24789 C C . ARG A 1 64 ? 38.031 -5.407 8.360 1.00 0.00 64 ARG A C 17
ATOM 24790 O O . ARG A 1 64 ? 37.346 -4.802 9.181 1.00 0.00 64 ARG A O 17
ATOM 24811 N N . GLU A 1 65 ? 39.125 -4.876 7.783 1.00 0.00 65 GLU A N 17
ATOM 24812 C CA . GLU A 1 65 ? 39.651 -3.541 8.138 1.00 0.00 65 GLU A CA 17
ATOM 24813 C C . GLU A 1 65 ? 38.716 -2.419 7.633 1.00 0.00 65 GLU A C 17
ATOM 24814 O O . GLU A 1 65 ? 38.502 -1.402 8.311 1.00 0.00 65 GLU A O 17
ATOM 24826 N N . LEU A 1 66 ? 38.170 -2.616 6.432 1.00 0.00 66 LEU A N 17
ATOM 24827 C CA . LEU A 1 66 ? 37.248 -1.662 5.795 1.00 0.00 66 LEU A CA 17
ATOM 24828 C C . LEU A 1 66 ? 35.795 -1.909 6.300 1.00 0.00 66 LEU A C 17
ATOM 24829 O O . LEU A 1 66 ? 34.932 -1.025 6.228 1.00 0.00 66 LEU A O 17
ATOM 24845 N N . GLY A 1 67 ? 35.553 -3.116 6.838 1.00 0.00 67 GLY A N 17
ATOM 24846 C CA . GLY A 1 67 ? 34.288 -3.437 7.504 1.00 0.00 67 GLY A CA 17
ATOM 24847 C C . GLY A 1 67 ? 34.197 -2.785 8.878 1.00 0.00 67 GLY A C 17
ATOM 24848 O O . GLY A 1 67 ? 33.160 -2.240 9.250 1.00 0.00 67 GLY A O 17
ATOM 24852 N N . ARG A 1 68 ? 35.317 -2.821 9.627 1.00 0.00 68 ARG A N 17
ATOM 24853 C CA . ARG A 1 68 ? 35.431 -2.147 10.936 1.00 0.00 68 ARG A CA 17
ATOM 24854 C C . ARG A 1 68 ? 35.565 -0.627 10.731 1.00 0.00 68 ARG A C 17
ATOM 24855 O O . ARG A 1 68 ? 35.366 0.154 11.667 1.00 0.00 68 ARG A O 17
ATOM 24876 N N . LYS A 1 69 ? 35.921 -0.227 9.487 1.00 0.00 69 LYS A N 17
ATOM 24877 C CA . LYS A 1 69 ? 35.876 1.173 9.049 1.00 0.00 69 LYS A CA 17
ATOM 24878 C C . LYS A 1 69 ? 34.417 1.655 9.022 1.00 0.00 69 LYS A C 17
ATOM 24879 O O . LYS A 1 69 ? 34.143 2.771 9.406 1.00 0.00 69 LYS A O 17
ATOM 24898 N N . TRP A 1 70 ? 33.500 0.773 8.558 1.00 0.00 70 TRP A N 17
ATOM 24899 C CA . TRP A 1 70 ? 32.035 1.018 8.567 1.00 0.00 70 TRP A CA 17
ATOM 24900 C C . TRP A 1 70 ? 31.513 1.233 10.007 1.00 0.00 70 TRP A C 17
ATOM 24901 O O . TRP A 1 70 ? 30.693 2.143 10.260 1.00 0.00 70 TRP A O 17
ATOM 24922 N N . LEU A 1 71 ? 31.996 0.397 10.955 1.00 0.00 71 LEU A N 17
ATOM 24923 C CA . LEU A 1 71 ? 31.719 0.605 12.401 1.00 0.00 71 LEU A CA 17
ATOM 24924 C C . LEU A 1 71 ? 32.263 1.980 12.867 1.00 0.00 71 LEU A C 17
ATOM 24925 O O . LEU A 1 71 ? 31.630 2.664 13.678 1.00 0.00 71 LEU A O 17
ATOM 24941 N N . GLU A 1 72 ? 33.427 2.369 12.318 1.00 0.00 72 GLU A N 17
ATOM 24942 C CA . GLU A 1 72 ? 34.098 3.652 12.618 1.00 0.00 72 GLU A CA 17
ATOM 24943 C C . GLU A 1 72 ? 33.385 4.842 11.916 1.00 0.00 72 GLU A C 17
ATOM 24944 O O . GLU A 1 72 ? 33.496 5.989 12.364 1.00 0.00 72 GLU A O 17
ATOM 24956 N N . GLU A 1 73 ? 32.661 4.562 10.802 1.00 0.00 73 GLU A N 17
ATOM 24957 C CA . GLU A 1 73 ? 31.836 5.579 10.104 1.00 0.00 73 GLU A CA 17
ATOM 24958 C C . GLU A 1 73 ? 30.691 6.043 11.020 1.00 0.00 73 GLU A C 17
ATOM 24959 O O . GLU A 1 73 ? 30.329 7.225 11.044 1.00 0.00 73 GLU A O 17
ATOM 24971 N N . LYS A 1 74 ? 30.119 5.080 11.761 1.00 0.00 74 LYS A N 17
ATOM 24972 C CA . LYS A 1 74 ? 29.102 5.354 12.802 1.00 0.00 74 LYS A CA 17
ATOM 24973 C C . LYS A 1 74 ? 29.769 5.717 14.140 1.00 0.00 74 LYS A C 17
ATOM 24974 O O . LYS A 1 74 ? 29.119 6.265 15.043 1.00 0.00 74 LYS A O 17
ATOM 24993 N N . SER A 1 75 ? 31.054 5.351 14.241 1.00 0.00 75 SER A N 17
ATOM 24994 C CA . SER A 1 75 ? 31.951 5.710 15.357 1.00 0.00 75 SER A CA 17
ATOM 24995 C C . SER A 1 75 ? 31.503 5.023 16.655 1.00 0.00 75 SER A C 17
ATOM 24996 O O . SER A 1 75 ? 31.297 5.674 17.687 1.00 0.00 75 SER A O 17
ATOM 25004 N N . LYS A 1 76 ? 31.336 3.692 16.580 1.00 0.00 76 LYS A N 17
ATOM 25005 C CA . LYS A 1 76 ? 30.837 2.893 17.709 1.00 0.00 76 LYS A CA 17
ATOM 25006 C C . LYS A 1 76 ? 31.912 2.774 18.818 1.00 0.00 76 LYS A C 17
ATOM 25007 O O . LYS A 1 76 ? 33.052 2.384 18.532 1.00 0.00 76 LYS A O 17
ATOM 25026 N N . PRO A 1 77 ? 31.559 3.125 20.103 1.00 0.00 77 PRO A N 17
ATOM 25027 C CA . PRO A 1 77 ? 32.534 3.254 21.209 1.00 0.00 77 PRO A CA 17
ATOM 25028 C C . PRO A 1 77 ? 32.916 1.901 21.866 1.00 0.00 77 PRO A C 17
ATOM 25029 O O . PRO A 1 77 ? 32.806 0.841 21.240 1.00 0.00 77 PRO A O 17
ATOM 25040 N N . VAL A 1 78 ? 33.405 1.991 23.119 1.00 0.00 78 VAL A N 17
ATOM 25041 C CA . VAL A 1 78 ? 33.829 0.845 23.948 1.00 0.00 78 VAL A CA 17
ATOM 25042 C C . VAL A 1 78 ? 32.649 -0.141 24.182 1.00 0.00 78 VAL A C 17
ATOM 25043 O O . VAL A 1 78 ? 31.824 0.051 25.084 1.00 0.00 78 VAL A O 17
ATOM 25056 N N . THR A 1 79 ? 32.546 -1.153 23.297 1.00 0.00 79 THR A N 17
ATOM 25057 C CA . THR A 1 79 ? 31.502 -2.208 23.372 1.00 0.00 79 THR A CA 17
ATOM 25058 C C . THR A 1 79 ? 32.005 -3.557 22.793 1.00 0.00 79 THR A C 17
ATOM 25059 O O . THR A 1 79 ? 31.281 -4.562 22.828 1.00 0.00 79 THR A O 17
ATOM 25070 N N . LEU A 1 80 ? 33.255 -3.574 22.290 1.00 0.00 80 LEU A N 17
ATOM 25071 C CA . LEU A 1 80 ? 33.813 -4.723 21.539 1.00 0.00 80 LEU A CA 17
ATOM 25072 C C . LEU A 1 80 ? 34.395 -5.786 22.495 1.00 0.00 80 LEU A C 17
ATOM 25073 O O . LEU A 1 80 ? 34.081 -6.972 22.394 1.00 0.00 80 LEU A O 17
ATOM 25089 N N . GLU A 1 81 ? 35.269 -5.336 23.402 1.00 0.00 81 GLU A N 17
ATOM 25090 C CA . GLU A 1 81 ? 35.843 -6.184 24.475 1.00 0.00 81 GLU A CA 17
ATOM 25091 C C . GLU A 1 81 ? 34.746 -6.695 25.433 1.00 0.00 81 GLU A C 17
ATOM 25092 O O . GLU A 1 81 ? 34.875 -7.781 26.003 1.00 0.00 81 GLU A O 17
ATOM 25104 N N . GLU A 1 82 ? 33.660 -5.901 25.563 1.00 0.00 82 GLU A N 17
ATOM 25105 C CA . GLU A 1 82 ? 32.523 -6.195 26.458 1.00 0.00 82 GLU A CA 17
ATOM 25106 C C . GLU A 1 82 ? 31.843 -7.540 26.102 1.00 0.00 82 GLU A C 17
ATOM 25107 O O . GLU A 1 82 ? 31.490 -8.320 26.996 1.00 0.00 82 GLU A O 17
ATOM 25119 N N . LEU A 1 83 ? 31.693 -7.817 24.784 1.00 0.00 83 LEU A N 17
ATOM 25120 C CA . LEU A 1 83 ? 31.030 -9.050 24.297 1.00 0.00 83 LEU A CA 17
ATOM 25121 C C . LEU A 1 83 ? 32.007 -10.248 24.242 1.00 0.00 83 LEU A C 17
ATOM 25122 O O . LEU A 1 83 ? 31.619 -11.350 23.831 1.00 0.00 83 LEU A O 17
ATOM 25138 N N . LYS A 1 84 ? 33.274 -10.023 24.652 1.00 0.00 84 LYS A N 17
ATOM 25139 C CA . LYS A 1 84 ? 34.296 -11.083 24.782 1.00 0.00 84 LYS A CA 17
ATOM 25140 C C . LYS A 1 84 ? 34.489 -11.410 26.282 1.00 0.00 84 LYS A C 17
ATOM 25141 O O . LYS A 1 84 ? 35.605 -11.377 26.815 1.00 0.00 84 LYS A O 17
ATOM 25160 N N . SER A 1 85 ? 33.362 -11.755 26.942 1.00 0.00 85 SER A N 17
ATOM 25161 C CA . SER A 1 85 ? 33.284 -11.971 28.404 1.00 0.00 85 SER A CA 17
ATOM 25162 C C . SER A 1 85 ? 34.077 -13.218 28.874 1.00 0.00 85 SER A C 17
ATOM 25163 O O . SER A 1 85 ? 34.415 -13.331 30.059 1.00 0.00 85 SER A O 17
ATOM 25171 N N . TYR A 1 86 ? 34.360 -14.146 27.944 1.00 0.00 86 TYR A N 17
ATOM 25172 C CA . TYR A 1 86 ? 35.153 -15.369 28.225 1.00 0.00 86 TYR A CA 17
ATOM 25173 C C . TYR A 1 86 ? 36.646 -15.036 28.475 1.00 0.00 86 TYR A C 17
ATOM 25174 O O . TYR A 1 86 ? 37.349 -15.790 29.159 1.00 0.00 86 TYR A O 17
ATOM 25192 N N . GLY A 1 87 ? 37.102 -13.893 27.918 1.00 0.00 87 GLY A N 17
ATOM 25193 C CA . GLY A 1 87 ? 38.502 -13.463 28.023 1.00 0.00 87 GLY A CA 17
ATOM 25194 C C . GLY A 1 87 ? 39.425 -14.302 27.144 1.00 0.00 87 GLY A C 17
ATOM 25195 O O . GLY A 1 87 ? 39.401 -14.163 25.915 1.00 0.00 87 GLY A O 17
ATOM 25199 N N . PHE A 1 88 ? 40.225 -15.180 27.781 1.00 0.00 88 PHE A N 17
ATOM 25200 C CA . PHE A 1 88 ? 41.125 -16.133 27.095 1.00 0.00 88 PHE A CA 17
ATOM 25201 C C . PHE A 1 88 ? 41.449 -17.315 28.032 1.00 0.00 88 PHE A C 17
ATOM 25202 O O . PHE A 1 88 ? 41.193 -17.245 29.243 1.00 0.00 88 PHE A O 17
ATOM 25219 N N . GLY A 1 89 ? 42.018 -18.393 27.462 1.00 0.00 89 GLY A N 17
ATOM 25220 C CA . GLY A 1 89 ? 42.373 -19.595 28.230 1.00 0.00 89 GLY A CA 17
ATOM 25221 C C . GLY A 1 89 ? 42.414 -20.844 27.354 1.00 0.00 89 GLY A C 17
ATOM 25222 O O . GLY A 1 89 ? 43.367 -21.622 27.405 1.00 0.00 89 GLY A O 17
ATOM 25226 N N . GLU A 1 90 ? 41.363 -21.020 26.538 1.00 0.00 90 GLU A N 17
ATOM 25227 C CA . GLU A 1 90 ? 41.235 -22.148 25.583 1.00 0.00 90 GLU A CA 17
ATOM 25228 C C . GLU A 1 90 ? 41.831 -21.801 24.205 1.00 0.00 90 GLU A C 17
ATOM 25229 O O . GLU A 1 90 ? 41.804 -22.630 23.288 1.00 0.00 90 GLU A O 17
ATOM 25241 N N . GLU A 1 91 ? 42.375 -20.577 24.077 1.00 0.00 91 GLU A N 17
ATOM 25242 C CA . GLU A 1 91 ? 42.943 -20.080 22.815 1.00 0.00 91 GLU A CA 17
ATOM 25243 C C . GLU A 1 91 ? 44.240 -20.847 22.477 1.00 0.00 91 GLU A C 17
ATOM 25244 O O . GLU A 1 91 ? 45.238 -20.751 23.208 1.00 0.00 91 GLU A O 17
ATOM 25256 N N . GLY A 1 92 ? 44.199 -21.634 21.384 1.00 0.00 92 GLY A N 17
ATOM 25257 C CA . GLY A 1 92 ? 45.311 -22.511 21.015 1.00 0.00 92 GLY A CA 17
ATOM 25258 C C . GLY A 1 92 ? 45.224 -23.011 19.576 1.00 0.00 92 GLY A C 17
ATOM 25259 O O . GLY A 1 92 ? 45.084 -22.210 18.648 1.00 0.00 92 GLY A O 17
ATOM 25263 N N . GLU A 1 93 ? 45.291 -24.348 19.406 1.00 0.00 93 GLU A N 17
ATOM 25264 C CA . GLU A 1 93 ? 45.395 -25.006 18.087 1.00 0.00 93 GLU A CA 17
ATOM 25265 C C . GLU A 1 93 ? 44.089 -24.891 17.273 1.00 0.00 93 GLU A C 17
ATOM 25266 O O . GLU A 1 93 ? 44.131 -24.777 16.041 1.00 0.00 93 GLU A O 17
ATOM 25278 N N . GLY A 1 94 ? 42.940 -24.944 17.976 1.00 0.00 94 GLY A N 17
ATOM 25279 C CA . GLY A 1 94 ? 41.624 -24.803 17.350 1.00 0.00 94 GLY A CA 17
ATOM 25280 C C . GLY A 1 94 ? 41.229 -23.338 17.237 1.00 0.00 94 GLY A C 17
ATOM 25281 O O . GLY A 1 94 ? 41.514 -22.683 16.224 1.00 0.00 94 GLY A O 17
ATOM 25285 N N . SER A 1 95 ? 40.582 -22.825 18.293 1.00 0.00 95 SER A N 17
ATOM 25286 C CA . SER A 1 95 ? 40.195 -21.417 18.400 1.00 0.00 95 SER A CA 17
ATOM 25287 C C . SER A 1 95 ? 40.921 -20.813 19.626 1.00 0.00 95 SER A C 17
ATOM 25288 O O . SER A 1 95 ? 40.351 -20.819 20.742 1.00 0.00 95 SER A O 17
ATOM 25297 N N . GLN A 1 1 ? 10.369 -7.947 0.323 1.00 0.00 1 GLN A N 18
ATOM 25298 C CA . GLN A 1 1 ? 9.861 -7.408 1.593 1.00 0.00 1 GLN A CA 18
ATOM 25299 C C . GLN A 1 1 ? 10.177 -5.911 1.654 1.00 0.00 1 GLN A C 18
ATOM 25300 O O . GLN A 1 1 ? 11.351 -5.525 1.648 1.00 0.00 1 GLN A O 18
ATOM 25316 N N . GLY A 1 2 ? 9.119 -5.081 1.707 1.00 0.00 2 GLY A N 18
ATOM 25317 C CA . GLY A 1 2 ? 9.256 -3.625 1.657 1.00 0.00 2 GLY A CA 18
ATOM 25318 C C . GLY A 1 2 ? 9.410 -3.140 0.223 1.00 0.00 2 GLY A C 18
ATOM 25319 O O . GLY A 1 2 ? 8.477 -3.291 -0.569 1.00 0.00 2 GLY A O 18
ATOM 25323 N N . HIS A 1 3 ? 10.597 -2.595 -0.120 1.00 0.00 3 HIS A N 18
ATOM 25324 C CA . HIS A 1 3 ? 10.901 -2.113 -1.484 1.00 0.00 3 HIS A CA 18
ATOM 25325 C C . HIS A 1 3 ? 12.437 -2.031 -1.714 1.00 0.00 3 HIS A C 18
ATOM 25326 O O . HIS A 1 3 ? 12.894 -1.670 -2.807 1.00 0.00 3 HIS A O 18
ATOM 25341 N N . MET A 1 4 ? 13.235 -2.381 -0.681 1.00 0.00 4 MET A N 18
ATOM 25342 C CA . MET A 1 4 ? 14.710 -2.384 -0.769 1.00 0.00 4 MET A CA 18
ATOM 25343 C C . MET A 1 4 ? 15.188 -3.750 -1.278 1.00 0.00 4 MET A C 18
ATOM 25344 O O . MET A 1 4 ? 15.758 -3.847 -2.373 1.00 0.00 4 MET A O 18
ATOM 25358 N N . ASP A 1 5 ? 14.951 -4.801 -0.447 1.00 0.00 5 ASP A N 18
ATOM 25359 C CA . ASP A 1 5 ? 15.308 -6.208 -0.752 1.00 0.00 5 ASP A CA 18
ATOM 25360 C C . ASP A 1 5 ? 16.825 -6.407 -0.987 1.00 0.00 5 ASP A C 18
ATOM 25361 O O . ASP A 1 5 ? 17.244 -7.421 -1.532 1.00 0.00 5 ASP A O 18
ATOM 25370 N N . LEU A 1 6 ? 17.640 -5.439 -0.545 1.00 0.00 6 LEU A N 18
ATOM 25371 C CA . LEU A 1 6 ? 19.114 -5.510 -0.640 1.00 0.00 6 LEU A CA 18
ATOM 25372 C C . LEU A 1 6 ? 19.698 -6.171 0.627 1.00 0.00 6 LEU A C 18
ATOM 25373 O O . LEU A 1 6 ? 20.771 -6.792 0.596 1.00 0.00 6 LEU A O 18
ATOM 25389 N N . ILE A 1 7 ? 18.966 -6.019 1.740 1.00 0.00 7 ILE A N 18
ATOM 25390 C CA . ILE A 1 7 ? 19.378 -6.484 3.074 1.00 0.00 7 ILE A CA 18
ATOM 25391 C C . ILE A 1 7 ? 18.493 -7.650 3.557 1.00 0.00 7 ILE A C 18
ATOM 25392 O O . ILE A 1 7 ? 17.558 -8.066 2.857 1.00 0.00 7 ILE A O 18
ATOM 25408 N N . CYS A 1 8 ? 18.839 -8.179 4.754 1.00 0.00 8 CYS A N 18
ATOM 25409 C CA . CYS A 1 8 ? 18.148 -9.309 5.428 1.00 0.00 8 CYS A CA 18
ATOM 25410 C C . CYS A 1 8 ? 18.270 -10.656 4.663 1.00 0.00 8 CYS A C 18
ATOM 25411 O O . CYS A 1 8 ? 17.721 -11.675 5.110 1.00 0.00 8 CYS A O 18
ATOM 25419 N N . MET A 1 9 ? 19.017 -10.666 3.540 1.00 0.00 9 MET A N 18
ATOM 25420 C CA . MET A 1 9 ? 19.168 -11.856 2.680 1.00 0.00 9 MET A CA 18
ATOM 25421 C C . MET A 1 9 ? 20.402 -12.665 3.100 1.00 0.00 9 MET A C 18
ATOM 25422 O O . MET A 1 9 ? 21.425 -12.109 3.517 1.00 0.00 9 MET A O 18
ATOM 25436 N N . TYR A 1 10 ? 20.284 -13.991 2.964 1.00 0.00 10 TYR A N 18
ATOM 25437 C CA . TYR A 1 10 ? 21.255 -14.954 3.492 1.00 0.00 10 TYR A CA 18
ATOM 25438 C C . TYR A 1 10 ? 22.406 -15.140 2.493 1.00 0.00 10 TYR A C 18
ATOM 25439 O O . TYR A 1 10 ? 22.220 -15.705 1.410 1.00 0.00 10 TYR A O 18
ATOM 25457 N N . VAL A 1 11 ? 23.576 -14.611 2.864 1.00 0.00 11 VAL A N 18
ATOM 25458 C CA . VAL A 1 11 ? 24.769 -14.591 2.017 1.00 0.00 11 VAL A CA 18
ATOM 25459 C C . VAL A 1 11 ? 25.498 -15.948 2.058 1.00 0.00 11 VAL A C 18
ATOM 25460 O O . VAL A 1 11 ? 25.938 -16.398 3.121 1.00 0.00 11 VAL A O 18
ATOM 25473 N N . PHE A 1 12 ? 25.581 -16.597 0.889 1.00 0.00 12 PHE A N 18
ATOM 25474 C CA . PHE A 1 12 ? 26.319 -17.850 0.691 1.00 0.00 12 PHE A CA 18
ATOM 25475 C C . PHE A 1 12 ? 27.521 -17.598 -0.227 1.00 0.00 12 PHE A C 18
ATOM 25476 O O . PHE A 1 12 ? 27.358 -17.195 -1.380 1.00 0.00 12 PHE A O 18
ATOM 25493 N N . LYS A 1 13 ? 28.727 -17.818 0.304 1.00 0.00 13 LYS A N 18
ATOM 25494 C CA . LYS A 1 13 ? 29.975 -17.701 -0.452 1.00 0.00 13 LYS A CA 18
ATOM 25495 C C . LYS A 1 13 ? 30.153 -18.956 -1.321 1.00 0.00 13 LYS A C 18
ATOM 25496 O O . LYS A 1 13 ? 30.679 -19.986 -0.874 1.00 0.00 13 LYS A O 18
ATOM 25515 N N . GLY A 1 14 ? 29.638 -18.874 -2.561 1.00 0.00 14 GLY A N 18
ATOM 25516 C CA . GLY A 1 14 ? 29.544 -20.030 -3.436 1.00 0.00 14 GLY A CA 18
ATOM 25517 C C . GLY A 1 14 ? 28.402 -20.925 -2.980 1.00 0.00 14 GLY A C 18
ATOM 25518 O O . GLY A 1 14 ? 27.245 -20.724 -3.381 1.00 0.00 14 GLY A O 18
ATOM 25522 N N . GLU A 1 15 ? 28.737 -21.904 -2.121 1.00 0.00 15 GLU A N 18
ATOM 25523 C CA . GLU A 1 15 ? 27.765 -22.837 -1.516 1.00 0.00 15 GLU A CA 18
ATOM 25524 C C . GLU A 1 15 ? 27.752 -22.715 0.028 1.00 0.00 15 GLU A C 18
ATOM 25525 O O . GLU A 1 15 ? 26.747 -23.058 0.662 1.00 0.00 15 GLU A O 18
ATOM 25537 N N . GLU A 1 16 ? 28.865 -22.222 0.629 1.00 0.00 16 GLU A N 18
ATOM 25538 C CA . GLU A 1 16 ? 29.035 -22.205 2.105 1.00 0.00 16 GLU A CA 18
ATOM 25539 C C . GLU A 1 16 ? 28.247 -21.030 2.717 1.00 0.00 16 GLU A C 18
ATOM 25540 O O . GLU A 1 16 ? 28.181 -19.952 2.124 1.00 0.00 16 GLU A O 18
ATOM 25552 N N . SER A 1 17 ? 27.641 -21.257 3.893 1.00 0.00 17 SER A N 18
ATOM 25553 C CA . SER A 1 17 ? 26.918 -20.225 4.645 1.00 0.00 17 SER A CA 18
ATOM 25554 C C . SER A 1 17 ? 27.923 -19.196 5.189 1.00 0.00 17 SER A C 18
ATOM 25555 O O . SER A 1 17 ? 28.599 -19.450 6.194 1.00 0.00 17 SER A O 18
ATOM 25563 N N . PHE A 1 18 ? 28.050 -18.059 4.485 1.00 0.00 18 PHE A N 18
ATOM 25564 C CA . PHE A 1 18 ? 28.992 -17.002 4.862 1.00 0.00 18 PHE A CA 18
ATOM 25565 C C . PHE A 1 18 ? 28.396 -16.163 6.007 1.00 0.00 18 PHE A C 18
ATOM 25566 O O . PHE A 1 18 ? 28.968 -16.106 7.098 1.00 0.00 18 PHE A O 18
ATOM 25583 N N . GLY A 1 19 ? 27.204 -15.584 5.763 1.00 0.00 19 GLY A N 18
ATOM 25584 C CA . GLY A 1 19 ? 26.549 -14.697 6.728 1.00 0.00 19 GLY A CA 18
ATOM 25585 C C . GLY A 1 19 ? 25.224 -14.149 6.215 1.00 0.00 19 GLY A C 18
ATOM 25586 O O . GLY A 1 19 ? 24.434 -14.889 5.617 1.00 0.00 19 GLY A O 18
ATOM 25590 N N . GLU A 1 20 ? 24.982 -12.843 6.447 1.00 0.00 20 GLU A N 18
ATOM 25591 C CA . GLU A 1 20 ? 23.741 -12.149 6.044 1.00 0.00 20 GLU A CA 18
ATOM 25592 C C . GLU A 1 20 ? 24.033 -10.667 5.709 1.00 0.00 20 GLU A C 18
ATOM 25593 O O . GLU A 1 20 ? 24.794 -10.005 6.425 1.00 0.00 20 GLU A O 18
ATOM 25605 N N . SER A 1 21 ? 23.438 -10.167 4.611 1.00 0.00 21 SER A N 18
ATOM 25606 C CA . SER A 1 21 ? 23.594 -8.776 4.170 1.00 0.00 21 SER A CA 18
ATOM 25607 C C . SER A 1 21 ? 22.809 -7.855 5.121 1.00 0.00 21 SER A C 18
ATOM 25608 O O . SER A 1 21 ? 21.587 -7.885 5.146 1.00 0.00 21 SER A O 18
ATOM 25616 N N . ILE A 1 22 ? 23.527 -7.086 5.948 1.00 0.00 22 ILE A N 18
ATOM 25617 C CA . ILE A 1 22 ? 22.917 -6.203 6.967 1.00 0.00 22 ILE A CA 18
ATOM 25618 C C . ILE A 1 22 ? 22.833 -4.756 6.436 1.00 0.00 22 ILE A C 18
ATOM 25619 O O . ILE A 1 22 ? 21.876 -4.028 6.755 1.00 0.00 22 ILE A O 18
ATOM 25635 N N . ASP A 1 23 ? 23.813 -4.359 5.599 1.00 0.00 23 ASP A N 18
ATOM 25636 C CA . ASP A 1 23 ? 23.923 -2.971 5.098 1.00 0.00 23 ASP A CA 18
ATOM 25637 C C . ASP A 1 23 ? 24.800 -2.925 3.819 1.00 0.00 23 ASP A C 18
ATOM 25638 O O . ASP A 1 23 ? 25.277 -3.965 3.360 1.00 0.00 23 ASP A O 18
ATOM 25647 N N . VAL A 1 24 ? 24.968 -1.724 3.224 1.00 0.00 24 VAL A N 18
ATOM 25648 C CA . VAL A 1 24 ? 25.851 -1.486 2.065 1.00 0.00 24 VAL A CA 18
ATOM 25649 C C . VAL A 1 24 ? 26.298 -0.001 2.048 1.00 0.00 24 VAL A C 18
ATOM 25650 O O . VAL A 1 24 ? 25.504 0.892 2.363 1.00 0.00 24 VAL A O 18
ATOM 25663 N N . TYR A 1 25 ? 27.581 0.256 1.718 1.00 0.00 25 TYR A N 18
ATOM 25664 C CA . TYR A 1 25 ? 28.122 1.627 1.553 1.00 0.00 25 TYR A CA 18
ATOM 25665 C C . TYR A 1 25 ? 29.108 1.644 0.367 1.00 0.00 25 TYR A C 18
ATOM 25666 O O . TYR A 1 25 ? 29.950 0.742 0.263 1.00 0.00 25 TYR A O 18
ATOM 25684 N N . GLY A 1 26 ? 28.965 2.638 -0.534 1.00 0.00 26 GLY A N 18
ATOM 25685 C CA . GLY A 1 26 ? 29.948 2.887 -1.589 1.00 0.00 26 GLY A CA 18
ATOM 25686 C C . GLY A 1 26 ? 30.161 1.698 -2.528 1.00 0.00 26 GLY A C 18
ATOM 25687 O O . GLY A 1 26 ? 29.315 1.398 -3.377 1.00 0.00 26 GLY A O 18
ATOM 25691 N N . ASP A 1 27 ? 31.294 1.006 -2.325 1.00 0.00 27 ASP A N 18
ATOM 25692 C CA . ASP A 1 27 ? 31.762 -0.105 -3.181 1.00 0.00 27 ASP A CA 18
ATOM 25693 C C . ASP A 1 27 ? 31.779 -1.438 -2.406 1.00 0.00 27 ASP A C 18
ATOM 25694 O O . ASP A 1 27 ? 32.402 -2.407 -2.854 1.00 0.00 27 ASP A O 18
ATOM 25703 N N . TYR A 1 28 ? 31.079 -1.517 -1.248 1.00 0.00 28 TYR A N 18
ATOM 25704 C CA . TYR A 1 28 ? 31.131 -2.707 -0.358 1.00 0.00 28 TYR A CA 18
ATOM 25705 C C . TYR A 1 28 ? 29.754 -3.028 0.257 1.00 0.00 28 TYR A C 18
ATOM 25706 O O . TYR A 1 28 ? 29.129 -2.169 0.885 1.00 0.00 28 TYR A O 18
ATOM 25724 N N . LEU A 1 29 ? 29.302 -4.279 0.069 1.00 0.00 29 LEU A N 18
ATOM 25725 C CA . LEU A 1 29 ? 28.116 -4.840 0.737 1.00 0.00 29 LEU A CA 18
ATOM 25726 C C . LEU A 1 29 ? 28.515 -5.334 2.145 1.00 0.00 29 LEU A C 18
ATOM 25727 O O . LEU A 1 29 ? 29.279 -6.299 2.271 1.00 0.00 29 LEU A O 18
ATOM 25743 N N . ILE A 1 30 ? 28.015 -4.653 3.189 1.00 0.00 30 ILE A N 18
ATOM 25744 C CA . ILE A 1 30 ? 28.270 -5.034 4.589 1.00 0.00 30 ILE A CA 18
ATOM 25745 C C . ILE A 1 30 ? 27.508 -6.331 4.922 1.00 0.00 30 ILE A C 18
ATOM 25746 O O . ILE A 1 30 ? 26.265 -6.350 4.937 1.00 0.00 30 ILE A O 18
ATOM 25762 N N . VAL A 1 31 ? 28.260 -7.412 5.165 1.00 0.00 31 VAL A N 18
ATOM 25763 C CA . VAL A 1 31 ? 27.700 -8.704 5.570 1.00 0.00 31 VAL A CA 18
ATOM 25764 C C . VAL A 1 31 ? 28.114 -9.016 7.021 1.00 0.00 31 VAL A C 18
ATOM 25765 O O . VAL A 1 31 ? 29.310 -9.123 7.328 1.00 0.00 31 VAL A O 18
ATOM 25778 N N . LYS A 1 32 ? 27.108 -9.135 7.904 1.00 0.00 32 LYS A N 18
ATOM 25779 C CA . LYS A 1 32 ? 27.308 -9.480 9.316 1.00 0.00 32 LYS A CA 18
ATOM 25780 C C . LYS A 1 32 ? 27.564 -10.992 9.452 1.00 0.00 32 LYS A C 18
ATOM 25781 O O . LYS A 1 32 ? 26.781 -11.811 8.956 1.00 0.00 32 LYS A O 18
ATOM 25800 N N . VAL A 1 33 ? 28.685 -11.328 10.114 1.00 0.00 33 VAL A N 18
ATOM 25801 C CA . VAL A 1 33 ? 29.134 -12.709 10.350 1.00 0.00 33 VAL A CA 18
ATOM 25802 C C . VAL A 1 33 ? 29.524 -12.891 11.848 1.00 0.00 33 VAL A C 18
ATOM 25803 O O . VAL A 1 33 ? 30.706 -12.894 12.214 1.00 0.00 33 VAL A O 18
ATOM 25816 N N . GLY A 1 34 ? 28.482 -12.956 12.710 1.00 0.00 34 GLY A N 18
ATOM 25817 C CA . GLY A 1 34 ? 28.626 -13.268 14.146 1.00 0.00 34 GLY A CA 18
ATOM 25818 C C . GLY A 1 34 ? 29.475 -12.259 14.932 1.00 0.00 34 GLY A C 18
ATOM 25819 O O . GLY A 1 34 ? 28.936 -11.363 15.600 1.00 0.00 34 GLY A O 18
ATOM 25823 N N . THR A 1 35 ? 30.807 -12.417 14.836 1.00 0.00 35 THR A N 18
ATOM 25824 C CA . THR A 1 35 ? 31.790 -11.570 15.518 1.00 0.00 35 THR A CA 18
ATOM 25825 C C . THR A 1 35 ? 31.838 -10.151 14.908 1.00 0.00 35 THR A C 18
ATOM 25826 O O . THR A 1 35 ? 31.741 -9.150 15.633 1.00 0.00 35 THR A O 18
ATOM 25837 N N . GLU A 1 36 ? 31.947 -10.066 13.566 1.00 0.00 36 GLU A N 18
ATOM 25838 C CA . GLU A 1 36 ? 32.288 -8.792 12.875 1.00 0.00 36 GLU A CA 18
ATOM 25839 C C . GLU A 1 36 ? 31.464 -8.584 11.604 1.00 0.00 36 GLU A C 18
ATOM 25840 O O . GLU A 1 36 ? 30.650 -9.426 11.219 1.00 0.00 36 GLU A O 18
ATOM 25852 N N . PHE A 1 37 ? 31.682 -7.411 10.980 1.00 0.00 37 PHE A N 18
ATOM 25853 C CA . PHE A 1 37 ? 31.070 -7.030 9.704 1.00 0.00 37 PHE A CA 18
ATOM 25854 C C . PHE A 1 37 ? 32.148 -7.125 8.615 1.00 0.00 37 PHE A C 18
ATOM 25855 O O . PHE A 1 37 ? 33.087 -6.316 8.590 1.00 0.00 37 PHE A O 18
ATOM 25872 N N . LEU A 1 38 ? 32.022 -8.136 7.743 1.00 0.00 38 LEU A N 18
ATOM 25873 C CA . LEU A 1 38 ? 32.905 -8.312 6.578 1.00 0.00 38 LEU A CA 18
ATOM 25874 C C . LEU A 1 38 ? 32.223 -7.678 5.366 1.00 0.00 38 LEU A C 18
ATOM 25875 O O . LEU A 1 38 ? 31.238 -8.210 4.836 1.00 0.00 38 LEU A O 18
ATOM 25891 N N . ALA A 1 39 ? 32.745 -6.511 4.976 1.00 0.00 39 ALA A N 18
ATOM 25892 C CA . ALA A 1 39 ? 32.237 -5.735 3.855 1.00 0.00 39 ALA A CA 18
ATOM 25893 C C . ALA A 1 39 ? 32.764 -6.318 2.536 1.00 0.00 39 ALA A C 18
ATOM 25894 O O . ALA A 1 39 ? 33.883 -6.012 2.101 1.00 0.00 39 ALA A O 18
ATOM 25901 N N . VAL A 1 40 ? 31.944 -7.191 1.945 1.00 0.00 40 VAL A N 18
ATOM 25902 C CA . VAL A 1 40 ? 32.262 -7.904 0.704 1.00 0.00 40 VAL A CA 18
ATOM 25903 C C . VAL A 1 40 ? 32.257 -6.919 -0.494 1.00 0.00 40 VAL A C 18
ATOM 25904 O O . VAL A 1 40 ? 31.255 -6.220 -0.694 1.00 0.00 40 VAL A O 18
ATOM 25917 N N . PRO A 1 41 ? 33.381 -6.829 -1.290 1.00 0.00 41 PRO A N 18
ATOM 25918 C CA . PRO A 1 41 ? 33.438 -5.975 -2.511 1.00 0.00 41 PRO A CA 18
ATOM 25919 C C . PRO A 1 41 ? 32.314 -6.347 -3.516 1.00 0.00 41 PRO A C 18
ATOM 25920 O O . PRO A 1 41 ? 31.992 -7.526 -3.660 1.00 0.00 41 PRO A O 18
ATOM 25931 N N . LYS A 1 42 ? 31.716 -5.335 -4.181 1.00 0.00 42 LYS A N 18
ATOM 25932 C CA . LYS A 1 42 ? 30.521 -5.518 -5.048 1.00 0.00 42 LYS A CA 18
ATOM 25933 C C . LYS A 1 42 ? 30.777 -6.477 -6.232 1.00 0.00 42 LYS A C 18
ATOM 25934 O O . LYS A 1 42 ? 29.875 -7.227 -6.627 1.00 0.00 42 LYS A O 18
ATOM 25953 N N . LYS A 1 43 ? 32.010 -6.461 -6.777 1.00 0.00 43 LYS A N 18
ATOM 25954 C CA . LYS A 1 43 ? 32.401 -7.366 -7.887 1.00 0.00 43 LYS A CA 18
ATOM 25955 C C . LYS A 1 43 ? 32.472 -8.841 -7.421 1.00 0.00 43 LYS A C 18
ATOM 25956 O O . LYS A 1 43 ? 32.384 -9.758 -8.245 1.00 0.00 43 LYS A O 18
ATOM 25975 N N . SER A 1 44 ? 32.628 -9.061 -6.096 1.00 0.00 44 SER A N 18
ATOM 25976 C CA . SER A 1 44 ? 32.698 -10.413 -5.516 1.00 0.00 44 SER A CA 18
ATOM 25977 C C . SER A 1 44 ? 31.308 -11.070 -5.475 1.00 0.00 44 SER A C 18
ATOM 25978 O O . SER A 1 44 ? 31.218 -12.297 -5.539 1.00 0.00 44 SER A O 18
ATOM 25986 N N . ILE A 1 45 ? 30.218 -10.256 -5.386 1.00 0.00 45 ILE A N 18
ATOM 25987 C CA . ILE A 1 45 ? 28.841 -10.792 -5.444 1.00 0.00 45 ILE A CA 18
ATOM 25988 C C . ILE A 1 45 ? 28.642 -11.399 -6.851 1.00 0.00 45 ILE A C 18
ATOM 25989 O O . ILE A 1 45 ? 28.652 -10.678 -7.859 1.00 0.00 45 ILE A O 18
ATOM 26005 N N . LYS A 1 46 ? 28.484 -12.723 -6.888 1.00 0.00 46 LYS A N 18
ATOM 26006 C CA . LYS A 1 46 ? 28.381 -13.498 -8.126 1.00 0.00 46 LYS A CA 18
ATOM 26007 C C . LYS A 1 46 ? 26.961 -13.398 -8.696 1.00 0.00 46 LYS A C 18
ATOM 26008 O O . LYS A 1 46 ? 26.769 -13.091 -9.877 1.00 0.00 46 LYS A O 18
ATOM 26027 N N . SER A 1 47 ? 25.974 -13.652 -7.826 1.00 0.00 47 SER A N 18
ATOM 26028 C CA . SER A 1 47 ? 24.559 -13.703 -8.197 1.00 0.00 47 SER A CA 18
ATOM 26029 C C . SER A 1 47 ? 23.686 -13.230 -7.027 1.00 0.00 47 SER A C 18
ATOM 26030 O O . SER A 1 47 ? 23.830 -13.722 -5.903 1.00 0.00 47 SER A O 18
ATOM 26038 N N . VAL A 1 48 ? 22.810 -12.255 -7.290 1.00 0.00 48 VAL A N 18
ATOM 26039 C CA . VAL A 1 48 ? 21.727 -11.895 -6.366 1.00 0.00 48 VAL A CA 18
ATOM 26040 C C . VAL A 1 48 ? 20.515 -12.807 -6.676 1.00 0.00 48 VAL A C 18
ATOM 26041 O O . VAL A 1 48 ? 19.891 -12.707 -7.735 1.00 0.00 48 VAL A O 18
ATOM 26054 N N . GLU A 1 49 ? 20.237 -13.723 -5.752 1.00 0.00 49 GLU A N 18
ATOM 26055 C CA . GLU A 1 49 ? 19.196 -14.764 -5.892 1.00 0.00 49 GLU A CA 18
ATOM 26056 C C . GLU A 1 49 ? 18.025 -14.481 -4.942 1.00 0.00 49 GLU A C 18
ATOM 26057 O O . GLU A 1 49 ? 18.107 -13.580 -4.098 1.00 0.00 49 GLU A O 18
ATOM 26069 N N . ASP A 1 50 ? 16.939 -15.270 -5.083 1.00 0.00 50 ASP A N 18
ATOM 26070 C CA . ASP A 1 50 ? 15.696 -15.080 -4.312 1.00 0.00 50 ASP A CA 18
ATOM 26071 C C . ASP A 1 50 ? 15.942 -15.367 -2.812 1.00 0.00 50 ASP A C 18
ATOM 26072 O O . ASP A 1 50 ? 15.989 -16.531 -2.391 1.00 0.00 50 ASP A O 18
ATOM 26081 N N . GLY A 1 51 ? 16.176 -14.281 -2.044 1.00 0.00 51 GLY A N 18
ATOM 26082 C CA . GLY A 1 51 ? 16.432 -14.353 -0.596 1.00 0.00 51 GLY A CA 18
ATOM 26083 C C . GLY A 1 51 ? 17.848 -14.812 -0.236 1.00 0.00 51 GLY A C 18
ATOM 26084 O O . GLY A 1 51 ? 18.161 -14.988 0.949 1.00 0.00 51 GLY A O 18
ATOM 26088 N N . ARG A 1 52 ? 18.705 -14.993 -1.260 1.00 0.00 52 ARG A N 18
ATOM 26089 C CA . ARG A 1 52 ? 20.078 -15.519 -1.108 1.00 0.00 52 ARG A CA 18
ATOM 26090 C C . ARG A 1 52 ? 21.049 -14.612 -1.873 1.00 0.00 52 ARG A C 18
ATOM 26091 O O . ARG A 1 52 ? 20.778 -14.259 -3.014 1.00 0.00 52 ARG A O 18
ATOM 26112 N N . ILE A 1 53 ? 22.174 -14.221 -1.253 1.00 0.00 53 ILE A N 18
ATOM 26113 C CA . ILE A 1 53 ? 23.232 -13.454 -1.943 1.00 0.00 53 ILE A CA 18
ATOM 26114 C C . ILE A 1 53 ? 24.458 -14.361 -2.138 1.00 0.00 53 ILE A C 18
ATOM 26115 O O . ILE A 1 53 ? 25.205 -14.616 -1.186 1.00 0.00 53 ILE A O 18
ATOM 26131 N N . VAL A 1 54 ? 24.653 -14.860 -3.368 1.00 0.00 54 VAL A N 18
ATOM 26132 C CA . VAL A 1 54 ? 25.811 -15.688 -3.703 1.00 0.00 54 VAL A CA 18
ATOM 26133 C C . VAL A 1 54 ? 27.000 -14.765 -3.984 1.00 0.00 54 VAL A C 18
ATOM 26134 O O . VAL A 1 54 ? 26.951 -13.975 -4.924 1.00 0.00 54 VAL A O 18
ATOM 26147 N N . ILE A 1 55 ? 28.025 -14.832 -3.123 1.00 0.00 55 ILE A N 18
ATOM 26148 C CA . ILE A 1 55 ? 29.292 -14.092 -3.302 1.00 0.00 55 ILE A CA 18
ATOM 26149 C C . ILE A 1 55 ? 30.409 -15.089 -3.656 1.00 0.00 55 ILE A C 18
ATOM 26150 O O . ILE A 1 55 ? 30.209 -16.303 -3.581 1.00 0.00 55 ILE A O 18
ATOM 26166 N N . GLY A 1 56 ? 31.574 -14.568 -4.044 1.00 0.00 56 GLY A N 18
ATOM 26167 C CA . GLY A 1 56 ? 32.670 -15.391 -4.550 1.00 0.00 56 GLY A CA 18
ATOM 26168 C C . GLY A 1 56 ? 33.857 -15.424 -3.619 1.00 0.00 56 GLY A C 18
ATOM 26169 O O . GLY A 1 56 ? 33.726 -15.155 -2.418 1.00 0.00 56 GLY A O 18
ATOM 26173 N N . GLU A 1 57 ? 35.023 -15.776 -4.179 1.00 0.00 57 GLU A N 18
ATOM 26174 C CA . GLU A 1 57 ? 36.290 -15.818 -3.439 1.00 0.00 57 GLU A CA 18
ATOM 26175 C C . GLU A 1 57 ? 36.934 -14.417 -3.438 1.00 0.00 57 GLU A C 18
ATOM 26176 O O . GLU A 1 57 ? 37.197 -13.823 -4.490 1.00 0.00 57 GLU A O 18
ATOM 26188 N N . PHE A 1 58 ? 37.124 -13.894 -2.233 1.00 0.00 58 PHE A N 18
ATOM 26189 C CA . PHE A 1 58 ? 37.751 -12.591 -1.969 1.00 0.00 58 PHE A CA 18
ATOM 26190 C C . PHE A 1 58 ? 38.606 -12.739 -0.704 1.00 0.00 58 PHE A C 18
ATOM 26191 O O . PHE A 1 58 ? 38.526 -13.768 -0.008 1.00 0.00 58 PHE A O 18
ATOM 26208 N N . ASP A 1 59 ? 39.402 -11.717 -0.392 1.00 0.00 59 ASP A N 18
ATOM 26209 C CA . ASP A 1 59 ? 40.233 -11.702 0.820 1.00 0.00 59 ASP A CA 18
ATOM 26210 C C . ASP A 1 59 ? 39.395 -11.143 1.988 1.00 0.00 59 ASP A C 18
ATOM 26211 O O . ASP A 1 59 ? 39.028 -9.957 1.986 1.00 0.00 59 ASP A O 18
ATOM 26220 N N . GLU A 1 60 ? 39.076 -12.014 2.968 1.00 0.00 60 GLU A N 18
ATOM 26221 C CA . GLU A 1 60 ? 38.208 -11.667 4.117 1.00 0.00 60 GLU A CA 18
ATOM 26222 C C . GLU A 1 60 ? 38.895 -10.685 5.085 1.00 0.00 60 GLU A C 18
ATOM 26223 O O . GLU A 1 60 ? 38.208 -9.970 5.820 1.00 0.00 60 GLU A O 18
ATOM 26235 N N . GLU A 1 61 ? 40.242 -10.666 5.065 1.00 0.00 61 GLU A N 18
ATOM 26236 C CA . GLU A 1 61 ? 41.050 -9.786 5.924 1.00 0.00 61 GLU A CA 18
ATOM 26237 C C . GLU A 1 61 ? 40.893 -8.316 5.468 1.00 0.00 61 GLU A C 18
ATOM 26238 O O . GLU A 1 61 ? 40.838 -7.404 6.301 1.00 0.00 61 GLU A O 18
ATOM 26250 N N . GLU A 1 62 ? 40.805 -8.117 4.131 1.00 0.00 62 GLU A N 18
ATOM 26251 C CA . GLU A 1 62 ? 40.449 -6.821 3.528 1.00 0.00 62 GLU A CA 18
ATOM 26252 C C . GLU A 1 62 ? 39.045 -6.411 4.001 1.00 0.00 62 GLU A C 18
ATOM 26253 O O . GLU A 1 62 ? 38.864 -5.349 4.594 1.00 0.00 62 GLU A O 18
ATOM 26265 N N . ALA A 1 63 ? 38.076 -7.319 3.777 1.00 0.00 63 ALA A N 18
ATOM 26266 C CA . ALA A 1 63 ? 36.646 -7.070 4.029 1.00 0.00 63 ALA A CA 18
ATOM 26267 C C . ALA A 1 63 ? 36.370 -6.685 5.496 1.00 0.00 63 ALA A C 18
ATOM 26268 O O . ALA A 1 63 ? 35.551 -5.790 5.765 1.00 0.00 63 ALA A O 18
ATOM 26275 N N . ARG A 1 64 ? 37.080 -7.344 6.431 1.00 0.00 64 ARG A N 18
ATOM 26276 C CA . ARG A 1 64 ? 36.871 -7.133 7.867 1.00 0.00 64 ARG A CA 18
ATOM 26277 C C . ARG A 1 64 ? 37.455 -5.788 8.314 1.00 0.00 64 ARG A C 18
ATOM 26278 O O . ARG A 1 64 ? 36.788 -5.058 9.025 1.00 0.00 64 ARG A O 18
ATOM 26299 N N . GLU A 1 65 ? 38.690 -5.447 7.858 1.00 0.00 65 GLU A N 18
ATOM 26300 C CA . GLU A 1 65 ? 39.398 -4.227 8.322 1.00 0.00 65 GLU A CA 18
ATOM 26301 C C . GLU A 1 65 ? 38.681 -2.951 7.847 1.00 0.00 65 GLU A C 18
ATOM 26302 O O . GLU A 1 65 ? 38.548 -1.985 8.605 1.00 0.00 65 GLU A O 18
ATOM 26314 N N . LEU A 1 66 ? 38.192 -2.971 6.592 1.00 0.00 66 LEU A N 18
ATOM 26315 C CA . LEU A 1 66 ? 37.452 -1.839 6.008 1.00 0.00 66 LEU A CA 18
ATOM 26316 C C . LEU A 1 66 ? 35.964 -1.876 6.446 1.00 0.00 66 LEU A C 18
ATOM 26317 O O . LEU A 1 66 ? 35.246 -0.876 6.322 1.00 0.00 66 LEU A O 18
ATOM 26333 N N . GLY A 1 67 ? 35.526 -3.049 6.958 1.00 0.00 67 GLY A N 18
ATOM 26334 C CA . GLY A 1 67 ? 34.236 -3.190 7.646 1.00 0.00 67 GLY A CA 18
ATOM 26335 C C . GLY A 1 67 ? 34.273 -2.572 9.053 1.00 0.00 67 GLY A C 18
ATOM 26336 O O . GLY A 1 67 ? 33.267 -2.062 9.550 1.00 0.00 67 GLY A O 18
ATOM 26340 N N . ARG A 1 68 ? 35.459 -2.644 9.695 1.00 0.00 68 ARG A N 18
ATOM 26341 C CA . ARG A 1 68 ? 35.745 -1.991 10.993 1.00 0.00 68 ARG A CA 18
ATOM 26342 C C . ARG A 1 68 ? 35.975 -0.481 10.789 1.00 0.00 68 ARG A C 18
ATOM 26343 O O . ARG A 1 68 ? 35.729 0.322 11.695 1.00 0.00 68 ARG A O 18
ATOM 26364 N N . LYS A 1 69 ? 36.467 -0.114 9.587 1.00 0.00 69 LYS A N 18
ATOM 26365 C CA . LYS A 1 69 ? 36.535 1.293 9.136 1.00 0.00 69 LYS A CA 18
ATOM 26366 C C . LYS A 1 69 ? 35.111 1.849 8.981 1.00 0.00 69 LYS A C 18
ATOM 26367 O O . LYS A 1 69 ? 34.870 3.023 9.235 1.00 0.00 69 LYS A O 18
ATOM 26386 N N . TRP A 1 70 ? 34.180 0.975 8.545 1.00 0.00 70 TRP A N 18
ATOM 26387 C CA . TRP A 1 70 ? 32.753 1.313 8.438 1.00 0.00 70 TRP A CA 18
ATOM 26388 C C . TRP A 1 70 ? 32.158 1.582 9.841 1.00 0.00 70 TRP A C 18
ATOM 26389 O O . TRP A 1 70 ? 31.344 2.495 10.014 1.00 0.00 70 TRP A O 18
ATOM 26410 N N . LEU A 1 71 ? 32.601 0.790 10.838 1.00 0.00 71 LEU A N 18
ATOM 26411 C CA . LEU A 1 71 ? 32.248 0.999 12.260 1.00 0.00 71 LEU A CA 18
ATOM 26412 C C . LEU A 1 71 ? 32.870 2.306 12.813 1.00 0.00 71 LEU A C 18
ATOM 26413 O O . LEU A 1 71 ? 32.331 2.923 13.736 1.00 0.00 71 LEU A O 18
ATOM 26429 N N . GLU A 1 72 ? 34.007 2.712 12.229 1.00 0.00 72 GLU A N 18
ATOM 26430 C CA . GLU A 1 72 ? 34.727 3.939 12.607 1.00 0.00 72 GLU A CA 18
ATOM 26431 C C . GLU A 1 72 ? 34.054 5.200 11.996 1.00 0.00 72 GLU A C 18
ATOM 26432 O O . GLU A 1 72 ? 33.928 6.225 12.669 1.00 0.00 72 GLU A O 18
ATOM 26444 N N . GLU A 1 73 ? 33.632 5.112 10.717 1.00 0.00 73 GLU A N 18
ATOM 26445 C CA . GLU A 1 73 ? 33.105 6.272 9.949 1.00 0.00 73 GLU A CA 18
ATOM 26446 C C . GLU A 1 73 ? 31.662 6.627 10.367 1.00 0.00 73 GLU A C 18
ATOM 26447 O O . GLU A 1 73 ? 31.292 7.808 10.376 1.00 0.00 73 GLU A O 18
ATOM 26459 N N . LYS A 1 74 ? 30.869 5.595 10.755 1.00 0.0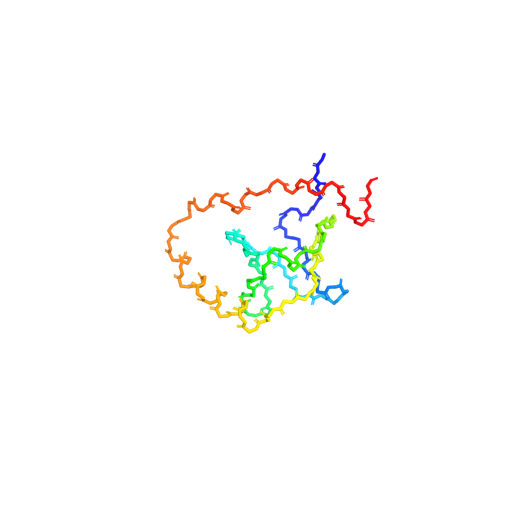0 74 LYS A N 18
ATOM 26460 C CA . LYS A 1 74 ? 29.479 5.793 11.242 1.00 0.00 74 LYS A CA 18
ATOM 26461 C C . LYS A 1 74 ? 29.480 6.476 12.624 1.00 0.00 74 LYS A C 18
ATOM 26462 O O . LYS A 1 74 ? 28.490 7.105 13.011 1.00 0.00 74 LYS A O 18
ATOM 26481 N N . SER A 1 75 ? 30.598 6.307 13.364 1.00 0.00 75 SER A N 18
ATOM 26482 C CA . SER A 1 75 ? 30.801 6.918 14.691 1.00 0.00 75 SER A CA 18
ATOM 26483 C C . SER A 1 75 ? 30.793 8.462 14.589 1.00 0.00 75 SER A C 18
ATOM 26484 O O . SER A 1 75 ? 30.380 9.158 15.528 1.00 0.00 75 SER A O 18
ATOM 26492 N N . LYS A 1 76 ? 31.263 8.986 13.434 1.00 0.00 76 LYS A N 18
ATOM 26493 C CA . LYS A 1 76 ? 31.116 10.411 13.072 1.00 0.00 76 LYS A CA 18
ATOM 26494 C C . LYS A 1 76 ? 29.743 10.625 12.401 1.00 0.00 76 LYS A C 18
ATOM 26495 O O . LYS A 1 76 ? 29.267 9.730 11.699 1.00 0.00 76 LYS A O 18
ATOM 26514 N N . PRO A 1 77 ? 29.077 11.814 12.601 1.00 0.00 77 PRO A N 18
ATOM 26515 C CA . PRO A 1 77 ? 27.804 12.148 11.904 1.00 0.00 77 PRO A CA 18
ATOM 26516 C C . PRO A 1 77 ? 27.986 12.200 10.369 1.00 0.00 77 PRO A C 18
ATOM 26517 O O . PRO A 1 77 ? 29.115 12.375 9.875 1.00 0.00 77 PRO A O 18
ATOM 26528 N N . VAL A 1 78 ? 26.870 12.015 9.630 1.00 0.00 78 VAL A N 18
ATOM 26529 C CA . VAL A 1 78 ? 26.861 12.101 8.162 1.00 0.00 78 VAL A CA 18
ATOM 26530 C C . VAL A 1 78 ? 27.177 13.556 7.719 1.00 0.00 78 VAL A C 18
ATOM 26531 O O . VAL A 1 78 ? 26.291 14.410 7.596 1.00 0.00 78 VAL A O 18
ATOM 26544 N N . THR A 1 79 ? 28.483 13.823 7.570 1.00 0.00 79 THR A N 18
ATOM 26545 C CA . THR A 1 79 ? 29.013 15.126 7.159 1.00 0.00 79 THR A CA 18
ATOM 26546 C C . THR A 1 79 ? 28.906 15.303 5.630 1.00 0.00 79 THR A C 18
ATOM 26547 O O . THR A 1 79 ? 28.684 16.423 5.154 1.00 0.00 79 THR A O 18
ATOM 26558 N N . LEU A 1 80 ? 29.026 14.180 4.878 1.00 0.00 80 LEU A N 18
ATOM 26559 C CA . LEU A 1 80 ? 28.858 14.166 3.407 1.00 0.00 80 LEU A CA 18
ATOM 26560 C C . LEU A 1 80 ? 28.869 12.695 2.905 1.00 0.00 80 LEU A C 18
ATOM 26561 O O . LEU A 1 80 ? 29.942 12.100 2.734 1.00 0.00 80 LEU A O 18
ATOM 26577 N N . GLU A 1 81 ? 27.664 12.108 2.699 1.00 0.00 81 GLU A N 18
ATOM 26578 C CA . GLU A 1 81 ? 27.511 10.718 2.187 1.00 0.00 81 GLU A CA 18
ATOM 26579 C C . GLU A 1 81 ? 27.303 10.697 0.659 1.00 0.00 81 GLU A C 18
ATOM 26580 O O . GLU A 1 81 ? 27.361 9.633 0.041 1.00 0.00 81 GLU A O 18
ATOM 26592 N N . GLU A 1 82 ? 27.049 11.875 0.062 1.00 0.00 82 GLU A N 18
ATOM 26593 C CA . GLU A 1 82 ? 26.776 11.994 -1.382 1.00 0.00 82 GLU A CA 18
ATOM 26594 C C . GLU A 1 82 ? 28.044 11.689 -2.211 1.00 0.00 82 GLU A C 18
ATOM 26595 O O . GLU A 1 82 ? 27.952 11.234 -3.354 1.00 0.00 82 GLU A O 18
ATOM 26607 N N . LEU A 1 83 ? 29.225 11.921 -1.601 1.00 0.00 83 LEU A N 18
ATOM 26608 C CA . LEU A 1 83 ? 30.533 11.584 -2.208 1.00 0.00 83 LEU A CA 18
ATOM 26609 C C . LEU A 1 83 ? 30.779 10.051 -2.159 1.00 0.00 83 LEU A C 18
ATOM 26610 O O . LEU A 1 83 ? 31.571 9.513 -2.942 1.00 0.00 83 LEU A O 18
ATOM 26626 N N . LYS A 1 84 ? 30.094 9.355 -1.230 1.00 0.00 84 LYS A N 18
ATOM 26627 C CA . LYS A 1 84 ? 30.131 7.876 -1.128 1.00 0.00 84 LYS A CA 18
ATOM 26628 C C . LYS A 1 84 ? 29.231 7.248 -2.218 1.00 0.00 84 LYS A C 18
ATOM 26629 O O . LYS A 1 84 ? 29.470 6.115 -2.658 1.00 0.00 84 LYS A O 18
ATOM 26648 N N . SER A 1 85 ? 28.188 8.002 -2.625 1.00 0.00 85 SER A N 18
ATOM 26649 C CA . SER A 1 85 ? 27.271 7.613 -3.710 1.00 0.00 85 SER A CA 18
ATOM 26650 C C . SER A 1 85 ? 28.010 7.700 -5.059 1.00 0.00 85 SER A C 18
ATOM 26651 O O . SER A 1 85 ? 28.437 8.791 -5.465 1.00 0.00 85 SER A O 18
ATOM 26659 N N . TYR A 1 86 ? 28.175 6.548 -5.732 1.00 0.00 86 TYR A N 18
ATOM 26660 C CA . TYR A 1 86 ? 28.951 6.454 -6.981 1.00 0.00 86 TYR A CA 18
ATOM 26661 C C . TYR A 1 86 ? 28.150 6.990 -8.190 1.00 0.00 86 TYR A C 18
ATOM 26662 O O . TYR A 1 86 ? 26.921 6.825 -8.268 1.00 0.00 86 TYR A O 18
ATOM 26680 N N . GLY A 1 87 ? 28.876 7.639 -9.108 1.00 0.00 87 GLY A N 18
ATOM 26681 C CA . GLY A 1 87 ? 28.350 8.100 -10.392 1.00 0.00 87 GLY A CA 18
ATOM 26682 C C . GLY A 1 87 ? 29.352 7.805 -11.486 1.00 0.00 87 GLY A C 18
ATOM 26683 O O . GLY A 1 87 ? 29.005 7.230 -12.529 1.00 0.00 87 GLY A O 18
ATOM 26687 N N . PHE A 1 88 ? 30.607 8.266 -11.240 1.00 0.00 88 PHE A N 18
ATOM 26688 C CA . PHE A 1 88 ? 31.818 7.878 -12.006 1.00 0.00 88 PHE A CA 18
ATOM 26689 C C . PHE A 1 88 ? 31.775 8.412 -13.464 1.00 0.00 88 PHE A C 18
ATOM 26690 O O . PHE A 1 88 ? 32.611 8.049 -14.297 1.00 0.00 88 PHE A O 18
ATOM 26707 N N . GLY A 1 89 ? 30.828 9.326 -13.731 1.00 0.00 89 GLY A N 18
ATOM 26708 C CA . GLY A 1 89 ? 30.603 9.869 -15.066 1.00 0.00 89 GLY A CA 18
ATOM 26709 C C . GLY A 1 89 ? 29.371 10.745 -15.098 1.00 0.00 89 GLY A C 18
ATOM 26710 O O . GLY A 1 89 ? 28.330 10.351 -15.642 1.00 0.00 89 GLY A O 18
ATOM 26714 N N . GLU A 1 90 ? 29.472 11.935 -14.481 1.00 0.00 90 GLU A N 18
ATOM 26715 C CA . GLU A 1 90 ? 28.372 12.915 -14.411 1.00 0.00 90 GLU A CA 18
ATOM 26716 C C . GLU A 1 90 ? 28.289 13.711 -15.735 1.00 0.00 90 GLU A C 18
ATOM 26717 O O . GLU A 1 90 ? 28.597 14.910 -15.783 1.00 0.00 90 GLU A O 18
ATOM 26729 N N . GLU A 1 91 ? 27.869 13.004 -16.793 1.00 0.00 91 GLU A N 18
ATOM 26730 C CA . GLU A 1 91 ? 27.738 13.533 -18.155 1.00 0.00 91 GLU A CA 18
ATOM 26731 C C . GLU A 1 91 ? 27.023 12.479 -19.017 1.00 0.00 91 GLU A C 18
ATOM 26732 O O . GLU A 1 91 ? 27.215 11.272 -18.809 1.00 0.00 91 GLU A O 18
ATOM 26744 N N . GLY A 1 92 ? 26.222 12.939 -19.989 1.00 0.00 92 GLY A N 18
ATOM 26745 C CA . GLY A 1 92 ? 25.513 12.049 -20.902 1.00 0.00 92 GLY A CA 18
ATOM 26746 C C . GLY A 1 92 ? 25.174 12.720 -22.223 1.00 0.00 92 GLY A C 18
ATOM 26747 O O . GLY A 1 92 ? 24.829 13.905 -22.255 1.00 0.00 92 GLY A O 18
ATOM 26751 N N . GLU A 1 93 ? 25.272 11.955 -23.326 1.00 0.00 93 GLU A N 18
ATOM 26752 C CA . GLU A 1 93 ? 24.907 12.424 -24.679 1.00 0.00 93 GLU A CA 18
ATOM 26753 C C . GLU A 1 93 ? 23.368 12.491 -24.839 1.00 0.00 93 GLU A C 18
ATOM 26754 O O . GLU A 1 93 ? 22.847 13.303 -25.613 1.00 0.00 93 GLU A O 18
ATOM 26766 N N . GLY A 1 94 ? 22.658 11.631 -24.090 1.00 0.00 94 GLY A N 18
ATOM 26767 C CA . GLY A 1 94 ? 21.197 11.596 -24.104 1.00 0.00 94 GLY A CA 18
ATOM 26768 C C . GLY A 1 94 ? 20.657 10.221 -23.739 1.00 0.00 94 GLY A C 18
ATOM 26769 O O . GLY A 1 94 ? 20.867 9.257 -24.479 1.00 0.00 94 GLY A O 18
ATOM 26773 N N . SER A 1 95 ? 19.975 10.129 -22.590 1.00 0.00 95 SER A N 18
ATOM 26774 C CA . SER A 1 95 ? 19.343 8.892 -22.115 1.00 0.00 95 SER A CA 18
ATOM 26775 C C . SER A 1 95 ? 17.865 8.862 -22.586 1.00 0.00 95 SER A C 18
ATOM 26776 O O . SER A 1 95 ? 17.044 9.624 -22.032 1.00 0.00 95 SER A O 18
ATOM 26785 N N . GLN A 1 1 ? 17.078 5.439 -11.412 1.00 0.00 1 GLN A N 19
ATOM 26786 C CA . GLN A 1 1 ? 17.322 4.469 -10.312 1.00 0.00 1 GLN A CA 19
ATOM 26787 C C . GLN A 1 1 ? 16.025 4.207 -9.527 1.00 0.00 1 GLN A C 19
ATOM 26788 O O . GLN A 1 1 ? 14.979 4.800 -9.822 1.00 0.00 1 GLN A O 19
ATOM 26804 N N . GLY A 1 2 ? 16.107 3.322 -8.520 1.00 0.00 2 GLY A N 19
ATOM 26805 C CA . GLY A 1 2 ? 14.949 2.946 -7.716 1.00 0.00 2 GLY A CA 19
ATOM 26806 C C . GLY A 1 2 ? 15.341 2.194 -6.455 1.00 0.00 2 GLY A C 19
ATOM 26807 O O . GLY A 1 2 ? 16.362 2.515 -5.836 1.00 0.00 2 GLY A O 19
ATOM 26811 N N . HIS A 1 3 ? 14.526 1.194 -6.066 1.00 0.00 3 HIS A N 19
ATOM 26812 C CA . HIS A 1 3 ? 14.717 0.434 -4.812 1.00 0.00 3 HIS A CA 19
ATOM 26813 C C . HIS A 1 3 ? 15.022 -1.045 -5.107 1.00 0.00 3 HIS A C 19
ATOM 26814 O O . HIS A 1 3 ? 14.125 -1.895 -5.088 1.00 0.00 3 HIS A O 19
ATOM 26829 N N . MET A 1 4 ? 16.289 -1.339 -5.419 1.00 0.00 4 MET A N 19
ATOM 26830 C CA . MET A 1 4 ? 16.774 -2.723 -5.563 1.00 0.00 4 MET A CA 19
ATOM 26831 C C . MET A 1 4 ? 17.237 -3.214 -4.183 1.00 0.00 4 MET A C 19
ATOM 26832 O O . MET A 1 4 ? 18.339 -2.885 -3.743 1.00 0.00 4 MET A O 19
ATOM 26846 N N . ASP A 1 5 ? 16.364 -3.953 -3.477 1.00 0.00 5 ASP A N 19
ATOM 26847 C CA . ASP A 1 5 ? 16.621 -4.389 -2.093 1.00 0.00 5 ASP A CA 19
ATOM 26848 C C . ASP A 1 5 ? 17.468 -5.676 -2.057 1.00 0.00 5 ASP A C 19
ATOM 26849 O O . ASP A 1 5 ? 16.940 -6.790 -2.017 1.00 0.00 5 ASP A O 19
ATOM 26858 N N . LEU A 1 6 ? 18.796 -5.486 -2.143 1.00 0.00 6 LEU A N 19
ATOM 26859 C CA . LEU A 1 6 ? 19.811 -6.529 -1.853 1.00 0.00 6 LEU A CA 19
ATOM 26860 C C . LEU A 1 6 ? 20.433 -6.240 -0.461 1.00 0.00 6 LEU A C 19
ATOM 26861 O O . LEU A 1 6 ? 21.443 -6.840 -0.069 1.00 0.00 6 LEU A O 19
ATOM 26877 N N . ILE A 1 7 ? 19.784 -5.302 0.260 1.00 0.00 7 ILE A N 19
ATOM 26878 C CA . ILE A 1 7 ? 20.256 -4.725 1.524 1.00 0.00 7 ILE A CA 19
ATOM 26879 C C . ILE A 1 7 ? 20.121 -5.733 2.691 1.00 0.00 7 ILE A C 19
ATOM 26880 O O . ILE A 1 7 ? 20.927 -5.715 3.618 1.00 0.00 7 ILE A O 19
ATOM 26896 N N . CYS A 1 8 ? 19.114 -6.630 2.610 1.00 0.00 8 CYS A N 19
ATOM 26897 C CA . CYS A 1 8 ? 18.835 -7.633 3.652 1.00 0.00 8 CYS A CA 19
ATOM 26898 C C . CYS A 1 8 ? 18.558 -9.002 2.998 1.00 0.00 8 CYS A C 19
ATOM 26899 O O . CYS A 1 8 ? 17.428 -9.280 2.598 1.00 0.00 8 CYS A O 19
ATOM 26907 N N . MET A 1 9 ? 19.613 -9.827 2.851 1.00 0.00 9 MET A N 19
ATOM 26908 C CA . MET A 1 9 ? 19.545 -11.190 2.255 1.00 0.00 9 MET A CA 19
ATOM 26909 C C . MET A 1 9 ? 20.612 -12.083 2.915 1.00 0.00 9 MET A C 19
ATOM 26910 O O . MET A 1 9 ? 21.591 -11.576 3.460 1.00 0.00 9 MET A O 19
ATOM 26924 N N . TYR A 1 10 ? 20.419 -13.411 2.863 1.00 0.00 10 TYR A N 19
ATOM 26925 C CA . TYR A 1 10 ? 21.402 -14.386 3.379 1.00 0.00 10 TYR A CA 19
ATOM 26926 C C . TYR A 1 10 ? 22.548 -14.559 2.367 1.00 0.00 10 TYR A C 19
ATOM 26927 O O . TYR A 1 10 ? 22.344 -15.101 1.280 1.00 0.00 10 TYR A O 19
ATOM 26945 N N . VAL A 1 11 ? 23.743 -14.082 2.725 1.00 0.00 11 VAL A N 19
ATOM 26946 C CA . VAL A 1 11 ? 24.933 -14.180 1.871 1.00 0.00 11 VAL A CA 19
ATOM 26947 C C . VAL A 1 11 ? 25.596 -15.562 2.053 1.00 0.00 11 VAL A C 19
ATOM 26948 O O . VAL A 1 11 ? 25.783 -16.020 3.178 1.00 0.00 11 VAL A O 19
ATOM 26961 N N . PHE A 1 12 ? 25.892 -16.229 0.929 1.00 0.00 12 PHE A N 19
ATOM 26962 C CA . PHE A 1 12 ? 26.533 -17.548 0.887 1.00 0.00 12 PHE A CA 19
ATOM 26963 C C . PHE A 1 12 ? 27.894 -17.448 0.190 1.00 0.00 12 PHE A C 19
ATOM 26964 O O . PHE A 1 12 ? 27.981 -16.962 -0.937 1.00 0.00 12 PHE A O 19
ATOM 26981 N N . LYS A 1 13 ? 28.954 -17.899 0.881 1.00 0.00 13 LYS A N 19
ATOM 26982 C CA . LYS A 1 13 ? 30.305 -18.000 0.317 1.00 0.00 13 LYS A CA 19
ATOM 26983 C C . LYS A 1 13 ? 30.373 -19.280 -0.533 1.00 0.00 13 LYS A C 19
ATOM 26984 O O . LYS A 1 13 ? 30.606 -20.372 -0.008 1.00 0.00 13 LYS A O 19
ATOM 27003 N N . GLY A 1 14 ? 30.094 -19.134 -1.838 1.00 0.00 14 GLY A N 19
ATOM 27004 C CA . GLY A 1 14 ? 29.972 -20.273 -2.741 1.00 0.00 14 GLY A CA 19
ATOM 27005 C C . GLY A 1 14 ? 28.699 -21.060 -2.446 1.00 0.00 14 GLY A C 19
ATOM 27006 O O . GLY A 1 14 ? 27.619 -20.673 -2.900 1.00 0.00 14 GLY A O 19
ATOM 27010 N N . GLU A 1 15 ? 28.821 -22.138 -1.643 1.00 0.00 15 GLU A N 19
ATOM 27011 C CA . GLU A 1 15 ? 27.680 -23.004 -1.257 1.00 0.00 15 GLU A CA 19
ATOM 27012 C C . GLU A 1 15 ? 27.384 -22.913 0.260 1.00 0.00 15 GLU A C 19
ATOM 27013 O O . GLU A 1 15 ? 26.263 -23.215 0.696 1.00 0.00 15 GLU A O 19
ATOM 27025 N N . GLU A 1 16 ? 28.389 -22.490 1.060 1.00 0.00 16 GLU A N 19
ATOM 27026 C CA . GLU A 1 16 ? 28.269 -22.426 2.542 1.00 0.00 16 GLU A CA 19
ATOM 27027 C C . GLU A 1 16 ? 27.688 -21.068 2.975 1.00 0.00 16 GLU A C 19
ATOM 27028 O O . GLU A 1 16 ? 27.824 -20.080 2.251 1.00 0.00 16 GLU A O 19
ATOM 27040 N N . SER A 1 17 ? 27.062 -21.025 4.162 1.00 0.00 17 SER A N 19
ATOM 27041 C CA . SER A 1 17 ? 26.498 -19.787 4.729 1.00 0.00 17 SER A CA 19
ATOM 27042 C C . SER A 1 17 ? 27.628 -18.847 5.175 1.00 0.00 17 SER A C 19
ATOM 27043 O O . SER A 1 17 ? 28.368 -19.161 6.115 1.00 0.00 17 SER A O 19
ATOM 27051 N N . PHE A 1 18 ? 27.772 -17.708 4.485 1.00 0.00 18 PHE A N 19
ATOM 27052 C CA . PHE A 1 18 ? 28.770 -16.690 4.834 1.00 0.00 18 PHE A CA 19
ATOM 27053 C C . PHE A 1 18 ? 28.242 -15.824 5.992 1.00 0.00 18 PHE A C 19
ATOM 27054 O O . PHE A 1 18 ? 28.910 -15.666 7.018 1.00 0.00 18 PHE A O 19
ATOM 27071 N N . GLY A 1 19 ? 27.026 -15.287 5.807 1.00 0.00 19 GLY A N 19
ATOM 27072 C CA . GLY A 1 19 ? 26.381 -14.439 6.802 1.00 0.00 19 GLY A CA 19
ATOM 27073 C C . GLY A 1 19 ? 25.075 -13.852 6.285 1.00 0.00 19 GLY A C 19
ATOM 27074 O O . GLY A 1 19 ? 24.313 -14.532 5.589 1.00 0.00 19 GLY A O 19
ATOM 27078 N N . GLU A 1 20 ? 24.835 -12.582 6.611 1.00 0.00 20 GLU A N 19
ATOM 27079 C CA . GLU A 1 20 ? 23.643 -11.831 6.185 1.00 0.00 20 GLU A CA 19
ATOM 27080 C C . GLU A 1 20 ? 24.066 -10.401 5.802 1.00 0.00 20 GLU A C 19
ATOM 27081 O O . GLU A 1 20 ? 24.827 -9.774 6.532 1.00 0.00 20 GLU A O 19
ATOM 27093 N N . SER A 1 21 ? 23.616 -9.900 4.649 1.00 0.00 21 SER A N 19
ATOM 27094 C CA . SER A 1 21 ? 23.838 -8.500 4.271 1.00 0.00 21 SER A CA 19
ATOM 27095 C C . SER A 1 21 ? 22.986 -7.601 5.187 1.00 0.00 21 SER A C 19
ATOM 27096 O O . SER A 1 21 ? 21.771 -7.810 5.305 1.00 0.00 21 SER A O 19
ATOM 27104 N N . ILE A 1 22 ? 23.641 -6.654 5.868 1.00 0.00 22 ILE A N 19
ATOM 27105 C CA . ILE A 1 22 ? 22.991 -5.741 6.833 1.00 0.00 22 ILE A CA 19
ATOM 27106 C C . ILE A 1 22 ? 22.954 -4.318 6.239 1.00 0.00 22 ILE A C 19
ATOM 27107 O O . ILE A 1 22 ? 21.957 -3.599 6.384 1.00 0.00 22 ILE A O 19
ATOM 27123 N N . ASP A 1 23 ? 24.035 -3.941 5.523 1.00 0.00 23 ASP A N 19
ATOM 27124 C CA . ASP A 1 23 ? 24.232 -2.557 5.053 1.00 0.00 23 ASP A CA 19
ATOM 27125 C C . ASP A 1 23 ? 25.046 -2.546 3.742 1.00 0.00 23 ASP A C 19
ATOM 27126 O O . ASP A 1 23 ? 25.583 -3.575 3.330 1.00 0.00 23 ASP A O 19
ATOM 27135 N N . VAL A 1 24 ? 25.088 -1.385 3.069 1.00 0.00 24 VAL A N 19
ATOM 27136 C CA . VAL A 1 24 ? 25.932 -1.155 1.877 1.00 0.00 24 VAL A CA 19
ATOM 27137 C C . VAL A 1 24 ? 26.771 0.125 2.106 1.00 0.00 24 VAL A C 19
ATOM 27138 O O . VAL A 1 24 ? 26.272 1.119 2.651 1.00 0.00 24 VAL A O 19
ATOM 27151 N N . TYR A 1 25 ? 28.045 0.077 1.701 1.00 0.00 25 TYR A N 19
ATOM 27152 C CA . TYR A 1 25 ? 29.052 1.100 2.021 1.00 0.00 25 TYR A CA 19
ATOM 27153 C C . TYR A 1 25 ? 30.073 1.197 0.866 1.00 0.00 25 TYR A C 19
ATOM 27154 O O . TYR A 1 25 ? 30.975 0.365 0.752 1.00 0.00 25 TYR A O 19
ATOM 27172 N N . GLY A 1 26 ? 29.895 2.213 0.010 1.00 0.00 26 GLY A N 19
ATOM 27173 C CA . GLY A 1 26 ? 30.771 2.441 -1.140 1.00 0.00 26 GLY A CA 19
ATOM 27174 C C . GLY A 1 26 ? 30.555 1.400 -2.228 1.00 0.00 26 GLY A C 19
ATOM 27175 O O . GLY A 1 26 ? 29.513 1.404 -2.886 1.00 0.00 26 GLY A O 19
ATOM 27179 N N . ASP A 1 27 ? 31.539 0.501 -2.407 1.00 0.00 27 ASP A N 19
ATOM 27180 C CA . ASP A 1 27 ? 31.411 -0.674 -3.299 1.00 0.00 27 ASP A CA 19
ATOM 27181 C C . ASP A 1 27 ? 31.210 -1.944 -2.448 1.00 0.00 27 ASP A C 19
ATOM 27182 O O . ASP A 1 27 ? 30.971 -3.018 -2.963 1.00 0.00 27 ASP A O 19
ATOM 27191 N N . TYR A 1 28 ? 31.298 -1.805 -1.128 1.00 0.00 28 TYR A N 19
ATOM 27192 C CA . TYR A 1 28 ? 31.315 -2.938 -0.199 1.00 0.00 28 TYR A CA 19
ATOM 27193 C C . TYR A 1 28 ? 29.937 -3.155 0.430 1.00 0.00 28 TYR A C 19
ATOM 27194 O O . TYR A 1 28 ? 29.454 -2.323 1.202 1.00 0.00 28 TYR A O 19
ATOM 27212 N N . LEU A 1 29 ? 29.325 -4.292 0.092 1.00 0.00 29 LEU A N 19
ATOM 27213 C CA . LEU A 1 29 ? 28.128 -4.796 0.755 1.00 0.00 29 LEU A CA 19
ATOM 27214 C C . LEU A 1 29 ? 28.552 -5.346 2.132 1.00 0.00 29 LEU A C 19
ATOM 27215 O O . LEU A 1 29 ? 29.235 -6.380 2.216 1.00 0.00 29 LEU A O 19
ATOM 27231 N N . ILE A 1 30 ? 28.202 -4.593 3.191 1.00 0.00 30 ILE A N 19
ATOM 27232 C CA . ILE A 1 30 ? 28.525 -4.947 4.583 1.00 0.00 30 ILE A CA 19
ATOM 27233 C C . ILE A 1 30 ? 27.722 -6.188 4.986 1.00 0.00 30 ILE A C 19
ATOM 27234 O O . ILE A 1 30 ? 26.495 -6.114 5.164 1.00 0.00 30 ILE A O 19
ATOM 27250 N N . VAL A 1 31 ? 28.412 -7.331 5.081 1.00 0.00 31 VAL A N 19
ATOM 27251 C CA . VAL A 1 31 ? 27.811 -8.592 5.504 1.00 0.00 31 VAL A CA 19
ATOM 27252 C C . VAL A 1 31 ? 28.147 -8.848 6.981 1.00 0.00 31 VAL A C 19
ATOM 27253 O O . VAL A 1 31 ? 29.313 -8.977 7.358 1.00 0.00 31 VAL A O 19
ATOM 27266 N N . LYS A 1 32 ? 27.101 -8.903 7.801 1.00 0.00 32 LYS A N 19
ATOM 27267 C CA . LYS A 1 32 ? 27.176 -9.274 9.210 1.00 0.00 32 LYS A CA 19
ATOM 27268 C C . LYS A 1 32 ? 27.430 -10.794 9.266 1.00 0.00 32 LYS A C 19
ATOM 27269 O O . LYS A 1 32 ? 26.570 -11.588 8.884 1.00 0.00 32 LYS A O 19
ATOM 27288 N N . VAL A 1 33 ? 28.634 -11.177 9.709 1.00 0.00 33 VAL A N 19
ATOM 27289 C CA . VAL A 1 33 ? 29.066 -12.584 9.797 1.00 0.00 33 VAL A CA 19
ATOM 27290 C C . VAL A 1 33 ? 29.203 -13.017 11.277 1.00 0.00 33 VAL A C 19
ATOM 27291 O O . VAL A 1 33 ? 30.272 -12.912 11.897 1.00 0.00 33 VAL A O 19
ATOM 27304 N N . GLY A 1 34 ? 28.069 -13.445 11.851 1.00 0.00 34 GLY A N 19
ATOM 27305 C CA . GLY A 1 34 ? 28.019 -13.958 13.221 1.00 0.00 34 GLY A CA 19
ATOM 27306 C C . GLY A 1 34 ? 28.277 -12.885 14.278 1.00 0.00 34 GLY A C 19
ATOM 27307 O O . GLY A 1 34 ? 27.348 -12.216 14.728 1.00 0.00 34 GLY A O 19
ATOM 27311 N N . THR A 1 35 ? 29.555 -12.720 14.663 1.00 0.00 35 THR A N 19
ATOM 27312 C CA . THR A 1 35 ? 29.984 -11.759 15.700 1.00 0.00 35 THR A CA 19
ATOM 27313 C C . THR A 1 35 ? 30.677 -10.530 15.076 1.00 0.00 35 THR A C 19
ATOM 27314 O O . THR A 1 35 ? 30.922 -9.531 15.770 1.00 0.00 35 THR A O 19
ATOM 27325 N N . GLU A 1 36 ? 30.980 -10.605 13.757 1.00 0.00 36 GLU A N 19
ATOM 27326 C CA . GLU A 1 36 ? 31.762 -9.575 13.039 1.00 0.00 36 GLU A CA 19
ATOM 27327 C C . GLU A 1 36 ? 30.997 -9.036 11.818 1.00 0.00 36 GLU A C 19
ATOM 27328 O O . GLU A 1 36 ? 29.825 -9.365 11.600 1.00 0.00 36 GLU A O 19
ATOM 27340 N N . PHE A 1 37 ? 31.674 -8.140 11.067 1.00 0.00 37 PHE A N 19
ATOM 27341 C CA . PHE A 1 37 ? 31.189 -7.561 9.799 1.00 0.00 37 PHE A CA 19
ATOM 27342 C C . PHE A 1 37 ? 32.298 -7.667 8.733 1.00 0.00 37 PHE A C 19
ATOM 27343 O O . PHE A 1 37 ? 33.335 -6.997 8.831 1.00 0.00 37 PHE A O 19
ATOM 27360 N N . LEU A 1 38 ? 32.076 -8.537 7.735 1.00 0.00 38 LEU A N 19
ATOM 27361 C CA . LEU A 1 38 ? 32.956 -8.713 6.565 1.00 0.00 38 LEU A CA 19
ATOM 27362 C C . LEU A 1 38 ? 32.319 -8.010 5.355 1.00 0.00 38 LEU A C 19
ATOM 27363 O O . LEU A 1 38 ? 31.297 -8.462 4.827 1.00 0.00 38 LEU A O 19
ATOM 27379 N N . ALA A 1 39 ? 32.937 -6.898 4.944 1.00 0.00 39 ALA A N 19
ATOM 27380 C CA . ALA A 1 39 ? 32.421 -6.030 3.880 1.00 0.00 39 ALA A CA 19
ATOM 27381 C C . ALA A 1 39 ? 32.890 -6.507 2.494 1.00 0.00 39 ALA A C 19
ATOM 27382 O O . ALA A 1 39 ? 33.983 -6.143 2.040 1.00 0.00 39 ALA A O 19
ATOM 27389 N N . VAL A 1 40 ? 32.060 -7.326 1.827 1.00 0.00 40 VAL A N 19
ATOM 27390 C CA . VAL A 1 40 ? 32.402 -7.907 0.514 1.00 0.00 40 VAL A CA 19
ATOM 27391 C C . VAL A 1 40 ? 32.077 -6.891 -0.608 1.00 0.00 40 VAL A C 19
ATOM 27392 O O . VAL A 1 40 ? 30.994 -6.313 -0.602 1.00 0.00 40 VAL A O 19
ATOM 27405 N N . PRO A 1 41 ? 33.009 -6.631 -1.577 1.00 0.00 41 PRO A N 19
ATOM 27406 C CA . PRO A 1 41 ? 32.739 -5.715 -2.714 1.00 0.00 41 PRO A CA 19
ATOM 27407 C C . PRO A 1 41 ? 31.638 -6.255 -3.645 1.00 0.00 41 PRO A C 19
ATOM 27408 O O . PRO A 1 41 ? 31.378 -7.455 -3.663 1.00 0.00 41 PRO A O 19
ATOM 27419 N N . LYS A 1 42 ? 31.024 -5.363 -4.440 1.00 0.00 42 LYS A N 19
ATOM 27420 C CA . LYS A 1 42 ? 29.903 -5.705 -5.350 1.00 0.00 42 LYS A CA 19
ATOM 27421 C C . LYS A 1 42 ? 30.367 -6.643 -6.492 1.00 0.00 42 LYS A C 19
ATOM 27422 O O . LYS A 1 42 ? 29.561 -7.368 -7.086 1.00 0.00 42 LYS A O 19
ATOM 27441 N N . LYS A 1 43 ? 31.679 -6.615 -6.767 1.00 0.00 43 LYS A N 19
ATOM 27442 C CA . LYS A 1 43 ? 32.335 -7.499 -7.750 1.00 0.00 43 LYS A CA 19
ATOM 27443 C C . LYS A 1 43 ? 32.518 -8.939 -7.207 1.00 0.00 43 LYS A C 19
ATOM 27444 O O . LYS A 1 43 ? 32.716 -9.874 -7.989 1.00 0.00 43 LYS A O 19
ATOM 27463 N N . SER A 1 44 ? 32.449 -9.100 -5.869 1.00 0.00 44 SER A N 19
ATOM 27464 C CA . SER A 1 44 ? 32.544 -10.423 -5.218 1.00 0.00 44 SER A CA 19
ATOM 27465 C C . SER A 1 44 ? 31.264 -11.250 -5.470 1.00 0.00 44 SER A C 19
ATOM 27466 O O . SER A 1 44 ? 31.327 -12.479 -5.538 1.00 0.00 44 SER A O 19
ATOM 27474 N N . ILE A 1 45 ? 30.120 -10.557 -5.640 1.00 0.00 45 ILE A N 19
ATOM 27475 C CA . ILE A 1 45 ? 28.809 -11.203 -5.828 1.00 0.00 45 ILE A CA 19
ATOM 27476 C C . ILE A 1 45 ? 28.751 -11.881 -7.213 1.00 0.00 45 ILE A C 19
ATOM 27477 O O . ILE A 1 45 ? 28.890 -11.225 -8.246 1.00 0.00 45 ILE A O 19
ATOM 27493 N N . LYS A 1 46 ? 28.574 -13.206 -7.196 1.00 0.00 46 LYS A N 19
ATOM 27494 C CA . LYS A 1 46 ? 28.428 -14.036 -8.398 1.00 0.00 46 LYS A CA 19
ATOM 27495 C C . LYS A 1 46 ? 26.972 -14.070 -8.869 1.00 0.00 46 LYS A C 19
ATOM 27496 O O . LYS A 1 46 ? 26.674 -13.758 -10.028 1.00 0.00 46 LYS A O 19
ATOM 27515 N N . SER A 1 47 ? 26.075 -14.453 -7.948 1.00 0.00 47 SER A N 19
ATOM 27516 C CA . SER A 1 47 ? 24.660 -14.702 -8.253 1.00 0.00 47 SER A CA 19
ATOM 27517 C C . SER A 1 47 ? 23.751 -14.039 -7.205 1.00 0.00 47 SER A C 19
ATOM 27518 O O . SER A 1 47 ? 24.112 -13.936 -6.028 1.00 0.00 47 SER A O 19
ATOM 27526 N N . VAL A 1 48 ? 22.573 -13.588 -7.659 1.00 0.00 48 VAL A N 19
ATOM 27527 C CA . VAL A 1 48 ? 21.509 -13.045 -6.796 1.00 0.00 48 VAL A CA 19
ATOM 27528 C C . VAL A 1 48 ? 20.278 -13.970 -6.862 1.00 0.00 48 VAL A C 19
ATOM 27529 O O . VAL A 1 48 ? 19.795 -14.314 -7.947 1.00 0.00 48 VAL A O 19
ATOM 27542 N N . GLU A 1 49 ? 19.807 -14.405 -5.690 1.00 0.00 49 GLU A N 19
ATOM 27543 C CA . GLU A 1 49 ? 18.621 -15.269 -5.548 1.00 0.00 49 GLU A CA 19
ATOM 27544 C C . GLU A 1 49 ? 17.584 -14.562 -4.654 1.00 0.00 49 GLU A C 19
ATOM 27545 O O . GLU A 1 49 ? 17.866 -13.499 -4.070 1.00 0.00 49 GLU A O 19
ATOM 27557 N N . ASP A 1 50 ? 16.390 -15.164 -4.546 1.00 0.00 50 ASP A N 19
ATOM 27558 C CA . ASP A 1 50 ? 15.308 -14.649 -3.690 1.00 0.00 50 ASP A CA 19
ATOM 27559 C C . ASP A 1 50 ? 15.674 -14.829 -2.196 1.00 0.00 50 ASP A C 19
ATOM 27560 O O . ASP A 1 50 ? 15.561 -15.919 -1.624 1.00 0.00 50 ASP A O 19
ATOM 27569 N N . GLY A 1 51 ? 16.193 -13.745 -1.592 1.00 0.00 51 GLY A N 19
ATOM 27570 C CA . GLY A 1 51 ? 16.605 -13.754 -0.190 1.00 0.00 51 GLY A CA 19
ATOM 27571 C C . GLY A 1 51 ? 17.980 -14.376 0.030 1.00 0.00 51 GLY A C 19
ATOM 27572 O O . GLY A 1 51 ? 18.316 -14.746 1.161 1.00 0.00 51 GLY A O 19
ATOM 27576 N N . ARG A 1 52 ? 18.781 -14.481 -1.053 1.00 0.00 52 ARG A N 19
ATOM 27577 C CA . ARG A 1 52 ? 20.150 -15.037 -1.008 1.00 0.00 52 ARG A CA 19
ATOM 27578 C C . ARG A 1 52 ? 21.088 -14.232 -1.919 1.00 0.00 52 ARG A C 19
ATOM 27579 O O . ARG A 1 52 ? 20.659 -13.689 -2.935 1.00 0.00 52 ARG A O 19
ATOM 27600 N N . ILE A 1 53 ? 22.381 -14.177 -1.538 1.00 0.00 53 ILE A N 19
ATOM 27601 C CA . ILE A 1 53 ? 23.453 -13.516 -2.310 1.00 0.00 53 ILE A CA 19
ATOM 27602 C C . ILE A 1 53 ? 24.685 -14.447 -2.350 1.00 0.00 53 ILE A C 19
ATOM 27603 O O . ILE A 1 53 ? 25.389 -14.577 -1.354 1.00 0.00 53 ILE A O 19
ATOM 27619 N N . VAL A 1 54 ? 24.929 -15.108 -3.490 1.00 0.00 54 VAL A N 19
ATOM 27620 C CA . VAL A 1 54 ? 26.116 -15.968 -3.676 1.00 0.00 54 VAL A CA 19
ATOM 27621 C C . VAL A 1 54 ? 27.325 -15.094 -4.050 1.00 0.00 54 VAL A C 19
ATOM 27622 O O . VAL A 1 54 ? 27.258 -14.339 -5.012 1.00 0.00 54 VAL A O 19
ATOM 27635 N N . ILE A 1 55 ? 28.397 -15.172 -3.244 1.00 0.00 55 ILE A N 19
ATOM 27636 C CA . ILE A 1 55 ? 29.687 -14.504 -3.514 1.00 0.00 55 ILE A CA 19
ATOM 27637 C C . ILE A 1 55 ? 30.766 -15.569 -3.806 1.00 0.00 55 ILE A C 19
ATOM 27638 O O . ILE A 1 55 ? 30.664 -16.710 -3.340 1.00 0.00 55 ILE A O 19
ATOM 27654 N N . GLY A 1 56 ? 31.803 -15.185 -4.570 1.00 0.00 56 GLY A N 19
ATOM 27655 C CA . GLY A 1 56 ? 32.824 -16.128 -5.046 1.00 0.00 56 GLY A CA 19
ATOM 27656 C C . GLY A 1 56 ? 34.120 -16.013 -4.280 1.00 0.00 56 GLY A C 19
ATOM 27657 O O . GLY A 1 56 ? 34.526 -16.958 -3.609 1.00 0.00 56 GLY A O 19
ATOM 27661 N N . GLU A 1 57 ? 34.777 -14.850 -4.395 1.00 0.00 57 GLU A N 19
ATOM 27662 C CA . GLU A 1 57 ? 36.020 -14.551 -3.660 1.00 0.00 57 GLU A CA 19
ATOM 27663 C C . GLU A 1 57 ? 36.211 -13.033 -3.546 1.00 0.00 57 GLU A C 19
ATOM 27664 O O . GLU A 1 57 ? 35.631 -12.255 -4.319 1.00 0.00 57 GLU A O 19
ATOM 27676 N N . PHE A 1 58 ? 37.038 -12.639 -2.569 1.00 0.00 58 PHE A N 19
ATOM 27677 C CA . PHE A 1 58 ? 37.333 -11.233 -2.241 1.00 0.00 58 PHE A CA 19
ATOM 27678 C C . PHE A 1 58 ? 38.563 -11.175 -1.316 1.00 0.00 58 PHE A C 19
ATOM 27679 O O . PHE A 1 58 ? 39.061 -12.218 -0.865 1.00 0.00 58 PHE A O 19
ATOM 27696 N N . ASP A 1 59 ? 39.046 -9.952 -1.043 1.00 0.00 59 ASP A N 19
ATOM 27697 C CA . ASP A 1 59 ? 40.147 -9.714 -0.099 1.00 0.00 59 ASP A CA 19
ATOM 27698 C C . ASP A 1 59 ? 39.573 -9.756 1.321 1.00 0.00 59 ASP A C 19
ATOM 27699 O O . ASP A 1 59 ? 38.955 -8.800 1.759 1.00 0.00 59 ASP A O 19
ATOM 27708 N N . GLU A 1 60 ? 39.746 -10.904 1.992 1.00 0.00 60 GLU A N 19
ATOM 27709 C CA . GLU A 1 60 ? 39.054 -11.243 3.255 1.00 0.00 60 GLU A CA 19
ATOM 27710 C C . GLU A 1 60 ? 39.501 -10.364 4.429 1.00 0.00 60 GLU A C 19
ATOM 27711 O O . GLU A 1 60 ? 38.681 -9.680 5.051 1.00 0.00 60 GLU A O 19
ATOM 27723 N N . GLU A 1 61 ? 40.804 -10.377 4.711 1.00 0.00 61 GLU A N 19
ATOM 27724 C CA . GLU A 1 61 ? 41.390 -9.643 5.846 1.00 0.00 61 GLU A CA 19
ATOM 27725 C C . GLU A 1 61 ? 41.295 -8.118 5.620 1.00 0.00 61 GLU A C 19
ATOM 27726 O O . GLU A 1 61 ? 41.159 -7.343 6.580 1.00 0.00 61 GLU A O 19
ATOM 27738 N N . GLU A 1 62 ? 41.335 -7.709 4.333 1.00 0.00 62 GLU A N 19
ATOM 27739 C CA . GLU A 1 62 ? 41.107 -6.312 3.936 1.00 0.00 62 GLU A CA 19
ATOM 27740 C C . GLU A 1 62 ? 39.629 -5.921 4.134 1.00 0.00 62 GLU A C 19
ATOM 27741 O O . GLU A 1 62 ? 39.344 -4.829 4.610 1.00 0.00 62 GLU A O 19
ATOM 27753 N N . ALA A 1 63 ? 38.704 -6.840 3.813 1.00 0.00 63 ALA A N 19
ATOM 27754 C CA . ALA A 1 63 ? 37.248 -6.616 3.986 1.00 0.00 63 ALA A CA 19
ATOM 27755 C C . ALA A 1 63 ? 36.881 -6.545 5.480 1.00 0.00 63 ALA A C 19
ATOM 27756 O O . ALA A 1 63 ? 35.869 -5.947 5.850 1.00 0.00 63 ALA A O 19
ATOM 27763 N N . ARG A 1 64 ? 37.710 -7.191 6.318 1.00 0.00 64 ARG A N 19
ATOM 27764 C CA . ARG A 1 64 ? 37.553 -7.193 7.777 1.00 0.00 64 ARG A CA 19
ATOM 27765 C C . ARG A 1 64 ? 37.985 -5.825 8.353 1.00 0.00 64 ARG A C 19
ATOM 27766 O O . ARG A 1 64 ? 37.276 -5.253 9.189 1.00 0.00 64 ARG A O 19
ATOM 27787 N N . GLU A 1 65 ? 39.144 -5.308 7.892 1.00 0.00 65 GLU A N 19
ATOM 27788 C CA . GLU A 1 65 ? 39.706 -4.034 8.403 1.00 0.00 65 GLU A CA 19
ATOM 27789 C C . GLU A 1 65 ? 38.904 -2.815 7.906 1.00 0.00 65 GLU A C 19
ATOM 27790 O O . GLU A 1 65 ? 38.761 -1.822 8.630 1.00 0.00 65 GLU A O 19
ATOM 27802 N N . LEU A 1 66 ? 38.409 -2.867 6.655 1.00 0.00 66 LEU A N 19
ATOM 27803 C CA . LEU A 1 66 ? 37.523 -1.814 6.123 1.00 0.00 66 LEU A CA 19
ATOM 27804 C C . LEU A 1 66 ? 36.061 -2.066 6.556 1.00 0.00 66 LEU A C 19
ATOM 27805 O O . LEU A 1 66 ? 35.206 -1.183 6.434 1.00 0.00 66 LEU A O 19
ATOM 27821 N N . GLY A 1 67 ? 35.800 -3.285 7.062 1.00 0.00 67 GLY A N 19
ATOM 27822 C CA . GLY A 1 67 ? 34.544 -3.601 7.738 1.00 0.00 67 GLY A CA 19
ATOM 27823 C C . GLY A 1 67 ? 34.438 -2.901 9.091 1.00 0.00 67 GLY A C 19
ATOM 27824 O O . GLY A 1 67 ? 33.414 -2.289 9.403 1.00 0.00 67 GLY A O 19
ATOM 27828 N N . ARG A 1 68 ? 35.531 -2.966 9.888 1.00 0.00 68 ARG A N 19
ATOM 27829 C CA . ARG A 1 68 ? 35.614 -2.262 11.185 1.00 0.00 68 ARG A CA 19
ATOM 27830 C C . ARG A 1 68 ? 35.760 -0.737 10.945 1.00 0.00 68 ARG A C 19
ATOM 27831 O O . ARG A 1 68 ? 35.413 0.068 11.813 1.00 0.00 68 ARG A O 19
ATOM 27852 N N . LYS A 1 69 ? 36.277 -0.355 9.751 1.00 0.00 69 LYS A N 19
ATOM 27853 C CA . LYS A 1 69 ? 36.291 1.046 9.291 1.00 0.00 69 LYS A CA 19
ATOM 27854 C C . LYS A 1 69 ? 34.843 1.562 9.149 1.00 0.00 69 LYS A C 19
ATOM 27855 O O . LYS A 1 69 ? 34.547 2.691 9.521 1.00 0.00 69 LYS A O 19
ATOM 27874 N N . TRP A 1 70 ? 33.936 0.703 8.650 1.00 0.00 70 TRP A N 19
ATOM 27875 C CA . TRP A 1 70 ? 32.498 1.014 8.610 1.00 0.00 70 TRP A CA 19
ATOM 27876 C C . TRP A 1 70 ? 31.956 1.240 10.048 1.00 0.00 70 TRP A C 19
ATOM 27877 O O . TRP A 1 70 ? 31.134 2.134 10.270 1.00 0.00 70 TRP A O 19
ATOM 27898 N N . LEU A 1 71 ? 32.451 0.433 11.026 1.00 0.00 71 LEU A N 19
ATOM 27899 C CA . LEU A 1 71 ? 32.071 0.580 12.456 1.00 0.00 71 LEU A CA 19
ATOM 27900 C C . LEU A 1 71 ? 32.457 1.969 13.032 1.00 0.00 71 LEU A C 19
ATOM 27901 O O . LEU A 1 71 ? 31.691 2.546 13.815 1.00 0.00 71 LEU A O 19
ATOM 27917 N N . GLU A 1 72 ? 33.631 2.506 12.671 1.00 0.00 72 GLU A N 19
ATOM 27918 C CA . GLU A 1 72 ? 34.066 3.829 13.187 1.00 0.00 72 GLU A CA 19
ATOM 27919 C C . GLU A 1 72 ? 33.359 4.984 12.434 1.00 0.00 72 GLU A C 19
ATOM 27920 O O . GLU A 1 72 ? 33.118 6.047 13.019 1.00 0.00 72 GLU A O 19
ATOM 27932 N N . GLU A 1 73 ? 32.995 4.754 11.149 1.00 0.00 73 GLU A N 19
ATOM 27933 C CA . GLU A 1 73 ? 32.331 5.781 10.302 1.00 0.00 73 GLU A CA 19
ATOM 27934 C C . GLU A 1 73 ? 30.839 5.939 10.622 1.00 0.00 73 GLU A C 19
ATOM 27935 O O . GLU A 1 73 ? 30.294 7.041 10.497 1.00 0.00 73 GLU A O 19
ATOM 27947 N N . LYS A 1 74 ? 30.178 4.848 11.054 1.00 0.00 74 LYS A N 19
ATOM 27948 C CA . LYS A 1 74 ? 28.790 4.929 11.574 1.00 0.00 74 LYS A CA 19
ATOM 27949 C C . LYS A 1 74 ? 28.783 5.589 12.977 1.00 0.00 74 LYS A C 19
ATOM 27950 O O . LYS A 1 74 ? 27.713 5.818 13.553 1.00 0.00 74 LYS A O 19
ATOM 27969 N N . SER A 1 75 ? 30.014 5.824 13.512 1.00 0.00 75 SER A N 19
ATOM 27970 C CA . SER A 1 75 ? 30.288 6.464 14.799 1.00 0.00 75 SER A CA 19
ATOM 27971 C C . SER A 1 75 ? 29.948 5.501 15.949 1.00 0.00 75 SER A C 19
ATOM 27972 O O . SER A 1 75 ? 28.833 5.513 16.491 1.00 0.00 75 SER A O 19
ATOM 27980 N N . LYS A 1 76 ? 30.902 4.599 16.238 1.00 0.00 76 LYS A N 19
ATOM 27981 C CA . LYS A 1 76 ? 30.845 3.712 17.413 1.00 0.00 76 LYS A CA 19
ATOM 27982 C C . LYS A 1 76 ? 31.381 4.483 18.648 1.00 0.00 76 LYS A C 19
ATOM 27983 O O . LYS A 1 76 ? 32.123 5.471 18.482 1.00 0.00 76 LYS A O 19
ATOM 28002 N N . PRO A 1 77 ? 31.030 4.064 19.905 1.00 0.00 77 PRO A N 19
ATOM 28003 C CA . PRO A 1 77 ? 31.693 4.587 21.126 1.00 0.00 77 PRO A CA 19
ATOM 28004 C C . PRO A 1 77 ? 33.187 4.185 21.172 1.00 0.00 77 PRO A C 19
ATOM 28005 O O . PRO A 1 77 ? 33.560 3.102 20.697 1.00 0.00 77 PRO A O 19
ATOM 28016 N N . VAL A 1 78 ? 34.035 5.068 21.730 1.00 0.00 78 VAL A N 19
ATOM 28017 C CA . VAL A 1 78 ? 35.492 4.817 21.845 1.00 0.00 78 VAL A CA 19
ATOM 28018 C C . VAL A 1 78 ? 35.784 3.738 22.909 1.00 0.00 78 VAL A C 19
ATOM 28019 O O . VAL A 1 78 ? 36.866 3.147 22.905 1.00 0.00 78 VAL A O 19
ATOM 28032 N N . THR A 1 79 ? 34.790 3.528 23.815 1.00 0.00 79 THR A N 19
ATOM 28033 C CA . THR A 1 79 ? 34.754 2.476 24.866 1.00 0.00 79 THR A CA 19
ATOM 28034 C C . THR A 1 79 ? 36.037 2.403 25.732 1.00 0.00 79 THR A C 19
ATOM 28035 O O . THR A 1 79 ? 36.294 1.391 26.398 1.00 0.00 79 THR A O 19
ATOM 28046 N N . LEU A 1 80 ? 36.779 3.523 25.793 1.00 0.00 80 LEU A N 19
ATOM 28047 C CA . LEU A 1 80 ? 38.104 3.569 26.426 1.00 0.00 80 LEU A CA 19
ATOM 28048 C C . LEU A 1 80 ? 38.465 5.048 26.688 1.00 0.00 80 LEU A C 19
ATOM 28049 O O . LEU A 1 80 ? 38.451 5.865 25.764 1.00 0.00 80 LEU A O 19
ATOM 28065 N N . GLU A 1 81 ? 38.780 5.374 27.953 1.00 0.00 81 GLU A N 19
ATOM 28066 C CA . GLU A 1 81 ? 39.049 6.757 28.402 1.00 0.00 81 GLU A CA 19
ATOM 28067 C C . GLU A 1 81 ? 40.399 7.279 27.868 1.00 0.00 81 GLU A C 19
ATOM 28068 O O . GLU A 1 81 ? 40.574 8.482 27.697 1.00 0.00 81 GLU A O 19
ATOM 28080 N N . GLU A 1 82 ? 41.354 6.369 27.619 1.00 0.00 82 GLU A N 19
ATOM 28081 C CA . GLU A 1 82 ? 42.644 6.725 26.988 1.00 0.00 82 GLU A CA 19
ATOM 28082 C C . GLU A 1 82 ? 42.438 7.038 25.483 1.00 0.00 82 GLU A C 19
ATOM 28083 O O . GLU A 1 82 ? 43.154 7.860 24.897 1.00 0.00 82 GLU A O 19
ATOM 28095 N N . LEU A 1 83 ? 41.406 6.407 24.886 1.00 0.00 83 LEU A N 19
ATOM 28096 C CA . LEU A 1 83 ? 41.023 6.616 23.470 1.00 0.00 83 LEU A CA 19
ATOM 28097 C C . LEU A 1 83 ? 40.225 7.949 23.314 1.00 0.00 83 LEU A C 19
ATOM 28098 O O . LEU A 1 83 ? 39.921 8.361 22.198 1.00 0.00 83 LEU A O 19
ATOM 28114 N N . LYS A 1 84 ? 39.908 8.615 24.450 1.00 0.00 84 LYS A N 19
ATOM 28115 C CA . LYS A 1 84 ? 39.215 9.925 24.465 1.00 0.00 84 LYS A CA 19
ATOM 28116 C C . LYS A 1 84 ? 40.044 10.998 23.728 1.00 0.00 84 LYS A C 19
ATOM 28117 O O . LYS A 1 84 ? 39.512 11.773 22.931 1.00 0.00 84 LYS A O 19
ATOM 28136 N N . SER A 1 85 ? 41.362 11.017 23.991 1.00 0.00 85 SER A N 19
ATOM 28137 C CA . SER A 1 85 ? 42.296 11.982 23.373 1.00 0.00 85 SER A CA 19
ATOM 28138 C C . SER A 1 85 ? 42.922 11.414 22.078 1.00 0.00 85 SER A C 19
ATOM 28139 O O . SER A 1 85 ? 43.902 11.966 21.566 1.00 0.00 85 SER A O 19
ATOM 28147 N N . TYR A 1 86 ? 42.341 10.324 21.548 1.00 0.00 86 TYR A N 19
ATOM 28148 C CA . TYR A 1 86 ? 42.867 9.606 20.372 1.00 0.00 86 TYR A CA 19
ATOM 28149 C C . TYR A 1 86 ? 41.762 9.431 19.310 1.00 0.00 86 TYR A C 19
ATOM 28150 O O . TYR A 1 86 ? 40.573 9.361 19.645 1.00 0.00 86 TYR A O 19
ATOM 28168 N N . GLY A 1 87 ? 42.177 9.358 18.034 1.00 0.00 87 GLY A N 19
ATOM 28169 C CA . GLY A 1 87 ? 41.259 9.120 16.922 1.00 0.00 87 GLY A CA 19
ATOM 28170 C C . GLY A 1 87 ? 41.853 9.576 15.607 1.00 0.00 87 GLY A C 19
ATOM 28171 O O . GLY A 1 87 ? 41.664 10.725 15.208 1.00 0.00 87 GLY A O 19
ATOM 28175 N N . PHE A 1 88 ? 42.604 8.686 14.946 1.00 0.00 88 PHE A N 19
ATOM 28176 C CA . PHE A 1 88 ? 43.260 8.982 13.658 1.00 0.00 88 PHE A CA 19
ATOM 28177 C C . PHE A 1 88 ? 42.890 7.920 12.610 1.00 0.00 88 PHE A C 19
ATOM 28178 O O . PHE A 1 88 ? 42.369 6.845 12.945 1.00 0.00 88 PHE A O 19
ATOM 28195 N N . GLY A 1 89 ? 43.182 8.242 11.342 1.00 0.00 89 GLY A N 19
ATOM 28196 C CA . GLY A 1 89 ? 42.905 7.364 10.207 1.00 0.00 89 GLY A CA 19
ATOM 28197 C C . GLY A 1 89 ? 42.526 8.176 8.979 1.00 0.00 89 GLY A C 19
ATOM 28198 O O . GLY A 1 89 ? 42.828 9.371 8.905 1.00 0.00 89 GLY A O 19
ATOM 28202 N N . GLU A 1 90 ? 41.848 7.531 8.018 1.00 0.00 90 GLU A N 19
ATOM 28203 C CA . GLU A 1 90 ? 41.319 8.194 6.806 1.00 0.00 90 GLU A CA 19
ATOM 28204 C C . GLU A 1 90 ? 39.875 8.627 7.083 1.00 0.00 90 GLU A C 19
ATOM 28205 O O . GLU A 1 90 ? 39.110 7.844 7.640 1.00 0.00 90 GLU A O 19
ATOM 28217 N N . GLU A 1 91 ? 39.507 9.865 6.716 1.00 0.00 91 GLU A N 19
ATOM 28218 C CA . GLU A 1 91 ? 38.151 10.394 6.972 1.00 0.00 91 GLU A CA 19
ATOM 28219 C C . GLU A 1 91 ? 37.174 9.972 5.858 1.00 0.00 91 GLU A C 19
ATOM 28220 O O . GLU A 1 91 ? 37.275 10.456 4.718 1.00 0.00 91 GLU A O 19
ATOM 28232 N N . GLY A 1 92 ? 36.277 9.025 6.200 1.00 0.00 92 GLY A N 19
ATOM 28233 C CA . GLY A 1 92 ? 35.127 8.668 5.368 1.00 0.00 92 GLY A CA 19
ATOM 28234 C C . GLY A 1 92 ? 35.477 8.033 4.030 1.00 0.00 92 GLY A C 19
ATOM 28235 O O . GLY A 1 92 ? 36.607 7.618 3.803 1.00 0.00 92 GLY A O 19
ATOM 28239 N N . GLU A 1 93 ? 34.475 7.944 3.160 1.00 0.00 93 GLU A N 19
ATOM 28240 C CA . GLU A 1 93 ? 34.638 7.544 1.740 1.00 0.00 93 GLU A CA 19
ATOM 28241 C C . GLU A 1 93 ? 34.408 8.768 0.815 1.00 0.00 93 GLU A C 19
ATOM 28242 O O . GLU A 1 93 ? 34.571 8.674 -0.407 1.00 0.00 93 GLU A O 19
ATOM 28254 N N . GLY A 1 94 ? 34.002 9.905 1.432 1.00 0.00 94 GLY A N 19
ATOM 28255 C CA . GLY A 1 94 ? 33.910 11.204 0.754 1.00 0.00 94 GLY A CA 19
ATOM 28256 C C . GLY A 1 94 ? 32.719 11.340 -0.190 1.00 0.00 94 GLY A C 19
ATOM 28257 O O . GLY A 1 94 ? 32.723 12.243 -1.045 1.00 0.00 94 GLY A O 19
ATOM 28261 N N . SER A 1 95 ? 31.710 10.451 -0.018 1.00 0.00 95 SER A N 19
ATOM 28262 C CA . SER A 1 95 ? 30.511 10.366 -0.870 1.00 0.00 95 SER A CA 19
ATOM 28263 C C . SER A 1 95 ? 30.921 9.987 -2.325 1.00 0.00 95 SER A C 19
ATOM 28264 O O . SER A 1 95 ? 31.123 10.897 -3.164 1.00 0.00 95 SER A O 19
ATOM 28273 N N . GLN A 1 1 ? 5.524 -7.887 -7.385 1.00 0.00 1 GLN A N 20
ATOM 28274 C CA . GLN A 1 1 ? 6.175 -6.724 -8.031 1.00 0.00 1 GLN A CA 20
ATOM 28275 C C . GLN A 1 1 ? 6.921 -5.892 -6.978 1.00 0.00 1 GLN A C 20
ATOM 28276 O O . GLN A 1 1 ? 6.365 -5.594 -5.916 1.00 0.00 1 GLN A O 20
ATOM 28292 N N . GLY A 1 2 ? 8.175 -5.519 -7.286 1.00 0.00 2 GLY A N 20
ATOM 28293 C CA . GLY A 1 2 ? 9.004 -4.718 -6.384 1.00 0.00 2 GLY A CA 20
ATOM 28294 C C . GLY A 1 2 ? 9.965 -5.554 -5.555 1.00 0.00 2 GLY A C 20
ATOM 28295 O O . GLY A 1 2 ? 9.980 -6.786 -5.657 1.00 0.00 2 GLY A O 20
ATOM 28299 N N . HIS A 1 3 ? 10.770 -4.872 -4.731 1.00 0.00 3 HIS A N 20
ATOM 28300 C CA . HIS A 1 3 ? 11.770 -5.506 -3.853 1.00 0.00 3 HIS A CA 20
ATOM 28301 C C . HIS A 1 3 ? 11.716 -4.862 -2.456 1.00 0.00 3 HIS A C 20
ATOM 28302 O O . HIS A 1 3 ? 11.664 -3.635 -2.331 1.00 0.00 3 HIS A O 20
ATOM 28317 N N . MET A 1 4 ? 11.700 -5.700 -1.414 1.00 0.00 4 MET A N 20
ATOM 28318 C CA . MET A 1 4 ? 11.758 -5.243 -0.024 1.00 0.00 4 MET A CA 20
ATOM 28319 C C . MET A 1 4 ? 13.234 -5.030 0.363 1.00 0.00 4 MET A C 20
ATOM 28320 O O . MET A 1 4 ? 13.942 -5.975 0.676 1.00 0.00 4 MET A O 20
ATOM 28334 N N . ASP A 1 5 ? 13.681 -3.766 0.302 1.00 0.00 5 ASP A N 20
ATOM 28335 C CA . ASP A 1 5 ? 15.069 -3.353 0.639 1.00 0.00 5 ASP A CA 20
ATOM 28336 C C . ASP A 1 5 ? 15.341 -3.407 2.165 1.00 0.00 5 ASP A C 20
ATOM 28337 O O . ASP A 1 5 ? 16.452 -3.121 2.616 1.00 0.00 5 ASP A O 20
ATOM 28346 N N . LEU A 1 6 ? 14.314 -3.785 2.939 1.00 0.00 6 LEU A N 20
ATOM 28347 C CA . LEU A 1 6 ? 14.382 -3.900 4.404 1.00 0.00 6 LEU A CA 20
ATOM 28348 C C . LEU A 1 6 ? 14.819 -5.323 4.843 1.00 0.00 6 LEU A C 20
ATOM 28349 O O . LEU A 1 6 ? 15.015 -5.560 6.040 1.00 0.00 6 LEU A O 20
ATOM 28365 N N . ILE A 1 7 ? 14.957 -6.266 3.878 1.00 0.00 7 ILE A N 20
ATOM 28366 C CA . ILE A 1 7 ? 15.294 -7.683 4.174 1.00 0.00 7 ILE A CA 20
ATOM 28367 C C . ILE A 1 7 ? 16.815 -7.858 4.408 1.00 0.00 7 ILE A C 20
ATOM 28368 O O . ILE A 1 7 ? 17.642 -7.199 3.759 1.00 0.00 7 ILE A O 20
ATOM 28384 N N . CYS A 1 8 ? 17.165 -8.739 5.365 1.00 0.00 8 CYS A N 20
ATOM 28385 C CA . CYS A 1 8 ? 18.546 -9.192 5.581 1.00 0.00 8 CYS A CA 20
ATOM 28386 C C . CYS A 1 8 ? 18.824 -10.365 4.623 1.00 0.00 8 CYS A C 20
ATOM 28387 O O . CYS A 1 8 ? 18.462 -11.515 4.910 1.00 0.00 8 CYS A O 20
ATOM 28395 N N . MET A 1 9 ? 19.412 -10.051 3.453 1.00 0.00 9 MET A N 20
ATOM 28396 C CA . MET A 1 9 ? 19.651 -11.034 2.381 1.00 0.00 9 MET A CA 20
ATOM 28397 C C . MET A 1 9 ? 20.785 -11.997 2.788 1.00 0.00 9 MET A C 20
ATOM 28398 O O . MET A 1 9 ? 21.946 -11.594 2.836 1.00 0.00 9 MET A O 20
ATOM 28412 N N . TYR A 1 10 ? 20.427 -13.260 3.090 1.00 0.00 10 TYR A N 20
ATOM 28413 C CA . TYR A 1 10 ? 21.380 -14.272 3.601 1.00 0.00 10 TYR A CA 20
ATOM 28414 C C . TYR A 1 10 ? 22.488 -14.559 2.563 1.00 0.00 10 TYR A C 20
ATOM 28415 O O . TYR A 1 10 ? 22.202 -14.924 1.413 1.00 0.00 10 TYR A O 20
ATOM 28433 N N . VAL A 1 11 ? 23.742 -14.363 2.996 1.00 0.00 11 VAL A N 20
ATOM 28434 C CA . VAL A 1 11 ? 24.929 -14.447 2.140 1.00 0.00 11 VAL A CA 20
ATOM 28435 C C . VAL A 1 11 ? 25.529 -15.861 2.207 1.00 0.00 11 VAL A C 20
ATOM 28436 O O . VAL A 1 11 ? 25.703 -16.424 3.291 1.00 0.00 11 VAL A O 20
ATOM 28449 N N . PHE A 1 12 ? 25.805 -16.426 1.028 1.00 0.00 12 PHE A N 20
ATOM 28450 C CA . PHE A 1 12 ? 26.420 -17.745 0.863 1.00 0.00 12 PHE A CA 20
ATOM 28451 C C . PHE A 1 12 ? 27.753 -17.575 0.122 1.00 0.00 12 PHE A C 20
ATOM 28452 O O . PHE A 1 12 ? 27.794 -16.941 -0.938 1.00 0.00 12 PHE A O 20
ATOM 28469 N N . LYS A 1 13 ? 28.842 -18.116 0.700 1.00 0.00 13 LYS A N 20
ATOM 28470 C CA . LYS A 1 13 ? 30.171 -18.130 0.067 1.00 0.00 13 LYS A CA 20
ATOM 28471 C C . LYS A 1 13 ? 30.184 -19.259 -0.981 1.00 0.00 13 LYS A C 20
ATOM 28472 O O . LYS A 1 13 ? 30.512 -20.416 -0.673 1.00 0.00 13 LYS A O 20
ATOM 28491 N N . GLY A 1 14 ? 29.742 -18.912 -2.200 1.00 0.00 14 GLY A N 20
ATOM 28492 C CA . GLY A 1 14 ? 29.535 -19.890 -3.252 1.00 0.00 14 GLY A CA 20
ATOM 28493 C C . GLY A 1 14 ? 28.288 -20.716 -2.956 1.00 0.00 14 GLY A C 20
ATOM 28494 O O . GLY A 1 14 ? 27.168 -20.287 -3.253 1.00 0.00 14 GLY A O 20
ATOM 28498 N N . GLU A 1 15 ? 28.490 -21.882 -2.319 1.00 0.00 15 GLU A N 20
ATOM 28499 C CA . GLU A 1 15 ? 27.403 -22.812 -1.937 1.00 0.00 15 GLU A CA 20
ATOM 28500 C C . GLU A 1 15 ? 27.223 -22.885 -0.404 1.00 0.00 15 GLU A C 20
ATOM 28501 O O . GLU A 1 15 ? 26.114 -23.163 0.080 1.00 0.00 15 GLU A O 20
ATOM 28513 N N . GLU A 1 16 ? 28.304 -22.627 0.362 1.00 0.00 16 GLU A N 20
ATOM 28514 C CA . GLU A 1 16 ? 28.283 -22.777 1.838 1.00 0.00 16 GLU A CA 20
ATOM 28515 C C . GLU A 1 16 ? 27.652 -21.535 2.489 1.00 0.00 16 GLU A C 20
ATOM 28516 O O . GLU A 1 16 ? 27.799 -20.420 1.977 1.00 0.00 16 GLU A O 20
ATOM 28528 N N . SER A 1 17 ? 26.931 -21.740 3.605 1.00 0.00 17 SER A N 20
ATOM 28529 C CA . SER A 1 17 ? 26.294 -20.649 4.357 1.00 0.00 17 SER A CA 20
ATOM 28530 C C . SER A 1 17 ? 27.378 -19.798 5.042 1.00 0.00 17 SER A C 20
ATOM 28531 O O . SER A 1 17 ? 28.098 -20.289 5.916 1.00 0.00 17 SER A O 20
ATOM 28539 N N . PHE A 1 18 ? 27.510 -18.534 4.603 1.00 0.00 18 PHE A N 20
ATOM 28540 C CA . PHE A 1 18 ? 28.568 -17.626 5.075 1.00 0.00 18 PHE A CA 20
ATOM 28541 C C . PHE A 1 18 ? 28.059 -16.767 6.246 1.00 0.00 18 PHE A C 20
ATOM 28542 O O . PHE A 1 18 ? 28.710 -16.685 7.294 1.00 0.00 18 PHE A O 20
ATOM 28559 N N . GLY A 1 19 ? 26.888 -16.140 6.048 1.00 0.00 19 GLY A N 20
ATOM 28560 C CA . GLY A 1 19 ? 26.284 -15.273 7.056 1.00 0.00 19 GLY A CA 20
ATOM 28561 C C . GLY A 1 19 ? 25.022 -14.596 6.536 1.00 0.00 19 GLY A C 20
ATOM 28562 O O . GLY A 1 19 ? 24.217 -15.220 5.833 1.00 0.00 19 GLY A O 20
ATOM 28566 N N . GLU A 1 20 ? 24.877 -13.303 6.855 1.00 0.00 20 GLU A N 20
ATOM 28567 C CA . GLU A 1 20 ? 23.705 -12.486 6.493 1.00 0.00 20 GLU A CA 20
ATOM 28568 C C . GLU A 1 20 ? 24.153 -11.072 6.101 1.00 0.00 20 GLU A C 20
ATOM 28569 O O . GLU A 1 20 ? 25.109 -10.542 6.673 1.00 0.00 20 GLU A O 20
ATOM 28581 N N . SER A 1 21 ? 23.473 -10.472 5.118 1.00 0.00 21 SER A N 20
ATOM 28582 C CA . SER A 1 21 ? 23.671 -9.059 4.765 1.00 0.00 21 SER A CA 20
ATOM 28583 C C . SER A 1 21 ? 22.955 -8.182 5.799 1.00 0.00 21 SER A C 20
ATOM 28584 O O . SER A 1 21 ? 21.935 -8.591 6.370 1.00 0.00 21 SER A O 20
ATOM 28592 N N . ILE A 1 22 ? 23.491 -6.983 6.030 1.00 0.00 22 ILE A N 20
ATOM 28593 C CA . ILE A 1 22 ? 22.934 -6.025 6.999 1.00 0.00 22 ILE A CA 20
ATOM 28594 C C . ILE A 1 22 ? 22.910 -4.625 6.361 1.00 0.00 22 ILE A C 20
ATOM 28595 O O . ILE A 1 22 ? 21.923 -3.886 6.500 1.00 0.00 22 ILE A O 20
ATOM 28611 N N . ASP A 1 23 ? 23.979 -4.285 5.612 1.00 0.00 23 ASP A N 20
ATOM 28612 C CA . ASP A 1 23 ? 24.136 -2.942 5.007 1.00 0.00 23 ASP A CA 20
ATOM 28613 C C . ASP A 1 23 ? 24.975 -3.051 3.721 1.00 0.00 23 ASP A C 20
ATOM 28614 O O . ASP A 1 23 ? 25.509 -4.116 3.413 1.00 0.00 23 ASP A O 20
ATOM 28623 N N . VAL A 1 24 ? 25.031 -1.952 2.947 1.00 0.00 24 VAL A N 20
ATOM 28624 C CA . VAL A 1 24 ? 25.912 -1.812 1.777 1.00 0.00 24 VAL A CA 20
ATOM 28625 C C . VAL A 1 24 ? 26.171 -0.315 1.518 1.00 0.00 24 VAL A C 20
ATOM 28626 O O . VAL A 1 24 ? 25.226 0.475 1.384 1.00 0.00 24 VAL A O 20
ATOM 28639 N N . TYR A 1 25 ? 27.456 0.085 1.505 1.00 0.00 25 TYR A N 20
ATOM 28640 C CA . TYR A 1 25 ? 27.872 1.462 1.176 1.00 0.00 25 TYR A CA 20
ATOM 28641 C C . TYR A 1 25 ? 28.879 1.404 0.014 1.00 0.00 25 TYR A C 20
ATOM 28642 O O . TYR A 1 25 ? 29.815 0.585 0.034 1.00 0.00 25 TYR A O 20
ATOM 28660 N N . GLY A 1 26 ? 28.665 2.258 -0.994 1.00 0.00 26 GLY A N 20
ATOM 28661 C CA . GLY A 1 26 ? 29.546 2.352 -2.152 1.00 0.00 26 GLY A CA 20
ATOM 28662 C C . GLY A 1 26 ? 29.651 1.064 -2.958 1.00 0.00 26 GLY A C 20
ATOM 28663 O O . GLY A 1 26 ? 28.716 0.689 -3.665 1.00 0.00 26 GLY A O 20
ATOM 28667 N N . ASP A 1 27 ? 30.800 0.377 -2.822 1.00 0.00 27 ASP A N 20
ATOM 28668 C CA . ASP A 1 27 ? 31.102 -0.867 -3.561 1.00 0.00 27 ASP A CA 20
ATOM 28669 C C . ASP A 1 27 ? 31.321 -2.050 -2.607 1.00 0.00 27 ASP A C 20
ATOM 28670 O O . ASP A 1 27 ? 31.866 -3.083 -3.018 1.00 0.00 27 ASP A O 20
ATOM 28679 N N . TYR A 1 28 ? 30.865 -1.927 -1.345 1.00 0.00 28 TYR A N 20
ATOM 28680 C CA . TYR A 1 28 ? 31.093 -2.960 -0.314 1.00 0.00 28 TYR A CA 20
ATOM 28681 C C . TYR A 1 28 ? 29.800 -3.284 0.452 1.00 0.00 28 TYR A C 20
ATOM 28682 O O . TYR A 1 28 ? 29.256 -2.439 1.178 1.00 0.00 28 TYR A O 20
ATOM 28700 N N . LEU A 1 29 ? 29.321 -4.523 0.241 1.00 0.00 29 LEU A N 20
ATOM 28701 C CA . LEU A 1 29 ? 28.189 -5.121 0.952 1.00 0.00 29 LEU A CA 20
ATOM 28702 C C . LEU A 1 29 ? 28.646 -5.593 2.343 1.00 0.00 29 LEU A C 20
ATOM 28703 O O . LEU A 1 29 ? 29.441 -6.535 2.453 1.00 0.00 29 LEU A O 20
ATOM 28719 N N . ILE A 1 30 ? 28.150 -4.920 3.385 1.00 0.00 30 ILE A N 20
ATOM 28720 C CA . ILE A 1 30 ? 28.446 -5.255 4.783 1.00 0.00 30 ILE A CA 20
ATOM 28721 C C . ILE A 1 30 ? 27.714 -6.555 5.176 1.00 0.00 30 ILE A C 20
ATOM 28722 O O . ILE A 1 30 ? 26.467 -6.583 5.241 1.00 0.00 30 ILE A O 20
ATOM 28738 N N . VAL A 1 31 ? 28.508 -7.620 5.411 1.00 0.00 31 VAL A N 20
ATOM 28739 C CA . VAL A 1 31 ? 28.018 -8.952 5.794 1.00 0.00 31 VAL A CA 20
ATOM 28740 C C . VAL A 1 31 ? 28.404 -9.252 7.254 1.00 0.00 31 VAL A C 20
ATOM 28741 O O . VAL A 1 31 ? 29.578 -9.158 7.626 1.00 0.00 31 VAL A O 20
ATOM 28754 N N . LYS A 1 32 ? 27.397 -9.601 8.065 1.00 0.00 32 LYS A N 20
ATOM 28755 C CA . LYS A 1 32 ? 27.583 -10.106 9.435 1.00 0.00 32 LYS A CA 20
ATOM 28756 C C . LYS A 1 32 ? 28.104 -11.554 9.376 1.00 0.00 32 LYS A C 20
ATOM 28757 O O . LYS A 1 32 ? 27.449 -12.431 8.792 1.00 0.00 32 LYS A O 20
ATOM 28776 N N . VAL A 1 33 ? 29.299 -11.772 9.956 1.00 0.00 33 VAL A N 20
ATOM 28777 C CA . VAL A 1 33 ? 29.912 -13.102 10.132 1.00 0.00 33 VAL A CA 20
ATOM 28778 C C . VAL A 1 33 ? 30.541 -13.201 11.538 1.00 0.00 33 VAL A C 20
ATOM 28779 O O . VAL A 1 33 ? 31.230 -12.276 11.993 1.00 0.00 33 VAL A O 20
ATOM 28792 N N . GLY A 1 34 ? 30.272 -14.331 12.222 1.00 0.00 34 GLY A N 20
ATOM 28793 C CA . GLY A 1 34 ? 30.758 -14.572 13.579 1.00 0.00 34 GLY A CA 20
ATOM 28794 C C . GLY A 1 34 ? 30.147 -13.601 14.587 1.00 0.00 34 GLY A C 20
ATOM 28795 O O . GLY A 1 34 ? 28.998 -13.766 15.001 1.00 0.00 34 GLY A O 20
ATOM 28799 N N . THR A 1 35 ? 30.918 -12.564 14.944 1.00 0.00 35 THR A N 20
ATOM 28800 C CA . THR A 1 35 ? 30.511 -11.501 15.886 1.00 0.00 35 THR A CA 20
ATOM 28801 C C . THR A 1 35 ? 30.657 -10.102 15.241 1.00 0.00 35 THR A C 20
ATOM 28802 O O . THR A 1 35 ? 30.157 -9.110 15.787 1.00 0.00 35 THR A O 20
ATOM 28813 N N . GLU A 1 36 ? 31.334 -10.035 14.069 1.00 0.00 36 GLU A N 20
ATOM 28814 C CA . GLU A 1 36 ? 31.717 -8.760 13.415 1.00 0.00 36 GLU A CA 20
ATOM 28815 C C . GLU A 1 36 ? 31.188 -8.676 11.967 1.00 0.00 36 GLU A C 20
ATOM 28816 O O . GLU A 1 36 ? 30.385 -9.508 11.537 1.00 0.00 36 GLU A O 20
ATOM 28828 N N . PHE A 1 37 ? 31.634 -7.623 11.243 1.00 0.00 37 PHE A N 20
ATOM 28829 C CA . PHE A 1 37 ? 31.169 -7.298 9.885 1.00 0.00 37 PHE A CA 20
ATOM 28830 C C . PHE A 1 37 ? 32.353 -7.296 8.895 1.00 0.00 37 PHE A C 20
ATOM 28831 O O . PHE A 1 37 ? 33.241 -6.439 8.981 1.00 0.00 37 PHE A O 20
ATOM 28848 N N . LEU A 1 38 ? 32.370 -8.282 7.981 1.00 0.00 38 LEU A N 20
ATOM 28849 C CA . LEU A 1 38 ? 33.315 -8.346 6.849 1.00 0.00 38 LEU A CA 20
ATOM 28850 C C . LEU A 1 38 ? 32.572 -7.894 5.582 1.00 0.00 38 LEU A C 20
ATOM 28851 O O . LEU A 1 38 ? 31.588 -8.521 5.172 1.00 0.00 38 LEU A O 20
ATOM 28867 N N . ALA A 1 39 ? 33.043 -6.787 4.995 1.00 0.00 39 ALA A N 20
ATOM 28868 C CA . ALA A 1 39 ? 32.410 -6.148 3.837 1.00 0.00 39 ALA A CA 20
ATOM 28869 C C . ALA A 1 39 ? 32.963 -6.719 2.525 1.00 0.00 39 ALA A C 20
ATOM 28870 O O . ALA A 1 39 ? 34.119 -6.460 2.162 1.00 0.00 39 ALA A O 20
ATOM 28877 N N . VAL A 1 40 ? 32.131 -7.503 1.827 1.00 0.00 40 VAL A N 20
ATOM 28878 C CA . VAL A 1 40 ? 32.489 -8.122 0.541 1.00 0.00 40 VAL A CA 20
ATOM 28879 C C . VAL A 1 40 ? 32.259 -7.112 -0.613 1.00 0.00 40 VAL A C 20
ATOM 28880 O O . VAL A 1 40 ? 31.280 -6.362 -0.578 1.00 0.00 40 VAL A O 20
ATOM 28893 N N . PRO A 1 41 ? 33.173 -7.033 -1.634 1.00 0.00 41 PRO A N 20
ATOM 28894 C CA . PRO A 1 41 ? 32.976 -6.141 -2.802 1.00 0.00 41 PRO A CA 20
ATOM 28895 C C . PRO A 1 41 ? 31.833 -6.618 -3.729 1.00 0.00 41 PRO A C 20
ATOM 28896 O O . PRO A 1 41 ? 31.479 -7.805 -3.754 1.00 0.00 41 PRO A O 20
ATOM 28907 N N . LYS A 1 42 ? 31.270 -5.664 -4.486 1.00 0.00 42 LYS A N 20
ATOM 28908 C CA . LYS A 1 42 ? 30.168 -5.905 -5.446 1.00 0.00 42 LYS A CA 20
ATOM 28909 C C . LYS A 1 42 ? 30.642 -6.752 -6.646 1.00 0.00 42 LYS A C 20
ATOM 28910 O O . LYS A 1 42 ? 29.863 -7.496 -7.250 1.00 0.00 42 LYS A O 20
ATOM 28929 N N . LYS A 1 43 ? 31.938 -6.630 -6.964 1.00 0.00 43 LYS A N 20
ATOM 28930 C CA . LYS A 1 43 ? 32.602 -7.418 -8.025 1.00 0.00 43 LYS A CA 20
ATOM 28931 C C . LYS A 1 43 ? 32.855 -8.882 -7.575 1.00 0.00 43 LYS A C 20
ATOM 28932 O O . LYS A 1 43 ? 33.259 -9.715 -8.389 1.00 0.00 43 LYS A O 20
ATOM 28951 N N . SER A 1 44 ? 32.635 -9.179 -6.273 1.00 0.00 44 SER A N 20
ATOM 28952 C CA . SER A 1 44 ? 32.744 -10.549 -5.729 1.00 0.00 44 SER A CA 20
ATOM 28953 C C . SER A 1 44 ? 31.403 -11.301 -5.847 1.00 0.00 44 SER A C 20
ATOM 28954 O O . SER A 1 44 ? 31.387 -12.531 -5.780 1.00 0.00 44 SER A O 20
ATOM 28962 N N . ILE A 1 45 ? 30.283 -10.551 -6.031 1.00 0.00 45 ILE A N 20
ATOM 28963 C CA . ILE A 1 45 ? 28.930 -11.150 -6.094 1.00 0.00 45 ILE A CA 20
ATOM 28964 C C . ILE A 1 45 ? 28.843 -12.062 -7.335 1.00 0.00 45 ILE A C 20
ATOM 28965 O O . ILE A 1 45 ? 28.920 -11.580 -8.472 1.00 0.00 45 ILE A O 20
ATOM 28981 N N . LYS A 1 46 ? 28.718 -13.377 -7.094 1.00 0.00 46 LYS A N 20
ATOM 28982 C CA . LYS A 1 46 ? 28.563 -14.389 -8.156 1.00 0.00 46 LYS A CA 20
ATOM 28983 C C . LYS A 1 46 ? 27.176 -14.266 -8.808 1.00 0.00 46 LYS A C 20
ATOM 28984 O O . LYS A 1 46 ? 27.043 -14.274 -10.040 1.00 0.00 46 LYS A O 20
ATOM 29003 N N . SER A 1 47 ? 26.158 -14.131 -7.949 1.00 0.00 47 SER A N 20
ATOM 29004 C CA . SER A 1 47 ? 24.763 -14.079 -8.364 1.00 0.00 47 SER A CA 20
ATOM 29005 C C . SER A 1 47 ? 23.920 -13.438 -7.257 1.00 0.00 47 SER A C 20
ATOM 29006 O O . SER A 1 47 ? 24.214 -13.602 -6.067 1.00 0.00 47 SER A O 20
ATOM 29014 N N . VAL A 1 48 ? 22.885 -12.696 -7.663 1.00 0.00 48 VAL A N 20
ATOM 29015 C CA . VAL A 1 48 ? 21.896 -12.116 -6.744 1.00 0.00 48 VAL A CA 20
ATOM 29016 C C . VAL A 1 48 ? 20.550 -12.847 -6.930 1.00 0.00 48 VAL A C 20
ATOM 29017 O O . VAL A 1 48 ? 20.000 -12.904 -8.037 1.00 0.00 48 VAL A O 20
ATOM 29030 N N . GLU A 1 49 ? 20.070 -13.472 -5.844 1.00 0.00 49 GLU A N 20
ATOM 29031 C CA . GLU A 1 49 ? 18.769 -14.164 -5.803 1.00 0.00 49 GLU A CA 20
ATOM 29032 C C . GLU A 1 49 ? 17.752 -13.298 -5.035 1.00 0.00 49 GLU A C 20
ATOM 29033 O O . GLU A 1 49 ? 18.139 -12.333 -4.349 1.00 0.00 49 GLU A O 20
ATOM 29045 N N . ASP A 1 50 ? 16.462 -13.648 -5.146 1.00 0.00 50 ASP A N 20
ATOM 29046 C CA . ASP A 1 50 ? 15.387 -12.992 -4.385 1.00 0.00 50 ASP A CA 20
ATOM 29047 C C . ASP A 1 50 ? 15.577 -13.271 -2.872 1.00 0.00 50 ASP A C 20
ATOM 29048 O O . ASP A 1 50 ? 15.369 -14.393 -2.394 1.00 0.00 50 ASP A O 20
ATOM 29057 N N . GLY A 1 51 ? 16.094 -12.251 -2.150 1.00 0.00 51 GLY A N 20
ATOM 29058 C CA . GLY A 1 51 ? 16.329 -12.342 -0.702 1.00 0.00 51 GLY A CA 20
ATOM 29059 C C . GLY A 1 51 ? 17.617 -13.074 -0.316 1.00 0.00 51 GLY A C 20
ATOM 29060 O O . GLY A 1 51 ? 17.875 -13.282 0.873 1.00 0.00 51 GLY A O 20
ATOM 29064 N N . ARG A 1 52 ? 18.441 -13.462 -1.317 1.00 0.00 52 ARG A N 20
ATOM 29065 C CA . ARG A 1 52 ? 19.717 -14.184 -1.090 1.00 0.00 52 ARG A CA 20
ATOM 29066 C C . ARG A 1 52 ? 20.846 -13.528 -1.894 1.00 0.00 52 ARG A C 20
ATOM 29067 O O . ARG A 1 52 ? 20.614 -12.982 -2.977 1.00 0.00 52 ARG A O 20
ATOM 29088 N N . ILE A 1 53 ? 22.068 -13.585 -1.341 1.00 0.00 53 ILE A N 20
ATOM 29089 C CA . ILE A 1 53 ? 23.296 -13.123 -2.011 1.00 0.00 53 ILE A CA 20
ATOM 29090 C C . ILE A 1 53 ? 24.276 -14.304 -2.122 1.00 0.00 53 ILE A C 20
ATOM 29091 O O . ILE A 1 53 ? 24.478 -15.035 -1.153 1.00 0.00 53 ILE A O 20
ATOM 29107 N N . VAL A 1 54 ? 24.845 -14.496 -3.320 1.00 0.00 54 VAL A N 20
ATOM 29108 C CA . VAL A 1 54 ? 25.917 -15.473 -3.574 1.00 0.00 54 VAL A CA 20
ATOM 29109 C C . VAL A 1 54 ? 27.199 -14.692 -3.895 1.00 0.00 54 VAL A C 20
ATOM 29110 O O . VAL A 1 54 ? 27.203 -13.859 -4.805 1.00 0.00 54 VAL A O 20
ATOM 29123 N N . ILE A 1 55 ? 28.272 -14.943 -3.125 1.00 0.00 55 ILE A N 20
ATOM 29124 C CA . ILE A 1 55 ? 29.575 -14.258 -3.285 1.00 0.00 55 ILE A CA 20
ATOM 29125 C C . ILE A 1 55 ? 30.678 -15.267 -3.620 1.00 0.00 55 ILE A C 20
ATOM 29126 O O . ILE A 1 55 ? 30.503 -16.480 -3.461 1.00 0.00 55 ILE A O 20
ATOM 29142 N N . GLY A 1 56 ? 31.812 -14.744 -4.092 1.00 0.00 56 GLY A N 20
ATOM 29143 C CA . GLY A 1 56 ? 33.005 -15.541 -4.369 1.00 0.00 56 GLY A CA 20
ATOM 29144 C C . GLY A 1 56 ? 34.082 -15.297 -3.334 1.00 0.00 56 GLY A C 20
ATOM 29145 O O . GLY A 1 56 ? 33.838 -14.616 -2.328 1.00 0.00 56 GLY A O 20
ATOM 29149 N N . GLU A 1 57 ? 35.277 -15.847 -3.580 1.00 0.00 57 GLU A N 20
ATOM 29150 C CA . GLU A 1 57 ? 36.422 -15.700 -2.674 1.00 0.00 57 GLU A CA 20
ATOM 29151 C C . GLU A 1 57 ? 36.946 -14.255 -2.721 1.00 0.00 57 GLU A C 20
ATOM 29152 O O . GLU A 1 57 ? 37.148 -13.693 -3.802 1.00 0.00 57 GLU A O 20
ATOM 29164 N N . PHE A 1 58 ? 37.126 -13.671 -1.533 1.00 0.00 58 PHE A N 20
ATOM 29165 C CA . PHE A 1 58 ? 37.597 -12.291 -1.335 1.00 0.00 58 PHE A CA 20
ATOM 29166 C C . PHE A 1 58 ? 38.662 -12.284 -0.221 1.00 0.00 58 PHE A C 20
ATOM 29167 O O . PHE A 1 58 ? 38.789 -13.268 0.525 1.00 0.00 58 PHE A O 20
ATOM 29184 N N . ASP A 1 59 ? 39.401 -11.176 -0.091 1.00 0.00 59 ASP A N 20
ATOM 29185 C CA . ASP A 1 59 ? 40.365 -10.993 1.007 1.00 0.00 59 ASP A CA 20
ATOM 29186 C C . ASP A 1 59 ? 39.618 -10.567 2.281 1.00 0.00 59 ASP A C 20
ATOM 29187 O O . ASP A 1 59 ? 39.097 -9.449 2.360 1.00 0.00 59 ASP A O 20
ATOM 29196 N N . GLU A 1 60 ? 39.553 -11.491 3.257 1.00 0.00 60 GLU A N 20
ATOM 29197 C CA . GLU A 1 60 ? 38.839 -11.286 4.535 1.00 0.00 60 GLU A CA 20
ATOM 29198 C C . GLU A 1 60 ? 39.524 -10.203 5.391 1.00 0.00 60 GLU A C 20
ATOM 29199 O O . GLU A 1 60 ? 38.878 -9.551 6.208 1.00 0.00 60 GLU A O 20
ATOM 29211 N N . GLU A 1 61 ? 40.850 -10.071 5.202 1.00 0.00 61 GLU A N 20
ATOM 29212 C CA . GLU A 1 61 ? 41.689 -9.068 5.870 1.00 0.00 61 GLU A CA 20
ATOM 29213 C C . GLU A 1 61 ? 41.328 -7.649 5.391 1.00 0.00 61 GLU A C 20
ATOM 29214 O O . GLU A 1 61 ? 41.210 -6.722 6.206 1.00 0.00 61 GLU A O 20
ATOM 29226 N N . GLU A 1 62 ? 41.131 -7.488 4.072 1.00 0.00 62 GLU A N 20
ATOM 29227 C CA . GLU A 1 62 ? 40.681 -6.207 3.498 1.00 0.00 62 GLU A CA 20
ATOM 29228 C C . GLU A 1 62 ? 39.225 -5.911 3.914 1.00 0.00 62 GLU A C 20
ATOM 29229 O O . GLU A 1 62 ? 38.899 -4.788 4.310 1.00 0.00 62 GLU A O 20
ATOM 29241 N N . ALA A 1 63 ? 38.383 -6.952 3.871 1.00 0.00 63 ALA A N 20
ATOM 29242 C CA . ALA A 1 63 ? 36.947 -6.858 4.194 1.00 0.00 63 ALA A CA 20
ATOM 29243 C C . ALA A 1 63 ? 36.710 -6.394 5.648 1.00 0.00 63 ALA A C 20
ATOM 29244 O O . ALA A 1 63 ? 35.788 -5.616 5.907 1.00 0.00 63 ALA A O 20
ATOM 29251 N N . ARG A 1 64 ? 37.541 -6.898 6.581 1.00 0.00 64 ARG A N 20
ATOM 29252 C CA . ARG A 1 64 ? 37.412 -6.583 8.022 1.00 0.00 64 ARG A CA 20
ATOM 29253 C C . ARG A 1 64 ? 37.937 -5.169 8.356 1.00 0.00 64 ARG A C 20
ATOM 29254 O O . ARG A 1 64 ? 37.411 -4.528 9.254 1.00 0.00 64 ARG A O 20
ATOM 29275 N N . GLU A 1 65 ? 38.998 -4.700 7.652 1.00 0.00 65 GLU A N 20
ATOM 29276 C CA . GLU A 1 65 ? 39.613 -3.375 7.948 1.00 0.00 65 GLU A CA 20
ATOM 29277 C C . GLU A 1 65 ? 38.779 -2.205 7.378 1.00 0.00 65 GLU A C 20
ATOM 29278 O O . GLU A 1 65 ? 38.614 -1.167 8.034 1.00 0.00 65 GLU A O 20
ATOM 29290 N N . LEU A 1 66 ? 38.247 -2.366 6.156 1.00 0.00 66 LEU A N 20
ATOM 29291 C CA . LEU A 1 66 ? 37.356 -1.354 5.561 1.00 0.00 66 LEU A CA 20
ATOM 29292 C C . LEU A 1 66 ? 35.936 -1.530 6.129 1.00 0.00 66 LEU A C 20
ATOM 29293 O O . LEU A 1 66 ? 35.138 -0.583 6.168 1.00 0.00 66 LEU A O 20
ATOM 29309 N N . GLY A 1 67 ? 35.646 -2.771 6.561 1.00 0.00 67 GLY A N 20
ATOM 29310 C CA . GLY A 1 67 ? 34.429 -3.084 7.288 1.00 0.00 67 GLY A CA 20
ATOM 29311 C C . GLY A 1 67 ? 34.428 -2.470 8.679 1.00 0.00 67 GLY A C 20
ATOM 29312 O O . GLY A 1 67 ? 33.383 -2.067 9.169 1.00 0.00 67 GLY A O 20
ATOM 29316 N N . ARG A 1 68 ? 35.612 -2.394 9.323 1.00 0.00 68 ARG A N 20
ATOM 29317 C CA . ARG A 1 68 ? 35.757 -1.737 10.639 1.00 0.00 68 ARG A CA 20
ATOM 29318 C C . ARG A 1 68 ? 35.763 -0.202 10.471 1.00 0.00 68 ARG A C 20
ATOM 29319 O O . ARG A 1 68 ? 35.548 0.532 11.443 1.00 0.00 68 ARG A O 20
ATOM 29340 N N . LYS A 1 69 ? 36.018 0.285 9.233 1.00 0.00 69 LYS A N 20
ATOM 29341 C CA . LYS A 1 69 ? 35.763 1.701 8.880 1.00 0.00 69 LYS A CA 20
ATOM 29342 C C . LYS A 1 69 ? 34.237 1.969 8.856 1.00 0.00 69 LYS A C 20
ATOM 29343 O O . LYS A 1 69 ? 33.778 3.064 9.177 1.00 0.00 69 LYS A O 20
ATOM 29362 N N . TRP A 1 70 ? 33.453 0.946 8.479 1.00 0.00 70 TRP A N 20
ATOM 29363 C CA . TRP A 1 70 ? 31.987 0.984 8.633 1.00 0.00 70 TRP A CA 20
ATOM 29364 C C . TRP A 1 70 ? 31.613 0.978 10.142 1.00 0.00 70 TRP A C 20
ATOM 29365 O O . TRP A 1 70 ? 30.602 1.567 10.539 1.00 0.00 70 TRP A O 20
ATOM 29386 N N . LEU A 1 71 ? 32.433 0.294 10.973 1.00 0.00 71 LEU A N 20
ATOM 29387 C CA . LEU A 1 71 ? 32.283 0.303 12.456 1.00 0.00 71 LEU A CA 20
ATOM 29388 C C . LEU A 1 71 ? 32.580 1.701 13.066 1.00 0.00 71 LEU A C 20
ATOM 29389 O O . LEU A 1 71 ? 31.993 2.057 14.098 1.00 0.00 71 LEU A O 20
ATOM 29405 N N . GLU A 1 72 ? 33.496 2.492 12.451 1.00 0.00 72 GLU A N 20
ATOM 29406 C CA . GLU A 1 72 ? 33.757 3.889 12.900 1.00 0.00 72 GLU A CA 20
ATOM 29407 C C . GLU A 1 72 ? 32.687 4.836 12.321 1.00 0.00 72 GLU A C 20
ATOM 29408 O O . GLU A 1 72 ? 32.427 5.906 12.870 1.00 0.00 72 GLU A O 20
ATOM 29420 N N . GLU A 1 73 ? 32.101 4.434 11.180 1.00 0.00 73 GLU A N 20
ATOM 29421 C CA . GLU A 1 73 ? 30.923 5.101 10.591 1.00 0.00 73 GLU A CA 20
ATOM 29422 C C . GLU A 1 73 ? 29.690 4.924 11.515 1.00 0.00 73 GLU A C 20
ATOM 29423 O O . GLU A 1 73 ? 28.833 5.802 11.579 1.00 0.00 73 GLU A O 20
ATOM 29435 N N . LYS A 1 74 ? 29.630 3.784 12.252 1.00 0.00 74 LYS A N 20
ATOM 29436 C CA . LYS A 1 74 ? 28.591 3.536 13.286 1.00 0.00 74 LYS A CA 20
ATOM 29437 C C . LYS A 1 74 ? 28.693 4.595 14.411 1.00 0.00 74 LYS A C 20
ATOM 29438 O O . LYS A 1 74 ? 27.713 5.281 14.726 1.00 0.00 74 LYS A O 20
ATOM 29457 N N . SER A 1 75 ? 29.895 4.720 14.999 1.00 0.00 75 SER A N 20
ATOM 29458 C CA . SER A 1 75 ? 30.163 5.644 16.119 1.00 0.00 75 SER A CA 20
ATOM 29459 C C . SER A 1 75 ? 31.049 6.809 15.624 1.00 0.00 75 SER A C 20
ATOM 29460 O O . SER A 1 75 ? 32.267 6.655 15.489 1.00 0.00 75 SER A O 20
ATOM 29468 N N . LYS A 1 76 ? 30.398 7.961 15.360 1.00 0.00 76 LYS A N 20
ATOM 29469 C CA . LYS A 1 76 ? 31.000 9.149 14.706 1.00 0.00 76 LYS A CA 20
ATOM 29470 C C . LYS A 1 76 ? 32.184 9.733 15.524 1.00 0.00 76 LYS A C 20
ATOM 29471 O O . LYS A 1 76 ? 32.151 9.704 16.762 1.00 0.00 76 LYS A O 20
ATOM 29490 N N . PRO A 1 77 ? 33.245 10.293 14.845 1.00 0.00 77 PRO A N 20
ATOM 29491 C CA . PRO A 1 77 ? 34.434 10.854 15.535 1.00 0.00 77 PRO A CA 20
ATOM 29492 C C . PRO A 1 77 ? 34.204 12.289 16.062 1.00 0.00 77 PRO A C 20
ATOM 29493 O O . PRO A 1 77 ? 33.132 12.876 15.848 1.00 0.00 77 PRO A O 20
ATOM 29504 N N . VAL A 1 78 ? 35.221 12.846 16.757 1.00 0.00 78 VAL A N 20
ATOM 29505 C CA . VAL A 1 78 ? 35.167 14.233 17.277 1.00 0.00 78 VAL A CA 20
ATOM 29506 C C . VAL A 1 78 ? 35.297 15.254 16.121 1.00 0.00 78 VAL A C 20
ATOM 29507 O O . VAL A 1 78 ? 34.857 16.405 16.235 1.00 0.00 78 VAL A O 20
ATOM 29520 N N . THR A 1 79 ? 35.916 14.810 15.010 1.00 0.00 79 THR A N 20
ATOM 29521 C CA . THR A 1 79 ? 35.967 15.573 13.754 1.00 0.00 79 THR A CA 20
ATOM 29522 C C . THR A 1 79 ? 34.567 15.623 13.116 1.00 0.00 79 THR A C 20
ATOM 29523 O O . THR A 1 79 ? 33.833 14.621 13.135 1.00 0.00 79 THR A O 20
ATOM 29534 N N . LEU A 1 80 ? 34.202 16.809 12.588 1.00 0.00 80 LEU A N 20
ATOM 29535 C CA . LEU A 1 80 ? 32.953 17.023 11.837 1.00 0.00 80 LEU A CA 20
ATOM 29536 C C . LEU A 1 80 ? 32.887 16.035 10.654 1.00 0.00 80 LEU A C 20
ATOM 29537 O O . LEU A 1 80 ? 33.758 16.058 9.779 1.00 0.00 80 LEU A O 20
ATOM 29553 N N . GLU A 1 81 ? 31.880 15.140 10.657 1.00 0.00 81 GLU A N 20
ATOM 29554 C CA . GLU A 1 81 ? 31.770 14.065 9.644 1.00 0.00 81 GLU A CA 20
ATOM 29555 C C . GLU A 1 81 ? 31.292 14.625 8.275 1.00 0.00 81 GLU A C 20
ATOM 29556 O O . GLU A 1 81 ? 31.261 13.903 7.274 1.00 0.00 81 GLU A O 20
ATOM 29568 N N . GLU A 1 82 ? 30.936 15.924 8.241 1.00 0.00 82 GLU A N 20
ATOM 29569 C CA . GLU A 1 82 ? 30.685 16.655 6.982 1.00 0.00 82 GLU A CA 20
ATOM 29570 C C . GLU A 1 82 ? 32.005 16.792 6.178 1.00 0.00 82 GLU A C 20
ATOM 29571 O O . GLU A 1 82 ? 32.001 16.835 4.941 1.00 0.00 82 GLU A O 20
ATOM 29583 N N . LEU A 1 83 ? 33.134 16.853 6.924 1.00 0.00 83 LEU A N 20
ATOM 29584 C CA . LEU A 1 83 ? 34.497 16.900 6.357 1.00 0.00 83 LEU A CA 20
ATOM 29585 C C . LEU A 1 83 ? 34.893 15.533 5.735 1.00 0.00 83 LEU A C 20
ATOM 29586 O O . LEU A 1 83 ? 35.750 15.489 4.847 1.00 0.00 83 LEU A O 20
ATOM 29602 N N . LYS A 1 84 ? 34.274 14.426 6.223 1.00 0.00 84 LYS A N 20
ATOM 29603 C CA . LYS A 1 84 ? 34.450 13.076 5.630 1.00 0.00 84 LYS A CA 20
ATOM 29604 C C . LYS A 1 84 ? 33.868 13.086 4.197 1.00 0.00 84 LYS A C 20
ATOM 29605 O O . LYS A 1 84 ? 32.667 12.857 3.992 1.00 0.00 84 LYS A O 20
ATOM 29624 N N . SER A 1 85 ? 34.728 13.428 3.222 1.00 0.00 85 SER A N 20
ATOM 29625 C CA . SER A 1 85 ? 34.339 13.612 1.823 1.00 0.00 85 SER A CA 20
ATOM 29626 C C . SER A 1 85 ? 34.790 12.390 1.005 1.00 0.00 85 SER A C 20
ATOM 29627 O O . SER A 1 85 ? 35.975 12.030 1.009 1.00 0.00 85 SER A O 20
ATOM 29635 N N . TYR A 1 86 ? 33.822 11.773 0.326 1.00 0.00 86 TYR A N 20
ATOM 29636 C CA . TYR A 1 86 ? 33.992 10.558 -0.485 1.00 0.00 86 TYR A CA 20
ATOM 29637 C C . TYR A 1 86 ? 32.630 10.205 -1.097 1.00 0.00 86 TYR A C 20
ATOM 29638 O O . TYR A 1 86 ? 32.531 9.795 -2.268 1.00 0.00 86 TYR A O 20
ATOM 29656 N N . GLY A 1 87 ? 31.580 10.387 -0.270 1.00 0.00 87 GLY A N 20
ATOM 29657 C CA . GLY A 1 87 ? 30.234 9.959 -0.602 1.00 0.00 87 GLY A CA 20
ATOM 29658 C C . GLY A 1 87 ? 30.145 8.441 -0.574 1.00 0.00 87 GLY A C 20
ATOM 29659 O O . GLY A 1 87 ? 30.195 7.832 0.501 1.00 0.00 87 GLY A O 20
ATOM 29663 N N . PHE A 1 88 ? 30.063 7.832 -1.766 1.00 0.00 88 PHE A N 20
ATOM 29664 C CA . PHE A 1 88 ? 30.003 6.367 -1.944 1.00 0.00 88 PHE A CA 20
ATOM 29665 C C . PHE A 1 88 ? 30.913 5.939 -3.118 1.00 0.00 88 PHE A C 20
ATOM 29666 O O . PHE A 1 88 ? 31.175 4.751 -3.299 1.00 0.00 88 PHE A O 20
ATOM 29683 N N . GLY A 1 89 ? 31.425 6.922 -3.891 1.00 0.00 89 GLY A N 20
ATOM 29684 C CA . GLY A 1 89 ? 32.265 6.637 -5.060 1.00 0.00 89 GLY A CA 20
ATOM 29685 C C . GLY A 1 89 ? 31.470 5.996 -6.197 1.00 0.00 89 GLY A C 20
ATOM 29686 O O . GLY A 1 89 ? 31.974 5.095 -6.882 1.00 0.00 89 GLY A O 20
ATOM 29690 N N . GLU A 1 90 ? 30.227 6.483 -6.382 1.00 0.00 90 GLU A N 20
ATOM 29691 C CA . GLU A 1 90 ? 29.261 5.954 -7.365 1.00 0.00 90 GLU A CA 20
ATOM 29692 C C . GLU A 1 90 ? 29.802 6.096 -8.803 1.00 0.00 90 GLU A C 20
ATOM 29693 O O . GLU A 1 90 ? 29.922 7.215 -9.323 1.00 0.00 90 GLU A O 20
ATOM 29705 N N . GLU A 1 91 ? 30.140 4.944 -9.401 1.00 0.00 91 GLU A N 20
ATOM 29706 C CA . GLU A 1 91 ? 30.750 4.828 -10.728 1.00 0.00 91 GLU A CA 20
ATOM 29707 C C . GLU A 1 91 ? 30.483 3.395 -11.228 1.00 0.00 91 GLU A C 20
ATOM 29708 O O . GLU A 1 91 ? 30.771 2.426 -10.513 1.00 0.00 91 GLU A O 20
ATOM 29720 N N . GLY A 1 92 ? 29.932 3.271 -12.450 1.00 0.00 92 GLY A N 20
ATOM 29721 C CA . GLY A 1 92 ? 29.522 1.977 -13.007 1.00 0.00 92 GLY A CA 20
ATOM 29722 C C . GLY A 1 92 ? 28.129 1.567 -12.543 1.00 0.00 92 GLY A C 20
ATOM 29723 O O . GLY A 1 92 ? 27.624 2.088 -11.538 1.00 0.00 92 GLY A O 20
ATOM 29727 N N . GLU A 1 93 ? 27.501 0.635 -13.271 1.00 0.00 93 GLU A N 20
ATOM 29728 C CA . GLU A 1 93 ? 26.131 0.171 -12.989 1.00 0.00 93 GLU A CA 20
ATOM 29729 C C . GLU A 1 93 ? 25.959 -1.307 -13.396 1.00 0.00 93 GLU A C 20
ATOM 29730 O O . GLU A 1 93 ? 26.907 -1.944 -13.872 1.00 0.00 93 GLU A O 20
ATOM 29742 N N . GLY A 1 94 ? 24.743 -1.834 -13.196 1.00 0.00 94 GLY A N 20
ATOM 29743 C CA . GLY A 1 94 ? 24.414 -3.218 -13.531 1.00 0.00 94 GLY A CA 20
ATOM 29744 C C . GLY A 1 94 ? 23.126 -3.642 -12.851 1.00 0.00 94 GLY A C 20
ATOM 29745 O O . GLY A 1 94 ? 22.137 -3.979 -13.512 1.00 0.00 94 GLY A O 20
ATOM 29749 N N . SER A 1 95 ? 23.146 -3.596 -11.514 1.00 0.00 95 SER A N 20
ATOM 29750 C CA . SER A 1 95 ? 21.986 -3.891 -10.663 1.00 0.00 95 SER A CA 20
ATOM 29751 C C . SER A 1 95 ? 21.987 -2.904 -9.463 1.00 0.00 95 SER A C 20
ATOM 29752 O O . SER A 1 95 ? 21.225 -1.912 -9.490 1.00 0.00 95 SER A O 20
#

Nearest PDB structures (foldseek):
  2kk4-assembly1_A  TM=7.489E-01  e=4.156E-13  Archaeoglobus fulgidus
  7oh8-assembly1_B  TM=7.444E-01  e=5.259E+00  Neisseria meningitidis
  4ccf-assembly2_A  TM=6.177E-01  e=6.893E+00  Respiratory syncytial virus
  4ccf-assembly2_B  TM=6.011E-01  e=6.893E+00  Respiratory syncytial virus
  6apd-assembly1_A  TM=6.296E-01  e=9.035E+00  Respiratory syncytial virus

Secondary structure (DSSP, 8-state):
---S-TT--EEEETTEEEEEEEEEETTEEEEEETTEEEEEETTTEEEEETTEEEE----HHHHHHHHHHHHHHTTS-S---TT--------SS--

Radius of gyration: 12.99 Å; Cα contacts (8 Å, |Δi|>4): 162; chains: 1; bounding box: 31×33×30 Å

CATH classification: 3.10.20.840

Solvent-accessible surface area: 6833 Å² total; per-residue (Å²): 171,21,26,137,76,120,160,40,25,116,0,61,74,37,174,101,90,46,17,82,24,87,27,28,20,53,103,62,12,0,0,53,23,78,126,82,42,14,0,0,25,106,181,1,36,145,41,30,26,46,1,99,14,37,0,11,156,35,93,112,106,97,2,90,87,28,0,146,91,28,58,138,64,104,92,152,119,152,120,93,98,112,74,166,85,132,20,153,28,113,135,33,102,42,170

Foldseek 3Di:
DDADPCAFQFEAAAPHRAATFDDDFQQWTWGDGDHFTFTDGVVQFPDDDRSHTYGYDDDSVVRRVVRVVVVCVVPDDPPDCVVVDDRRVDDDDDD

Organism: Archaeoglobus fulgidus (strain ATCC 49558 / DSM 4304 / JCM 9628 / NBRC 100126 / VC-16) (NCBI:txid224325)

Sequence (95 aa):
QGHMDLICMYVFKGEESFGESIDVYGDYLIVKVGTEFLAVPKKSIKSVEDGRIVIGEFDEEEARELGRKWLEEKSKPVTLEELKSYGFGEEGEGSQGHMDLICMYVFKGEESFGESIDVYGDYLIVKVGTEFLAVPKKSIKSVEDGRIVIGEFDEEEARELGRKWLEEKSKPVTLEELKSYGFGEEGEGSQGHMDLICMYVFKGEESFGESIDVYGDYLIVKVGTEFLAVPKKSIKSVEDGRIVIGEFDEEEARELGRKWLEEKSKPVTLEELKSYGFGEEGEGSQGHMDLICMYVFKGEESFGESIDVYGDYLIVKVGTEFLAVPKKSIKSVEDGRIVIGEFDEEEARELGRKWLEEKSKPVTLEELKSYGFGEEGEGSQGHMDLICMYVFKGEESFGESIDVYGDYLIVKVGTEFLAVPKKSIKSVEDGRIVIGEFDEEEARELGRKWLEEKSKPVTLEELKSYGFGEEGEGSQGHMDLICMYVFKGEESFGESIDVYGDYLIVKVGTEFLAVPKKSIKSVEDGRIVIGEFDEEEARELGRKWLEEKSKPVTLEELKSYGFGEEGEGSQGHMDLICMYVFKGEESFGESIDVYGDYLIVKVGTEFLAVPKKSIKSVEDGRIVIGEFDEEEARELGRKWLEEKSKPVTLEELKSYGFGEEGEGSQGHMDLICMYVFKGEESFGESIDVYGDYLIVKVGTEFLAVPKKSIKSVEDGRIVIGEFDEEEARELGRKWLEEKSKPVTLEELKSYGFGEEGEGSQGHMDLICMYVFKGEESFGESIDVYGDYLIVKVGTEFLAVPKKSIKSVEDGRIVIGEFDEEEARELGRKWLEEKSKPVTLEELKSYGFGEEGEGSQGHMDLICMYVFKGEESFGESIDVYGDYLIVKVGTEFLAVPKKSIKSVEDGRIVIGEFDEEEARELGRKWLEEKSKPVTLEELKSYGFGEEGEGSQGHMDLICMYVFKGEESFGESIDVYGDYLIVKVGTEFLAVPKKSIKSVEDGRIVIGEFDEEEARELGRKWLEEKSKPVTLEELKSYGFGEEGEGSQGHMDLICMYVFKGEESFGESIDVYGDYLIVKVGTEFLAVPKKSIKSVEDGRIVIGEFDEEEARELGRKWLEEKSKPVTLEELKSYGFGEEGEGSQGHMDLICMYVFKGEESFGESIDVYGDYLIVKVGTEFLAVPKKSIKSVEDGRIVIGEFDEEEARELGRKWLEEKSKPVTLEELKSYGFGEEGEGSQGHMDLICMYVFKGEESFGESIDVYGDYLIVKVGTEFLAVPKKSIKSVEDGRIVIGEFDEEEARELGRKWLEEKSKPVTLEELKSYGFGEEGEGSQGHMDLICMYVFKGEESFGESIDVYGDYLIVKVGTEFLAVPKKSIKSVEDGRIVIGEFDEEEARELGRKWLEEKSKPVTLEELKSYGFGEEGEGSQGHMDLICMYVFKGEESFGESIDVYGDYLIVKVGTEFLAVPKKSIKSVEDGRIVIGEFDEEEARELGRKWLEEKSKPVTLEELKSYGFGEEGEGSQGHMDLICMYVFKGEESFGESIDVYGDYLIVKVGTEFLAVPKKSIKSVEDGRIVIGEFDEEEARELGRKWLEEKSKPVTLEELKSYGFGEEGEGSQGHMDLICMYVFKGEESFGESIDVYGDYLIVKVGTEFLAVPKKSIKSVEDGRIVIGEFDEEEARELGRKWLEEKSKPVTLEELKSYGFGEEGEGSQGHMDLICMYVFKGEESFGESIDVYGDYLIVKVGTEFLAVPKKSIKSVEDGRIVIGEFDEEEARELGRKWLEEKSKPVTLEELKSYGFGEEGEGSQGHMDLICMYVFKGEESFGESIDVYGDYLIVKVGTEFLAVPKKSIKSVEDGRIVIGEFDEEEARELGRKWLEEKSKPVTLEELKSYGFGEEGEGS